Protein 3MBE (pdb70)

Radius of gyration: 49.85 Å; Cα contacts (8 Å, |Δi|>4): 4012; chains: 10; bounding box: 104×96×162 Å

Sequence (1614 aa):
DIEADHVGFYGTTVYQSPGDIGQYTHEFDGDELFYVDLDKKKTVWRLPEFGQLILFEPQGGLQNIAAEKHNLGILTKRSNFTPATNEAPQATVFPKSPVLLGQPNTLICFVDNIFPPVINITWLRNSKSVTDGVYETSFLVNRDHSFHKLSYLTFIPSDDDIYDCKVEHWGLEEPVLKHWSSADRHFVHQFKGECYFTNGTQRIRLVTRYIYNREEYLRFDSDVGEYRAVTELGRHSAEYYNKQYLERTRAELDTACRHNYEETEVPTSLRRLEQPNVAISLSRHNTLVCSVTDFYPAKIKVRWFRNGQEETVGVSSTQLIRNGDWTFQVLVMLEMTPHQGEVYTCHVEHPSLKSPITVEWSGAMKRHGLDNYRGYSLGMPVEQNPPALSLYEGADSGLRCNFSTTMKSVQWFQQNHRGRLITLFYLAQGTKENGRLKSTFNSKERYSTLHIKDAQLEDSGTYFCAAEDGGSGNKLIFGTGTLLSVKPNIQNPEPAVYQLKDPRSQDSTLCLFTDFDSQINVPKTMESGTFITDKCVLDMKAMDSKSNGAIAWSNQTSFTCQDIFKETNATAVTQSPRSKVAVTGGKVTLSCHQTNNHDYMYWYRQDTGHGLRLIHYSYVADSTEKGDIPDGYKASRPSQENFSLILELASLSQTAVYFCASSWDRAGNTLYFGEGSRLIVVEDLRNVTPPKVSLFEPSKAEIANKQKATLVCLARGFFPDHVELSWWVNGKEVHSGVCTDPQAYKESNYSYSLSSRLRVSATFWHNPRNHFRCQVQFHGLSEEDKWPEGSPKPVTQNISAEAWGRADIEADHVGFYGTTVYQSPGDIGQYTHEFDGDELFYVDLDKKKTVWRLPEFGQLILFEPQGGLQNIAAEKHNLGILTKRSNFTPATNEAPQATVFPKSPVLLGQPNTLICFVDNIFPPVINITWLRNSKSVTDGVYETSFLVNRDHSFHKLSYLTFIPSDDDIYDCKVEHWGLEEPVLKHWSSADRHFVHQFKGECYFTNGTQRIRLVTRYIYNREEYLRFDSDVGEYRAVTELGRHSAEYYNKQYLERTRAELDTACRHNYEETEVPTSLRRLEQPNVAISLSRHNTLVCSVTDFYPAKIKVRWFRNGQEETVGVSSTQLIRNGDWTFQVLVMLEMTPHQGEVYTCHVEHPSLKSPITVEWSGAMKRHGLDNYRGYSLGMPVEQNPPALSLYEGADSGLRCNFSTTMKSVQWFQQNHRGRLITLFYLAQGTKENGRLKSTFNSKERYSTLHIKDAQLEDSGTYFCAAEDGGSGNKLIFGTGTLLSVKPNIQNPEPAVYQLKDPRSQDSTLCLFTDFDSQINVPKTMESGTFITDKCVLDMKAMDSKSNGAIAWSNQTSFTCQDIFKETNATAVTQSPRSKVAVTGGKVTLSCHQTNNHDYMYWYRQDTGHGLRLIHYSYVADSTEKGDIPDGYKASRPSQENFSLILELASLSQTAVYFCASSWDRAGNTLYFGEGSRLIVVEDLRNVTPPKVSLFEPSKAEIANKQKATLVCLARGFFPDHVELSWWVNGKEVHSGVCTDPQAYKESNYSYSLSSRLRVSATFWHNPRNHFRCQVQFHGLSEEDKWPEGSPKPVTQNISAEAWGRA

CATH classification: 3.10.320.10 (+1 more: 2.60.40.10)

Organism: Mus musculus (NCBI:txid10090)

Secondary structure (DSSP, 8-state):
----SEEE-TT-EEEEETTTEEEEEEEETTEEEEEEETTTTEEEESSTTHHHHSEE-THHHHHHHHHHHHHHHHHHHHTTT--------EEEEEESS---TTS-EEEEEEEEEESSS--EEEEEETTEE--TTEEE---EE-TTS-EEEEEEEEE---SS--EEEEEE-SS-SS-EEEEE-S--/--EEEEEEEEEEEETTTTEEEEEEEEEETTEEEEEEETTTTEE---SGGGTTHHHHHHHHHHHHHHHHIIIIIHHIIIIIITTTTTT--B--EEEE-----EE--EEEES-BSS--EEEEEETTEEE-SS------EE-SSS-EEEEE--EE---TT--EEEEEE-TT-SS-EEEEE-/--EEEE-SEEEEETT--EEEEEEESS--S-EEEEEE-SSS-B---EEESSEEEEETTEEEEEETTTTEEEEEE-S--STT-BEEEEEEE-SSSTT-EEE----EEEEE---SS---EEEEEE-TT-TT-EEEEEES--SSSPP----SSSEEE-----B--TTTT--B-EEEEEESSTT--SSTTT-SS---/--EEE-SEEEEETT--EEEEEE--S--SEEEEEEE-TTS-EEEEEEEEETTEEEE-SS-TT-EEE--SSSB-EEEESS--STT-SB--EEEESSSSSSS-EE----EEEEES-GGG-B--EEEEEBPPHHHHHHHSEEEEEEEEEEEBSS-EEEEEEETTEEE-TTEEE-SS----BTTBEEEEEEEEEEHHHHH-TT-EEEEEEEE--B-TTS---SSSPP-B-EEEEEEEE---/----SEEE-TT-EEEEETTTEEEEEEEETTEEEEEEETTTTEEEESSTTHHHHSEE-THHHHHHHHHHHHHHHHHHHHTTT-----B--EEEEEESS---TTS-EEEEEEEEEEBSS--EEEEEETTEE--TTEEE---EE-TTS-EEEEEEEEE---SS--EEEEEE-SS-SS-EEEEE-S--/--EEEEEEEEEEESSTTSSEEEEEEEEETTEEEEEEETTTTEE---SGGGTTHHHHHHHHHHHHHHHHIIIIIHHIIIIIITTTTTT--B--EEEE-----EE--EEEES-BSS--EEEEEETTEEE-SS------EE-SSS-EEEEE--EE---TT--EEEEEE-TT-SS-EEEEE-/--EEEE-SEEEEETT--EEEEEEESS--S-EEEEEE-SSS-B---EEESSEEEEETTEEEEEETTTTEEEEEE-S--STT-BEEEEEEE-SSSTT-EEE----EEEEE---SS---EEEEEE-TT-TT-EEEEEES--SSSPP----SSSEEE-----B--TTTT--B-EEEEEESSTT--SSTTT-SS---/--EEE-SEEEEETT--EEEEEE--S--SEEEEEEE-TTS-EEEEEEEEETTEEEE-SS-TT-EEE--SSSB-EEEESS--STT-EE--EEEESSSSSSS-EE----EEEEES-GGG-B--EEEEEBPPHHHHHHHSEEEEEEEEEEEBSS-EEEEEEETTEEE-TTEEE-SS----BTTBEEEEEEEEEEHHHHH-TT-EEEEEEEE--B-TTS---SSSPP-B-EEEEEEEE---/---EE-----PPPP---/---EE-----PPPP---

Nearest PDB structures (foldseek):
  3mbe-assembly2_G  TM=1.005E+00  e=7.475E-39  Mus musculus
  7jwj-assembly1_D  TM=8.997E-01  e=3.233E-25  Mus musculus
  7s8i-assembly1_A  TM=8.894E-01  e=8.307E-24  Homo sapiens
  2vlr-assembly2_I  TM=9.081E-01  e=1.919E-22  Homo sapiens
  2esv-assembly1_D  TM=8.722E-01  e=6.014E-20  Homo sapiens

B-factor: mean 71.83, std 34.46, range [8.96, 193.57]

Foldseek 3Di:
DDDDDKDKAAFDKAFDDDPGDIWTFIDIRQHTQFIADLVVLHTGGPDPVPPPPDHDHSVVRNVSSVVVVVVCVVVCVVVVNDDWDFDDKDKDKDWPDDADAFDKTKIKIKIDDGPPQDKDKFKAKPNHGDDPQWDKDHWGADPVGHTMIMIMHIDGADQVMKMWIWMDDPNDPHIDTDIDHPND/DDWDWDKDWDWDADPQNPDIWIKIFTDTPNRTFWMDTLVVLAIDGDDPVCHCVRVVCCVPPSPVVNCCNCVPVVCCRVPPCVVPVVVDWFAWDWDWDWPCCTKTWTKTWWTDDQDKDKWKDKQNHTDDPQWDKDDWADPPVRMIMIIIMHNDDDDPPIKMWTWMDDPNDPDIDIDIDD/DDDDDDDDDDDDDDDPD/DAKAKPDQADEAEFQDKDKIKIFGDAQFQKKWKWFQAPVGDIGTDDIDRAAKDDDVQKIKGDDRVRGMIMIMGGGDDQRPFGWMWMWTFDVPPHGDTHIYNIYGYHYFYAADDADFEKDWDADPVDVVDIKIKTKRHHRPDFFDADDDPQKHKDGWDWDDDPPPSRIMIMIMMDGPPPDADPCSRRVVTDHD/DKEKPPLEEEEAFFAKDKIKMFDDPLFQKKWKWWDDDPDDTFTAWMGRHAQDIDGTDNVPQWDWHRHDRGMIMIIRHGHHQVPFTWMKMWGAPDDDDPGIDIYDIYGYHYHNDQVLAAFWDKEKAWFDPCCCVVPQKTKIKIKTKFGPDFDKDKWKQKPNHTDDPQKFWDPGWDDDDPRMTMTMMMGMGGSVVLAPQVIKIKMWMWDDGDDPVDDDDDPDDGSHTDTDMDIDGGHD/DDDDDKDKDAFDKDFDDDPGDIWTFIDIRLHTQFIADLVVLHTGGPDPVPPPPDHDHSVVRNVSSVVNVVVCVVVCVVVVNDDWDFDDKDKDKDWPDDADAFDKTKIKIKIDDGPPQDKDKFKAKPNHGDDPQWDKDHWGADPVGGTMIMIMHIDGADQVMKMWIWMDDPNDPHIDTDIDHPND/DDWDWDKDWDWDDDPQNPDIWIKIFTDTPHRTFWMDTLVVLAIDGDDPVCHCVRVVCCVPPSPVVNCCNCVPVVCCRVPPCVVPVVVDWFAWDWDWDWPCCTKTWTKTWWTDDQDKDKWKDKQNHTDDPQWDKDDWADPPVRIIMIIIMHNDDDDPPIKMWTWMDDPNDPDIDIDIDD/DDDDDDDDDDDDDDDPD/DAKAKPDQADEAEFQDKDKIKIFGDAQFQKKWKWFQAPVGDIDTDDIDRAAKDDDVQKIKGDDRVRGMIMIMGGGDDQSPFGWMWMWTFDVPPHGDTHIYNIYGYHYFYAADDADFEKDWDADPVDVVDIKIKTKRHHRPDFFDADDDPQKHKDGWDWDDDPPPSRIMIMIMMDGPPPDADPCSRRVVTDHD/DKEKPPLEEEEAQFAKDKIKMFDDPLFQKKWKWWDDDPDDTFTAWMGRHAQDIDGTDNVPQWDWHRHDRGMIMIIRHGHHQVPFTWMKMWGAPDDDDPGIDIYDIYGYHYHNDQVLAAFWDKEKAWFDVCCCVPPQKTKIKIKTKFGPDFDKDKWKQKPNHTDDPQKFWDPGWDDDDPRMTMTMMMGMGGSVQLAPQVIKMKMWMWDDGDDPVDDDDDPDDGNHTDTDMDIDGGHD

InterPro domains:
  IPR001003 MHC class II, alpha chain, N-terminal [PF00993] (30-110)
  IPR001003 MHC class II, alpha chain, N-terminal [SM00920] (31-111)
  IPR003006 Immunoglobulin/major histocompatibility complex, conserved site [PS00290] (188-194)
  IPR003597 Immunoglobulin C1-set [PF07654] (117-197)
  IPR003597 Immunoglobulin C1-set [SM00407] (129-200)
  IPR007110 Immunoglobulin-like domain [PS50835] (114-194)
  IPR011162 MHC classes I/II-like antigen recognition protein [SSF54452] (30-111)
  IPR013783 Immunoglobulin-like fold [G3DSA:2.60.40.10] (109-222)
  IPR014745 MHC class II, alpha/beta chain, N-terminal [G3DSA:3.10.320.10] (29-108)
  IPR036179 Immunoglobulin-like domain superfamily [SSF48726] (112-207)
  IPR050160 Major Histocompatibility Complex/Immunoglobulin [PTHR19944] (14-245)

Solvent-accessible surface area: 73736 Å² total; per-residue (Å²): 131,40,163,32,80,43,30,0,35,0,0,0,0,9,9,1,30,79,63,90,71,18,25,0,1,0,5,1,37,33,2,4,1,0,73,3,30,50,138,145,102,129,24,52,42,30,25,91,96,9,12,129,109,17,81,3,47,32,29,6,0,21,1,0,17,19,0,0,108,43,1,7,43,26,5,18,146,84,11,138,103,68,52,16,102,68,58,45,12,111,17,70,15,37,31,39,28,42,49,112,130,47,101,106,10,21,0,0,0,54,0,38,31,0,2,0,8,40,20,89,16,53,4,30,82,70,101,145,71,24,116,117,48,56,95,67,2,18,35,10,13,25,175,73,23,0,0,31,16,7,0,12,5,76,13,87,2,27,67,126,34,63,2,20,0,64,2,55,19,117,26,30,187,130,51,55,88,91,105,41,16,32,60,162,192,59,19,0,0,0,0,4,0,8,0,10,0,47,97,21,36,153,122,15,41,1,0,7,32,0,0,3,12,70,78,19,3,0,70,2,12,28,79,67,16,61,2,115,37,68,42,135,24,0,135,128,11,11,108,45,5,33,166,49,14,33,54,9,2,106,1,5,27,36,1,0,0,53,4,0,14,71,51,0,0,54,40,10,2,62,158,36,96,62,103,11,74,24,40,26,56,78,25,224,170,51,20,0,37,0,12,0,1,26,0,13,45,33,152,37,122,31,104,2,38,52,77,56,121,91,48,114,117,49,39,56,69,54,167,84,40,102,0,12,24,0,15,6,10,10,55,4,35,1,92,10,62,62,117,187,74,31,50,2,20,0,29,0,56,15,58,12,20,184,84,62,43,78,40,115,66,116,134,74,44,60,0,1,4,2,3,0,4,5,4,131,44,144,87,165,64,5,87,12,84,35,98,51,29,60,18,71,51,37,43,69,25,32,10,166,0,75,15,69,22,4,4,1,4,0,6,0,0,31,22,56,144,160,24,111,12,65,59,36,12,30,0,0,71,40,81,78,113,100,66,90,32,98,0,37,7,38,10,116,123,64,77,0,39,2,71,9,117,59,0,52,45,121,15,19,5,32,14,1,0,0,0,2,16,2,2,30,2,22,30,9,31,18,1,60,2,0,93,8,46,9,47,3,91,30,158,118,60,89,26,12,8,14,80,0,128,11,78,161,49,184,117,29,57,0,13,0,7,0,21,0,32,0,122,80,138,21,24,182,52,148,61,104,8,2,43,26,3,98,54,22,46,5,48,19,183,76,142,93,7,61,3,0,0,0,4,0,16,48,114,60,121,90,107,77,12,87,64,21,0,120,128,40,102,66,103,80,11,76,8,62,47,105,27,43,6,10,56,44,51,25,134,2,60,2,50,2,78,0,102,42,47,15,20,6,0,17,0,0,21,23,20,133,63,66,1,3,83,1,0,8,8,0,9,73,47,122,24,51,20,152,11,74,44,21,121,54,12,121,17,47,6,68,42,44,63,45,0,19,0,20,0,70,136,4,37,105,90,17,57,9,40,0,0,0,0,0,0,23,2,12,7,0,59,20,2,117,28,8,43,3,2,66,2,13,12,11,120,60,28,186,43,4,49,35,5,152,18,25,4,6,44,18,15,181,47,0,20,68,109,25,108,53,0,0,0,0,0,10,0,57,27,0,17,0,39,11,13,79,24,25,1,73,19,70,42,157,82,42,146,53,1,30,12,51,12,103,106,18,52,114,55,56,109,113,14,30,0,14,0,1,0,4,7,22,46,10,116,72,9,65,60,90,194,6,18,0,61,0,34,0,59,0,36,13,6,56,162,143,20,181,63,95,184,72,72,120,60,3,55,70,54,101,36,42,13,61,8,123,6,89,129,130,43,163,31,81,43,30,0,36,0,0,0,0,9,9,2,30,77,63,91,70,18,25,1,1,0,4,1,38,31,2,4,0,0,72,3,31,49,138,144,95,128,25,50,40,30,25,90,98,10,12,128,110,17,81,2,46,31,28,7,0,21,2,0,17,16,0,0,107,39,2,8,44,24,5,18,145,81,11,139,102,70,54,17,102,68,56,45,11,110,16,69,15,36,32,42,28,42,49,111,130,46,101,107,10,23,0,0,0,54,0,38,31,0,2,1,8,40,20,88,15,54,2,30,82,72,103,146,71,22,114,117,48,55,94,66,2,18,34,10,13,26,177,72,26,0,1,29,16,8,0,12,4,76,14,87,2,28,68,126,33,62,3,20,0,64,2,52,18,119,26,31,186,128,53,54,88,90,107,41,15,32,59,163,191,63,20,0,0,0,0,4,0,7,0,11,0,46,97,21,37,152,122,16,41,0,0,7,31,0,0,3,12,71,76,20,3,0,70,3,11,29,80,67,15,60,2,116,38,66,41,134,22,0,135,128,11,11,106,48,6,33,166,50,16,33,52,7,2,107,1,5,28,36,0,0,0,54,5,0,14,79,52,0,0,54,41,10,2,61,159,38,96,62,102,11,75,24,39,28,54,78,25,220,169,51,20,0,38,0,12,0,1,24,0,14,44,33,152,37,122,31,104,2,39,55,76,57,119,90,48,115,117,47,39,55,68,54,169,81,40,101,0,11,23,1,13,6,9,10,57,5,36,1,92,10,64,62,118,188,74,31,53,2,19,0,30,0,56,15,56,12,19,186,87,62,42,77,41,115,68,116,135,76,47,62,0,1,4,2,3,0,4,4,4,130,45,145,88,167,62,6,86,13,84,34,98,52,28,60,20,71,50,37,43,68,27,32,8,164,0,77,16,69,23,4,4,2,4,0,8,0,0,31,22,55,144,160,24,109,11,64,60,36,13,33,0,0,64,40,82,78,112,100,67,90,31,99,0,36,8,38,11,122,121,65,75,0,39,2,71,10,117,60,0,53,44,120,14,20,4,30,14,1,0,0,0,3,16,2,2,28,1,24,31,10,31,18,1,60,2,0,94,8,46,9,45,4,93,29,160,115,61,90,27,12,7,14,78,2,126,11,79,161,50,183,115,30,59,0,13,0,6,0,22,0,31,0,124,82,139,21,24,183,54,148,59,104,9,3,42,25,3,99,53,22,46,5,49,20,184,75,141,95,7,60,2,0,0,0,4,0,15,48,114,60,121,88,109,77,12,87,63,24,0,120,128,40,103,64,105,79,11,76,8,64,46,103,26,43,5,10,57,44,50,25,133,2,60,3,50,2,79,0,102,42,48,16,22,6,0,18,0,0,22,23,20,134,63,65,0,3,84,2,0,8,9,0,9,72,48,123,21,49,18,153,10,72,45,21,119,53,13,120,16,47,4,66,43,45,62,45,0,19,0,20,0,68,135,4,36,103,90,17,57,8,40,0,1,0,0,0,0,26,2,11,10,1,58,22,2,117,29,8,45,4,1,67,1,13,11,12,118,60,26,189,43,4,48,36,5,153,18,24,3,6,43,18,16,178,47,0,18,68,110,26,107,54,0,0,0,0,0,9,0,59,27,0,17,1,39,10,13,80,25,25,1,72,18,71,42,156,82,43,144,52,0,29,12,50,11,103,106,17,54,112,55,57,109,112,15,31,0,13,0,1,1,4,7,22,46,10,115,73,11,65,60,89,195,6,17,0,59,0,34,0,59,0,35,13,6,55,161,144,19,182,62,95,183,71,72,119,60,3,57,70,54,100,38,43,12,59,7,125,5,88,129

Structure (mmCIF, N/CA/C/O backbone):
data_3MBE
#
_entry.id   3MBE
#
_cell.length_a   67.468
_cell.length_b   99.391
_cell.length_c   404.677
_cell.angle_alpha   90.000
_cell.angle_beta   90.000
_cell.angle_gamma   90.000
#
_symmetry.space_group_name_H-M   'P 21 21 21'
#
loop_
_entity.id
_entity.type
_entity.pdbx_description
1 polymer 'MHC CLASS II H2-IAg7 ALPHA CHAIN'
2 polymer 'MHC CLASS II H2-IAg7 BETA CHAIN'
3 polymer 'PEPTIDE HEL 11-27'
4 polymer 'TCR 21.3 alpha chain'
5 polymer 'TCR 21.3 beta chain'
6 branched 2-acetamido-2-deoxy-beta-D-glucopyranose-(1-4)-2-acetamido-2-deoxy-beta-D-glucopyranose
7 non-polymer 2-acetamido-2-deoxy-beta-D-glucopyranose
#
loop_
_atom_site.group_PDB
_atom_site.id
_atom_site.type_symbol
_atom_site.label_atom_id
_atom_site.label_alt_id
_atom_site.label_comp_id
_atom_site.label_asym_id
_atom_site.label_entity_id
_atom_site.label_seq_id
_atom_site.pdbx_PDB_ins_code
_atom_site.Cartn_x
_atom_site.Cartn_y
_atom_site.Cartn_z
_atom_site.occupancy
_atom_site.B_iso_or_equiv
_atom_site.auth_seq_id
_atom_site.auth_comp_id
_atom_site.auth_asym_id
_atom_site.auth_atom_id
_atom_site.pdbx_PDB_model_num
ATOM 1 N N . ASP A 1 3 B -23.700 15.288 -97.373 1.00 151.07 1 ASP A N 1
ATOM 2 C CA . ASP A 1 3 B -23.236 14.141 -96.603 1.00 149.40 1 ASP A CA 1
ATOM 3 C C . ASP A 1 3 B -21.737 14.253 -96.345 1.00 149.76 1 ASP A C 1
ATOM 4 O O . ASP A 1 3 B -21.005 14.890 -97.108 1.00 151.41 1 ASP A O 1
ATOM 9 N N . ILE A 1 4 A -21.284 13.631 -95.262 1.00 91.02 1 ILE A N 1
ATOM 10 C CA . ILE A 1 4 A -19.865 13.640 -94.910 1.00 91.23 1 ILE A CA 1
ATOM 11 C C . ILE A 1 4 A -19.084 12.519 -95.628 1.00 91.35 1 ILE A C 1
ATOM 12 O O . ILE A 1 4 A -19.473 11.346 -95.615 1.00 90.22 1 ILE A O 1
ATOM 17 N N . GLU A 1 5 ? -17.980 12.896 -96.259 1.00 137.87 1 GLU A N 1
ATOM 18 C CA . GLU A 1 5 ? -17.191 11.972 -97.058 1.00 138.29 1 GLU A CA 1
ATOM 19 C C . GLU A 1 5 ? -16.151 11.281 -96.185 1.00 137.33 1 GLU A C 1
ATOM 20 O O . GLU A 1 5 ? -15.589 11.898 -95.283 1.00 137.21 1 GLU A O 1
ATOM 26 N N . ALA A 1 6 ? -15.896 10.003 -96.444 1.00 54.46 2 ALA A N 1
ATOM 27 C CA . ALA A 1 6 ? -14.958 9.261 -95.610 1.00 53.52 2 ALA A CA 1
ATOM 28 C C . ALA A 1 6 ? -14.711 7.839 -96.086 1.00 53.04 2 ALA A C 1
ATOM 29 O O . ALA A 1 6 ? -15.462 7.297 -96.896 1.00 53.04 2 ALA A O 1
ATOM 31 N N . ASP A 1 7 ? -13.646 7.243 -95.563 1.00 62.84 3 ASP A N 1
ATOM 32 C CA . ASP A 1 7 ? -13.299 5.872 -95.894 1.00 62.36 3 ASP A CA 1
ATOM 33 C C . ASP A 1 7 ? -14.376 4.935 -95.383 1.00 60.65 3 ASP A C 1
ATOM 34 O O . ASP A 1 7 ? -14.888 4.102 -96.127 1.00 60.53 3 ASP A O 1
ATOM 39 N N . HIS A 1 8 ? -14.720 5.082 -94.108 1.00 51.15 4 HIS A N 1
ATOM 40 C CA . HIS A 1 8 ? -15.705 4.214 -93.477 1.00 49.54 4 HIS A CA 1
ATOM 41 C C . HIS A 1 8 ? -16.639 4.971 -92.555 1.00 48.77 4 HIS A C 1
ATOM 42 O O . HIS A 1 8 ? -16.299 6.032 -92.041 1.00 49.15 4 HIS A O 1
ATOM 49 N N . VAL A 1 9 ? -17.827 4.416 -92.363 1.00 31.99 5 VAL A N 1
ATOM 50 C CA . VAL A 1 9 ? -18.821 5.022 -91.489 1.00 31.19 5 VAL A CA 1
ATOM 51 C C . VAL A 1 9 ? -19.422 3.995 -90.539 1.00 29.56 5 VAL A C 1
ATOM 52 O O . VAL A 1 9 ? -19.992 2.998 -90.967 1.00 29.17 5 VAL A O 1
ATOM 56 N N . GLY A 1 10 ? -19.299 4.247 -89.245 1.00 30.75 6 GLY A N 1
ATOM 57 C CA . GLY A 1 10 ? -19.986 3.439 -88.264 1.00 29.29 6 GLY A CA 1
ATOM 58 C C . GLY A 1 10 ? -21.338 4.044 -87.971 1.00 28.91 6 GLY A C 1
ATOM 59 O O . GLY A 1 10 ? -21.532 5.240 -88.131 1.00 29.62 6 GLY A O 1
ATOM 60 N N . PHE A 1 11 ? -22.280 3.220 -87.548 1.00 24.58 7 PHE A N 1
ATOM 61 C CA . PHE A 1 11 ? -23.592 3.714 -87.189 1.00 24.19 7 PHE A CA 1
ATOM 62 C C . PHE A 1 11 ? -24.004 3.118 -85.880 1.00 22.82 7 PHE A C 1
ATOM 63 O O . PHE A 1 11 ? -25.125 2.648 -85.732 1.00 22.47 7 PHE A O 1
ATOM 71 N N . TYR A 1 12 ? -23.083 3.134 -84.933 1.00 27.37 8 TYR A N 1
ATOM 72 C CA . TYR A 1 12 ? -23.323 2.566 -83.626 1.00 26.12 8 TYR A CA 1
ATOM 73 C C . TYR A 1 12 ? -24.486 3.280 -82.962 1.00 25.88 8 TYR A C 1
ATOM 74 O O . TYR A 1 12 ? -24.780 4.418 -83.282 1.00 26.54 8 TYR A O 1
ATOM 83 N N . GLY A 1 13 ? -25.184 2.598 -82.075 1.00 16.58 9 GLY A N 1
ATOM 84 C CA . GLY A 1 13 ? -26.239 3.233 -81.313 1.00 16.44 9 GLY A CA 1
ATOM 85 C C . GLY A 1 13 ? -27.541 3.560 -82.022 1.00 17.09 9 GLY A C 1
ATOM 86 O O . GLY A 1 13 ? -28.487 3.978 -81.371 1.00 16.95 9 GLY A O 1
ATOM 87 N N . THR A 1 14 ? -27.618 3.370 -83.331 1.00 38.92 10 THR A N 1
ATOM 88 C CA . THR A 1 14 ? -28.845 3.716 -84.051 1.00 39.60 10 THR A CA 1
ATOM 89 C C . THR A 1 14 ? -30.102 3.162 -83.394 1.00 39.14 10 THR A C 1
ATOM 90 O O . THR A 1 14 ? -30.405 1.993 -83.514 1.00 38.86 10 THR A O 1
ATOM 94 N N . THR A 1 15 ? -30.844 4.026 -82.722 1.00 26.81 11 THR A N 1
ATOM 95 C CA . THR A 1 15 ? -32.048 3.650 -82.002 1.00 26.43 11 THR A CA 1
ATOM 96 C C . THR A 1 15 ? -33.251 4.296 -82.635 1.00 27.18 11 THR A C 1
ATOM 97 O O . THR A 1 15 ? -33.124 5.316 -83.266 1.00 27.89 11 THR A O 1
ATOM 101 N N . VAL A 1 16 ? -34.429 3.725 -82.453 1.00 25.23 12 VAL A N 1
ATOM 102 C CA . VAL A 1 16 ? -35.639 4.284 -83.036 1.00 25.94 12 VAL A CA 1
ATOM 103 C C . VAL A 1 16 ? -36.823 3.833 -82.229 1.00 25.53 12 VAL A C 1
ATOM 104 O O . VAL A 1 16 ? -36.993 2.642 -82.005 1.00 25.08 12 VAL A O 1
ATOM 108 N N . TYR A 1 17 ? -37.653 4.769 -81.794 1.00 36.10 13 TYR A N 1
ATOM 109 C CA . TYR A 1 17 ? -38.822 4.408 -81.004 1.00 35.77 13 TYR A CA 1
ATOM 110 C C . TYR A 1 17 ? -40.053 5.127 -81.517 1.00 36.51 13 TYR A C 1
ATOM 111 O O . TYR A 1 17 ? -39.948 6.194 -82.097 1.00 37.17 13 TYR A O 1
ATOM 120 N N . GLN A 1 18 ? -41.223 4.543 -81.311 1.00 26.11 14 GLN A N 1
ATOM 121 C CA . GLN A 1 18 ? -42.441 5.140 -81.819 1.00 26.82 14 GLN A CA 1
ATOM 122 C C . GLN A 1 18 ? -43.616 4.755 -80.951 1.00 26.48 14 GLN A C 1
ATOM 123 O O . GLN A 1 18 ? -43.571 3.768 -80.239 1.00 25.80 14 GLN A O 1
ATOM 129 N N . SER A 1 19 ? -44.672 5.547 -81.010 1.00 46.07 15 SER A N 1
ATOM 130 C CA . SER A 1 19 ? -45.902 5.223 -80.319 1.00 45.88 15 SER A CA 1
ATOM 131 C C . SER A 1 19 ? -47.055 5.570 -81.239 1.00 46.74 15 SER A C 1
ATOM 132 O O . SER A 1 19 ? -46.920 6.421 -82.107 1.00 47.47 15 SER A O 1
ATOM 135 N N . PRO A 1 20 ? -48.205 4.921 -81.046 1.00 66.37 16 PRO A N 1
ATOM 136 C CA . PRO A 1 20 ? -48.423 3.918 -80.004 1.00 65.58 16 PRO A CA 1
ATOM 137 C C . PRO A 1 20 ? -47.819 2.568 -80.369 1.00 65.24 16 PRO A C 1
ATOM 138 O O . PRO A 1 20 ? -47.143 2.449 -81.392 1.00 65.57 16 PRO A O 1
ATOM 142 N N . GLY A 1 21 ? -48.067 1.568 -79.525 1.00 82.55 17 GLY A N 1
ATOM 143 C CA . GLY A 1 21 ? -47.661 0.199 -79.797 1.00 82.25 17 GLY A CA 1
ATOM 144 C C . GLY A 1 21 ? -46.329 -0.202 -79.195 1.00 81.58 17 GLY A C 1
ATOM 145 O O . GLY A 1 21 ? -45.978 -1.382 -79.181 1.00 81.24 17 GLY A O 1
ATOM 146 N N . ASP A 1 22 ? -45.591 0.781 -78.691 1.00 63.34 18 ASP A N 1
ATOM 147 C CA . ASP A 1 22 ? -44.260 0.546 -78.140 1.00 62.74 18 ASP A CA 1
ATOM 148 C C . ASP A 1 22 ? -43.363 -0.186 -79.125 1.00 62.84 18 ASP A C 1
ATOM 149 O O . ASP A 1 22 ? -42.759 -1.206 -78.807 1.00 62.35 18 ASP A O 1
ATOM 154 N N . ILE A 1 23 ? -43.285 0.359 -80.328 1.00 29.86 19 ILE A N 1
ATOM 155 C CA . ILE A 1 23 ? -42.461 -0.181 -81.385 1.00 30.07 19 ILE A CA 1
ATOM 156 C C . ILE A 1 23 ? -41.098 0.489 -81.364 1.00 29.94 19 ILE A C 1
ATOM 157 O O . ILE A 1 23 ? -40.990 1.655 -81.721 1.00 30.41 19 ILE A O 1
ATOM 162 N N . GLY A 1 24 ? -40.060 -0.236 -80.950 1.00 27.40 20 GLY A N 1
ATOM 163 C CA . GLY A 1 24 ? -38.708 0.300 -80.952 1.00 27.27 20 GLY A CA 1
ATOM 164 C C . GLY A 1 24 ? -37.743 -0.575 -81.721 1.00 27.26 20 GLY A C 1
ATOM 165 O O . GLY A 1 24 ? -38.082 -1.691 -82.090 1.00 27.24 20 GLY A O 1
ATOM 166 N N . GLN A 1 25 ? -36.537 -0.081 -81.968 1.00 22.69 21 GLN A N 1
ATOM 167 C CA . GLN A 1 25 ? -35.530 -0.863 -82.682 1.00 22.68 21 GLN A CA 1
ATOM 168 C C . GLN A 1 25 ? -34.130 -0.356 -82.384 1.00 22.42 21 GLN A C 1
ATOM 169 O O . GLN A 1 25 ? -33.926 0.831 -82.222 1.00 22.62 21 GLN A O 1
ATOM 175 N N . TYR A 1 26 ? -33.161 -1.252 -82.315 1.00 21.20 22 TYR A N 1
ATOM 176 C CA . TYR A 1 26 ? -31.788 -0.848 -82.062 1.00 20.95 22 TYR A CA 1
ATOM 177 C C . TYR A 1 26 ? -30.893 -1.633 -82.982 1.00 21.11 22 TYR A C 1
ATOM 178 O O . TYR A 1 26 ? -30.973 -2.843 -83.017 1.00 20.84 22 TYR A O 1
ATOM 187 N N . THR A 1 27 ? -30.042 -0.959 -83.740 1.00 23.67 23 THR A N 1
ATOM 188 C CA . THR A 1 27 ? -29.163 -1.655 -84.664 1.00 23.89 23 THR A CA 1
ATOM 189 C C . THR A 1 27 ? -27.758 -1.105 -84.619 1.00 23.86 23 THR A C 1
ATOM 190 O O . THR A 1 27 ? -27.460 -0.223 -83.860 1.00 23.64 23 THR A O 1
ATOM 194 N N . HIS A 1 28 ? -26.889 -1.640 -85.449 1.00 26.65 24 HIS A N 1
ATOM 195 C CA . HIS A 1 28 ? -25.549 -1.115 -85.605 1.00 26.79 24 HIS A CA 1
ATOM 196 C C . HIS A 1 28 ? -25.288 -1.331 -87.060 1.00 27.64 24 HIS A C 1
ATOM 197 O O . HIS A 1 28 ? -25.599 -2.386 -87.581 1.00 27.65 24 HIS A O 1
ATOM 204 N N . GLU A 1 29 ? -24.729 -0.346 -87.735 1.00 26.77 25 GLU A N 1
ATOM 205 C CA . GLU A 1 29 ? -24.384 -0.527 -89.129 1.00 27.70 25 GLU A CA 1
ATOM 206 C C . GLU A 1 29 ? -22.934 -0.204 -89.342 1.00 28.33 25 GLU A C 1
ATOM 207 O O . GLU A 1 29 ? -22.337 0.519 -88.560 1.00 28.21 25 GLU A O 1
ATOM 213 N N . PHE A 1 30 ? -22.347 -0.774 -90.380 1.00 30.38 26 PHE A N 1
ATOM 214 C CA . PHE A 1 30 ? -21.005 -0.389 -90.764 1.00 31.22 26 PHE A CA 1
ATOM 215 C C . PHE A 1 30 ? -20.884 -0.371 -92.272 1.00 32.45 26 PHE A C 1
ATOM 216 O O . PHE A 1 30 ? -21.028 -1.406 -92.924 1.00 32.47 26 PHE A O 1
ATOM 224 N N . ASP A 1 31 ? -20.629 0.818 -92.816 1.00 25.65 27 ASP A N 1
ATOM 225 C CA . ASP A 1 31 ? -20.585 1.023 -94.252 1.00 26.96 27 ASP A CA 1
ATOM 226 C C . ASP A 1 31 ? -21.934 0.681 -94.852 1.00 26.87 27 ASP A C 1
ATOM 227 O O . ASP A 1 31 ? -22.012 0.054 -95.895 1.00 27.42 27 ASP A O 1
ATOM 232 N N . GLY A 1 32 ? -22.998 1.086 -94.171 1.00 41.86 28 GLY A N 1
ATOM 233 C CA . GLY A 1 32 ? -24.350 0.880 -94.661 1.00 41.81 28 GLY A CA 1
ATOM 234 C C . GLY A 1 32 ? -24.857 -0.551 -94.654 1.00 40.99 28 GLY A C 1
ATOM 235 O O . GLY A 1 32 ? -25.947 -0.822 -95.146 1.00 41.17 28 GLY A O 1
ATOM 236 N N . ASP A 1 33 ? -24.067 -1.467 -94.104 1.00 30.92 29 ASP A N 1
ATOM 237 C CA . ASP A 1 33 ? -24.477 -2.858 -93.972 1.00 30.14 29 ASP A CA 1
ATOM 238 C C . ASP A 1 33 ? -24.787 -3.195 -92.521 1.00 28.84 29 ASP A C 1
ATOM 239 O O . ASP A 1 33 ? -23.914 -3.147 -91.665 1.00 28.41 29 ASP A O 1
ATOM 244 N N . GLU A 1 34 ? -26.037 -3.544 -92.256 1.00 32.87 30 GLU A N 1
ATOM 245 C CA . GLU A 1 34 ? -26.470 -3.853 -90.907 1.00 31.84 30 GLU A CA 1
ATOM 246 C C . GLU A 1 34 ? -25.562 -4.867 -90.230 1.00 31.01 30 GLU A C 1
ATOM 247 O O . GLU A 1 34 ? -25.355 -5.966 -90.738 1.00 31.01 30 GLU A O 1
ATOM 253 N N . LEU A 1 35 ? -25.027 -4.493 -89.074 1.00 18.87 31 LEU A N 1
ATOM 254 C CA . LEU A 1 35 ? -24.212 -5.393 -88.281 1.00 18.18 31 LEU A CA 1
ATOM 255 C C . LEU A 1 35 ? -25.130 -6.394 -87.601 1.00 17.41 31 LEU A C 1
ATOM 256 O O . LEU A 1 35 ? -25.051 -7.588 -87.872 1.00 17.32 31 LEU A O 1
ATOM 261 N N . PHE A 1 36 ? -26.019 -5.895 -86.743 1.00 24.13 32 PHE A N 1
ATOM 262 C CA . PHE A 1 36 ? -27.001 -6.724 -86.054 1.00 23.66 32 PHE A CA 1
ATOM 263 C C . PHE A 1 36 ? -28.122 -5.877 -85.540 1.00 23.69 32 PHE A C 1
ATOM 264 O O . PHE A 1 36 ? -28.049 -4.680 -85.614 1.00 24.00 32 PHE A O 1
ATOM 272 N N . TYR A 1 37 ? -29.159 -6.487 -84.996 1.00 18.00 33 TYR A N 1
ATOM 273 C CA . TYR A 1 37 ? -30.160 -5.726 -84.271 1.00 17.93 33 TYR A CA 1
ATOM 274 C C . TYR A 1 37 ? -30.237 -6.317 -82.893 1.00 17.15 33 TYR A C 1
ATOM 275 O O . TYR A 1 37 ? -29.356 -7.070 -82.528 1.00 16.72 33 TYR A O 1
ATOM 284 N N . VAL A 1 38 ? -31.247 -5.970 -82.108 1.00 16.69 34 VAL A N 1
ATOM 285 C CA . VAL A 1 38 ? -31.361 -6.545 -80.771 1.00 16.03 34 VAL A CA 1
ATOM 286 C C . VAL A 1 38 ? -32.792 -6.907 -80.427 1.00 16.08 34 VAL A C 1
ATOM 287 O O . VAL A 1 38 ? -33.621 -6.042 -80.186 1.00 16.24 34 VAL A O 1
ATOM 291 N N . ASP A 1 39 ? -33.065 -8.206 -80.387 1.00 41.73 35 ASP A N 1
ATOM 292 C CA . ASP A 1 39 ? -34.422 -8.702 -80.245 1.00 41.86 35 ASP A CA 1
ATOM 293 C C . ASP A 1 39 ? -34.987 -8.362 -78.886 1.00 41.49 35 ASP A C 1
ATOM 294 O O . ASP A 1 39 ? -34.781 -9.088 -77.933 1.00 41.07 35 ASP A O 1
ATOM 299 N N . LEU A 1 40 ? -35.724 -7.266 -78.808 1.00 14.78 36 LEU A N 1
ATOM 300 C CA . LEU A 1 40 ? -36.113 -6.690 -77.527 1.00 14.44 36 LEU A CA 1
ATOM 301 C C . LEU A 1 40 ? -36.896 -7.636 -76.638 1.00 14.19 36 LEU A C 1
ATOM 302 O O . LEU A 1 40 ? -36.816 -7.544 -75.412 1.00 13.79 36 LEU A O 1
ATOM 307 N N . ASP A 1 41 ? -37.657 -8.539 -77.242 1.00 47.48 37 ASP A N 1
ATOM 308 C CA . ASP A 1 41 ? -38.499 -9.444 -76.463 1.00 47.32 37 ASP A CA 1
ATOM 309 C C . ASP A 1 41 ? -37.694 -10.578 -75.839 1.00 46.94 37 ASP A C 1
ATOM 310 O O . ASP A 1 41 ? -37.897 -10.945 -74.686 1.00 46.65 37 ASP A O 1
ATOM 315 N N . LYS A 1 42 ? -36.778 -11.134 -76.616 1.00 26.18 38 LYS A N 1
ATOM 316 C CA . LYS A 1 42 ? -35.878 -12.157 -76.118 1.00 25.87 38 LYS A CA 1
ATOM 317 C C . LYS A 1 42 ? -34.654 -11.519 -75.477 1.00 25.51 38 LYS A C 1
ATOM 318 O O . LYS A 1 42 ? -33.904 -12.167 -74.756 1.00 25.22 38 LYS A O 1
ATOM 324 N N . LYS A 1 43 ? -34.464 -10.236 -75.746 1.00 23.75 39 LYS A N 1
ATOM 325 C CA . LYS A 1 43 ? -33.317 -9.499 -75.232 1.00 23.44 39 LYS A CA 1
ATOM 326 C C . LYS A 1 43 ? -31.992 -10.085 -75.696 1.00 23.35 39 LYS A C 1
ATOM 327 O O . LYS A 1 43 ? -31.063 -10.201 -74.902 1.00 22.99 39 LYS A O 1
ATOM 333 N N . LYS A 1 44 ? -31.907 -10.426 -76.986 1.00 27.18 40 LYS A N 1
ATOM 334 C CA . LYS A 1 44 ? -30.725 -11.078 -77.566 1.00 27.15 40 LYS A CA 1
ATOM 335 C C . LYS A 1 44 ? -30.147 -10.362 -78.785 1.00 27.46 40 LYS A C 1
ATOM 336 O O . LYS A 1 44 ? -30.878 -9.922 -79.669 1.00 27.91 40 LYS A O 1
ATOM 342 N N . THR A 1 45 ? -28.821 -10.288 -78.833 1.00 15.87 41 THR A N 1
ATOM 343 C CA . THR A 1 45 ? -28.088 -9.646 -79.919 1.00 16.17 41 THR A CA 1
ATOM 344 C C . THR A 1 45 ? -28.162 -10.493 -81.169 1.00 16.59 41 THR A C 1
ATOM 345 O O . THR A 1 45 ? -27.327 -11.362 -81.365 1.00 16.48 41 THR A O 1
ATOM 349 N N . VAL A 1 46 ? -29.147 -10.238 -82.024 1.00 23.46 42 VAL A N 1
ATOM 350 C CA . VAL A 1 46 ? -29.348 -11.026 -83.236 1.00 23.92 42 VAL A CA 1
ATOM 351 C C . VAL A 1 46 ? -28.496 -10.540 -84.394 1.00 24.35 42 VAL A C 1
ATOM 352 O O . VAL A 1 46 ? -28.850 -9.582 -85.045 1.00 24.83 42 VAL A O 1
ATOM 356 N N . TRP A 1 47 ? -27.388 -11.203 -84.685 1.00 36.54 43 TRP A N 1
ATOM 357 C CA . TRP A 1 47 ? -26.530 -10.744 -85.775 1.00 37.00 43 TRP A CA 1
ATOM 358 C C . TRP A 1 47 ? -27.122 -10.942 -87.169 1.00 37.77 43 TRP A C 1
ATOM 359 O O . TRP A 1 47 ? -27.980 -11.784 -87.375 1.00 37.87 43 TRP A O 1
ATOM 370 N N . ARG A 1 48 ? -26.652 -10.146 -88.122 1.00 35.44 44 ARG A N 1
ATOM 371 C CA . ARG A 1 48 ? -27.038 -10.276 -89.527 1.00 36.26 44 ARG A CA 1
ATOM 372 C C . ARG A 1 48 ? -26.298 -11.450 -90.159 1.00 36.35 44 ARG A C 1
ATOM 373 O O . ARG A 1 48 ? -26.886 -12.290 -90.850 1.00 36.65 44 ARG A O 1
ATOM 381 N N . LEU A 1 49 ? -24.994 -11.490 -89.917 1.00 27.54 45 LEU A N 1
ATOM 382 C CA . LEU A 1 49 ? -24.159 -12.570 -90.403 1.00 27.95 45 LEU A CA 1
ATOM 383 C C . LEU A 1 49 ? -23.601 -13.364 -89.224 1.00 27.39 45 LEU A C 1
ATOM 384 O O . LEU A 1 49 ? -23.093 -12.781 -88.256 1.00 26.98 45 LEU A O 1
ATOM 389 N N . PRO A 1 50 ? -23.695 -14.703 -89.307 1.00 25.40 46 PRO A N 1
ATOM 390 C CA . PRO A 1 50 ? -23.187 -15.620 -88.285 1.00 25.05 46 PRO A CA 1
ATOM 391 C C . PRO A 1 50 ? -21.764 -15.263 -87.892 1.00 25.18 46 PRO A C 1
ATOM 392 O O . PRO A 1 50 ? -21.525 -14.875 -86.750 1.00 24.63 46 PRO A O 1
ATOM 396 N N . GLU A 1 51 ? -20.848 -15.381 -88.851 1.00 44.11 47 GLU A N 1
ATOM 397 C CA . GLU A 1 51 ? -19.415 -15.189 -88.637 1.00 44.43 47 GLU A CA 1
ATOM 398 C C . GLU A 1 51 ? -19.050 -14.165 -87.570 1.00 43.87 47 GLU A C 1
ATOM 399 O O . GLU A 1 51 ? -18.215 -14.426 -86.702 1.00 43.71 47 GLU A O 1
ATOM 405 N N . PHE A 1 52 ? -19.667 -12.994 -87.645 1.00 60.28 48 PHE A N 1
ATOM 406 C CA . PHE A 1 52 ? -19.249 -11.865 -86.821 1.00 59.93 48 PHE A CA 1
ATOM 407 C C . PHE A 1 52 ? -19.344 -12.107 -85.321 1.00 59.08 48 PHE A C 1
ATOM 408 O O . PHE A 1 52 ? -18.371 -11.925 -84.592 1.00 58.98 48 PHE A O 1
ATOM 416 N N . GLY A 1 53 ? -20.521 -12.522 -84.870 1.00 52.22 49 GLY A N 1
ATOM 417 C CA . GLY A 1 53 ? -20.810 -12.593 -83.449 1.00 51.46 49 GLY A CA 1
ATOM 418 C C . GLY A 1 53 ? -20.264 -13.804 -82.728 1.00 51.40 49 GLY A C 1
ATOM 419 O O . GLY A 1 53 ? -20.796 -14.213 -81.701 1.00 50.90 49 GLY A O 1
ATOM 420 N N . GLN A 1 54 ? -19.200 -14.382 -83.266 1.00 69.73 50 GLN A N 1
ATOM 421 C CA . GLN A 1 54 ? -18.541 -15.498 -82.613 1.00 69.85 50 GLN A CA 1
ATOM 422 C C . GLN A 1 54 ? -17.322 -14.964 -81.895 1.00 69.82 50 GLN A C 1
ATOM 423 O O . GLN A 1 54 ? -17.197 -15.077 -80.682 1.00 69.42 50 GLN A O 1
ATOM 429 N N . LEU A 1 55 ? -16.428 -14.367 -82.669 1.00 53.39 51 LEU A N 1
ATOM 430 C CA . LEU A 1 55 ? -15.201 -13.790 -82.148 1.00 53.50 51 LEU A CA 1
ATOM 431 C C . LEU A 1 55 ? -15.501 -12.753 -81.057 1.00 52.72 51 LEU A C 1
ATOM 432 O O . LEU A 1 55 ? -15.527 -13.074 -79.869 1.00 52.26 51 LEU A O 1
ATOM 437 N N . ILE A 1 56 ? -15.725 -11.508 -81.481 1.00 68.51 52 ILE A N 1
ATOM 438 C CA . ILE A 1 56 ? -16.046 -10.401 -80.579 1.00 67.87 52 ILE A CA 1
ATOM 439 C C . ILE A 1 56 ? -17.555 -10.273 -80.434 1.00 67.33 52 ILE A C 1
ATOM 440 O O . ILE A 1 56 ? -18.297 -10.744 -81.290 1.00 67.55 52 ILE A O 1
ATOM 445 N N . LEU A 1 57 ? -18.014 -9.624 -79.370 1.00 43.89 53 LEU A N 1
ATOM 446 C CA . LEU A 1 57 ? -19.424 -9.718 -78.998 1.00 43.38 53 LEU A CA 1
ATOM 447 C C . LEU A 1 57 ? -20.025 -8.373 -78.616 1.00 43.01 53 LEU A C 1
ATOM 448 O O . LEU A 1 57 ? -19.303 -7.453 -78.255 1.00 43.00 53 LEU A O 1
ATOM 453 N N . PHE A 1 58 ? -21.346 -8.252 -78.701 1.00 17.40 54 PHE A N 1
ATOM 454 C CA . PHE A 1 58 ? -22.011 -7.058 -78.195 1.00 17.05 54 PHE A CA 1
ATOM 455 C C . PHE A 1 58 ? -23.041 -7.404 -77.139 1.00 16.43 54 PHE A C 1
ATOM 456 O O . PHE A 1 58 ? -23.839 -8.322 -77.324 1.00 16.40 54 PHE A O 1
ATOM 464 N N . GLU A 1 59 ? -23.033 -6.647 -76.046 1.00 63.17 55 GLU A N 1
ATOM 465 C CA . GLU A 1 59 ? -23.913 -6.901 -74.908 1.00 62.93 55 GLU A CA 1
ATOM 466 C C . GLU A 1 59 ? -25.278 -6.234 -75.032 1.00 63.19 55 GLU A C 1
ATOM 467 O O . GLU A 1 59 ? -25.376 -5.012 -74.988 1.00 63.28 55 GLU A O 1
ATOM 473 N N . PRO A 1 60 ? -26.337 -7.045 -75.150 1.00 18.15 56 PRO A N 1
ATOM 474 C CA . PRO A 1 60 ? -27.702 -6.632 -75.477 1.00 18.48 56 PRO A CA 1
ATOM 475 C C . PRO A 1 60 ? -28.180 -5.448 -74.658 1.00 18.39 56 PRO A C 1
ATOM 476 O O . PRO A 1 60 ? -29.021 -4.695 -75.140 1.00 18.74 56 PRO A O 1
ATOM 480 N N . GLN A 1 61 ? -27.656 -5.288 -73.445 1.00 16.69 57 GLN A N 1
ATOM 481 C CA . GLN A 1 61 ? -28.141 -4.256 -72.527 1.00 16.60 57 GLN A CA 1
ATOM 482 C C . GLN A 1 61 ? -27.747 -2.878 -72.980 1.00 16.77 57 GLN A C 1
ATOM 483 O O . GLN A 1 61 ? -28.458 -1.909 -72.742 1.00 16.92 57 GLN A O 1
ATOM 489 N N . GLY A 1 62 ? -26.603 -2.800 -73.640 1.00 29.22 58 GLY A N 1
ATOM 490 C CA . GLY A 1 62 ? -26.129 -1.551 -74.196 1.00 29.48 58 GLY A CA 1
ATOM 491 C C . GLY A 1 62 ? -27.221 -0.822 -74.948 1.00 30.02 58 GLY A C 1
ATOM 492 O O . GLY A 1 62 ? -27.242 0.412 -74.979 1.00 30.26 58 GLY A O 1
ATOM 493 N N . GLY A 1 63 ? -28.137 -1.583 -75.539 1.00 20.89 59 GLY A N 1
ATOM 494 C CA . GLY A 1 63 ? -29.148 -1.011 -76.398 1.00 21.48 59 GLY A CA 1
ATOM 495 C C . GLY A 1 63 ? -30.538 -1.143 -75.845 1.00 21.47 59 GLY A C 1
ATOM 496 O O . GLY A 1 63 ? -31.424 -0.398 -76.208 1.00 21.89 59 GLY A O 1
ATOM 497 N N . LEU A 1 64 ? -30.734 -2.108 -74.963 1.00 22.91 60 LEU A N 1
ATOM 498 C CA . LEU A 1 64 ? -31.998 -2.226 -74.255 1.00 22.86 60 LEU A CA 1
ATOM 499 C C . LEU A 1 64 ? -32.165 -1.005 -73.381 1.00 22.76 60 LEU A C 1
ATOM 500 O O . LEU A 1 64 ? -33.267 -0.679 -72.953 1.00 22.85 60 LEU A O 1
ATOM 505 N N . GLN A 1 65 ? -31.054 -0.323 -73.134 1.00 16.46 61 GLN A N 1
ATOM 506 C CA . GLN A 1 65 ? -31.069 0.910 -72.366 1.00 16.40 61 GLN A CA 1
ATOM 507 C C . GLN A 1 65 ? -31.355 2.112 -73.249 1.00 16.96 61 GLN A C 1
ATOM 508 O O . GLN A 1 65 ? -32.180 2.954 -72.900 1.00 17.14 61 GLN A O 1
ATOM 514 N N . ASN A 1 66 ? -30.678 2.187 -74.392 1.00 28.57 62 ASN A N 1
ATOM 515 C CA . ASN A 1 66 ? -30.954 3.229 -75.367 1.00 29.25 62 ASN A CA 1
ATOM 516 C C . ASN A 1 66 ? -32.435 3.249 -75.646 1.00 29.61 62 ASN A C 1
ATOM 517 O O . ASN A 1 66 ? -33.047 4.290 -75.659 1.00 29.97 62 ASN A O 1
ATOM 522 N N . ILE A 1 67 ? -33.015 2.082 -75.863 1.00 21.39 63 ILE A N 1
ATOM 523 C CA . ILE A 1 67 ? -34.433 1.983 -76.169 1.00 21.74 63 ILE A CA 1
ATOM 524 C C . ILE A 1 67 ? -35.279 2.594 -75.074 1.00 21.57 63 ILE A C 1
ATOM 525 O O . ILE A 1 67 ? -36.391 3.056 -75.316 1.00 21.98 63 ILE A O 1
ATOM 530 N N . ALA A 1 68 ? -34.753 2.572 -73.857 1.00 41.08 64 ALA A N 1
ATOM 531 C CA . ALA A 1 68 ? -35.476 3.093 -72.705 1.00 40.88 64 ALA A CA 1
ATOM 532 C C . ALA A 1 68 ? -35.410 4.615 -72.672 1.00 41.18 64 ALA A C 1
ATOM 533 O O . ALA A 1 68 ? -36.391 5.279 -72.332 1.00 41.37 64 ALA A O 1
ATOM 535 N N . ALA A 1 69 ? -34.247 5.158 -73.034 1.00 19.81 65 ALA A N 1
ATOM 536 C CA . ALA A 1 69 ? -34.041 6.601 -73.100 1.00 20.16 65 ALA A CA 1
ATOM 537 C C . ALA A 1 69 ? -34.899 7.202 -74.187 1.00 20.93 65 ALA A C 1
ATOM 538 O O . ALA A 1 69 ? -35.394 8.301 -74.050 1.00 21.27 65 ALA A O 1
ATOM 540 N N . GLU A 1 70 ? -35.083 6.460 -75.270 1.00 20.46 66 GLU A N 1
ATOM 541 C CA . GLU A 1 70 ? -35.857 6.920 -76.422 1.00 21.28 66 GLU A CA 1
ATOM 542 C C . GLU A 1 70 ? -37.349 6.787 -76.225 1.00 21.41 66 GLU A C 1
ATOM 543 O O . GLU A 1 70 ? -38.125 7.330 -76.987 1.00 22.09 66 GLU A O 1
ATOM 549 N N . LYS A 1 71 ? -37.757 6.048 -75.211 1.00 45.63 67 LYS A N 1
ATOM 550 C CA . LYS A 1 71 ? -39.166 5.960 -74.916 1.00 45.74 67 LYS A CA 1
ATOM 551 C C . LYS A 1 71 ? -39.483 7.179 -74.098 1.00 45.77 67 LYS A C 1
ATOM 552 O O . LYS A 1 71 ? -40.597 7.684 -74.122 1.00 46.14 67 LYS A O 1
ATOM 558 N N . HIS A 1 72 ? -38.468 7.644 -73.378 1.00 31.90 68 HIS A N 1
ATOM 559 C CA . HIS A 1 72 ? -38.563 8.817 -72.507 1.00 31.86 68 HIS A CA 1
ATOM 560 C C . HIS A 1 72 ? -38.501 10.082 -73.338 1.00 32.60 68 HIS A C 1
ATOM 561 O O . HIS A 1 72 ? -39.381 10.925 -73.247 1.00 32.99 68 HIS A O 1
ATOM 568 N N . ASN A 1 73 ? -37.459 10.196 -74.160 1.00 30.94 69 ASN A N 1
ATOM 569 C CA . ASN A 1 73 ? -37.270 11.339 -75.041 1.00 31.72 69 ASN A CA 1
ATOM 570 C C . ASN A 1 73 ? -38.461 11.560 -75.934 1.00 32.47 69 ASN A C 1
ATOM 571 O O . ASN A 1 73 ? -38.847 12.685 -76.177 1.00 33.09 69 ASN A O 1
ATOM 576 N N . LEU A 1 74 ? -39.041 10.485 -76.440 1.00 32.13 70 LEU A N 1
ATOM 577 C CA . LEU A 1 74 ? -40.226 10.614 -77.272 1.00 32.84 70 LEU A CA 1
ATOM 578 C C . LEU A 1 74 ? -41.267 11.438 -76.526 1.00 32.95 70 LEU A C 1
ATOM 579 O O . LEU A 1 74 ? -41.678 12.494 -76.998 1.00 33.67 70 LEU A O 1
ATOM 584 N N . GLY A 1 75 ? -41.678 10.957 -75.357 1.00 28.19 71 GLY A N 1
ATOM 585 C CA . GLY A 1 75 ? -42.724 11.605 -74.590 1.00 28.25 71 GLY A CA 1
ATOM 586 C C . GLY A 1 75 ? -42.502 13.091 -74.418 1.00 28.64 71 GLY A C 1
ATOM 587 O O . GLY A 1 75 ? -43.453 13.861 -74.428 1.00 29.13 71 GLY A O 1
ATOM 588 N N . ILE A 1 76 ? -41.240 13.487 -74.261 1.00 22.53 72 ILE A N 1
ATOM 589 C CA . ILE A 1 76 ? -40.854 14.892 -74.101 1.00 22.91 72 ILE A CA 1
ATOM 590 C C . ILE A 1 76 ? -41.167 15.734 -75.333 1.00 23.97 72 ILE A C 1
ATOM 591 O O . ILE A 1 76 ? -41.834 16.767 -75.237 1.00 24.48 72 ILE A O 1
ATOM 596 N N . LEU A 1 77 ? -40.668 15.292 -76.486 1.00 26.46 73 LEU A N 1
ATOM 597 C CA . LEU A 1 77 ? -40.844 16.003 -77.751 1.00 27.54 73 LEU A CA 1
ATOM 598 C C . LEU A 1 77 ? -42.296 15.965 -78.211 1.00 28.07 73 LEU A C 1
ATOM 599 O O . LEU A 1 77 ? -42.832 16.965 -78.682 1.00 28.92 73 LEU A O 1
ATOM 604 N N . THR A 1 78 ? -42.936 14.810 -78.064 1.00 51.57 74 THR A N 1
ATOM 605 C CA . THR A 1 78 ? -44.352 14.687 -78.391 1.00 52.00 74 THR A CA 1
ATOM 606 C C . THR A 1 78 ? -45.129 15.857 -77.810 1.00 52.33 74 THR A C 1
ATOM 607 O O . THR A 1 78 ? -45.948 16.469 -78.490 1.00 53.19 74 THR A O 1
ATOM 611 N N . LYS A 1 79 ? -44.861 16.171 -76.549 1.00 68.66 75 LYS A N 1
ATOM 612 C CA . LYS A 1 79 ? -45.554 17.263 -75.884 1.00 68.91 75 LYS A CA 1
ATOM 613 C C . LYS A 1 79 ? -45.010 18.610 -76.336 1.00 69.65 75 LYS A C 1
ATOM 614 O O . LYS A 1 79 ? -45.772 19.521 -76.639 1.00 70.42 75 LYS A O 1
ATOM 620 N N . ARG A 1 80 ? -43.688 18.736 -76.378 1.00 25.46 76 ARG A N 1
ATOM 621 C CA . ARG A 1 80 ? -43.047 20.013 -76.687 1.00 26.12 76 ARG A CA 1
ATOM 622 C C . ARG A 1 80 ? -43.378 20.518 -78.078 1.00 27.31 76 ARG A C 1
ATOM 623 O O . ARG A 1 80 ? -43.172 21.692 -78.382 1.00 28.07 76 ARG A O 1
ATOM 631 N N . SER A 1 81 ? -43.866 19.624 -78.933 1.00 37.24 77 SER A N 1
ATOM 632 C CA . SER A 1 81 ? -44.236 19.998 -80.291 1.00 38.39 77 SER A CA 1
ATOM 633 C C . SER A 1 81 ? -45.745 19.989 -80.431 1.00 38.80 77 SER A C 1
ATOM 634 O O . SER A 1 81 ? -46.272 19.546 -81.445 1.00 39.36 77 SER A O 1
ATOM 637 N N . ASN A 1 82 ? -46.438 20.462 -79.405 1.00 97.67 78 ASN A N 1
ATOM 638 C CA . ASN A 1 82 ? -47.889 20.580 -79.450 1.00 98.09 78 ASN A CA 1
ATOM 639 C C . ASN A 1 82 ? -48.588 19.306 -79.898 1.00 97.90 78 ASN A C 1
ATOM 640 O O . ASN A 1 82 ? -49.760 19.353 -80.256 1.00 98.45 78 ASN A O 1
ATOM 645 N N . PHE A 1 83 ? -47.871 18.184 -79.885 1.00 40.31 79 PHE A N 1
ATOM 646 C CA . PHE A 1 83 ? -48.415 16.903 -80.339 1.00 40.11 79 PHE A CA 1
ATOM 647 C C . PHE A 1 83 ? -48.488 16.773 -81.859 1.00 41.04 79 PHE A C 1
ATOM 648 O O . PHE A 1 83 ? -49.551 16.489 -82.412 1.00 41.53 79 PHE A O 1
ATOM 656 N N . THR A 1 84 ? -47.358 16.962 -82.531 1.00 43.61 80 THR A N 1
ATOM 657 C CA . THR A 1 84 ? -47.315 16.874 -83.988 1.00 44.53 80 THR A CA 1
ATOM 658 C C . THR A 1 84 ? -47.087 15.453 -84.477 1.00 44.11 80 THR A C 1
ATOM 659 O O . THR A 1 84 ? -46.017 14.895 -84.262 1.00 43.46 80 THR A O 1
ATOM 663 N N . PRO A 1 85 ? -48.094 14.860 -85.138 1.00 67.48 81 PRO A N 1
ATOM 664 C CA . PRO A 1 85 ? -47.977 13.500 -85.679 1.00 67.17 81 PRO A CA 1
ATOM 665 C C . PRO A 1 85 ? -47.001 13.430 -86.848 1.00 67.72 81 PRO A C 1
ATOM 666 O O . PRO A 1 85 ? -46.615 14.470 -87.383 1.00 68.52 81 PRO A O 1
ATOM 670 N N . ALA A 1 86 ? -46.618 12.216 -87.235 1.00 61.13 82 ALA A N 1
ATOM 671 C CA . ALA A 1 86 ? -45.696 12.009 -88.346 1.00 61.61 82 ALA A CA 1
ATOM 672 C C . ALA A 1 86 ? -46.427 11.966 -89.686 1.00 62.69 82 ALA A C 1
ATOM 673 O O . ALA A 1 86 ? -47.616 11.656 -89.745 1.00 62.85 82 ALA A O 1
ATOM 675 N N . THR A 1 87 ? -45.700 12.275 -90.758 1.00 73.44 83 THR A N 1
ATOM 676 C CA . THR A 1 87 ? -46.253 12.301 -92.110 1.00 74.59 83 THR A CA 1
ATOM 677 C C . THR A 1 87 ? -45.896 11.045 -92.890 1.00 74.47 83 THR A C 1
ATOM 678 O O . THR A 1 87 ? -44.737 10.853 -93.238 1.00 74.41 83 THR A O 1
ATOM 682 N N . ASN A 1 88 ? -46.885 10.206 -93.185 1.00 56.48 84 ASN A N 1
ATOM 683 C CA . ASN A 1 88 ? -46.646 8.967 -93.924 1.00 56.39 84 ASN A CA 1
ATOM 684 C C . ASN A 1 88 ? -46.077 9.208 -95.312 1.00 57.45 84 ASN A C 1
ATOM 685 O O . ASN A 1 88 ? -46.642 9.969 -96.093 1.00 58.56 84 ASN A O 1
ATOM 690 N N . GLU A 1 89 ? -44.967 8.557 -95.628 1.00 68.42 85 GLU A N 1
ATOM 691 C CA . GLU A 1 89 ? -44.418 8.651 -96.969 1.00 69.43 85 GLU A CA 1
ATOM 692 C C . GLU A 1 89 ? -44.488 7.310 -97.684 1.00 69.34 85 GLU A C 1
ATOM 693 O O . GLU A 1 89 ? -44.389 6.254 -97.062 1.00 68.32 85 GLU A O 1
ATOM 699 N N . ALA A 1 90 ? -44.666 7.366 -98.999 1.00 58.45 86 ALA A N 1
ATOM 700 C CA . ALA A 1 90 ? -44.893 6.170 -99.802 1.00 58.55 86 ALA A CA 1
ATOM 701 C C . ALA A 1 90 ? -43.594 5.484 -100.236 1.00 58.34 86 ALA A C 1
ATOM 702 O O . ALA A 1 90 ? -42.655 6.152 -100.686 1.00 58.89 86 ALA A O 1
ATOM 704 N N . PRO A 1 91 ? -43.550 4.141 -100.091 1.00 37.39 87 PRO A N 1
ATOM 705 C CA . PRO A 1 91 ? -42.435 3.217 -100.348 1.00 36.98 87 PRO A CA 1
ATOM 706 C C . PRO A 1 91 ? -42.230 2.887 -101.825 1.00 38.00 87 PRO A C 1
ATOM 707 O O . PRO A 1 91 ? -43.202 2.770 -102.563 1.00 38.70 87 PRO A O 1
ATOM 711 N N . GLN A 1 92 ? -40.978 2.735 -102.246 1.00 58.65 88 GLN A N 1
ATOM 712 C CA . GLN A 1 92 ? -40.678 2.425 -103.639 1.00 59.63 88 GLN A CA 1
ATOM 713 C C . GLN A 1 92 ? -39.937 1.098 -103.761 1.00 59.01 88 GLN A C 1
ATOM 714 O O . GLN A 1 92 ? -38.777 0.986 -103.364 1.00 58.48 88 GLN A O 1
ATOM 720 N N . ALA A 1 93 ? -40.622 0.104 -104.325 1.00 42.96 89 ALA A N 1
ATOM 721 C CA . ALA A 1 93 ? -40.112 -1.260 -104.427 1.00 42.37 89 ALA A CA 1
ATOM 722 C C . ALA A 1 93 ? -39.232 -1.503 -105.661 1.00 43.19 89 ALA A C 1
ATOM 723 O O . ALA A 1 93 ? -39.448 -0.918 -106.717 1.00 44.38 89 ALA A O 1
ATOM 725 N N . THR A 1 94 ? -38.240 -2.376 -105.515 1.00 40.50 90 THR A N 1
ATOM 726 C CA . THR A 1 94 ? -37.330 -2.728 -106.608 1.00 41.19 90 THR A CA 1
ATOM 727 C C . THR A 1 94 ? -36.880 -4.190 -106.538 1.00 40.46 90 THR A C 1
ATOM 728 O O . THR A 1 94 ? -35.924 -4.527 -105.836 1.00 39.64 90 THR A O 1
ATOM 732 N N . VAL A 1 95 ? -37.566 -5.049 -107.280 1.00 36.00 91 VAL A N 1
ATOM 733 C CA . VAL A 1 95 ? -37.290 -6.470 -107.248 1.00 35.38 91 VAL A CA 1
ATOM 734 C C . VAL A 1 95 ? -36.129 -6.815 -108.155 1.00 35.90 91 VAL A C 1
ATOM 735 O O . VAL A 1 95 ? -35.954 -6.201 -109.196 1.00 37.03 91 VAL A O 1
ATOM 739 N N . PHE A 1 96 ? -35.339 -7.806 -107.775 1.00 51.48 92 PHE A N 1
ATOM 740 C CA . PHE A 1 96 ? -34.231 -8.231 -108.620 1.00 51.96 92 PHE A CA 1
ATOM 741 C C . PHE A 1 96 ? -33.518 -9.479 -108.098 1.00 51.01 92 PHE A C 1
ATOM 742 O O . PHE A 1 96 ? -33.545 -9.765 -106.911 1.00 49.92 92 PHE A O 1
ATOM 750 N N . PRO A 1 97 ? -32.888 -10.236 -109.001 1.00 40.43 93 PRO A N 1
ATOM 751 C CA . PRO A 1 97 ? -32.176 -11.471 -108.680 1.00 39.69 93 PRO A CA 1
ATOM 752 C C . PRO A 1 97 ? -30.863 -11.186 -107.980 1.00 39.15 93 PRO A C 1
ATOM 753 O O . PRO A 1 97 ? -30.274 -10.133 -108.195 1.00 39.69 93 PRO A O 1
ATOM 757 N N . LYS A 1 98 ? -30.403 -12.127 -107.168 1.00 31.91 94 LYS A N 1
ATOM 758 C CA . LYS A 1 98 ? -29.168 -11.958 -106.419 1.00 31.32 94 LYS A CA 1
ATOM 759 C C . LYS A 1 98 ? -27.959 -12.360 -107.238 1.00 31.86 94 LYS A C 1
ATOM 760 O O . LYS A 1 98 ? -26.849 -11.903 -106.989 1.00 31.81 94 LYS A O 1
ATOM 766 N N . SER A 1 99 ? -28.184 -13.220 -108.220 1.00 60.76 95 SER A N 1
ATOM 767 C CA . SER A 1 99 ? -27.117 -13.693 -109.090 1.00 61.36 95 SER A CA 1
ATOM 768 C C . SER A 1 99 ? -27.670 -14.018 -110.482 1.00 62.43 95 SER A C 1
ATOM 769 O O . SER A 1 99 ? -28.882 -14.176 -110.647 1.00 62.50 95 SER A O 1
ATOM 772 N N . PRO A 1 100 ? -26.778 -14.102 -111.487 1.00 50.38 96 PRO A N 1
ATOM 773 C CA . PRO A 1 100 ? -27.140 -14.400 -112.878 1.00 51.77 96 PRO A CA 1
ATOM 774 C C . PRO A 1 100 ? -28.243 -15.453 -113.004 1.00 51.29 96 PRO A C 1
ATOM 775 O O . PRO A 1 100 ? -28.010 -16.609 -112.662 1.00 50.96 96 PRO A O 1
ATOM 779 N N . VAL A 1 101 ? -29.419 -15.064 -113.491 1.00 43.63 97 VAL A N 1
ATOM 780 C CA . VAL A 1 101 ? -30.535 -16.000 -113.604 1.00 43.42 97 VAL A CA 1
ATOM 781 C C . VAL A 1 101 ? -30.368 -17.038 -114.707 1.00 44.35 97 VAL A C 1
ATOM 782 O O . VAL A 1 101 ? -30.357 -16.711 -115.890 1.00 45.99 97 VAL A O 1
ATOM 786 N N . LEU A 1 102 ? -30.245 -18.297 -114.293 1.00 40.27 98 LEU A N 1
ATOM 787 C CA . LEU A 1 102 ? -30.184 -19.444 -115.195 1.00 41.47 98 LEU A CA 1
ATOM 788 C C . LEU A 1 102 ? -31.309 -20.405 -114.823 1.00 40.60 98 LEU A C 1
ATOM 789 O O . LEU A 1 102 ? -31.519 -20.683 -113.646 1.00 39.16 98 LEU A O 1
ATOM 794 N N . LEU A 1 103 ? -32.033 -20.903 -115.818 1.00 38.40 99 LEU A N 1
ATOM 795 C CA . LEU A 1 103 ? -33.181 -21.767 -115.569 1.00 37.73 99 LEU A CA 1
ATOM 796 C C . LEU A 1 103 ? -32.838 -23.009 -114.735 1.00 37.05 99 LEU A C 1
ATOM 797 O O . LEU A 1 103 ? -31.830 -23.686 -114.965 1.00 37.84 99 LEU A O 1
ATOM 802 N N . GLY A 1 104 ? -33.691 -23.309 -113.766 1.00 40.32 100 GLY A N 1
ATOM 803 C CA . GLY A 1 104 ? -33.468 -24.440 -112.891 1.00 39.72 100 GLY A CA 1
ATOM 804 C C . GLY A 1 104 ? -32.152 -24.399 -112.131 1.00 39.44 100 GLY A C 1
ATOM 805 O O . GLY A 1 104 ? -31.455 -25.404 -112.032 1.00 39.86 100 GLY A O 1
ATOM 806 N N . GLN A 1 105 ? -31.807 -23.236 -111.593 1.00 91.48 101 GLN A N 1
ATOM 807 C CA . GLN A 1 105 ? -30.632 -23.100 -110.740 1.00 91.10 101 GLN A CA 1
ATOM 808 C C . GLN A 1 105 ? -30.998 -22.248 -109.541 1.00 89.70 101 GLN A C 1
ATOM 809 O O . GLN A 1 105 ? -31.378 -21.087 -109.702 1.00 89.53 101 GLN A O 1
ATOM 815 N N . PRO A 1 106 ? -30.883 -22.824 -108.332 1.00 43.84 102 PRO A N 1
ATOM 816 C CA . PRO A 1 106 ? -31.279 -22.156 -107.090 1.00 42.60 102 PRO A CA 1
ATOM 817 C C . PRO A 1 106 ? -30.720 -20.741 -107.014 1.00 42.54 102 PRO A C 1
ATOM 818 O O . PRO A 1 106 ? -29.499 -20.551 -107.031 1.00 42.92 102 PRO A O 1
ATOM 822 N N . ASN A 1 107 ? -31.616 -19.762 -106.951 1.00 46.35 103 ASN A N 1
ATOM 823 C CA . ASN A 1 107 ? -31.220 -18.368 -106.856 1.00 46.56 103 ASN A CA 1
ATOM 824 C C . ASN A 1 107 ? -31.939 -17.702 -105.691 1.00 45.88 103 ASN A C 1
ATOM 825 O O . ASN A 1 107 ? -32.558 -18.383 -104.867 1.00 45.18 103 ASN A O 1
ATOM 830 N N . THR A 1 108 ? -31.856 -16.374 -105.630 1.00 44.02 104 THR A N 1
ATOM 831 C CA . THR A 1 108 ? -32.534 -15.609 -104.589 1.00 43.48 104 THR A CA 1
ATOM 832 C C . THR A 1 108 ? -33.147 -14.338 -105.144 1.00 44.27 104 THR A C 1
ATOM 833 O O . THR A 1 108 ? -32.508 -13.619 -105.908 1.00 45.01 104 THR A O 1
ATOM 837 N N . LEU A 1 109 ? -34.383 -14.059 -104.749 1.00 30.85 105 LEU A N 1
ATOM 838 C CA . LEU A 1 109 ? -35.091 -12.897 -105.259 1.00 31.62 105 LEU A CA 1
ATOM 839 C C . LEU A 1 109 ? -35.219 -11.824 -104.186 1.00 31.13 105 LEU A C 1
ATOM 840 O O . LEU A 1 109 ? -35.999 -11.975 -103.245 1.00 30.47 105 LEU A O 1
ATOM 845 N N . ILE A 1 110 ? -34.466 -10.736 -104.336 1.00 33.34 106 ILE A N 1
ATOM 846 C CA . ILE A 1 110 ? -34.476 -9.654 -103.364 1.00 32.93 106 ILE A CA 1
ATOM 847 C C . ILE A 1 110 ? -35.584 -8.680 -103.685 1.00 33.61 106 ILE A C 1
ATOM 848 O O . ILE A 1 110 ? -35.890 -8.458 -104.838 1.00 34.62 106 ILE A O 1
ATOM 853 N N . CYS A 1 111 ? -36.193 -8.097 -102.668 1.00 28.94 107 CYS A N 1
ATOM 854 C CA . CYS A 1 111 ? -37.185 -7.058 -102.900 1.00 29.59 107 CYS A CA 1
ATOM 855 C C . CYS A 1 111 ? -36.887 -5.844 -102.059 1.00 29.33 107 CYS A C 1
ATOM 856 O O . CYS A 1 111 ? -37.273 -5.774 -100.907 1.00 28.52 107 CYS A O 1
ATOM 859 N N . PHE A 1 112 ? -36.209 -4.878 -102.656 1.00 37.90 108 PHE A N 1
ATOM 860 C CA . PHE A 1 112 ? -35.747 -3.707 -101.932 1.00 37.73 108 PHE A CA 1
ATOM 861 C C . PHE A 1 112 ? -36.806 -2.607 -101.844 1.00 38.20 108 PHE A C 1
ATOM 862 O O . PHE A 1 112 ? -37.315 -2.146 -102.861 1.00 39.27 108 PHE A O 1
ATOM 870 N N . VAL A 1 113 ? -37.137 -2.189 -100.630 1.00 34.99 109 VAL A N 1
ATOM 871 C CA . VAL A 1 113 ? -38.173 -1.190 -100.436 1.00 35.37 109 VAL A CA 1
ATOM 872 C C . VAL A 1 113 ? -37.577 0.052 -99.821 1.00 35.33 109 VAL A C 1
ATOM 873 O O . VAL A 1 113 ? -36.808 -0.038 -98.870 1.00 34.45 109 VAL A O 1
ATOM 877 N N . ASP A 1 114 ? -37.942 1.218 -100.349 1.00 38.49 110 ASP A N 1
ATOM 878 C CA . ASP A 1 114 ? -37.353 2.467 -99.875 1.00 38.60 110 ASP A CA 1
ATOM 879 C C . ASP A 1 114 ? -38.367 3.548 -99.558 1.00 38.96 110 ASP A C 1
ATOM 880 O O . ASP A 1 114 ? -39.543 3.427 -99.862 1.00 39.30 110 ASP A O 1
ATOM 885 N N . ASN A 1 115 ? -37.885 4.609 -98.936 1.00 36.30 111 ASN A N 1
ATOM 886 C CA . ASN A 1 115 ? -38.730 5.698 -98.486 1.00 36.56 111 ASN A CA 1
ATOM 887 C C . ASN A 1 115 ? -39.885 5.209 -97.629 1.00 35.78 111 ASN A C 1
ATOM 888 O O . ASN A 1 115 ? -41.039 5.235 -98.040 1.00 36.29 111 ASN A O 1
ATOM 893 N N . ILE A 1 116 ? -39.551 4.770 -96.424 1.00 32.83 112 ILE A N 1
ATOM 894 C CA . ILE A 1 116 ? -40.532 4.292 -95.468 1.00 32.03 112 ILE A CA 1
ATOM 895 C C . ILE A 1 116 ? -40.599 5.278 -94.310 1.00 31.61 112 ILE A C 1
ATOM 896 O O . ILE A 1 116 ? -39.593 5.886 -93.936 1.00 31.45 112 ILE A O 1
ATOM 901 N N . PHE A 1 117 ? -41.789 5.426 -93.743 1.00 47.05 113 PHE A N 1
ATOM 902 C CA . PHE A 1 117 ? -41.993 6.320 -92.613 1.00 46.65 113 PHE A CA 1
ATOM 903 C C . PHE A 1 117 ? -43.472 6.677 -92.449 1.00 46.96 113 PHE A C 1
ATOM 904 O O . PHE A 1 117 ? -44.066 7.279 -93.340 1.00 47.99 113 PHE A O 1
ATOM 912 N N . PRO A 1 118 ? -44.079 6.303 -91.308 1.00 46.33 114 PRO A N 1
ATOM 913 C CA . PRO A 1 118 ? -43.462 5.603 -90.171 1.00 45.13 114 PRO A CA 1
ATOM 914 C C . PRO A 1 118 ? -42.859 4.246 -90.558 1.00 44.73 114 PRO A C 1
ATOM 915 O O . PRO A 1 118 ? -43.307 3.626 -91.519 1.00 45.23 114 PRO A O 1
ATOM 919 N N . PRO A 1 119 ? -41.841 3.792 -89.818 1.00 31.81 115 PRO A N 1
ATOM 920 C CA . PRO A 1 119 ? -41.177 2.498 -90.025 1.00 31.35 115 PRO A CA 1
ATOM 921 C C . PRO A 1 119 ? -42.077 1.328 -89.660 1.00 30.87 115 PRO A C 1
ATOM 922 O O . PRO A 1 119 ? -41.776 0.602 -88.714 1.00 29.97 115 PRO A O 1
ATOM 926 N N . VAL A 1 120 ? -43.177 1.159 -90.379 1.00 30.17 116 VAL A N 1
ATOM 927 C CA . VAL A 1 120 ? -44.085 0.069 -90.089 1.00 29.81 116 VAL A CA 1
ATOM 928 C C . VAL A 1 120 ? -44.625 -0.422 -91.397 1.00 30.59 116 VAL A C 1
ATOM 929 O O . VAL A 1 120 ? -45.535 0.180 -91.964 1.00 31.35 116 VAL A O 1
ATOM 933 N N . ILE A 1 121 ? -44.055 -1.526 -91.870 1.00 47.69 117 ILE A N 1
ATOM 934 C CA . ILE A 1 121 ? -44.329 -2.032 -93.204 1.00 48.45 117 ILE A CA 1
ATOM 935 C C . ILE A 1 121 ? -44.694 -3.510 -93.181 1.00 48.05 117 ILE A C 1
ATOM 936 O O . ILE A 1 121 ? -44.172 -4.291 -92.361 1.00 47.20 117 ILE A O 1
ATOM 941 N N . ASN A 1 122 ? -45.602 -3.879 -94.084 1.00 59.15 118 ASN A N 1
ATOM 942 C CA . ASN A 1 122 ? -46.010 -5.267 -94.260 1.00 58.94 118 ASN A CA 1
ATOM 943 C C . ASN A 1 122 ? -45.617 -5.774 -95.647 1.00 59.61 118 ASN A C 1
ATOM 944 O O . ASN A 1 122 ? -46.445 -5.812 -96.560 1.00 60.38 118 ASN A O 1
ATOM 949 N N . ILE A 1 123 ? -44.348 -6.152 -95.802 1.00 30.20 119 ILE A N 1
ATOM 950 C CA . ILE A 1 123 ? -43.865 -6.756 -97.051 1.00 30.76 119 ILE A CA 1
ATOM 951 C C . ILE A 1 123 ? -44.155 -8.260 -97.091 1.00 30.42 119 ILE A C 1
ATOM 952 O O . ILE A 1 123 ? -43.794 -9.002 -96.165 1.00 29.56 119 ILE A O 1
ATOM 957 N N . THR A 1 124 ? -44.798 -8.701 -98.168 1.00 47.15 120 THR A N 1
ATOM 958 C CA . THR A 1 124 ? -45.096 -10.116 -98.380 1.00 46.98 120 THR A CA 1
ATOM 959 C C . THR A 1 124 ? -44.870 -10.488 -99.842 1.00 47.81 120 THR A C 1
ATOM 960 O O . THR A 1 124 ? -45.145 -9.688 -100.737 1.00 48.70 120 THR A O 1
ATOM 964 N N . TRP A 1 125 ? -44.366 -11.696 -100.085 1.00 29.55 121 TRP A N 1
ATOM 965 C CA . TRP A 1 125 ? -44.118 -12.155 -101.448 1.00 30.30 121 TRP A CA 1
ATOM 966 C C . TRP A 1 125 ? -45.343 -12.849 -102.020 1.00 30.76 121 TRP A C 1
ATOM 967 O O . TRP A 1 125 ? -46.240 -13.246 -101.280 1.00 30.35 121 TRP A O 1
ATOM 978 N N . LEU A 1 126 ? -45.371 -12.997 -103.339 1.00 28.14 122 LEU A N 1
ATOM 979 C CA . LEU A 1 126 ? -46.524 -13.564 -104.020 1.00 28.70 122 LEU A CA 1
ATOM 980 C C . LEU A 1 126 ? -46.100 -14.183 -105.339 1.00 29.39 122 LEU A C 1
ATOM 981 O O . LEU A 1 126 ? -45.542 -13.507 -106.197 1.00 30.09 122 LEU A O 1
ATOM 986 N N . ARG A 1 127 ? -46.356 -15.474 -105.501 1.00 57.32 123 ARG A N 1
ATOM 987 C CA . ARG A 1 127 ? -46.097 -16.136 -106.777 1.00 58.02 123 ARG A CA 1
ATOM 988 C C . ARG A 1 127 ? -47.386 -16.604 -107.433 1.00 58.63 123 ARG A C 1
ATOM 989 O O . ARG A 1 127 ? -48.158 -17.353 -106.839 1.00 58.20 123 ARG A O 1
ATOM 997 N N . ASN A 1 128 ? -47.610 -16.163 -108.664 1.00 66.97 124 ASN A N 1
ATOM 998 C CA . ASN A 1 128 ? -48.797 -16.566 -109.408 1.00 67.67 124 ASN A CA 1
ATOM 999 C C . ASN A 1 128 ? -50.060 -16.211 -108.634 1.00 67.45 124 ASN A C 1
ATOM 1000 O O . ASN A 1 128 ? -50.949 -17.047 -108.459 1.00 67.32 124 ASN A O 1
ATOM 1005 N N . SER A 1 129 ? -50.123 -14.966 -108.169 1.00 91.47 125 SER A N 1
ATOM 1006 C CA . SER A 1 129 ? -51.287 -14.459 -107.440 1.00 91.33 125 SER A CA 1
ATOM 1007 C C . SER A 1 129 ? -51.604 -15.224 -106.155 1.00 90.28 125 SER A C 1
ATOM 1008 O O . SER A 1 129 ? -52.616 -14.952 -105.512 1.00 90.14 125 SER A O 1
ATOM 1011 N N . LYS A 1 130 ? -50.751 -16.174 -105.781 1.00 60.92 126 LYS A N 1
ATOM 1012 C CA . LYS A 1 130 ? -50.915 -16.844 -104.497 1.00 59.93 126 LYS A CA 1
ATOM 1013 C C . LYS A 1 130 ? -49.646 -16.764 -103.656 1.00 59.09 126 LYS A C 1
ATOM 1014 O O . LYS A 1 130 ? -48.539 -16.893 -104.170 1.00 59.17 126 LYS A O 1
ATOM 1020 N N . SER A 1 131 ? -49.820 -16.549 -102.359 1.00 60.18 127 SER A N 1
ATOM 1021 C CA . SER A 1 131 ? -48.712 -16.177 -101.486 1.00 59.44 127 SER A CA 1
ATOM 1022 C C . SER A 1 131 ? -47.633 -17.239 -101.331 1.00 58.91 127 SER A C 1
ATOM 1023 O O . SER A 1 131 ? -47.805 -18.388 -101.720 1.00 58.99 127 SER A O 1
ATOM 1026 N N . VAL A 1 132 ? -46.510 -16.819 -100.761 1.00 49.63 128 VAL A N 1
ATOM 1027 C CA . VAL A 1 132 ? -45.396 -17.699 -100.460 1.00 49.06 128 VAL A CA 1
ATOM 1028 C C . VAL A 1 132 ? -44.928 -17.394 -99.047 1.00 48.15 128 VAL A C 1
ATOM 1029 O O . VAL A 1 132 ? -45.089 -16.271 -98.566 1.00 48.08 128 VAL A O 1
ATOM 1033 N N . THR A 1 133 ? -44.337 -18.389 -98.392 1.00 76.75 129 THR A N 1
ATOM 1034 C CA . THR A 1 133 ? -43.933 -18.248 -96.997 1.00 75.89 129 THR A CA 1
ATOM 1035 C C . THR A 1 133 ? -42.600 -18.920 -96.681 1.00 75.37 129 THR A C 1
ATOM 1036 O O . THR A 1 133 ? -42.003 -18.657 -95.641 1.00 74.71 129 THR A O 1
ATOM 1040 N N . ASP A 1 134 ? -42.133 -19.780 -97.581 1.00 81.47 130 ASP A N 1
ATOM 1041 C CA . ASP A 1 134 ? -40.902 -20.531 -97.352 1.00 81.04 130 ASP A CA 1
ATOM 1042 C C . ASP A 1 134 ? -39.705 -19.880 -98.045 1.00 81.29 130 ASP A C 1
ATOM 1043 O O . ASP A 1 134 ? -39.770 -19.531 -99.224 1.00 82.03 130 ASP A O 1
ATOM 1048 N N . GLY A 1 135 ? -38.612 -19.732 -97.303 1.00 59.52 131 GLY A N 1
ATOM 1049 C CA . GLY A 1 135 ? -37.393 -19.143 -97.825 1.00 59.69 131 GLY A CA 1
ATOM 1050 C C . GLY A 1 135 ? -37.293 -17.633 -97.682 1.00 59.79 131 GLY A C 1
ATOM 1051 O O . GLY A 1 135 ? -36.338 -17.020 -98.163 1.00 60.02 131 GLY A O 1
ATOM 1052 N N . VAL A 1 136 ? -38.269 -17.032 -97.009 1.00 27.67 132 VAL A N 1
ATOM 1053 C CA . VAL A 1 136 ? -38.370 -15.579 -96.931 1.00 27.87 132 VAL A CA 1
ATOM 1054 C C . VAL A 1 136 ? -37.702 -14.985 -95.682 1.00 27.11 132 VAL A C 1
ATOM 1055 O O . VAL A 1 136 ? -38.242 -15.057 -94.576 1.00 26.55 132 VAL A O 1
ATOM 1059 N N . TYR A 1 137 ? -36.527 -14.394 -95.874 1.00 32.42 133 TYR A N 1
ATOM 1060 C CA . TYR A 1 137 ? -35.851 -13.639 -94.833 1.00 31.82 133 TYR A CA 1
ATOM 1061 C C . TYR A 1 137 ? -36.224 -12.159 -94.961 1.00 32.23 133 TYR A C 1
ATOM 1062 O O . TYR A 1 137 ? -36.829 -11.759 -95.953 1.00 33.02 133 TYR A O 1
ATOM 1071 N N . GLU A 1 138 ? -35.875 -11.343 -93.969 1.00 26.19 134 GLU A N 1
ATOM 1072 C CA . GLU A 1 138 ? -36.235 -9.928 -93.992 1.00 26.56 134 GLU A CA 1
ATOM 1073 C C . GLU A 1 138 ? -35.408 -9.126 -93.003 1.00 26.00 134 GLU A C 1
ATOM 1074 O O . GLU A 1 138 ? -35.449 -9.397 -91.812 1.00 25.23 134 GLU A O 1
ATOM 1080 N N . THR A 1 139 ? -34.662 -8.138 -93.501 1.00 27.77 135 THR A N 1
ATOM 1081 C CA . THR A 1 139 ? -33.768 -7.337 -92.663 1.00 27.32 135 THR A CA 1
ATOM 1082 C C . THR A 1 139 ? -34.526 -6.276 -91.903 1.00 27.23 135 THR A C 1
ATOM 1083 O O . THR A 1 139 ? -35.583 -5.841 -92.322 1.00 27.76 135 THR A O 1
ATOM 1087 N N . SER A 1 140 ? -33.976 -5.852 -90.776 1.00 24.56 136 SER A N 1
ATOM 1088 C CA . SER A 1 140 ? -34.599 -4.790 -90.000 1.00 24.46 136 SER A CA 1
ATOM 1089 C C . SER A 1 140 ? -34.571 -3.487 -90.799 1.00 25.32 136 SER A C 1
ATOM 1090 O O . SER A 1 140 ? -33.981 -3.422 -91.876 1.00 25.96 136 SER A O 1
ATOM 1093 N N . PHE A 1 141 ? -35.226 -2.456 -90.285 1.00 24.40 137 PHE A N 1
ATOM 1094 C CA . PHE A 1 141 ? -35.255 -1.177 -90.965 1.00 25.25 137 PHE A CA 1
ATOM 1095 C C . PHE A 1 141 ? -33.886 -0.546 -90.901 1.00 25.24 137 PHE A C 1
ATOM 1096 O O . PHE A 1 141 ? -33.422 -0.173 -89.835 1.00 24.60 137 PHE A O 1
ATOM 1104 N N . LEU A 1 142 ? -33.224 -0.447 -92.044 1.00 34.57 138 LEU A N 1
ATOM 1105 C CA . LEU A 1 142 ? -31.965 0.278 -92.110 1.00 34.75 138 LEU A CA 1
ATOM 1106 C C . LEU A 1 142 ? -32.241 1.753 -92.385 1.00 35.55 138 LEU A C 1
ATOM 1107 O O . LEU A 1 142 ? -33.271 2.100 -92.959 1.00 36.20 138 LEU A O 1
ATOM 1112 N N . VAL A 1 143 ? -31.321 2.612 -91.965 1.00 30.60 139 VAL A N 1
ATOM 1113 C CA . VAL A 1 143 ? -31.577 4.039 -91.946 1.00 31.22 139 VAL A CA 1
ATOM 1114 C C . VAL A 1 143 ? -31.128 4.763 -93.194 1.00 32.46 139 VAL A C 1
ATOM 1115 O O . VAL A 1 143 ? -30.200 4.345 -93.880 1.00 32.75 139 VAL A O 1
ATOM 1119 N N . ASN A 1 144 ? -31.795 5.880 -93.458 1.00 31.97 140 ASN A N 1
ATOM 1120 C CA . ASN A 1 144 ? -31.438 6.758 -94.556 1.00 33.25 140 ASN A CA 1
ATOM 1121 C C . ASN A 1 144 ? -30.881 8.084 -94.059 1.00 33.50 140 ASN A C 1
ATOM 1122 O O . ASN A 1 144 ? -31.039 8.433 -92.894 1.00 32.75 140 ASN A O 1
ATOM 1127 N N . ARG A 1 145 ? -30.227 8.821 -94.946 1.00 61.13 141 ARG A N 1
ATOM 1128 C CA . ARG A 1 145 ? -29.645 10.101 -94.588 1.00 61.75 141 ARG A CA 1
ATOM 1129 C C . ARG A 1 145 ? -30.737 11.146 -94.405 1.00 62.14 141 ARG A C 1
ATOM 1130 O O . ARG A 1 145 ? -30.509 12.190 -93.796 1.00 62.35 141 ARG A O 1
ATOM 1138 N N . ASP A 1 146 ? -31.920 10.866 -94.942 1.00 49.65 142 ASP A N 1
ATOM 1139 C CA . ASP A 1 146 ? -33.037 11.799 -94.859 1.00 50.14 142 ASP A CA 1
ATOM 1140 C C . ASP A 1 146 ? -33.976 11.436 -93.727 1.00 49.04 142 ASP A C 1
ATOM 1141 O O . ASP A 1 146 ? -35.032 12.047 -93.560 1.00 49.31 142 ASP A O 1
ATOM 1146 N N . HIS A 1 147 ? -33.579 10.432 -92.958 1.00 38.26 143 HIS A N 1
ATOM 1147 C CA . HIS A 1 147 ? -34.266 10.086 -91.725 1.00 37.15 143 HIS A CA 1
ATOM 1148 C C . HIS A 1 147 ? -35.494 9.204 -91.942 1.00 36.98 143 HIS A C 1
ATOM 1149 O O . HIS A 1 147 ? -36.379 9.137 -91.090 1.00 36.40 143 HIS A O 1
ATOM 1156 N N . SER A 1 148 ? -35.532 8.533 -93.093 1.00 29.52 144 SER A N 1
ATOM 1157 C CA . SER A 1 148 ? -36.526 7.500 -93.376 1.00 29.34 144 SER A CA 1
ATOM 1158 C C . SER A 1 148 ? -35.781 6.181 -93.431 1.00 28.67 144 SER A C 1
ATOM 1159 O O . SER A 1 148 ? -34.634 6.116 -92.996 1.00 28.20 144 SER A O 1
ATOM 1162 N N . PHE A 1 149 ? -36.407 5.141 -93.983 1.00 28.17 145 PHE A N 1
ATOM 1163 C CA . PHE A 1 149 ? -35.833 3.785 -93.923 1.00 27.46 145 PHE A CA 1
ATOM 1164 C C . PHE A 1 149 ? -35.998 2.935 -95.165 1.00 28.05 145 PHE A C 1
ATOM 1165 O O . PHE A 1 149 ? -36.872 3.179 -95.978 1.00 28.87 145 PHE A O 1
ATOM 1173 N N . HIS A 1 150 ? -35.171 1.903 -95.270 1.00 25.30 146 HIS A N 1
ATOM 1174 C CA . HIS A 1 150 ? -35.303 0.932 -96.344 1.00 25.73 146 HIS A CA 1
ATOM 1175 C C . HIS A 1 150 ? -35.138 -0.502 -95.866 1.00 24.77 146 HIS A C 1
ATOM 1176 O O . HIS A 1 150 ? -34.156 -0.839 -95.213 1.00 24.06 146 HIS A O 1
ATOM 1183 N N . LYS A 1 151 ? -36.109 -1.349 -96.185 1.00 27.49 147 LYS A N 1
ATOM 1184 C CA . LYS A 1 151 ? -36.056 -2.766 -95.812 1.00 26.70 147 LYS A CA 1
ATOM 1185 C C . LYS A 1 151 ? -35.771 -3.625 -97.055 1.00 27.26 147 LYS A C 1
ATOM 1186 O O . LYS A 1 151 ? -35.853 -3.137 -98.173 1.00 28.27 147 LYS A O 1
ATOM 1192 N N . LEU A 1 152 ? -35.412 -4.888 -96.862 1.00 33.28 148 LEU A N 1
ATOM 1193 C CA . LEU A 1 152 ? -35.289 -5.833 -97.970 1.00 33.75 148 LEU A CA 1
ATOM 1194 C C . LEU A 1 152 ? -35.863 -7.184 -97.577 1.00 33.12 148 LEU A C 1
ATOM 1195 O O . LEU A 1 152 ? -35.673 -7.645 -96.459 1.00 32.19 148 LEU A O 1
ATOM 1200 N N . SER A 1 153 ? -36.559 -7.825 -98.501 1.00 35.13 149 SER A N 1
ATOM 1201 C CA . SER A 1 153 ? -37.164 -9.119 -98.239 1.00 34.66 149 SER A CA 1
ATOM 1202 C C . SER A 1 153 ? -36.572 -10.092 -99.239 1.00 35.01 149 SER A C 1
ATOM 1203 O O . SER A 1 153 ? -36.753 -9.935 -100.437 1.00 35.92 149 SER A O 1
ATOM 1206 N N . TYR A 1 154 ? -35.843 -11.087 -98.763 1.00 30.59 150 TYR A N 1
ATOM 1207 C CA . TYR A 1 154 ? -35.221 -12.038 -99.674 1.00 30.89 150 TYR A CA 1
ATOM 1208 C C . TYR A 1 154 ? -36.097 -13.269 -99.900 1.00 30.87 150 TYR A C 1
ATOM 1209 O O . TYR A 1 154 ? -36.868 -13.659 -99.027 1.00 30.31 150 TYR A O 1
ATOM 1218 N N . LEU A 1 155 ? -35.982 -13.870 -101.080 1.00 29.24 151 LEU A N 1
ATOM 1219 C CA . LEU A 1 155 ? -36.745 -15.069 -101.405 1.00 29.30 151 LEU A CA 1
ATOM 1220 C C . LEU A 1 155 ? -36.017 -15.979 -102.379 1.00 29.68 151 LEU A C 1
ATOM 1221 O O . LEU A 1 155 ? -35.839 -15.631 -103.535 1.00 30.54 151 LEU A O 1
ATOM 1226 N N . THR A 1 156 ? -35.608 -17.147 -101.889 1.00 38.43 152 THR A N 1
ATOM 1227 C CA . THR A 1 156 ? -34.932 -18.156 -102.690 1.00 38.71 152 THR A CA 1
ATOM 1228 C C . THR A 1 156 ? -35.945 -18.821 -103.583 1.00 39.32 152 THR A C 1
ATOM 1229 O O . THR A 1 156 ? -37.093 -19.027 -103.176 1.00 39.16 152 THR A O 1
ATOM 1233 N N . PHE A 1 157 ? -35.524 -19.174 -104.792 1.00 27.48 153 PHE A N 1
ATOM 1234 C CA . PHE A 1 157 ? -36.434 -19.811 -105.728 1.00 28.12 153 PHE A CA 1
ATOM 1235 C C . PHE A 1 157 ? -35.667 -20.539 -106.826 1.00 28.68 153 PHE A C 1
ATOM 1236 O O . PHE A 1 157 ? -34.438 -20.575 -106.810 1.00 28.53 153 PHE A O 1
ATOM 1244 N N . ILE A 1 158 ? -36.400 -21.142 -107.759 1.00 31.99 154 ILE A N 1
ATOM 1245 C CA . ILE A 1 158 ? -35.797 -21.758 -108.936 1.00 32.67 154 ILE A CA 1
ATOM 1246 C C . ILE A 1 158 ? -36.320 -21.083 -110.205 1.00 33.80 154 ILE A C 1
ATOM 1247 O O . ILE A 1 158 ? -37.528 -21.076 -110.456 1.00 34.12 154 ILE A O 1
ATOM 1252 N N . PRO A 1 159 ? -35.407 -20.507 -111.002 1.00 31.72 155 PRO A N 1
ATOM 1253 C CA . PRO A 1 159 ? -35.748 -19.771 -112.216 1.00 32.88 155 PRO A CA 1
ATOM 1254 C C . PRO A 1 159 ? -36.674 -20.532 -113.169 1.00 33.54 155 PRO A C 1
ATOM 1255 O O . PRO A 1 159 ? -36.244 -21.445 -113.877 1.00 33.86 155 PRO A O 1
ATOM 1259 N N . SER A 1 160 ? -37.942 -20.131 -113.182 1.00 101.04 156 SER A N 1
ATOM 1260 C CA . SER A 1 160 ? -38.923 -20.657 -114.124 1.00 101.77 156 SER A CA 1
ATOM 1261 C C . SER A 1 160 ? -39.578 -19.508 -114.894 1.00 102.76 156 SER A C 1
ATOM 1262 O O . SER A 1 160 ? -39.941 -18.481 -114.319 1.00 102.60 156 SER A O 1
ATOM 1265 N N . ASP A 1 161 ? -39.724 -19.677 -116.201 1.00 60.18 157 ASP A N 1
ATOM 1266 C CA . ASP A 1 161 ? -40.362 -18.655 -117.020 1.00 61.23 157 ASP A CA 1
ATOM 1267 C C . ASP A 1 161 ? -41.879 -18.796 -116.975 1.00 61.33 157 ASP A C 1
ATOM 1268 O O . ASP A 1 161 ? -42.599 -17.987 -117.556 1.00 62.15 157 ASP A O 1
ATOM 1273 N N . ASP A 1 162 ? -42.359 -19.819 -116.281 1.00 91.99 158 ASP A N 1
ATOM 1274 C CA . ASP A 1 162 ? -43.790 -20.063 -116.197 1.00 92.06 158 ASP A CA 1
ATOM 1275 C C . ASP A 1 162 ? -44.429 -19.199 -115.116 1.00 91.51 158 ASP A C 1
ATOM 1276 O O . ASP A 1 162 ? -45.604 -18.839 -115.209 1.00 91.88 158 ASP A O 1
ATOM 1281 N N . ASP A 1 163 ? -43.637 -18.859 -114.102 1.00 97.70 159 ASP A N 1
ATOM 1282 C CA . ASP A 1 163 ? -44.140 -18.217 -112.892 1.00 96.99 159 ASP A CA 1
ATOM 1283 C C . ASP A 1 163 ? -43.958 -16.709 -112.866 1.00 97.35 159 ASP A C 1
ATOM 1284 O O . ASP A 1 163 ? -42.980 -16.172 -113.387 1.00 97.77 159 ASP A O 1
ATOM 1289 N N . ILE A 1 164 ? -44.906 -16.039 -112.222 1.00 60.04 160 ILE A N 1
ATOM 1290 C CA . ILE A 1 164 ? -44.872 -14.593 -112.063 1.00 60.34 160 ILE A CA 1
ATOM 1291 C C . ILE A 1 164 ? -44.773 -14.222 -110.595 1.00 59.27 160 ILE A C 1
ATOM 1292 O O . ILE A 1 164 ? -45.656 -14.562 -109.800 1.00 58.70 160 ILE A O 1
ATOM 1297 N N . TYR A 1 165 ? -43.713 -13.507 -110.234 1.00 55.02 161 TYR A N 1
ATOM 1298 C CA . TYR A 1 165 ? -43.550 -13.045 -108.859 1.00 54.06 161 TYR A CA 1
ATOM 1299 C C . TYR A 1 165 ? -43.935 -11.576 -108.688 1.00 54.44 161 TYR A C 1
ATOM 1300 O O . TYR A 1 165 ? -43.571 -10.726 -109.505 1.00 55.31 161 TYR A O 1
ATOM 1309 N N . ASP A 1 166 ? -44.681 -11.292 -107.626 1.00 70.35 162 ASP A N 1
ATOM 1310 C CA . ASP A 1 166 ? -44.979 -9.924 -107.231 1.00 70.53 162 ASP A CA 1
ATOM 1311 C C . ASP A 1 166 ? -44.553 -9.742 -105.775 1.00 69.40 162 ASP A C 1
ATOM 1312 O O . ASP A 1 166 ? -44.663 -10.658 -104.969 1.00 68.53 162 ASP A O 1
ATOM 1317 N N . CYS A 1 167 ? -44.059 -8.560 -105.441 1.00 60.38 163 CYS A N 1
ATOM 1318 C CA . CYS A 1 167 ? -43.668 -8.248 -104.076 1.00 59.37 163 CYS A CA 1
ATOM 1319 C C . CYS A 1 167 ? -44.683 -7.295 -103.452 1.00 59.40 163 CYS A C 1
ATOM 1320 O O . CYS A 1 167 ? -44.657 -6.096 -103.718 1.00 60.01 163 CYS A O 1
ATOM 1323 N N . LYS A 1 168 ? -45.571 -7.825 -102.619 1.00 57.05 164 LYS A N 1
ATOM 1324 C CA . LYS A 1 168 ? -46.651 -7.023 -102.052 1.00 57.11 164 LYS A CA 1
ATOM 1325 C C . LYS A 1 168 ? -46.199 -6.140 -100.880 1.00 56.46 164 LYS A C 1
ATOM 1326 O O . LYS A 1 168 ? -45.641 -6.625 -99.899 1.00 55.49 164 LYS A O 1
ATOM 1332 N N . VAL A 1 169 ? -46.454 -4.838 -100.990 1.00 41.92 165 VAL A N 1
ATOM 1333 C CA . VAL A 1 169 ? -46.030 -3.861 -99.978 1.00 41.44 165 VAL A CA 1
ATOM 1334 C C . VAL A 1 169 ? -47.205 -3.080 -99.394 1.00 41.54 165 VAL A C 1
ATOM 1335 O O . VAL A 1 169 ? -47.887 -2.362 -100.115 1.00 42.47 165 VAL A O 1
ATOM 1339 N N . GLU A 1 170 ? -47.425 -3.194 -98.087 1.00 72.46 166 GLU A N 1
ATOM 1340 C CA . GLU A 1 170 ? -48.568 -2.543 -97.461 1.00 72.50 166 GLU A CA 1
ATOM 1341 C C . GLU A 1 170 ? -48.147 -1.510 -96.439 1.00 72.05 166 GLU A C 1
ATOM 1342 O O . GLU A 1 170 ? -47.380 -1.799 -95.520 1.00 71.15 166 GLU A O 1
ATOM 1348 N N . HIS A 1 171 ? -48.664 -0.301 -96.600 1.00 35.40 167 HIS A N 1
ATOM 1349 C CA . HIS A 1 171 ? -48.320 0.786 -95.694 1.00 35.09 167 HIS A CA 1
ATOM 1350 C C . HIS A 1 171 ? -49.532 1.654 -95.390 1.00 35.49 167 HIS A C 1
ATOM 1351 O O . HIS A 1 171 ? -50.624 1.419 -95.914 1.00 36.03 167 HIS A O 1
ATOM 1358 N N . TRP A 1 172 ? -49.341 2.645 -94.525 1.00 62.20 168 TRP A N 1
ATOM 1359 C CA . TRP A 1 172 ? -50.402 3.593 -94.217 1.00 62.62 168 TRP A CA 1
ATOM 1360 C C . TRP A 1 172 ? -50.370 4.725 -95.227 1.00 63.81 168 TRP A C 1
ATOM 1361 O O . TRP A 1 172 ? -51.399 5.327 -95.532 1.00 64.55 168 TRP A O 1
ATOM 1372 N N . GLY A 1 173 ? -49.176 5.005 -95.743 1.00 35.75 169 GLY A N 1
ATOM 1373 C CA . GLY A 1 173 ? -48.978 6.007 -96.777 1.00 36.93 169 GLY A CA 1
ATOM 1374 C C . GLY A 1 173 ? -49.315 5.472 -98.153 1.00 37.82 169 GLY A C 1
ATOM 1375 O O . GLY A 1 173 ? -48.892 6.037 -99.163 1.00 38.78 169 GLY A O 1
ATOM 1376 N N . LEU A 1 174 ? -50.062 4.364 -98.174 1.00 52.82 170 LEU A N 1
ATOM 1377 C CA . LEU A 1 174 ? -50.594 3.745 -99.394 1.00 53.61 170 LEU A CA 1
ATOM 1378 C C . LEU A 1 174 ? -52.067 3.426 -99.167 1.00 53.65 170 LEU A C 1
ATOM 1379 O O . LEU A 1 174 ? -52.419 2.797 -98.161 1.00 52.70 170 LEU A O 1
ATOM 1384 N N . GLU A 1 175 ? -52.930 3.855 -100.083 1.00 119.20 171 GLU A N 1
ATOM 1385 C CA . GLU A 1 175 ? -54.352 3.586 -99.926 1.00 119.32 171 GLU A CA 1
ATOM 1386 C C . GLU A 1 175 ? -54.653 2.118 -100.191 1.00 118.96 171 GLU A C 1
ATOM 1387 O O . GLU A 1 175 ? -55.584 1.553 -99.621 1.00 118.54 171 GLU A O 1
ATOM 1393 N N . GLU A 1 176 ? -53.856 1.504 -101.054 1.00 99.61 172 GLU A N 1
ATOM 1394 C CA . GLU A 1 176 ? -53.946 0.070 -101.266 1.00 99.19 172 GLU A CA 1
ATOM 1395 C C . GLU A 1 176 ? -52.601 -0.479 -101.731 1.00 98.98 172 GLU A C 1
ATOM 1396 O O . GLU A 1 176 ? -51.846 0.225 -102.410 1.00 99.61 172 GLU A O 1
ATOM 1402 N N . PRO A 1 177 ? -52.306 -1.743 -101.364 1.00 57.68 173 PRO A N 1
ATOM 1403 C CA . PRO A 1 177 ? -51.039 -2.451 -101.588 1.00 57.26 173 PRO A CA 1
ATOM 1404 C C . PRO A 1 177 ? -50.404 -2.185 -102.944 1.00 58.25 173 PRO A C 1
ATOM 1405 O O . PRO A 1 177 ? -51.092 -1.820 -103.894 1.00 59.30 173 PRO A O 1
ATOM 1409 N N . VAL A 1 178 ? -49.092 -2.379 -103.020 1.00 56.24 174 VAL A N 1
ATOM 1410 C CA . VAL A 1 178 ? -48.339 -2.113 -104.235 1.00 57.14 174 VAL A CA 1
ATOM 1411 C C . VAL A 1 178 ? -47.516 -3.318 -104.650 1.00 56.81 174 VAL A C 1
ATOM 1412 O O . VAL A 1 178 ? -46.479 -3.597 -104.057 1.00 56.03 174 VAL A O 1
ATOM 1416 N N . LEU A 1 179 ? -47.960 -4.017 -105.686 1.00 64.00 175 LEU A N 1
ATOM 1417 C CA . LEU A 1 179 ? -47.243 -5.195 -106.151 1.00 63.77 175 LEU A CA 1
ATOM 1418 C C . LEU A 1 179 ? -46.285 -4.867 -107.285 1.00 64.62 175 LEU A C 1
ATOM 1419 O O . LEU A 1 179 ? -46.711 -4.486 -108.372 1.00 65.75 175 LEU A O 1
ATOM 1424 N N . LYS A 1 180 ? -44.991 -5.021 -107.035 1.00 45.58 176 LYS A N 1
ATOM 1425 C CA . LYS A 1 180 ? -44.000 -4.825 -108.080 1.00 46.35 176 LYS A CA 1
ATOM 1426 C C . LYS A 1 180 ? -43.718 -6.136 -108.795 1.00 46.37 176 LYS A C 1
ATOM 1427 O O . LYS A 1 180 ? -43.021 -6.994 -108.267 1.00 45.49 176 LYS A O 1
ATOM 1433 N N . HIS A 1 181 ? -44.257 -6.272 -110.005 1.00 66.04 177 HIS A N 1
ATOM 1434 C CA . HIS A 1 181 ? -44.182 -7.507 -110.786 1.00 66.20 177 HIS A CA 1
ATOM 1435 C C . HIS A 1 181 ? -42.761 -7.871 -111.246 1.00 66.23 177 HIS A C 1
ATOM 1436 O O . HIS A 1 181 ? -41.966 -7.000 -111.603 1.00 66.78 177 HIS A O 1
ATOM 1443 N N . TRP A 1 182 ? -42.443 -9.165 -111.209 1.00 42.40 178 TRP A N 1
ATOM 1444 C CA . TRP A 1 182 ? -41.164 -9.654 -111.721 1.00 42.47 178 TRP A CA 1
ATOM 1445 C C . TRP A 1 182 ? -41.231 -11.061 -112.315 1.00 42.47 178 TRP A C 1
ATOM 1446 O O . TRP A 1 182 ? -41.841 -11.957 -111.741 1.00 41.76 178 TRP A O 1
ATOM 1457 N N . SER A 1 183 ? -40.595 -11.239 -113.473 1.00 80.21 179 SER A N 1
ATOM 1458 C CA . SER A 1 183 ? -40.506 -12.548 -114.127 1.00 80.29 179 SER A CA 1
ATOM 1459 C C . SER A 1 183 ? -39.277 -12.696 -115.033 1.00 80.89 179 SER A C 1
ATOM 1460 O O . SER A 1 183 ? -38.765 -11.724 -115.594 1.00 81.70 179 SER A O 1
ATOM 1463 N N . SER A 1 184 ? -38.824 -13.936 -115.178 1.00 73.72 180 SER A N 1
ATOM 1464 C CA . SER A 1 184 ? -37.649 -14.250 -115.974 1.00 74.20 180 SER A CA 1
ATOM 1465 C C . SER A 1 184 ? -37.971 -14.172 -117.458 1.00 75.58 180 SER A C 1
ATOM 1466 O O . SER A 1 184 ? -37.080 -14.259 -118.303 1.00 76.62 180 SER A O 1
ATOM 1469 N N . ALA A 1 185 ? -39.252 -14.013 -117.770 1.00 117.26 181 ALA A N 1
ATOM 1470 C CA . ALA A 1 185 ? -39.684 -13.881 -119.153 1.00 119.09 181 ALA A CA 1
ATOM 1471 C C . ALA A 1 185 ? -39.183 -12.571 -119.757 1.00 120.56 181 ALA A C 1
ATOM 1472 O O . ALA A 1 185 ? -38.161 -12.546 -120.443 1.00 121.56 181 ALA A O 1
ATOM 1474 N N . ASP A 1 186 ? -39.905 -11.488 -119.479 1.00 148.84 182 ASP A N 1
ATOM 1475 C CA . ASP A 1 186 ? -39.589 -10.168 -120.020 1.00 150.30 182 ASP A CA 1
ATOM 1476 C C . ASP A 1 186 ? -39.312 -10.221 -121.526 1.00 152.40 182 ASP A C 1
ATOM 1477 O O . ASP A 1 186 ? -39.601 -9.271 -122.259 1.00 154.00 182 ASP A O 1
ATOM 1482 N N . ARG B 2 11 ? -53.282 8.616 -84.479 1.00 75.51 5 ARG B N 1
ATOM 1483 C CA . ARG B 2 11 ? -52.081 9.353 -84.867 1.00 75.73 5 ARG B CA 1
ATOM 1484 C C . ARG B 2 11 ? -50.826 8.568 -84.504 1.00 74.86 5 ARG B C 1
ATOM 1485 O O . ARG B 2 11 ? -50.858 7.723 -83.617 1.00 74.01 5 ARG B O 1
ATOM 1493 N N . HIS B 2 12 ? -49.723 8.855 -85.188 1.00 77.30 6 HIS B N 1
ATOM 1494 C CA . HIS B 2 12 ? -48.460 8.175 -84.924 1.00 76.55 6 HIS B CA 1
ATOM 1495 C C . HIS B 2 12 ? -47.294 9.140 -84.715 1.00 76.53 6 HIS B C 1
ATOM 1496 O O . HIS B 2 12 ? -47.166 10.140 -85.415 1.00 77.36 6 HIS B O 1
ATOM 1503 N N . PHE B 2 13 ? -46.444 8.832 -83.742 1.00 48.80 7 PHE B N 1
ATOM 1504 C CA . PHE B 2 13 ? -45.321 9.699 -83.402 1.00 48.69 7 PHE B CA 1
ATOM 1505 C C . PHE B 2 13 ? -44.031 8.906 -83.362 1.00 48.07 7 PHE B C 1
ATOM 1506 O O . PHE B 2 13 ? -44.034 7.741 -82.986 1.00 47.41 7 PHE B O 1
ATOM 1514 N N . VAL B 2 14 ? -42.931 9.539 -83.751 1.00 27.72 8 VAL B N 1
ATOM 1515 C CA . VAL B 2 14 ? -41.663 8.841 -83.863 1.00 27.26 8 VAL B CA 1
ATOM 1516 C C . VAL B 2 14 ? -40.525 9.650 -83.278 1.00 27.01 8 VAL B C 1
ATOM 1517 O O . VAL B 2 14 ? -40.568 10.864 -83.261 1.00 27.51 8 VAL B O 1
ATOM 1521 N N . HIS B 2 15 ? -39.513 8.956 -82.779 1.00 22.86 9 HIS B N 1
ATOM 1522 C CA . HIS B 2 15 ? -38.290 9.577 -82.310 1.00 22.60 9 HIS B CA 1
ATOM 1523 C C . HIS B 2 15 ? -37.147 8.667 -82.714 1.00 22.30 9 HIS B C 1
ATOM 1524 O O . HIS B 2 15 ? -37.245 7.459 -82.592 1.00 21.78 9 HIS B O 1
ATOM 1531 N N . GLN B 2 16 ? -36.066 9.236 -83.215 1.00 30.93 10 GLN B N 1
ATOM 1532 C CA . GLN B 2 16 ? -34.937 8.426 -83.624 1.00 30.70 10 GLN B CA 1
ATOM 1533 C C . GLN B 2 16 ? -33.695 8.944 -82.954 1.00 30.32 10 GLN B C 1
ATOM 1534 O O . GLN B 2 16 ? -33.764 9.821 -82.139 1.00 30.18 10 GLN B O 1
ATOM 1540 N N . PHE B 2 17 ? -32.555 8.388 -83.295 1.00 23.44 11 PHE B N 1
ATOM 1541 C CA . PHE B 2 17 ? -31.308 8.873 -82.773 1.00 23.17 11 PHE B CA 1
ATOM 1542 C C . PHE B 2 17 ? -30.270 8.129 -83.532 1.00 23.25 11 PHE B C 1
ATOM 1543 O O . PHE B 2 17 ? -30.323 6.924 -83.616 1.00 22.81 11 PHE B O 1
ATOM 1551 N N . LYS B 2 18 ? -29.329 8.842 -84.109 1.00 27.68 12 LYS B N 1
ATOM 1552 C CA . LYS B 2 18 ? -28.317 8.191 -84.909 1.00 27.88 12 LYS B CA 1
ATOM 1553 C C . LYS B 2 18 ? -26.964 8.613 -84.395 1.00 27.65 12 LYS B C 1
ATOM 1554 O O . LYS B 2 18 ? -26.714 9.783 -84.181 1.00 28.05 12 LYS B O 1
ATOM 1560 N N . GLY B 2 19 ? -26.086 7.655 -84.176 1.00 28.62 13 GLY B N 1
ATOM 1561 C CA . GLY B 2 19 ? -24.749 7.977 -83.733 1.00 28.46 13 GLY B CA 1
ATOM 1562 C C . GLY B 2 19 ? -23.823 7.576 -84.844 1.00 29.35 13 GLY B C 1
ATOM 1563 O O . GLY B 2 19 ? -23.661 6.403 -85.108 1.00 28.97 13 GLY B O 1
ATOM 1564 N N . GLU B 2 20 ? -23.229 8.547 -85.512 1.00 28.53 14 GLU B N 1
ATOM 1565 C CA . GLU B 2 20 ? -22.423 8.251 -86.673 1.00 29.54 14 GLU B CA 1
ATOM 1566 C C . GLU B 2 20 ? -20.969 8.491 -86.387 1.00 29.94 14 GLU B C 1
ATOM 1567 O O . GLU B 2 20 ? -20.612 9.492 -85.796 1.00 30.21 14 GLU B O 1
ATOM 1573 N N . CYS B 2 21 ? -20.125 7.569 -86.812 1.00 29.99 15 CYS B N 1
ATOM 1574 C CA . CYS B 2 21 ? -18.695 7.721 -86.624 1.00 30.48 15 CYS B CA 1
ATOM 1575 C C . CYS B 2 21 ? -17.981 7.653 -87.954 1.00 31.84 15 CYS B C 1
ATOM 1576 O O . CYS B 2 21 ? -17.979 6.608 -88.591 1.00 31.72 15 CYS B O 1
ATOM 1579 N N . TYR B 2 22 ? -17.368 8.757 -88.377 1.00 37.69 16 TYR B N 1
ATOM 1580 C CA . TYR B 2 22 ? -16.675 8.801 -89.668 1.00 39.16 16 TYR B CA 1
ATOM 1581 C C . TYR B 2 22 ? -15.162 8.644 -89.517 1.00 39.67 16 TYR B C 1
ATOM 1582 O O . TYR B 2 22 ? -14.527 9.421 -88.809 1.00 39.94 16 TYR B O 1
ATOM 1591 N N . PHE B 2 23 ? -14.594 7.634 -90.175 1.00 40.58 17 PHE B N 1
ATOM 1592 C CA . PHE B 2 23 ? -13.159 7.372 -90.093 1.00 41.11 17 PHE B CA 1
ATOM 1593 C C . PHE B 2 23 ? -12.491 7.534 -91.449 1.00 42.81 17 PHE B C 1
ATOM 1594 O O . PHE B 2 23 ? -12.821 6.828 -92.398 1.00 42.97 17 PHE B O 1
ATOM 1602 N N . THR B 2 24 ? -11.536 8.454 -91.529 1.00 69.95 18 THR B N 1
ATOM 1603 C CA . THR B 2 24 ? -10.817 8.706 -92.774 1.00 71.73 18 THR B CA 1
ATOM 1604 C C . THR B 2 24 ? -9.310 8.556 -92.584 1.00 72.46 18 THR B C 1
ATOM 1605 O O . THR B 2 24 ? -8.725 9.163 -91.684 1.00 72.52 18 THR B O 1
ATOM 1609 N N . ASN B 2 25 ? -8.693 7.762 -93.455 1.00 59.11 19 ASN B N 1
ATOM 1610 C CA . ASN B 2 25 ? -7.292 7.371 -93.317 1.00 60.34 19 ASN B CA 1
ATOM 1611 C C . ASN B 2 25 ? -7.136 6.474 -92.101 1.00 58.91 19 ASN B C 1
ATOM 1612 O O . ASN B 2 25 ? -6.140 6.526 -91.389 1.00 59.44 19 ASN B O 1
ATOM 1617 N N . GLY B 2 26 ? -8.140 5.643 -91.869 1.00 73.24 20 GLY B N 1
ATOM 1618 C CA . GLY B 2 26 ? -8.131 4.776 -90.714 1.00 71.81 20 GLY B CA 1
ATOM 1619 C C . GLY B 2 26 ? -8.569 5.525 -89.473 1.00 70.58 20 GLY B C 1
ATOM 1620 O O . GLY B 2 26 ? -9.692 6.028 -89.401 1.00 69.53 20 GLY B O 1
ATOM 1621 N N . THR B 2 27 ? -7.677 5.601 -88.490 1.00 91.18 21 THR B N 1
ATOM 1622 C CA . THR B 2 27 ? -7.973 6.292 -87.242 1.00 90.13 21 THR B CA 1
ATOM 1623 C C . THR B 2 27 ? -7.495 7.730 -87.299 1.00 91.42 21 THR B C 1
ATOM 1624 O O . THR B 2 27 ? -8.051 8.598 -86.637 1.00 90.69 21 THR B O 1
ATOM 1628 N N . GLN B 2 28 ? -6.463 7.973 -88.101 1.00 83.69 22 GLN B N 1
ATOM 1629 C CA . GLN B 2 28 ? -5.786 9.267 -88.132 1.00 85.19 22 GLN B CA 1
ATOM 1630 C C . GLN B 2 28 ? -6.723 10.481 -88.186 1.00 84.83 22 GLN B C 1
ATOM 1631 O O . GLN B 2 28 ? -6.315 11.596 -87.861 1.00 85.69 22 GLN B O 1
ATOM 1637 N N . ARG B 2 29 ? -7.973 10.264 -88.584 1.00 71.46 23 ARG B N 1
ATOM 1638 C CA . ARG B 2 29 ? -8.968 11.333 -88.578 1.00 71.55 23 ARG B CA 1
ATOM 1639 C C . ARG B 2 29 ? -10.360 10.806 -88.316 1.00 69.93 23 ARG B C 1
ATOM 1640 O O . ARG B 2 29 ? -10.909 10.082 -89.135 1.00 69.72 23 ARG B O 1
ATOM 1648 N N . ILE B 2 30 ? -10.940 11.193 -87.184 1.00 38.06 24 ILE B N 1
ATOM 1649 C CA . ILE B 2 30 ? -12.274 10.728 -86.813 1.00 36.54 24 ILE B CA 1
ATOM 1650 C C . ILE B 2 30 ? -13.224 11.873 -86.510 1.00 36.55 24 ILE B C 1
ATOM 1651 O O . ILE B 2 30 ? -12.856 12.863 -85.875 1.00 37.00 24 ILE B O 1
ATOM 1656 N N . ARG B 2 31 ? -14.460 11.720 -86.961 1.00 42.73 25 ARG B N 1
ATOM 1657 C CA . ARG B 2 31 ? -15.493 12.695 -86.677 1.00 42.65 25 ARG B CA 1
ATOM 1658 C C . ARG B 2 31 ? -16.749 11.982 -86.209 1.00 41.07 25 ARG B C 1
ATOM 1659 O O . ARG B 2 31 ? -17.085 10.910 -86.694 1.00 40.54 25 ARG B O 1
ATOM 1667 N N . LEU B 2 32 ? -17.440 12.589 -85.258 1.00 34.50 26 LEU B N 1
ATOM 1668 C CA . LEU B 2 32 ? -18.550 11.941 -84.588 1.00 32.96 26 LEU B CA 1
ATOM 1669 C C . LEU B 2 32 ? -19.755 12.861 -84.603 1.00 33.11 26 LEU B C 1
ATOM 1670 O O . LEU B 2 32 ? -19.740 13.916 -83.981 1.00 33.36 26 LEU B O 1
ATOM 1675 N N . VAL B 2 33 ? -20.796 12.477 -85.325 1.00 30.21 27 VAL B N 1
ATOM 1676 C CA . VAL B 2 33 ? -22.042 13.222 -85.273 1.00 30.23 27 VAL B CA 1
ATOM 1677 C C . VAL B 2 33 ? -23.047 12.433 -84.442 1.00 28.63 27 VAL B C 1
ATOM 1678 O O . VAL B 2 33 ? -22.821 11.263 -84.146 1.00 27.68 27 VAL B O 1
ATOM 1682 N N . THR B 2 34 ? -24.149 13.076 -84.063 1.00 26.84 28 THR B N 1
ATOM 1683 C CA . THR B 2 34 ? -25.125 12.493 -83.148 1.00 25.40 28 THR B CA 1
ATOM 1684 C C . THR B 2 34 ? -26.413 13.274 -83.263 1.00 25.68 28 THR B C 1
ATOM 1685 O O . THR B 2 34 ? -26.481 14.397 -82.822 1.00 26.06 28 THR B O 1
ATOM 1689 N N . ARG B 2 35 ? -27.449 12.690 -83.830 1.00 27.33 29 ARG B N 1
ATOM 1690 C CA . ARG B 2 35 ? -28.624 13.469 -84.150 1.00 28.00 29 ARG B CA 1
ATOM 1691 C C . ARG B 2 35 ? -29.864 13.050 -83.392 1.00 27.28 29 ARG B C 1
ATOM 1692 O O . ARG B 2 35 ? -30.365 11.971 -83.588 1.00 26.91 29 ARG B O 1
ATOM 1700 N N . TYR B 2 36 ? -30.401 13.904 -82.550 1.00 21.47 30 TYR B N 1
ATOM 1701 C CA . TYR B 2 36 ? -31.652 13.538 -81.922 1.00 20.94 30 TYR B CA 1
ATOM 1702 C C . TYR B 2 36 ? -32.790 14.050 -82.781 1.00 21.88 30 TYR B C 1
ATOM 1703 O O . TYR B 2 36 ? -32.868 15.227 -83.058 1.00 22.68 30 TYR B O 1
ATOM 1712 N N . ILE B 2 37 ? -33.681 13.164 -83.191 1.00 37.73 31 ILE B N 1
ATOM 1713 C CA . ILE B 2 37 ? -34.630 13.478 -84.240 1.00 38.71 31 ILE B CA 1
ATOM 1714 C C . ILE B 2 37 ? -36.054 13.173 -83.841 1.00 38.46 31 ILE B C 1
ATOM 1715 O O . ILE B 2 37 ? -36.397 12.030 -83.599 1.00 37.80 31 ILE B O 1
ATOM 1720 N N . TYR B 2 38 ? -36.890 14.195 -83.766 1.00 24.94 32 TYR B N 1
ATOM 1721 C CA . TYR B 2 38 ? -38.316 13.972 -83.591 1.00 24.91 32 TYR B CA 1
ATOM 1722 C C . TYR B 2 38 ? -38.908 13.715 -84.965 1.00 25.82 32 TYR B C 1
ATOM 1723 O O . TYR B 2 38 ? -38.491 14.326 -85.938 1.00 26.75 32 TYR B O 1
ATOM 1732 N N . ASN B 2 39 ? -39.871 12.808 -85.057 1.00 30.37 33 ASN B N 1
ATOM 1733 C CA . ASN B 2 39 ? -40.402 12.409 -86.351 1.00 31.16 33 ASN B CA 1
ATOM 1734 C C . ASN B 2 39 ? -39.289 12.323 -87.389 1.00 31.67 33 ASN B C 1
ATOM 1735 O O . ASN B 2 39 ? -38.451 11.433 -87.339 1.00 31.08 33 ASN B O 1
ATOM 1740 N N . ARG B 2 40 ? -39.264 13.268 -88.318 1.00 28.47 34 ARG B N 1
ATOM 1741 C CA . ARG B 2 40 ? -38.248 13.270 -89.367 1.00 29.12 34 ARG B CA 1
ATOM 1742 C C . ARG B 2 40 ? -37.367 14.500 -89.286 1.00 29.60 34 ARG B C 1
ATOM 1743 O O . ARG B 2 40 ? -36.445 14.674 -90.080 1.00 30.22 34 ARG B O 1
ATOM 1751 N N . GLU B 2 41 ? -37.648 15.329 -88.286 1.00 48.18 35 GLU B N 1
ATOM 1752 C CA . GLU B 2 41 ? -37.018 16.630 -88.125 1.00 48.71 35 GLU B CA 1
ATOM 1753 C C . GLU B 2 41 ? -35.914 16.669 -87.070 1.00 47.81 35 GLU B C 1
ATOM 1754 O O . GLU B 2 41 ? -36.182 16.705 -85.876 1.00 46.95 35 GLU B O 1
ATOM 1760 N N . GLU B 2 42 ? -34.670 16.691 -87.521 1.00 49.56 36 GLU B N 1
ATOM 1761 C CA . GLU B 2 42 ? -33.549 16.729 -86.607 1.00 48.80 36 GLU B CA 1
ATOM 1762 C C . GLU B 2 42 ? -33.564 18.031 -85.844 1.00 48.96 36 GLU B C 1
ATOM 1763 O O . GLU B 2 42 ? -33.744 19.081 -86.436 1.00 50.06 36 GLU B O 1
ATOM 1769 N N . TYR B 2 43 ? -33.363 17.977 -84.533 1.00 41.15 37 TYR B N 1
ATOM 1770 C CA . TYR B 2 43 ? -33.461 19.193 -83.725 1.00 41.25 37 TYR B CA 1
ATOM 1771 C C . TYR B 2 43 ? -32.284 19.457 -82.791 1.00 40.64 37 TYR B C 1
ATOM 1772 O O . TYR B 2 43 ? -32.008 20.599 -82.461 1.00 41.13 37 TYR B O 1
ATOM 1781 N N . LEU B 2 44 ? -31.591 18.423 -82.355 1.00 43.07 38 LEU B N 1
ATOM 1782 C CA . LEU B 2 44 ? -30.390 18.642 -81.578 1.00 42.58 38 LEU B CA 1
ATOM 1783 C C . LEU B 2 44 ? -29.296 17.962 -82.340 1.00 42.83 38 LEU B C 1
ATOM 1784 O O . LEU B 2 44 ? -29.580 17.158 -83.201 1.00 42.91 38 LEU B O 1
ATOM 1789 N N . ARG B 2 45 ? -28.047 18.280 -82.047 1.00 32.56 39 ARG B N 1
ATOM 1790 C CA . ARG B 2 45 ? -26.959 17.600 -82.728 1.00 32.91 39 ARG B CA 1
ATOM 1791 C C . ARG B 2 45 ? -25.572 17.864 -82.174 1.00 33.02 39 ARG B C 1
ATOM 1792 O O . ARG B 2 45 ? -25.130 19.000 -82.110 1.00 34.01 39 ARG B O 1
ATOM 1800 N N . PHE B 2 46 ? -24.868 16.806 -81.804 1.00 35.45 40 PHE B N 1
ATOM 1801 C CA . PHE B 2 46 ? -23.479 16.951 -81.426 1.00 35.70 40 PHE B CA 1
ATOM 1802 C C . PHE B 2 46 ? -22.610 16.773 -82.646 1.00 36.91 40 PHE B C 1
ATOM 1803 O O . PHE B 2 46 ? -22.794 15.848 -83.416 1.00 36.79 40 PHE B O 1
ATOM 1811 N N . ASP B 2 47 ? -21.652 17.664 -82.820 1.00 43.62 41 ASP B N 1
ATOM 1812 C CA . ASP B 2 47 ? -20.727 17.554 -83.929 1.00 44.88 41 ASP B CA 1
ATOM 1813 C C . ASP B 2 47 ? -19.319 17.691 -83.386 1.00 45.15 41 ASP B C 1
ATOM 1814 O O . ASP B 2 47 ? -18.948 18.747 -82.884 1.00 45.78 41 ASP B O 1
ATOM 1819 N N . SER B 2 48 ? -18.540 16.620 -83.458 1.00 35.95 42 SER B N 1
ATOM 1820 C CA . SER B 2 48 ? -17.198 16.641 -82.901 1.00 36.16 42 SER B CA 1
ATOM 1821 C C . SER B 2 48 ? -16.392 17.808 -83.459 1.00 38.05 42 SER B C 1
ATOM 1822 O O . SER B 2 48 ? -15.582 18.408 -82.750 1.00 38.42 42 SER B O 1
ATOM 1825 N N . ASP B 2 49 ? -16.617 18.129 -84.732 1.00 51.09 43 ASP B N 1
ATOM 1826 C CA . ASP B 2 49 ? -15.951 19.271 -85.370 1.00 53.05 43 ASP B CA 1
ATOM 1827 C C . ASP B 2 49 ? -16.257 20.569 -84.630 1.00 53.40 43 ASP B C 1
ATOM 1828 O O . ASP B 2 49 ? -15.357 21.301 -84.232 1.00 54.25 43 ASP B O 1
ATOM 1833 N N . VAL B 2 50 ? -17.545 20.845 -84.472 1.00 59.12 44 VAL B N 1
ATOM 1834 C CA . VAL B 2 50 ? -18.022 21.997 -83.728 1.00 59.27 44 VAL B CA 1
ATOM 1835 C C . VAL B 2 50 ? -17.533 21.962 -82.286 1.00 58.21 44 VAL B C 1
ATOM 1836 O O . VAL B 2 50 ? -17.085 22.979 -81.747 1.00 58.96 44 VAL B O 1
ATOM 1840 N N . GLY B 2 51 ? -17.638 20.791 -81.663 1.00 38.18 45 GLY B N 1
ATOM 1841 C CA . GLY B 2 51 ? -17.137 20.582 -80.317 1.00 37.12 45 GLY B CA 1
ATOM 1842 C C . GLY B 2 51 ? -18.198 20.586 -79.231 1.00 35.64 45 GLY B C 1
ATOM 1843 O O . GLY B 2 51 ? -17.887 20.372 -78.058 1.00 34.68 45 GLY B O 1
ATOM 1844 N N . GLU B 2 52 ? -19.448 20.826 -79.611 1.00 46.42 46 GLU B N 1
ATOM 1845 C CA . GLU B 2 52 ? -20.515 20.929 -78.631 1.00 45.18 46 GLU B CA 1
ATOM 1846 C C . GLU B 2 52 ? -21.873 20.767 -79.277 1.00 44.96 46 GLU B C 1
ATOM 1847 O O . GLU B 2 52 ? -21.990 20.738 -80.507 1.00 45.93 46 GLU B O 1
ATOM 1853 N N . TYR B 2 53 ? -22.899 20.682 -78.432 1.00 34.26 47 TYR B N 1
ATOM 1854 C CA . TYR B 2 53 ? -24.275 20.523 -78.888 1.00 33.99 47 TYR B CA 1
ATOM 1855 C C . TYR B 2 53 ? -24.853 21.803 -79.477 1.00 35.37 47 TYR B C 1
ATOM 1856 O O . TYR B 2 53 ? -24.663 22.893 -78.938 1.00 35.94 47 TYR B O 1
ATOM 1865 N N . ARG B 2 54 ? -25.599 21.652 -80.564 1.00 49.53 48 ARG B N 1
ATOM 1866 C CA . ARG B 2 54 ? -26.212 22.779 -81.238 1.00 50.92 48 ARG B CA 1
ATOM 1867 C C . ARG B 2 54 ? -27.652 22.476 -81.608 1.00 50.55 48 ARG B C 1
ATOM 1868 O O . ARG B 2 54 ? -27.909 21.520 -82.323 1.00 50.29 48 ARG B O 1
ATOM 1876 N N . ALA B 2 55 ? -28.597 23.279 -81.140 1.00 30.54 49 ALA B N 1
ATOM 1877 C CA . ALA B 2 55 ? -29.961 23.154 -81.627 1.00 30.53 49 ALA B CA 1
ATOM 1878 C C . ALA B 2 55 ? -29.944 23.285 -83.153 1.00 32.06 49 ALA B C 1
ATOM 1879 O O . ALA B 2 55 ? -29.021 23.863 -83.713 1.00 33.35 49 ALA B O 1
ATOM 1881 N N . VAL B 2 56 ? -30.943 22.734 -83.834 1.00 32.62 50 VAL B N 1
ATOM 1882 C CA . VAL B 2 56 ? -30.996 22.799 -85.295 1.00 34.06 50 VAL B CA 1
ATOM 1883 C C . VAL B 2 56 ? -32.395 23.131 -85.780 1.00 34.57 50 VAL B C 1
ATOM 1884 O O . VAL B 2 56 ? -32.593 23.539 -86.917 1.00 36.04 50 VAL B O 1
ATOM 1888 N N . THR B 2 57 ? -33.371 22.958 -84.907 1.00 31.94 51 THR B N 1
ATOM 1889 C CA . THR B 2 57 ? -34.685 23.514 -85.159 1.00 32.51 51 THR B CA 1
ATOM 1890 C C . THR B 2 57 ? -35.150 24.186 -83.883 1.00 31.84 51 THR B C 1
ATOM 1891 O O . THR B 2 57 ? -34.446 24.161 -82.874 1.00 30.94 51 THR B O 1
ATOM 1895 N N . GLU B 2 58 ? -36.324 24.800 -83.927 1.00 36.21 52 GLU B N 1
ATOM 1896 C CA . GLU B 2 58 ? -36.797 25.563 -82.785 1.00 35.77 52 GLU B CA 1
ATOM 1897 C C . GLU B 2 58 ? -37.189 24.620 -81.660 1.00 33.91 52 GLU B C 1
ATOM 1898 O O . GLU B 2 58 ? -37.399 25.038 -80.520 1.00 33.33 52 GLU B O 1
ATOM 1904 N N . LEU B 2 59 ? -37.268 23.337 -81.992 1.00 35.12 53 LEU B N 1
ATOM 1905 C CA . LEU B 2 59 ? -37.729 22.319 -81.061 1.00 33.88 53 LEU B CA 1
ATOM 1906 C C . LEU B 2 59 ? -36.685 22.034 -80.004 1.00 32.84 53 LEU B C 1
ATOM 1907 O O . LEU B 2 59 ? -37.003 21.885 -78.832 1.00 31.98 53 LEU B O 1
ATOM 1912 N N . GLY B 2 60 ? -35.432 21.950 -80.425 1.00 42.05 54 GLY B N 1
ATOM 1913 C CA . GLY B 2 60 ? -34.359 21.665 -79.500 1.00 41.13 54 GLY B CA 1
ATOM 1914 C C . GLY B 2 60 ? -33.571 22.913 -79.207 1.00 41.59 54 GLY B C 1
ATOM 1915 O O . GLY B 2 60 ? -32.349 22.874 -79.143 1.00 41.47 54 GLY B O 1
ATOM 1916 N N . ARG B 2 61 ? -34.279 24.023 -79.026 1.00 38.68 55 ARG B N 1
ATOM 1917 C CA . ARG B 2 61 ? -33.640 25.320 -78.824 1.00 39.62 55 ARG B CA 1
ATOM 1918 C C . ARG B 2 61 ? -32.987 25.478 -77.457 1.00 38.65 55 ARG B C 1
ATOM 1919 O O . ARG B 2 61 ? -31.842 25.926 -77.365 1.00 39.20 55 ARG B O 1
ATOM 1927 N N . HIS B 2 62 ? -33.716 25.124 -76.402 1.00 83.72 56 HIS B N 1
ATOM 1928 C CA . HIS B 2 62 ? -33.188 25.219 -75.042 1.00 82.80 56 HIS B CA 1
ATOM 1929 C C . HIS B 2 62 ? -32.565 23.901 -74.609 1.00 81.71 56 HIS B C 1
ATOM 1930 O O . HIS B 2 62 ? -31.921 23.818 -73.569 1.00 80.94 56 HIS B O 1
ATOM 1937 N N . SER B 2 63 ? -32.760 22.875 -75.424 1.00 37.11 57 SER B N 1
ATOM 1938 C CA . SER B 2 63 ? -32.184 21.566 -75.165 1.00 36.18 57 SER B CA 1
ATOM 1939 C C . SER B 2 63 ? -30.662 21.598 -75.221 1.00 36.14 57 SER B C 1
ATOM 1940 O O . SER B 2 63 ? -29.997 20.997 -74.381 1.00 35.23 57 SER B O 1
ATOM 1943 N N . ALA B 2 64 ? -30.106 22.294 -76.206 1.00 28.86 58 ALA B N 1
ATOM 1944 C CA . ALA B 2 64 ? -28.663 22.314 -76.373 1.00 29.36 58 ALA B CA 1
ATOM 1945 C C . ALA B 2 64 ? -27.976 22.805 -75.110 1.00 28.92 58 ALA B C 1
ATOM 1946 O O . ALA B 2 64 ? -26.926 22.300 -74.732 1.00 28.51 58 ALA B O 1
ATOM 1948 N N . GLU B 2 65 ? -28.582 23.781 -74.445 1.00 104.22 59 GLU B N 1
ATOM 1949 C CA . GLU B 2 65 ? -28.036 24.296 -73.192 1.00 103.81 59 GLU B CA 1
ATOM 1950 C C . GLU B 2 65 ? -27.906 23.174 -72.178 1.00 102.10 59 GLU B C 1
ATOM 1951 O O . GLU B 2 65 ? -26.877 23.020 -71.525 1.00 101.80 59 GLU B O 1
ATOM 1957 N N . TYR B 2 66 ? -28.973 22.394 -72.059 1.00 33.22 60 TYR B N 1
ATOM 1958 C CA . TYR B 2 66 ? -29.044 21.273 -71.134 1.00 32.07 60 TYR B CA 1
ATOM 1959 C C . TYR B 2 66 ? -27.961 20.254 -71.417 1.00 31.66 60 TYR B C 1
ATOM 1960 O O . TYR B 2 66 ? -27.042 20.094 -70.629 1.00 31.09 60 TYR B O 1
ATOM 1969 N N . TYR B 2 67 ? -28.072 19.572 -72.553 1.00 20.17 61 TYR B N 1
ATOM 1970 C CA . TYR B 2 67 ? -27.122 18.528 -72.917 1.00 19.83 61 TYR B CA 1
ATOM 1971 C C . TYR B 2 67 ? -25.678 18.989 -72.780 1.00 20.02 61 TYR B C 1
ATOM 1972 O O . TYR B 2 67 ? -24.818 18.227 -72.347 1.00 19.44 61 TYR B O 1
ATOM 1981 N N . ASN B 2 68 ? -25.405 20.230 -73.167 1.00 27.79 62 ASN B N 1
ATOM 1982 C CA . ASN B 2 68 ? -24.074 20.786 -72.984 1.00 28.58 62 ASN B CA 1
ATOM 1983 C C . ASN B 2 68 ? -23.751 20.866 -71.505 1.00 27.68 62 ASN B C 1
ATOM 1984 O O . ASN B 2 68 ? -22.649 20.540 -71.081 1.00 27.58 62 ASN B O 1
ATOM 1989 N N . LYS B 2 69 ? -24.726 21.306 -70.719 1.00 27.85 63 LYS B N 1
ATOM 1990 C CA . LYS B 2 69 ? -24.556 21.407 -69.277 1.00 26.96 63 LYS B CA 1
ATOM 1991 C C . LYS B 2 69 ? -24.276 20.034 -68.667 1.00 25.59 63 LYS B C 1
ATOM 1992 O O . LYS B 2 69 ? -23.264 19.838 -67.996 1.00 25.41 63 LYS B O 1
ATOM 1998 N N . GLN B 2 70 ? -25.170 19.087 -68.943 1.00 42.93 64 GLN B N 1
ATOM 1999 C CA . GLN B 2 70 ? -25.189 17.782 -68.297 1.00 41.99 64 GLN B CA 1
ATOM 2000 C C . GLN B 2 70 ? -24.254 16.753 -68.937 1.00 41.82 64 GLN B C 1
ATOM 2001 O O . GLN B 2 70 ? -23.522 16.046 -68.242 1.00 41.15 64 GLN B O 1
ATOM 2007 N N . TYR B 2 71 ? -24.268 16.675 -70.260 1.00 16.68 66 TYR B N 1
ATOM 2008 C CA . TYR B 2 71 ? -23.660 15.549 -70.946 1.00 16.52 66 TYR B CA 1
ATOM 2009 C C . TYR B 2 71 ? -22.426 15.862 -71.808 1.00 17.64 66 TYR B C 1
ATOM 2010 O O . TYR B 2 71 ? -21.809 14.961 -72.360 1.00 17.68 66 TYR B O 1
ATOM 2019 N N . LEU B 2 72 ? -22.067 17.130 -71.933 1.00 18.63 68 LEU B N 1
ATOM 2020 C CA . LEU B 2 72 ? -21.039 17.534 -72.894 1.00 20.06 68 LEU B CA 1
ATOM 2021 C C . LEU B 2 72 ? -19.691 16.842 -72.718 1.00 20.07 68 LEU B C 1
ATOM 2022 O O . LEU B 2 72 ? -18.992 16.581 -73.691 1.00 20.92 68 LEU B O 1
ATOM 2027 N N . GLU B 2 73 ? -19.319 16.558 -71.479 1.00 43.64 69 GLU B N 1
ATOM 2028 C CA . GLU B 2 73 ? -17.984 16.046 -71.190 1.00 43.79 69 GLU B CA 1
ATOM 2029 C C . GLU B 2 73 ? -17.793 14.614 -71.687 1.00 43.22 69 GLU B C 1
ATOM 2030 O O . GLU B 2 73 ? -16.840 14.308 -72.395 1.00 44.01 69 GLU B O 1
ATOM 2036 N N . ARG B 2 74 ? -18.706 13.736 -71.297 1.00 52.61 70 ARG B N 1
ATOM 2037 C CA . ARG B 2 74 ? -18.617 12.325 -71.635 1.00 51.98 70 ARG B CA 1
ATOM 2038 C C . ARG B 2 74 ? -18.781 12.130 -73.131 1.00 52.77 70 ARG B C 1
ATOM 2039 O O . ARG B 2 74 ? -18.086 11.322 -73.736 1.00 53.03 70 ARG B O 1
ATOM 2047 N N . THR B 2 75 ? -19.714 12.871 -73.719 1.00 18.68 71 THR B N 1
ATOM 2048 C CA . THR B 2 75 ? -19.982 12.801 -75.151 1.00 19.53 71 THR B CA 1
ATOM 2049 C C . THR B 2 75 ? -18.721 13.071 -75.967 1.00 20.86 71 THR B C 1
ATOM 2050 O O . THR B 2 75 ? -18.445 12.396 -76.946 1.00 21.26 71 THR B O 1
ATOM 2054 N N . ARG B 2 76 ? -17.947 14.057 -75.544 1.00 34.56 72 ARG B N 1
ATOM 2055 C CA . ARG B 2 76 ? -16.733 14.420 -76.249 1.00 35.98 72 ARG B CA 1
ATOM 2056 C C . ARG B 2 76 ? -15.713 13.287 -76.287 1.00 35.78 72 ARG B C 1
ATOM 2057 O O . ARG B 2 76 ? -14.920 13.185 -77.220 1.00 36.84 72 ARG B O 1
ATOM 2065 N N . ALA B 2 77 ? -15.720 12.443 -75.266 1.00 50.66 73 ALA B N 1
ATOM 2066 C CA . ALA B 2 77 ? -14.797 11.321 -75.234 1.00 50.44 73 ALA B CA 1
ATOM 2067 C C . ALA B 2 77 ? -15.386 10.115 -75.961 1.00 49.82 73 ALA B C 1
ATOM 2068 O O . ALA B 2 77 ? -14.648 9.242 -76.406 1.00 50.02 73 ALA B O 1
ATOM 2070 N N . GLU B 2 78 ? -16.713 10.062 -76.085 1.00 30.10 74 GLU B N 1
ATOM 2071 C CA . GLU B 2 78 ? -17.350 8.959 -76.801 1.00 29.64 74 GLU B CA 1
ATOM 2072 C C . GLU B 2 78 ? -16.657 8.747 -78.122 1.00 30.78 74 GLU B C 1
ATOM 2073 O O . GLU B 2 78 ? -16.704 7.670 -78.685 1.00 30.55 74 GLU B O 1
ATOM 2079 N N . LEU B 2 79 ? -15.989 9.781 -78.605 1.00 25.72 75 LEU B N 1
ATOM 2080 C CA . LEU B 2 79 ? -15.262 9.703 -79.861 1.00 26.98 75 LEU B CA 1
ATOM 2081 C C . LEU B 2 79 ? -14.062 8.767 -79.775 1.00 27.00 75 LEU B C 1
ATOM 2082 O O . LEU B 2 79 ? -13.733 8.097 -80.749 1.00 27.50 75 LEU B O 1
ATOM 2087 N N . ASP B 2 80 ? -13.411 8.723 -78.615 1.00 69.18 76 ASP B N 1
ATOM 2088 C CA . ASP B 2 80 ? -12.180 7.951 -78.441 1.00 69.36 76 ASP B CA 1
ATOM 2089 C C . ASP B 2 80 ? -12.454 6.682 -77.672 1.00 67.92 76 ASP B C 1
ATOM 2090 O O . ASP B 2 80 ? -11.636 5.764 -77.645 1.00 67.92 76 ASP B O 1
ATOM 2095 N N . THR B 2 81 ? -13.622 6.656 -77.041 1.00 72.30 77 THR B N 1
ATOM 2096 C CA . THR B 2 81 ? -14.038 5.562 -76.170 1.00 70.90 77 THR B CA 1
ATOM 2097 C C . THR B 2 81 ? -15.073 4.659 -76.840 1.00 70.34 77 THR B C 1
ATOM 2098 O O . THR B 2 81 ? -15.375 3.574 -76.343 1.00 69.37 77 THR B O 1
ATOM 2102 N N . ALA B 2 82 ? -15.616 5.111 -77.967 1.00 25.52 78 ALA B N 1
ATOM 2103 C CA . ALA B 2 82 ? -16.615 4.340 -78.698 1.00 25.18 78 ALA B CA 1
ATOM 2104 C C . ALA B 2 82 ? -16.265 4.216 -80.170 1.00 26.31 78 ALA B C 1
ATOM 2105 O O . ALA B 2 82 ? -16.297 3.134 -80.735 1.00 26.19 78 ALA B O 1
ATOM 2107 N N . CYS B 2 83 ? -15.931 5.329 -80.797 1.00 42.09 79 CYS B N 1
ATOM 2108 C CA . CYS B 2 83 ? -15.486 5.282 -82.180 1.00 43.29 79 CYS B CA 1
ATOM 2109 C C . CYS B 2 83 ? -14.120 4.606 -82.257 1.00 43.69 79 CYS B C 1
ATOM 2110 O O . CYS B 2 83 ? -14.001 3.485 -82.734 1.00 43.52 79 CYS B O 1
ATOM 2113 N N . ARG B 2 84 ? -13.097 5.300 -81.773 1.00 51.92 80 ARG B N 1
ATOM 2114 C CA . ARG B 2 84 ? -11.733 4.787 -81.754 1.00 52.44 80 ARG B CA 1
ATOM 2115 C C . ARG B 2 84 ? -11.693 3.318 -81.395 1.00 51.44 80 ARG B C 1
ATOM 2116 O O . ARG B 2 84 ? -11.113 2.511 -82.109 1.00 51.89 80 ARG B O 1
ATOM 2124 N N . HIS B 2 85 ? -12.303 2.982 -80.267 1.00 35.10 81 HIS B N 1
ATOM 2125 C CA . HIS B 2 85 ? -12.326 1.608 -79.767 1.00 34.11 81 HIS B CA 1
ATOM 2126 C C . HIS B 2 85 ? -12.999 0.638 -80.740 1.00 33.99 81 HIS B C 1
ATOM 2127 O O . HIS B 2 85 ? -12.377 -0.329 -81.168 1.00 34.24 81 HIS B O 1
ATOM 2134 N N . ASN B 2 86 ? -14.254 0.895 -81.107 1.00 17.82 82 ASN B N 1
ATOM 2135 C CA . ASN B 2 86 ? -14.969 -0.010 -82.005 1.00 17.74 82 ASN B CA 1
ATOM 2136 C C . ASN B 2 86 ? -14.174 -0.320 -83.261 1.00 18.87 82 ASN B C 1
ATOM 2137 O O . ASN B 2 86 ? -14.077 -1.472 -83.677 1.00 18.78 82 ASN B O 1
ATOM 2142 N N . TYR B 2 87 ? -13.615 0.719 -83.869 1.00 47.63 83 TYR B N 1
ATOM 2143 C CA . TYR B 2 87 ? -12.832 0.561 -85.086 1.00 48.85 83 TYR B CA 1
ATOM 2144 C C . TYR B 2 87 ? -11.635 -0.348 -84.838 1.00 49.00 83 TYR B C 1
ATOM 2145 O O . TYR B 2 87 ? -11.519 -1.424 -85.424 1.00 49.26 83 TYR B O 1
ATOM 2154 N N . GLU B 2 88 ? -10.749 0.097 -83.955 1.00 52.07 84 GLU B N 1
ATOM 2155 C CA . GLU B 2 88 ? -9.504 -0.607 -83.700 1.00 53.06 84 GLU B CA 1
ATOM 2156 C C . GLU B 2 88 ? -9.703 -2.020 -83.189 1.00 52.14 84 GLU B C 1
ATOM 2157 O O . GLU B 2 88 ? -8.925 -2.913 -83.505 1.00 53.03 84 GLU B O 1
ATOM 2163 N N . GLU B 2 89 ? -10.748 -2.228 -82.404 1.00 62.12 85 GLU B N 1
ATOM 2164 C CA . GLU B 2 89 ? -10.874 -3.464 -81.642 1.00 61.25 85 GLU B CA 1
ATOM 2165 C C . GLU B 2 89 ? -11.957 -4.430 -82.127 1.00 60.23 85 GLU B C 1
ATOM 2166 O O . GLU B 2 89 ? -11.879 -5.627 -81.863 1.00 59.97 85 GLU B O 1
ATOM 2172 N N . THR B 2 90 ? -12.962 -3.923 -82.835 1.00 31.16 86 THR B N 1
ATOM 2173 C CA . THR B 2 90 ? -14.075 -4.770 -83.263 1.00 30.70 86 THR B CA 1
ATOM 2174 C C . THR B 2 90 ? -14.350 -4.734 -84.769 1.00 31.58 86 THR B C 1
ATOM 2175 O O . THR B 2 90 ? -14.859 -5.707 -85.332 1.00 31.51 86 THR B O 1
ATOM 2179 N N . GLU B 2 91 ? -14.027 -3.619 -85.420 1.00 54.07 87 GLU B N 1
ATOM 2180 C CA . GLU B 2 91 ? -14.250 -3.491 -86.859 1.00 55.01 87 GLU B CA 1
ATOM 2181 C C . GLU B 2 91 ? -13.047 -3.949 -87.660 1.00 56.03 87 GLU B C 1
ATOM 2182 O O . GLU B 2 91 ? -13.180 -4.655 -88.656 1.00 56.47 87 GLU B O 1
ATOM 2188 N N . VAL B 2 92 ? -11.866 -3.529 -87.232 1.00 44.51 88 VAL B N 1
ATOM 2189 C CA . VAL B 2 92 ? -10.651 -3.907 -87.934 1.00 46.26 88 VAL B CA 1
ATOM 2190 C C . VAL B 2 92 ? -10.523 -5.418 -88.088 1.00 46.23 88 VAL B C 1
ATOM 2191 O O . VAL B 2 92 ? -10.207 -5.905 -89.165 1.00 47.32 88 VAL B O 1
ATOM 2195 N N . PRO B 2 93 ? -10.752 -6.170 -87.008 1.00 22.35 89 PRO B N 1
ATOM 2196 C CA . PRO B 2 93 ? -10.563 -7.615 -87.125 1.00 22.45 89 PRO B CA 1
ATOM 2197 C C . PRO B 2 93 ? -11.758 -8.373 -87.708 1.00 21.52 89 PRO B C 1
ATOM 2198 O O . PRO B 2 93 ? -11.661 -9.583 -87.866 1.00 21.64 89 PRO B O 1
ATOM 2202 N N . THR B 2 94 ? -12.864 -7.696 -88.004 1.00 50.50 90 THR B N 1
ATOM 2203 C CA . THR B 2 94 ? -14.054 -8.397 -88.500 1.00 49.93 90 THR B CA 1
ATOM 2204 C C . THR B 2 94 ? -14.550 -7.889 -89.850 1.00 50.71 90 THR B C 1
ATOM 2205 O O . THR B 2 94 ? -14.485 -8.602 -90.841 1.00 51.32 90 THR B O 1
ATOM 2209 N N . SER B 2 95 ? -15.056 -6.663 -89.886 1.00 56.56 91 SER B N 1
ATOM 2210 C CA . SER B 2 95 ? -15.604 -6.116 -91.123 1.00 57.34 91 SER B CA 1
ATOM 2211 C C . SER B 2 95 ? -14.526 -5.839 -92.163 1.00 58.67 91 SER B C 1
ATOM 2212 O O . SER B 2 95 ? -14.622 -6.285 -93.301 1.00 59.36 91 SER B O 1
ATOM 2215 N N . LEU B 2 96 ? -13.494 -5.107 -91.778 1.00 23.75 92 LEU B N 1
ATOM 2216 C CA . LEU B 2 96 ? -12.440 -4.782 -92.725 1.00 25.70 92 LEU B CA 1
ATOM 2217 C C . LEU B 2 96 ? -11.727 -6.042 -93.212 1.00 26.61 92 LEU B C 1
ATOM 2218 O O . LEU B 2 96 ? -11.200 -6.079 -94.317 1.00 28.13 92 LEU B O 1
ATOM 2223 N N . ARG B 2 97 ? -11.738 -7.081 -92.391 1.00 97.82 93 ARG B N 1
ATOM 2224 C CA . ARG B 2 97 ? -11.076 -8.328 -92.745 1.00 98.64 93 ARG B CA 1
ATOM 2225 C C . ARG B 2 97 ? -11.787 -9.075 -93.880 1.00 98.76 93 ARG B C 1
ATOM 2226 O O . ARG B 2 97 ? -11.160 -9.821 -94.628 1.00 100.00 93 ARG B O 1
ATOM 2234 N N . ARG B 2 98 ? -13.094 -8.861 -94.002 1.00 34.58 94 ARG B N 1
ATOM 2235 C CA . ARG B 2 98 ? -13.945 -9.582 -94.953 1.00 34.48 94 ARG B CA 1
ATOM 2236 C C . ARG B 2 98 ? -13.628 -9.276 -96.398 1.00 36.14 94 ARG B C 1
ATOM 2237 O O . ARG B 2 98 ? -13.704 -8.126 -96.809 1.00 36.62 94 ARG B O 1
ATOM 2245 N N . LEU B 2 99 A -13.299 -10.316 -97.167 1.00 32.02 94 LEU B N 1
ATOM 2246 C CA . LEU B 2 99 A -12.993 -10.195 -98.595 1.00 33.70 94 LEU B CA 1
ATOM 2247 C C . LEU B 2 99 A -13.690 -11.292 -99.387 1.00 33.65 94 LEU B C 1
ATOM 2248 O O . LEU B 2 99 A -13.477 -12.475 -99.142 1.00 33.53 94 LEU B O 1
ATOM 2253 N N . GLU B 2 100 ? -14.512 -10.891 -100.349 1.00 49.40 95 GLU B N 1
ATOM 2254 C CA . GLU B 2 100 ? -15.260 -11.838 -101.166 1.00 49.40 95 GLU B CA 1
ATOM 2255 C C . GLU B 2 100 ? -14.911 -11.768 -102.660 1.00 51.29 95 GLU B C 1
ATOM 2256 O O . GLU B 2 100 ? -14.800 -10.687 -103.237 1.00 52.14 95 GLU B O 1
ATOM 2262 N N . GLN B 2 101 ? -14.744 -12.929 -103.283 1.00 69.94 96 GLN B N 1
ATOM 2263 C CA . GLN B 2 101 ? -14.484 -12.989 -104.713 1.00 71.72 96 GLN B CA 1
ATOM 2264 C C . GLN B 2 101 ? -15.798 -13.015 -105.505 1.00 71.35 96 GLN B C 1
ATOM 2265 O O . GLN B 2 101 ? -16.772 -13.655 -105.084 1.00 69.92 96 GLN B O 1
ATOM 2271 N N . PRO B 2 102 ? -15.825 -12.310 -106.652 1.00 50.18 97 PRO B N 1
ATOM 2272 C CA . PRO B 2 102 ? -17.018 -12.075 -107.477 1.00 50.07 97 PRO B CA 1
ATOM 2273 C C . PRO B 2 102 ? -17.423 -13.243 -108.384 1.00 50.62 97 PRO B C 1
ATOM 2274 O O . PRO B 2 102 ? -16.698 -14.234 -108.508 1.00 51.32 97 PRO B O 1
ATOM 2278 N N . ASN B 2 103 ? -18.583 -13.102 -109.024 1.00 47.31 98 ASN B N 1
ATOM 2279 C CA . ASN B 2 103 ? -19.149 -14.144 -109.878 1.00 47.73 98 ASN B CA 1
ATOM 2280 C C . ASN B 2 103 ? -19.324 -13.673 -111.313 1.00 49.40 98 ASN B C 1
ATOM 2281 O O . ASN B 2 103 ? -20.442 -13.421 -111.761 1.00 49.07 98 ASN B O 1
ATOM 2286 N N . VAL B 2 104 ? -18.206 -13.579 -112.027 1.00 54.84 99 VAL B N 1
ATOM 2287 C CA . VAL B 2 104 ? -18.167 -13.076 -113.397 1.00 56.68 99 VAL B CA 1
ATOM 2288 C C . VAL B 2 104 ? -18.799 -14.051 -114.399 1.00 57.31 99 VAL B C 1
ATOM 2289 O O . VAL B 2 104 ? -18.336 -15.180 -114.547 1.00 57.76 99 VAL B O 1
ATOM 2293 N N . ALA B 2 105 ? -19.835 -13.608 -115.107 1.00 48.11 100 ALA B N 1
ATOM 2294 C CA . ALA B 2 105 ? -20.550 -14.493 -116.017 1.00 48.61 100 ALA B CA 1
ATOM 2295 C C . ALA B 2 105 ? -21.199 -13.758 -117.182 1.00 49.80 100 ALA B C 1
ATOM 2296 O O . ALA B 2 105 ? -22.252 -13.147 -117.043 1.00 48.90 100 ALA B O 1
ATOM 2298 N N . ILE B 2 106 ? -20.569 -13.851 -118.346 1.00 50.17 101 ILE B N 1
ATOM 2299 C CA . ILE B 2 106 ? -21.046 -13.190 -119.556 1.00 51.62 101 ILE B CA 1
ATOM 2300 C C . ILE B 2 106 ? -22.295 -13.836 -120.130 1.00 51.37 101 ILE B C 1
ATOM 2301 O O . ILE B 2 106 ? -22.389 -15.053 -120.223 1.00 51.23 101 ILE B O 1
ATOM 2306 N N . SER B 2 107 ? -23.251 -13.005 -120.522 1.00 47.18 102 SER B N 1
ATOM 2307 C CA . SER B 2 107 ? -24.516 -13.474 -121.067 1.00 47.19 102 SER B CA 1
ATOM 2308 C C . SER B 2 107 ? -24.700 -12.896 -122.458 1.00 65.86 102 SER B C 1
ATOM 2309 O O . SER B 2 107 ? -23.723 -12.556 -123.115 1.00 51.01 102 SER B O 1
ATOM 2312 N N . LEU B 2 108 ? -25.951 -12.794 -122.901 1.00 68.77 103 LEU B N 1
ATOM 2313 C CA . LEU B 2 108 ? -26.289 -12.179 -124.187 1.00 70.86 103 LEU B CA 1
ATOM 2314 C C . LEU B 2 108 ? -27.735 -11.678 -124.189 1.00 70.48 103 LEU B C 1
ATOM 2315 O O . LEU B 2 108 ? -28.643 -12.397 -123.775 1.00 69.21 103 LEU B O 1
ATOM 2320 N N . SER B 2 109 ? -27.935 -10.444 -124.643 1.00 89.73 104 SER B N 1
ATOM 2321 C CA . SER B 2 109 ? -29.240 -9.782 -124.591 1.00 89.53 104 SER B CA 1
ATOM 2322 C C . SER B 2 109 ? -30.434 -10.686 -124.910 1.00 89.24 104 SER B C 1
ATOM 2323 O O . SER B 2 109 ? -30.271 -11.778 -125.456 1.00 89.66 104 SER B O 1
ATOM 2326 N N . ARG B 2 110 ? -31.627 -10.201 -124.558 1.00 97.72 105 ARG B N 1
ATOM 2327 C CA . ARG B 2 110 ? -32.891 -10.919 -124.740 1.00 97.36 105 ARG B CA 1
ATOM 2328 C C . ARG B 2 110 ? -32.879 -11.888 -125.920 1.00 98.79 105 ARG B C 1
ATOM 2329 O O . ARG B 2 110 ? -32.377 -11.561 -127.001 1.00 100.81 105 ARG B O 1
ATOM 2337 N N . HIS B 2 117 ? -27.048 -5.099 -133.911 1.00 123.73 112 HIS B N 1
ATOM 2338 C CA . HIS B 2 117 ? -26.586 -4.601 -132.613 1.00 121.87 112 HIS B CA 1
ATOM 2339 C C . HIS B 2 117 ? -27.118 -5.432 -131.430 1.00 119.01 112 HIS B C 1
ATOM 2340 O O . HIS B 2 117 ? -28.244 -5.236 -130.966 1.00 117.94 112 HIS B O 1
ATOM 2347 N N . ASN B 2 118 ? -26.297 -6.370 -130.964 1.00 110.49 113 ASN B N 1
ATOM 2348 C CA . ASN B 2 118 ? -26.617 -7.204 -129.806 1.00 107.86 113 ASN B CA 1
ATOM 2349 C C . ASN B 2 118 ? -25.933 -6.663 -128.558 1.00 106.30 113 ASN B C 1
ATOM 2350 O O . ASN B 2 118 ? -25.232 -5.662 -128.636 1.00 107.32 113 ASN B O 1
ATOM 2355 N N . THR B 2 119 ? -26.117 -7.330 -127.417 1.00 70.58 114 THR B N 1
ATOM 2356 C CA . THR B 2 119 ? -25.579 -6.832 -126.146 1.00 68.96 114 THR B CA 1
ATOM 2357 C C . THR B 2 119 ? -25.003 -7.905 -125.215 1.00 67.09 114 THR B C 1
ATOM 2358 O O . THR B 2 119 ? -25.696 -8.842 -124.838 1.00 65.71 114 THR B O 1
ATOM 2362 N N . LEU B 2 120 ? -23.750 -7.724 -124.804 1.00 56.54 115 LEU B N 1
ATOM 2363 C CA . LEU B 2 120 ? -23.030 -8.703 -123.985 1.00 55.08 115 LEU B CA 1
ATOM 2364 C C . LEU B 2 120 ? -23.074 -8.470 -122.471 1.00 52.77 115 LEU B C 1
ATOM 2365 O O . LEU B 2 120 ? -22.041 -8.229 -121.850 1.00 52.44 115 LEU B O 1
ATOM 2370 N N . VAL B 2 121 ? -24.253 -8.580 -121.872 1.00 54.20 116 VAL B N 1
ATOM 2371 C CA . VAL B 2 121 ? -24.407 -8.351 -120.438 1.00 52.06 116 VAL B CA 1
ATOM 2372 C C . VAL B 2 121 ? -23.437 -9.157 -119.580 1.00 50.82 116 VAL B C 1
ATOM 2373 O O . VAL B 2 121 ? -23.658 -10.330 -119.359 1.00 49.88 116 VAL B O 1
ATOM 2377 N N . CYS B 2 122 ? -22.393 -8.541 -119.050 1.00 52.12 117 CYS B N 1
ATOM 2378 C CA . CYS B 2 122 ? -21.437 -9.290 -118.238 1.00 51.20 117 CYS B CA 1
ATOM 2379 C C . CYS B 2 122 ? -21.607 -9.100 -116.735 1.00 49.00 117 CYS B C 1
ATOM 2380 O O . CYS B 2 122 ? -21.047 -8.176 -116.173 1.00 48.91 117 CYS B O 1
ATOM 2383 N N . SER B 2 123 ? -22.351 -9.988 -116.079 1.00 45.78 118 SER B N 1
ATOM 2384 C CA . SER B 2 123 ? -22.613 -9.864 -114.639 1.00 43.66 118 SER B CA 1
ATOM 2385 C C . SER B 2 123 ? -21.370 -10.113 -113.777 1.00 43.39 118 SER B C 1
ATOM 2386 O O . SER B 2 123 ? -20.538 -10.948 -114.104 1.00 44.30 118 SER B O 1
ATOM 2389 N N . VAL B 2 124 ? -21.248 -9.375 -112.675 1.00 37.67 119 VAL B N 1
ATOM 2390 C CA . VAL B 2 124 ? -20.194 -9.615 -111.685 1.00 37.18 119 VAL B CA 1
ATOM 2391 C C . VAL B 2 124 ? -20.760 -9.546 -110.275 1.00 34.95 119 VAL B C 1
ATOM 2392 O O . VAL B 2 124 ? -20.859 -8.469 -109.714 1.00 34.43 119 VAL B O 1
ATOM 2396 N N . THR B 2 125 ? -21.103 -10.689 -109.688 1.00 48.65 120 THR B N 1
ATOM 2397 C CA . THR B 2 125 ? -21.908 -10.685 -108.465 1.00 46.53 120 THR B CA 1
ATOM 2398 C C . THR B 2 125 ? -21.222 -11.168 -107.176 1.00 45.46 120 THR B C 1
ATOM 2399 O O . THR B 2 125 ? -20.151 -11.775 -107.198 1.00 46.26 120 THR B O 1
ATOM 2403 N N . ASP B 2 126 ? -21.856 -10.853 -106.051 1.00 55.63 121 ASP B N 1
ATOM 2404 C CA . ASP B 2 126 ? -21.462 -11.360 -104.735 1.00 54.58 121 ASP B CA 1
ATOM 2405 C C . ASP B 2 126 ? -19.998 -11.132 -104.341 1.00 54.91 121 ASP B C 1
ATOM 2406 O O . ASP B 2 126 ? -19.208 -12.074 -104.285 1.00 55.16 121 ASP B O 1
ATOM 2411 N N . PHE B 2 127 ? -19.658 -9.882 -104.042 1.00 41.02 122 PHE B N 1
ATOM 2412 C CA . PHE B 2 127 ? -18.319 -9.531 -103.571 1.00 41.49 122 PHE B CA 1
ATOM 2413 C C . PHE B 2 127 ? -18.327 -8.509 -102.429 1.00 40.59 122 PHE B C 1
ATOM 2414 O O . PHE B 2 127 ? -19.363 -7.937 -102.095 1.00 40.08 122 PHE B O 1
ATOM 2422 N N . TYR B 2 128 ? -17.159 -8.291 -101.835 1.00 41.07 123 TYR B N 1
ATOM 2423 C CA . TYR B 2 128 ? -16.980 -7.325 -100.752 1.00 40.32 123 TYR B CA 1
ATOM 2424 C C . TYR B 2 128 ? -15.473 -7.139 -100.590 1.00 41.55 123 TYR B C 1
ATOM 2425 O O . TYR B 2 128 ? -14.728 -8.111 -100.613 1.00 42.09 123 TYR B O 1
ATOM 2434 N N . PRO B 2 129 ? -15.010 -5.892 -100.439 1.00 37.16 124 PRO B N 1
ATOM 2435 C CA . PRO B 2 129 ? -15.785 -4.654 -100.381 1.00 36.70 124 PRO B CA 1
ATOM 2436 C C . PRO B 2 129 ? -16.339 -4.232 -101.731 1.00 37.75 124 PRO B C 1
ATOM 2437 O O . PRO B 2 129 ? -16.617 -5.074 -102.579 1.00 38.18 124 PRO B O 1
ATOM 2441 N N . ALA B 2 130 ? -16.490 -2.927 -101.915 1.00 31.72 125 ALA B N 1
ATOM 2442 C CA . ALA B 2 130 ? -17.090 -2.386 -103.122 1.00 32.93 125 ALA B CA 1
ATOM 2443 C C . ALA B 2 130 ? -16.054 -1.899 -104.128 1.00 34.71 125 ALA B C 1
ATOM 2444 O O . ALA B 2 130 ? -16.399 -1.486 -105.235 1.00 35.98 125 ALA B O 1
ATOM 2446 N N . LYS B 2 131 ? -14.786 -1.933 -103.737 1.00 96.56 126 LYS B N 1
ATOM 2447 C CA . LYS B 2 131 ? -13.711 -1.538 -104.635 1.00 98.78 126 LYS B CA 1
ATOM 2448 C C . LYS B 2 131 ? -13.543 -2.578 -105.728 1.00 99.83 126 LYS B C 1
ATOM 2449 O O . LYS B 2 131 ? -13.377 -3.760 -105.441 1.00 99.24 126 LYS B O 1
ATOM 2455 N N . ILE B 2 132 ? -13.571 -2.130 -106.979 1.00 56.88 127 ILE B N 1
ATOM 2456 C CA . ILE B 2 132 ? -13.531 -3.033 -108.117 1.00 57.96 127 ILE B CA 1
ATOM 2457 C C . ILE B 2 132 ? -13.207 -2.277 -109.401 1.00 60.17 127 ILE B C 1
ATOM 2458 O O . ILE B 2 132 ? -13.180 -1.047 -109.416 1.00 60.73 127 ILE B O 1
ATOM 2463 N N . LYS B 2 133 ? -12.958 -3.021 -110.474 1.00 86.97 128 LYS B N 1
ATOM 2464 C CA . LYS B 2 133 ? -12.727 -2.440 -111.792 1.00 89.15 128 LYS B CA 1
ATOM 2465 C C . LYS B 2 133 ? -13.158 -3.425 -112.857 1.00 89.74 128 LYS B C 1
ATOM 2466 O O . LYS B 2 133 ? -12.620 -4.522 -112.945 1.00 89.97 128 LYS B O 1
ATOM 2472 N N . VAL B 2 134 ? -14.127 -3.027 -113.671 1.00 54.77 129 VAL B N 1
ATOM 2473 C CA . VAL B 2 134 ? -14.701 -3.937 -114.659 1.00 55.21 129 VAL B CA 1
ATOM 2474 C C . VAL B 2 134 ? -14.521 -3.473 -116.110 1.00 57.59 129 VAL B C 1
ATOM 2475 O O . VAL B 2 134 ? -15.410 -2.844 -116.683 1.00 57.85 129 VAL B O 1
ATOM 2479 N N . ARG B 2 135 ? -13.382 -3.813 -116.706 1.00 80.38 130 ARG B N 1
ATOM 2480 C CA . ARG B 2 135 ? -13.082 -3.396 -118.073 1.00 82.80 130 ARG B CA 1
ATOM 2481 C C . ARG B 2 135 ? -13.529 -4.429 -119.123 1.00 83.47 130 ARG B C 1
ATOM 2482 O O . ARG B 2 135 ? -13.684 -5.615 -118.820 1.00 82.42 130 ARG B O 1
ATOM 2490 N N . TRP B 2 136 ? -13.731 -3.964 -120.354 1.00 76.29 131 TRP B N 1
ATOM 2491 C CA . TRP B 2 136 ? -14.121 -4.824 -121.472 1.00 77.25 131 TRP B CA 1
ATOM 2492 C C . TRP B 2 136 ? -13.016 -4.886 -122.520 1.00 79.87 131 TRP B C 1
ATOM 2493 O O . TRP B 2 136 ? -12.299 -3.907 -122.715 1.00 81.29 131 TRP B O 1
ATOM 2504 N N . PHE B 2 137 ? -12.900 -6.018 -123.213 1.00 72.13 132 PHE B N 1
ATOM 2505 C CA . PHE B 2 137 ? -11.861 -6.184 -124.229 1.00 74.66 132 PHE B CA 1
ATOM 2506 C C . PHE B 2 137 ? -12.366 -6.791 -125.537 1.00 76.00 132 PHE B C 1
ATOM 2507 O O . PHE B 2 137 ? -13.319 -7.570 -125.553 1.00 74.81 132 PHE B O 1
ATOM 2515 N N . ARG B 2 138 ? -11.710 -6.422 -126.632 1.00 99.65 133 ARG B N 1
ATOM 2516 C CA . ARG B 2 138 ? -12.088 -6.869 -127.964 1.00 101.28 133 ARG B CA 1
ATOM 2517 C C . ARG B 2 138 ? -10.825 -7.306 -128.669 1.00 103.52 133 ARG B C 1
ATOM 2518 O O . ARG B 2 138 ? -10.088 -6.477 -129.199 1.00 105.49 133 ARG B O 1
ATOM 2526 N N . ASN B 2 139 ? -10.571 -8.608 -128.662 1.00 87.03 134 ASN B N 1
ATOM 2527 C CA . ASN B 2 139 ? -9.353 -9.144 -129.253 1.00 89.07 134 ASN B CA 1
ATOM 2528 C C . ASN B 2 139 ? -8.114 -8.557 -128.592 1.00 89.50 134 ASN B C 1
ATOM 2529 O O . ASN B 2 139 ? -7.119 -8.270 -129.260 1.00 91.78 134 ASN B O 1
ATOM 2534 N N . GLY B 2 140 ? -8.183 -8.382 -127.277 1.00 86.84 135 GLY B N 1
ATOM 2535 C CA . GLY B 2 140 ? -7.058 -7.867 -126.521 1.00 87.03 135 GLY B CA 1
ATOM 2536 C C . GLY B 2 140 ? -6.954 -6.354 -126.515 1.00 87.71 135 GLY B C 1
ATOM 2537 O O . GLY B 2 140 ? -5.953 -5.798 -126.064 1.00 88.33 135 GLY B O 1
ATOM 2538 N N . GLN B 2 141 ? -7.989 -5.685 -127.012 1.00 146.35 136 GLN B N 1
ATOM 2539 C CA . GLN B 2 141 ? -8.020 -4.227 -127.029 1.00 146.99 136 GLN B CA 1
ATOM 2540 C C . GLN B 2 141 ? -9.165 -3.678 -126.184 1.00 144.66 136 GLN B C 1
ATOM 2541 O O . GLN B 2 141 ? -10.292 -4.156 -126.270 1.00 143.41 136 GLN B O 1
ATOM 2547 N N . GLU B 2 142 ? -8.869 -2.668 -125.372 1.00 116.20 137 GLU B N 1
ATOM 2548 C CA . GLU B 2 142 ? -9.850 -2.121 -124.441 1.00 113.96 137 GLU B CA 1
ATOM 2549 C C . GLU B 2 142 ? -10.917 -1.285 -125.141 1.00 114.42 137 GLU B C 1
ATOM 2550 O O . GLU B 2 142 ? -10.629 -0.570 -126.093 1.00 116.66 137 GLU B O 1
ATOM 2556 N N . GLU B 2 143 ? -12.148 -1.379 -124.650 1.00 87.69 138 GLU B N 1
ATOM 2557 C CA . GLU B 2 143 ? -13.276 -0.648 -125.220 1.00 87.92 138 GLU B CA 1
ATOM 2558 C C . GLU B 2 143 ? -13.962 0.251 -124.195 1.00 86.12 138 GLU B C 1
ATOM 2559 O O . GLU B 2 143 ? -14.244 -0.176 -123.073 1.00 83.82 138 GLU B O 1
ATOM 2565 N N . THR B 2 144 ? -14.239 1.491 -124.595 1.00 100.18 139 THR B N 1
ATOM 2566 C CA . THR B 2 144 ? -14.915 2.461 -123.732 1.00 99.05 139 THR B CA 1
ATOM 2567 C C . THR B 2 144 ? -16.215 2.947 -124.362 1.00 99.64 139 THR B C 1
ATOM 2568 O O . THR B 2 144 ? -16.967 3.718 -123.755 1.00 98.83 139 THR B O 1
ATOM 2572 N N . VAL B 2 145 ? -16.471 2.487 -125.584 1.00 86.76 140 VAL B N 1
ATOM 2573 C CA . VAL B 2 145 ? -17.646 2.910 -126.333 1.00 87.67 140 VAL B CA 1
ATOM 2574 C C . VAL B 2 145 ? -18.726 1.830 -126.309 1.00 86.14 140 VAL B C 1
ATOM 2575 O O . VAL B 2 145 ? -18.428 0.635 -126.324 1.00 85.39 140 VAL B O 1
ATOM 2579 N N . GLY B 2 146 ? -19.983 2.261 -126.272 1.00 76.59 141 GLY B N 1
ATOM 2580 C CA . GLY B 2 146 ? -21.112 1.351 -126.189 1.00 75.15 141 GLY B CA 1
ATOM 2581 C C . GLY B 2 146 ? -21.260 0.760 -124.805 1.00 72.31 141 GLY B C 1
ATOM 2582 O O . GLY B 2 146 ? -22.369 0.552 -124.317 1.00 70.84 141 GLY B O 1
ATOM 2583 N N . VAL B 2 147 ? -20.121 0.508 -124.170 1.00 64.65 142 VAL B N 1
ATOM 2584 C CA . VAL B 2 147 ? -20.067 -0.113 -122.851 1.00 62.08 142 VAL B CA 1
ATOM 2585 C C . VAL B 2 147 ? -20.827 0.663 -121.780 1.00 60.59 142 VAL B C 1
ATOM 2586 O O . VAL B 2 147 ? -20.358 1.683 -121.302 1.00 60.87 142 VAL B O 1
ATOM 2590 N N . SER B 2 148 ? -22.001 0.178 -121.401 1.00 64.31 143 SER B N 1
ATOM 2591 C CA . SER B 2 148 ? -22.726 0.768 -120.290 1.00 62.75 143 SER B CA 1
ATOM 2592 C C . SER B 2 148 ? -22.341 0.061 -118.994 1.00 60.43 143 SER B C 1
ATOM 2593 O O . SER B 2 148 ? -21.554 -0.874 -119.003 1.00 60.09 143 SER B O 1
ATOM 2596 N N . SER B 2 149 ? -22.889 0.517 -117.875 1.00 66.61 144 SER B N 1
ATOM 2597 C CA . SER B 2 149 ? -22.655 -0.127 -116.585 1.00 64.37 144 SER B CA 1
ATOM 2598 C C . SER B 2 149 ? -23.752 0.295 -115.627 1.00 62.95 144 SER B C 1
ATOM 2599 O O . SER B 2 149 ? -24.542 1.191 -115.940 1.00 63.79 144 SER B O 1
ATOM 2602 N N . THR B 2 150 ? -23.820 -0.350 -114.467 1.00 59.33 145 THR B N 1
ATOM 2603 C CA . THR B 2 150 ? -24.805 0.050 -113.473 1.00 58.00 145 THR B CA 1
ATOM 2604 C C . THR B 2 150 ? -24.122 0.560 -112.221 1.00 56.99 145 THR B C 1
ATOM 2605 O O . THR B 2 150 ? -22.916 0.375 -112.032 1.00 57.01 145 THR B O 1
ATOM 2609 N N . GLN B 2 151 ? -24.905 1.223 -111.378 1.00 91.96 146 GLN B N 1
ATOM 2610 C CA . GLN B 2 151 ? -24.431 1.688 -110.088 1.00 90.86 146 GLN B CA 1
ATOM 2611 C C . GLN B 2 151 ? -24.300 0.505 -109.141 1.00 88.92 146 GLN B C 1
ATOM 2612 O O . GLN B 2 151 ? -25.221 -0.295 -109.019 1.00 87.96 146 GLN B O 1
ATOM 2618 N N . LEU B 2 152 ? -23.145 0.398 -108.488 1.00 45.75 147 LEU B N 1
ATOM 2619 C CA . LEU B 2 152 ? -22.886 -0.633 -107.482 1.00 43.99 147 LEU B CA 1
ATOM 2620 C C . LEU B 2 152 ? -24.166 -1.025 -106.764 1.00 42.57 147 LEU B C 1
ATOM 2621 O O . LEU B 2 152 ? -24.830 -0.189 -106.170 1.00 42.30 147 LEU B O 1
ATOM 2626 N N . ILE B 2 153 ? -24.516 -2.301 -106.835 1.00 36.43 148 ILE B N 1
ATOM 2627 C CA . ILE B 2 153 ? -25.754 -2.789 -106.235 1.00 35.20 148 ILE B CA 1
ATOM 2628 C C . ILE B 2 153 ? -25.516 -3.423 -104.865 1.00 33.52 148 ILE B C 1
ATOM 2629 O O . ILE B 2 153 ? -24.807 -4.417 -104.752 1.00 33.03 148 ILE B O 1
ATOM 2634 N N . ARG B 2 154 ? -26.104 -2.839 -103.828 1.00 35.91 149 ARG B N 1
ATOM 2635 C CA . ARG B 2 154 ? -25.918 -3.329 -102.471 1.00 34.41 149 ARG B CA 1
ATOM 2636 C C . ARG B 2 154 ? -26.959 -4.395 -102.182 1.00 33.61 149 ARG B C 1
ATOM 2637 O O . ARG B 2 154 ? -28.145 -4.102 -102.148 1.00 33.69 149 ARG B O 1
ATOM 2645 N N . ASN B 2 155 ? -26.505 -5.632 -101.983 1.00 29.68 150 ASN B N 1
ATOM 2646 C CA . ASN B 2 155 ? -27.396 -6.766 -101.733 1.00 29.03 150 ASN B CA 1
ATOM 2647 C C . ASN B 2 155 ? -27.966 -6.818 -100.310 1.00 27.87 150 ASN B C 1
ATOM 2648 O O . ASN B 2 155 ? -29.090 -7.268 -100.095 1.00 27.58 150 ASN B O 1
ATOM 2653 N N . GLY B 2 156 ? -27.186 -6.356 -99.341 1.00 36.26 151 GLY B N 1
ATOM 2654 C CA . GLY B 2 156 ? -27.644 -6.321 -97.972 1.00 35.22 151 GLY B CA 1
ATOM 2655 C C . GLY B 2 156 ? -27.044 -7.449 -97.167 1.00 34.22 151 GLY B C 1
ATOM 2656 O O . GLY B 2 156 ? -26.779 -7.305 -95.975 1.00 33.38 151 GLY B O 1
ATOM 2657 N N . ASP B 2 157 ? -26.828 -8.587 -97.810 1.00 46.67 152 ASP B N 1
ATOM 2658 C CA . ASP B 2 157 ? -26.161 -9.688 -97.125 1.00 45.81 152 ASP B CA 1
ATOM 2659 C C . ASP B 2 157 ? -24.649 -9.530 -97.191 1.00 46.08 152 ASP B C 1
ATOM 2660 O O . ASP B 2 157 ? -23.917 -10.498 -97.363 1.00 46.18 152 ASP B O 1
ATOM 2665 N N . TRP B 2 158 ? -24.195 -8.291 -97.047 1.00 23.38 153 TRP B N 1
ATOM 2666 C CA . TRP B 2 158 ? -22.769 -7.977 -97.040 1.00 23.84 153 TRP B CA 1
ATOM 2667 C C . TRP B 2 158 ? -22.040 -8.348 -98.338 1.00 24.93 153 TRP B C 1
ATOM 2668 O O . TRP B 2 158 ? -20.827 -8.571 -98.338 1.00 25.25 153 TRP B O 1
ATOM 2679 N N . THR B 2 159 ? -22.797 -8.382 -99.439 1.00 26.88 154 THR B N 1
ATOM 2680 C CA . THR B 2 159 ? -22.268 -8.642 -100.783 1.00 28.02 154 THR B CA 1
ATOM 2681 C C . THR B 2 159 ? -22.776 -7.625 -101.805 1.00 29.05 154 THR B C 1
ATOM 2682 O O . THR B 2 159 ? -23.839 -7.032 -101.633 1.00 28.84 154 THR B O 1
ATOM 2686 N N . PHE B 2 160 ? -22.020 -7.464 -102.887 1.00 30.16 155 PHE B N 1
ATOM 2687 C CA . PHE B 2 160 ? -22.340 -6.516 -103.948 1.00 31.40 155 PHE B CA 1
ATOM 2688 C C . PHE B 2 160 ? -22.568 -7.179 -105.297 1.00 32.25 155 PHE B C 1
ATOM 2689 O O . PHE B 2 160 ? -22.540 -8.398 -105.400 1.00 31.81 155 PHE B O 1
ATOM 2697 N N . GLN B 2 161 ? -22.790 -6.369 -106.330 1.00 39.34 156 GLN B N 1
ATOM 2698 C CA . GLN B 2 161 ? -22.996 -6.885 -107.678 1.00 40.35 156 GLN B CA 1
ATOM 2699 C C . GLN B 2 161 ? -23.163 -5.736 -108.658 1.00 41.97 156 GLN B C 1
ATOM 2700 O O . GLN B 2 161 ? -23.621 -4.661 -108.280 1.00 42.07 156 GLN B O 1
ATOM 2706 N N . VAL B 2 162 ? -22.790 -5.970 -109.915 1.00 50.73 157 VAL B N 1
ATOM 2707 C CA . VAL B 2 162 ? -22.895 -4.961 -110.968 1.00 52.54 157 VAL B CA 1
ATOM 2708 C C . VAL B 2 162 ? -22.891 -5.599 -112.373 1.00 53.87 157 VAL B C 1
ATOM 2709 O O . VAL B 2 162 ? -22.161 -6.558 -112.625 1.00 53.89 157 VAL B O 1
ATOM 2713 N N . LEU B 2 163 ? -23.704 -5.061 -113.279 1.00 50.66 158 LEU B N 1
ATOM 2714 C CA . LEU B 2 163 ? -23.836 -5.608 -114.623 1.00 52.03 158 LEU B CA 1
ATOM 2715 C C . LEU B 2 163 ? -23.265 -4.663 -115.671 1.00 54.25 158 LEU B C 1
ATOM 2716 O O . LEU B 2 163 ? -23.760 -3.561 -115.856 1.00 55.03 158 LEU B O 1
ATOM 2721 N N . VAL B 2 164 ? -22.250 -5.118 -116.390 1.00 54.72 159 VAL B N 1
ATOM 2722 C CA . VAL B 2 164 ? -21.516 -4.256 -117.305 1.00 56.88 159 VAL B CA 1
ATOM 2723 C C . VAL B 2 164 ? -21.729 -4.579 -118.781 1.00 58.73 159 VAL B C 1
ATOM 2724 O O . VAL B 2 164 ? -20.946 -5.318 -119.358 1.00 59.54 159 VAL B O 1
ATOM 2728 N N . MET B 2 165 ? -22.752 -3.998 -119.403 1.00 53.92 160 MET B N 1
ATOM 2729 C CA . MET B 2 165 ? -23.105 -4.323 -120.793 1.00 55.66 160 MET B CA 1
ATOM 2730 C C . MET B 2 165 ? -21.999 -4.063 -121.807 1.00 57.88 160 MET B C 1
ATOM 2731 O O . MET B 2 165 ? -20.886 -3.691 -121.459 1.00 58.12 160 MET B O 1
ATOM 2736 N N . LEU B 2 166 ? -22.332 -4.272 -123.072 1.00 59.52 161 LEU B N 1
ATOM 2737 C CA . LEU B 2 166 ? -21.464 -3.918 -124.190 1.00 61.96 161 LEU B CA 1
ATOM 2738 C C . LEU B 2 166 ? -22.204 -4.131 -125.496 1.00 63.59 161 LEU B C 1
ATOM 2739 O O . LEU B 2 166 ? -22.287 -5.239 -125.987 1.00 63.67 161 LEU B O 1
ATOM 2744 N N . GLU B 2 167 ? -22.757 -3.063 -126.046 1.00 96.38 162 GLU B N 1
ATOM 2745 C CA . GLU B 2 167 ? -23.494 -3.148 -127.293 1.00 98.08 162 GLU B CA 1
ATOM 2746 C C . GLU B 2 167 ? -22.523 -3.384 -128.450 1.00 100.34 162 GLU B C 1
ATOM 2747 O O . GLU B 2 167 ? -21.563 -2.636 -128.629 1.00 101.62 162 GLU B O 1
ATOM 2753 N N . MET B 2 168 ? -22.773 -4.429 -129.236 1.00 80.89 163 MET B N 1
ATOM 2754 C CA . MET B 2 168 ? -21.896 -4.762 -130.363 1.00 88.59 163 MET B CA 1
ATOM 2755 C C . MET B 2 168 ? -22.538 -5.684 -131.384 1.00 93.61 163 MET B C 1
ATOM 2756 O O . MET B 2 168 ? -23.632 -6.187 -131.145 1.00 89.09 163 MET B O 1
ATOM 2761 N N . THR B 2 169 ? -21.877 -5.861 -132.531 1.00 96.11 164 THR B N 1
ATOM 2762 C CA . THR B 2 169 ? -22.236 -6.928 -133.458 1.00 104.28 164 THR B CA 1
ATOM 2763 C C . THR B 2 169 ? -21.099 -7.945 -133.522 1.00 109.25 164 THR B C 1
ATOM 2764 O O . THR B 2 169 ? -19.928 -7.563 -133.550 1.00 114.52 164 THR B O 1
ATOM 2768 N N . PRO B 2 170 ? -21.448 -9.246 -133.508 1.00 91.74 165 PRO B N 1
ATOM 2769 C CA . PRO B 2 170 ? -20.503 -10.355 -133.324 1.00 92.32 165 PRO B CA 1
ATOM 2770 C C . PRO B 2 170 ? -20.108 -11.069 -134.613 1.00 114.28 165 PRO B C 1
ATOM 2771 O O . PRO B 2 170 ? -20.930 -11.770 -135.201 1.00 117.74 165 PRO B O 1
ATOM 2775 N N . HIS B 2 171 ? -18.863 -10.895 -135.043 1.00 132.73 166 HIS B N 1
ATOM 2776 C CA . HIS B 2 171 ? -18.346 -11.660 -136.165 1.00 129.51 166 HIS B CA 1
ATOM 2777 C C . HIS B 2 171 ? -17.812 -12.989 -135.657 1.00 131.74 166 HIS B C 1
ATOM 2778 O O . HIS B 2 171 ? -17.161 -13.044 -134.617 1.00 140.91 166 HIS B O 1
ATOM 2785 N N . GLN B 2 172 ? -18.092 -14.060 -136.387 1.00 115.94 167 GLN B N 1
ATOM 2786 C CA . GLN B 2 172 ? -17.564 -15.372 -136.043 1.00 115.42 167 GLN B CA 1
ATOM 2787 C C . GLN B 2 172 ? -16.071 -15.255 -135.757 1.00 113.31 167 GLN B C 1
ATOM 2788 O O . GLN B 2 172 ? -15.348 -14.566 -136.472 1.00 117.84 167 GLN B O 1
ATOM 2794 N N . GLY B 2 173 ? -15.613 -15.918 -134.702 1.00 98.85 168 GLY B N 1
ATOM 2795 C CA . GLY B 2 173 ? -14.193 -15.992 -134.415 1.00 98.10 168 GLY B CA 1
ATOM 2796 C C . GLY B 2 173 ? -13.634 -14.889 -133.535 1.00 97.50 168 GLY B C 1
ATOM 2797 O O . GLY B 2 173 ? -12.513 -15.007 -133.043 1.00 99.90 168 GLY B O 1
ATOM 2798 N N . GLU B 2 174 ? -14.402 -13.821 -133.332 1.00 99.66 169 GLU B N 1
ATOM 2799 C CA . GLU B 2 174 ? -13.949 -12.693 -132.513 1.00 85.43 169 GLU B CA 1
ATOM 2800 C C . GLU B 2 174 ? -13.989 -13.043 -131.031 1.00 74.71 169 GLU B C 1
ATOM 2801 O O . GLU B 2 174 ? -14.936 -13.673 -130.565 1.00 72.90 169 GLU B O 1
ATOM 2807 N N . VAL B 2 175 ? -12.961 -12.629 -130.294 1.00 77.85 170 VAL B N 1
ATOM 2808 C CA . VAL B 2 175 ? -12.864 -12.931 -128.866 1.00 87.12 170 VAL B CA 1
ATOM 2809 C C . VAL B 2 175 ? -13.150 -11.710 -127.986 1.00 87.50 170 VAL B C 1
ATOM 2810 O O . VAL B 2 175 ? -12.707 -10.597 -128.272 1.00 93.25 170 VAL B O 1
ATOM 2814 N N . TYR B 2 176 ? -13.900 -11.928 -126.911 1.00 90.84 171 TYR B N 1
ATOM 2815 C CA . TYR B 2 176 ? -14.190 -10.868 -125.956 1.00 90.38 171 TYR B CA 1
ATOM 2816 C C . TYR B 2 176 ? -13.666 -11.222 -124.573 1.00 83.45 171 TYR B C 1
ATOM 2817 O O . TYR B 2 176 ? -13.282 -12.359 -124.312 1.00 87.58 171 TYR B O 1
ATOM 2826 N N . THR B 2 177 ? -13.646 -10.239 -123.685 1.00 78.79 172 THR B N 1
ATOM 2827 C CA . THR B 2 177 ? -13.092 -10.440 -122.358 1.00 78.09 172 THR B CA 1
ATOM 2828 C C . THR B 2 177 ? -13.694 -9.469 -121.359 1.00 78.25 172 THR B C 1
ATOM 2829 O O . THR B 2 177 ? -13.733 -8.257 -121.599 1.00 80.50 172 THR B O 1
ATOM 2833 N N . CYS B 2 178 ? -14.171 -10.016 -120.246 1.00 57.93 173 CYS B N 1
ATOM 2834 C CA . CYS B 2 178 ? -14.636 -9.227 -119.124 1.00 56.09 173 CYS B CA 1
ATOM 2835 C C . CYS B 2 178 ? -13.480 -9.232 -118.147 1.00 55.78 173 CYS B C 1
ATOM 2836 O O . CYS B 2 178 ? -13.117 -10.279 -117.622 1.00 55.13 173 CYS B O 1
ATOM 2839 N N . HIS B 2 179 ? -12.879 -8.069 -117.925 1.00 98.14 174 HIS B N 1
ATOM 2840 C CA . HIS B 2 179 ? -11.692 -7.984 -117.083 1.00 98.16 174 HIS B CA 1
ATOM 2841 C C . HIS B 2 179 ? -12.005 -7.316 -115.746 1.00 96.20 174 HIS B C 1
ATOM 2842 O O . HIS B 2 179 ? -12.219 -6.111 -115.685 1.00 96.29 174 HIS B O 1
ATOM 2849 N N . VAL B 2 180 ? -12.020 -8.109 -114.676 1.00 48.79 175 VAL B N 1
ATOM 2850 C CA . VAL B 2 180 ? -12.407 -7.624 -113.349 1.00 46.78 175 VAL B CA 1
ATOM 2851 C C . VAL B 2 180 ? -11.249 -7.571 -112.362 1.00 46.68 175 VAL B C 1
ATOM 2852 O O . VAL B 2 180 ? -10.531 -8.545 -112.172 1.00 46.92 175 VAL B O 1
ATOM 2856 N N . GLU B 2 181 ? -11.090 -6.420 -111.724 1.00 93.30 176 GLU B N 1
ATOM 2857 C CA . GLU B 2 181 ? -10.041 -6.230 -110.735 1.00 93.20 176 GLU B CA 1
ATOM 2858 C C . GLU B 2 181 ? -10.643 -5.941 -109.373 1.00 90.95 176 GLU B C 1
ATOM 2859 O O . GLU B 2 181 ? -11.461 -5.037 -109.220 1.00 90.20 176 GLU B O 1
ATOM 2865 N N . HIS B 2 182 ? -10.232 -6.720 -108.383 1.00 67.07 177 HIS B N 1
ATOM 2866 C CA . HIS B 2 182 ? -10.789 -6.609 -107.046 1.00 64.92 177 HIS B CA 1
ATOM 2867 C C . HIS B 2 182 ? -9.685 -6.892 -106.029 1.00 64.83 177 HIS B C 1
ATOM 2868 O O . HIS B 2 182 ? -8.659 -7.487 -106.375 1.00 66.19 177 HIS B O 1
ATOM 2875 N N . PRO B 2 183 ? -9.872 -6.427 -104.779 1.00 74.84 178 PRO B N 1
ATOM 2876 C CA . PRO B 2 183 ? -8.890 -6.694 -103.725 1.00 74.66 178 PRO B CA 1
ATOM 2877 C C . PRO B 2 183 ? -8.850 -8.168 -103.336 1.00 73.95 178 PRO B C 1
ATOM 2878 O O . PRO B 2 183 ? -7.816 -8.641 -102.867 1.00 74.51 178 PRO B O 1
ATOM 2882 N N . SER B 2 184 ? -9.958 -8.882 -103.521 1.00 62.61 179 SER B N 1
ATOM 2883 C CA . SER B 2 184 ? -10.021 -10.289 -103.140 1.00 61.90 179 SER B CA 1
ATOM 2884 C C . SER B 2 184 ? -9.257 -11.175 -104.112 1.00 63.64 179 SER B C 1
ATOM 2885 O O . SER B 2 184 ? -9.084 -12.364 -103.855 1.00 63.42 179 SER B O 1
ATOM 2888 N N . LEU B 2 185 ? -8.801 -10.589 -105.221 1.00 60.27 180 LEU B N 1
ATOM 2889 C CA . LEU B 2 185 ? -8.115 -11.332 -106.281 1.00 62.10 180 LEU B CA 1
ATOM 2890 C C . LEU B 2 185 ? -6.677 -10.864 -106.467 1.00 64.01 180 LEU B C 1
ATOM 2891 O O . LEU B 2 185 ? -6.428 -9.692 -106.757 1.00 64.82 180 LEU B O 1
ATOM 2896 N N . LYS B 2 186 ? -5.735 -11.788 -106.317 1.00 103.14 181 LYS B N 1
ATOM 2897 C CA . LYS B 2 186 ? -4.330 -11.494 -106.565 1.00 105.13 181 LYS B CA 1
ATOM 2898 C C . LYS B 2 186 ? -4.154 -11.279 -108.056 1.00 107.07 181 LYS B C 1
ATOM 2899 O O . LYS B 2 186 ? -3.542 -10.306 -108.496 1.00 108.48 181 LYS B O 1
ATOM 2905 N N . SER B 2 187 ? -4.707 -12.212 -108.824 1.00 108.90 182 SER B N 1
ATOM 2906 C CA . SER B 2 187 ? -4.662 -12.165 -110.278 1.00 110.68 182 SER B CA 1
ATOM 2907 C C . SER B 2 187 ? -6.044 -11.831 -110.831 1.00 109.78 182 SER B C 1
ATOM 2908 O O . SER B 2 187 ? -7.002 -12.577 -110.604 1.00 108.30 182 SER B O 1
ATOM 2911 N N . PRO B 2 188 ? -6.146 -10.704 -111.559 1.00 66.76 183 PRO B N 1
ATOM 2912 C CA . PRO B 2 188 ? -7.397 -10.220 -112.155 1.00 66.19 183 PRO B CA 1
ATOM 2913 C C . PRO B 2 188 ? -8.196 -11.322 -112.844 1.00 65.96 183 PRO B C 1
ATOM 2914 O O . PRO B 2 188 ? -7.627 -12.189 -113.500 1.00 67.27 183 PRO B O 1
ATOM 2918 N N . ILE B 2 189 ? -9.513 -11.282 -112.683 1.00 65.81 184 ILE B N 1
ATOM 2919 C CA . ILE B 2 189 ? -10.402 -12.241 -113.321 1.00 65.52 184 ILE B CA 1
ATOM 2920 C C . ILE B 2 189 ? -10.593 -11.893 -114.792 1.00 67.29 184 ILE B C 1
ATOM 2921 O O . ILE B 2 189 ? -10.614 -10.721 -115.159 1.00 67.99 184 ILE B O 1
ATOM 2926 N N . THR B 2 190 ? -10.715 -12.919 -115.631 1.00 69.87 185 THR B N 1
ATOM 2927 C CA . THR B 2 190 ? -11.044 -12.729 -117.044 1.00 71.46 185 THR B CA 1
ATOM 2928 C C . THR B 2 190 ? -11.957 -13.833 -117.563 1.00 71.06 185 THR B C 1
ATOM 2929 O O . THR B 2 190 ? -11.730 -15.015 -117.314 1.00 70.79 185 THR B O 1
ATOM 2933 N N . VAL B 2 191 ? -12.994 -13.431 -118.283 1.00 71.26 186 VAL B N 1
ATOM 2934 C CA . VAL B 2 191 ? -13.952 -14.365 -118.846 1.00 70.96 186 VAL B CA 1
ATOM 2935 C C . VAL B 2 191 ? -14.149 -14.062 -120.325 1.00 72.92 186 VAL B C 1
ATOM 2936 O O . VAL B 2 191 ? -14.403 -12.920 -120.704 1.00 73.44 186 VAL B O 1
ATOM 2940 N N . GLU B 2 192 ? -14.036 -15.096 -121.154 1.00 94.58 187 GLU B N 1
ATOM 2941 C CA . GLU B 2 192 ? -14.104 -14.930 -122.599 1.00 96.65 187 GLU B CA 1
ATOM 2942 C C . GLU B 2 192 ? -15.382 -15.470 -123.229 1.00 96.31 187 GLU B C 1
ATOM 2943 O O . GLU B 2 192 ? -16.093 -16.278 -122.641 1.00 94.68 187 GLU B O 1
ATOM 2949 N N . TRP B 2 193 ? -15.662 -15.008 -124.441 1.00 68.63 188 TRP B N 1
ATOM 2950 C CA . TRP B 2 193 ? -16.919 -15.316 -125.107 1.00 68.47 188 TRP B CA 1
ATOM 2951 C C . TRP B 2 193 ? -16.778 -15.222 -126.627 1.00 70.97 188 TRP B C 1
ATOM 2952 O O . TRP B 2 193 ? -16.247 -14.242 -127.139 1.00 72.44 188 TRP B O 1
ATOM 2963 N N . SER B 2 194 ? -17.259 -16.243 -127.339 1.00 121.33 189 SER B N 1
ATOM 2964 C CA . SER B 2 194 ? -17.186 -16.291 -128.800 1.00 123.71 189 SER B CA 1
ATOM 2965 C C . SER B 2 194 ? -18.572 -16.341 -129.449 1.00 123.58 189 SER B C 1
ATOM 2966 O O . SER B 2 194 ? -19.267 -17.361 -129.390 1.00 122.76 189 SER B O 1
ATOM 2969 N N . GLY C 3 1 ? -10.666 -12.927 -72.094 1.00 87.42 10 GLY P N 1
ATOM 2970 C CA . GLY C 3 1 ? -10.473 -11.500 -72.271 1.00 86.83 10 GLY P CA 1
ATOM 2971 C C . GLY C 3 1 ? -10.690 -11.057 -73.706 1.00 87.05 10 GLY P C 1
ATOM 2972 O O . GLY C 3 1 ? -9.816 -10.421 -74.305 1.00 88.23 10 GLY P O 1
ATOM 2973 N N . ALA C 3 2 ? -11.856 -11.391 -74.257 1.00 88.94 11 ALA P N 1
ATOM 2974 C CA . ALA C 3 2 ? -12.203 -11.026 -75.631 1.00 88.99 11 ALA P CA 1
ATOM 2975 C C . ALA C 3 2 ? -12.867 -9.655 -75.703 1.00 88.42 11 ALA P C 1
ATOM 2976 O O . ALA C 3 2 ? -13.968 -9.467 -75.191 1.00 87.82 11 ALA P O 1
ATOM 2978 N N . MET C 3 3 ? -12.183 -8.701 -76.333 1.00 77.34 12 MET P N 1
ATOM 2979 C CA . MET C 3 3 ? -12.701 -7.344 -76.500 1.00 76.91 12 MET P CA 1
ATOM 2980 C C . MET C 3 3 ? -14.130 -7.384 -77.001 1.00 76.39 12 MET P C 1
ATOM 2981 O O . MET C 3 3 ? -14.504 -8.286 -77.745 1.00 76.64 12 MET P O 1
ATOM 2986 N N . LYS C 3 4 ? -14.932 -6.408 -76.597 1.00 56.58 13 LYS P N 1
ATOM 2987 C CA . LYS C 3 4 ? -16.308 -6.351 -77.070 1.00 56.39 13 LYS P CA 1
ATOM 2988 C C . LYS C 3 4 ? -16.663 -4.997 -77.663 1.00 56.68 13 LYS P C 1
ATOM 2989 O O . LYS C 3 4 ? -15.813 -4.104 -77.741 1.00 57.12 13 LYS P O 1
ATOM 2995 N N . ARG C 3 5 ? -17.916 -4.865 -78.087 1.00 22.87 14 ARG P N 1
ATOM 2996 C CA . ARG C 3 5 ? -18.341 -3.759 -78.914 1.00 23.36 14 ARG P CA 1
ATOM 2997 C C . ARG C 3 5 ? -19.113 -2.764 -78.072 1.00 22.84 14 ARG P C 1
ATOM 2998 O O . ARG C 3 5 ? -19.940 -3.144 -77.252 1.00 22.13 14 ARG P O 1
ATOM 3006 N N . HIS C 3 6 ? -18.818 -1.485 -78.273 1.00 30.27 15 HIS P N 1
ATOM 3007 C CA . HIS C 3 6 ? -19.488 -0.398 -77.569 1.00 29.92 15 HIS P CA 1
ATOM 3008 C C . HIS C 3 6 ? -20.542 0.231 -78.465 1.00 30.34 15 HIS P C 1
ATOM 3009 O O . HIS C 3 6 ? -20.517 0.039 -79.678 1.00 31.05 15 HIS P O 1
ATOM 3016 N N . GLY C 3 7 ? -21.461 0.991 -77.884 1.00 28.15 16 GLY P N 1
ATOM 3017 C CA . GLY C 3 7 ? -22.536 1.527 -78.688 1.00 28.55 16 GLY P CA 1
ATOM 3018 C C . GLY C 3 7 ? -23.112 2.846 -78.226 1.00 28.70 16 GLY P C 1
ATOM 3019 O O . GLY C 3 7 ? -24.078 2.848 -77.455 1.00 28.39 16 GLY P O 1
ATOM 3020 N N . LEU C 3 8 ? -22.529 3.949 -78.716 1.00 24.85 17 LEU P N 1
ATOM 3021 C CA . LEU C 3 8 ? -23.023 5.328 -78.526 1.00 25.19 17 LEU P CA 1
ATOM 3022 C C . LEU C 3 8 ? -24.342 5.467 -77.768 1.00 24.90 17 LEU P C 1
ATOM 3023 O O . LEU C 3 8 ? -25.351 4.885 -78.155 1.00 25.00 17 LEU P O 1
ATOM 3028 N N . ASP C 3 9 ? -24.336 6.269 -76.710 1.00 21.18 18 ASP P N 1
ATOM 3029 C CA . ASP C 3 9 ? -25.504 6.404 -75.855 1.00 20.88 18 ASP P CA 1
ATOM 3030 C C . ASP C 3 9 ? -26.401 7.560 -76.255 1.00 21.58 18 ASP P C 1
ATOM 3031 O O . ASP C 3 9 ? -25.919 8.578 -76.719 1.00 22.16 18 ASP P O 1
ATOM 3036 N N . ASN C 3 10 ? -27.706 7.398 -76.071 1.00 23.80 19 ASN P N 1
ATOM 3037 C CA . ASN C 3 10 ? -28.639 8.501 -76.258 1.00 24.39 19 ASN P CA 1
ATOM 3038 C C . ASN C 3 10 ? -29.278 8.940 -74.948 1.00 23.94 19 ASN P C 1
ATOM 3039 O O . ASN C 3 10 ? -29.862 8.126 -74.231 1.00 23.41 19 ASN P O 1
ATOM 3044 N N . TYR C 3 11 ? -29.183 10.238 -74.659 1.00 21.80 20 TYR P N 1
ATOM 3045 C CA . TYR C 3 11 ? -29.474 10.776 -73.329 1.00 21.36 20 TYR P CA 1
ATOM 3046 C C . TYR C 3 11 ? -30.878 11.367 -73.151 1.00 21.66 20 TYR P C 1
ATOM 3047 O O . TYR C 3 11 ? -31.503 11.800 -74.120 1.00 22.38 20 TYR P O 1
ATOM 3056 N N . ARG C 3 12 ? -31.360 11.382 -71.904 1.00 14.75 21 ARG P N 1
ATOM 3057 C CA . ARG C 3 12 ? -32.659 11.973 -71.574 1.00 14.99 21 ARG P CA 1
ATOM 3058 C C . ARG C 3 12 ? -32.547 13.484 -71.438 1.00 15.43 21 ARG P C 1
ATOM 3059 O O . ARG C 3 12 ? -31.535 13.997 -70.953 1.00 15.24 21 ARG P O 1
ATOM 3067 N N . GLY C 3 13 ? -33.587 14.193 -71.869 1.00 51.86 22 GLY P N 1
ATOM 3068 C CA . GLY C 3 13 ? -33.647 15.638 -71.725 1.00 52.35 22 GLY P CA 1
ATOM 3069 C C . GLY C 3 13 ? -34.533 16.001 -70.550 1.00 52.04 22 GLY P C 1
ATOM 3070 O O . GLY C 3 13 ? -35.409 15.230 -70.168 1.00 51.71 22 GLY P O 1
ATOM 3071 N N . TYR C 3 14 ? -34.310 17.173 -69.971 1.00 55.23 23 TYR P N 1
ATOM 3072 C CA . TYR C 3 14 ? -35.029 17.553 -68.764 1.00 54.91 23 TYR P CA 1
ATOM 3073 C C . TYR C 3 14 ? -36.541 17.363 -68.891 1.00 55.15 23 TYR P C 1
ATOM 3074 O O . TYR C 3 14 ? -37.127 17.697 -69.913 1.00 55.86 23 TYR P O 1
ATOM 3083 N N . SER C 3 15 ? -37.171 16.827 -67.849 1.00 86.82 24 SER P N 1
ATOM 3084 C CA . SER C 3 15 ? -38.609 16.566 -67.890 1.00 87.01 24 SER P CA 1
ATOM 3085 C C . SER C 3 15 ? -39.374 17.170 -66.717 1.00 86.85 24 SER P C 1
ATOM 3086 O O . SER C 3 15 ? -40.237 18.030 -66.914 1.00 87.40 24 SER P O 1
ATOM 3089 N N . LEU C 3 16 ? -39.060 16.700 -65.510 1.00 90.31 25 LEU P N 1
ATOM 3090 C CA . LEU C 3 16 ? -39.791 17.069 -64.295 1.00 90.09 25 LEU P CA 1
ATOM 3091 C C . LEU C 3 16 ? -41.063 16.236 -64.142 1.00 90.02 25 LEU P C 1
ATOM 3092 O O . LEU C 3 16 ? -42.129 16.627 -64.614 1.00 90.52 25 LEU P O 1
ATOM 3097 N N . GLY C 3 17 ? -40.942 15.079 -63.495 1.00 66.98 26 GLY P N 1
ATOM 3098 C CA . GLY C 3 17 ? -42.069 14.178 -63.314 1.00 66.88 26 GLY P CA 1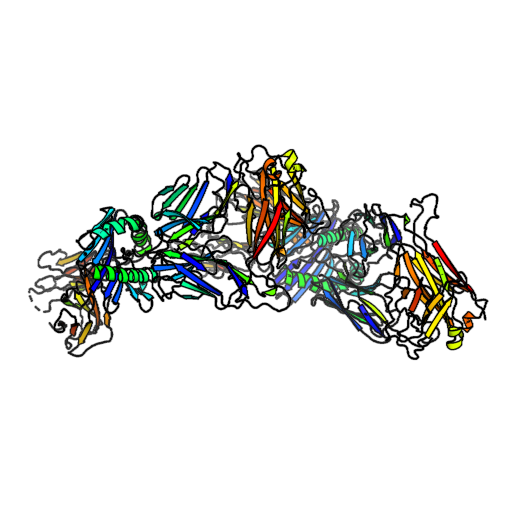
ATOM 3099 C C . GLY C 3 17 ? -42.092 13.033 -64.316 1.00 66.93 26 GLY P C 1
ATOM 3100 O O . GLY C 3 17 ? -42.061 11.852 -63.956 1.00 66.50 26 GLY P O 1
ATOM 3101 N N . MET D 4 2 ? -9.582 -9.448 -64.943 1.00 80.21 2 MET C N 1
ATOM 3102 C CA . MET D 4 2 ? -9.599 -8.337 -63.994 1.00 80.06 2 MET C CA 1
ATOM 3103 C C . MET D 4 2 ? -9.826 -7.014 -64.698 1.00 79.12 2 MET C C 1
ATOM 3104 O O . MET D 4 2 ? -8.932 -6.499 -65.374 1.00 116.49 2 MET C O 1
ATOM 3109 N N . PRO D 4 3 ? -11.033 -6.463 -64.537 1.00 48.75 3 PRO C N 1
ATOM 3110 C CA . PRO D 4 3 ? -11.406 -5.210 -65.189 1.00 47.82 3 PRO C CA 1
ATOM 3111 C C . PRO D 4 3 ? -10.592 -4.037 -64.653 1.00 48.28 3 PRO C C 1
ATOM 3112 O O . PRO D 4 3 ? -9.868 -3.396 -65.418 1.00 48.49 3 PRO C O 1
ATOM 3116 N N . VAL D 4 4 ? -10.711 -3.769 -63.354 1.00 21.64 4 VAL C N 1
ATOM 3117 C CA . VAL D 4 4 ? -10.040 -2.629 -62.739 1.00 22.17 4 VAL C CA 1
ATOM 3118 C C . VAL D 4 4 ? -8.952 -3.067 -61.752 1.00 23.63 4 VAL C C 1
ATOM 3119 O O . VAL D 4 4 ? -9.058 -4.123 -61.130 1.00 24.02 4 VAL C O 1
ATOM 3123 N N . GLU D 4 5 ? -7.908 -2.249 -61.621 1.00 92.09 5 GLU C N 1
ATOM 3124 C CA . GLU D 4 5 ? -6.749 -2.581 -60.801 1.00 93.66 5 GLU C CA 1
ATOM 3125 C C . GLU D 4 5 ? -6.297 -1.372 -59.984 1.00 94.27 5 GLU C C 1
ATOM 3126 O O . GLU D 4 5 ? -5.784 -0.399 -60.531 1.00 94.56 5 GLU C O 1
ATOM 3132 N N . GLN D 4 6 ? -6.490 -1.437 -58.671 1.00 60.99 6 GLN C N 1
ATOM 3133 C CA . GLN D 4 6 ? -6.086 -0.347 -57.787 1.00 61.64 6 GLN C CA 1
ATOM 3134 C C . GLN D 4 6 ? -4.735 -0.601 -57.135 1.00 63.47 6 GLN C C 1
ATOM 3135 O O . GLN D 4 6 ? -4.493 -1.673 -56.583 1.00 64.12 6 GLN C O 1
ATOM 3141 N N . ASN D 4 7 ? -3.864 0.401 -57.193 1.00 102.87 7 ASN C N 1
ATOM 3142 C CA . ASN D 4 7 ? -2.525 0.286 -56.633 1.00 104.73 7 ASN C CA 1
ATOM 3143 C C . ASN D 4 7 ? -2.031 1.611 -56.046 1.00 105.51 7 ASN C C 1
ATOM 3144 O O . ASN D 4 7 ? -2.152 2.656 -56.688 1.00 105.11 7 ASN C O 1
ATOM 3149 N N . PRO D 4 8 ? -1.462 1.576 -54.827 1.00 54.07 8 PRO C N 1
ATOM 3150 C CA . PRO D 4 8 ? -1.197 0.407 -53.977 1.00 54.85 8 PRO C CA 1
ATOM 3151 C C . PRO D 4 8 ? -2.464 -0.123 -53.309 1.00 53.62 8 PRO C C 1
ATOM 3152 O O . PRO D 4 8 ? -3.521 0.479 -53.471 1.00 52.20 8 PRO C O 1
ATOM 3156 N N . PRO D 4 9 ? -2.364 -1.234 -52.558 1.00 71.84 9 PRO C N 1
ATOM 3157 C CA . PRO D 4 9 ? -3.539 -1.737 -51.832 1.00 70.88 9 PRO C CA 1
ATOM 3158 C C . PRO D 4 9 ? -3.789 -0.948 -50.540 1.00 71.10 9 PRO C C 1
ATOM 3159 O O . PRO D 4 9 ? -4.912 -0.923 -50.026 1.00 70.08 9 PRO C O 1
ATOM 3163 N N . ALA D 4 10 ? -2.735 -0.308 -50.037 1.00 57.24 10 ALA C N 1
ATOM 3164 C CA . ALA D 4 10 ? -2.809 0.540 -48.854 1.00 57.65 10 ALA C CA 1
ATOM 3165 C C . ALA D 4 10 ? -1.476 1.255 -48.695 1.00 59.28 10 ALA C C 1
ATOM 3166 O O . ALA D 4 10 ? -0.429 0.690 -49.008 1.00 60.52 10 ALA C O 1
ATOM 3168 N N . LEU D 4 11 ? -1.502 2.495 -48.218 1.00 38.87 11 LEU C N 1
ATOM 3169 C CA . LEU D 4 11 ? -0.254 3.237 -48.065 1.00 40.49 11 LEU C CA 1
ATOM 3170 C C . LEU D 4 11 ? -0.147 4.132 -46.825 1.00 41.24 11 LEU C C 1
ATOM 3171 O O . LEU D 4 11 ? -1.149 4.566 -46.256 1.00 40.24 11 LEU C O 1
ATOM 3176 N N . SER D 4 12 ? 1.092 4.402 -46.427 1.00 66.79 12 SER C N 1
ATOM 3177 C CA . SER D 4 12 ? 1.376 5.246 -45.279 1.00 67.78 12 SER C CA 1
ATOM 3178 C C . SER D 4 12 ? 1.863 6.601 -45.762 1.00 68.19 12 SER C C 1
ATOM 3179 O O . SER D 4 12 ? 2.265 6.739 -46.912 1.00 68.16 12 SER C O 1
ATOM 3182 N N . LEU D 4 13 ? 1.829 7.594 -44.882 1.00 74.81 13 LEU C N 1
ATOM 3183 C CA . LEU D 4 13 ? 2.250 8.950 -45.221 1.00 75.31 13 LEU C CA 1
ATOM 3184 C C . LEU D 4 13 ? 2.407 9.799 -43.966 1.00 76.28 13 LEU C C 1
ATOM 3185 O O . LEU D 4 13 ? 2.009 9.394 -42.880 1.00 76.27 13 LEU C O 1
ATOM 3190 N N . TYR D 4 14 ? 3.000 10.974 -44.116 1.00 82.88 14 TYR C N 1
ATOM 3191 C CA . TYR D 4 14 ? 3.059 11.933 -43.026 1.00 83.68 14 TYR C CA 1
ATOM 3192 C C . TYR D 4 14 ? 2.421 13.217 -43.501 1.00 82.77 14 TYR C C 1
ATOM 3193 O O . TYR D 4 14 ? 2.034 13.322 -44.659 1.00 81.69 14 TYR C O 1
ATOM 3202 N N . GLU D 4 15 ? 2.311 14.195 -42.612 1.00 80.59 15 GLU C N 1
ATOM 3203 C CA . GLU D 4 15 ? 1.746 15.489 -42.981 1.00 79.93 15 GLU C CA 1
ATOM 3204 C C . GLU D 4 15 ? 2.523 16.076 -44.156 1.00 80.63 15 GLU C C 1
ATOM 3205 O O . GLU D 4 15 ? 3.680 15.715 -44.381 1.00 82.08 15 GLU C O 1
ATOM 3211 N N . GLY D 4 16 ? 1.886 16.974 -44.904 1.00 72.46 16 GLY C N 1
ATOM 3212 C CA . GLY D 4 16 ? 2.533 17.662 -46.010 1.00 73.17 16 GLY C CA 1
ATOM 3213 C C . GLY D 4 16 ? 2.969 16.821 -47.204 1.00 73.03 16 GLY C C 1
ATOM 3214 O O . GLY D 4 16 ? 2.959 17.310 -48.336 1.00 72.81 16 GLY C O 1
ATOM 3215 N N . ALA D 4 17 ? 3.353 15.567 -46.958 1.00 83.43 17 ALA C N 1
ATOM 3216 C CA . ALA D 4 17 ? 3.915 14.696 -47.997 1.00 83.57 17 ALA C CA 1
ATOM 3217 C C . ALA D 4 17 ? 2.891 14.247 -49.045 1.00 81.57 17 ALA C C 1
ATOM 3218 O O . ALA D 4 17 ? 1.707 14.083 -48.747 1.00 79.95 17 ALA C O 1
ATOM 3220 N N . ASP D 4 18 ? 3.366 14.051 -50.273 1.00 131.55 18 ASP C N 1
ATOM 3221 C CA . ASP D 4 18 ? 2.500 13.742 -51.410 1.00 129.85 18 ASP C CA 1
ATOM 3222 C C . ASP D 4 18 ? 2.549 12.272 -51.788 1.00 129.36 18 ASP C C 1
ATOM 3223 O O . ASP D 4 18 ? 3.420 11.528 -51.338 1.00 130.56 18 ASP C O 1
ATOM 3228 N N . SER D 4 19 ? 1.610 11.865 -52.633 1.00 59.64 19 SER C N 1
ATOM 3229 C CA . SER D 4 19 ? 1.602 10.513 -53.172 1.00 59.11 19 SER C CA 1
ATOM 3230 C C . SER D 4 19 ? 0.520 10.357 -54.229 1.00 57.26 19 SER C C 1
ATOM 3231 O O . SER D 4 19 ? -0.402 11.168 -54.302 1.00 56.21 19 SER C O 1
ATOM 3234 N N . GLY D 4 20 ? 0.646 9.313 -55.044 1.00 59.01 20 GLY C N 1
ATOM 3235 C CA . GLY D 4 20 ? -0.296 9.043 -56.116 1.00 57.38 20 GLY C CA 1
ATOM 3236 C C . GLY D 4 20 ? -0.883 7.643 -56.050 1.00 56.31 20 GLY C C 1
ATOM 3237 O O . GLY D 4 20 ? -0.339 6.758 -55.390 1.00 57.08 20 GLY C O 1
ATOM 3238 N N . LEU D 4 21 ? -2.002 7.449 -56.743 1.00 51.75 21 LEU C N 1
ATOM 3239 C CA . LEU D 4 21 ? -2.689 6.159 -56.774 1.00 50.64 21 LEU C CA 1
ATOM 3240 C C . LEU D 4 21 ? -3.042 5.720 -58.196 1.00 49.74 21 LEU C C 1
ATOM 3241 O O . LEU D 4 21 ? -3.815 6.386 -58.885 1.00 48.72 21 LEU C O 1
ATOM 3246 N N . ARG D 4 22 ? -2.487 4.589 -58.623 1.00 128.81 22 ARG C N 1
ATOM 3247 C CA . ARG D 4 22 ? -2.699 4.089 -59.982 1.00 128.14 22 ARG C CA 1
ATOM 3248 C C . ARG D 4 22 ? -3.975 3.262 -60.128 1.00 126.40 22 ARG C C 1
ATOM 3249 O O . ARG D 4 22 ? -4.396 2.578 -59.199 1.00 126.09 22 ARG C O 1
ATOM 3257 N N . CYS D 4 23 ? -4.567 3.315 -61.314 1.00 94.87 23 CYS C N 1
ATOM 3258 C CA . CYS D 4 23 ? -5.731 2.500 -61.635 1.00 93.31 23 CYS C CA 1
ATOM 3259 C C . CYS D 4 23 ? -5.706 2.059 -63.103 1.00 93.00 23 CYS C C 1
ATOM 3260 O O . CYS D 4 23 ? -6.079 2.819 -63.993 1.00 92.68 23 CYS C O 1
ATOM 3263 N N . ASN D 4 24 ? -5.257 0.830 -63.350 1.00 51.19 24 ASN C N 1
ATOM 3264 C CA . ASN D 4 24 ? -5.131 0.306 -64.710 1.00 51.38 24 ASN C CA 1
ATOM 3265 C C . ASN D 4 24 ? -6.315 -0.583 -65.078 1.00 49.88 24 ASN C C 1
ATOM 3266 O O . ASN D 4 24 ? -6.705 -1.444 -64.296 1.00 49.25 24 ASN C O 1
ATOM 3271 N N . PHE D 4 25 ? -6.886 -0.366 -66.265 1.00 63.84 25 PHE C N 1
ATOM 3272 C CA . PHE D 4 25 ? -8.051 -1.132 -66.731 1.00 62.48 25 PHE C CA 1
ATOM 3273 C C . PHE D 4 25 ? -7.702 -2.082 -67.868 1.00 63.13 25 PHE C C 1
ATOM 3274 O O . PHE D 4 25 ? -6.631 -1.980 -68.465 1.00 64.62 25 PHE C O 1
ATOM 3282 N N . SER D 4 26 ? -8.625 -2.989 -68.179 1.00 67.49 26 SER C N 1
ATOM 3283 C CA . SER D 4 26 ? -8.392 -3.995 -69.210 1.00 68.02 26 SER C CA 1
ATOM 3284 C C . SER D 4 26 ? -8.910 -3.579 -70.591 1.00 67.96 26 SER C C 1
ATOM 3285 O O . SER D 4 26 ? -8.307 -3.912 -71.610 1.00 69.01 26 SER C O 1
ATOM 3288 N N . THR D 4 27 ? -10.027 -2.859 -70.627 1.00 24.30 27 THR C N 1
ATOM 3289 C CA . THR D 4 27 ? -10.551 -2.346 -71.890 1.00 24.28 27 THR C CA 1
ATOM 3290 C C . THR D 4 27 ? -10.731 -0.830 -71.862 1.00 24.32 27 THR C C 1
ATOM 3291 O O . THR D 4 27 ? -10.182 -0.135 -71.008 1.00 24.70 27 THR C O 1
ATOM 3295 N N . THR D 4 28 ? -11.487 -0.319 -72.820 1.00 37.49 28 THR C N 1
ATOM 3296 C CA . THR D 4 28 ? -11.780 1.103 -72.878 1.00 37.51 28 THR C CA 1
ATOM 3297 C C . THR D 4 28 ? -13.048 1.383 -72.064 1.00 35.95 28 THR C C 1
ATOM 3298 O O . THR D 4 28 ? -14.119 0.832 -72.341 1.00 35.33 28 THR C O 1
ATOM 3302 N N . MET D 4 29 ? -12.917 2.252 -71.063 1.00 30.55 29 MET C N 1
ATOM 3303 C CA . MET D 4 29 ? -14.025 2.598 -70.183 1.00 29.54 29 MET C CA 1
ATOM 3304 C C . MET D 4 29 ? -14.475 4.013 -70.495 1.00 30.05 29 MET C C 1
ATOM 3305 O O . MET D 4 29 ? -13.647 4.898 -70.713 1.00 31.09 29 MET C O 1
ATOM 3310 N N . LYS D 4 30 ? -15.788 4.224 -70.500 1.00 51.49 37 LYS C N 1
ATOM 3311 C CA . LYS D 4 30 ? -16.376 5.510 -70.884 1.00 51.97 37 LYS C CA 1
ATOM 3312 C C . LYS D 4 30 ? -16.102 6.659 -69.906 1.00 52.07 37 LYS C C 1
ATOM 3313 O O . LYS D 4 30 ? -15.563 7.685 -70.299 1.00 53.13 37 LYS C O 1
ATOM 3319 N N . SER D 4 31 ? -16.478 6.498 -68.644 1.00 40.80 38 SER C N 1
ATOM 3320 C CA . SER D 4 31 ? -16.149 7.496 -67.627 1.00 40.92 38 SER C CA 1
ATOM 3321 C C . SER D 4 31 ? -15.651 6.846 -66.341 1.00 40.25 38 SER C C 1
ATOM 3322 O O . SER D 4 31 ? -16.091 5.762 -65.966 1.00 39.25 38 SER C O 1
ATOM 3325 N N . VAL D 4 32 ? -14.713 7.503 -65.676 1.00 34.57 39 VAL C N 1
ATOM 3326 C CA . VAL D 4 32 ? -14.223 7.021 -64.396 1.00 34.33 39 VAL C CA 1
ATOM 3327 C C . VAL D 4 32 ? -14.756 7.935 -63.306 1.00 34.09 39 VAL C C 1
ATOM 3328 O O . VAL D 4 32 ? -15.261 9.016 -63.595 1.00 34.25 39 VAL C O 1
ATOM 3332 N N . GLN D 4 33 ? -14.640 7.506 -62.056 1.00 39.95 40 GLN C N 1
ATOM 3333 C CA . GLN D 4 33 ? -15.155 8.274 -60.937 1.00 39.80 40 GLN C CA 1
ATOM 3334 C C . GLN D 4 33 ? -14.376 7.876 -59.695 1.00 40.49 40 GLN C C 1
ATOM 3335 O O . GLN D 4 33 ? -14.311 6.694 -59.370 1.00 40.38 40 GLN C O 1
ATOM 3341 N N . TRP D 4 34 ? -13.767 8.850 -59.018 1.00 13.68 41 TRP C N 1
ATOM 3342 C CA . TRP D 4 34 ? -12.940 8.576 -57.844 1.00 14.59 41 TRP C CA 1
ATOM 3343 C C . TRP D 4 34 ? -13.663 8.869 -56.545 1.00 14.32 41 TRP C C 1
ATOM 3344 O O . TRP D 4 34 ? -14.235 9.931 -56.382 1.00 14.08 41 TRP C O 1
ATOM 3355 N N . PHE D 4 35 ? -13.614 7.926 -55.613 1.00 14.71 42 PHE C N 1
ATOM 3356 C CA . PHE D 4 35 ? -14.333 8.038 -54.342 1.00 14.55 42 PHE C CA 1
ATOM 3357 C C . PHE D 4 35 ? -13.404 8.012 -53.146 1.00 15.80 42 PHE C C 1
ATOM 3358 O O . PHE D 4 35 ? -12.193 7.879 -53.290 1.00 16.82 42 PHE C O 1
ATOM 3366 N N . GLN D 4 36 ? -13.984 8.127 -51.956 1.00 21.23 43 GLN C N 1
ATOM 3367 C CA . GLN D 4 36 ? -13.239 7.863 -50.734 1.00 22.39 43 GLN C CA 1
ATOM 3368 C C . GLN D 4 36 ? -14.156 7.542 -49.569 1.00 22.14 43 GLN C C 1
ATOM 3369 O O . GLN D 4 36 ? -14.945 8.377 -49.139 1.00 21.70 43 GLN C O 1
ATOM 3375 N N . GLN D 4 37 ? -14.042 6.322 -49.062 1.00 42.64 44 GLN C N 1
ATOM 3376 C CA . GLN D 4 37 ? -14.878 5.887 -47.965 1.00 42.53 44 GLN C CA 1
ATOM 3377 C C . GLN D 4 37 ? -14.256 6.302 -46.645 1.00 43.69 44 GLN C C 1
ATOM 3378 O O . GLN D 4 37 ? -13.163 5.864 -46.303 1.00 44.83 44 GLN C O 1
ATOM 3384 N N . ASN D 4 38 ? -14.945 7.158 -45.903 1.00 44.66 45 ASN C N 1
ATOM 3385 C CA . ASN D 4 38 ? -14.404 7.638 -44.639 1.00 45.76 45 ASN C CA 1
ATOM 3386 C C . ASN D 4 38 ? -14.402 6.571 -43.548 1.00 46.43 45 ASN C C 1
ATOM 3387 O O . ASN D 4 38 ? -14.552 5.375 -43.827 1.00 46.26 45 ASN C O 1
ATOM 3392 N N . HIS D 4 39 ? -14.216 7.012 -42.307 1.00 106.21 46 HIS C N 1
ATOM 3393 C CA . HIS D 4 39 ? -14.204 6.108 -41.165 1.00 106.97 46 HIS C CA 1
ATOM 3394 C C . HIS D 4 39 ? -15.621 5.667 -40.822 1.00 106.05 46 HIS C C 1
ATOM 3395 O O . HIS D 4 39 ? -15.836 4.564 -40.328 1.00 106.32 46 HIS C O 1
ATOM 3402 N N . ARG D 4 40 ? -16.587 6.533 -41.099 1.00 112.33 47 ARG C N 1
ATOM 3403 C CA . ARG D 4 40 ? -17.985 6.214 -40.851 1.00 111.46 47 ARG C CA 1
ATOM 3404 C C . ARG D 4 40 ? -18.471 5.046 -41.710 1.00 110.75 47 ARG C C 1
ATOM 3405 O O . ARG D 4 40 ? -19.209 4.179 -41.241 1.00 110.64 47 ARG C O 1
ATOM 3413 N N . GLY D 4 41 ? -18.055 5.041 -42.972 1.00 40.55 48 GLY C N 1
ATOM 3414 C CA . GLY D 4 41 ? -18.491 4.040 -43.935 1.00 39.86 48 GLY C CA 1
ATOM 3415 C C . GLY D 4 41 ? -19.276 4.629 -45.095 1.00 38.63 48 GLY C C 1
ATOM 3416 O O . GLY D 4 41 ? -19.981 3.917 -45.807 1.00 37.92 48 GLY C O 1
ATOM 3417 N N . ARG D 4 42 ? -19.131 5.935 -45.290 1.00 62.25 49 ARG C N 1
ATOM 3418 C CA . ARG D 4 42 ? -19.873 6.652 -46.315 1.00 61.19 49 ARG C CA 1
ATOM 3419 C C . ARG D 4 42 ? -19.002 7.044 -47.499 1.00 61.13 49 ARG C C 1
ATOM 3420 O O . ARG D 4 42 ? -17.894 7.552 -47.328 1.00 61.93 49 ARG C O 1
ATOM 3428 N N . LEU D 4 43 ? -19.533 6.827 -48.699 1.00 19.40 50 LEU C N 1
ATOM 3429 C CA . LEU D 4 43 ? -18.813 7.049 -49.951 1.00 19.27 50 LEU C CA 1
ATOM 3430 C C . LEU D 4 43 ? -18.938 8.490 -50.429 1.00 18.93 50 LEU C C 1
ATOM 3431 O O . LEU D 4 43 ? -20.041 8.979 -50.661 1.00 18.15 50 LEU C O 1
ATOM 3436 N N . ILE D 4 44 ? -17.808 9.171 -50.594 1.00 45.31 51 ILE C N 1
ATOM 3437 C CA . ILE D 4 44 ? -17.848 10.562 -51.032 1.00 45.17 51 ILE C CA 1
ATOM 3438 C C . ILE D 4 44 ? -17.117 10.778 -52.362 1.00 45.21 51 ILE C C 1
ATOM 3439 O O . ILE D 4 44 ? -15.923 10.523 -52.472 1.00 46.06 51 ILE C O 1
ATOM 3444 N N . THR D 4 45 ? -17.856 11.234 -53.374 1.00 55.25 52 THR C N 1
ATOM 3445 C CA . THR D 4 45 ? -17.300 11.420 -54.710 1.00 55.28 52 THR C CA 1
ATOM 3446 C C . THR D 4 45 ? -16.289 12.528 -54.680 1.00 56.36 52 THR C C 1
ATOM 3447 O O . THR D 4 45 ? -16.553 13.600 -54.153 1.00 56.59 52 THR C O 1
ATOM 3451 N N . LEU D 4 46 ? -15.131 12.274 -55.263 1.00 21.92 53 LEU C N 1
ATOM 3452 C CA . LEU D 4 46 ? -14.097 13.287 -55.345 1.00 23.17 53 LEU C CA 1
ATOM 3453 C C . LEU D 4 46 ? -14.045 13.827 -56.761 1.00 23.24 53 LEU C C 1
ATOM 3454 O O . LEU D 4 46 ? -13.997 15.042 -56.976 1.00 23.85 53 LEU C O 1
ATOM 3459 N N . PHE D 4 47 ? -14.070 12.912 -57.726 1.00 45.26 54 PHE C N 1
ATOM 3460 C CA . PHE D 4 47 ? -13.934 13.270 -59.130 1.00 45.54 54 PHE C CA 1
ATOM 3461 C C . PHE D 4 47 ? -14.833 12.446 -60.039 1.00 44.38 54 PHE C C 1
ATOM 3462 O O . PHE D 4 47 ? -15.057 11.258 -59.806 1.00 43.60 54 PHE C O 1
ATOM 3470 N N . TYR D 4 48 ? -15.351 13.100 -61.072 1.00 40.77 55 TYR C N 1
ATOM 3471 C CA . TYR D 4 48 ? -15.968 12.402 -62.184 1.00 40.11 55 TYR C CA 1
ATOM 3472 C C . TYR D 4 48 ? -15.277 12.848 -63.454 1.00 41.31 55 TYR C C 1
ATOM 3473 O O . TYR D 4 48 ? -15.367 14.013 -63.832 1.00 42.12 55 TYR C O 1
ATOM 3482 N N . LEU D 4 49 ? -14.577 11.926 -64.106 1.00 32.07 56 LEU C N 1
ATOM 3483 C CA . LEU D 4 49 ? -13.821 12.251 -65.311 1.00 33.33 56 LEU C CA 1
ATOM 3484 C C . LEU D 4 49 ? -14.370 11.546 -66.541 1.00 32.98 56 LEU C C 1
ATOM 3485 O O . LEU D 4 49 ? -14.763 10.382 -66.480 1.00 31.96 56 LEU C O 1
ATOM 3490 N N . ALA D 4 50 ? -14.401 12.260 -67.657 1.00 36.87 57 ALA C N 1
ATOM 3491 C CA . ALA D 4 50 ? -14.681 11.637 -68.935 1.00 36.94 57 ALA C CA 1
ATOM 3492 C C . ALA D 4 50 ? -13.397 11.619 -69.755 1.00 38.28 57 ALA C C 1
ATOM 3493 O O . ALA D 4 50 ? -13.170 10.718 -70.567 1.00 38.33 57 ALA C O 1
ATOM 3495 N N . GLN D 4 51 ? -12.551 12.617 -69.522 1.00 55.66 64 GLN C N 1
ATOM 3496 C CA . GLN D 4 51 ? -11.263 12.695 -70.193 1.00 57.08 64 GLN C CA 1
ATOM 3497 C C . GLN D 4 51 ? -10.334 13.699 -69.524 1.00 58.20 64 GLN C C 1
ATOM 3498 O O . GLN D 4 51 ? -10.755 14.479 -68.670 1.00 57.97 64 GLN C O 1
ATOM 3504 N N . GLY D 4 52 ? -9.065 13.663 -69.919 1.00 69.18 65 GLY C N 1
ATOM 3505 C CA . GLY D 4 52 ? -8.095 14.643 -69.477 1.00 70.55 65 GLY C CA 1
ATOM 3506 C C . GLY D 4 52 ? -7.844 14.613 -67.990 1.00 70.10 65 GLY C C 1
ATOM 3507 O O . GLY D 4 52 ? -7.630 13.555 -67.417 1.00 69.36 65 GLY C O 1
ATOM 3508 N N . THR D 4 53 ? -7.860 15.787 -67.369 1.00 70.11 66 THR C N 1
ATOM 3509 C CA . THR D 4 53 ? -7.552 15.904 -65.952 1.00 69.96 66 THR C CA 1
ATOM 3510 C C . THR D 4 53 ? -8.429 16.941 -65.266 1.00 69.59 66 THR C C 1
ATOM 3511 O O . THR D 4 53 ? -8.926 17.869 -65.902 1.00 70.04 66 THR C O 1
ATOM 3515 N N . LYS D 4 54 ? -8.598 16.778 -63.958 1.00 40.52 67 LYS C N 1
ATOM 3516 C CA . LYS D 4 54 ? -9.275 17.769 -63.125 1.00 40.30 67 LYS C CA 1
ATOM 3517 C C . LYS D 4 54 ? -8.483 18.030 -61.853 1.00 40.95 67 LYS C C 1
ATOM 3518 O O . LYS D 4 54 ? -7.622 17.243 -61.471 1.00 41.23 67 LYS C O 1
ATOM 3524 N N . GLU D 4 55 ? -8.779 19.141 -61.195 1.00 68.63 68 GLU C N 1
ATOM 3525 C CA . GLU D 4 55 ? -8.117 19.453 -59.941 1.00 69.30 68 GLU C CA 1
ATOM 3526 C C . GLU D 4 55 ? -9.078 20.108 -58.963 1.00 68.60 68 GLU C C 1
ATOM 3527 O O . GLU D 4 55 ? -9.876 20.969 -59.337 1.00 68.48 68 GLU C O 1
ATOM 3533 N N . ASN D 4 56 ? -8.995 19.686 -57.707 1.00 84.23 69 ASN C N 1
ATOM 3534 C CA . ASN D 4 56 ? -9.826 20.245 -56.652 1.00 83.66 69 ASN C CA 1
ATOM 3535 C C . ASN D 4 56 ? -9.038 20.507 -55.371 1.00 84.62 69 ASN C C 1
ATOM 3536 O O . ASN D 4 56 ? -8.910 19.636 -54.512 1.00 84.23 69 ASN C O 1
ATOM 3541 N N . GLY D 4 57 ? -8.510 21.716 -55.247 1.00 81.73 70 GLY C N 1
ATOM 3542 C CA . GLY D 4 57 ? -7.772 22.088 -54.060 1.00 82.79 70 GLY C CA 1
ATOM 3543 C C . GLY D 4 57 ? -6.470 21.324 -53.947 1.00 83.77 70 GLY C C 1
ATOM 3544 O O . GLY D 4 57 ? -5.544 21.549 -54.726 1.00 84.95 70 GLY C O 1
ATOM 3545 N N . ARG D 4 58 ? -6.400 20.412 -52.979 1.00 82.59 78 ARG C N 1
ATOM 3546 C CA . ARG D 4 58 ? -5.169 19.661 -52.717 1.00 83.65 78 ARG C CA 1
ATOM 3547 C C . ARG D 4 58 ? -5.129 18.360 -53.508 1.00 82.88 78 ARG C C 1
ATOM 3548 O O . ARG D 4 58 ? -4.199 17.563 -53.374 1.00 83.62 78 ARG C O 1
ATOM 3556 N N . LEU D 4 59 ? -6.141 18.168 -54.347 1.00 41.45 79 LEU C N 1
ATOM 3557 C CA . LEU D 4 59 ? -6.296 16.931 -55.105 1.00 40.54 79 LEU C CA 1
ATOM 3558 C C . LEU D 4 59 ? -6.357 17.163 -56.609 1.00 40.48 79 LEU C C 1
ATOM 3559 O O . LEU D 4 59 ? -6.805 18.209 -57.080 1.00 40.57 79 LEU C O 1
ATOM 3564 N N . LYS D 4 60 ? -5.914 16.162 -57.359 1.00 69.15 80 LYS C N 1
ATOM 3565 C CA . LYS D 4 60 ? -5.819 16.278 -58.801 1.00 69.32 80 LYS C CA 1
ATOM 3566 C C . LYS D 4 60 ? -5.779 14.881 -59.400 1.00 68.61 80 LYS C C 1
ATOM 3567 O O . LYS D 4 60 ? -5.076 14.003 -58.906 1.00 68.97 80 LYS C O 1
ATOM 3573 N N . SER D 4 61 ? -6.545 14.678 -60.461 1.00 26.10 81 SER C N 1
ATOM 3574 C CA . SER D 4 61 ? -6.660 13.367 -61.073 1.00 25.30 81 SER C CA 1
ATOM 3575 C C . SER D 4 61 ? -6.641 13.480 -62.591 1.00 25.55 81 SER C C 1
ATOM 3576 O O . SER D 4 61 ? -6.860 14.555 -63.140 1.00 26.05 81 SER C O 1
ATOM 3579 N N . THR D 4 62 ? -6.354 12.372 -63.265 1.00 49.50 82 THR C N 1
ATOM 3580 C CA . THR D 4 62 ? -6.296 12.360 -64.720 1.00 49.83 82 THR C CA 1
ATOM 3581 C C . THR D 4 62 ? -6.907 11.068 -65.230 1.00 48.55 82 THR C C 1
ATOM 3582 O O . THR D 4 62 ? -7.046 10.107 -64.475 1.00 47.73 82 THR C O 1
ATOM 3586 N N . PHE D 4 63 ? -7.266 11.050 -66.511 1.00 44.52 83 PHE C N 1
ATOM 3587 C CA . PHE D 4 63 ? -7.923 9.897 -67.120 1.00 43.40 83 PHE C CA 1
ATOM 3588 C C . PHE D 4 63 ? -7.597 9.767 -68.604 1.00 44.33 83 PHE C C 1
ATOM 3589 O O . PHE D 4 63 ? -7.793 10.713 -69.373 1.00 44.85 83 PHE C O 1
ATOM 3597 N N . ASN D 4 64 ? -7.087 8.601 -68.998 1.00 44.56 84 ASN C N 1
ATOM 3598 C CA . ASN D 4 64 ? -6.832 8.326 -70.406 1.00 45.36 84 ASN C CA 1
ATOM 3599 C C . ASN D 4 64 ? -7.451 7.011 -70.847 1.00 44.32 84 ASN C C 1
ATOM 3600 O O . ASN D 4 64 ? -6.931 5.935 -70.555 1.00 44.41 84 ASN C O 1
ATOM 3605 N N . SER D 4 65 A -8.566 7.115 -71.561 1.00 59.41 84 SER C N 1
ATOM 3606 C CA . SER D 4 65 A -9.324 5.951 -71.998 1.00 58.32 84 SER C CA 1
ATOM 3607 C C . SER D 4 65 A -8.461 5.062 -72.865 1.00 59.41 84 SER C C 1
ATOM 3608 O O . SER D 4 65 A -8.422 3.847 -72.687 1.00 58.98 84 SER C O 1
ATOM 3611 N N . LYS D 4 66 B -7.757 5.698 -73.795 1.00 65.33 84 LYS C N 1
ATOM 3612 C CA . LYS D 4 66 B -6.934 5.014 -74.782 1.00 66.56 84 LYS C CA 1
ATOM 3613 C C . LYS D 4 66 B -5.780 4.239 -74.158 1.00 67.36 84 LYS C C 1
ATOM 3614 O O . LYS D 4 66 B -5.476 3.130 -74.586 1.00 67.60 84 LYS C O 1
ATOM 3620 N N . GLU D 4 67 C -5.133 4.823 -73.155 1.00 76.80 84 GLU C N 1
ATOM 3621 C CA . GLU D 4 67 C -4.017 4.149 -72.503 1.00 77.66 84 GLU C CA 1
ATOM 3622 C C . GLU D 4 67 C -4.438 3.355 -71.267 1.00 76.35 84 GLU C C 1
ATOM 3623 O O . GLU D 4 67 C -3.590 2.807 -70.559 1.00 76.97 84 GLU C O 1
ATOM 3629 N N . ARG D 4 68 ? -5.745 3.300 -71.016 1.00 40.24 85 ARG C N 1
ATOM 3630 C CA . ARG D 4 68 ? -6.316 2.424 -69.989 1.00 38.89 85 ARG C CA 1
ATOM 3631 C C . ARG D 4 68 ? -5.740 2.620 -68.577 1.00 39.10 85 ARG C C 1
ATOM 3632 O O . ARG D 4 68 ? -5.167 1.691 -67.990 1.00 39.38 85 ARG C O 1
ATOM 3640 N N . TYR D 4 69 ? -5.914 3.816 -68.023 1.00 49.18 86 TYR C N 1
ATOM 3641 C CA . TYR D 4 69 ? -5.422 4.094 -66.682 1.00 49.39 86 TYR C CA 1
ATOM 3642 C C . TYR D 4 69 ? -5.991 5.412 -66.165 1.00 48.90 86 TYR C C 1
ATOM 3643 O O . TYR D 4 69 ? -6.548 6.207 -66.928 1.00 48.73 86 TYR C O 1
ATOM 3652 N N . SER D 4 70 ? -5.847 5.627 -64.862 1.00 45.16 87 SER C N 1
ATOM 3653 C CA . SER D 4 70 ? -6.342 6.827 -64.207 1.00 44.73 87 SER C CA 1
ATOM 3654 C C . SER D 4 70 ? -5.626 7.019 -62.875 1.00 45.49 87 SER C C 1
ATOM 3655 O O . SER D 4 70 ? -5.483 6.076 -62.092 1.00 45.42 87 SER C O 1
ATOM 3658 N N . THR D 4 71 ? -5.169 8.239 -62.618 1.00 46.50 88 THR C N 1
ATOM 3659 C CA . THR D 4 71 ? -4.367 8.487 -61.431 1.00 47.60 88 THR C CA 1
ATOM 3660 C C . THR D 4 71 ? -5.040 9.451 -60.481 1.00 47.20 88 THR C C 1
ATOM 3661 O O . THR D 4 71 ? -5.954 10.179 -60.861 1.00 46.38 88 THR C O 1
ATOM 3665 N N . LEU D 4 72 ? -4.574 9.444 -59.237 1.00 36.79 89 LEU C N 1
ATOM 3666 C CA . LEU D 4 72 ? -5.039 10.378 -58.230 1.00 36.68 89 LEU C CA 1
ATOM 3667 C C . LEU D 4 72 ? -3.839 10.798 -57.403 1.00 38.42 89 LEU C C 1
ATOM 3668 O O . LEU D 4 72 ? -3.270 9.990 -56.673 1.00 39.02 89 LEU C O 1
ATOM 3673 N N . HIS D 4 73 ? -3.442 12.058 -57.546 1.00 106.37 90 HIS C N 1
ATOM 3674 C CA . HIS D 4 73 ? -2.299 12.582 -56.817 1.00 108.13 90 HIS C CA 1
ATOM 3675 C C . HIS D 4 73 ? -2.757 13.540 -55.730 1.00 108.09 90 HIS C C 1
ATOM 3676 O O . HIS D 4 73 ? -3.455 14.519 -55.988 1.00 107.59 90 HIS C O 1
ATOM 3683 N N . ILE D 4 74 ? -2.360 13.236 -54.504 1.00 73.92 91 ILE C N 1
ATOM 3684 C CA . ILE D 4 74 ? -2.710 14.053 -53.356 1.00 74.04 91 ILE C CA 1
ATOM 3685 C C . ILE D 4 74 ? -1.493 14.834 -52.877 1.00 76.02 91 ILE C C 1
ATOM 3686 O O . ILE D 4 74 ? -0.442 14.257 -52.591 1.00 77.27 91 ILE C O 1
ATOM 3691 N N . LYS D 4 75 ? -1.633 16.151 -52.797 1.00 98.97 92 LYS C N 1
ATOM 3692 C CA . LYS D 4 75 ? -0.531 16.988 -52.357 1.00 100.89 92 LYS C CA 1
ATOM 3693 C C . LYS D 4 75 ? -0.824 17.624 -51.008 1.00 101.10 92 LYS C C 1
ATOM 3694 O O . LYS D 4 75 ? -1.923 18.122 -50.771 1.00 99.94 92 LYS C O 1
ATOM 3700 N N . ASP D 4 76 ? 0.174 17.596 -50.129 1.00 96.32 93 ASP C N 1
ATOM 3701 C CA . ASP D 4 76 ? 0.031 18.066 -48.756 1.00 96.73 93 ASP C CA 1
ATOM 3702 C C . ASP D 4 76 ? -0.977 17.214 -48.000 1.00 95.29 93 ASP C C 1
ATOM 3703 O O . ASP D 4 76 ? -2.141 17.592 -47.859 1.00 93.96 93 ASP C O 1
ATOM 3708 N N . ALA D 4 77 ? -0.525 16.064 -47.513 1.00 77.28 94 ALA C N 1
ATOM 3709 C CA . ALA D 4 77 ? -1.399 15.147 -46.792 1.00 76.12 94 ALA C CA 1
ATOM 3710 C C . ALA D 4 77 ? -1.824 15.710 -45.436 1.00 76.30 94 ALA C C 1
ATOM 3711 O O . ALA D 4 77 ? -1.016 16.261 -44.691 1.00 77.85 94 ALA C O 1
ATOM 3713 N N . GLN D 4 78 ? -3.104 15.574 -45.124 1.00 67.83 95 GLN C N 1
ATOM 3714 C CA . GLN D 4 78 ? -3.618 15.987 -43.831 1.00 67.91 95 GLN C CA 1
ATOM 3715 C C . GLN D 4 78 ? -4.094 14.756 -43.078 1.00 67.38 95 GLN C C 1
ATOM 3716 O O . GLN D 4 78 ? -3.948 13.633 -43.558 1.00 67.08 95 GLN C O 1
ATOM 3722 N N . LEU D 4 79 ? -4.663 14.966 -41.898 1.00 59.53 96 LEU C N 1
ATOM 3723 C CA . LEU D 4 79 ? -5.222 13.864 -41.134 1.00 59.07 96 LEU C CA 1
ATOM 3724 C C . LEU D 4 79 ? -6.537 13.422 -41.748 1.00 57.13 96 LEU C C 1
ATOM 3725 O O . LEU D 4 79 ? -6.717 12.253 -42.083 1.00 56.57 96 LEU C O 1
ATOM 3730 N N . GLU D 4 80 ? -7.452 14.372 -41.904 1.00 86.80 97 GLU C N 1
ATOM 3731 C CA . GLU D 4 80 ? -8.777 14.087 -42.443 1.00 85.01 97 GLU C CA 1
ATOM 3732 C C . GLU D 4 80 ? -8.695 13.329 -43.761 1.00 84.28 97 GLU C C 1
ATOM 3733 O O . GLU D 4 80 ? -9.692 12.803 -44.251 1.00 82.89 97 GLU C O 1
ATOM 3739 N N . ASP D 4 81 ? -7.503 13.283 -44.337 1.00 34.11 98 ASP C N 1
ATOM 3740 C CA . ASP D 4 81 ? -7.326 12.647 -45.633 1.00 33.56 98 ASP C CA 1
ATOM 3741 C C . ASP D 4 81 ? -7.173 11.138 -45.528 1.00 33.55 98 ASP C C 1
ATOM 3742 O O . ASP D 4 81 ? -6.932 10.470 -46.531 1.00 33.24 98 ASP C O 1
ATOM 3747 N N . SER D 4 82 ? -7.305 10.598 -44.323 1.00 39.88 99 SER C N 1
ATOM 3748 C CA . SER D 4 82 ? -7.241 9.155 -44.167 1.00 39.93 99 SER C CA 1
ATOM 3749 C C . SER D 4 82 ? -8.510 8.532 -44.738 1.00 38.22 99 SER C C 1
ATOM 3750 O O . SER D 4 82 ? -9.365 9.232 -45.299 1.00 37.06 99 SER C O 1
ATOM 3753 N N . GLY D 4 83 ? -8.634 7.216 -44.606 1.00 41.32 100 GLY C N 1
ATOM 3754 C CA . GLY D 4 83 ? -9.775 6.512 -45.164 1.00 39.86 100 GLY C CA 1
ATOM 3755 C C . GLY D 4 83 ? -9.393 5.848 -46.464 1.00 39.55 100 GLY C C 1
ATOM 3756 O O . GLY D 4 83 ? -8.377 6.186 -47.051 1.00 40.27 100 GLY C O 1
ATOM 3757 N N . THR D 4 84 ? -10.201 4.896 -46.909 1.00 25.00 101 THR C N 1
ATOM 3758 C CA . THR D 4 84 ? -9.913 4.154 -48.130 1.00 24.68 101 THR C CA 1
ATOM 3759 C C . THR D 4 84 ? -10.302 4.973 -49.345 1.00 23.62 101 THR C C 1
ATOM 3760 O O . THR D 4 84 ? -11.102 5.896 -49.237 1.00 22.88 101 THR C O 1
ATOM 3764 N N . TYR D 4 85 ? -9.738 4.621 -50.501 1.00 20.93 102 TYR C N 1
ATOM 3765 C CA . TYR D 4 85 ? -10.039 5.302 -51.761 1.00 20.02 102 TYR C CA 1
ATOM 3766 C C . TYR D 4 85 ? -10.403 4.340 -52.885 1.00 19.19 102 TYR C C 1
ATOM 3767 O O . TYR D 4 85 ? -9.797 3.279 -53.031 1.00 19.77 102 TYR C O 1
ATOM 3776 N N . PHE D 4 86 ? -11.406 4.726 -53.673 1.00 20.91 103 PHE C N 1
ATOM 3777 C CA . PHE D 4 86 ? -11.961 3.887 -54.733 1.00 19.99 103 PHE C CA 1
ATOM 3778 C C . PHE D 4 86 ? -12.009 4.618 -56.055 1.00 19.40 103 PHE C C 1
ATOM 3779 O O . PHE D 4 86 ? -12.389 5.776 -56.112 1.00 19.06 103 PHE C O 1
ATOM 3787 N N . CYS D 4 87 ? -11.634 3.941 -57.127 1.00 46.04 104 CYS C N 1
ATOM 3788 C CA . CYS D 4 87 ? -12.008 4.425 -58.442 1.00 45.24 104 CYS C CA 1
ATOM 3789 C C . CYS D 4 87 ? -12.999 3.440 -59.011 1.00 44.19 104 CYS C C 1
ATOM 3790 O O . CYS D 4 87 ? -12.821 2.229 -58.894 1.00 44.45 104 CYS C O 1
ATOM 3793 N N . ALA D 4 88 ? -14.076 3.964 -59.573 1.00 29.89 105 ALA C N 1
ATOM 3794 C CA . ALA D 4 88 ? -15.029 3.133 -60.279 1.00 28.99 105 ALA C CA 1
ATOM 3795 C C . ALA D 4 88 ? -14.862 3.520 -61.720 1.00 28.66 105 ALA C C 1
ATOM 3796 O O . ALA D 4 88 ? -14.495 4.659 -62.002 1.00 28.94 105 ALA C O 1
ATOM 3798 N N . ALA D 4 89 ? -15.109 2.582 -62.627 1.00 29.45 106 ALA C N 1
ATOM 3799 C CA . ALA D 4 89 ? -15.035 2.863 -64.056 1.00 29.14 106 ALA C CA 1
ATOM 3800 C C . ALA D 4 89 ? -16.290 2.350 -64.739 1.00 28.84 106 ALA C C 1
ATOM 3801 O O . ALA D 4 89 ? -16.873 1.362 -64.302 1.00 28.85 106 ALA C O 1
ATOM 3803 N N . GLU D 4 90 ? -16.717 3.019 -65.800 1.00 40.01 107 GLU C N 1
ATOM 3804 C CA . GLU D 4 90 ? -17.950 2.629 -66.465 1.00 40.10 107 GLU C CA 1
ATOM 3805 C C . GLU D 4 90 ? -17.657 1.671 -67.605 1.00 40.13 107 GLU C C 1
ATOM 3806 O O . GLU D 4 90 ? -16.636 1.807 -68.275 1.00 40.30 107 GLU C O 1
ATOM 3812 N N . ASP D 4 91 ? -18.553 0.714 -67.834 1.00 45.29 108 ASP C N 1
ATOM 3813 C CA . ASP D 4 91 ? -18.256 -0.375 -68.753 1.00 45.32 108 ASP C CA 1
ATOM 3814 C C . ASP D 4 91 ? -18.552 -0.081 -70.220 1.00 45.66 108 ASP C C 1
ATOM 3815 O O . ASP D 4 91 ? -17.657 -0.122 -71.060 1.00 46.23 108 ASP C O 1
ATOM 3820 N N . GLY D 4 92 ? -19.811 0.198 -70.532 1.00 61.65 109 GLY C N 1
ATOM 3821 C CA . GLY D 4 92 ? -20.209 0.452 -71.908 1.00 62.08 109 GLY C CA 1
ATOM 3822 C C . GLY D 4 92 ? -20.211 -0.795 -72.777 1.00 62.25 109 GLY C C 1
ATOM 3823 O O . GLY D 4 92 ? -21.026 -0.926 -73.694 1.00 62.52 109 GLY C O 1
ATOM 3824 N N . GLY D 4 93 ? -19.294 -1.714 -72.484 1.00 86.67 110 GLY C N 1
ATOM 3825 C CA . GLY D 4 93 ? -19.179 -2.954 -73.227 1.00 86.95 110 GLY C CA 1
ATOM 3826 C C . GLY D 4 93 ? -20.136 -4.013 -72.717 1.00 86.56 110 GLY C C 1
ATOM 3827 O O . GLY D 4 93 ? -20.932 -4.548 -73.485 1.00 86.72 110 GLY C O 1
ATOM 3828 N N . SER D 4 94 ? -20.055 -4.310 -71.422 1.00 76.45 112 SER C N 1
ATOM 3829 C CA . SER D 4 94 ? -20.939 -5.276 -70.775 1.00 76.32 112 SER C CA 1
ATOM 3830 C C . SER D 4 94 ? -21.979 -4.558 -69.904 1.00 76.31 112 SER C C 1
ATOM 3831 O O . SER D 4 94 ? -21.804 -4.442 -68.696 1.00 76.16 112 SER C O 1
ATOM 3834 N N . GLY D 4 95 ? -23.065 -4.087 -70.516 1.00 30.00 113 GLY C N 1
ATOM 3835 C CA . GLY D 4 95 ? -23.955 -3.146 -69.861 1.00 30.02 113 GLY C CA 1
ATOM 3836 C C . GLY D 4 95 ? -23.070 -1.943 -69.695 1.00 29.94 113 GLY C C 1
ATOM 3837 O O . GLY D 4 95 ? -22.016 -1.906 -70.309 1.00 29.93 113 GLY C O 1
ATOM 3838 N N . ASN D 4 96 ? -23.465 -0.959 -68.901 1.00 23.79 114 ASN C N 1
ATOM 3839 C CA . ASN D 4 96 ? -22.478 0.022 -68.445 1.00 23.67 114 ASN C CA 1
ATOM 3840 C C . ASN D 4 96 ? -22.335 -0.003 -66.928 1.00 23.44 114 ASN C C 1
ATOM 3841 O O . ASN D 4 96 ? -22.572 0.991 -66.237 1.00 23.43 114 ASN C O 1
ATOM 3846 N N . LYS D 4 97 ? -21.946 -1.173 -66.430 1.00 22.12 115 LYS C N 1
ATOM 3847 C CA . LYS D 4 97 ? -21.754 -1.395 -65.012 1.00 22.02 115 LYS C CA 1
ATOM 3848 C C . LYS D 4 97 ? -20.792 -0.357 -64.472 1.00 21.93 115 LYS C C 1
ATOM 3849 O O . LYS D 4 97 ? -20.055 0.270 -65.228 1.00 21.93 115 LYS C O 1
ATOM 3855 N N . LEU D 4 98 ? -20.808 -0.185 -63.156 1.00 13.43 116 LEU C N 1
ATOM 3856 C CA . LEU D 4 98 ? -19.720 0.471 -62.457 1.00 13.39 116 LEU C CA 1
ATOM 3857 C C . LEU D 4 98 ? -18.823 -0.609 -61.858 1.00 13.45 116 LEU C C 1
ATOM 3858 O O . LEU D 4 98 ? -19.285 -1.471 -61.116 1.00 13.52 116 LEU C O 1
ATOM 3863 N N . ILE D 4 99 ? -17.540 -0.550 -62.204 1.00 12.79 117 ILE C N 1
ATOM 3864 C CA . ILE D 4 99 ? -16.540 -1.488 -61.714 1.00 13.54 117 ILE C CA 1
ATOM 3865 C C . ILE D 4 99 ? -15.587 -0.811 -60.733 1.00 14.15 117 ILE C C 1
ATOM 3866 O O . ILE D 4 99 ? -14.749 -0.004 -61.133 1.00 14.33 117 ILE C O 1
ATOM 3871 N N . PHE D 4 100 ? -15.728 -1.129 -59.448 1.00 15.18 118 PHE C N 1
ATOM 3872 C CA . PHE D 4 100 ? -14.901 -0.527 -58.405 1.00 15.92 118 PHE C CA 1
ATOM 3873 C C . PHE D 4 100 ? -13.623 -1.314 -58.193 1.00 17.05 118 PHE C C 1
ATOM 3874 O O . PHE D 4 100 ? -13.590 -2.524 -58.398 1.00 17.30 118 PHE C O 1
ATOM 3882 N N . GLY D 4 101 ? -12.574 -0.618 -57.770 1.00 35.88 119 GLY C N 1
ATOM 3883 C CA . GLY D 4 101 ? -11.306 -1.257 -57.470 1.00 37.18 119 GLY C CA 1
ATOM 3884 C C . GLY D 4 101 ? -11.307 -1.954 -56.120 1.00 37.92 119 GLY C C 1
ATOM 3885 O O . GLY D 4 101 ? -12.351 -2.073 -55.484 1.00 37.37 119 GLY C O 1
ATOM 3886 N N . THR D 4 102 ? -10.140 -2.414 -55.677 1.00 57.58 120 THR C N 1
ATOM 3887 C CA . THR D 4 102 ? -10.030 -3.100 -54.390 1.00 58.45 120 THR C CA 1
ATOM 3888 C C . THR D 4 102 ? -9.572 -2.169 -53.267 1.00 59.18 120 THR C C 1
ATOM 3889 O O . THR D 4 102 ? -8.860 -2.595 -52.360 1.00 60.41 120 THR C O 1
ATOM 3893 N N . GLY D 4 103 ? -9.983 -0.904 -53.335 1.00 56.34 121 GLY C N 1
ATOM 3894 C CA . GLY D 4 103 ? -9.688 0.066 -52.294 1.00 56.94 121 GLY C CA 1
ATOM 3895 C C . GLY D 4 103 ? -8.206 0.236 -52.003 1.00 58.51 121 GLY C C 1
ATOM 3896 O O . GLY D 4 103 ? -7.395 -0.639 -52.311 1.00 59.34 121 GLY C O 1
ATOM 3897 N N . THR D 4 104 ? -7.852 1.372 -51.402 1.00 39.70 122 THR C N 1
ATOM 3898 C CA . THR D 4 104 ? -6.464 1.670 -51.032 1.00 41.31 122 THR C CA 1
ATOM 3899 C C . THR D 4 104 ? -6.397 2.417 -49.706 1.00 41.98 122 THR C C 1
ATOM 3900 O O . THR D 4 104 ? -6.498 3.641 -49.663 1.00 41.79 122 THR C O 1
ATOM 3904 N N . LEU D 4 105 ? -6.221 1.673 -48.622 1.00 52.20 123 LEU C N 1
ATOM 3905 C CA . LEU D 4 105 ? -6.269 2.261 -47.293 1.00 52.80 123 LEU C CA 1
ATOM 3906 C C . LEU D 4 105 ? -5.196 3.317 -47.084 1.00 54.00 123 LEU C C 1
ATOM 3907 O O . LEU D 4 105 ? -4.014 3.003 -46.989 1.00 55.45 123 LEU C O 1
ATOM 3912 N N . LEU D 4 106 ? -5.618 4.570 -46.996 1.00 28.72 124 LEU C N 1
ATOM 3913 C CA . LEU D 4 106 ? -4.687 5.657 -46.775 1.00 29.87 124 LEU C CA 1
ATOM 3914 C C . LEU D 4 106 ? -4.521 5.976 -45.290 1.00 30.87 124 LEU C C 1
ATOM 3915 O O . LEU D 4 106 ? -5.502 6.251 -44.592 1.00 30.13 124 LEU C O 1
ATOM 3920 N N . SER D 4 107 ? -3.275 5.933 -44.817 1.00 46.31 125 SER C N 1
ATOM 3921 C CA . SER D 4 107 ? -2.946 6.228 -43.418 1.00 47.50 125 SER C CA 1
ATOM 3922 C C . SER D 4 107 ? -2.002 7.424 -43.324 1.00 48.72 125 SER C C 1
ATOM 3923 O O . SER D 4 107 ? -0.847 7.338 -43.724 1.00 49.96 125 SER C O 1
ATOM 3926 N N . VAL D 4 108 ? -2.493 8.535 -42.788 1.00 40.18 126 VAL C N 1
ATOM 3927 C CA . VAL D 4 108 ? -1.708 9.760 -42.724 1.00 41.28 126 VAL C CA 1
ATOM 3928 C C . VAL D 4 108 ? -1.155 10.039 -41.317 1.00 42.83 126 VAL C C 1
ATOM 3929 O O . VAL D 4 108 ? -1.825 10.672 -40.492 1.00 42.51 126 VAL C O 1
ATOM 3933 N N . LYS D 4 109 ? 0.072 9.568 -41.066 1.00 62.35 127 LYS C N 1
ATOM 3934 C CA . LYS D 4 109 ? 0.766 9.715 -39.781 1.00 64.07 127 LYS C CA 1
ATOM 3935 C C . LYS D 4 109 ? 1.020 11.175 -39.393 1.00 64.77 127 LYS C C 1
ATOM 3936 O O . LYS D 4 109 ? 1.138 12.036 -40.264 1.00 64.50 127 LYS C O 1
ATOM 3942 N N . PRO D 4 110 ? 1.128 11.447 -38.078 1.00 47.53 128 PRO C N 1
ATOM 3943 C CA . PRO D 4 110 ? 1.093 12.812 -37.538 1.00 47.98 128 PRO C CA 1
ATOM 3944 C C . PRO D 4 110 ? 2.422 13.580 -37.585 1.00 49.89 128 PRO C C 1
ATOM 3945 O O . PRO D 4 110 ? 2.400 14.814 -37.618 1.00 50.05 128 PRO C O 1
ATOM 3949 N N . ASN D 4 111 ? 3.552 12.882 -37.570 1.00 90.55 129 ASN C N 1
ATOM 3950 C CA . ASN D 4 111 ? 4.829 13.572 -37.494 1.00 92.54 129 ASN C CA 1
ATOM 3951 C C . ASN D 4 111 ? 5.002 14.229 -36.127 1.00 93.77 129 ASN C C 1
ATOM 3952 O O . ASN D 4 111 ? 4.826 15.436 -35.973 1.00 93.83 129 ASN C O 1
ATOM 3957 N N . ILE D 4 112 ? 5.342 13.417 -35.132 1.00 75.57 130 ILE C N 1
ATOM 3958 C CA . ILE D 4 112 ? 5.551 13.906 -33.771 1.00 76.87 130 ILE C CA 1
ATOM 3959 C C . ILE D 4 112 ? 6.941 14.517 -33.607 1.00 79.16 130 ILE C C 1
ATOM 3960 O O . ILE D 4 112 ? 7.927 14.006 -34.142 1.00 80.23 130 ILE C O 1
ATOM 3965 N N . GLN D 4 113 ? 7.020 15.602 -32.846 1.00 121.05 131 GLN C N 1
ATOM 3966 C CA . GLN D 4 113 ? 8.284 16.305 -32.677 1.00 123.25 131 GLN C CA 1
ATOM 3967 C C . GLN D 4 113 ? 8.887 16.119 -31.281 1.00 125.14 131 GLN C C 1
ATOM 3968 O O . GLN D 4 113 ? 10.104 15.990 -31.134 1.00 127.16 131 GLN C O 1
ATOM 3974 N N . ASN D 4 114 ? 8.033 16.107 -30.262 1.00 97.88 132 ASN C N 1
ATOM 3975 C CA . ASN D 4 114 ? 8.472 15.882 -28.890 1.00 99.56 132 ASN C CA 1
ATOM 3976 C C . ASN D 4 114 ? 7.842 14.629 -28.292 1.00 98.87 132 ASN C C 1
ATOM 3977 O O . ASN D 4 114 ? 6.923 14.720 -27.476 1.00 98.13 132 ASN C O 1
ATOM 3982 N N . PRO D 4 115 ? 8.334 13.452 -28.707 1.00 64.52 133 PRO C N 1
ATOM 3983 C CA . PRO D 4 115 ? 7.803 12.156 -28.275 1.00 63.94 133 PRO C CA 1
ATOM 3984 C C . PRO D 4 115 ? 8.079 11.909 -26.803 1.00 65.57 133 PRO C C 1
ATOM 3985 O O . PRO D 4 115 ? 9.239 11.898 -26.399 1.00 67.71 133 PRO C O 1
ATOM 3989 N N . GLU D 4 116 ? 7.032 11.710 -26.012 1.00 84.16 134 GLU C N 1
ATOM 3990 C CA . GLU D 4 116 ? 7.199 11.412 -24.594 1.00 85.63 134 GLU C CA 1
ATOM 3991 C C . GLU D 4 116 ? 6.611 10.055 -24.225 1.00 85.08 134 GLU C C 1
ATOM 3992 O O . GLU D 4 116 ? 5.757 9.974 -23.342 1.00 84.60 134 GLU C O 1
ATOM 3998 N N . PRO D 4 117 ? 7.076 8.985 -24.889 1.00 60.86 135 PRO C N 1
ATOM 3999 C CA . PRO D 4 117 ? 6.481 7.652 -24.753 1.00 60.17 135 PRO C CA 1
ATOM 4000 C C . PRO D 4 117 ? 6.181 7.290 -23.307 1.00 61.07 135 PRO C C 1
ATOM 4001 O O . PRO D 4 117 ? 7.094 6.866 -22.608 1.00 63.14 135 PRO C O 1
ATOM 4005 N N . ALA D 4 118 ? 4.930 7.441 -22.878 1.00 60.21 136 ALA C N 1
ATOM 4006 C CA . ALA D 4 118 ? 4.527 7.102 -21.517 1.00 60.95 136 ALA C CA 1
ATOM 4007 C C . ALA D 4 118 ? 3.533 5.953 -21.497 1.00 59.69 136 ALA C C 1
ATOM 4008 O O . ALA D 4 118 ? 2.926 5.636 -22.506 1.00 57.93 136 ALA C O 1
ATOM 4010 N N . VAL D 4 119 ? 3.376 5.333 -20.337 1.00 64.59 137 VAL C N 1
ATOM 4011 C CA . VAL D 4 119 ? 2.351 4.323 -20.120 1.00 63.55 137 VAL C CA 1
ATOM 4012 C C . VAL D 4 119 ? 1.697 4.572 -18.768 1.00 63.94 137 VAL C C 1
ATOM 4013 O O . VAL D 4 119 ? 2.382 4.868 -17.798 1.00 65.82 137 VAL C O 1
ATOM 4017 N N . TYR D 4 120 ? 0.373 4.463 -18.709 1.00 61.78 138 TYR C N 1
ATOM 4018 C CA . TYR D 4 120 ? -0.371 4.742 -17.492 1.00 61.97 138 TYR C CA 1
ATOM 4019 C C . TYR D 4 120 ? -1.322 3.613 -17.216 1.00 61.24 138 TYR C C 1
ATOM 4020 O O . TYR D 4 120 ? -1.777 2.945 -18.135 1.00 59.88 138 TYR C O 1
ATOM 4029 N N . GLN D 4 121 ? -1.639 3.402 -15.947 1.00 56.19 139 GLN C N 1
ATOM 4030 C CA . GLN D 4 121 ? -2.722 2.497 -15.621 1.00 55.38 139 GLN C CA 1
ATOM 4031 C C . GLN D 4 121 ? -3.926 3.321 -15.249 1.00 54.05 139 GLN C C 1
ATOM 4032 O O . GLN D 4 121 ? -3.825 4.267 -14.472 1.00 54.77 139 GLN C O 1
ATOM 4038 N N . LEU D 4 122 ? -5.061 2.963 -15.828 1.00 58.85 140 LEU C N 1
ATOM 4039 C CA . LEU D 4 122 ? -6.311 3.617 -15.523 1.00 57.52 140 LEU C CA 1
ATOM 4040 C C . LEU D 4 122 ? -7.227 2.621 -14.813 1.00 57.44 140 LEU C C 1
ATOM 4041 O O . LEU D 4 122 ? -7.112 1.412 -15.005 1.00 57.71 140 LEU C O 1
ATOM 4046 N N . LYS D 4 123 ? -8.128 3.124 -13.978 1.00 59.41 141 LYS C N 1
ATOM 4047 C CA . LYS D 4 123 ? -9.022 2.244 -13.227 1.00 59.43 141 LYS C CA 1
ATOM 4048 C C . LYS D 4 123 ? -10.498 2.595 -13.382 1.00 57.55 141 LYS C C 1
ATOM 4049 O O . LYS D 4 123 ? -10.852 3.764 -13.506 1.00 56.74 141 LYS C O 1
ATOM 4055 N N . ASP D 4 124 ? -11.345 1.568 -13.365 1.00 46.24 142 ASP C N 1
ATOM 4056 C CA . ASP D 4 124 ? -12.789 1.730 -13.521 1.00 44.52 142 ASP C CA 1
ATOM 4057 C C . ASP D 4 124 ? -13.436 1.940 -12.164 1.00 45.23 142 ASP C C 1
ATOM 4058 O O . ASP D 4 124 ? -13.607 0.989 -11.405 1.00 46.15 142 ASP C O 1
ATOM 4063 N N . PRO D 4 125 ? -13.818 3.187 -11.860 1.00 57.14 143 PRO C N 1
ATOM 4064 C CA . PRO D 4 125 ? -14.393 3.527 -10.555 1.00 57.86 143 PRO C CA 1
ATOM 4065 C C . PRO D 4 125 ? -15.641 2.718 -10.226 1.00 57.20 143 PRO C C 1
ATOM 4066 O O . PRO D 4 125 ? -16.112 2.785 -9.097 1.00 57.94 143 PRO C O 1
ATOM 4070 N N . ARG D 4 126 ? -16.172 1.972 -11.189 1.00 81.26 144 ARG C N 1
ATOM 4071 C CA . ARG D 4 126 ? -17.392 1.197 -10.966 1.00 80.57 144 ARG C CA 1
ATOM 4072 C C . ARG D 4 126 ? -17.154 -0.302 -11.100 1.00 81.13 144 ARG C C 1
ATOM 4073 O O . ARG D 4 126 ? -18.065 -1.068 -11.418 1.00 80.21 144 ARG C O 1
ATOM 4081 N N . SER D 4 127 ? -15.916 -0.703 -10.845 1.00 61.94 145 SER C N 1
ATOM 4082 C CA . SER D 4 127 ? -15.523 -2.100 -10.827 1.00 62.84 145 SER C CA 1
ATOM 4083 C C . SER D 4 127 ? -14.118 -2.185 -10.266 1.00 64.89 145 SER C C 1
ATOM 4084 O O . SER D 4 127 ? -13.171 -1.691 -10.873 1.00 65.01 145 SER C O 1
ATOM 4087 N N . GLN D 4 128 ? -13.989 -2.812 -9.104 1.00 89.34 146 GLN C N 1
ATOM 4088 C CA . GLN D 4 128 ? -12.725 -2.842 -8.385 1.00 91.48 146 GLN C CA 1
ATOM 4089 C C . GLN D 4 128 ? -11.545 -3.427 -9.175 1.00 92.09 146 GLN C C 1
ATOM 4090 O O . GLN D 4 128 ? -10.493 -2.795 -9.297 1.00 92.84 146 GLN C O 1
ATOM 4096 N N . ASP D 4 129 ? -11.718 -4.633 -9.704 1.00 134.48 147 ASP C N 1
ATOM 4097 C CA . ASP D 4 129 ? -10.611 -5.345 -10.337 1.00 135.29 147 ASP C CA 1
ATOM 4098 C C . ASP D 4 129 ? -10.311 -4.868 -11.755 1.00 133.82 147 ASP C C 1
ATOM 4099 O O . ASP D 4 129 ? -9.503 -5.462 -12.465 1.00 134.19 147 ASP C O 1
ATOM 4104 N N . SER D 4 130 ? -10.963 -3.793 -12.169 1.00 71.02 148 SER C N 1
ATOM 4105 C CA . SER D 4 130 ? -10.795 -3.317 -13.531 1.00 69.53 148 SER C CA 1
ATOM 4106 C C . SER D 4 130 ? -9.588 -2.402 -13.669 1.00 70.34 148 SER C C 1
ATOM 4107 O O . SER D 4 130 ? -9.509 -1.345 -13.038 1.00 70.72 148 SER C O 1
ATOM 4110 N N . THR D 4 131 ? -8.647 -2.835 -14.499 1.00 58.79 149 THR C N 1
ATOM 4111 C CA . THR D 4 131 ? -7.413 -2.106 -14.719 1.00 59.68 149 THR C CA 1
ATOM 4112 C C . THR D 4 131 ? -7.088 -2.103 -16.204 1.00 58.49 149 THR C C 1
ATOM 4113 O O . THR D 4 131 ? -7.297 -3.094 -16.901 1.00 57.90 149 THR C O 1
ATOM 4117 N N . LEU D 4 132 ? -6.572 -0.980 -16.681 1.00 54.59 150 LEU C N 1
ATOM 4118 C CA . LEU D 4 132 ? -6.377 -0.772 -18.105 1.00 53.29 150 LEU C CA 1
ATOM 4119 C C . LEU D 4 132 ? -5.154 0.092 -18.361 1.00 54.20 150 LEU C C 1
ATOM 4120 O O . LEU D 4 132 ? -4.847 0.981 -17.569 1.00 55.10 150 LEU C O 1
ATOM 4125 N N . CYS D 4 133 ? -4.478 -0.146 -19.482 1.00 64.77 151 CYS C N 1
ATOM 4126 C CA . CYS D 4 133 ? -3.166 0.445 -19.729 1.00 65.95 151 CYS C CA 1
ATOM 4127 C C . CYS D 4 133 ? -3.085 1.249 -21.023 1.00 64.56 151 CYS C C 1
ATOM 4128 O O . CYS D 4 133 ? -3.142 0.693 -22.112 1.00 63.59 151 CYS C O 1
ATOM 4131 N N . LEU D 4 134 ? -2.940 2.563 -20.896 1.00 51.08 152 LEU C N 1
ATOM 4132 C CA . LEU D 4 134 ? -2.860 3.439 -22.058 1.00 49.87 152 LEU C CA 1
ATOM 4133 C C . LEU D 4 134 ? -1.451 3.926 -22.328 1.00 51.29 152 LEU C C 1
ATOM 4134 O O . LEU D 4 134 ? -0.825 4.538 -21.472 1.00 52.79 152 LEU C O 1
ATOM 4139 N N . PHE D 4 135 ? -0.993 3.675 -23.549 1.00 51.46 153 PHE C N 1
ATOM 4140 C CA . PHE D 4 135 ? 0.367 3.946 -23.989 1.00 52.78 153 PHE C CA 1
ATOM 4141 C C . PHE D 4 135 ? 0.360 5.156 -24.914 1.00 51.72 153 PHE C C 1
ATOM 4142 O O . PHE D 4 135 ? -0.004 5.049 -26.069 1.00 50.23 153 PHE C O 1
ATOM 4150 N N . THR D 4 136 ? 0.760 6.314 -24.413 1.00 51.19 154 THR C N 1
ATOM 4151 C CA . THR D 4 136 ? 0.509 7.540 -25.159 1.00 50.06 154 THR C CA 1
ATOM 4152 C C . THR D 4 136 ? 1.736 8.339 -25.611 1.00 51.25 154 THR C C 1
ATOM 4153 O O . THR D 4 136 ? 2.876 7.934 -25.440 1.00 53.00 154 THR C O 1
ATOM 4157 N N . ASP D 4 137 ? 1.449 9.482 -26.217 1.00 52.81 155 ASP C N 1
ATOM 4158 C CA . ASP D 4 137 ? 2.436 10.444 -26.710 1.00 53.72 155 ASP C CA 1
ATOM 4159 C C . ASP D 4 137 ? 3.587 9.964 -27.598 1.00 54.60 155 ASP C C 1
ATOM 4160 O O . ASP D 4 137 ? 4.367 10.783 -28.068 1.00 55.33 155 ASP C O 1
ATOM 4165 N N . PHE D 4 138 ? 3.688 8.667 -27.861 1.00 58.35 156 PHE C N 1
ATOM 4166 C CA . PHE D 4 138 ? 4.817 8.167 -28.652 1.00 59.34 156 PHE C CA 1
ATOM 4167 C C . PHE D 4 138 ? 4.834 8.636 -30.120 1.00 58.15 156 PHE C C 1
ATOM 4168 O O . PHE D 4 138 ? 3.918 9.323 -30.583 1.00 56.46 156 PHE C O 1
ATOM 4176 N N . ASP D 4 139 ? 5.905 8.282 -30.829 1.00 113.29 157 ASP C N 1
ATOM 4177 C CA . ASP D 4 139 ? 6.146 8.806 -32.175 1.00 112.60 157 ASP C CA 1
ATOM 4178 C C . ASP D 4 139 ? 5.552 7.920 -33.264 1.00 110.92 157 ASP C C 1
ATOM 4179 O O . ASP D 4 139 ? 5.362 6.718 -33.072 1.00 110.83 157 ASP C O 1
ATOM 4184 N N . SER D 4 140 ? 5.278 8.533 -34.411 1.00 71.58 158 SER C N 1
ATOM 4185 C CA . SER D 4 140 ? 4.664 7.860 -35.548 1.00 69.88 158 SER C CA 1
ATOM 4186 C C . SER D 4 140 ? 5.424 6.598 -35.960 1.00 70.73 158 SER C C 1
ATOM 4187 O O . SER D 4 140 ? 4.842 5.520 -36.076 1.00 69.86 158 SER C O 1
ATOM 4190 N N . GLN D 4 141 ? 6.726 6.742 -36.172 1.00 101.06 159 GLN C N 1
ATOM 4191 C CA . GLN D 4 141 ? 7.552 5.657 -36.692 1.00 101.99 159 GLN C CA 1
ATOM 4192 C C . GLN D 4 141 ? 7.375 4.318 -35.977 1.00 102.33 159 GLN C C 1
ATOM 4193 O O . GLN D 4 141 ? 7.185 3.286 -36.623 1.00 101.69 159 GLN C O 1
ATOM 4199 N N . ILE D 4 142 ? 7.426 4.340 -34.648 1.00 94.74 160 ILE C N 1
ATOM 4200 C CA . ILE D 4 142 ? 7.520 3.103 -33.870 1.00 95.61 160 ILE C CA 1
ATOM 4201 C C . ILE D 4 142 ? 6.302 2.198 -33.929 1.00 93.89 160 ILE C C 1
ATOM 4202 O O . ILE D 4 142 ? 5.169 2.648 -33.806 1.00 92.26 160 ILE C O 1
ATOM 4207 N N . ASN D 4 143 ? 6.571 0.912 -34.114 1.00 103.96 161 ASN C N 1
ATOM 4208 C CA . ASN D 4 143 ? 5.541 -0.105 -34.228 1.00 102.57 161 ASN C CA 1
ATOM 4209 C C . ASN D 4 143 ? 5.083 -0.615 -32.871 1.00 103.11 161 ASN C C 1
ATOM 4210 O O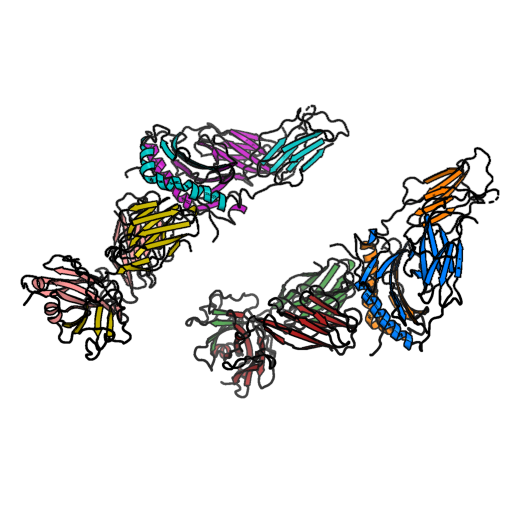 . ASN D 4 143 ? 5.897 -1.039 -32.050 1.00 105.06 161 ASN C O 1
ATOM 4215 N N . VAL D 4 144 ? 3.770 -0.578 -32.653 1.00 75.70 162 VAL C N 1
ATOM 4216 C CA . VAL D 4 144 ? 3.164 -1.019 -31.401 1.00 76.00 162 VAL C CA 1
ATOM 4217 C C . VAL D 4 144 ? 3.146 -2.536 -31.278 1.00 76.51 162 VAL C C 1
ATOM 4218 O O . VAL D 4 144 ? 2.694 -3.234 -32.187 1.00 75.35 162 VAL C O 1
ATOM 4222 N N . PRO D 4 145 ? 3.641 -3.048 -30.141 1.00 77.86 163 PRO C N 1
ATOM 4223 C CA . PRO D 4 145 ? 3.641 -4.477 -29.819 1.00 78.63 163 PRO C CA 1
ATOM 4224 C C . PRO D 4 145 ? 2.314 -5.161 -30.139 1.00 76.78 163 PRO C C 1
ATOM 4225 O O . PRO D 4 145 ? 1.273 -4.505 -30.223 1.00 75.07 163 PRO C O 1
ATOM 4229 N N . LYS D 4 146 ? 2.375 -6.474 -30.338 1.00 62.15 164 LYS C N 1
ATOM 4230 C CA . LYS D 4 146 ? 1.208 -7.266 -30.690 1.00 60.62 164 LYS C CA 1
ATOM 4231 C C . LYS D 4 146 ? 0.955 -8.283 -29.598 1.00 61.69 164 LYS C C 1
ATOM 4232 O O . LYS D 4 146 ? 1.886 -8.748 -28.949 1.00 63.72 164 LYS C O 1
ATOM 4238 N N . THR D 4 147 ? -0.310 -8.628 -29.392 1.00 136.97 165 THR C N 1
ATOM 4239 C CA . THR D 4 147 ? -0.654 -9.627 -28.392 1.00 137.91 165 THR C CA 1
ATOM 4240 C C . THR D 4 147 ? -0.624 -11.022 -28.997 1.00 138.10 165 THR C C 1
ATOM 4241 O O . THR D 4 147 ? -1.069 -11.238 -30.128 1.00 136.64 165 THR C O 1
ATOM 4245 N N . MET D 4 148 ? -0.109 -11.971 -28.226 1.00 120.13 166 MET C N 1
ATOM 4246 C CA . MET D 4 148 ? 0.009 -13.348 -28.682 1.00 120.63 166 MET C CA 1
ATOM 4247 C C . MET D 4 148 ? -0.656 -14.312 -27.701 1.00 121.26 166 MET C C 1
ATOM 4248 O O . MET D 4 148 ? -1.029 -15.428 -28.066 1.00 121.13 166 MET C O 1
ATOM 4253 N N . GLU D 4 149 ? -0.810 -13.872 -26.458 1.00 112.20 167 GLU C N 1
ATOM 4254 C CA . GLU D 4 149 ? -1.404 -14.709 -25.428 1.00 112.95 167 GLU C CA 1
ATOM 4255 C C . GLU D 4 149 ? -2.913 -14.543 -25.364 1.00 111.03 167 GLU C C 1
ATOM 4256 O O . GLU D 4 149 ? -3.481 -13.614 -25.942 1.00 109.23 167 GLU C O 1
ATOM 4262 N N . SER D 4 150 ? -3.559 -15.466 -24.665 1.00 127.06 168 SER C N 1
ATOM 4263 C CA . SER D 4 150 ? -5.001 -15.415 -24.487 1.00 125.49 168 SER C CA 1
ATOM 4264 C C . SER D 4 150 ? -5.350 -14.691 -23.194 1.00 125.88 168 SER C C 1
ATOM 4265 O O . SER D 4 150 ? -4.667 -14.829 -22.181 1.00 127.79 168 SER C O 1
ATOM 4268 N N . GLY D 4 151 ? -6.426 -13.920 -23.235 1.00 91.59 169 GLY C N 1
ATOM 4269 C CA . GLY D 4 151 ? -6.861 -13.177 -22.070 1.00 91.80 169 GLY C CA 1
ATOM 4270 C C . GLY D 4 151 ? -6.272 -11.783 -22.078 1.00 91.66 169 GLY C C 1
ATOM 4271 O O . GLY D 4 151 ? -6.837 -10.845 -21.525 1.00 91.05 169 GLY C O 1
ATOM 4272 N N . THR D 4 152 ? -5.124 -11.652 -22.725 1.00 58.25 170 THR C N 1
ATOM 4273 C CA . THR D 4 152 ? -4.460 -10.364 -22.863 1.00 58.21 170 THR C CA 1
ATOM 4274 C C . THR D 4 152 ? -4.746 -9.832 -24.260 1.00 56.24 170 THR C C 1
ATOM 4275 O O . THR D 4 152 ? -4.570 -10.553 -25.246 1.00 55.88 170 THR C O 1
ATOM 4279 N N . PHE D 4 153 ? -5.189 -8.582 -24.351 1.00 57.84 171 PHE C N 1
ATOM 4280 C CA . PHE D 4 153 ? -5.530 -8.008 -25.647 1.00 55.95 171 PHE C CA 1
ATOM 4281 C C . PHE D 4 153 ? -4.933 -6.618 -25.819 1.00 55.86 171 PHE C C 1
ATOM 4282 O O . PHE D 4 153 ? -4.810 -5.869 -24.852 1.00 56.59 171 PHE C O 1
ATOM 4290 N N . ILE D 4 154 ? -4.566 -6.286 -27.055 1.00 47.26 172 ILE C N 1
ATOM 4291 C CA . ILE D 4 154 ? -3.958 -4.994 -27.371 1.00 47.17 172 ILE C CA 1
ATOM 4292 C C . ILE D 4 154 ? -4.513 -4.421 -28.668 1.00 45.16 172 ILE C C 1
ATOM 4293 O O . ILE D 4 154 ? -4.761 -5.151 -29.627 1.00 44.32 172 ILE C O 1
ATOM 4298 N N . THR D 4 155 ? -4.688 -3.105 -28.690 1.00 52.61 173 THR C N 1
ATOM 4299 C CA . THR D 4 155 ? -5.248 -2.420 -29.842 1.00 50.75 173 THR C CA 1
ATOM 4300 C C . THR D 4 155 ? -4.143 -1.809 -30.685 1.00 51.14 173 THR C C 1
ATOM 4301 O O . THR D 4 155 ? -3.032 -1.607 -30.211 1.00 52.79 173 THR C O 1
ATOM 4305 N N . ASP D 4 156 ? -4.459 -1.507 -31.938 1.00 80.60 174 ASP C N 1
ATOM 4306 C CA . ASP D 4 156 ? -3.500 -0.879 -32.835 1.00 80.83 174 ASP C CA 1
ATOM 4307 C C . ASP D 4 156 ? -3.413 0.612 -32.558 1.00 80.78 174 ASP C C 1
ATOM 4308 O O . ASP D 4 156 ? -4.235 1.163 -31.827 1.00 80.26 174 ASP C O 1
ATOM 4313 N N . LYS D 4 157 ? -2.423 1.265 -33.153 1.00 43.37 175 LYS C N 1
ATOM 4314 C CA . LYS D 4 157 ? -2.100 2.632 -32.764 1.00 43.80 175 LYS C CA 1
ATOM 4315 C C . LYS D 4 157 ? -3.038 3.694 -33.336 1.00 42.03 175 LYS C C 1
ATOM 4316 O O . LYS D 4 157 ? -2.804 4.238 -34.408 1.00 41.42 175 LYS C O 1
ATOM 4322 N N . CYS D 4 158 ? -4.103 3.977 -32.593 1.00 81.29 176 CYS C N 1
ATOM 4323 C CA . CYS D 4 158 ? -5.043 5.024 -32.947 1.00 79.77 176 CYS C CA 1
ATOM 4324 C C . CYS D 4 158 ? -4.443 6.393 -32.640 1.00 80.55 176 CYS C C 1
ATOM 4325 O O . CYS D 4 158 ? -3.732 6.563 -31.660 1.00 82.14 176 CYS C O 1
ATOM 4328 N N . VAL D 4 159 ? -4.744 7.369 -33.482 1.00 41.01 177 VAL C N 1
ATOM 4329 C CA . VAL D 4 159 ? -4.127 8.686 -33.401 1.00 41.74 177 VAL C CA 1
ATOM 4330 C C . VAL D 4 159 ? -5.166 9.763 -33.190 1.00 40.65 177 VAL C C 1
ATOM 4331 O O . VAL D 4 159 ? -6.212 9.733 -33.819 1.00 38.99 177 VAL C O 1
ATOM 4335 N N . LEU D 4 160 ? -4.884 10.741 -32.341 1.00 35.57 178 LEU C N 1
ATOM 4336 C CA . LEU D 4 160 ? -5.866 11.802 -32.117 1.00 34.62 178 LEU C CA 1
ATOM 4337 C C . LEU D 4 160 ? -5.324 13.222 -32.267 1.00 35.22 178 LEU C C 1
ATOM 4338 O O . LEU D 4 160 ? -4.146 13.417 -32.536 1.00 36.45 178 LEU C O 1
ATOM 4343 N N . ASP D 4 161 ? -6.196 14.212 -32.104 1.00 92.66 179 ASP C N 1
ATOM 4344 C CA . ASP D 4 161 ? -5.801 15.609 -32.277 1.00 93.17 179 ASP C CA 1
ATOM 4345 C C . ASP D 4 161 ? -6.734 16.590 -31.580 1.00 92.73 179 ASP C C 1
ATOM 4346 O O . ASP D 4 161 ? -7.927 16.659 -31.879 1.00 91.18 179 ASP C O 1
ATOM 4351 N N . MET D 4 162 ? -6.165 17.365 -30.665 1.00 56.16 180 MET C N 1
ATOM 4352 C CA . MET D 4 162 ? -6.898 18.401 -29.956 1.00 56.02 180 MET C CA 1
ATOM 4353 C C . MET D 4 162 ? -6.756 19.724 -30.704 1.00 55.94 180 MET C C 1
ATOM 4354 O O . MET D 4 162 ? -5.724 19.990 -31.325 1.00 56.78 180 MET C O 1
ATOM 4359 N N . LYS D 4 163 ? -7.797 20.546 -30.657 1.00 106.90 181 LYS C N 1
ATOM 4360 C CA . LYS D 4 163 ? -7.814 21.783 -31.431 1.00 106.69 181 LYS C CA 1
ATOM 4361 C C . LYS D 4 163 ? -6.796 22.817 -30.952 1.00 108.51 181 LYS C C 1
ATOM 4362 O O . LYS D 4 163 ? -6.470 23.749 -31.691 1.00 108.72 181 LYS C O 1
ATOM 4368 N N . ALA D 4 164 ? -6.296 22.650 -29.727 1.00 117.96 182 ALA C N 1
ATOM 4369 C CA . ALA D 4 164 ? -5.368 23.617 -29.136 1.00 119.80 182 ALA C CA 1
ATOM 4370 C C . ALA D 4 164 ? -4.218 23.971 -30.070 1.00 120.68 182 ALA C C 1
ATOM 4371 O O . ALA D 4 164 ? -4.330 24.884 -30.891 1.00 120.34 182 ALA C O 1
ATOM 4373 N N . MET D 4 165 ? -3.115 23.241 -29.951 1.00 154.06 183 MET C N 1
ATOM 4374 C CA . MET D 4 165 ? -1.972 23.479 -30.822 1.00 155.01 183 MET C CA 1
ATOM 4375 C C . MET D 4 165 ? -1.186 22.203 -31.084 1.00 155.43 183 MET C C 1
ATOM 4376 O O . MET D 4 165 ? -0.751 21.534 -30.147 1.00 156.44 183 MET C O 1
ATOM 4381 N N . ASP D 4 166 ? -1.001 21.886 -32.364 1.00 144.60 184 ASP C N 1
ATOM 4382 C CA . ASP D 4 166 ? -0.320 20.662 -32.799 1.00 144.84 184 ASP C CA 1
ATOM 4383 C C . ASP D 4 166 ? -0.468 19.520 -31.801 1.00 144.99 184 ASP C C 1
ATOM 4384 O O . ASP D 4 166 ? 0.502 18.835 -31.476 1.00 146.34 184 ASP C O 1
ATOM 4389 N N . SER D 4 167 ? -1.689 19.304 -31.327 1.00 83.11 185 SER C N 1
ATOM 4390 C CA . SER D 4 167 ? -1.891 18.391 -30.213 1.00 83.43 185 SER C CA 1
ATOM 4391 C C . SER D 4 167 ? -2.043 16.934 -30.643 1.00 82.64 185 SER C C 1
ATOM 4392 O O . SER D 4 167 ? -2.537 16.104 -29.881 1.00 82.44 185 SER C O 1
ATOM 4395 N N . LYS D 4 168 ? -1.579 16.629 -31.852 1.00 100.75 186 LYS C N 1
ATOM 4396 C CA . LYS D 4 168 ? -1.613 15.271 -32.388 1.00 100.10 186 LYS C CA 1
ATOM 4397 C C . LYS D 4 168 ? -0.809 14.313 -31.511 1.00 101.65 186 LYS C C 1
ATOM 4398 O O . LYS D 4 168 ? 0.384 14.498 -31.317 1.00 103.39 186 LYS C O 1
ATOM 4404 N N . SER D 4 169 ? -1.470 13.285 -30.994 1.00 41.46 187 SER C N 1
ATOM 4405 C CA . SER D 4 169 ? -0.838 12.313 -30.113 1.00 42.88 187 SER C CA 1
ATOM 4406 C C . SER D 4 169 ? -1.207 10.906 -30.536 1.00 42.02 187 SER C C 1
ATOM 4407 O O . SER D 4 169 ? -2.332 10.666 -30.953 1.00 40.27 187 SER C O 1
ATOM 4410 N N . ASN D 4 170 ? -0.277 9.967 -30.441 1.00 42.58 188 ASN C N 1
ATOM 4411 C CA . ASN D 4 170 ? -0.638 8.582 -30.701 1.00 41.93 188 ASN C CA 1
ATOM 4412 C C . ASN D 4 170 ? -1.102 7.896 -29.435 1.00 42.38 188 ASN C C 1
ATOM 4413 O O . ASN D 4 170 ? -1.366 8.558 -28.438 1.00 42.82 188 ASN C O 1
ATOM 4418 N N . GLY D 4 171 ? -1.217 6.575 -29.481 1.00 44.34 189 GLY C N 1
ATOM 4419 C CA . GLY D 4 171 ? -1.606 5.822 -28.306 1.00 44.90 189 GLY C CA 1
ATOM 4420 C C . GLY D 4 171 ? -2.360 4.541 -28.578 1.00 43.91 189 GLY C C 1
ATOM 4421 O O . GLY D 4 171 ? -3.233 4.505 -29.432 1.00 42.13 189 GLY C O 1
ATOM 4422 N N . ALA D 4 172 ? -2.016 3.491 -27.842 1.00 53.66 190 ALA C N 1
ATOM 4423 C CA . ALA D 4 172 ? -2.731 2.231 -27.919 1.00 52.96 190 ALA C CA 1
ATOM 4424 C C . ALA D 4 172 ? -3.351 1.923 -26.565 1.00 53.45 190 ALA C C 1
ATOM 4425 O O . ALA D 4 172 ? -3.345 2.765 -25.678 1.00 54.06 190 ALA C O 1
ATOM 4427 N N . ILE D 4 173 ? -3.885 0.717 -26.409 1.00 43.54 191 ILE C N 1
ATOM 4428 C CA . ILE D 4 173 ? -4.614 0.338 -25.200 1.00 43.86 191 ILE C CA 1
ATOM 4429 C C . ILE D 4 173 ? -4.595 -1.174 -25.018 1.00 44.48 191 ILE C C 1
ATOM 4430 O O . ILE D 4 173 ? -4.599 -1.913 -25.993 1.00 43.83 191 ILE C O 1
ATOM 4435 N N . ALA D 4 174 ? -4.570 -1.643 -23.777 1.00 51.00 192 ALA C N 1
ATOM 4436 C CA . ALA D 4 174 ? -4.589 -3.081 -23.540 1.00 51.69 192 ALA C CA 1
ATOM 4437 C C . ALA D 4 174 ? -5.226 -3.452 -22.217 1.00 52.34 192 ALA C C 1
ATOM 4438 O O . ALA D 4 174 ? -5.319 -2.633 -21.316 1.00 52.80 192 ALA C O 1
ATOM 4440 N N . TRP D 4 175 ? -5.653 -4.703 -22.108 1.00 60.28 193 TRP C N 1
ATOM 4441 C CA . TRP D 4 175 ? -6.295 -5.196 -20.897 1.00 60.92 193 TRP C CA 1
ATOM 4442 C C . TRP D 4 175 ? -6.155 -6.712 -20.828 1.00 61.81 193 TRP C C 1
ATOM 4443 O O . TRP D 4 175 ? -5.661 -7.341 -21.765 1.00 61.75 193 TRP C O 1
ATOM 4454 N N . SER D 4 176 ? -6.592 -7.298 -19.718 1.00 70.31 194 SER C N 1
ATOM 4455 C CA . SER D 4 176 ? -6.513 -8.743 -19.559 1.00 71.27 194 SER C CA 1
ATOM 4456 C C . SER D 4 176 ? -7.412 -9.323 -18.463 1.00 71.66 194 SER C C 1
ATOM 4457 O O . SER D 4 176 ? -7.793 -8.630 -17.519 1.00 71.85 194 SER C O 1
ATOM 4460 N N . ASN D 4 177 ? -7.766 -10.597 -18.629 1.00 83.68 195 ASN C N 1
ATOM 4461 C CA . ASN D 4 177 ? -8.343 -11.393 -17.554 1.00 84.59 195 ASN C CA 1
ATOM 4462 C C . ASN D 4 177 ? -7.300 -12.380 -17.049 1.00 86.89 195 ASN C C 1
ATOM 4463 O O . ASN D 4 177 ? -7.614 -13.527 -16.722 1.00 87.57 195 ASN C O 1
ATOM 4468 N N . GLN D 4 178 ? -6.052 -11.912 -17.005 1.00 79.69 196 GLN C N 1
ATOM 4469 C CA . GLN D 4 178 ? -4.913 -12.705 -16.551 1.00 82.02 196 GLN C CA 1
ATOM 4470 C C . GLN D 4 178 ? -4.431 -12.211 -15.190 1.00 83.80 196 GLN C C 1
ATOM 4471 O O . GLN D 4 178 ? -4.099 -11.034 -15.036 1.00 83.69 196 GLN C O 1
ATOM 4477 N N . THR D 4 179 ? -4.402 -13.125 -14.217 1.00 140.04 197 THR C N 1
ATOM 4478 C CA . THR D 4 179 ? -3.986 -12.844 -12.835 1.00 141.96 197 THR C CA 1
ATOM 4479 C C . THR D 4 179 ? -4.002 -11.361 -12.481 1.00 141.45 197 THR C C 1
ATOM 4480 O O . THR D 4 179 ? -5.008 -10.823 -12.014 1.00 140.42 197 THR C O 1
ATOM 4484 N N . SER D 4 180 ? -2.858 -10.723 -12.697 1.00 123.89 198 SER C N 1
ATOM 4485 C CA . SER D 4 180 ? -2.689 -9.295 -12.493 1.00 123.54 198 SER C CA 1
ATOM 4486 C C . SER D 4 180 ? -1.266 -8.932 -12.884 1.00 124.74 198 SER C C 1
ATOM 4487 O O . SER D 4 180 ? -0.362 -8.940 -12.049 1.00 126.92 198 SER C O 1
ATOM 4490 N N . PHE D 4 181 ? -1.069 -8.616 -14.161 1.00 88.63 199 PHE C N 1
ATOM 4491 C CA . PHE D 4 181 ? 0.281 -8.474 -14.683 1.00 89.77 199 PHE C CA 1
ATOM 4492 C C . PHE D 4 181 ? 0.601 -7.119 -15.315 1.00 88.81 199 PHE C C 1
ATOM 4493 O O . PHE D 4 181 ? 0.187 -6.808 -16.425 1.00 86.88 199 PHE C O 1
ATOM 4501 N N . THR D 4 182 ? 1.381 -6.345 -14.565 1.00 67.31 200 THR C N 1
ATOM 4502 C CA . THR D 4 182 ? 1.685 -4.930 -14.806 1.00 66.81 200 THR C CA 1
ATOM 4503 C C . THR D 4 182 ? 1.761 -4.426 -16.239 1.00 65.13 200 THR C C 1
ATOM 4504 O O . THR D 4 182 ? 1.800 -5.190 -17.200 1.00 64.47 200 THR C O 1
ATOM 4508 N N . CYS D 4 183 ? 1.821 -3.106 -16.346 1.00 140.00 201 CYS C N 1
ATOM 4509 C CA . CYS D 4 183 ? 1.737 -2.420 -17.621 1.00 138.26 201 CYS C CA 1
ATOM 4510 C C . CYS D 4 183 ? 3.039 -2.420 -18.409 1.00 139.24 201 CYS C C 1
ATOM 4511 O O . CYS D 4 183 ? 3.098 -1.887 -19.510 1.00 137.99 201 CYS C O 1
ATOM 4514 N N . GLN D 4 184 ? 4.087 -3.008 -17.849 1.00 76.90 202 GLN C N 1
ATOM 4515 C CA . GLN D 4 184 ? 5.309 -3.218 -18.612 1.00 77.94 202 GLN C CA 1
ATOM 4516 C C . GLN D 4 184 ? 5.457 -4.718 -18.825 1.00 78.53 202 GLN C C 1
ATOM 4517 O O . GLN D 4 184 ? 6.261 -5.175 -19.640 1.00 79.04 202 GLN C O 1
ATOM 4523 N N . ASP D 4 185 ? 4.650 -5.474 -18.084 1.00 92.56 203 ASP C N 1
ATOM 4524 C CA . ASP D 4 185 ? 4.654 -6.933 -18.132 1.00 93.17 203 ASP C CA 1
ATOM 4525 C C . ASP D 4 185 ? 4.186 -7.452 -19.486 1.00 91.30 203 ASP C C 1
ATOM 4526 O O . ASP D 4 185 ? 4.426 -8.604 -19.835 1.00 91.84 203 ASP C O 1
ATOM 4531 N N . ILE D 4 186 ? 3.515 -6.601 -20.248 1.00 92.20 204 ILE C N 1
ATOM 4532 C CA . ILE D 4 186 ? 3.055 -6.991 -21.576 1.00 90.37 204 ILE C CA 1
ATOM 4533 C C . ILE D 4 186 ? 3.516 -6.016 -22.660 1.00 89.49 204 ILE C C 1
ATOM 4534 O O . ILE D 4 186 ? 3.720 -6.402 -23.814 1.00 88.81 204 ILE C O 1
ATOM 4539 N N . PHE D 4 187 ? 3.687 -4.753 -22.283 1.00 101.97 205 PHE C N 1
ATOM 4540 C CA . PHE D 4 187 ? 4.179 -3.736 -23.210 1.00 101.36 205 PHE C CA 1
ATOM 4541 C C . PHE D 4 187 ? 5.690 -3.820 -23.411 1.00 103.37 205 PHE C C 1
ATOM 4542 O O . PHE D 4 187 ? 6.188 -3.544 -24.502 1.00 102.94 205 PHE C O 1
ATOM 4550 N N . LYS D 4 188 ? 6.403 -4.188 -22.348 1.00 86.17 206 LYS C N 1
ATOM 4551 C CA . LYS D 4 188 ? 7.867 -4.309 -22.347 1.00 88.41 206 LYS C CA 1
ATOM 4552 C C . LYS D 4 188 ? 8.644 -3.659 -23.511 1.00 88.20 206 LYS C C 1
ATOM 4553 O O . LYS D 4 188 ? 9.466 -2.776 -23.276 1.00 89.39 206 LYS C O 1
ATOM 4559 N N . GLU D 4 189 ? 8.416 -4.097 -24.745 1.00 142.67 207 GLU C N 1
ATOM 4560 C CA . GLU D 4 189 ? 9.099 -3.490 -25.892 1.00 142.41 207 GLU C CA 1
ATOM 4561 C C . GLU D 4 189 ? 8.764 -2.007 -26.056 1.00 141.26 207 GLU C C 1
ATOM 4562 O O . GLU D 4 189 ? 8.260 -1.592 -27.100 1.00 139.40 207 GLU C O 1
ATOM 4568 N N . THR D 4 190 ? 9.063 -1.206 -25.039 1.00 96.43 208 THR C N 1
ATOM 4569 C CA . THR D 4 190 ? 8.630 0.187 -25.025 1.00 95.38 208 THR C CA 1
ATOM 4570 C C . THR D 4 190 ? 9.566 1.127 -24.258 1.00 97.32 208 THR C C 1
ATOM 4571 O O . THR D 4 190 ? 10.785 0.955 -24.276 1.00 99.28 208 THR C O 1
ATOM 4575 N N . ASN D 4 191 ? 8.979 2.123 -23.591 1.00 123.79 209 ASN C N 1
ATOM 4576 C CA . ASN D 4 191 ? 9.736 3.124 -22.831 1.00 125.49 209 ASN C CA 1
ATOM 4577 C C . ASN D 4 191 ? 9.117 3.557 -21.490 1.00 125.73 209 ASN C C 1
ATOM 4578 O O . ASN D 4 191 ? 8.573 2.734 -20.750 1.00 125.79 209 ASN C O 1
ATOM 4583 N N . ALA D 4 192 ? 9.221 4.853 -21.189 1.00 66.24 210 ALA C N 1
ATOM 4584 C CA . ALA D 4 192 ? 8.916 5.395 -19.858 1.00 66.99 210 ALA C CA 1
ATOM 4585 C C . ALA D 4 192 ? 7.665 4.812 -19.234 1.00 65.79 210 ALA C C 1
ATOM 4586 O O . ALA D 4 192 ? 6.745 4.450 -19.933 1.00 63.76 210 ALA C O 1
ATOM 4588 N N . THR D 4 193 ? 7.641 4.723 -17.912 1.00 75.69 211 THR C N 1
ATOM 4589 C CA . THR D 4 193 ? 6.494 4.188 -17.183 1.00 74.81 211 THR C CA 1
ATOM 4590 C C . THR D 4 193 ? 6.370 4.886 -15.829 1.00 75.91 211 THR C C 1
ATOM 4591 O O . THR D 4 193 ? 5.328 4.845 -15.174 1.00 75.07 211 THR C O 1
ATOM 4595 N N . ALA E 5 3 ? -33.528 12.663 -52.385 1.00 38.42 3 ALA D N 1
ATOM 4596 C CA . ALA E 5 3 ? -32.239 12.018 -52.155 1.00 38.23 3 ALA D CA 1
ATOM 4597 C C . ALA E 5 3 ? -32.426 10.590 -51.649 1.00 38.07 3 ALA D C 1
ATOM 4598 O O . ALA E 5 3 ? -33.494 10.235 -51.148 1.00 38.06 3 ALA D O 1
ATOM 4600 N N . VAL E 5 4 ? -31.372 9.785 -51.779 1.00 19.73 4 VAL D N 1
ATOM 4601 C CA . VAL E 5 4 ? -31.444 8.349 -51.522 1.00 19.64 4 VAL D CA 1
ATOM 4602 C C . VAL E 5 4 ? -31.371 7.980 -50.042 1.00 19.55 4 VAL D C 1
ATOM 4603 O O . VAL E 5 4 ? -30.444 8.373 -49.341 1.00 19.52 4 VAL D O 1
ATOM 4607 N N . THR E 5 5 ? -32.336 7.196 -49.577 1.00 17.71 5 THR D N 1
ATOM 4608 C CA . THR E 5 5 ? -32.389 6.822 -48.174 1.00 17.67 5 THR D CA 1
ATOM 4609 C C . THR E 5 5 ? -32.820 5.374 -48.024 1.00 17.68 5 THR D C 1
ATOM 4610 O O . THR E 5 5 ? -33.875 4.973 -48.504 1.00 17.71 5 THR D O 1
ATOM 4614 N N . GLN E 5 6 ? -31.993 4.588 -47.353 1.00 17.70 6 GLN D N 1
ATOM 4615 C CA . GLN E 5 6 ? -32.271 3.175 -47.196 1.00 17.76 6 GLN D CA 1
ATOM 4616 C C . GLN E 5 6 ? -32.816 2.854 -45.808 1.00 17.81 6 GLN D C 1
ATOM 4617 O O . GLN E 5 6 ? -32.770 3.676 -44.897 1.00 17.79 6 GLN D O 1
ATOM 4623 N N . SER E 5 7 ? -33.338 1.643 -45.662 1.00 11.88 7 SER D N 1
ATOM 4624 C CA . SER E 5 7 ? -33.750 1.134 -44.371 1.00 11.98 7 SER D CA 1
ATOM 4625 C C . SER E 5 7 ? -34.135 -0.315 -44.564 1.00 12.10 7 SER D C 1
ATOM 4626 O O . SER E 5 7 ? -34.716 -0.658 -45.584 1.00 12.07 7 SER D O 1
ATOM 4629 N N . PRO E 5 8 ? -33.806 -1.173 -43.589 1.00 16.89 8 PRO D N 1
ATOM 4630 C CA . PRO E 5 8 ? -33.130 -0.804 -42.346 1.00 17.06 8 PRO D CA 1
ATOM 4631 C C . PRO E 5 8 ? -31.714 -0.286 -42.569 1.00 17.31 8 PRO D C 1
ATOM 4632 O O . PRO E 5 8 ? -31.032 -0.710 -43.496 1.00 17.25 8 PRO D O 1
ATOM 4636 N N . ARG E 5 9 ? -31.281 0.634 -41.716 1.00 36.14 9 ARG D N 1
ATOM 4637 C CA . ARG E 5 9 ? -29.918 1.138 -41.759 1.00 36.51 9 ARG D CA 1
ATOM 4638 C C . ARG E 5 9 ? -28.973 0.142 -41.110 1.00 37.42 9 ARG D C 1
ATOM 4639 O O . ARG E 5 9 ? -27.756 0.328 -41.113 1.00 37.90 9 ARG D O 1
ATOM 4647 N N . SER E 5 10 ? -29.554 -0.910 -40.542 1.00 12.79 10 SER D N 1
ATOM 4648 C CA . SER E 5 10 ? -28.801 -2.019 -39.969 1.00 13.70 10 SER D CA 1
ATOM 4649 C C . SER E 5 10 ? -29.737 -3.131 -39.537 1.00 13.84 10 SER D C 1
ATOM 4650 O O . SER E 5 10 ? -30.811 -2.867 -39.008 1.00 13.58 10 SER D O 1
ATOM 4653 N N . LYS E 5 11 ? -29.328 -4.376 -39.742 1.00 18.61 11 LYS D N 1
ATOM 4654 C CA . LYS E 5 11 ? -30.200 -5.498 -39.442 1.00 18.76 11 LYS D CA 1
ATOM 4655 C C . LYS E 5 11 ? -29.399 -6.718 -39.039 1.00 19.76 11 LYS D C 1
ATOM 4656 O O . LYS E 5 11 ? -28.279 -6.912 -39.489 1.00 20.11 11 LYS D O 1
ATOM 4662 N N . VAL E 5 12 ? -29.988 -7.531 -38.168 1.00 21.81 12 VAL D N 1
ATOM 4663 C CA . VAL E 5 12 ? -29.392 -8.784 -37.709 1.00 22.83 12 VAL D CA 1
ATOM 4664 C C . VAL E 5 12 ? -30.396 -9.889 -37.968 1.00 22.67 12 VAL D C 1
ATOM 4665 O O . VAL E 5 12 ? -31.536 -9.804 -37.515 1.00 22.37 12 VAL D O 1
ATOM 4669 N N . ALA E 5 13 ? -29.986 -10.928 -38.683 1.00 21.45 13 ALA D N 1
ATOM 4670 C CA . ALA E 5 13 ? -30.939 -11.955 -39.073 1.00 21.26 13 ALA D CA 1
ATOM 4671 C C . ALA E 5 13 ? -30.412 -13.368 -38.900 1.00 22.26 13 ALA D C 1
ATOM 4672 O O . ALA E 5 13 ? -29.232 -13.626 -39.098 1.00 22.84 13 ALA D O 1
ATOM 4674 N N . VAL E 5 14 ? -31.303 -14.281 -38.533 1.00 56.99 14 VAL D N 1
ATOM 4675 C CA . VAL E 5 14 ? -30.966 -15.693 -38.426 1.00 57.92 14 VAL D CA 1
ATOM 4676 C C . VAL E 5 14 ? -30.637 -16.210 -39.810 1.00 57.59 14 VAL D C 1
ATOM 4677 O O . VAL E 5 14 ? -31.173 -15.720 -40.797 1.00 56.58 14 VAL D O 1
ATOM 4681 N N . THR E 5 15 ? -29.774 -17.211 -39.898 1.00 27.92 15 THR D N 1
ATOM 4682 C CA . THR E 5 15 ? -29.566 -17.868 -41.183 1.00 27.70 15 THR D CA 1
ATOM 4683 C C . THR E 5 15 ? -30.854 -18.606 -41.544 1.00 27.31 15 THR D C 1
ATOM 4684 O O . THR E 5 15 ? -31.339 -19.425 -40.769 1.00 27.96 15 THR D O 1
ATOM 4688 N N . GLY E 5 16 ? -31.428 -18.285 -42.699 1.00 28.19 16 GLY D N 1
ATOM 4689 C CA . GLY E 5 16 ? -32.638 -18.938 -43.161 1.00 27.81 16 GLY D CA 1
ATOM 4690 C C . GLY E 5 16 ? -33.859 -18.042 -43.095 1.00 26.86 16 GLY D C 1
ATOM 4691 O O . GLY E 5 16 ? -34.983 -18.522 -43.219 1.00 26.62 16 GLY D O 1
ATOM 4692 N N . GLY E 5 17 ? -33.643 -16.742 -42.907 1.00 22.12 17 GLY D N 1
ATOM 4693 C CA . GLY E 5 17 ? -34.734 -15.782 -42.833 1.00 21.26 17 GLY D CA 1
ATOM 4694 C C . GLY E 5 17 ? -34.788 -14.819 -44.010 1.00 20.29 17 GLY D C 1
ATOM 4695 O O . GLY E 5 17 ? -33.838 -14.705 -44.780 1.00 20.25 17 GLY D O 1
ATOM 4696 N N . LYS E 5 18 ? -35.906 -14.117 -44.140 1.00 26.65 18 LYS D N 1
ATOM 4697 C CA . LYS E 5 18 ? -36.098 -13.185 -45.237 1.00 25.76 18 LYS D CA 1
ATOM 4698 C C . LYS E 5 18 ? -35.781 -11.768 -44.806 1.00 25.45 18 LYS D C 1
ATOM 4699 O O . LYS E 5 18 ? -36.543 -11.136 -44.070 1.00 25.25 18 LYS D O 1
ATOM 4705 N N . VAL E 5 19 ? -34.638 -11.284 -45.275 1.00 20.52 19 VAL D N 1
ATOM 4706 C CA . VAL E 5 19 ? -34.241 -9.913 -45.066 1.00 20.20 19 VAL D CA 1
ATOM 4707 C C . VAL E 5 19 ? -34.664 -9.149 -46.293 1.00 19.63 19 VAL D C 1
ATOM 4708 O O . VAL E 5 19 ? -34.478 -9.607 -47.410 1.00 19.61 19 VAL D O 1
ATOM 4712 N N . THR E 5 20 ? -35.239 -7.979 -46.081 1.00 23.44 20 THR D N 1
ATOM 4713 C CA . THR E 5 20 ? -35.756 -7.183 -47.185 1.00 23.19 20 THR D CA 1
ATOM 4714 C C . THR E 5 20 ? -35.338 -5.707 -47.112 1.00 22.98 20 THR D C 1
ATOM 4715 O O . THR E 5 20 ? -36.007 -4.876 -46.499 1.00 22.89 20 THR D O 1
ATOM 4719 N N . LEU E 5 21 ? -34.221 -5.398 -47.749 1.00 14.62 21 LEU D N 1
ATOM 4720 C CA . LEU E 5 21 ? -33.710 -4.052 -47.751 1.00 14.45 21 LEU D CA 1
ATOM 4721 C C . LEU E 5 21 ? -34.516 -3.219 -48.722 1.00 14.30 21 LEU D C 1
ATOM 4722 O O . LEU E 5 21 ? -34.745 -3.616 -49.855 1.00 14.30 21 LEU D O 1
ATOM 4727 N N . SER E 5 22 ? -34.954 -2.060 -48.266 1.00 15.09 22 SER D N 1
ATOM 4728 C CA . SER E 5 22 ? -35.697 -1.154 -49.108 1.00 15.00 22 SER D CA 1
ATOM 4729 C C . SER E 5 22 ? -34.832 0.034 -49.432 1.00 14.90 22 SER D C 1
ATOM 4730 O O . SER E 5 22 ? -33.850 0.291 -48.750 1.00 14.88 22 SER D O 1
ATOM 4733 N N . CYS E 5 23 ? -35.205 0.753 -50.484 1.00 29.46 23 CYS D N 1
ATOM 4734 C CA . CYS E 5 23 ? -34.537 1.997 -50.846 1.00 29.40 23 CYS D CA 1
ATOM 4735 C C . CYS E 5 23 ? -35.550 2.955 -51.439 1.00 29.45 23 CYS D C 1
ATOM 4736 O O . CYS E 5 23 ? -36.516 2.526 -52.059 1.00 29.53 23 CYS D O 1
ATOM 4739 N N . HIS E 5 24 ? -35.335 4.248 -51.236 1.00 30.35 24 HIS D N 1
ATOM 4740 C CA . HIS E 5 24 ? -36.282 5.244 -51.708 1.00 30.45 24 HIS D CA 1
ATOM 4741 C C . HIS E 5 24 ? -35.584 6.555 -52.005 1.00 30.47 24 HIS D C 1
ATOM 4742 O O . HIS E 5 24 ? -34.913 7.114 -51.144 1.00 30.39 24 HIS D O 1
ATOM 4749 N N . GLN E 5 25 ? -35.757 7.048 -53.224 1.00 25.70 25 GLN D N 1
ATOM 4750 C CA . GLN E 5 25 ? -35.056 8.239 -53.687 1.00 25.77 25 GLN D CA 1
ATOM 4751 C C . GLN E 5 25 ? -36.027 9.295 -54.179 1.00 26.01 25 GLN D C 1
ATOM 4752 O O . GLN E 5 25 ? -37.048 8.970 -54.794 1.00 26.16 25 GLN D O 1
ATOM 4758 N N . THR E 5 26 ? -35.704 10.561 -53.943 1.00 53.90 26 THR D N 1
ATOM 4759 C CA . THR E 5 26 ? -36.550 11.635 -54.441 1.00 54.20 26 THR D CA 1
ATOM 4760 C C . THR E 5 26 ? -35.827 12.537 -55.434 1.00 54.40 26 THR D C 1
ATOM 4761 O O . THR E 5 26 ? -35.936 13.753 -55.360 1.00 54.60 26 THR D O 1
ATOM 4765 N N . ASN E 5 27 ? -35.106 11.930 -56.371 1.00 18.47 27 ASN D N 1
ATOM 4766 C CA . ASN E 5 27 ? -34.321 12.662 -57.351 1.00 18.67 27 ASN D CA 1
ATOM 4767 C C . ASN E 5 27 ? -34.896 12.488 -58.739 1.00 18.99 27 ASN D C 1
ATOM 4768 O O . ASN E 5 27 ? -34.307 12.926 -59.726 1.00 19.22 27 ASN D O 1
ATOM 4773 N N . ASN E 5 28 ? -36.045 11.830 -58.815 1.00 32.33 28 ASN D N 1
ATOM 4774 C CA . ASN E 5 28 ? -36.636 11.492 -60.100 1.00 32.64 28 ASN D CA 1
ATOM 4775 C C . ASN E 5 28 ? -35.589 10.866 -61.013 1.00 32.59 28 ASN D C 1
ATOM 4776 O O . ASN E 5 28 ? -35.512 11.189 -62.193 1.00 32.94 28 ASN D O 1
ATOM 4781 N N . HIS E 5 29 ? -34.773 9.977 -60.463 1.00 20.78 29 HIS D N 1
ATOM 4782 C CA . HIS E 5 29 ? -33.785 9.272 -61.259 1.00 20.71 29 HIS D CA 1
ATOM 4783 C C . HIS E 5 29 ? -34.347 7.949 -61.734 1.00 20.69 29 HIS D C 1
ATOM 4784 O O . HIS E 5 29 ? -35.019 7.249 -60.983 1.00 20.53 29 HIS D O 1
ATOM 4791 N N . ASP E 5 30 ? -34.059 7.610 -62.984 1.00 30.99 37 ASP D N 1
ATOM 4792 C CA . ASP E 5 30 ? -34.573 6.388 -63.580 1.00 31.02 37 ASP D CA 1
ATOM 4793 C C . ASP E 5 30 ? -33.750 5.149 -63.225 1.00 30.66 37 ASP D C 1
ATOM 4794 O O . ASP E 5 30 ? -34.305 4.080 -63.014 1.00 30.57 37 ASP D O 1
ATOM 4799 N N . TYR E 5 31 ? -32.430 5.292 -63.165 1.00 18.76 38 TYR D N 1
ATOM 4800 C CA . TYR E 5 31 ? -31.558 4.188 -62.775 1.00 18.46 38 TYR D CA 1
ATOM 4801 C C . TYR E 5 31 ? -31.465 4.073 -61.267 1.00 18.20 38 TYR D C 1
ATOM 4802 O O . TYR E 5 31 ? -31.374 5.072 -60.572 1.00 18.18 38 TYR D O 1
ATOM 4811 N N . MET E 5 32 ? -31.478 2.847 -60.764 1.00 28.38 39 MET D N 1
ATOM 4812 C CA . MET E 5 32 ? -31.102 2.593 -59.388 1.00 28.18 39 MET D CA 1
ATOM 4813 C C . MET E 5 32 ? -30.224 1.366 -59.348 1.00 28.08 39 MET D C 1
ATOM 4814 O O . MET E 5 32 ? -30.306 0.522 -60.226 1.00 28.15 39 MET D O 1
ATOM 4819 N N . TYR E 5 33 ? -29.373 1.275 -58.336 1.00 18.89 40 TYR D N 1
ATOM 4820 C CA . TYR E 5 33 ? -28.467 0.158 -58.216 1.00 18.84 40 TYR D CA 1
ATOM 4821 C C . TYR E 5 33 ? -28.436 -0.331 -56.791 1.00 18.82 40 TYR D C 1
ATOM 4822 O O . TYR E 5 33 ? -28.758 0.414 -55.882 1.00 18.79 40 TYR D O 1
ATOM 4831 N N . TRP E 5 34 ? -28.041 -1.588 -56.613 1.00 57.93 41 TRP D N 1
ATOM 4832 C CA . TRP E 5 34 ? -27.744 -2.149 -55.307 1.00 57.98 41 TRP D CA 1
ATOM 4833 C C . TRP E 5 34 ? -26.380 -2.811 -55.323 1.00 58.04 41 TRP D C 1
ATOM 4834 O O . TRP E 5 34 ? -26.174 -3.778 -56.040 1.00 58.10 41 TRP D O 1
ATOM 4845 N N . TYR E 5 35 ? -25.447 -2.290 -54.538 1.00 18.72 42 TYR D N 1
ATOM 4846 C CA . TYR E 5 35 ? -24.120 -2.886 -54.439 1.00 18.83 42 TYR D CA 1
ATOM 4847 C C . TYR E 5 35 ? -23.947 -3.596 -53.104 1.00 19.22 42 TYR D C 1
ATOM 4848 O O . TYR E 5 35 ? -24.836 -3.569 -52.266 1.00 19.14 42 TYR D O 1
ATOM 4857 N N . ARG E 5 36 ? -22.793 -4.226 -52.913 1.00 17.54 43 ARG D N 1
ATOM 4858 C CA . ARG E 5 36 ? -22.412 -4.742 -51.610 1.00 18.35 43 ARG D CA 1
ATOM 4859 C C . ARG E 5 36 ? -20.919 -4.616 -51.411 1.00 19.10 43 ARG D C 1
ATOM 4860 O O . ARG E 5 36 ? -20.148 -4.859 -52.324 1.00 19.21 43 ARG D O 1
ATOM 4868 N N . GLN E 5 37 ? -20.515 -4.255 -50.201 1.00 24.94 44 GLN D N 1
ATOM 4869 C CA . GLN E 5 37 ? -19.103 -4.033 -49.895 1.00 25.80 44 GLN D CA 1
ATOM 4870 C C . GLN E 5 37 ? -18.507 -5.083 -48.944 1.00 26.95 44 GLN D C 1
ATOM 4871 O O . GLN E 5 37 ? -18.867 -5.164 -47.771 1.00 27.34 44 GLN D O 1
ATOM 4877 N N . ASP E 5 38 ? -17.582 -5.878 -49.463 1.00 47.94 45 ASP D N 1
ATOM 4878 C CA . ASP E 5 38 ? -17.010 -6.962 -48.692 1.00 49.10 45 ASP D CA 1
ATOM 4879 C C . ASP E 5 38 ? -15.598 -6.612 -48.273 1.00 50.17 45 ASP D C 1
ATOM 4880 O O . ASP E 5 38 ? -14.942 -5.802 -48.922 1.00 50.01 45 ASP D O 1
ATOM 4885 N N . THR E 5 39 ? -15.152 -7.223 -47.177 1.00 81.07 46 THR D N 1
ATOM 4886 C CA . THR E 5 39 ? -13.777 -7.107 -46.700 1.00 82.35 46 THR D CA 1
ATOM 4887 C C . THR E 5 39 ? -12.940 -6.229 -47.620 1.00 82.18 46 THR D C 1
ATOM 4888 O O . THR E 5 39 ? -12.291 -6.718 -48.550 1.00 82.38 46 THR D O 1
ATOM 4892 N N . GLY E 5 40 ? -12.991 -4.927 -47.368 1.00 63.00 47 GLY D N 1
ATOM 4893 C CA . GLY E 5 40 ? -12.258 -3.944 -48.150 1.00 62.85 47 GLY D CA 1
ATOM 4894 C C . GLY E 5 40 ? -11.705 -4.376 -49.502 1.00 62.72 47 GLY D C 1
ATOM 4895 O O . GLY E 5 40 ? -10.488 -4.484 -49.681 1.00 63.72 47 GLY D O 1
ATOM 4896 N N . HIS E 5 41 ? -12.590 -4.621 -50.464 1.00 97.27 48 HIS D N 1
ATOM 4897 C CA . HIS E 5 41 ? -12.144 -4.891 -51.828 1.00 97.03 48 HIS D CA 1
ATOM 4898 C C . HIS E 5 41 ? -13.165 -4.413 -52.877 1.00 95.55 48 HIS D C 1
ATOM 4899 O O . HIS E 5 41 ? -13.302 -5.000 -53.947 1.00 95.13 48 HIS D O 1
ATOM 4906 N N . GLY E 5 42 ? -13.865 -3.329 -52.550 1.00 24.69 49 GLY D N 1
ATOM 4907 C CA . GLY E 5 42 ? -14.709 -2.635 -53.500 1.00 23.43 49 GLY D CA 1
ATOM 4908 C C . GLY E 5 42 ? -16.160 -3.020 -53.409 1.00 22.60 49 GLY D C 1
ATOM 4909 O O . GLY E 5 42 ? -16.500 -4.043 -52.831 1.00 22.95 49 GLY D O 1
ATOM 4910 N N . LEU E 5 43 ? -17.011 -2.178 -53.979 1.00 17.30 50 LEU D N 1
ATOM 4911 C CA . LEU E 5 43 ? -18.430 -2.464 -54.102 1.00 16.51 50 LEU D CA 1
ATOM 4912 C C . LEU E 5 43 ? -18.695 -3.226 -55.394 1.00 16.11 50 LEU D C 1
ATOM 4913 O O . LEU E 5 43 ? -18.097 -2.945 -56.425 1.00 15.97 50 LEU D O 1
ATOM 4918 N N . ARG E 5 44 ? -19.614 -4.177 -55.341 1.00 38.23 51 ARG D N 1
ATOM 4919 C CA . ARG E 5 44 ? -19.883 -5.021 -56.489 1.00 37.99 51 ARG D CA 1
ATOM 4920 C C . ARG E 5 44 ? -21.362 -5.009 -56.825 1.00 37.25 51 ARG D C 1
ATOM 4921 O O . ARG E 5 44 ? -22.196 -5.265 -55.964 1.00 37.25 51 ARG D O 1
ATOM 4929 N N . LEU E 5 45 ? -21.684 -4.711 -58.079 1.00 16.60 52 LEU D N 1
ATOM 4930 C CA . LEU E 5 45 ? -23.072 -4.581 -58.493 1.00 16.43 52 LEU D CA 1
ATOM 4931 C C . LEU E 5 45 ? -23.821 -5.889 -58.299 1.00 16.57 52 LEU D C 1
ATOM 4932 O O . LEU E 5 45 ? -23.258 -6.960 -58.484 1.00 16.72 52 LEU D O 1
ATOM 4937 N N . ILE E 5 46 ? -25.088 -5.797 -57.907 1.00 13.57 53 ILE D N 1
ATOM 4938 C CA . ILE E 5 46 ? -25.919 -6.979 -57.698 1.00 13.71 53 ILE D CA 1
ATOM 4939 C C . ILE E 5 46 ? -27.163 -6.923 -58.565 1.00 13.66 53 ILE D C 1
ATOM 4940 O O . ILE E 5 46 ? -27.511 -7.886 -59.233 1.00 13.76 53 ILE D O 1
ATOM 4945 N N . HIS E 5 47 ? -27.838 -5.783 -58.531 1.00 12.60 54 HIS D N 1
ATOM 4946 C CA . HIS E 5 47 ? -28.986 -5.537 -59.398 1.00 12.60 54 HIS D CA 1
ATOM 4947 C C . HIS E 5 47 ? -29.090 -4.061 -59.778 1.00 12.51 54 HIS D C 1
ATOM 4948 O O . HIS E 5 47 ? -28.754 -3.192 -58.988 1.00 12.43 54 HIS D O 1
ATOM 4955 N N . TYR E 5 48 ? -29.509 -3.783 -61.005 1.00 12.63 55 TYR D N 1
ATOM 4956 C CA . TYR E 5 48 ? -29.906 -2.432 -61.363 1.00 12.64 55 TYR D CA 1
ATOM 4957 C C . TYR E 5 48 ? -31.255 -2.451 -62.039 1.00 12.80 55 TYR D C 1
ATOM 4958 O O . TYR E 5 48 ? -31.844 -3.511 -62.206 1.00 12.88 55 TYR D O 1
ATOM 4967 N N . SER E 5 49 ? -31.756 -1.278 -62.397 1.00 16.70 56 SER D N 1
ATOM 4968 C CA . SER E 5 49 ? -33.102 -1.166 -62.916 1.00 16.90 56 SER D CA 1
ATOM 4969 C C . SER E 5 49 ? -33.336 0.213 -63.464 1.00 17.06 56 SER D C 1
ATOM 4970 O O . SER E 5 49 ? -33.176 1.190 -62.753 1.00 16.99 56 SER D O 1
ATOM 4973 N N . TYR E 5 50 ? -33.723 0.285 -64.733 1.00 14.09 57 TYR D N 1
ATOM 4974 C CA . TYR E 5 50 ? -33.878 1.560 -65.426 1.00 14.35 57 TYR D CA 1
ATOM 4975 C C . TYR E 5 50 ? -35.267 1.749 -66.022 1.00 14.69 57 TYR D C 1
ATOM 4976 O O . TYR E 5 50 ? -35.450 2.569 -66.909 1.00 15.03 57 TYR D O 1
ATOM 4985 N N . VAL E 5 51 ? -36.233 0.976 -65.536 1.00 17.88 58 VAL D N 1
ATOM 4986 C CA . VAL E 5 51 ? -37.640 1.130 -65.910 1.00 18.19 58 VAL D CA 1
ATOM 4987 C C . VAL E 5 51 ? -38.533 0.425 -64.899 1.00 18.04 58 VAL D C 1
ATOM 4988 O O . VAL E 5 51 ? -38.391 -0.773 -64.687 1.00 17.89 58 VAL D O 1
ATOM 4992 N N . ALA E 5 52 ? -39.450 1.156 -64.275 1.00 23.66 63 ALA D N 1
ATOM 4993 C CA . ALA E 5 52 ? -40.293 0.566 -63.239 1.00 23.52 63 ALA D CA 1
ATOM 4994 C C . ALA E 5 52 ? -40.716 -0.854 -63.589 1.00 23.55 63 ALA D C 1
ATOM 4995 O O . ALA E 5 52 ? -41.128 -1.127 -64.708 1.00 23.82 63 ALA D O 1
ATOM 4997 N N . ASP E 5 53 ? -40.580 -1.754 -62.623 1.00 34.49 64 ASP D N 1
ATOM 4998 C CA . ASP E 5 53 ? -40.986 -3.148 -62.766 1.00 34.52 64 ASP D CA 1
ATOM 4999 C C . ASP E 5 53 ? -40.057 -3.924 -63.686 1.00 34.53 64 ASP D C 1
ATOM 5000 O O . ASP E 5 53 ? -40.422 -4.956 -64.224 1.00 34.65 64 ASP D O 1
ATOM 5005 N N . SER E 5 54 ? -38.844 -3.414 -63.849 1.00 20.29 65 SER D N 1
ATOM 5006 C CA . SER E 5 54 ? -37.793 -4.114 -64.577 1.00 20.26 65 SER D CA 1
ATOM 5007 C C . SER E 5 54 ? -36.537 -4.179 -63.738 1.00 19.97 65 SER D C 1
ATOM 5008 O O . SER E 5 54 ? -35.932 -3.161 -63.434 1.00 19.86 65 SER D O 1
ATOM 5011 N N . THR E 5 55 ? -36.155 -5.390 -63.366 1.00 28.70 66 THR D N 1
ATOM 5012 C CA . THR E 5 55 ? -34.899 -5.623 -62.676 1.00 28.50 66 THR D CA 1
ATOM 5013 C C . THR E 5 55 ? -33.914 -6.246 -63.634 1.00 28.52 66 THR D C 1
ATOM 5014 O O . THR E 5 55 ? -34.289 -7.047 -64.488 1.00 28.68 66 THR D O 1
ATOM 5018 N N . GLU E 5 56 ? -32.648 -5.903 -63.479 1.00 30.37 67 GLU D N 1
ATOM 5019 C CA . GLU E 5 56 ? -31.631 -6.438 -64.356 1.00 30.39 67 GLU D CA 1
ATOM 5020 C C . GLU E 5 56 ? -30.453 -6.925 -63.545 1.00 30.25 67 GLU D C 1
ATOM 5021 O O . GLU E 5 56 ? -29.997 -6.242 -62.646 1.00 30.12 67 GLU D O 1
ATOM 5027 N N . LYS E 5 57 ? -29.958 -8.112 -63.857 1.00 15.60 68 LYS D N 1
ATOM 5028 C CA . LYS E 5 57 ? -28.916 -8.719 -63.040 1.00 15.56 68 LYS D CA 1
ATOM 5029 C C . LYS E 5 57 ? -27.629 -7.907 -63.031 1.00 15.42 68 LYS D C 1
ATOM 5030 O O . LYS E 5 57 ? -27.334 -7.180 -63.968 1.00 15.38 68 LYS D O 1
ATOM 5036 N N . GLY E 5 58 ? -26.891 -8.016 -61.933 1.00 24.63 69 GLY D N 1
ATOM 5037 C CA . GLY E 5 58 ? -25.618 -7.346 -61.778 1.00 24.53 69 GLY D CA 1
ATOM 5038 C C . GLY E 5 58 ? -24.524 -8.374 -61.928 1.00 24.64 69 GLY D C 1
ATOM 5039 O O . GLY E 5 58 ? -24.718 -9.356 -62.617 1.00 24.76 69 GLY D O 1
ATOM 5040 N N . ASP E 5 59 ? -23.388 -8.178 -61.276 1.00 56.42 70 ASP D N 1
ATOM 5041 C CA . ASP E 5 59 ? -22.291 -9.125 -61.410 1.00 56.89 70 ASP D CA 1
ATOM 5042 C C . ASP E 5 59 ? -22.478 -10.356 -60.529 1.00 57.45 70 ASP D C 1
ATOM 5043 O O . ASP E 5 59 ? -22.284 -11.484 -60.980 1.00 57.88 70 ASP D O 1
ATOM 5048 N N . ILE E 5 60 ? -22.876 -10.138 -59.279 1.00 25.97 71 ILE D N 1
ATOM 5049 C CA . ILE E 5 60 ? -23.109 -11.235 -58.345 1.00 26.54 71 ILE D CA 1
ATOM 5050 C C . ILE E 5 60 ? -24.543 -11.298 -57.837 1.00 26.17 71 ILE D C 1
ATOM 5051 O O . ILE E 5 60 ? -24.772 -11.144 -56.639 1.00 26.32 71 ILE D O 1
ATOM 5056 N N . PRO E 5 61 ? -25.508 -11.532 -58.744 1.00 15.63 72 PRO D N 1
ATOM 5057 C CA . PRO E 5 61 ? -26.947 -11.477 -58.466 1.00 15.37 72 PRO D CA 1
ATOM 5058 C C . PRO E 5 61 ? -27.431 -12.782 -57.886 1.00 15.71 72 PRO D C 1
ATOM 5059 O O . PRO E 5 61 ? -28.627 -12.951 -57.692 1.00 15.64 72 PRO D O 1
ATOM 5063 N N . ASP E 5 62 ? -26.502 -13.696 -57.627 1.00 55.10 74 ASP D N 1
ATOM 5064 C CA . ASP E 5 62 ? -26.833 -15.030 -57.156 1.00 55.69 74 ASP D CA 1
ATOM 5065 C C . ASP E 5 62 ? -27.283 -14.978 -55.711 1.00 55.88 74 ASP D C 1
ATOM 5066 O O . ASP E 5 62 ? -26.512 -14.615 -54.824 1.00 56.24 74 ASP D O 1
ATOM 5071 N N . GLY E 5 63 ? -28.534 -15.349 -55.479 1.00 21.45 75 GLY D N 1
ATOM 5072 C CA . GLY E 5 63 ? -29.057 -15.418 -54.131 1.00 21.67 75 GLY D CA 1
ATOM 5073 C C . GLY E 5 63 ? -29.788 -14.170 -53.690 1.00 20.99 75 GLY D C 1
ATOM 5074 O O . GLY E 5 63 ? -30.152 -14.058 -52.531 1.00 21.15 75 GLY D O 1
ATOM 5075 N N . TYR E 5 64 ? -30.002 -13.234 -54.612 1.00 19.76 76 TYR D N 1
ATOM 5076 C CA . TYR E 5 64 ? -30.762 -12.010 -54.337 1.00 19.52 76 TYR D CA 1
ATOM 5077 C C . TYR E 5 64 ? -31.900 -11.819 -55.339 1.00 19.41 76 TYR D C 1
ATOM 5078 O O . TYR E 5 64 ? -31.820 -12.265 -56.477 1.00 19.43 76 TYR D O 1
ATOM 5087 N N . LYS E 5 65 ? -32.960 -11.149 -54.921 1.00 38.65 77 LYS D N 1
ATOM 5088 C CA . LYS E 5 65 ? -34.025 -10.807 -55.850 1.00 38.57 77 LYS D CA 1
ATOM 5089 C C . LYS E 5 65 ? -34.447 -9.360 -55.666 1.00 38.39 77 LYS D C 1
ATOM 5090 O O . LYS E 5 65 ? -34.999 -8.997 -54.633 1.00 38.36 77 LYS D O 1
ATOM 5096 N N . ALA E 5 66 ? -34.181 -8.529 -56.666 1.00 30.93 78 ALA D N 1
ATOM 5097 C CA . ALA E 5 66 ? -34.528 -7.115 -56.586 1.00 30.79 78 ALA D CA 1
ATOM 5098 C C . ALA E 5 66 ? -35.959 -6.883 -57.047 1.00 30.85 78 ALA D C 1
ATOM 5099 O O . ALA E 5 66 ? -36.640 -7.813 -57.497 1.00 30.99 78 ALA D O 1
ATOM 5101 N N . SER E 5 67 ? -36.415 -5.644 -56.926 1.00 26.79 79 SER D N 1
ATOM 5102 C CA . SER E 5 67 ? -37.787 -5.315 -57.271 1.00 26.88 79 SER D CA 1
ATOM 5103 C C . SER E 5 67 ? -37.998 -3.812 -57.311 1.00 26.83 79 SER D C 1
ATOM 5104 O O . SER E 5 67 ? -37.923 -3.145 -56.285 1.00 26.72 79 SER D O 1
ATOM 5107 N N . ARG E 5 68 ? -38.280 -3.289 -58.499 1.00 12.06 80 ARG D N 1
ATOM 5108 C CA . ARG E 5 68 ? -38.513 -1.866 -58.687 1.00 12.09 80 ARG D CA 1
ATOM 5109 C C . ARG E 5 68 ? -39.999 -1.589 -58.911 1.00 12.28 80 ARG D C 1
ATOM 5110 O O . ARG E 5 68 ? -40.429 -1.443 -60.045 1.00 12.49 80 ARG D O 1
ATOM 5118 N N . PRO E 5 69 ? -40.792 -1.532 -57.824 1.00 20.15 81 PRO D N 1
ATOM 5119 C CA . PRO E 5 69 ? -42.225 -1.230 -57.893 1.00 20.32 81 PRO D CA 1
ATOM 5120 C C . PRO E 5 69 ? -42.491 0.098 -58.579 1.00 20.49 81 PRO D C 1
ATOM 5121 O O . PRO E 5 69 ? -42.941 0.122 -59.721 1.00 20.73 81 PRO D O 1
ATOM 5125 N N . SER E 5 70 ? -42.228 1.200 -57.893 1.00 13.39 83 SER D N 1
ATOM 5126 C CA . SER E 5 70 ? -42.381 2.495 -58.531 1.00 13.59 83 SER D CA 1
ATOM 5127 C C . SER E 5 70 ? -41.032 3.008 -58.961 1.00 13.52 83 SER D C 1
ATOM 5128 O O . SER E 5 70 ? -40.072 2.249 -59.026 1.00 13.35 83 SER D O 1
ATOM 5131 N N . GLN E 5 71 ? -40.958 4.302 -59.250 1.00 15.09 84 GLN D N 1
ATOM 5132 C CA . GLN E 5 71 ? -39.709 4.898 -59.708 1.00 15.06 84 GLN D CA 1
ATOM 5133 C C . GLN E 5 71 ? -38.797 5.282 -58.559 1.00 14.77 84 GLN D C 1
ATOM 5134 O O . GLN E 5 71 ? -37.589 5.437 -58.739 1.00 14.66 84 GLN D O 1
ATOM 5140 N N . GLU E 5 72 ? -39.378 5.443 -57.376 1.00 41.70 85 GLU D N 1
ATOM 5141 C CA . GLU E 5 72 ? -38.627 5.935 -56.233 1.00 41.48 85 GLU D CA 1
ATOM 5142 C C . GLU E 5 72 ? -38.108 4.796 -55.368 1.00 41.24 85 GLU D C 1
ATOM 5143 O O . GLU E 5 72 ? -37.205 4.997 -54.574 1.00 41.07 85 GLU D O 1
ATOM 5149 N N . ASN E 5 73 ? -38.666 3.601 -55.546 1.00 11.76 86 ASN D N 1
ATOM 5150 C CA . ASN E 5 73 ? -38.390 2.463 -54.667 1.00 11.61 86 ASN D CA 1
ATOM 5151 C C . ASN E 5 73 ? -37.738 1.259 -55.344 1.00 11.59 86 ASN D C 1
ATOM 5152 O O . ASN E 5 73 ? -38.113 0.873 -56.437 1.00 11.72 86 ASN D O 1
ATOM 5157 N N . PHE E 5 74 ? -36.761 0.668 -54.673 1.00 11.36 87 PHE D N 1
ATOM 5158 C CA . PHE E 5 74 ? -36.013 -0.445 -55.237 1.00 11.36 87 PHE D CA 1
ATOM 5159 C C . PHE E 5 74 ? -35.529 -1.355 -54.101 1.00 11.30 87 PHE D C 1
ATOM 5160 O O . PHE E 5 74 ? -34.601 -1.013 -53.377 1.00 11.22 87 PHE D O 1
ATOM 5168 N N . SER E 5 75 ? -36.164 -2.511 -53.943 1.00 13.00 88 SER D N 1
ATOM 5169 C CA . SER E 5 75 ? -35.904 -3.363 -52.795 1.00 13.01 88 SER D CA 1
ATOM 5170 C C . SER E 5 75 ? -34.998 -4.514 -53.146 1.00 13.08 88 SER D C 1
ATOM 5171 O O . SER E 5 75 ? -35.135 -5.101 -54.214 1.00 13.14 88 SER D O 1
ATOM 5174 N N . LEU E 5 76 ? -34.078 -4.844 -52.247 1.00 30.20 89 LEU D N 1
ATOM 5175 C CA . LEU E 5 76 ? -33.247 -6.026 -52.411 1.00 30.32 89 LEU D CA 1
ATOM 5176 C C . LEU E 5 76 ? -33.800 -7.073 -51.472 1.00 30.49 89 LEU D C 1
ATOM 5177 O O . LEU E 5 76 ? -34.202 -6.755 -50.363 1.00 30.50 89 LEU D O 1
ATOM 5182 N N . ILE E 5 77 ? -33.851 -8.319 -51.924 1.00 15.48 90 ILE D N 1
ATOM 5183 C CA . ILE E 5 77 ? -34.440 -9.398 -51.137 1.00 15.68 90 ILE D CA 1
ATOM 5184 C C . ILE E 5 77 ? -33.571 -10.645 -51.106 1.00 15.91 90 ILE D C 1
ATOM 5185 O O . ILE E 5 77 ? -33.215 -11.203 -52.144 1.00 15.95 90 ILE D O 1
ATOM 5190 N N . LEU E 5 78 ? -33.238 -11.076 -49.896 1.00 19.72 91 LEU D N 1
ATOM 5191 C CA . LEU E 5 78 ? -32.655 -12.389 -49.686 1.00 20.07 91 LEU D CA 1
ATOM 5192 C C . LEU E 5 78 ? -33.747 -13.249 -49.084 1.00 20.28 91 LEU D C 1
ATOM 5193 O O . LEU E 5 78 ? -34.296 -12.914 -48.038 1.00 20.32 91 LEU D O 1
ATOM 5198 N N . GLU E 5 79 ? -34.085 -14.345 -49.746 1.00 57.85 92 GLU D N 1
ATOM 5199 C CA . GLU E 5 79 ? -35.187 -15.176 -49.277 1.00 58.03 92 GLU D CA 1
ATOM 5200 C C . GLU E 5 79 ? -34.711 -16.143 -48.200 1.00 58.96 92 GLU D C 1
ATOM 5201 O O . GLU E 5 79 ? -35.433 -16.446 -47.252 1.00 59.21 92 GLU D O 1
ATOM 5207 N N . LEU E 5 80 ? -33.482 -16.615 -48.359 1.00 25.76 93 LEU D N 1
ATOM 5208 C CA . LEU E 5 80 ? -32.851 -17.485 -47.376 1.00 26.77 93 LEU D CA 1
ATOM 5209 C C . LEU E 5 80 ? -31.507 -16.891 -46.991 1.00 27.13 93 LEU D C 1
ATOM 5210 O O . LEU E 5 80 ? -30.486 -17.204 -47.612 1.00 27.44 93 LEU D O 1
ATOM 5215 N N . ALA E 5 81 ? -31.514 -16.023 -45.982 1.00 22.65 94 ALA D N 1
ATOM 5216 C CA . ALA E 5 81 ? -30.302 -15.344 -45.545 1.00 22.98 94 ALA D CA 1
ATOM 5217 C C . ALA E 5 81 ? -29.195 -16.360 -45.339 1.00 24.06 94 ALA D C 1
ATOM 5218 O O . ALA E 5 81 ? -29.389 -17.343 -44.641 1.00 24.82 94 ALA D O 1
ATOM 5220 N N . SER E 5 82 ? -28.042 -16.147 -45.961 1.00 51.54 95 SER D N 1
ATOM 5221 C CA . SER E 5 82 ? -26.925 -17.062 -45.771 1.00 52.64 95 SER D CA 1
ATOM 5222 C C . SER E 5 82 ? -25.902 -16.432 -44.842 1.00 53.26 95 SER D C 1
ATOM 5223 O O . SER E 5 82 ? -26.061 -15.288 -44.412 1.00 52.78 95 SER D O 1
ATOM 5226 N N . LEU E 5 83 ? -24.859 -17.187 -44.525 1.00 34.63 96 LEU D N 1
ATOM 5227 C CA . LEU E 5 83 ? -23.787 -16.678 -43.691 1.00 35.38 96 LEU D CA 1
ATOM 5228 C C . LEU E 5 83 ? -22.895 -15.768 -44.517 1.00 34.95 96 LEU D C 1
ATOM 5229 O O . LEU E 5 83 ? -22.389 -14.758 -44.030 1.00 34.97 96 LEU D O 1
ATOM 5234 N N . SER E 5 84 ? -22.715 -16.138 -45.779 1.00 53.37 97 SER D N 1
ATOM 5235 C CA . SER E 5 84 ? -21.820 -15.423 -46.675 1.00 53.04 97 SER D CA 1
ATOM 5236 C C . SER E 5 84 ? -22.438 -14.140 -47.203 1.00 51.76 97 SER D C 1
ATOM 5237 O O . SER E 5 84 ? -21.852 -13.461 -48.034 1.00 51.34 97 SER D O 1
ATOM 5240 N N . GLN E 5 85 ? -23.629 -13.810 -46.730 1.00 20.47 98 GLN D N 1
ATOM 5241 C CA . GLN E 5 85 ? -24.304 -12.614 -47.204 1.00 19.32 98 GLN D CA 1
ATOM 5242 C C . GLN E 5 85 ? -24.240 -11.498 -46.186 1.00 19.31 98 GLN D C 1
ATOM 5243 O O . GLN E 5 85 ? -25.017 -10.557 -46.241 1.00 18.48 98 GLN D O 1
ATOM 5249 N N . THR E 5 86 ? -23.306 -11.607 -45.254 1.00 22.67 99 THR D N 1
ATOM 5250 C CA . THR E 5 86 ? -23.063 -10.543 -44.298 1.00 22.81 99 THR D CA 1
ATOM 5251 C C . THR E 5 86 ? -22.213 -9.476 -44.963 1.00 22.48 99 THR D C 1
ATOM 5252 O O . THR E 5 86 ? -21.083 -9.743 -45.351 1.00 23.05 99 THR D O 1
ATOM 5256 N N . ALA E 5 87 ? -22.751 -8.271 -45.100 1.00 19.96 100 ALA D N 1
ATOM 5257 C CA . ALA E 5 87 ? -22.010 -7.193 -45.732 1.00 19.63 100 ALA D CA 1
ATOM 5258 C C . ALA E 5 87 ? -22.765 -5.898 -45.578 1.00 18.81 100 ALA D C 1
ATOM 5259 O O . ALA E 5 87 ? -23.771 -5.858 -44.886 1.00 18.60 100 ALA D O 1
ATOM 5261 N N . VAL E 5 88 ? -22.278 -4.846 -46.237 1.00 27.82 101 VAL D N 1
ATOM 5262 C CA . VAL E 5 88 ? -22.898 -3.514 -46.199 1.00 27.08 101 VAL D CA 1
ATOM 5263 C C . VAL E 5 88 ? -23.429 -3.076 -47.562 1.00 26.06 101 VAL D C 1
ATOM 5264 O O . VAL E 5 88 ? -22.657 -2.791 -48.469 1.00 25.95 101 VAL D O 1
ATOM 5268 N N . TYR E 5 89 ? -24.747 -2.974 -47.686 1.00 11.75 102 TYR D N 1
ATOM 5269 C CA . TYR E 5 89 ? -25.381 -2.794 -48.984 1.00 10.91 102 TYR D CA 1
ATOM 5270 C C . TYR E 5 89 ? -25.742 -1.355 -49.334 1.00 10.24 102 TYR D C 1
ATOM 5271 O O . TYR E 5 89 ? -26.568 -0.741 -48.680 1.00 10.00 102 TYR D O 1
ATOM 5280 N N . PHE E 5 90 ? -25.137 -0.835 -50.395 1.00 9.50 103 PHE D N 1
ATOM 5281 C CA . PHE E 5 90 ? -25.288 0.568 -50.778 1.00 9.26 103 PHE D CA 1
ATOM 5282 C C . PHE E 5 90 ? -26.244 0.775 -51.929 1.00 9.15 103 PHE D C 1
ATOM 5283 O O . PHE E 5 90 ? -26.148 0.110 -52.941 1.00 9.16 103 PHE D O 1
ATOM 5291 N N . CYS E 5 91 ? -27.156 1.720 -51.779 1.00 11.66 104 CYS D N 1
ATOM 5292 C CA . CYS E 5 91 ? -28.124 2.014 -52.819 1.00 11.62 104 CYS D CA 1
ATOM 5293 C C . CYS E 5 91 ? -27.708 3.293 -53.489 1.00 11.58 104 CYS D C 1
ATOM 5294 O O . CYS E 5 91 ? -27.513 4.286 -52.819 1.00 11.56 104 CYS D O 1
ATOM 5297 N N . ALA E 5 92 ? -27.557 3.291 -54.803 1.00 8.98 105 ALA D N 1
ATOM 5298 C CA . ALA E 5 92 ? -27.271 4.535 -55.503 1.00 8.99 105 ALA D CA 1
ATOM 5299 C C . ALA E 5 92 ? -28.246 4.676 -56.647 1.00 9.07 105 ALA D C 1
ATOM 5300 O O . ALA E 5 92 ? -28.747 3.674 -57.129 1.00 9.11 105 ALA D O 1
ATOM 5302 N N . SER E 5 93 ? -28.520 5.903 -57.078 1.00 14.52 106 SER D N 1
ATOM 5303 C CA . SER E 5 93 ? -29.415 6.148 -58.214 1.00 14.70 106 SER D CA 1
ATOM 5304 C C . SER E 5 93 ? -28.742 7.052 -59.228 1.00 14.83 106 SER D C 1
ATOM 5305 O O . SER E 5 93 ? -27.660 7.558 -58.977 1.00 14.75 106 SER D O 1
ATOM 5308 N N . SER E 5 94 ? -29.369 7.241 -60.382 1.00 18.49 107 SER D N 1
ATOM 5309 C CA . SER E 5 94 ? -28.886 8.216 -61.354 1.00 18.71 107 SER D CA 1
ATOM 5310 C C . SER E 5 94 ? -29.853 8.469 -62.495 1.00 19.07 107 SER D C 1
ATOM 5311 O O . SER E 5 94 ? -30.921 7.883 -62.585 1.00 19.14 107 SER D O 1
ATOM 5314 N N . TRP E 5 95 ? -29.442 9.375 -63.361 1.00 37.65 108 TRP D N 1
ATOM 5315 C CA . TRP E 5 95 ? -30.189 9.803 -64.533 1.00 38.12 108 TRP D CA 1
ATOM 5316 C C . TRP E 5 95 ? -29.191 10.764 -65.112 1.00 38.35 108 TRP D C 1
ATOM 5317 O O . TRP E 5 95 ? -28.674 11.630 -64.392 1.00 38.28 108 TRP D O 1
ATOM 5328 N N . ASP E 5 96 ? -28.873 10.612 -66.388 1.00 19.75 109 ASP D N 1
ATOM 5329 C CA . ASP E 5 96 ? -29.331 9.528 -67.222 1.00 19.82 109 ASP D CA 1
ATOM 5330 C C . ASP E 5 96 ? -28.349 8.411 -66.946 1.00 19.35 109 ASP D C 1
ATOM 5331 O O . ASP E 5 96 ? -28.496 7.721 -65.946 1.00 18.95 109 ASP D O 1
ATOM 5336 N N . ARG E 5 97 ? -27.330 8.250 -67.798 1.00 22.52 110 ARG D N 1
ATOM 5337 C CA . ARG E 5 97 ? -26.279 7.246 -67.561 1.00 22.09 110 ARG D CA 1
ATOM 5338 C C . ARG E 5 97 ? -25.157 7.816 -66.708 1.00 21.83 110 ARG D C 1
ATOM 5339 O O . ARG E 5 97 ? -24.584 8.870 -67.029 1.00 22.08 110 ARG D O 1
ATOM 5347 N N . ALA E 5 98 ? -24.863 7.112 -65.617 1.00 112.97 112 ALA D N 1
ATOM 5348 C CA . ALA E 5 98 ? -23.811 7.480 -64.677 1.00 112.72 112 ALA D CA 1
ATOM 5349 C C . ALA E 5 98 ? -22.583 8.054 -65.382 1.00 112.85 112 ALA D C 1
ATOM 5350 O O . ALA E 5 98 ? -22.341 7.774 -66.554 1.00 113.05 112 ALA D O 1
ATOM 5352 N N . GLY E 5 99 ? -21.805 8.860 -64.669 1.00 59.94 113 GLY D N 1
ATOM 5353 C CA . GLY E 5 99 ? -22.111 9.235 -63.304 1.00 59.76 113 GLY D CA 1
ATOM 5354 C C . GLY E 5 99 ? -22.469 10.699 -63.267 1.00 60.05 113 GLY D C 1
ATOM 5355 O O . GLY E 5 99 ? -23.384 11.128 -63.974 1.00 60.38 113 GLY D O 1
ATOM 5356 N N . ASN E 5 100 ? -21.735 11.457 -62.454 1.00 52.87 114 ASN D N 1
ATOM 5357 C CA . ASN E 5 100 ? -21.913 12.906 -62.341 1.00 53.17 114 ASN D CA 1
ATOM 5358 C C . ASN E 5 100 ? -23.306 13.292 -61.845 1.00 53.25 114 ASN D C 1
ATOM 5359 O O . ASN E 5 100 ? -23.570 14.454 -61.519 1.00 53.47 114 ASN D O 1
ATOM 5364 N N . THR E 5 101 ? -24.185 12.298 -61.779 1.00 61.93 115 THR D N 1
ATOM 5365 C CA . THR E 5 101 ? -25.520 12.478 -61.232 1.00 61.97 115 THR D CA 1
ATOM 5366 C C . THR E 5 101 ? -25.972 11.240 -60.481 1.00 61.64 115 THR D C 1
ATOM 5367 O O . THR E 5 101 ? -27.130 11.161 -60.077 1.00 61.67 115 THR D O 1
ATOM 5371 N N . LEU E 5 102 ? -25.085 10.264 -60.302 1.00 24.35 116 LEU D N 1
ATOM 5372 C CA . LEU E 5 102 ? -25.429 9.171 -59.398 1.00 24.12 116 LEU D CA 1
ATOM 5373 C C . LEU E 5 102 ? -25.154 9.612 -57.976 1.00 23.99 116 LEU D C 1
ATOM 5374 O O . LEU E 5 102 ? -24.148 10.271 -57.707 1.00 23.98 116 LEU D O 1
ATOM 5379 N N . TYR E 5 103 ? -26.073 9.281 -57.078 1.00 32.63 117 TYR D N 1
ATOM 5380 C CA . TYR E 5 103 ? -25.967 9.702 -55.701 1.00 32.56 117 TYR D CA 1
ATOM 5381 C C . TYR E 5 103 ? -26.220 8.487 -54.834 1.00 32.44 117 TYR D C 1
ATOM 5382 O O . TYR E 5 103 ? -27.252 7.853 -54.961 1.00 32.45 117 TYR D O 1
ATOM 5391 N N . PHE E 5 104 ? -25.259 8.151 -53.975 1.00 11.43 118 PHE D N 1
ATOM 5392 C CA . PHE E 5 104 ? -25.290 6.912 -53.181 1.00 11.39 118 PHE D CA 1
ATOM 5393 C C . PHE E 5 104 ? -26.149 6.991 -51.938 1.00 11.39 118 PHE D C 1
ATOM 5394 O O . PHE E 5 104 ? -26.514 8.067 -51.483 1.00 11.40 118 PHE D O 1
ATOM 5402 N N . GLY E 5 105 ? -26.464 5.831 -51.387 1.00 28.96 119 GLY D N 1
ATOM 5403 C CA . GLY E 5 105 ? -27.177 5.763 -50.134 1.00 28.97 119 GLY D CA 1
ATOM 5404 C C . GLY E 5 105 ? -26.155 5.935 -49.037 1.00 29.01 119 GLY D C 1
ATOM 5405 O O . GLY E 5 105 ? -25.093 6.533 -49.261 1.00 29.01 119 GLY D O 1
ATOM 5406 N N . GLU E 5 106 ? -26.448 5.383 -47.864 1.00 41.21 120 GLU D N 1
ATOM 5407 C CA . GLU E 5 106 ? -25.607 5.588 -46.693 1.00 41.63 120 GLU D CA 1
ATOM 5408 C C . GLU E 5 106 ? -25.125 4.283 -46.075 1.00 42.30 120 GLU D C 1
ATOM 5409 O O . GLU E 5 106 ? -24.612 4.269 -44.960 1.00 43.03 120 GLU D O 1
ATOM 5415 N N . GLY E 5 107 ? -25.306 3.185 -46.797 1.00 22.57 121 GLY D N 1
ATOM 5416 C CA . GLY E 5 107 ? -24.893 1.872 -46.328 1.00 23.21 121 GLY D CA 1
ATOM 5417 C C . GLY E 5 107 ? -25.909 1.215 -45.416 1.00 23.30 121 GLY D C 1
ATOM 5418 O O . GLY E 5 107 ? -26.615 1.898 -44.684 1.00 23.17 121 GLY D O 1
ATOM 5419 N N . SER E 5 108 ? -25.991 -0.111 -45.469 1.00 13.94 122 SER D N 1
ATOM 5420 C CA . SER E 5 108 ? -26.867 -0.872 -44.582 1.00 14.14 122 SER D CA 1
ATOM 5421 C C . SER E 5 108 ? -26.140 -2.084 -44.019 1.00 15.05 122 SER D C 1
ATOM 5422 O O . SER E 5 108 ? -26.080 -3.117 -44.670 1.00 15.08 122 SER D O 1
ATOM 5425 N N . ARG E 5 109 ? -25.595 -1.973 -42.813 1.00 22.64 123 ARG D N 1
ATOM 5426 C CA . ARG E 5 109 ? -24.841 -3.081 -42.241 1.00 23.63 123 ARG D CA 1
ATOM 5427 C C . ARG E 5 109 ? -25.763 -4.243 -41.899 1.00 23.71 123 ARG D C 1
ATOM 5428 O O . ARG E 5 109 ? -26.604 -4.148 -41.020 1.00 23.73 123 ARG D O 1
ATOM 5436 N N . LEU E 5 110 ? -25.613 -5.331 -42.638 1.00 16.93 124 LEU D N 1
ATOM 5437 C CA . LEU E 5 110 ? -26.358 -6.547 -42.393 1.00 17.12 124 LEU D CA 1
ATOM 5438 C C . LEU E 5 110 ? -25.440 -7.542 -41.728 1.00 18.30 124 LEU D C 1
ATOM 5439 O O . LEU E 5 110 ? -24.285 -7.683 -42.113 1.00 18.76 124 LEU D O 1
ATOM 5444 N N . ILE E 5 111 ? -25.957 -8.247 -40.732 1.00 20.36 125 ILE D N 1
ATOM 5445 C CA . ILE E 5 111 ? -25.195 -9.285 -40.056 1.00 21.57 125 ILE D CA 1
ATOM 5446 C C . ILE E 5 111 ? -26.088 -10.506 -39.869 1.00 21.73 125 ILE D C 1
ATOM 5447 O O . ILE E 5 111 ? -27.240 -10.387 -39.450 1.00 21.31 125 ILE D O 1
ATOM 5452 N N . VAL E 5 112 ? -25.557 -11.676 -40.207 1.00 25.19 126 VAL D N 1
ATOM 5453 C CA . VAL E 5 112 ? -26.337 -12.906 -40.185 1.00 25.37 126 VAL D CA 1
ATOM 5454 C C . VAL E 5 112 ? -25.738 -13.953 -39.249 1.00 26.76 126 VAL D C 1
ATOM 5455 O O . VAL E 5 112 ? -24.597 -14.367 -39.419 1.00 27.53 126 VAL D O 1
ATOM 5459 N N . VAL E 5 113 ? -26.526 -14.387 -38.271 1.00 62.23 127 VAL D N 1
ATOM 5460 C CA . VAL E 5 113 ? -26.079 -15.366 -37.289 1.00 63.59 127 VAL D CA 1
ATOM 5461 C C . VAL E 5 113 ? -26.900 -16.654 -37.367 1.00 63.79 127 VAL D C 1
ATOM 5462 O O . VAL E 5 113 ? -28.032 -16.650 -37.854 1.00 62.87 127 VAL D O 1
ATOM 5466 N N . GLU E 5 114 ? -26.336 -17.749 -36.862 1.00 56.58 128 GLU D N 1
ATOM 5467 C CA . GLU E 5 114 ? -27.023 -19.037 -36.892 1.00 56.93 128 GLU D CA 1
ATOM 5468 C C . GLU E 5 114 ? -28.146 -19.133 -35.867 1.00 57.00 128 GLU D C 1
ATOM 5469 O O . GLU E 5 114 ? -29.178 -19.754 -36.113 1.00 56.65 128 GLU D O 1
ATOM 5475 N N . ASP E 5 115 ? -27.936 -18.515 -34.714 1.00 81.15 129 ASP D N 1
ATOM 5476 C CA . ASP E 5 115 ? -28.909 -18.570 -33.636 1.00 81.34 129 ASP D CA 1
ATOM 5477 C C . ASP E 5 115 ? -28.913 -17.229 -32.916 1.00 81.02 129 ASP D C 1
ATOM 5478 O O . ASP E 5 115 ? -27.863 -16.711 -32.549 1.00 81.58 129 ASP D O 1
ATOM 5483 N N . LEU E 5 116 ? -30.098 -16.667 -32.723 1.00 45.91 130 LEU D N 1
ATOM 5484 C CA . LEU E 5 116 ? -30.222 -15.329 -32.159 1.00 45.48 130 LEU D CA 1
ATOM 5485 C C . LEU E 5 116 ? -29.785 -15.236 -30.706 1.00 46.66 130 LEU D C 1
ATOM 5486 O O . LEU E 5 116 ? -29.497 -14.153 -30.213 1.00 46.59 130 LEU D O 1
ATOM 5491 N N . ARG E 5 117 ? -29.746 -16.365 -30.016 1.00 80.52 131 ARG D N 1
ATOM 5492 C CA . ARG E 5 117 ? -29.370 -16.364 -28.610 1.00 81.76 131 ARG D CA 1
ATOM 5493 C C . ARG E 5 117 ? -28.085 -15.578 -28.394 1.00 82.25 131 ARG D C 1
ATOM 5494 O O . ARG E 5 117 ? -28.002 -14.772 -27.478 1.00 82.54 131 ARG D O 1
ATOM 5502 N N . ASN E 5 118 ? -27.100 -15.804 -29.259 1.00 44.89 132 ASN D N 1
ATOM 5503 C CA . ASN E 5 118 ? -25.749 -15.274 -29.070 1.00 45.60 132 ASN D CA 1
ATOM 5504 C C . ASN E 5 118 ? -25.625 -13.743 -29.071 1.00 44.83 132 ASN D C 1
ATOM 5505 O O . ASN E 5 118 ? -24.576 -13.203 -28.729 1.00 45.50 132 ASN D O 1
ATOM 5510 N N . VAL E 5 119 ? -26.698 -13.051 -29.448 1.00 24.85 133 VAL D N 1
ATOM 5511 C CA . VAL E 5 119 ? -26.736 -11.584 -29.444 1.00 24.09 133 VAL D CA 1
ATOM 5512 C C . VAL E 5 119 ? -26.758 -11.028 -28.027 1.00 24.86 133 VAL D C 1
ATOM 5513 O O . VAL E 5 119 ? -27.588 -11.422 -27.204 1.00 25.15 133 VAL D O 1
ATOM 5517 N N . THR E 5 120 ? -25.860 -10.094 -27.747 1.00 36.70 134 THR D N 1
ATOM 5518 C CA . THR E 5 120 ? -25.770 -9.528 -26.411 1.00 37.53 134 THR D CA 1
ATOM 5519 C C . THR E 5 120 ? -25.179 -8.127 -26.438 1.00 37.26 134 THR D C 1
ATOM 5520 O O . THR E 5 120 ? -24.201 -7.875 -27.136 1.00 37.26 134 THR D O 1
ATOM 5524 N N . PRO E 5 121 ? -25.783 -7.204 -25.682 1.00 35.76 135 PRO D N 1
ATOM 5525 C CA . PRO E 5 121 ? -25.309 -5.820 -25.571 1.00 35.59 135 PRO D CA 1
ATOM 5526 C C . PRO E 5 121 ? -23.894 -5.731 -24.988 1.00 36.99 135 PRO D C 1
ATOM 5527 O O . PRO E 5 121 ? -23.367 -6.737 -24.514 1.00 38.17 135 PRO D O 1
ATOM 5531 N N . PRO E 5 122 ? -23.285 -4.536 -25.008 1.00 27.21 136 PRO D N 1
ATOM 5532 C CA . PRO E 5 122 ? -21.943 -4.398 -24.461 1.00 28.59 136 PRO D CA 1
ATOM 5533 C C . PRO E 5 122 ? -21.971 -4.059 -22.970 1.00 29.70 136 PRO D C 1
ATOM 5534 O O . PRO E 5 122 ? -23.029 -3.742 -22.424 1.00 29.26 136 PRO D O 1
ATOM 5538 N N . LYS E 5 123 ? -20.809 -4.137 -22.324 1.00 43.69 137 LYS D N 1
ATOM 5539 C CA . LYS E 5 123 ? -20.621 -3.590 -20.990 1.00 44.81 137 LYS D CA 1
ATOM 5540 C C . LYS E 5 123 ? -19.731 -2.376 -21.153 1.00 44.95 137 LYS D C 1
ATOM 5541 O O . LYS E 5 123 ? -18.529 -2.512 -21.362 1.00 45.81 137 LYS D O 1
ATOM 5547 N N . VAL E 5 124 ? -20.321 -1.188 -21.087 1.00 40.60 138 VAL D N 1
ATOM 5548 C CA . VAL E 5 124 ? -19.563 0.040 -21.295 1.00 40.65 138 VAL D CA 1
ATOM 5549 C C . VAL E 5 124 ? -19.021 0.571 -19.990 1.00 42.12 138 VAL D C 1
ATOM 5550 O O . VAL E 5 124 ? -19.789 1.053 -19.157 1.00 42.10 138 VAL D O 1
ATOM 5554 N N . SER E 5 125 ? -17.700 0.502 -19.831 1.00 47.73 139 SER D N 1
ATOM 5555 C CA . SER E 5 125 ? -17.035 0.991 -18.634 1.00 49.29 139 SER D CA 1
ATOM 5556 C C . SER E 5 125 ? -16.069 2.115 -18.980 1.00 49.54 139 SER D C 1
ATOM 5557 O O . SER E 5 125 ? -15.214 1.951 -19.836 1.00 49.57 139 SER D O 1
ATOM 5560 N N . LEU E 5 126 ? -16.220 3.259 -18.321 1.00 42.53 140 LEU D N 1
ATOM 5561 C CA . LEU E 5 126 ? -15.331 4.398 -18.532 1.00 42.89 140 LEU D CA 1
ATOM 5562 C C . LEU E 5 126 ? -14.218 4.460 -17.476 1.00 44.94 140 LEU D C 1
ATOM 5563 O O . LEU E 5 126 ? -14.500 4.559 -16.281 1.00 45.81 140 LEU D O 1
ATOM 5568 N N . PHE E 5 127 ? -12.959 4.412 -17.921 1.00 55.82 141 PHE D N 1
ATOM 5569 C CA . PHE E 5 127 ? -11.799 4.422 -17.027 1.00 57.86 141 PHE D CA 1
ATOM 5570 C C . PHE E 5 127 ? -11.255 5.825 -16.836 1.00 58.34 141 PHE D C 1
ATOM 5571 O O . PHE E 5 127 ? -10.777 6.440 -17.779 1.00 57.81 141 PHE D O 1
ATOM 5579 N N . GLU E 5 128 ? -11.316 6.320 -15.607 1.00 68.27 142 GLU D N 1
ATOM 5580 C CA . GLU E 5 128 ? -10.865 7.673 -15.288 1.00 68.85 142 GLU D CA 1
ATOM 5581 C C . GLU E 5 128 ? -9.367 7.815 -15.493 1.00 70.24 142 GLU D C 1
ATOM 5582 O O . GLU E 5 128 ? -8.639 6.825 -15.411 1.00 71.28 142 GLU D O 1
ATOM 5588 N N . PRO E 5 129 ? -8.901 9.057 -15.727 1.00 47.33 143 PRO D N 1
ATOM 5589 C CA . PRO E 5 129 ? -7.509 9.372 -16.080 1.00 48.52 143 PRO D CA 1
ATOM 5590 C C . PRO E 5 129 ? -6.471 8.984 -15.020 1.00 50.84 143 PRO D C 1
ATOM 5591 O O . PRO E 5 129 ? -6.801 8.621 -13.879 1.00 51.67 143 PRO D O 1
ATOM 5595 N N . SER E 5 130 ? -5.205 9.055 -15.425 1.00 77.93 144 SER D N 1
ATOM 5596 C CA . SER E 5 130 ? -4.091 8.793 -14.526 1.00 80.25 144 SER D CA 1
ATOM 5597 C C . SER E 5 130 ? -3.556 10.121 -14.014 1.00 81.31 144 SER D C 1
ATOM 5598 O O . SER E 5 130 ? -3.246 11.015 -14.800 1.00 80.81 144 SER D O 1
ATOM 5601 N N . LYS E 5 131 ? -3.449 10.243 -12.692 1.00 61.83 145 LYS D N 1
ATOM 5602 C CA . LYS E 5 131 ? -2.962 11.467 -12.062 1.00 63.02 145 LYS D CA 1
ATOM 5603 C C . LYS E 5 131 ? -1.514 11.760 -12.448 1.00 64.47 145 LYS D C 1
ATOM 5604 O O . LYS E 5 131 ? -1.004 12.856 -12.209 1.00 65.34 145 LYS D O 1
ATOM 5610 N N . ALA E 5 132 ? -0.855 10.774 -13.046 1.00 69.59 146 ALA D N 1
ATOM 5611 C CA . ALA E 5 132 ? 0.495 10.966 -13.550 1.00 70.85 146 ALA D CA 1
ATOM 5612 C C . ALA E 5 132 ? 0.442 11.854 -14.781 1.00 69.45 146 ALA D C 1
ATOM 5613 O O . ALA E 5 132 ? 1.049 12.922 -14.829 1.00 70.20 146 ALA D O 1
ATOM 5615 N N . GLU E 5 133 ? -0.309 11.402 -15.774 1.00 62.20 147 GLU D N 1
ATOM 5616 C CA . GLU E 5 133 ? -0.442 12.118 -17.030 1.00 60.73 147 GLU D CA 1
ATOM 5617 C C . GLU E 5 133 ? -0.829 13.567 -16.803 1.00 60.43 147 GLU D C 1
ATOM 5618 O O . GLU E 5 133 ? -0.202 14.481 -17.336 1.00 60.76 147 GLU D O 1
ATOM 5624 N N . ILE E 5 134 ? -1.877 13.758 -16.009 1.00 55.79 148 ILE D N 1
ATOM 5625 C CA . ILE E 5 134 ? -2.395 15.080 -15.688 1.00 55.47 148 ILE D CA 1
ATOM 5626 C C . ILE E 5 134 ? -1.303 15.976 -15.127 1.00 57.49 148 ILE D C 1
ATOM 5627 O O . ILE E 5 134 ? -1.220 17.159 -15.463 1.00 57.35 148 ILE D O 1
ATOM 5632 N N . ALA E 5 135 ? -0.470 15.404 -14.263 1.00 63.74 149 ALA D N 1
ATOM 5633 C CA . ALA E 5 135 ? 0.597 16.158 -13.625 1.00 65.88 149 ALA D CA 1
ATOM 5634 C C . ALA E 5 135 ? 1.737 16.395 -14.594 1.00 66.48 149 ALA D C 1
ATOM 5635 O O . ALA E 5 135 ? 2.118 17.533 -14.834 1.00 66.86 149 ALA D O 1
ATOM 5637 N N . ASN E 5 136 ? 2.261 15.317 -15.168 1.00 90.17 150 ASN D N 1
ATOM 5638 C CA . ASN E 5 136 ? 3.440 15.396 -16.031 1.00 90.98 150 ASN D CA 1
ATOM 5639 C C . ASN E 5 136 ? 3.204 16.110 -17.354 1.00 89.38 150 ASN D C 1
ATOM 5640 O O . ASN E 5 136 ? 4.100 16.782 -17.873 1.00 90.24 150 ASN D O 1
ATOM 5645 N N . LYS E 5 137 ? 1.996 15.953 -17.891 1.00 71.52 151 LYS D N 1
ATOM 5646 C CA . LYS E 5 137 ? 1.697 16.385 -19.253 1.00 69.85 151 LYS D CA 1
ATOM 5647 C C . LYS E 5 137 ? 0.603 17.443 -19.347 1.00 68.38 151 LYS D C 1
ATOM 5648 O O . LYS E 5 137 ? 0.441 18.078 -20.386 1.00 67.29 151 LYS D O 1
ATOM 5654 N N . GLN E 5 138 ? -0.142 17.627 -18.263 1.00 72.33 152 GLN D N 1
ATOM 5655 C CA . GLN E 5 138 ? -1.194 18.642 -18.207 1.00 71.11 152 GLN D CA 1
ATOM 5656 C C . GLN E 5 138 ? -2.332 18.379 -19.188 1.00 68.69 152 GLN D C 1
ATOM 5657 O O . GLN E 5 138 ? -2.967 19.312 -19.675 1.00 67.57 152 GLN D O 1
ATOM 5663 N N . LYS E 5 139 ? -2.576 17.104 -19.475 1.00 54.34 153 LYS D N 1
ATOM 5664 C CA . LYS E 5 139 ? -3.728 16.683 -20.266 1.00 52.13 153 LYS D CA 1
ATOM 5665 C C . LYS E 5 139 ? -4.279 15.383 -19.697 1.00 51.86 153 LYS D C 1
ATOM 5666 O O . LYS E 5 139 ? -3.523 14.444 -19.457 1.00 52.97 153 LYS D O 1
ATOM 5672 N N . ALA E 5 140 ? -5.591 15.330 -19.473 1.00 55.81 154 ALA D N 1
ATOM 5673 C CA . ALA E 5 140 ? -6.221 14.122 -18.950 1.00 55.51 154 ALA D CA 1
ATOM 5674 C C . ALA E 5 140 ? -6.836 13.281 -20.069 1.00 53.74 154 ALA D C 1
ATOM 5675 O O . ALA E 5 140 ? -7.638 13.771 -20.868 1.00 52.10 154 ALA D O 1
ATOM 5677 N N . THR E 5 141 ? -6.440 12.013 -20.126 1.00 68.75 155 THR D N 1
ATOM 5678 C CA . THR E 5 141 ? -6.972 11.077 -21.105 1.00 67.27 155 THR D CA 1
ATOM 5679 C C . THR E 5 141 ? -7.954 10.155 -20.408 1.00 66.84 155 THR D C 1
ATOM 5680 O O . THR E 5 141 ? -7.626 9.554 -19.387 1.00 68.21 155 THR D O 1
ATOM 5684 N N . LEU E 5 142 ? -9.162 10.061 -20.952 1.00 50.01 156 LEU D N 1
ATOM 5685 C CA . LEU E 5 142 ? -10.137 9.094 -20.479 1.00 49.47 156 LEU D CA 1
ATOM 5686 C C . LEU E 5 142 ? -10.200 7.960 -21.486 1.00 48.60 156 LEU D C 1
ATOM 5687 O O . LEU E 5 142 ? -9.927 8.157 -22.656 1.00 47.82 156 LEU D O 1
ATOM 5692 N N . VAL E 5 143 ? -10.555 6.767 -21.043 1.00 40.85 157 VAL D N 1
ATOM 5693 C CA . VAL E 5 143 ? -10.624 5.658 -21.970 1.00 40.10 157 VAL D CA 1
ATOM 5694 C C . VAL E 5 143 ? -11.886 4.847 -21.788 1.00 39.12 157 VAL D C 1
ATOM 5695 O O . VAL E 5 143 ? -12.126 4.297 -20.729 1.00 39.96 157 VAL D O 1
ATOM 5699 N N . CYS E 5 144 ? -12.685 4.773 -22.845 1.00 47.29 158 CYS D N 1
ATOM 5700 C CA . CYS E 5 144 ? -13.952 4.058 -22.836 1.00 46.21 158 CYS D CA 1
ATOM 5701 C C . CYS E 5 144 ? -13.732 2.682 -23.438 1.00 46.19 158 CYS D C 1
ATOM 5702 O O . CYS E 5 144 ? -13.095 2.556 -24.475 1.00 45.92 158 CYS D O 1
ATOM 5705 N N . LEU E 5 145 ? -14.245 1.652 -22.783 1.00 37.89 159 LEU D N 1
ATOM 5706 C CA . LEU E 5 145 ? -14.092 0.287 -23.260 1.00 37.98 159 LEU D CA 1
ATOM 5707 C C . LEU E 5 145 ? -15.461 -0.389 -23.312 1.00 36.88 159 LEU D C 1
ATOM 5708 O O . LEU E 5 145 ? -16.225 -0.316 -22.358 1.00 37.01 159 LEU D O 1
ATOM 5713 N N . ALA E 5 146 ? -15.784 -1.039 -24.424 1.00 32.54 160 ALA D N 1
ATOM 5714 C CA . ALA E 5 146 ? -17.057 -1.736 -24.536 1.00 31.55 160 ALA D CA 1
ATOM 5715 C C . ALA E 5 146 ? -16.840 -3.206 -24.840 1.00 31.98 160 ALA D C 1
ATOM 5716 O O . ALA E 5 146 ? -16.387 -3.547 -25.918 1.00 31.57 160 ALA D O 1
ATOM 5718 N N . ARG E 5 147 ? -17.173 -4.077 -23.892 1.00 44.93 161 ARG D N 1
ATOM 5719 C CA . ARG E 5 147 ? -16.832 -5.495 -24.005 1.00 45.67 161 ARG D CA 1
ATOM 5720 C C . ARG E 5 147 ? -18.040 -6.408 -24.000 1.00 45.03 161 ARG D C 1
ATOM 5721 O O . ARG E 5 147 ? -19.079 -6.073 -23.455 1.00 44.49 161 ARG D O 1
ATOM 5729 N N . GLY E 5 148 ? -17.873 -7.581 -24.594 1.00 34.00 162 GLY D N 1
ATOM 5730 C CA . GLY E 5 148 ? -18.827 -8.661 -24.455 1.00 33.82 162 GLY D CA 1
ATOM 5731 C C . GLY E 5 148 ? -20.117 -8.494 -25.226 1.00 32.04 162 GLY D C 1
ATOM 5732 O O . GLY E 5 148 ? -21.181 -8.922 -24.768 1.00 31.80 162 GLY D O 1
ATOM 5733 N N . PHE E 5 149 ? -20.021 -7.883 -26.402 1.00 36.29 163 PHE D N 1
ATOM 5734 C CA . PHE E 5 149 ? -21.183 -7.667 -27.253 1.00 34.61 163 PHE D CA 1
ATOM 5735 C C . PHE E 5 149 ? -21.109 -8.516 -28.514 1.00 34.04 163 PHE D C 1
ATOM 5736 O O . PHE E 5 149 ? -20.047 -8.996 -28.901 1.00 34.76 163 PHE D O 1
ATOM 5744 N N . PHE E 5 150 ? -22.255 -8.700 -29.150 1.00 35.05 164 PHE D N 1
ATOM 5745 C CA . PHE E 5 150 ? -22.348 -9.475 -30.372 1.00 34.41 164 PHE D CA 1
ATOM 5746 C C . PHE E 5 150 ? -23.621 -9.037 -31.070 1.00 32.82 164 PHE D C 1
ATOM 5747 O O . PHE E 5 150 ? -24.684 -9.024 -30.452 1.00 32.57 164 PHE D O 1
ATOM 5755 N N . PRO E 5 151 ? -23.532 -8.681 -32.359 1.00 33.09 165 PRO D N 1
ATOM 5756 C CA . PRO E 5 151 ? -22.383 -8.753 -33.259 1.00 33.26 165 PRO D CA 1
ATOM 5757 C C . PRO E 5 151 ? -21.647 -7.427 -33.480 1.00 33.03 165 PRO D C 1
ATOM 5758 O O . PRO E 5 151 ? -22.151 -6.358 -33.122 1.00 32.51 165 PRO D O 1
ATOM 5762 N N . ASP E 5 152 ? -20.481 -7.540 -34.118 1.00 54.72 166 ASP D N 1
ATOM 5763 C CA . ASP E 5 152 ? -19.475 -6.484 -34.297 1.00 54.89 166 ASP D CA 1
ATOM 5764 C C . ASP E 5 152 ? -19.948 -5.094 -34.686 1.00 53.74 166 ASP D C 1
ATOM 5765 O O . ASP E 5 152 ? -19.156 -4.302 -35.211 1.00 53.66 166 ASP D O 1
ATOM 5770 N N . HIS E 5 153 ? -21.217 -4.794 -34.433 1.00 35.38 167 HIS D N 1
ATOM 5771 C CA . HIS E 5 153 ? -21.801 -3.541 -34.888 1.00 34.24 167 HIS D CA 1
ATOM 5772 C C . HIS E 5 153 ? -22.315 -2.621 -33.77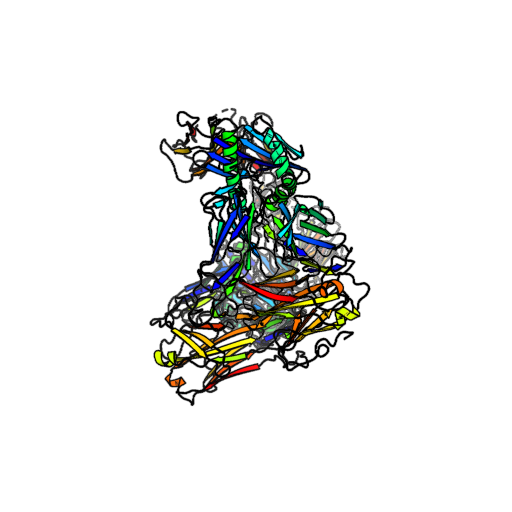1 1.00 34.36 167 HIS D C 1
ATOM 5773 O O . HIS E 5 153 ? -23.427 -2.793 -33.280 1.00 34.03 167 HIS D O 1
ATOM 5780 N N . VAL E 5 154 ? -21.490 -1.639 -33.400 1.00 26.38 168 VAL D N 1
ATOM 5781 C CA . VAL E 5 154 ? -21.827 -0.614 -32.412 1.00 26.55 168 VAL D CA 1
ATOM 5782 C C . VAL E 5 154 ? -21.178 0.706 -32.807 1.00 26.36 168 VAL D C 1
ATOM 5783 O O . VAL E 5 154 ? -20.299 0.738 -33.660 1.00 26.38 168 VAL D O 1
ATOM 5787 N N . GLU E 5 155 ? -21.597 1.792 -32.173 1.00 48.16 169 GLU D N 1
ATOM 5788 C CA . GLU E 5 155 ? -21.116 3.117 -32.537 1.00 47.95 169 GLU D CA 1
ATOM 5789 C C . GLU E 5 155 ? -20.861 3.964 -31.299 1.00 48.84 169 GLU D C 1
ATOM 5790 O O . GLU E 5 155 ? -21.774 4.210 -30.523 1.00 48.71 169 GLU D O 1
ATOM 5796 N N . LEU E 5 156 ? -19.623 4.429 -31.141 1.00 34.05 170 LEU D N 1
ATOM 5797 C CA . LEU E 5 156 ? -19.150 5.065 -29.902 1.00 35.21 170 LEU D CA 1
ATOM 5798 C C . LEU E 5 156 ? -18.967 6.580 -30.031 1.00 35.04 170 LEU D C 1
ATOM 5799 O O . LEU E 5 156 ? -18.404 7.064 -31.003 1.00 34.70 170 LEU D O 1
ATOM 5804 N N . SER E 5 157 ? -19.429 7.330 -29.040 1.00 22.99 171 SER D N 1
ATOM 5805 C CA . SER E 5 157 ? -19.410 8.782 -29.134 1.00 22.78 171 SER D CA 1
ATOM 5806 C C . SER E 5 157 ? -19.232 9.456 -27.790 1.00 23.89 171 SER D C 1
ATOM 5807 O O . SER E 5 157 ? -19.601 8.916 -26.752 1.00 24.45 171 SER D O 1
ATOM 5810 N N . TRP E 5 158 ? -18.691 10.667 -27.829 1.00 39.99 172 TRP D N 1
ATOM 5811 C CA . TRP E 5 158 ? -18.281 11.371 -26.624 1.00 41.23 172 TRP D CA 1
ATOM 5812 C C . TRP E 5 158 ? -19.048 12.673 -26.450 1.00 40.72 172 TRP D C 1
ATOM 5813 O O . TRP E 5 158 ? -19.189 13.455 -27.384 1.00 39.89 172 TRP D O 1
ATOM 5824 N N . TRP E 5 159 ? -19.523 12.898 -25.231 1.00 35.65 173 TRP D N 1
ATOM 5825 C CA . TRP E 5 159 ? -20.447 13.985 -24.933 1.00 35.16 173 TRP D CA 1
ATOM 5826 C C . TRP E 5 159 ? -20.034 14.835 -23.729 1.00 36.47 173 TRP D C 1
ATOM 5827 O O . TRP E 5 159 ? -20.455 14.597 -22.596 1.00 37.05 173 TRP D O 1
ATOM 5838 N N . VAL E 5 160 ? -19.219 15.845 -23.988 1.00 47.30 174 VAL D N 1
ATOM 5839 C CA . VAL E 5 160 ? -18.786 16.761 -22.951 1.00 48.56 174 VAL D CA 1
ATOM 5840 C C . VAL E 5 160 ? -19.846 17.824 -22.742 1.00 47.96 174 VAL D C 1
ATOM 5841 O O . VAL E 5 160 ? -20.028 18.701 -23.591 1.00 47.23 174 VAL D O 1
ATOM 5845 N N . ASN E 5 161 ? -20.540 17.751 -21.610 1.00 69.00 175 ASN D N 1
ATOM 5846 C CA . ASN E 5 161 ? -21.578 18.726 -21.289 1.00 68.55 175 ASN D CA 1
ATOM 5847 C C . ASN E 5 161 ? -22.794 18.607 -22.197 1.00 66.87 175 ASN D C 1
ATOM 5848 O O . ASN E 5 161 ? -23.284 19.610 -22.718 1.00 66.23 175 ASN D O 1
ATOM 5853 N N . GLY E 5 162 ? -23.268 17.379 -22.391 1.00 44.37 176 GLY D N 1
ATOM 5854 C CA . GLY E 5 162 ? -24.436 17.122 -23.216 1.00 42.87 176 GLY D CA 1
ATOM 5855 C C . GLY E 5 162 ? -24.261 17.328 -24.713 1.00 41.85 176 GLY D C 1
ATOM 5856 O O . GLY E 5 162 ? -25.131 16.959 -25.490 1.00 40.65 176 GLY D O 1
ATOM 5857 N N . LYS E 5 163 ? -23.142 17.919 -25.119 1.00 69.00 177 LYS D N 1
ATOM 5858 C CA . LYS E 5 163 ? -22.863 18.175 -26.530 1.00 68.17 177 LYS D CA 1
ATOM 5859 C C . LYS E 5 163 ? -21.792 17.248 -27.098 1.00 68.42 177 LYS D C 1
ATOM 5860 O O . LYS E 5 163 ? -20.711 17.119 -26.537 1.00 69.65 177 LYS D O 1
ATOM 5866 N N . GLU E 5 164 ? -22.093 16.623 -28.229 1.00 51.05 178 GLU D N 1
ATOM 5867 C CA . GLU E 5 164 ? -21.163 15.699 -28.868 1.00 51.20 178 GLU D CA 1
ATOM 5868 C C . GLU E 5 164 ? -19.867 16.411 -29.221 1.00 51.99 178 GLU D C 1
ATOM 5869 O O . GLU E 5 164 ? -19.866 17.614 -29.467 1.00 51.95 178 GLU D O 1
ATOM 5875 N N . VAL E 5 165 ? -18.768 15.662 -29.239 1.00 51.08 179 VAL D N 1
ATOM 5876 C CA . VAL E 5 165 ? -17.454 16.220 -29.549 1.00 51.99 179 VAL D CA 1
ATOM 5877 C C . VAL E 5 165 ? -16.651 15.303 -30.449 1.00 51.94 179 VAL D C 1
ATOM 5878 O O . VAL E 5 165 ? -16.777 14.084 -30.370 1.00 51.81 179 VAL D O 1
ATOM 5882 N N . HIS E 5 166 ? -15.810 15.899 -31.286 1.00 57.54 180 HIS D N 1
ATOM 5883 C CA . HIS E 5 166 ? -15.007 15.145 -32.237 1.00 57.51 180 HIS D CA 1
ATOM 5884 C C . HIS E 5 166 ? -13.541 15.553 -32.156 1.00 58.97 180 HIS D C 1
ATOM 5885 O O . HIS E 5 166 ? -12.666 14.892 -32.711 1.00 59.35 180 HIS D O 1
ATOM 5892 N N . SER E 5 167 ? -13.282 16.645 -31.449 1.00 43.63 181 SER D N 1
ATOM 5893 C CA . SER E 5 167 ? -11.923 17.135 -31.264 1.00 45.16 181 SER D CA 1
ATOM 5894 C C . SER E 5 167 ? -11.245 16.470 -30.072 1.00 46.60 181 SER D C 1
ATOM 5895 O O . SER E 5 167 ? -11.643 16.663 -28.923 1.00 47.08 181 SER D O 1
ATOM 5898 N N . GLY E 5 168 ? -10.215 15.685 -30.349 1.00 36.26 182 GLY D N 1
ATOM 5899 C CA . GLY E 5 168 ? -9.458 15.057 -29.285 1.00 37.78 182 GLY D CA 1
ATOM 5900 C C . GLY E 5 168 ? -10.010 13.695 -28.942 1.00 37.36 182 GLY D C 1
ATOM 5901 O O . GLY E 5 168 ? -9.764 13.162 -27.864 1.00 38.43 182 GLY D O 1
ATOM 5902 N N . VAL E 5 169 ? -10.762 13.127 -29.876 1.00 39.55 183 VAL D N 1
ATOM 5903 C CA . VAL E 5 169 ? -11.309 11.798 -29.692 1.00 39.10 183 VAL D CA 1
ATOM 5904 C C . VAL E 5 169 ? -10.647 10.839 -30.652 1.00 39.04 183 VAL D C 1
ATOM 5905 O O . VAL E 5 169 ? -10.143 11.245 -31.694 1.00 38.78 183 VAL D O 1
ATOM 5909 N N . CYS E 5 170 ? -10.632 9.564 -30.292 1.00 54.27 184 CYS D N 1
ATOM 5910 C CA . CYS E 5 170 ? -10.191 8.548 -31.224 1.00 54.07 184 CYS D CA 1
ATOM 5911 C C . CYS E 5 170 ? -10.672 7.148 -30.896 1.00 53.94 184 CYS D C 1
ATOM 5912 O O . CYS E 5 170 ? -10.090 6.456 -30.065 1.00 55.25 184 CYS D O 1
ATOM 5915 N N . THR E 5 171 ? -11.719 6.730 -31.593 1.00 38.69 185 THR D N 1
ATOM 5916 C CA . THR E 5 171 ? -12.319 5.422 -31.414 1.00 38.41 185 THR D CA 1
ATOM 5917 C C . THR E 5 171 ? -11.641 4.424 -32.343 1.00 38.50 185 THR D C 1
ATOM 5918 O O . THR E 5 171 ? -11.048 4.805 -33.347 1.00 38.27 185 THR D O 1
ATOM 5922 N N . ASP E 5 172 ? -11.729 3.145 -32.004 1.00 38.29 186 ASP D N 1
ATOM 5923 C CA . ASP E 5 172 ? -11.055 2.110 -32.774 1.00 38.56 186 ASP D CA 1
ATOM 5924 C C . ASP E 5 172 ? -11.861 1.717 -34.002 1.00 36.95 186 ASP D C 1
ATOM 5925 O O . ASP E 5 172 ? -13.043 1.421 -33.890 1.00 36.01 186 ASP D O 1
ATOM 5930 N N . PRO E 5 173 ? -11.215 1.697 -35.179 1.00 57.51 187 PRO D N 1
ATOM 5931 C CA . PRO E 5 173 ? -11.910 1.397 -36.436 1.00 56.02 187 PRO D CA 1
ATOM 5932 C C . PRO E 5 173 ? -12.546 0.007 -36.463 1.00 55.74 187 PRO D C 1
ATOM 5933 O O . PRO E 5 173 ? -13.592 -0.159 -37.091 1.00 54.41 187 PRO D O 1
ATOM 5937 N N . GLN E 5 174 ? -11.940 -0.971 -35.798 1.00 83.24 188 GLN D N 1
ATOM 5938 C CA . GLN E 5 174 ? -12.484 -2.323 -35.831 1.00 83.11 188 GLN D CA 1
ATOM 5939 C C . GLN E 5 174 ? -12.687 -2.942 -34.458 1.00 84.13 188 GLN D C 1
ATOM 5940 O O . GLN E 5 174 ? -11.935 -2.671 -33.531 1.00 85.43 188 GLN D O 1
ATOM 5946 N N . ALA E 5 175 ? -13.716 -3.775 -34.341 1.00 56.32 189 ALA D N 1
ATOM 5947 C CA . ALA E 5 175 ? -13.928 -4.573 -33.141 1.00 57.31 189 ALA D CA 1
ATOM 5948 C C . ALA E 5 175 ? -12.909 -5.709 -33.101 1.00 58.69 189 ALA D C 1
ATOM 5949 O O . ALA E 5 175 ? -12.495 -6.228 -34.140 1.00 58.49 189 ALA D O 1
ATOM 5951 N N . TYR E 5 176 ? -12.502 -6.093 -31.899 1.00 97.92 190 TYR D N 1
ATOM 5952 C CA . TYR E 5 176 ? -11.452 -7.086 -31.746 1.00 99.45 190 TYR D CA 1
ATOM 5953 C C . TYR E 5 176 ? -12.005 -8.350 -31.121 1.00 99.98 190 TYR D C 1
ATOM 5954 O O . TYR E 5 176 ? -12.138 -8.454 -29.909 1.00 100.89 190 TYR D O 1
ATOM 5963 N N . LYS E 5 177 ? -12.335 -9.308 -31.974 1.00 61.89 191 LYS D N 1
ATOM 5964 C CA . LYS E 5 177 ? -12.955 -10.546 -31.534 1.00 62.27 191 LYS D CA 1
ATOM 5965 C C . LYS E 5 177 ? -12.103 -11.282 -30.510 1.00 64.28 191 LYS D C 1
ATOM 5966 O O . LYS E 5 177 ? -10.960 -11.638 -30.778 1.00 65.35 191 LYS D O 1
ATOM 5972 N N . GLU E 5 178 ? -12.670 -11.512 -29.334 1.00 62.49 192 GLU D N 1
ATOM 5973 C CA . GLU E 5 178 ? -11.980 -12.263 -28.298 1.00 64.44 192 GLU D CA 1
ATOM 5974 C C . GLU E 5 178 ? -12.631 -13.628 -28.101 1.00 64.75 192 GLU D C 1
ATOM 5975 O O . GLU E 5 178 ? -11.942 -14.647 -28.046 1.00 66.06 192 GLU D O 1
ATOM 5981 N N . SER E 5 179 ? -13.958 -13.642 -27.995 1.00 49.09 193 SER D N 1
ATOM 5982 C CA . SER E 5 179 ? -14.703 -14.888 -27.876 1.00 49.23 193 SER D CA 1
ATOM 5983 C C . SER E 5 179 ? -15.372 -15.219 -29.195 1.00 47.71 193 SER D C 1
ATOM 5984 O O . SER E 5 179 ? -15.470 -14.379 -30.094 1.00 46.39 193 SER D O 1
ATOM 5987 N N . ASN E 5 180 ? -15.828 -16.458 -29.307 1.00 50.84 194 ASN D N 1
ATOM 5988 C CA . ASN E 5 180 ? -16.493 -16.908 -30.513 1.00 49.55 194 ASN D CA 1
ATOM 5989 C C . ASN E 5 180 ? -17.661 -15.987 -30.798 1.00 47.77 194 ASN D C 1
ATOM 5990 O O . ASN E 5 180 ? -17.967 -15.691 -31.950 1.00 46.44 194 ASN D O 1
ATOM 5995 N N . TYR E 5 181 ? -18.295 -15.523 -29.723 1.00 63.57 195 TYR D N 1
ATOM 5996 C CA . TYR E 5 181 ? -19.463 -14.657 -29.811 1.00 62.05 195 TYR D CA 1
ATOM 5997 C C . TYR E 5 181 ? -19.338 -13.435 -28.900 1.00 62.19 195 TYR D C 1
ATOM 5998 O O . TYR E 5 181 ? -20.297 -13.049 -28.241 1.00 61.77 195 TYR D O 1
ATOM 6007 N N . SER E 5 182 ? -18.152 -12.830 -28.878 1.00 42.19 196 SER D N 1
ATOM 6008 C CA . SER E 5 182 ? -17.894 -11.618 -28.099 1.00 42.39 196 SER D CA 1
ATOM 6009 C C . SER E 5 182 ? -16.793 -10.773 -28.727 1.00 42.37 196 SER D C 1
ATOM 6010 O O . SER E 5 182 ? -15.716 -11.273 -29.038 1.00 43.29 196 SER D O 1
ATOM 6013 N N . TYR E 5 183 ? -17.068 -9.491 -28.914 1.00 49.42 197 TYR D N 1
ATOM 6014 C CA . TYR E 5 183 ? -16.082 -8.572 -29.452 1.00 49.39 197 TYR D CA 1
ATOM 6015 C C . TYR E 5 183 ? -15.749 -7.547 -28.389 1.00 50.09 197 TYR D C 1
ATOM 6016 O O . TYR E 5 183 ? -16.425 -7.476 -27.369 1.00 50.32 197 TYR D O 1
ATOM 6025 N N . SER E 5 184 ? -14.711 -6.754 -28.631 1.00 33.58 198 SER D N 1
ATOM 6026 C CA . SER E 5 184 ? -14.355 -5.650 -27.746 1.00 34.18 198 SER D CA 1
ATOM 6027 C C . SER E 5 184 ? -13.899 -4.463 -28.568 1.00 33.45 198 SER D C 1
ATOM 6028 O O . SER E 5 184 ? -13.302 -4.630 -29.623 1.00 33.20 198 SER D O 1
ATOM 6031 N N . LEU E 5 185 ? -14.179 -3.261 -28.085 1.00 32.07 199 LEU D N 1
ATOM 6032 C CA . LEU E 5 185 ? -13.838 -2.054 -28.829 1.00 31.37 199 LEU D CA 1
ATOM 6033 C C . LEU E 5 185 ? -13.616 -0.890 -27.885 1.00 31.99 199 LEU D C 1
ATOM 6034 O O . LEU E 5 185 ? -14.443 -0.629 -27.018 1.00 31.87 199 LEU D O 1
ATOM 6039 N N . SER E 5 186 ? -12.510 -0.179 -28.071 1.00 37.74 200 SER D N 1
ATOM 6040 C CA . SER E 5 186 ? -12.135 0.897 -27.170 1.00 38.56 200 SER D CA 1
ATOM 6041 C C . SER E 5 186 ? -12.170 2.250 -27.848 1.00 37.63 200 SER D C 1
ATOM 6042 O O . SER E 5 186 ? -12.527 2.362 -29.013 1.00 36.31 200 SER D O 1
ATOM 6045 N N . SER E 5 187 ? -11.778 3.275 -27.107 1.00 36.13 201 SER D N 1
ATOM 6046 C CA . SER E 5 187 ? -11.774 4.637 -27.609 1.00 35.46 201 SER D CA 1
ATOM 6047 C C . SER E 5 187 ? -11.266 5.527 -26.498 1.00 36.74 201 SER D C 1
ATOM 6048 O O . SER E 5 187 ? -11.214 5.107 -25.349 1.00 37.83 201 SER D O 1
ATOM 6051 N N . ARG E 5 188 ? -10.896 6.758 -26.824 1.00 51.64 202 ARG D N 1
ATOM 6052 C CA . ARG E 5 188 ? -10.330 7.638 -25.813 1.00 52.96 202 ARG D CA 1
ATOM 6053 C C . ARG E 5 188 ? -10.429 9.102 -26.186 1.00 52.41 202 ARG D C 1
ATOM 6054 O O . ARG E 5 188 ? -10.357 9.469 -27.348 1.00 51.51 202 ARG D O 1
ATOM 6062 N N . LEU E 5 189 ? -10.576 9.933 -25.171 1.00 45.51 203 LEU D N 1
ATOM 6063 C CA . LEU E 5 189 ? -10.770 11.355 -25.347 1.00 45.11 203 LEU D CA 1
ATOM 6064 C C . LEU E 5 189 ? -9.704 12.069 -24.544 1.00 46.89 203 LEU D C 1
ATOM 6065 O O . LEU E 5 189 ? -9.246 11.559 -23.528 1.00 48.26 203 LEU D O 1
ATOM 6070 N N . ARG E 5 190 ? -9.299 13.251 -24.983 1.00 64.95 204 ARG D N 1
ATOM 6071 C CA . ARG E 5 190 ? -8.227 13.953 -24.291 1.00 66.73 204 ARG D CA 1
ATOM 6072 C C . ARG E 5 190 ? -8.554 15.429 -24.075 1.00 66.63 204 ARG D C 1
ATOM 6073 O O . ARG E 5 190 ? -8.907 16.146 -25.010 1.00 65.53 204 ARG D O 1
ATOM 6081 N N . VAL E 5 191 ? -8.450 15.871 -22.827 1.00 48.21 205 VAL D N 1
ATOM 6082 C CA . VAL E 5 191 ? -8.749 17.254 -22.475 1.00 48.32 205 VAL D CA 1
ATOM 6083 C C . VAL E 5 191 ? -7.616 17.885 -21.670 1.00 50.36 205 VAL D C 1
ATOM 6084 O O . VAL E 5 191 ? -6.949 17.214 -20.888 1.00 51.73 205 VAL D O 1
ATOM 6088 N N . SER E 5 192 ? -7.418 19.184 -21.853 1.00 61.69 206 SER D N 1
ATOM 6089 C CA . SER E 5 192 ? -6.464 19.923 -21.041 1.00 63.62 206 SER D CA 1
ATOM 6090 C C . SER E 5 192 ? -6.751 19.683 -19.562 1.00 64.55 206 SER D C 1
ATOM 6091 O O . SER E 5 192 ? -7.906 19.640 -19.153 1.00 63.57 206 SER D O 1
ATOM 6094 N N . ALA E 5 193 ? -5.697 19.525 -18.768 1.00 68.41 207 ALA D N 1
ATOM 6095 C CA . ALA E 5 193 ? -5.842 19.215 -17.350 1.00 69.50 207 ALA D CA 1
ATOM 6096 C C . ALA E 5 193 ? -6.730 20.232 -16.654 1.00 69.25 207 ALA D C 1
ATOM 6097 O O . ALA E 5 193 ? -7.576 19.875 -15.837 1.00 68.98 207 ALA D O 1
ATOM 6099 N N . THR E 5 194 ? -6.527 21.503 -16.984 1.00 86.00 208 THR D N 1
ATOM 6100 C CA . THR E 5 194 ? -7.314 22.588 -16.405 1.00 85.84 208 THR D CA 1
ATOM 6101 C C . THR E 5 194 ? -8.813 22.370 -16.602 1.00 83.88 208 THR D C 1
ATOM 6102 O O . THR E 5 194 ? -9.622 22.643 -15.711 1.00 83.86 208 THR D O 1
ATOM 6106 N N . PHE E 5 195 ? -9.176 21.868 -17.776 1.00 101.01 209 PHE D N 1
ATOM 6107 C CA . PHE E 5 195 ? -10.570 21.594 -18.073 1.00 99.16 209 PHE D CA 1
ATOM 6108 C C . PHE E 5 195 ? -11.079 20.400 -17.273 1.00 99.13 209 PHE D C 1
ATOM 6109 O O . PHE E 5 195 ? -12.212 20.396 -16.814 1.00 98.36 209 PHE D O 1
ATOM 6117 N N . TRP E 5 196 ? -10.239 19.388 -17.098 1.00 43.62 210 TRP D N 1
ATOM 6118 C CA . TRP E 5 196 ? -10.656 18.188 -16.387 1.00 43.70 210 TRP D CA 1
ATOM 6119 C C . TRP E 5 196 ? -10.915 18.461 -14.910 1.00 44.86 210 TRP D C 1
ATOM 6120 O O . TRP E 5 196 ? -11.577 17.676 -14.227 1.00 44.74 210 TRP D O 1
ATOM 6131 N N . HIS E 5 197 ? -10.396 19.576 -14.412 1.00 57.49 211 HIS D N 1
ATOM 6132 C CA . HIS E 5 197 ? -10.509 19.870 -12.988 1.00 58.80 211 HIS D CA 1
ATOM 6133 C C . HIS E 5 197 ? -11.782 20.601 -12.601 1.00 57.91 211 HIS D C 1
ATOM 6134 O O . HIS E 5 197 ? -12.240 20.490 -11.466 1.00 58.55 211 HIS D O 1
ATOM 6141 N N . ASN E 5 198 ? -12.349 21.350 -13.539 1.00 69.58 212 ASN D N 1
ATOM 6142 C CA . ASN E 5 198 ? -13.640 21.980 -13.311 1.00 68.58 212 ASN D CA 1
ATOM 6143 C C . ASN E 5 198 ? -14.698 20.914 -13.053 1.00 67.60 212 ASN D C 1
ATOM 6144 O O . ASN E 5 198 ? -15.034 20.157 -13.957 1.00 66.29 212 ASN D O 1
ATOM 6149 N N . PRO E 5 199 ? -15.212 20.842 -11.814 1.00 51.87 213 PRO D N 1
ATOM 6150 C CA . PRO E 5 199 ? -16.243 19.875 -11.411 1.00 51.15 213 PRO D CA 1
ATOM 6151 C C . PRO E 5 199 ? -17.603 20.229 -11.998 1.00 49.34 213 PRO D C 1
ATOM 6152 O O . PRO E 5 199 ? -18.602 19.552 -11.736 1.00 48.62 213 PRO D O 1
ATOM 6156 N N . ARG E 5 200 ? -17.636 21.303 -12.774 1.00 105.89 214 ARG D N 1
ATOM 6157 C CA . ARG E 5 200 ? -18.848 21.702 -13.468 1.00 104.20 214 ARG D CA 1
ATOM 6158 C C . ARG E 5 200 ? -18.935 20.987 -14.828 1.00 102.74 214 ARG D C 1
ATOM 6159 O O . ARG E 5 200 ? -20.007 20.866 -15.413 1.00 101.26 214 ARG D O 1
ATOM 6167 N N . ASN E 5 201 ? -17.796 20.501 -15.313 1.00 64.97 215 ASN D N 1
ATOM 6168 C CA . ASN E 5 201 ? -17.720 19.808 -16.596 1.00 63.77 215 ASN D CA 1
ATOM 6169 C C . ASN E 5 201 ? -18.078 18.333 -16.494 1.00 63.38 215 ASN D C 1
ATOM 6170 O O . ASN E 5 201 ? -17.637 17.646 -15.574 1.00 64.56 215 ASN D O 1
ATOM 6175 N N . HIS E 5 202 ? -18.860 17.843 -17.452 1.00 39.02 216 HIS D N 1
ATOM 6176 C CA . HIS E 5 202 ? -19.335 16.467 -17.397 1.00 38.56 216 HIS D CA 1
ATOM 6177 C C . HIS E 5 202 ? -18.990 15.647 -18.630 1.00 37.72 216 HIS D C 1
ATOM 6178 O O . HIS E 5 202 ? -19.158 16.114 -19.753 1.00 36.61 216 HIS D O 1
ATOM 6185 N N . PHE E 5 203 ? -18.549 14.407 -18.411 1.00 39.02 217 PHE D N 1
ATOM 6186 C CA . PHE E 5 203 ? -18.024 13.565 -19.489 1.00 38.52 217 PHE D CA 1
ATOM 6187 C C . PHE E 5 203 ? -18.719 12.215 -19.628 1.00 37.82 217 PHE D C 1
ATOM 6188 O O . PHE E 5 203 ? -18.663 11.370 -18.730 1.00 38.71 217 PHE D O 1
ATOM 6196 N N . ARG E 5 204 ? -19.362 12.017 -20.773 1.00 32.96 218 ARG D N 1
ATOM 6197 C CA . ARG E 5 204 ? -20.127 10.809 -21.015 1.00 32.19 218 ARG D CA 1
ATOM 6198 C C . ARG E 5 204 ? -19.681 10.117 -22.287 1.00 31.51 218 ARG D C 1
ATOM 6199 O O . ARG E 5 204 ? -19.534 10.740 -23.325 1.00 30.72 218 ARG D O 1
ATOM 6207 N N . CYS E 5 205 ? -19.467 8.816 -22.192 1.00 47.83 219 CYS D N 1
ATOM 6208 C CA . CYS E 5 205 ? -19.051 8.026 -23.331 1.00 47.30 219 CYS D CA 1
ATOM 6209 C C . CYS E 5 205 ? -20.232 7.185 -23.693 1.00 46.16 219 CYS D C 1
ATOM 6210 O O . CYS E 5 205 ? -20.790 6.521 -22.825 1.00 46.54 219 CYS D O 1
ATOM 6213 N N . GLN E 5 206 ? -20.624 7.211 -24.961 1.00 35.64 220 GLN D N 1
ATOM 6214 C CA . GLN E 5 206 ? -21.852 6.541 -25.383 1.00 34.48 220 GLN D CA 1
ATOM 6215 C C . GLN E 5 206 ? -21.610 5.489 -26.441 1.00 33.99 220 GLN D C 1
ATOM 6216 O O . GLN E 5 206 ? -21.027 5.765 -27.473 1.00 33.57 220 GLN D O 1
ATOM 6222 N N . VAL E 5 207 ? -22.062 4.276 -26.176 1.00 27.67 221 VAL D N 1
ATOM 6223 C CA . VAL E 5 207 ? -21.948 3.213 -27.146 1.00 27.21 221 VAL D CA 1
ATOM 6224 C C . VAL E 5 207 ? -23.341 2.865 -27.570 1.00 25.99 221 VAL D C 1
ATOM 6225 O O . VAL E 5 207 ? -24.218 2.727 -26.735 1.00 26.07 221 VAL D O 1
ATOM 6229 N N . GLN E 5 208 ? -23.562 2.725 -28.868 1.00 23.30 222 GLN D N 1
ATOM 6230 C CA . GLN E 5 208 ? -24.892 2.405 -29.353 1.00 22.16 222 GLN D CA 1
ATOM 6231 C C . GLN E 5 208 ? -24.962 1.026 -29.988 1.00 21.99 222 GLN D C 1
ATOM 6232 O O . GLN E 5 208 ? -24.607 0.852 -31.137 1.00 21.45 222 GLN D O 1
ATOM 6238 N N . PHE E 5 209 ? -25.432 0.043 -29.234 1.00 22.29 223 PHE D N 1
ATOM 6239 C CA . PHE E 5 209 ? -25.525 -1.313 -29.736 1.00 22.26 223 PHE D CA 1
ATOM 6240 C C . PHE E 5 209 ? -26.616 -1.376 -30.786 1.00 20.89 223 PHE D C 1
ATOM 6241 O O . PHE E 5 209 ? -27.614 -0.673 -30.681 1.00 20.19 223 PHE D O 1
ATOM 6249 N N . HIS E 5 210 ? -26.416 -2.208 -31.806 1.00 34.15 224 HIS D N 1
ATOM 6250 C CA . HIS E 5 210 ? -27.426 -2.441 -32.837 1.00 32.98 224 HIS D CA 1
ATOM 6251 C C . HIS E 5 210 ? -27.907 -3.886 -32.804 1.00 33.19 224 HIS D C 1
ATOM 6252 O O . HIS E 5 210 ? -27.249 -4.779 -33.327 1.00 33.52 224 HIS D O 1
ATOM 6259 N N . GLY E 5 211 ? -29.065 -4.108 -32.192 1.00 24.26 225 GLY D N 1
ATOM 6260 C CA . GLY E 5 211 ? -29.554 -5.454 -31.969 1.00 24.62 225 GLY D CA 1
ATOM 6261 C C . GLY E 5 211 ? -30.883 -5.799 -32.610 1.00 23.67 225 GLY D C 1
ATOM 6262 O O . GLY E 5 211 ? -31.142 -5.474 -33.759 1.00 22.73 225 GLY D O 1
ATOM 6263 N N . LEU E 5 212 ? -31.732 -6.471 -31.852 1.00 27.34 226 LEU D N 1
ATOM 6264 C CA . LEU E 5 212 ? -32.984 -6.979 -32.376 1.00 26.62 226 LEU D CA 1
ATOM 6265 C C . LEU E 5 212 ? -34.094 -5.924 -32.380 1.00 25.76 226 LEU D C 1
ATOM 6266 O O . LEU E 5 212 ? -33.956 -4.860 -31.792 1.00 25.81 226 LEU D O 1
ATOM 6271 N N . SER E 5 213 ? -35.200 -6.224 -33.047 1.00 54.59 227 SER D N 1
ATOM 6272 C CA . SER E 5 213 ? -36.316 -5.294 -33.099 1.00 53.81 227 SER D CA 1
ATOM 6273 C C . SER E 5 213 ? -37.625 -5.952 -32.668 1.00 53.80 227 SER D C 1
ATOM 6274 O O . SER E 5 213 ? -37.668 -7.153 -32.413 1.00 54.34 227 SER D O 1
ATOM 6277 N N . GLU E 5 214 ? -38.694 -5.166 -32.587 1.00 87.68 228 GLU D N 1
ATOM 6278 C CA . GLU E 5 214 ? -39.982 -5.697 -32.160 1.00 87.66 228 GLU D CA 1
ATOM 6279 C C . GLU E 5 214 ? -40.338 -6.933 -32.958 1.00 87.51 228 GLU D C 1
ATOM 6280 O O . GLU E 5 214 ? -40.851 -7.911 -32.422 1.00 87.98 228 GLU D O 1
ATOM 6286 N N . GLU E 5 215 ? -40.057 -6.881 -34.251 1.00 106.02 229 GLU D N 1
ATOM 6287 C CA . GLU E 5 215 ? -40.361 -7.992 -35.139 1.00 105.85 229 GLU D CA 1
ATOM 6288 C C . GLU E 5 215 ? -39.694 -9.297 -34.687 1.00 106.75 229 GLU D C 1
ATOM 6289 O O . GLU E 5 215 ? -40.107 -10.390 -35.081 1.00 106.83 229 GLU D O 1
ATOM 6295 N N . ASP E 5 216 ? -38.668 -9.181 -33.853 1.00 47.68 230 ASP D N 1
ATOM 6296 C CA . ASP E 5 216 ? -37.855 -10.330 -33.491 1.00 48.62 230 ASP D CA 1
ATOM 6297 C C . ASP E 5 216 ? -38.376 -11.026 -32.242 1.00 49.43 230 ASP D C 1
ATOM 6298 O O . ASP E 5 216 ? -38.719 -10.376 -31.258 1.00 49.61 230 ASP D O 1
ATOM 6303 N N . LYS E 5 217 ? -38.430 -12.355 -32.299 1.00 78.48 231 LYS D N 1
ATOM 6304 C CA . LYS E 5 217 ? -38.959 -13.173 -31.211 1.00 79.29 231 LYS D CA 1
ATOM 6305 C C . LYS E 5 217 ? -37.935 -13.354 -30.105 1.00 80.46 231 LYS D C 1
ATOM 6306 O O . LYS E 5 217 ? -36.797 -13.740 -30.365 1.00 80.96 231 LYS D O 1
ATOM 6312 N N . TRP E 5 218 ? -38.351 -13.087 -28.869 1.00 72.19 232 TRP D N 1
ATOM 6313 C CA . TRP E 5 218 ? -37.485 -13.282 -27.704 1.00 73.42 232 TRP D CA 1
ATOM 6314 C C . TRP E 5 218 ? -38.183 -14.000 -26.541 1.00 74.26 232 TRP D C 1
ATOM 6315 O O . TRP E 5 218 ? -39.283 -13.616 -26.141 1.00 73.87 232 TRP D O 1
ATOM 6326 N N . PRO E 5 219 ? -37.529 -15.043 -25.994 1.00 107.72 233 PRO D N 1
ATOM 6327 C CA . PRO E 5 219 ? -38.009 -15.889 -24.891 1.00 108.74 233 PRO D CA 1
ATOM 6328 C C . PRO E 5 219 ? -38.442 -15.120 -23.640 1.00 109.06 233 PRO D C 1
ATOM 6329 O O . PRO E 5 219 ? -38.504 -13.891 -23.640 1.00 108.39 233 PRO D O 1
ATOM 6333 N N . GLU E 5 220 ? -38.725 -15.861 -22.573 1.00 137.80 234 GLU D N 1
ATOM 6334 C CA . GLU E 5 220 ? -39.245 -15.281 -21.336 1.00 138.20 234 GLU D CA 1
ATOM 6335 C C . GLU E 5 220 ? -38.142 -14.900 -20.351 1.00 139.31 234 GLU D C 1
ATOM 6336 O O . GLU E 5 220 ? -38.258 -13.906 -19.635 1.00 139.31 234 GLU D O 1
ATOM 6342 N N . GLY E 5 221 ? -37.075 -15.694 -20.325 1.00 97.98 235 GLY D N 1
ATOM 6343 C CA . GLY E 5 221 ? -36.005 -15.529 -19.354 1.00 99.26 235 GLY D CA 1
ATOM 6344 C C . GLY E 5 221 ? -35.205 -14.240 -19.457 1.00 98.90 235 GLY D C 1
ATOM 6345 O O . GLY E 5 221 ? -35.512 -13.252 -18.790 1.00 98.77 235 GLY D O 1
ATOM 6346 N N . SER E 5 222 ? -34.171 -14.256 -20.295 1.00 86.63 236 SER D N 1
ATOM 6347 C CA . SER E 5 222 ? -33.262 -13.119 -20.444 1.00 86.41 236 SER D CA 1
ATOM 6348 C C . SER E 5 222 ? -33.943 -11.868 -21.005 1.00 84.93 236 SER D C 1
ATOM 6349 O O . SER E 5 222 ? -35.001 -11.952 -21.638 1.00 83.89 236 SER D O 1
ATOM 6352 N N . PRO E 5 223 ? -33.338 -10.696 -20.749 1.00 62.93 237 PRO D N 1
ATOM 6353 C CA . PRO E 5 223 ? -33.768 -9.422 -21.333 1.00 61.63 237 PRO D CA 1
ATOM 6354 C C . PRO E 5 223 ? -33.391 -9.358 -22.812 1.00 60.62 237 PRO D C 1
ATOM 6355 O O . PRO E 5 223 ? -32.347 -9.882 -23.205 1.00 61.12 237 PRO D O 1
ATOM 6359 N N . LYS E 5 224 ? -34.230 -8.716 -23.615 1.00 47.64 238 LYS D N 1
ATOM 6360 C CA . LYS E 5 224 ? -33.986 -8.608 -25.049 1.00 46.65 238 LYS D CA 1
ATOM 6361 C C . LYS E 5 224 ? -32.732 -7.774 -25.357 1.00 46.71 238 LYS D C 1
ATOM 6362 O O . LYS E 5 224 ? -32.502 -6.733 -24.733 1.00 46.88 238 LYS D O 1
ATOM 6368 N N . PRO E 5 225 ? -31.908 -8.243 -26.312 1.00 31.14 239 PRO D N 1
ATOM 6369 C CA . PRO E 5 225 ? -30.727 -7.518 -26.782 1.00 31.12 239 PRO D CA 1
ATOM 6370 C C . PRO E 5 225 ? -31.073 -6.461 -27.825 1.00 29.77 239 PRO D C 1
ATOM 6371 O O . PRO E 5 225 ? -30.445 -6.431 -28.865 1.00 29.36 239 PRO D O 1
ATOM 6375 N N . VAL E 5 226 ? -32.048 -5.604 -27.552 1.00 32.36 240 VAL D N 1
ATOM 6376 C CA . VAL E 5 226 ? -32.505 -4.636 -28.550 1.00 31.11 240 VAL D CA 1
ATOM 6377 C C . VAL E 5 226 ? -31.431 -3.618 -28.872 1.00 31.08 240 VAL D C 1
ATOM 6378 O O . VAL E 5 226 ? -30.286 -3.771 -28.474 1.00 31.99 240 VAL D O 1
ATOM 6382 N N . THR E 5 227 ? -31.815 -2.567 -29.587 1.00 22.22 241 THR D N 1
ATOM 6383 C CA . THR E 5 227 ? -30.892 -1.506 -29.965 1.00 22.11 241 THR D CA 1
ATOM 6384 C C . THR E 5 227 ? -30.942 -0.377 -28.948 1.00 22.45 241 THR D C 1
ATOM 6385 O O . THR E 5 227 ? -31.993 0.230 -28.747 1.00 21.92 241 THR D O 1
ATOM 6389 N N . GLN E 5 228 ? -29.801 -0.086 -28.328 1.00 30.16 242 GLN D N 1
ATOM 6390 C CA . GLN E 5 228 ? -29.765 0.819 -27.191 1.00 30.75 242 GLN D CA 1
ATOM 6391 C C . GLN E 5 228 ? -28.622 1.825 -27.181 1.00 31.15 242 GLN D C 1
ATOM 6392 O O . GLN E 5 228 ? -27.617 1.663 -27.847 1.00 31.27 242 GLN D O 1
ATOM 6398 N N . ASN E 5 229 ? -28.805 2.887 -26.415 1.00 22.87 243 ASN D N 1
ATOM 6399 C CA . ASN E 5 229 ? -27.738 3.827 -26.108 1.00 23.51 243 ASN D CA 1
ATOM 6400 C C . ASN E 5 229 ? -27.231 3.523 -24.693 1.00 24.95 243 ASN D C 1
ATOM 6401 O O . ASN E 5 229 ? -27.779 4.030 -23.712 1.00 25.28 243 ASN D O 1
ATOM 6406 N N . ILE E 5 230 ? -26.197 2.688 -24.597 1.00 26.26 244 ILE D N 1
ATOM 6407 C CA . ILE E 5 230 ? -25.560 2.351 -23.325 1.00 27.76 244 ILE D CA 1
ATOM 6408 C C . ILE E 5 230 ? -24.425 3.301 -22.952 1.00 28.61 244 ILE D C 1
ATOM 6409 O O . ILE E 5 230 ? -23.570 3.603 -23.766 1.00 28.48 244 ILE D O 1
ATOM 6414 N N . SER E 5 231 ? -24.403 3.744 -21.703 1.00 33.46 245 SER D N 1
ATOM 6415 C CA . SER E 5 231 ? -23.536 4.846 -21.321 1.00 34.18 245 SER D CA 1
ATOM 6416 C C . SER E 5 231 ? -22.670 4.600 -20.071 1.00 35.93 245 SER D C 1
ATOM 6417 O O . SER E 5 231 ? -22.731 3.548 -19.426 1.00 36.68 245 SER D O 1
ATOM 6420 N N . ALA E 5 232 ? -21.840 5.584 -19.757 1.00 37.15 246 ALA D N 1
ATOM 6421 C CA . ALA E 5 232 ? -20.983 5.533 -18.596 1.00 38.87 246 ALA D CA 1
ATOM 6422 C C . ALA E 5 232 ? -20.312 6.889 -18.510 1.00 39.25 246 ALA D C 1
ATOM 6423 O O . ALA E 5 232 ? -19.734 7.361 -19.481 1.00 38.78 246 ALA D O 1
ATOM 6425 N N . GLU E 5 233 ? -20.407 7.538 -17.361 1.00 62.71 247 GLU D N 1
ATOM 6426 C CA . GLU E 5 233 ? -19.960 8.918 -17.278 1.00 62.98 247 GLU D CA 1
ATOM 6427 C C . GLU E 5 233 ? -19.033 9.217 -16.110 1.00 64.81 247 GLU D C 1
ATOM 6428 O O . GLU E 5 233 ? -18.701 8.336 -15.321 1.00 65.96 247 GLU D O 1
ATOM 6434 N N . ALA E 5 234 ? -18.613 10.474 -16.017 1.00 50.10 248 ALA D N 1
ATOM 6435 C CA . ALA E 5 234 ? -17.692 10.901 -14.981 1.00 51.87 248 ALA D CA 1
ATOM 6436 C C . ALA E 5 234 ? -17.598 12.413 -14.969 1.00 51.87 248 ALA D C 1
ATOM 6437 O O . ALA E 5 234 ? -17.853 13.074 -15.973 1.00 50.67 248 ALA D O 1
ATOM 6439 N N . TRP E 5 235 ? -17.213 12.954 -13.823 1.00 61.06 249 TRP D N 1
ATOM 6440 C CA . TRP E 5 235 ? -17.208 14.394 -13.617 1.00 61.24 249 TRP D CA 1
ATOM 6441 C C . TRP E 5 235 ? -15.807 14.974 -13.517 1.00 62.65 249 TRP D C 1
ATOM 6442 O O . TRP E 5 235 ? -14.821 14.247 -13.575 1.00 63.54 249 TRP D O 1
ATOM 6453 N N . GLY E 5 236 ? -15.729 16.291 -13.368 1.00 67.31 250 GLY D N 1
ATOM 6454 C CA . GLY E 5 236 ? -14.459 16.957 -13.149 1.00 68.79 250 GLY D CA 1
ATOM 6455 C C . GLY E 5 236 ? -14.117 16.928 -11.674 1.00 70.60 250 GLY D C 1
ATOM 6456 O O . GLY E 5 236 ? -15.004 16.760 -10.837 1.00 70.56 250 GLY D O 1
ATOM 6457 N N . ARG E 5 237 ? -12.838 17.086 -11.349 1.00 51.97 251 ARG D N 1
ATOM 6458 C CA . ARG E 5 237 ? -12.404 17.061 -9.955 1.00 53.86 251 ARG D CA 1
ATOM 6459 C C . ARG E 5 237 ? -10.963 17.555 -9.823 1.00 55.57 251 ARG D C 1
ATOM 6460 O O . ARG E 5 237 ? -10.305 17.805 -10.832 1.00 55.25 251 ARG D O 1
ATOM 6468 N N . ALA E 5 238 ? -10.473 17.694 -8.592 1.00 64.66 252 ALA D N 1
ATOM 6469 C CA . ALA E 5 238 ? -9.154 18.292 -8.370 1.00 66.42 252 ALA D CA 1
ATOM 6470 C C . ALA E 5 238 ? -8.165 17.431 -7.572 1.00 68.38 252 ALA D C 1
ATOM 6471 O O . ALA E 5 238 ? -8.544 16.467 -6.911 1.00 68.63 252 ALA D O 1
ATOM 6473 N N . ASP F 1 3 B 21.418 -59.144 -60.434 1.00 137.88 1 ASP E N 1
ATOM 6474 C CA . ASP F 1 3 B 20.642 -58.094 -59.786 1.00 138.21 1 ASP E CA 1
ATOM 6475 C C . ASP F 1 3 B 19.158 -58.453 -59.798 1.00 138.57 1 ASP E C 1
ATOM 6476 O O . ASP F 1 3 B 18.692 -59.194 -60.667 1.00 138.97 1 ASP E O 1
ATOM 6481 N N . ILE F 1 4 A 18.419 -57.924 -58.827 1.00 148.30 1 ILE E N 1
ATOM 6482 C CA . ILE F 1 4 A 16.983 -58.176 -58.724 1.00 148.66 1 ILE E CA 1
ATOM 6483 C C . ILE F 1 4 A 16.172 -57.195 -59.588 1.00 149.92 1 ILE E C 1
ATOM 6484 O O . ILE F 1 4 A 16.359 -55.974 -59.532 1.00 150.35 1 ILE E O 1
ATOM 6489 N N . GLU F 1 5 ? 15.273 -57.745 -60.394 1.00 162.03 1 GLU E N 1
ATOM 6490 C CA . GLU F 1 5 ? 14.497 -56.961 -61.344 1.00 163.31 1 GLU E CA 1
ATOM 6491 C C . GLU F 1 5 ? 13.220 -56.456 -60.688 1.00 163.64 1 GLU E C 1
ATOM 6492 O O . GLU F 1 5 ? 12.611 -57.163 -59.890 1.00 163.08 1 GLU E O 1
ATOM 6498 N N . ALA F 1 6 ? 12.813 -55.235 -61.015 1.00 101.46 2 ALA E N 1
ATOM 6499 C CA . ALA F 1 6 ? 11.631 -54.667 -60.379 1.00 101.81 2 ALA E CA 1
ATOM 6500 C C . ALA F 1 6 ? 11.236 -53.308 -60.928 1.00 103.00 2 ALA E C 1
ATOM 6501 O O . ALA F 1 6 ? 12.017 -52.639 -61.607 1.00 103.44 2 ALA E O 1
ATOM 6503 N N . ASP F 1 7 ? 10.008 -52.906 -60.621 1.00 114.26 3 ASP E N 1
ATOM 6504 C CA . ASP F 1 7 ? 9.507 -51.605 -61.036 1.00 115.41 3 ASP E CA 1
ATOM 6505 C C . ASP F 1 7 ? 10.315 -50.506 -60.363 1.00 115.12 3 ASP E C 1
ATOM 6506 O O . ASP F 1 7 ? 10.814 -49.595 -61.033 1.00 115.85 3 ASP E O 1
ATOM 6511 N N . HIS F 1 8 ? 10.441 -50.600 -59.038 1.00 68.68 4 HIS E N 1
ATOM 6512 C CA . HIS F 1 8 ? 11.139 -49.586 -58.263 1.00 68.40 4 HIS E CA 1
ATOM 6513 C C . HIS F 1 8 ? 12.010 -50.190 -57.179 1.00 67.03 4 HIS E C 1
ATOM 6514 O O . HIS F 1 8 ? 11.761 -51.297 -56.721 1.00 66.28 4 HIS E O 1
ATOM 6521 N N . VAL F 1 9 ? 13.039 -49.448 -56.785 1.00 67.17 5 VAL E N 1
ATOM 6522 C CA . VAL F 1 9 ? 13.947 -49.872 -55.728 1.00 65.97 5 VAL E CA 1
ATOM 6523 C C . VAL F 1 9 ? 14.196 -48.759 -54.728 1.00 65.91 5 VAL E C 1
ATOM 6524 O O . VAL F 1 9 ? 14.662 -47.675 -55.091 1.00 66.57 5 VAL E O 1
ATOM 6528 N N . GLY F 1 10 ? 13.876 -49.034 -53.469 1.00 56.60 6 GLY E N 1
ATOM 6529 C CA . GLY F 1 10 ? 14.231 -48.143 -52.384 1.00 56.39 6 GLY E CA 1
ATOM 6530 C C . GLY F 1 10 ? 15.596 -48.519 -51.835 1.00 55.48 6 GLY E C 1
ATOM 6531 O O . GLY F 1 10 ? 16.007 -49.670 -51.913 1.00 54.76 6 GLY E O 1
ATOM 6532 N N . PHE F 1 11 ? 16.309 -47.547 -51.287 1.00 63.33 7 PHE E N 1
ATOM 6533 C CA . PHE F 1 11 ? 17.606 -47.813 -50.692 1.00 62.54 7 PHE E CA 1
ATOM 6534 C C . PHE F 1 11 ? 17.666 -47.159 -49.351 1.00 62.29 7 PHE E C 1
ATOM 6535 O O . PHE F 1 11 ? 18.644 -46.501 -49.021 1.00 62.30 7 PHE E O 1
ATOM 6543 N N . TYR F 1 12 ? 16.605 -47.333 -48.584 1.00 61.60 8 TYR E N 1
ATOM 6544 C CA . TYR F 1 12 ? 16.514 -46.735 -47.271 1.00 61.40 8 TYR E CA 1
ATOM 6545 C C . TYR F 1 12 ? 17.630 -47.265 -46.386 1.00 60.48 8 TYR E C 1
ATOM 6546 O O . TYR F 1 12 ? 18.150 -48.349 -46.618 1.00 59.83 8 TYR E O 1
ATOM 6555 N N . GLY F 1 13 ? 18.027 -46.478 -45.397 1.00 52.66 9 GLY E N 1
ATOM 6556 C CA . GLY F 1 13 ? 19.028 -46.913 -44.444 1.00 51.86 9 GLY E CA 1
ATOM 6557 C C . GLY F 1 13 ? 20.473 -47.021 -44.907 1.00 51.71 9 GLY E C 1
ATOM 6558 O O . GLY F 1 13 ? 21.341 -47.284 -44.084 1.00 51.14 9 GLY E O 1
ATOM 6559 N N . THR F 1 14 ? 20.754 -46.822 -46.192 1.00 47.70 10 THR E N 1
ATOM 6560 C CA . THR F 1 14 ? 22.130 -46.952 -46.682 1.00 47.57 10 THR E CA 1
ATOM 6561 C C . THR F 1 14 ? 23.130 -46.197 -45.813 1.00 47.58 10 THR E C 1
ATOM 6562 O O . THR F 1 14 ? 23.228 -44.978 -45.876 1.00 48.35 10 THR E O 1
ATOM 6566 N N . THR F 1 15 ? 23.881 -46.944 -45.014 1.00 58.40 11 THR E N 1
ATOM 6567 C CA . THR F 1 15 ? 24.867 -46.383 -44.110 1.00 58.65 11 THR E CA 1
ATOM 6568 C C . THR F 1 15 ? 26.252 -46.831 -44.511 1.00 58.83 11 THR E C 1
ATOM 6569 O O . THR F 1 15 ? 26.411 -47.885 -45.106 1.00 58.49 11 THR E O 1
ATOM 6573 N N . VAL F 1 16 ? 27.262 -46.049 -44.154 1.00 62.63 12 VAL E N 1
ATOM 6574 C CA . VAL F 1 16 ? 28.641 -46.384 -44.485 1.00 62.89 12 VAL E CA 1
ATOM 6575 C C . VAL F 1 16 ? 29.567 -45.747 -43.471 1.00 63.28 12 VAL E C 1
ATOM 6576 O O . VAL F 1 16 ? 29.492 -44.546 -43.230 1.00 63.80 12 VAL E O 1
ATOM 6580 N N . TYR F 1 17 ? 30.450 -46.537 -42.882 1.00 97.20 13 TYR E N 1
ATOM 6581 C CA . TYR F 1 17 ? 31.382 -45.989 -41.912 1.00 97.64 13 TYR E CA 1
ATOM 6582 C C . TYR F 1 17 ? 32.785 -46.491 -42.189 1.00 97.94 13 TYR E C 1
ATOM 6583 O O . TYR F 1 17 ? 32.967 -47.567 -42.745 1.00 97.59 13 TYR E O 1
ATOM 6592 N N . GLN F 1 18 ? 33.782 -45.706 -41.808 1.00 65.07 14 GLN E N 1
ATOM 6593 C CA . GLN F 1 18 ? 35.157 -46.087 -42.060 1.00 65.46 14 GLN E CA 1
ATOM 6594 C C . GLN F 1 18 ? 36.075 -45.519 -41.003 1.00 66.03 14 GLN E C 1
ATOM 6595 O O . GLN F 1 18 ? 35.735 -44.550 -40.334 1.00 66.29 14 GLN E O 1
ATOM 6601 N N . SER F 1 19 ? 37.240 -46.135 -40.853 1.00 111.95 15 SER E N 1
ATOM 6602 C CA . SER F 1 19 ? 38.270 -45.623 -39.967 1.00 112.62 15 SER E CA 1
ATOM 6603 C C . SER F 1 19 ? 39.613 -45.765 -40.665 1.00 113.19 15 SER E C 1
ATOM 6604 O O . SER F 1 19 ? 39.775 -46.627 -41.528 1.00 112.92 15 SER E O 1
ATOM 6607 N N . PRO F 1 20 ? 40.586 -44.925 -40.289 1.00 99.25 16 PRO E N 1
ATOM 6608 C CA . PRO F 1 20 ? 40.442 -43.908 -39.243 1.00 99.65 16 PRO E CA 1
ATOM 6609 C C . PRO F 1 20 ? 39.694 -42.671 -39.733 1.00 99.85 16 PRO E C 1
ATOM 6610 O O . PRO F 1 20 ? 39.196 -42.653 -40.860 1.00 99.64 16 PRO E O 1
ATOM 6614 N N . GLY F 1 21 ? 39.619 -41.655 -38.878 1.00 101.92 17 GLY E N 1
ATOM 6615 C CA . GLY F 1 21 ? 39.060 -40.369 -39.254 1.00 102.30 17 GLY E CA 1
ATOM 6616 C C . GLY F 1 21 ? 37.593 -40.195 -38.918 1.00 101.73 17 GLY E C 1
ATOM 6617 O O . GLY F 1 21 ? 37.055 -39.090 -39.009 1.00 102.08 17 GLY E O 1
ATOM 6618 N N . ASP F 1 22 ? 36.949 -41.289 -38.524 1.00 153.52 18 ASP E N 1
ATOM 6619 C CA . ASP F 1 22 ? 35.518 -41.281 -38.222 1.00 152.91 18 ASP E CA 1
ATOM 6620 C C . ASP F 1 22 ? 34.702 -40.705 -39.369 1.00 152.89 18 ASP E C 1
ATOM 6621 O O . ASP F 1 22 ? 33.888 -39.799 -39.189 1.00 153.05 18 ASP E O 1
ATOM 6626 N N . ILE F 1 23 ? 34.936 -41.257 -40.551 1.00 80.32 19 ILE E N 1
ATOM 6627 C CA . ILE F 1 23 ? 34.236 -40.867 -41.754 1.00 80.35 19 ILE E CA 1
ATOM 6628 C C . ILE F 1 23 ? 33.019 -41.762 -41.946 1.00 79.45 19 ILE E C 1
ATOM 6629 O O . ILE F 1 23 ? 33.167 -42.942 -42.260 1.00 78.93 19 ILE E O 1
ATOM 6634 N N . GLY F 1 24 ? 31.824 -41.206 -41.753 1.00 76.59 20 GLY E N 1
ATOM 6635 C CA . GLY F 1 24 ? 30.589 -41.942 -41.974 1.00 75.83 20 GLY E CA 1
ATOM 6636 C C . GLY F 1 24 ? 29.653 -41.230 -42.937 1.00 76.08 20 GLY E C 1
ATOM 6637 O O . GLY F 1 24 ? 29.869 -40.069 -43.279 1.00 76.84 20 GLY E O 1
ATOM 6638 N N . GLN F 1 25 ? 28.612 -41.926 -43.379 1.00 65.91 21 GLN E N 1
ATOM 6639 C CA . GLN F 1 25 ? 27.623 -41.337 -44.278 1.00 66.16 21 GLN E CA 1
ATOM 6640 C C . GLN F 1 25 ? 26.295 -42.080 -44.214 1.00 65.44 21 GLN E C 1
ATOM 6641 O O . GLN F 1 25 ? 26.259 -43.294 -44.072 1.00 64.74 21 GLN E O 1
ATOM 6647 N N . TYR F 1 26 ? 25.200 -41.347 -44.325 1.00 55.74 22 TYR E N 1
ATOM 6648 C CA . TYR F 1 26 ? 23.892 -41.967 -44.320 1.00 55.36 22 TYR E CA 1
ATOM 6649 C C . TYR F 1 26 ? 23.072 -41.329 -45.411 1.00 56.24 22 TYR E C 1
ATOM 6650 O O . TYR F 1 26 ? 22.973 -40.115 -45.463 1.00 57.12 22 TYR E O 1
ATOM 6659 N N . THR F 1 27 ? 22.486 -42.137 -46.287 1.00 49.35 23 THR E N 1
ATOM 6660 C CA . THR F 1 27 ? 21.670 -41.607 -47.376 1.00 50.13 23 THR E CA 1
ATOM 6661 C C . THR F 1 27 ? 20.383 -42.397 -47.557 1.00 49.88 23 THR E C 1
ATOM 6662 O O . THR F 1 27 ? 20.116 -43.352 -46.849 1.00 49.02 23 THR E O 1
ATOM 6666 N N . HIS F 1 28 ? 19.581 -41.979 -48.520 1.00 53.64 24 HIS E N 1
ATOM 6667 C CA . HIS F 1 28 ? 18.404 -42.721 -48.917 1.00 53.55 24 HIS E CA 1
ATOM 6668 C C . HIS F 1 28 ? 18.378 -42.548 -50.398 1.00 54.34 24 HIS E C 1
ATOM 6669 O O . HIS F 1 28 ? 18.602 -41.446 -50.880 1.00 55.25 24 HIS E O 1
ATOM 6676 N N . GLU F 1 29 ? 18.120 -43.616 -51.132 1.00 51.12 25 GLU E N 1
ATOM 6677 C CA . GLU F 1 29 ? 18.004 -43.488 -52.567 1.00 51.94 25 GLU E CA 1
ATOM 6678 C C . GLU F 1 29 ? 16.691 -44.056 -53.027 1.00 52.16 25 GLU E C 1
ATOM 6679 O O . GLU F 1 29 ? 16.092 -44.875 -52.350 1.00 51.46 25 GLU E O 1
ATOM 6685 N N . PHE F 1 30 ? 16.221 -43.588 -54.171 1.00 66.58 26 PHE E N 1
ATOM 6686 C CA . PHE F 1 30 ? 15.050 -44.184 -54.780 1.00 66.89 26 PHE E CA 1
ATOM 6687 C C . PHE F 1 30 ? 15.195 -44.217 -56.285 1.00 67.70 26 PHE E C 1
ATOM 6688 O O . PHE F 1 30 ? 15.273 -43.174 -56.937 1.00 68.73 26 PHE E O 1
ATOM 6696 N N . ASP F 1 31 ? 15.237 -45.427 -56.829 1.00 72.36 27 ASP E N 1
ATOM 6697 C CA . ASP F 1 31 ? 15.492 -45.609 -58.244 1.00 73.03 27 ASP E CA 1
ATOM 6698 C C . ASP F 1 31 ? 16.856 -45.035 -58.597 1.00 73.15 27 ASP E C 1
ATOM 6699 O O . ASP F 1 31 ? 17.013 -44.387 -59.632 1.00 74.15 27 ASP E O 1
ATOM 6704 N N . GLY F 1 32 ? 17.832 -45.264 -57.719 1.00 69.12 28 GLY E N 1
ATOM 6705 C CA . GLY F 1 32 ? 19.203 -44.859 -57.965 1.00 69.11 28 GLY E CA 1
ATOM 6706 C C . GLY F 1 32 ? 19.447 -43.364 -57.923 1.00 69.99 28 GLY E C 1
ATOM 6707 O O . GLY F 1 32 ? 20.542 -42.906 -58.238 1.00 70.18 28 GLY E O 1
ATOM 6708 N N . ASP F 1 33 ? 18.430 -42.599 -57.541 1.00 76.88 29 ASP E N 1
ATOM 6709 C CA . ASP F 1 33 ? 18.574 -41.155 -57.374 1.00 77.72 29 ASP E CA 1
ATOM 6710 C C . ASP F 1 33 ? 18.563 -40.773 -55.899 1.00 77.14 29 ASP E C 1
ATOM 6711 O O . ASP F 1 33 ? 17.576 -40.984 -55.196 1.00 76.87 29 ASP E O 1
ATOM 6716 N N . GLU F 1 34 ? 19.669 -40.205 -55.439 1.00 64.76 30 GLU E N 1
ATOM 6717 C CA . GLU F 1 34 ? 19.809 -39.846 -54.037 1.00 64.23 30 GLU E CA 1
ATOM 6718 C C . GLU F 1 34 ? 18.643 -38.999 -53.556 1.00 64.86 30 GLU E C 1
ATOM 6719 O O . GLU F 1 34 ? 18.362 -37.945 -54.127 1.00 66.00 30 GLU E O 1
ATOM 6725 N N . LEU F 1 35 ? 17.966 -39.466 -52.511 1.00 54.65 31 LEU E N 1
ATOM 6726 C CA . LEU F 1 35 ? 16.889 -38.709 -51.891 1.00 55.13 31 LEU E CA 1
ATOM 6727 C C . LEU F 1 35 ? 17.501 -37.571 -51.087 1.00 55.41 31 LEU E C 1
ATOM 6728 O O . LEU F 1 35 ? 17.286 -36.399 -51.386 1.00 56.48 31 LEU E O 1
ATOM 6733 N N . PHE F 1 36 ? 18.277 -37.928 -50.070 1.00 55.42 32 PHE E N 1
ATOM 6734 C CA . PHE F 1 36 ? 18.971 -36.952 -49.234 1.00 55.62 32 PHE E CA 1
ATOM 6735 C C . PHE F 1 36 ? 20.106 -37.626 -48.494 1.00 54.60 32 PHE E C 1
ATOM 6736 O O . PHE F 1 36 ? 20.232 -38.842 -48.524 1.00 53.70 32 PHE E O 1
ATOM 6744 N N . TYR F 1 37 ? 20.925 -36.841 -47.810 1.00 68.91 33 TYR E N 1
ATOM 6745 C CA . TYR F 1 37 ? 21.887 -37.422 -46.893 1.00 67.98 33 TYR E CA 1
ATOM 6746 C C . TYR F 1 37 ? 21.615 -36.814 -45.548 1.00 67.97 33 TYR E C 1
ATOM 6747 O O . TYR F 1 37 ? 20.578 -36.197 -45.371 1.00 68.50 33 TYR E O 1
ATOM 6756 N N . VAL F 1 38 ? 22.517 -36.991 -44.593 1.00 66.86 34 VAL E N 1
ATOM 6757 C CA . VAL F 1 38 ? 22.298 -36.417 -43.265 1.00 66.88 34 VAL E CA 1
ATOM 6758 C C . VAL F 1 38 ? 23.567 -35.819 -42.684 1.00 67.07 34 VAL E C 1
ATOM 6759 O O . VAL F 1 38 ? 24.476 -36.533 -42.260 1.00 66.35 34 VAL E O 1
ATOM 6763 N N . ASP F 1 39 ? 23.611 -34.494 -42.653 1.00 115.84 35 ASP E N 1
ATOM 6764 C CA . ASP F 1 39 ? 24.817 -33.783 -42.267 1.00 116.25 35 ASP E CA 1
ATOM 6765 C C . ASP F 1 39 ? 25.170 -34.047 -40.812 1.00 115.63 35 ASP E C 1
ATOM 6766 O O . ASP F 1 39 ? 24.684 -33.365 -39.919 1.00 115.97 35 ASP E O 1
ATOM 6771 N N . LEU F 1 40 ? 26.042 -35.023 -40.584 1.00 116.99 36 LEU E N 1
ATOM 6772 C CA . LEU F 1 40 ? 26.309 -35.517 -39.239 1.00 116.29 36 LEU E CA 1
ATOM 6773 C C . LEU F 1 40 ? 26.748 -34.450 -38.250 1.00 116.96 36 LEU E C 1
ATOM 6774 O O . LEU F 1 40 ? 26.446 -34.549 -37.064 1.00 116.70 36 LEU E O 1
ATOM 6779 N N . ASP F 1 41 ? 27.465 -33.439 -38.727 1.00 125.79 37 ASP E N 1
ATOM 6780 C CA . ASP F 1 41 ? 27.987 -32.406 -37.836 1.00 126.53 37 ASP E CA 1
ATOM 6781 C C . ASP F 1 41 ? 26.894 -31.436 -37.397 1.00 127.19 37 ASP E C 1
ATOM 6782 O O . ASP F 1 41 ? 26.811 -31.061 -36.228 1.00 127.30 37 ASP E O 1
ATOM 6787 N N . LYS F 1 42 ? 26.055 -31.033 -38.341 1.00 89.70 38 LYS E N 1
ATOM 6788 C CA . LYS F 1 42 ? 24.933 -30.163 -38.030 1.00 90.36 38 LYS E CA 1
ATOM 6789 C C . LYS F 1 42 ? 23.736 -30.998 -37.610 1.00 89.54 38 LYS E C 1
ATOM 6790 O O . LYS F 1 42 ? 22.759 -30.479 -37.072 1.00 89.86 38 LYS E O 1
ATOM 6796 N N . LYS F 1 43 ? 23.817 -32.297 -37.870 1.00 106.53 39 LYS E N 1
ATOM 6797 C CA . LYS F 1 43 ? 22.735 -33.224 -37.552 1.00 105.72 39 LYS E CA 1
ATOM 6798 C C . LYS F 1 43 ? 21.426 -32.853 -38.258 1.00 106.22 39 LYS E C 1
ATOM 6799 O O . LYS F 1 43 ? 20.356 -32.882 -37.655 1.00 106.10 39 LYS E O 1
ATOM 6805 N N . LYS F 1 44 ? 21.525 -32.525 -39.546 1.00 91.61 40 LYS E N 1
ATOM 6806 C CA . LYS F 1 44 ? 20.378 -32.069 -40.337 1.00 92.26 40 LYS E CA 1
ATOM 6807 C C . LYS F 1 44 ? 20.145 -32.882 -41.618 1.00 92.01 40 LYS E C 1
ATOM 6808 O O . LYS F 1 44 ? 21.080 -33.203 -42.357 1.00 91.90 40 LYS E O 1
ATOM 6814 N N . THR F 1 45 ? 18.875 -33.182 -41.877 1.00 78.47 41 THR E N 1
ATOM 6815 C CA . THR F 1 45 ? 18.449 -33.900 -43.074 1.00 78.35 41 THR E CA 1
ATOM 6816 C C . THR F 1 45 ? 18.609 -33.034 -44.316 1.00 79.47 41 THR E C 1
ATOM 6817 O O . THR F 1 45 ? 17.700 -32.292 -44.679 1.00 80.34 41 THR E O 1
ATOM 6821 N N . VAL F 1 46 ? 19.761 -33.139 -44.974 1.00 64.50 42 VAL E N 1
ATOM 6822 C CA . VAL F 1 46 ? 20.052 -32.342 -46.167 1.00 65.57 42 VAL E CA 1
ATOM 6823 C C . VAL F 1 46 ? 19.517 -32.983 -47.445 1.00 65.64 42 VAL E C 1
ATOM 6824 O O . VAL F 1 46 ? 20.130 -33.896 -47.982 1.00 65.04 42 VAL E O 1
ATOM 6828 N N . TRP F 1 47 ? 18.390 -32.497 -47.948 1.00 77.45 43 TRP E N 1
ATOM 6829 C CA . TRP F 1 47 ? 17.813 -33.082 -49.152 1.00 77.61 43 TRP E CA 1
ATOM 6830 C C . TRP F 1 47 ? 18.596 -32.767 -50.421 1.00 78.32 43 TRP E C 1
ATOM 6831 O O . TRP F 1 47 ? 19.319 -31.771 -50.493 1.00 79.05 43 TRP E O 1
ATOM 6842 N N . ARG F 1 48 ? 18.439 -33.629 -51.423 1.00 113.34 44 ARG E N 1
ATOM 6843 C CA . ARG F 1 48 ? 19.047 -33.432 -52.737 1.00 114.04 44 ARG E CA 1
ATOM 6844 C C . ARG F 1 48 ? 18.254 -32.400 -53.520 1.00 115.46 44 ARG E C 1
ATOM 6845 O O . ARG F 1 48 ? 18.815 -31.475 -54.111 1.00 116.43 44 ARG E O 1
ATOM 6853 N N . LEU F 1 49 ? 16.939 -32.579 -53.524 1.00 104.80 45 LEU E N 1
ATOM 6854 C CA . LEU F 1 49 ? 16.036 -31.640 -54.164 1.00 106.15 45 LEU E CA 1
ATOM 6855 C C . LEU F 1 49 ? 15.157 -30.952 -53.128 1.00 106.36 45 LEU E C 1
ATOM 6856 O O . LEU F 1 49 ? 14.587 -31.616 -52.264 1.00 105.47 45 LEU E O 1
ATOM 6861 N N . PRO F 1 50 ? 15.044 -29.615 -53.216 1.00 90.16 46 PRO E N 1
ATOM 6862 C CA . PRO F 1 50 ? 14.211 -28.799 -52.326 1.00 90.57 46 PRO E CA 1
ATOM 6863 C C . PRO F 1 50 ? 12.810 -29.378 -52.181 1.00 90.35 46 PRO E C 1
ATOM 6864 O O . PRO F 1 50 ? 12.431 -29.797 -51.088 1.00 89.49 46 PRO E O 1
ATOM 6868 N N . GLU F 1 51 ? 12.074 -29.411 -53.289 1.00 122.04 47 GLU E N 1
ATOM 6869 C CA . GLU F 1 51 ? 10.675 -29.838 -53.329 1.00 122.12 47 GLU E CA 1
ATOM 6870 C C . GLU F 1 51 ? 10.297 -30.916 -52.320 1.00 120.75 47 GLU E C 1
ATOM 6871 O O . GLU F 1 51 ? 9.288 -30.801 -51.623 1.00 120.75 47 GLU E O 1
ATOM 6877 N N . PHE F 1 52 ? 11.100 -31.971 -52.258 1.00 93.59 48 PHE E N 1
ATOM 6878 C CA . PHE F 1 52 ? 10.741 -33.159 -51.490 1.00 92.32 48 PHE E CA 1
ATOM 6879 C C . PHE F 1 52 ? 10.531 -32.911 -50.002 1.00 91.76 48 PHE E C 1
ATOM 6880 O O . PHE F 1 52 ? 9.484 -33.253 -49.451 1.00 91.50 48 PHE E O 1
ATOM 6888 N N . GLY F 1 53 ? 11.529 -32.316 -49.360 1.00 98.41 49 GLY E N 1
ATOM 6889 C CA . GLY F 1 53 ? 11.547 -32.204 -47.913 1.00 97.76 49 GLY E CA 1
ATOM 6890 C C . GLY F 1 53 ? 10.691 -31.100 -47.326 1.00 98.57 49 GLY E C 1
ATOM 6891 O O . GLY F 1 53 ? 10.956 -30.613 -46.227 1.00 98.37 49 GLY E O 1
ATOM 6892 N N . GLN F 1 54 ? 9.659 -30.702 -48.058 1.00 95.64 50 GLN E N 1
ATOM 6893 C CA . GLN F 1 54 ? 8.712 -29.715 -47.565 1.00 96.46 50 GLN E CA 1
ATOM 6894 C C . GLN F 1 54 ? 7.482 -30.444 -47.055 1.00 95.95 50 GLN E C 1
ATOM 6895 O O . GLN F 1 54 ? 7.120 -30.341 -45.885 1.00 95.55 50 GLN E O 1
ATOM 6901 N N . LEU F 1 55 ? 6.855 -31.192 -47.957 1.00 122.87 51 LEU E N 1
ATOM 6902 C CA . LEU F 1 55 ? 5.659 -31.965 -47.655 1.00 122.49 51 LEU E CA 1
ATOM 6903 C C . LEU F 1 55 ? 5.919 -32.945 -46.512 1.00 121.05 51 LEU E C 1
ATOM 6904 O O . LEU F 1 55 ? 5.661 -32.635 -45.347 1.00 120.77 51 LEU E O 1
ATOM 6909 N N . ILE F 1 56 ? 6.436 -34.125 -46.857 1.00 105.83 52 ILE E N 1
ATOM 6910 C CA . ILE F 1 56 ? 6.773 -35.167 -45.881 1.00 104.46 52 ILE E CA 1
ATOM 6911 C C . ILE F 1 56 ? 8.235 -35.038 -45.459 1.00 103.90 52 ILE E C 1
ATOM 6912 O O . ILE F 1 56 ? 9.035 -34.436 -46.173 1.00 104.47 52 ILE E O 1
ATOM 6917 N N . LEU F 1 57 ? 8.589 -35.607 -44.312 1.00 76.44 53 LEU E N 1
ATOM 6918 C CA . LEU F 1 57 ? 9.878 -35.294 -43.704 1.00 76.05 53 LEU E CA 1
ATOM 6919 C C . LEU F 1 57 ? 10.602 -36.519 -43.178 1.00 74.76 53 LEU E C 1
ATOM 6920 O O . LEU F 1 57 ? 9.979 -37.541 -42.917 1.00 74.08 53 LEU E O 1
ATOM 6925 N N . PHE F 1 58 ? 11.920 -36.418 -43.025 1.00 62.95 54 PHE E N 1
ATOM 6926 C CA . PHE F 1 58 ? 12.678 -37.488 -42.390 1.00 61.77 54 PHE E CA 1
ATOM 6927 C C . PHE F 1 58 ? 13.442 -36.985 -41.183 1.00 61.53 54 PHE E C 1
ATOM 6928 O O . PHE F 1 58 ? 14.100 -35.947 -41.242 1.00 62.18 54 PHE E O 1
ATOM 6936 N N . GLU F 1 59 ? 13.369 -37.745 -40.096 1.00 83.80 55 GLU E N 1
ATOM 6937 C CA . GLU F 1 59 ? 13.974 -37.350 -38.828 1.00 83.56 55 GLU E CA 1
ATOM 6938 C C . GLU F 1 59 ? 15.436 -37.771 -38.701 1.00 83.00 55 GLU E C 1
ATOM 6939 O O . GLU F 1 59 ? 15.739 -38.960 -38.610 1.00 82.10 55 GLU E O 1
ATOM 6945 N N . PRO F 1 60 ? 16.341 -36.783 -38.658 1.00 61.42 56 PRO E N 1
ATOM 6946 C CA . PRO F 1 60 ? 17.797 -36.963 -38.706 1.00 61.13 56 PRO E CA 1
ATOM 6947 C C . PRO F 1 60 ? 18.317 -38.059 -37.782 1.00 60.04 56 PRO E C 1
ATOM 6948 O O . PRO F 1 60 ? 19.356 -38.661 -38.090 1.00 59.59 56 PRO E O 1
ATOM 6952 N N . GLN F 1 61 ? 17.619 -38.302 -36.673 1.00 97.69 57 GLN E N 1
ATOM 6953 C CA . GLN F 1 61 ? 18.079 -39.248 -35.657 1.00 96.75 57 GLN E CA 1
ATOM 6954 C C . GLN F 1 61 ? 17.999 -40.683 -36.138 1.00 95.88 57 GLN E C 1
ATOM 6955 O O . GLN F 1 61 ? 18.800 -41.528 -35.738 1.00 95.16 57 GLN E O 1
ATOM 6961 N N . GLY F 1 62 ? 17.024 -40.951 -36.996 1.00 56.50 58 GLY E N 1
ATOM 6962 C CA . GLY F 1 62 ? 16.877 -42.269 -37.579 1.00 55.81 58 GLY E CA 1
ATOM 6963 C C . GLY F 1 62 ? 18.190 -42.806 -38.116 1.00 55.43 58 GLY E C 1
ATOM 6964 O O . GLY F 1 62 ? 18.422 -44.019 -38.106 1.00 54.63 58 GLY E O 1
ATOM 6965 N N . GLY F 1 63 ? 19.050 -41.896 -38.569 1.00 59.15 59 GLY E N 1
ATOM 6966 C CA . GLY F 1 63 ? 20.290 -42.268 -39.220 1.00 58.94 59 GLY E CA 1
ATOM 6967 C C . GLY F 1 63 ? 21.523 -41.922 -38.416 1.00 58.86 59 GLY E C 1
ATOM 6968 O O . GLY F 1 63 ? 22.575 -42.533 -38.582 1.00 58.42 59 GLY E O 1
ATOM 6969 N N . LEU F 1 64 ? 21.400 -40.928 -37.548 1.00 59.03 60 LEU E N 1
ATOM 6970 C CA . LEU F 1 64 ? 22.474 -40.606 -36.635 1.00 58.99 60 LEU E CA 1
ATOM 6971 C C . LEU F 1 64 ? 22.685 -41.799 -35.727 1.00 58.21 60 LEU E C 1
ATOM 6972 O O . LEU F 1 64 ? 23.743 -41.953 -35.124 1.00 58.34 60 LEU E O 1
ATOM 6977 N N . GLN F 1 65 ? 21.669 -42.651 -35.647 1.00 68.29 61 GLN E N 1
ATOM 6978 C CA . GLN F 1 65 ? 21.753 -43.871 -34.856 1.00 67.60 61 GLN E CA 1
ATOM 6979 C C . GLN F 1 65 ? 22.377 -45.001 -35.660 1.00 67.23 61 GLN E C 1
ATOM 6980 O O . GLN F 1 65 ? 23.245 -45.706 -35.161 1.00 67.09 61 GLN E O 1
ATOM 6986 N N . ASN F 1 66 ? 21.933 -45.175 -36.902 1.00 74.76 62 ASN E N 1
ATOM 6987 C CA . ASN F 1 66 ? 22.555 -46.150 -37.794 1.00 74.51 62 ASN E CA 1
ATOM 6988 C C . ASN F 1 66 ? 24.053 -45.938 -37.827 1.00 74.98 62 ASN E C 1
ATOM 6989 O O . ASN F 1 66 ? 24.828 -46.886 -37.732 1.00 74.74 62 ASN E O 1
ATOM 6994 N N . ILE F 1 67 ? 24.454 -44.680 -37.952 1.00 88.56 63 ILE E N 1
ATOM 6995 C CA . ILE F 1 67 ? 25.865 -44.334 -37.995 1.00 89.12 63 ILE E CA 1
ATOM 6996 C C . ILE F 1 67 ? 26.595 -44.813 -36.752 1.00 89.02 63 ILE E C 1
ATOM 6997 O O . ILE F 1 67 ? 27.787 -45.113 -36.793 1.00 89.26 63 ILE E O 1
ATOM 7002 N N . ALA F 1 68 ? 25.873 -44.864 -35.642 1.00 68.19 64 ALA E N 1
ATOM 7003 C CA . ALA F 1 68 ? 26.457 -45.270 -34.375 1.00 68.17 64 ALA E CA 1
ATOM 7004 C C . ALA F 1 68 ? 26.631 -46.784 -34.321 1.00 67.56 64 ALA E C 1
ATOM 7005 O O . ALA F 1 68 ? 27.633 -47.282 -33.801 1.00 67.72 64 ALA E O 1
ATOM 7007 N N . ALA F 1 69 ? 25.657 -47.505 -34.875 1.00 60.77 65 ALA E N 1
ATOM 7008 C CA . ALA F 1 69 ? 25.703 -48.961 -34.928 1.00 60.17 65 ALA E CA 1
ATOM 7009 C C . ALA F 1 69 ? 26.824 -49.415 -35.839 1.00 60.37 65 ALA E C 1
ATOM 7010 O O . ALA F 1 69 ? 27.461 -50.438 -35.595 1.00 60.20 65 ALA E O 1
ATOM 7012 N N . GLU F 1 70 ? 27.065 -48.635 -36.887 1.00 96.83 66 GLU E N 1
ATOM 7013 C CA . GLU F 1 70 ? 28.095 -48.951 -37.873 1.00 97.08 66 GLU E CA 1
ATOM 7014 C C . GLU F 1 70 ? 29.500 -48.597 -37.416 1.00 97.71 66 GLU E C 1
ATOM 7015 O O . GLU F 1 70 ? 30.484 -49.043 -37.998 1.00 97.90 66 GLU E O 1
ATOM 7021 N N . LYS F 1 71 ? 29.595 -47.777 -36.383 1.00 83.24 67 LYS E N 1
ATOM 7022 C CA . LYS F 1 71 ? 30.889 -47.478 -35.820 1.00 83.88 67 LYS E CA 1
ATOM 7023 C C . LYS F 1 71 ? 31.242 -48.640 -34.923 1.00 83.60 67 LYS E C 1
ATOM 7024 O O . LYS F 1 71 ? 32.414 -48.967 -34.750 1.00 83.99 67 LYS E O 1
ATOM 7030 N N . HIS F 1 72 ? 30.204 -49.259 -34.366 1.00 111.58 68 HIS E N 1
ATOM 7031 C CA . HIS F 1 72 ? 30.334 -50.409 -33.475 1.00 111.29 68 HIS E CA 1
ATOM 7032 C C . HIS F 1 72 ? 30.637 -51.666 -34.288 1.00 110.92 68 HIS E C 1
ATOM 7033 O O . HIS F 1 72 ? 31.619 -52.367 -34.031 1.00 111.14 68 HIS E O 1
ATOM 7040 N N . ASN F 1 73 ? 29.791 -51.932 -35.279 1.00 79.96 69 ASN E N 1
ATOM 7041 C CA . ASN F 1 73 ? 29.954 -53.089 -36.148 1.00 79.61 69 ASN E CA 1
ATOM 7042 C C . ASN F 1 73 ? 31.311 -53.111 -36.820 1.00 80.13 69 ASN E C 1
ATOM 7043 O O . ASN F 1 73 ? 31.915 -54.170 -36.986 1.00 80.06 69 ASN E O 1
ATOM 7048 N N . LEU F 1 74 ? 31.785 -51.946 -37.238 1.00 66.74 70 LEU E N 1
ATOM 7049 C CA . LEU F 1 74 ? 33.104 -51.882 -37.836 1.00 67.31 70 LEU E CA 1
ATOM 7050 C C . LEU F 1 74 ? 34.120 -52.534 -36.906 1.00 67.58 70 LEU E C 1
ATOM 7051 O O . LEU F 1 74 ? 34.781 -53.508 -37.278 1.00 67.57 70 LEU E O 1
ATOM 7056 N N . GLY F 1 75 ? 34.230 -51.993 -35.695 1.00 82.10 71 GLY E N 1
ATOM 7057 C CA . GLY F 1 75 ? 35.200 -52.465 -34.726 1.00 82.51 71 GLY E CA 1
ATOM 7058 C C . GLY F 1 75 ? 35.208 -53.973 -34.568 1.00 82.10 71 GLY E C 1
ATOM 7059 O O . GLY F 1 75 ? 36.267 -54.580 -34.407 1.00 82.48 71 GLY E O 1
ATOM 7060 N N . ILE F 1 76 ? 34.022 -54.575 -34.622 1.00 103.32 72 ILE E N 1
ATOM 7061 C CA . ILE F 1 76 ? 33.858 -56.024 -34.499 1.00 102.89 72 ILE E CA 1
ATOM 7062 C C . ILE F 1 76 ? 34.519 -56.790 -35.635 1.00 102.89 72 ILE E C 1
ATOM 7063 O O . ILE F 1 76 ? 35.299 -57.711 -35.401 1.00 103.09 72 ILE E O 1
ATOM 7068 N N . LEU F 1 77 ? 34.179 -56.416 -36.867 1.00 57.93 73 LEU E N 1
ATOM 7069 C CA . LEU F 1 77 ? 34.680 -57.094 -38.060 1.00 57.92 73 LEU E CA 1
ATOM 7070 C C . LEU F 1 77 ? 36.161 -56.814 -38.266 1.00 58.67 73 LEU E C 1
ATOM 7071 O O . LEU F 1 77 ? 36.928 -57.707 -38.625 1.00 58.81 73 LEU E O 1
ATOM 7076 N N . THR F 1 78 ? 36.560 -55.570 -38.028 1.00 87.29 74 THR E N 1
ATOM 7077 C CA . THR F 1 78 ? 37.965 -55.208 -38.114 1.00 88.07 74 THR E CA 1
ATOM 7078 C C . THR F 1 78 ? 38.807 -56.243 -37.388 1.00 88.29 74 THR E C 1
ATOM 7079 O O . THR F 1 78 ? 39.808 -56.721 -37.921 1.00 88.65 74 THR E O 1
ATOM 7083 N N . LYS F 1 79 ? 38.388 -56.598 -36.177 1.00 97.10 75 LYS E N 1
ATOM 7084 C CA . LYS F 1 79 ? 39.119 -57.572 -35.376 1.00 97.39 75 LYS E CA 1
ATOM 7085 C C . LYS F 1 79 ? 38.897 -58.990 -35.884 1.00 96.91 75 LYS E C 1
ATOM 7086 O O . LYS F 1 79 ? 39.840 -59.763 -36.028 1.00 97.26 75 LYS E O 1
ATOM 7092 N N . ARG F 1 80 ? 37.642 -59.326 -36.157 1.00 65.86 76 ARG E N 1
ATOM 7093 C CA . ARG F 1 80 ? 37.282 -60.684 -36.548 1.00 65.39 76 ARG E CA 1
ATOM 7094 C C . ARG F 1 80 ? 37.937 -61.124 -37.845 1.00 65.50 76 ARG E C 1
ATOM 7095 O O . ARG F 1 80 ? 37.988 -62.313 -38.158 1.00 65.31 76 ARG E O 1
ATOM 7103 N N . SER F 1 81 ? 38.418 -60.156 -38.611 1.00 108.76 77 SER E N 1
ATOM 7104 C CA . SER F 1 81 ? 39.077 -60.451 -39.876 1.00 108.94 77 SER E CA 1
ATOM 7105 C C . SER F 1 81 ? 40.569 -60.196 -39.750 1.00 109.77 77 SER E C 1
ATOM 7106 O O . SER F 1 81 ? 41.200 -59.683 -40.670 1.00 110.14 77 SER E O 1
ATOM 7109 N N . ASN F 1 82 ? 41.127 -60.542 -38.598 1.00 131.88 78 ASN E N 1
ATOM 7110 C CA . ASN F 1 82 ? 42.560 -60.427 -38.387 1.00 132.71 78 ASN E CA 1
ATOM 7111 C C . ASN F 1 82 ? 43.105 -59.052 -38.740 1.00 133.22 78 ASN E C 1
ATOM 7112 O O . ASN F 1 82 ? 44.311 -58.900 -38.902 1.00 133.91 78 ASN E O 1
ATOM 7117 N N . PHE F 1 83 ? 42.221 -58.064 -38.867 1.00 120.69 79 PHE E N 1
ATOM 7118 C CA . PHE F 1 83 ? 42.619 -56.709 -39.253 1.00 121.18 79 PHE E CA 1
ATOM 7119 C C . PHE F 1 83 ? 42.942 -56.572 -40.738 1.00 121.29 79 PHE E C 1
ATOM 7120 O O . PHE F 1 83 ? 44.026 -56.121 -41.103 1.00 121.97 79 PHE E O 1
ATOM 7128 N N . THR F 1 84 ? 41.999 -56.949 -41.591 1.00 127.38 80 THR E N 1
ATOM 7129 C CA . THR F 1 84 ? 42.190 -56.850 -43.035 1.00 127.48 80 THR E CA 1
ATOM 7130 C C . THR F 1 84 ? 41.827 -55.470 -43.585 1.00 127.66 80 THR E C 1
ATOM 7131 O O . THR F 1 84 ? 40.659 -55.085 -43.561 1.00 127.18 80 THR E O 1
ATOM 7135 N N . PRO F 1 85 ? 42.830 -54.719 -44.082 1.00 111.13 81 PRO E N 1
ATOM 7136 C CA . PRO F 1 85 ? 42.592 -53.394 -44.669 1.00 111.43 81 PRO E CA 1
ATOM 7137 C C . PRO F 1 85 ? 41.855 -53.481 -46.001 1.00 111.12 81 PRO E C 1
ATOM 7138 O O . PRO F 1 85 ? 41.752 -54.563 -46.583 1.00 110.79 81 PRO E O 1
ATOM 7142 N N . ALA F 1 86 ? 41.353 -52.344 -46.473 1.00 128.82 82 ALA E N 1
ATOM 7143 C CA . ALA F 1 86 ? 40.620 -52.292 -47.732 1.00 128.64 82 ALA E CA 1
ATOM 7144 C C . ALA F 1 86 ? 41.558 -52.123 -48.925 1.00 129.30 82 ALA E C 1
ATOM 7145 O O . ALA F 1 86 ? 42.667 -51.610 -48.788 1.00 129.97 82 ALA E O 1
ATOM 7147 N N . THR F 1 87 ? 41.097 -52.559 -50.094 1.00 92.36 83 THR E N 1
ATOM 7148 C CA . THR F 1 87 ? 41.868 -52.479 -51.334 1.00 92.97 83 THR E CA 1
ATOM 7149 C C . THR F 1 87 ? 41.452 -51.284 -52.184 1.00 93.41 83 THR E C 1
ATOM 7150 O O . THR F 1 87 ? 40.352 -51.272 -52.727 1.00 93.08 83 THR E O 1
ATOM 7154 N N . ASN F 1 88 ? 42.331 -50.294 -52.321 1.00 123.87 84 ASN E N 1
ATOM 7155 C CA . ASN F 1 88 ? 42.027 -49.111 -53.128 1.00 124.40 84 ASN E CA 1
ATOM 7156 C C . ASN F 1 88 ? 41.767 -49.442 -54.590 1.00 124.55 84 ASN E C 1
ATOM 7157 O O . ASN F 1 88 ? 42.583 -50.095 -55.240 1.00 124.82 84 ASN E O 1
ATOM 7162 N N . GLU F 1 89 ? 40.640 -48.977 -55.113 1.00 97.71 85 GLU E N 1
ATOM 7163 C CA . GLU F 1 89 ? 40.351 -49.147 -56.528 1.00 98.00 85 GLU E CA 1
ATOM 7164 C C . GLU F 1 89 ? 40.322 -47.803 -57.249 1.00 98.81 85 GLU E C 1
ATOM 7165 O O . GLU F 1 89 ? 39.944 -46.780 -56.670 1.00 98.91 85 GLU E O 1
ATOM 7171 N N . ALA F 1 90 ? 40.735 -47.823 -58.514 1.00 81.82 86 ALA E N 1
ATOM 7172 C CA . ALA F 1 90 ? 40.907 -46.605 -59.301 1.00 82.74 86 ALA E CA 1
ATOM 7173 C C . ALA F 1 90 ? 39.612 -46.148 -59.965 1.00 82.78 86 ALA E C 1
ATOM 7174 O O . ALA F 1 90 ? 38.896 -46.956 -60.560 1.00 82.44 86 ALA E O 1
ATOM 7176 N N . PRO F 1 91 ? 39.319 -44.839 -59.859 1.00 86.12 87 PRO E N 1
ATOM 7177 C CA . PRO F 1 91 ? 38.126 -44.120 -60.334 1.00 86.32 87 PRO E CA 1
ATOM 7178 C C . PRO F 1 91 ? 38.144 -43.815 -61.832 1.00 87.18 87 PRO E C 1
ATOM 7179 O O . PRO F 1 91 ? 39.203 -43.521 -62.387 1.00 87.92 87 PRO E O 1
ATOM 7183 N N . GLN F 1 92 ? 36.981 -43.876 -62.474 1.00 100.39 88 GLN E N 1
ATOM 7184 C CA . GLN F 1 92 ? 36.889 -43.608 -63.906 1.00 101.26 88 GLN E CA 1
ATOM 7185 C C . GLN F 1 92 ? 35.972 -42.425 -64.193 1.00 101.82 88 GLN E C 1
ATOM 7186 O O . GLN F 1 92 ? 34.758 -42.513 -64.016 1.00 101.41 88 GLN E O 1
ATOM 7192 N N . ALA F 1 93 ? 36.573 -41.327 -64.652 1.00 105.81 89 ALA E N 1
ATOM 7193 C CA . ALA F 1 93 ? 35.871 -40.058 -64.878 1.00 106.48 89 ALA E CA 1
ATOM 7194 C C . ALA F 1 93 ? 35.205 -39.948 -66.253 1.00 107.23 89 ALA E C 1
ATOM 7195 O O . ALA F 1 93 ? 35.708 -40.476 -67.247 1.00 107.66 89 ALA E O 1
ATOM 7197 N N . THR F 1 94 ? 34.071 -39.254 -66.301 1.00 78.02 90 THR E N 1
ATOM 7198 C CA . THR F 1 94 ? 33.324 -39.071 -67.547 1.00 78.81 90 THR E CA 1
ATOM 7199 C C . THR F 1 94 ? 32.632 -37.714 -67.600 1.00 79.55 90 THR E C 1
ATOM 7200 O O . THR F 1 94 ? 31.515 -37.555 -67.093 1.00 79.18 90 THR E O 1
ATOM 7204 N N . VAL F 1 95 ? 33.287 -36.748 -68.240 1.00 83.99 91 VAL E N 1
ATOM 7205 C CA . VAL F 1 95 ? 32.786 -35.379 -68.292 1.00 84.82 91 VAL E CA 1
ATOM 7206 C C . VAL F 1 95 ? 31.765 -35.215 -69.396 1.00 85.79 91 VAL E C 1
ATOM 7207 O O . VAL F 1 95 ? 31.884 -35.847 -70.441 1.00 85.96 91 VAL E O 1
ATOM 7211 N N . PHE F 1 96 ? 30.771 -34.363 -69.178 1.00 68.20 92 PHE E N 1
ATOM 7212 C CA . PHE F 1 96 ? 29.767 -34.134 -70.207 1.00 69.31 92 PHE E CA 1
ATOM 7213 C C . PHE F 1 96 ? 28.781 -33.035 -69.845 1.00 70.21 92 PHE E C 1
ATOM 7214 O O . PHE F 1 96 ? 28.551 -32.770 -68.673 1.00 69.66 92 PHE E O 1
ATOM 7222 N N . PRO F 1 97 ? 28.210 -32.381 -70.865 1.00 103.36 93 PRO E N 1
ATOM 7223 C CA . PRO F 1 97 ? 27.247 -31.287 -70.705 1.00 104.44 93 PRO E CA 1
ATOM 7224 C C . PRO F 1 97 ? 25.890 -31.796 -70.242 1.00 103.97 93 PRO E C 1
ATOM 7225 O O . PRO F 1 97 ? 25.534 -32.940 -70.514 1.00 103.26 93 PRO E O 1
ATOM 7229 N N . LYS F 1 98 ? 25.139 -30.940 -69.562 1.00 73.04 94 LYS E N 1
ATOM 7230 C CA . LYS F 1 98 ? 23.838 -31.321 -69.029 1.00 72.64 94 LYS E CA 1
ATOM 7231 C C . LYS F 1 98 ? 22.735 -31.117 -70.054 1.00 73.90 94 LYS E C 1
ATOM 7232 O O . LYS F 1 98 ? 21.679 -31.748 -69.989 1.00 73.61 94 LYS E O 1
ATOM 7238 N N . SER F 1 99 ? 22.992 -30.229 -71.004 1.00 128.31 95 SER E N 1
ATOM 7239 C CA . SER F 1 99 ? 22.034 -29.937 -72.059 1.00 129.71 95 SER E CA 1
ATOM 7240 C C . SER F 1 99 ? 22.767 -29.513 -73.335 1.00 130.92 95 SER E C 1
ATOM 7241 O O . SER F 1 99 ? 23.949 -29.158 -73.280 1.00 130.85 95 SER E O 1
ATOM 7244 N N . PRO F 1 100 ? 22.067 -29.556 -74.486 1.00 100.42 96 PRO E N 1
ATOM 7245 C CA . PRO F 1 100 ? 22.621 -29.209 -75.804 1.00 101.70 96 PRO E CA 1
ATOM 7246 C C . PRO F 1 100 ? 23.543 -27.987 -75.758 1.00 102.51 96 PRO E C 1
ATOM 7247 O O . PRO F 1 100 ? 23.071 -26.887 -75.491 1.00 103.47 96 PRO E O 1
ATOM 7251 N N . VAL F 1 101 ? 24.834 -28.172 -76.015 1.00 85.92 97 VAL E N 1
ATOM 7252 C CA . VAL F 1 101 ? 25.783 -27.062 -75.944 1.00 86.64 97 VAL E CA 1
ATOM 7253 C C . VAL F 1 101 ? 25.640 -26.061 -77.088 1.00 88.66 97 VAL E C 1
ATOM 7254 O O . VAL F 1 101 ? 25.902 -26.378 -78.251 1.00 89.30 97 VAL E O 1
ATOM 7258 N N . LEU F 1 102 ? 25.231 -24.846 -76.732 1.00 125.20 98 LEU E N 1
ATOM 7259 C CA . LEU F 1 102 ? 25.153 -23.726 -77.664 1.00 127.18 98 LEU E CA 1
ATOM 7260 C C . LEU F 1 102 ? 26.020 -22.592 -77.124 1.00 127.62 98 LEU E C 1
ATOM 7261 O O . LEU F 1 102 ? 25.959 -22.281 -75.935 1.00 126.93 98 LEU E O 1
ATOM 7266 N N . LEU F 1 103 ? 26.823 -21.976 -77.987 1.00 116.64 99 LEU E N 1
ATOM 7267 C CA . LEU F 1 103 ? 27.754 -20.933 -77.561 1.00 117.14 99 LEU E CA 1
ATOM 7268 C C . LEU F 1 103 ? 27.068 -19.772 -76.839 1.00 117.93 99 LEU E C 1
ATOM 7269 O O . LEU F 1 103 ? 26.019 -19.288 -77.267 1.00 119.10 99 LEU E O 1
ATOM 7274 N N . GLY F 1 104 ? 27.672 -19.333 -75.739 1.00 94.99 100 GLY E N 1
ATOM 7275 C CA . GLY F 1 104 ? 27.123 -18.254 -74.942 1.00 95.63 100 GLY E CA 1
ATOM 7276 C C . GLY F 1 104 ? 25.720 -18.513 -74.427 1.00 95.23 100 GLY E C 1
ATOM 7277 O O . GLY F 1 104 ? 24.865 -17.634 -74.479 1.00 96.45 100 GLY E O 1
ATOM 7278 N N . GLN F 1 105 ? 25.482 -19.721 -73.932 1.00 146.86 101 GLN E N 1
ATOM 7279 C CA . GLN F 1 105 ? 24.215 -20.059 -73.295 1.00 146.27 101 GLN E CA 1
ATOM 7280 C C . GLN F 1 105 ? 24.495 -20.851 -72.026 1.00 144.32 101 GLN E C 1
ATOM 7281 O O . GLN F 1 105 ? 25.081 -21.935 -72.088 1.00 143.09 101 GLN E O 1
ATOM 7287 N N . PRO F 1 106 ? 24.073 -20.311 -70.872 1.00 130.78 102 PRO E N 1
ATOM 7288 C CA . PRO F 1 106 ? 24.335 -20.912 -69.559 1.00 129.06 102 PRO E CA 1
ATOM 7289 C C . PRO F 1 106 ? 24.006 -22.398 -69.532 1.00 127.57 102 PRO E C 1
ATOM 7290 O O . PRO F 1 106 ? 22.851 -22.788 -69.725 1.00 127.60 102 PRO E O 1
ATOM 7294 N N . ASN F 1 107 ? 25.027 -23.213 -69.294 1.00 123.23 103 ASN E N 1
ATOM 7295 C CA . ASN F 1 107 ? 24.861 -24.656 -69.240 1.00 121.77 103 ASN E CA 1
ATOM 7296 C C . ASN F 1 107 ? 25.461 -25.200 -67.953 1.00 120.15 103 ASN E C 1
ATOM 7297 O O . ASN F 1 107 ? 25.794 -24.436 -67.045 1.00 120.19 103 ASN E O 1
ATOM 7302 N N . THR F 1 108 ? 25.599 -26.520 -67.881 1.00 115.65 104 THR E N 1
ATOM 7303 C CA . THR F 1 108 ? 26.190 -27.170 -66.715 1.00 114.07 104 THR E CA 1
ATOM 7304 C C . THR F 1 108 ? 27.090 -28.327 -67.120 1.00 113.08 104 THR E C 1
ATOM 7305 O O . THR F 1 108 ? 26.717 -29.149 -67.952 1.00 112.97 104 THR E O 1
ATOM 7309 N N . LEU F 1 109 ? 28.267 -28.397 -66.513 1.00 79.65 105 LEU E N 1
ATOM 7310 C CA . LEU F 1 109 ? 29.236 -29.425 -66.855 1.00 78.75 105 LEU E CA 1
ATOM 7311 C C . LEU F 1 109 ? 29.338 -30.453 -65.746 1.00 77.06 105 LEU E C 1
ATOM 7312 O O . LEU F 1 109 ? 29.895 -30.176 -64.687 1.00 76.55 105 LEU E O 1
ATOM 7317 N N . ILE F 1 110 ? 28.812 -31.647 -66.001 1.00 69.20 106 ILE E N 1
ATOM 7318 C CA . ILE F 1 110 ? 28.827 -32.722 -65.020 1.00 67.61 106 ILE E CA 1
ATOM 7319 C C . ILE F 1 110 ? 30.114 -33.512 -65.132 1.00 66.78 106 ILE E C 1
ATOM 7320 O O . ILE F 1 110 ? 30.650 -33.687 -66.219 1.00 67.24 106 ILE E O 1
ATOM 7325 N N . CYS F 1 111 ? 30.618 -33.991 -64.009 1.00 68.45 107 CYS E N 1
ATOM 7326 C CA . CYS F 1 111 ? 31.796 -34.843 -64.041 1.00 67.58 107 CYS E CA 1
ATOM 7327 C C . CYS F 1 111 ? 31.553 -36.085 -63.225 1.00 66.09 107 CYS E C 1
ATOM 7328 O O . CYS F 1 111 ? 31.723 -36.087 -62.011 1.00 65.38 107 CYS E O 1
ATOM 7331 N N . PHE F 1 112 ? 31.172 -37.151 -63.908 1.00 91.08 108 PHE E N 1
ATOM 7332 C CA . PHE F 1 112 ? 30.790 -38.389 -63.256 1.00 89.89 108 PHE E CA 1
ATOM 7333 C C . PHE F 1 112 ? 31.985 -39.293 -62.960 1.00 89.34 108 PHE E C 1
ATOM 7334 O O . PHE F 1 112 ? 32.730 -39.666 -63.860 1.00 89.75 108 PHE E O 1
ATOM 7342 N N . VAL F 1 113 ? 32.159 -39.648 -61.695 1.00 79.30 109 VAL E N 1
ATOM 7343 C CA . VAL F 1 113 ? 33.282 -40.480 -61.287 1.00 78.81 109 VAL E CA 1
ATOM 7344 C C . VAL F 1 113 ? 32.801 -41.818 -60.758 1.00 77.71 109 VAL E C 1
ATOM 7345 O O . VAL F 1 113 ? 31.870 -41.877 -59.960 1.00 77.11 109 VAL E O 1
ATOM 7349 N N . ASP F 1 114 ? 33.447 -42.894 -61.184 1.00 72.74 110 ASP E N 1
ATOM 7350 C CA . ASP F 1 114 ? 32.991 -44.211 -60.780 1.00 71.75 110 ASP E CA 1
ATOM 7351 C C . ASP F 1 114 ? 34.103 -45.112 -60.265 1.00 71.28 110 ASP E C 1
ATOM 7352 O O . ASP F 1 114 ? 35.287 -44.794 -60.367 1.00 71.77 110 ASP E O 1
ATOM 7357 N N . ASN F 1 115 ? 33.697 -46.250 -59.720 1.00 68.41 111 ASN E N 1
ATOM 7358 C CA . ASN F 1 115 ? 34.614 -47.187 -59.102 1.00 67.91 111 ASN E CA 1
ATOM 7359 C C . ASN F 1 115 ? 35.500 -46.514 -58.064 1.00 68.01 111 ASN E C 1
ATOM 7360 O O . ASN F 1 115 ? 36.697 -46.333 -58.272 1.00 68.52 111 ASN E O 1
ATOM 7365 N N . ILE F 1 116 ? 34.890 -46.141 -56.944 1.00 80.59 112 ILE E N 1
ATOM 7366 C CA . ILE F 1 116 ? 35.602 -45.504 -55.845 1.00 80.67 112 ILE E CA 1
ATOM 7367 C C . ILE F 1 116 ? 35.615 -46.463 -54.666 1.00 79.80 112 ILE E C 1
ATOM 7368 O O . ILE F 1 116 ? 34.658 -47.217 -54.457 1.00 79.10 112 ILE E O 1
ATOM 7373 N N . PHE F 1 117 ? 36.696 -46.420 -53.893 1.00 96.67 113 PHE E N 1
ATOM 7374 C CA . PHE F 1 117 ? 36.844 -47.283 -52.729 1.00 95.98 113 PHE E CA 1
ATOM 7375 C C . PHE F 1 117 ? 38.312 -47.380 -52.310 1.00 96.35 113 PHE E C 1
ATOM 7376 O O . PHE F 1 117 ? 39.148 -47.873 -53.071 1.00 96.65 113 PHE E O 1
ATOM 7384 N N . PRO F 1 118 ? 38.633 -46.908 -51.093 1.00 103.04 114 PRO E N 1
ATOM 7385 C CA . PRO F 1 118 ? 37.712 -46.336 -50.100 1.00 102.71 114 PRO E CA 1
ATOM 7386 C C . PRO F 1 118 ? 36.977 -45.099 -50.621 1.00 103.14 114 PRO E C 1
ATOM 7387 O O . PRO F 1 118 ? 37.485 -44.418 -51.507 1.00 103.87 114 PRO E O 1
ATOM 7391 N N . PRO F 1 119 ? 35.784 -44.822 -50.081 1.00 73.75 115 PRO E N 1
ATOM 7392 C CA . PRO F 1 119 ? 34.964 -43.658 -50.433 1.00 74.14 115 PRO E CA 1
ATOM 7393 C C . PRO F 1 119 ? 35.576 -42.365 -49.919 1.00 74.87 115 PRO E C 1
ATOM 7394 O O . PRO F 1 119 ? 34.994 -41.698 -49.065 1.00 74.82 115 PRO E O 1
ATOM 7398 N N . VAL F 1 120 ? 36.748 -42.017 -50.426 1.00 97.58 116 VAL E N 1
ATOM 7399 C CA . VAL F 1 120 ? 37.395 -40.785 -50.020 1.00 98.36 116 VAL E CA 1
ATOM 7400 C C . VAL F 1 120 ? 38.057 -40.199 -51.244 1.00 99.21 116 VAL E C 1
ATOM 7401 O O . VAL F 1 120 ? 39.130 -40.642 -51.657 1.00 99.46 116 VAL E O 1
ATOM 7405 N N . ILE F 1 121 ? 37.406 -39.197 -51.819 1.00 100.22 117 ILE E N 1
ATOM 7406 C CA . ILE F 1 121 ? 37.826 -38.641 -53.092 1.00 101.04 117 ILE E CA 1
ATOM 7407 C C . ILE F 1 121 ? 37.945 -37.122 -53.041 1.00 101.96 117 ILE E C 1
ATOM 7408 O O . ILE F 1 121 ? 37.166 -36.436 -52.351 1.00 101.92 117 ILE E O 1
ATOM 7413 N N . ASN F 1 122 ? 38.932 -36.611 -53.771 1.00 122.56 118 ASN E N 1
ATOM 7414 C CA . ASN F 1 122 ? 39.124 -35.177 -53.912 1.00 123.55 118 ASN E CA 1
ATOM 7415 C C . ASN F 1 122 ? 38.898 -34.741 -55.360 1.00 124.23 118 ASN E C 1
ATOM 7416 O O . ASN F 1 122 ? 39.856 -34.575 -56.116 1.00 124.90 118 ASN E O 1
ATOM 7421 N N . ILE F 1 123 ? 37.634 -34.564 -55.742 1.00 90.98 119 ILE E N 1
ATOM 7422 C CA . ILE F 1 123 ? 37.290 -34.054 -57.074 1.00 91.72 119 ILE E CA 1
ATOM 7423 C C . ILE F 1 123 ? 37.340 -32.525 -57.109 1.00 92.76 119 ILE E C 1
ATOM 7424 O O . ILE F 1 123 ? 36.718 -31.857 -56.278 1.00 92.74 119 ILE E O 1
ATOM 7429 N N . THR F 1 124 ? 38.074 -31.979 -58.076 1.00 106.40 120 THR E N 1
ATOM 7430 C CA . THR F 1 124 ? 38.170 -30.534 -58.261 1.00 107.51 120 THR E CA 1
ATOM 7431 C C . THR F 1 124 ? 38.151 -30.195 -59.750 1.00 108.38 120 THR E C 1
ATOM 7432 O O . THR F 1 124 ? 38.711 -30.928 -60.563 1.00 108.37 120 THR E O 1
ATOM 7436 N N . TRP F 1 125 ? 37.503 -29.089 -60.104 1.00 89.31 121 TRP E N 1
ATOM 7437 C CA . TRP F 1 125 ? 37.437 -28.655 -61.497 1.00 90.42 121 TRP E CA 1
ATOM 7438 C C . TRP F 1 125 ? 38.613 -27.762 -61.860 1.00 91.48 121 TRP E C 1
ATOM 7439 O O . TRP F 1 125 ? 39.289 -27.222 -60.985 1.00 91.60 121 TRP E O 1
ATOM 7450 N N . LEU F 1 126 ? 38.847 -27.607 -63.157 1.00 87.07 122 LEU E N 1
ATOM 7451 C CA . LEU F 1 126 ? 39.997 -26.860 -63.643 1.00 88.09 122 LEU E CA 1
ATOM 7452 C C . LEU F 1 126 ? 39.718 -26.311 -65.038 1.00 89.40 122 LEU E C 1
ATOM 7453 O O . LEU F 1 126 ? 39.438 -27.070 -65.963 1.00 89.15 122 LEU E O 1
ATOM 7458 N N . ARG F 1 127 ? 39.781 -24.991 -65.184 1.00 94.72 123 ARG E N 1
ATOM 7459 C CA . ARG F 1 127 ? 39.651 -24.371 -66.500 1.00 96.12 123 ARG E CA 1
ATOM 7460 C C . ARG F 1 127 ? 40.937 -23.682 -66.928 1.00 97.11 123 ARG E C 1
ATOM 7461 O O . ARG F 1 127 ? 41.448 -22.808 -66.225 1.00 97.66 123 ARG E O 1
ATOM 7469 N N . ASN F 1 128 ? 41.451 -24.078 -68.089 1.00 112.26 124 ASN E N 1
ATOM 7470 C CA . ASN F 1 128 ? 42.672 -23.486 -68.625 1.00 113.24 124 ASN E CA 1
ATOM 7471 C C . ASN F 1 128 ? 43.828 -23.634 -67.640 1.00 112.55 124 ASN E C 1
ATOM 7472 O O . ASN F 1 128 ? 44.537 -22.672 -67.347 1.00 113.48 124 ASN E O 1
ATOM 7477 N N . SER F 1 129 ? 44.002 -24.850 -67.129 1.00 135.67 125 SER E N 1
ATOM 7478 C CA . SER F 1 129 ? 45.081 -25.163 -66.192 1.00 135.26 125 SER E CA 1
ATOM 7479 C C . SER F 1 129 ? 45.028 -24.369 -64.884 1.00 135.14 125 SER E C 1
ATOM 7480 O O . SER F 1 129 ? 45.932 -24.475 -64.058 1.00 134.97 125 SER E O 1
ATOM 7483 N N . LYS F 1 130 ? 43.980 -23.578 -64.691 1.00 123.83 126 LYS E N 1
ATOM 7484 C CA . LYS F 1 130 ? 43.800 -22.894 -63.416 1.00 123.92 126 LYS E CA 1
ATOM 7485 C C . LYS F 1 130 ? 42.428 -23.192 -62.815 1.00 123.19 126 LYS E C 1
ATOM 7486 O O . LYS F 1 130 ? 41.423 -23.243 -63.523 1.00 123.43 126 LYS E O 1
ATOM 7492 N N . SER F 1 131 ? 42.401 -23.391 -61.502 1.00 120.30 127 SER E N 1
ATOM 7493 C CA . SER F 1 131 ? 41.230 -23.939 -60.824 1.00 119.31 127 SER E CA 1
ATOM 7494 C C . SER F 1 131 ? 39.983 -23.065 -60.891 1.00 120.19 127 SER E C 1
ATOM 7495 O O . SER F 1 131 ? 40.031 -21.896 -61.271 1.00 121.64 127 SER E O 1
ATOM 7498 N N . VAL F 1 132 ? 38.861 -23.671 -60.524 1.00 129.90 128 VAL E N 1
ATOM 7499 C CA . VAL F 1 132 ? 37.584 -22.985 -60.442 1.00 130.53 128 VAL E CA 1
ATOM 7500 C C . VAL F 1 132 ? 36.934 -23.375 -59.122 1.00 129.46 128 VAL E C 1
ATOM 7501 O O . VAL F 1 132 ? 37.193 -24.459 -58.588 1.00 128.09 128 VAL E O 1
ATOM 7505 N N . THR F 1 133 ? 36.083 -22.494 -58.604 1.00 87.63 129 THR E N 1
ATOM 7506 C CA . THR F 1 133 ? 35.460 -22.703 -57.300 1.00 86.78 129 THR E CA 1
ATOM 7507 C C . THR F 1 133 ? 33.994 -22.265 -57.245 1.00 87.19 129 THR E C 1
ATOM 7508 O O . THR F 1 133 ? 33.265 -22.637 -56.330 1.00 86.36 129 THR E O 1
ATOM 7512 N N . ASP F 1 134 ? 33.564 -21.485 -58.230 1.00 140.22 130 ASP E N 1
ATOM 7513 C CA . ASP F 1 134 ? 32.207 -20.953 -58.242 1.00 140.81 130 ASP E CA 1
ATOM 7514 C C . ASP F 1 134 ? 31.278 -21.799 -59.110 1.00 140.39 130 ASP E C 1
ATOM 7515 O O . ASP F 1 134 ? 31.608 -22.121 -60.254 1.00 140.66 130 ASP E O 1
ATOM 7520 N N . GLY F 1 135 ? 30.114 -22.142 -58.560 1.00 127.99 131 GLY E N 1
ATOM 7521 C CA . GLY F 1 135 ? 29.105 -22.914 -59.270 1.00 127.65 131 GLY E CA 1
ATOM 7522 C C . GLY F 1 135 ? 29.237 -24.424 -59.128 1.00 126.03 131 GLY E C 1
ATOM 7523 O O . GLY F 1 135 ? 28.504 -25.184 -59.761 1.00 125.69 131 GLY E O 1
ATOM 7524 N N . VAL F 1 136 ? 30.165 -24.858 -58.282 1.00 93.68 132 VAL E N 1
ATOM 7525 C CA . VAL F 1 136 ? 30.496 -26.272 -58.158 1.00 92.20 132 VAL E CA 1
ATOM 7526 C C . VAL F 1 136 ? 29.736 -26.979 -57.041 1.00 90.99 132 VAL E C 1
ATOM 7527 O O . VAL F 1 136 ? 30.063 -26.827 -55.865 1.00 90.54 132 VAL E O 1
ATOM 7531 N N . TYR F 1 137 ? 28.724 -27.751 -57.423 1.00 114.63 133 TYR E N 1
ATOM 7532 C CA . TYR F 1 137 ? 28.005 -28.616 -56.494 1.00 113.42 133 TYR E CA 1
ATOM 7533 C C . TYR F 1 137 ? 28.642 -30.007 -56.514 1.00 112.09 133 TYR E C 1
ATOM 7534 O O . TYR F 1 137 ? 29.480 -30.294 -57.366 1.00 112.19 133 TYR E O 1
ATOM 7543 N N . GLU F 1 138 ? 28.255 -30.869 -55.579 1.00 81.96 134 GLU E N 1
ATOM 7544 C CA . GLU F 1 138 ? 28.831 -32.209 -55.505 1.00 80.69 134 GLU E CA 1
ATOM 7545 C C . GLU F 1 138 ? 27.984 -33.151 -54.654 1.00 79.55 134 GLU E C 1
ATOM 7546 O O . GLU F 1 138 ? 27.774 -32.897 -53.468 1.00 79.24 134 GLU E O 1
ATOM 7552 N N . THR F 1 139 ? 27.509 -34.240 -55.258 1.00 86.21 135 THR E N 1
ATOM 7553 C CA . THR F 1 139 ? 26.627 -35.185 -54.572 1.00 85.19 135 THR E CA 1
ATOM 7554 C C . THR F 1 139 ? 27.406 -36.116 -53.662 1.00 83.93 135 THR E C 1
ATOM 7555 O O . THR F 1 139 ? 28.582 -36.378 -53.879 1.00 83.71 135 THR E O 1
ATOM 7559 N N . SER F 1 140 ? 26.737 -36.629 -52.642 1.00 74.68 136 SER E N 1
ATOM 7560 C CA . SER F 1 140 ? 27.380 -37.570 -51.744 1.00 73.49 136 SER E CA 1
ATOM 7561 C C . SER F 1 140 ? 27.721 -38.839 -52.515 1.00 72.81 136 SER E C 1
ATOM 7562 O O . SER F 1 140 ? 27.348 -38.982 -53.674 1.00 73.25 136 SER E O 1
ATOM 7565 N N . PHE F 1 141 ? 28.439 -39.751 -51.872 1.00 61.43 137 PHE E N 1
ATOM 7566 C CA . PHE F 1 141 ? 28.785 -41.022 -52.489 1.00 60.97 137 PHE E CA 1
ATOM 7567 C C . PHE F 1 141 ? 27.554 -41.892 -52.648 1.00 60.33 137 PHE E C 1
ATOM 7568 O O . PHE F 1 141 ? 26.980 -42.349 -51.667 1.00 59.63 137 PHE E O 1
ATOM 7576 N N . LEU F 1 142 ? 27.133 -42.099 -53.885 1.00 75.05 138 LEU E N 1
ATOM 7577 C CA . LEU F 1 142 ? 26.025 -42.997 -54.142 1.00 74.61 138 LEU E CA 1
ATOM 7578 C C . LEU F 1 142 ? 26.588 -44.396 -54.331 1.00 73.89 138 LEU E C 1
ATOM 7579 O O . LEU F 1 142 ? 27.742 -44.563 -54.727 1.00 74.13 138 LEU E O 1
ATOM 7584 N N . VAL F 1 143 ? 25.769 -45.398 -54.039 1.00 56.38 139 VAL E N 1
ATOM 7585 C CA . VAL F 1 143 ? 26.241 -46.772 -53.955 1.00 55.69 139 VAL E CA 1
ATOM 7586 C C . VAL F 1 143 ? 26.158 -47.544 -55.254 1.00 55.85 139 VAL E C 1
ATOM 7587 O O . VAL F 1 143 ? 25.331 -47.258 -56.119 1.00 56.29 139 VAL E O 1
ATOM 7591 N N . ASN F 1 144 ? 27.023 -48.545 -55.359 1.00 68.48 140 ASN E N 1
ATOM 7592 C CA . ASN F 1 144 ? 27.017 -49.457 -56.485 1.00 68.55 140 ASN E CA 1
ATOM 7593 C C . ASN F 1 144 ? 26.597 -50.853 -56.058 1.00 67.67 140 ASN E C 1
ATOM 7594 O O . ASN F 1 144 ? 26.589 -51.169 -54.871 1.00 67.01 140 ASN E O 1
ATOM 7599 N N . ARG F 1 145 ? 26.255 -51.687 -57.034 1.00 95.22 141 ARG E N 1
ATOM 7600 C CA . ARG F 1 145 ? 25.839 -53.054 -56.763 1.00 94.45 141 ARG E CA 1
ATOM 7601 C C . ARG F 1 145 ? 27.040 -53.900 -56.366 1.00 94.10 141 ARG E C 1
ATOM 7602 O O . ARG F 1 145 ? 26.888 -54.970 -55.781 1.00 93.40 141 ARG E O 1
ATOM 7610 N N . ASP F 1 146 ? 28.233 -53.421 -56.697 1.00 73.32 142 ASP E N 1
ATOM 7611 C CA . ASP F 1 146 ? 29.454 -54.151 -56.387 1.00 73.14 142 ASP E CA 1
ATOM 7612 C C . ASP F 1 146 ? 30.101 -53.635 -55.119 1.00 72.98 142 ASP E C 1
ATOM 7613 O O . ASP F 1 146 ? 31.208 -54.044 -54.765 1.00 72.96 142 ASP E O 1
ATOM 7618 N N . HIS F 1 147 ? 29.404 -52.724 -54.446 1.00 71.08 143 HIS E N 1
ATOM 7619 C CA . HIS F 1 147 ? 29.789 -52.272 -53.113 1.00 70.87 143 HIS E CA 1
ATOM 7620 C C . HIS F 1 147 ? 30.870 -51.189 -53.136 1.00 71.59 143 HIS E C 1
ATOM 7621 O O . HIS F 1 147 ? 31.546 -50.950 -52.136 1.00 71.54 143 HIS E O 1
ATOM 7628 N N . SER F 1 148 ? 31.021 -50.542 -54.289 1.00 89.64 144 SER E N 1
ATOM 7629 C CA . SER F 1 148 ? 31.860 -49.353 -54.422 1.00 90.41 144 SER E CA 1
ATOM 7630 C C . SER F 1 148 ? 30.936 -48.162 -54.638 1.00 90.80 144 SER E C 1
ATOM 7631 O O . SER F 1 148 ? 29.729 -48.276 -54.419 1.00 90.40 144 SER E O 1
ATOM 7634 N N . PHE F 1 149 ? 31.482 -47.032 -55.084 1.00 57.03 145 PHE E N 1
ATOM 7635 C CA . PHE F 1 149 ? 30.692 -45.799 -55.165 1.00 57.49 145 PHE E CA 1
ATOM 7636 C C . PHE F 1 149 ? 30.934 -44.928 -56.384 1.00 58.47 145 PHE E C 1
ATOM 7637 O O . PHE F 1 149 ? 31.969 -45.013 -57.030 1.00 58.92 145 PHE E O 1
ATOM 7645 N N . HIS F 1 150 ? 29.973 -44.056 -56.660 1.00 78.47 146 HIS E N 1
ATOM 7646 C CA . HIS F 1 150 ? 30.126 -43.070 -57.717 1.00 79.49 146 HIS E CA 1
ATOM 7647 C C . HIS F 1 150 ? 29.638 -41.682 -57.296 1.00 79.99 146 HIS E C 1
ATOM 7648 O O . HIS F 1 150 ? 28.518 -41.519 -56.815 1.00 79.71 146 HIS E O 1
ATOM 7655 N N . LYS F 1 151 ? 30.500 -40.684 -57.458 1.00 64.61 147 LYS E N 1
ATOM 7656 C CA . LYS F 1 151 ? 30.148 -39.302 -57.141 1.00 65.22 147 LYS E CA 1
ATOM 7657 C C . LYS F 1 151 ? 29.960 -38.495 -58.433 1.00 66.27 147 LYS E C 1
ATOM 7658 O O . LYS F 1 151 ? 30.317 -38.962 -59.512 1.00 66.56 147 LYS E O 1
ATOM 7664 N N . LEU F 1 152 ? 29.376 -37.304 -58.329 1.00 69.65 148 LEU E N 1
ATOM 7665 C CA . LEU F 1 152 ? 29.287 -36.390 -59.467 1.00 70.99 148 LEU E CA 1
ATOM 7666 C C . LEU F 1 152 ? 29.563 -34.972 -59.008 1.00 71.89 148 LEU E C 1
ATOM 7667 O O . LEU F 1 152 ? 29.112 -34.571 -57.938 1.00 71.72 148 LEU E O 1
ATOM 7672 N N . SER F 1 153 ? 30.295 -34.216 -59.816 1.00 97.31 149 SER E N 1
ATOM 7673 C CA . SER F 1 153 ? 30.618 -32.835 -59.491 1.00 98.30 149 SER E CA 1
ATOM 7674 C C . SER F 1 153 ? 30.063 -31.958 -60.598 1.00 99.73 149 SER E C 1
ATOM 7675 O O . SER F 1 153 ? 30.485 -32.070 -61.744 1.00 100.23 149 SER E O 1
ATOM 7678 N N . TYR F 1 154 ? 29.102 -31.102 -60.282 1.00 66.91 150 TYR E N 1
ATOM 7679 C CA . TYR F 1 154 ? 28.501 -30.277 -61.321 1.00 68.32 150 TYR E CA 1
ATOM 7680 C C . TYR F 1 154 ? 29.192 -28.923 -61.424 1.00 69.55 150 TYR E C 1
ATOM 7681 O O . TYR F 1 154 ? 29.721 -28.416 -60.435 1.00 69.40 150 TYR E O 1
ATOM 7690 N N . LEU F 1 155 ? 29.184 -28.341 -62.620 1.00 90.67 151 LEU E N 1
ATOM 7691 C CA . LEU F 1 155 ? 29.788 -27.031 -62.835 1.00 91.98 151 LEU E CA 1
ATOM 7692 C C . LEU F 1 155 ? 29.086 -26.243 -63.941 1.00 93.51 151 LEU E C 1
ATOM 7693 O O . LEU F 1 155 ? 29.161 -26.603 -65.113 1.00 93.90 151 LEU E O 1
ATOM 7698 N N . THR F 1 156 ? 28.409 -25.166 -63.551 1.00 92.12 152 THR E N 1
ATOM 7699 C CA . THR F 1 156 ? 27.748 -24.273 -64.491 1.00 93.70 152 THR E CA 1
ATOM 7700 C C . THR F 1 156 ? 28.792 -23.438 -65.199 1.00 94.86 152 THR E C 1
ATOM 7701 O O . THR F 1 156 ? 29.799 -23.047 -64.601 1.00 94.76 152 THR E O 1
ATOM 7705 N N . PHE F 1 157 ? 28.539 -23.142 -66.467 1.00 81.65 153 PHE E N 1
ATOM 7706 C CA . PHE F 1 157 ? 29.483 -22.360 -67.251 1.00 82.87 153 PHE E CA 1
ATOM 7707 C C . PHE F 1 157 ? 28.815 -21.757 -68.489 1.00 84.46 153 PHE E C 1
ATOM 7708 O O . PHE F 1 157 ? 27.609 -21.909 -68.691 1.00 84.64 153 PHE E O 1
ATOM 7716 N N . ILE F 1 158 ? 29.601 -21.058 -69.302 1.00 95.69 154 ILE E N 1
ATOM 7717 C CA . ILE F 1 158 ? 29.119 -20.544 -70.583 1.00 97.25 154 ILE E CA 1
ATOM 7718 C C . ILE F 1 158 ? 29.965 -21.114 -71.716 1.00 97.35 154 ILE E C 1
ATOM 7719 O O . ILE F 1 158 ? 31.183 -20.917 -71.747 1.00 97.40 154 ILE E O 1
ATOM 7724 N N . PRO F 1 159 ? 29.315 -21.833 -72.644 1.00 119.58 155 PRO E N 1
ATOM 7725 C CA . PRO F 1 159 ? 29.985 -22.501 -73.764 1.00 119.63 155 PRO E CA 1
ATOM 7726 C C . PRO F 1 159 ? 30.930 -21.594 -74.562 1.00 121.05 155 PRO E C 1
ATOM 7727 O O . PRO F 1 159 ? 30.488 -20.764 -75.364 1.00 122.68 155 PRO E O 1
ATOM 7731 N N . SER F 1 160 ? 32.228 -21.769 -74.334 1.00 161.24 156 SER E N 1
ATOM 7732 C CA . SER F 1 160 ? 33.256 -21.076 -75.099 1.00 162.44 156 SER E CA 1
ATOM 7733 C C . SER F 1 160 ? 34.215 -22.090 -75.715 1.00 161.68 156 SER E C 1
ATOM 7734 O O . SER F 1 160 ? 34.633 -23.043 -75.056 1.00 160.08 156 SER E O 1
ATOM 7737 N N . ASP F 1 161 ? 34.561 -21.887 -76.982 1.00 149.27 157 ASP E N 1
ATOM 7738 C CA . ASP F 1 161 ? 35.494 -22.782 -77.655 1.00 148.71 157 ASP E CA 1
ATOM 7739 C C . ASP F 1 161 ? 36.937 -22.399 -77.347 1.00 148.68 157 ASP E C 1
ATOM 7740 O O . ASP F 1 161 ? 37.874 -23.077 -77.771 1.00 148.17 157 ASP E O 1
ATOM 7745 N N . ASP F 1 162 ? 37.111 -21.312 -76.604 1.00 143.90 158 ASP E N 1
ATOM 7746 C CA . ASP F 1 162 ? 38.445 -20.833 -76.260 1.00 144.04 158 ASP E CA 1
ATOM 7747 C C . ASP F 1 162 ? 39.016 -21.583 -75.062 1.00 142.26 158 ASP E C 1
ATOM 7748 O O . ASP F 1 162 ? 40.233 -21.738 -74.935 1.00 141.92 158 ASP E O 1
ATOM 7753 N N . ASP F 1 163 ? 38.120 -22.057 -74.199 1.00 141.95 159 ASP E N 1
ATOM 7754 C CA . ASP F 1 163 ? 38.495 -22.621 -72.904 1.00 140.39 159 ASP E CA 1
ATOM 7755 C C . ASP F 1 163 ? 38.559 -24.139 -72.876 1.00 138.74 159 ASP E C 1
ATOM 7756 O O . ASP F 1 163 ? 37.795 -24.827 -73.554 1.00 138.55 159 ASP E O 1
ATOM 7761 N N . ILE F 1 164 ? 39.471 -24.645 -72.053 1.00 109.83 160 ILE E N 1
ATOM 7762 C CA . ILE F 1 164 ? 39.655 -26.075 -71.863 1.00 108.19 160 ILE E CA 1
ATOM 7763 C C . ILE F 1 164 ? 39.359 -26.465 -70.427 1.00 106.86 160 ILE E C 1
ATOM 7764 O O . ILE F 1 164 ? 40.005 -25.978 -69.496 1.00 106.74 160 ILE E O 1
ATOM 7769 N N . TYR F 1 165 ? 38.393 -27.357 -70.250 1.00 129.10 161 TYR E N 1
ATOM 7770 C CA . TYR F 1 165 ? 38.056 -27.850 -68.920 1.00 127.77 161 TYR E CA 1
ATOM 7771 C C . TYR F 1 165 ? 38.646 -29.235 -68.651 1.00 126.42 161 TYR E C 1
ATOM 7772 O O . TYR F 1 165 ? 38.577 -30.123 -69.495 1.00 126.35 161 TYR E O 1
ATOM 7781 N N . ASP F 1 166 ? 39.231 -29.400 -67.469 1.00 120.47 162 ASP E N 1
ATOM 7782 C CA . ASP F 1 166 ? 39.675 -30.702 -66.989 1.00 119.38 162 ASP E CA 1
ATOM 7783 C C . ASP F 1 166 ? 39.036 -30.962 -65.624 1.00 118.23 162 ASP E C 1
ATOM 7784 O O . ASP F 1 166 ? 38.845 -30.040 -64.834 1.00 118.37 162 ASP E O 1
ATOM 7789 N N . CYS F 1 167 ? 38.701 -32.217 -65.353 1.00 136.76 163 CYS E N 1
ATOM 7790 C CA . CYS F 1 167 ? 38.112 -32.594 -64.075 1.00 135.66 163 CYS E CA 1
ATOM 7791 C C . CYS F 1 167 ? 39.138 -33.365 -63.255 1.00 134.97 163 CYS E C 1
ATOM 7792 O O . CYS F 1 167 ? 39.372 -34.544 -63.500 1.00 134.41 163 CYS E O 1
ATOM 7795 N N . LYS F 1 168 ? 39.753 -32.699 -62.283 1.00 112.45 164 LYS E N 1
ATOM 7796 C CA . LYS F 1 168 ? 40.843 -33.309 -61.519 1.00 112.01 164 LYS E CA 1
ATOM 7797 C C . LYS F 1 168 ? 40.341 -34.260 -60.429 1.00 110.74 164 LYS E C 1
ATOM 7798 O O . LYS F 1 168 ? 39.537 -33.877 -59.579 1.00 110.37 164 LYS E O 1
ATOM 7804 N N . VAL F 1 169 ? 40.833 -35.497 -60.452 1.00 97.83 165 VAL E N 1
ATOM 7805 C CA . VAL F 1 169 ? 40.400 -36.528 -59.508 1.00 96.65 165 VAL E CA 1
ATOM 7806 C C . VAL F 1 169 ? 41.569 -37.103 -58.713 1.00 96.37 165 VAL E C 1
ATOM 7807 O O . VAL F 1 169 ? 42.486 -37.689 -59.286 1.00 96.59 165 VAL E O 1
ATOM 7811 N N . GLU F 1 170 ? 41.521 -36.963 -57.393 1.00 140.91 166 GLU E N 1
ATOM 7812 C CA . GLU F 1 170 ? 42.619 -37.422 -56.551 1.00 140.75 166 GLU E CA 1
ATOM 7813 C C . GLU F 1 170 ? 42.190 -38.521 -55.594 1.00 139.63 166 GLU E C 1
ATOM 7814 O O . GLU F 1 170 ? 41.226 -38.374 -54.838 1.00 139.10 166 GLU E O 1
ATOM 7820 N N . HIS F 1 171 ? 42.924 -39.624 -55.630 1.00 105.74 167 HIS E N 1
ATOM 7821 C CA . HIS F 1 171 ? 42.619 -40.757 -54.776 1.00 104.74 167 HIS E CA 1
ATOM 7822 C C . HIS F 1 171 ? 43.886 -41.415 -54.246 1.00 104.77 167 HIS E C 1
ATOM 7823 O O . HIS F 1 171 ? 45.000 -41.014 -54.588 1.00 105.55 167 HIS E O 1
ATOM 7830 N N . TRP F 1 172 ? 43.709 -42.419 -53.395 1.00 126.30 168 TRP E N 1
ATOM 7831 C CA . TRP F 1 172 ? 44.838 -43.185 -52.891 1.00 126.30 168 TRP E CA 1
ATOM 7832 C C . TRP F 1 172 ? 45.166 -44.307 -53.862 1.00 126.16 168 TRP E C 1
ATOM 7833 O O . TRP F 1 172 ? 46.316 -44.740 -53.967 1.00 126.52 168 TRP E O 1
ATOM 7844 N N . GLY F 1 173 ? 44.139 -44.777 -54.566 1.00 84.47 169 GLY E N 1
ATOM 7845 C CA . GLY F 1 173 ? 44.306 -45.785 -55.598 1.00 84.38 169 GLY E CA 1
ATOM 7846 C C . GLY F 1 173 ? 44.804 -45.191 -56.904 1.00 85.28 169 GLY E C 1
ATOM 7847 O O . GLY F 1 173 ? 44.692 -45.812 -57.959 1.00 85.30 169 GLY E O 1
ATOM 7848 N N . LEU F 1 174 ? 45.337 -43.973 -56.823 1.00 106.95 170 LEU E N 1
ATOM 7849 C CA . LEU F 1 174 ? 45.970 -43.284 -57.945 1.00 107.93 170 LEU E CA 1
ATOM 7850 C C . LEU F 1 174 ? 47.302 -42.726 -57.467 1.00 108.64 170 LEU E C 1
ATOM 7851 O O . LEU F 1 174 ? 47.362 -42.048 -56.437 1.00 108.68 170 LEU E O 1
ATOM 7856 N N . GLU F 1 175 ? 48.371 -43.000 -58.206 1.00 148.37 171 GLU E N 1
ATOM 7857 C CA . GLU F 1 175 ? 49.679 -42.493 -57.813 1.00 149.11 171 GLU E CA 1
ATOM 7858 C C . GLU F 1 175 ? 49.775 -40.992 -58.044 1.00 149.99 171 GLU E C 1
ATOM 7859 O O . GLU F 1 175 ? 50.480 -40.287 -57.324 1.00 150.48 171 GLU E O 1
ATOM 7865 N N . GLU F 1 176 ? 49.058 -40.510 -59.051 1.00 129.35 172 GLU E N 1
ATOM 7866 C CA . GLU F 1 176 ? 48.949 -39.080 -59.279 1.00 130.16 172 GLU E CA 1
ATOM 7867 C C . GLU F 1 176 ? 47.634 -38.765 -59.984 1.00 130.00 172 GLU E C 1
ATOM 7868 O O . GLU F 1 176 ? 47.133 -39.578 -60.763 1.00 129.65 172 GLU E O 1
ATOM 7874 N N . PRO F 1 177 ? 47.075 -37.575 -59.705 1.00 146.13 173 PRO E N 1
ATOM 7875 C CA . PRO F 1 177 ? 45.772 -37.086 -60.175 1.00 146.06 173 PRO E CA 1
ATOM 7876 C C . PRO F 1 177 ? 45.443 -37.448 -61.619 1.00 146.33 173 PRO E C 1
ATOM 7877 O O . PRO F 1 177 ? 46.336 -37.680 -62.426 1.00 146.92 173 PRO E O 1
ATOM 7881 N N . VAL F 1 178 ? 44.152 -37.482 -61.929 1.00 100.99 174 VAL E N 1
ATOM 7882 C CA . VAL F 1 178 ? 43.683 -37.861 -63.252 1.00 101.24 174 VAL E CA 1
ATOM 7883 C C . VAL F 1 178 ? 42.755 -36.803 -63.832 1.00 101.82 174 VAL E C 1
ATOM 7884 O O . VAL F 1 178 ? 41.600 -36.699 -63.423 1.00 101.29 174 VAL E O 1
ATOM 7888 N N . LEU F 1 179 ? 43.251 -36.037 -64.800 1.00 128.09 175 LEU E N 1
ATOM 7889 C CA . LEU F 1 179 ? 42.451 -34.984 -65.416 1.00 128.81 175 LEU E CA 1
ATOM 7890 C C . LEU F 1 179 ? 41.784 -35.458 -66.697 1.00 129.05 175 LEU E C 1
ATOM 7891 O O . LEU F 1 179 ? 42.456 -35.742 -67.688 1.00 129.69 175 LEU E O 1
ATOM 7896 N N . LYS F 1 180 ? 40.459 -35.528 -66.678 1.00 89.29 176 LYS E N 1
ATOM 7897 C CA . LYS F 1 180 ? 39.706 -35.885 -67.870 1.00 89.61 176 LYS E CA 1
ATOM 7898 C C . LYS F 1 180 ? 39.335 -34.646 -68.660 1.00 90.79 176 LYS E C 1
ATOM 7899 O O . LYS F 1 180 ? 38.413 -33.930 -68.291 1.00 90.78 176 LYS E O 1
ATOM 7905 N N . HIS F 1 181 ? 40.058 -34.414 -69.753 1.00 106.47 177 HIS E N 1
ATOM 7906 C CA . HIS F 1 181 ? 39.925 -33.206 -70.570 1.00 107.79 177 HIS E CA 1
ATOM 7907 C C . HIS F 1 181 ? 38.568 -33.074 -71.284 1.00 108.07 177 HIS E C 1
ATOM 7908 O O . HIS F 1 181 ? 37.992 -34.064 -71.737 1.00 107.65 177 HIS E O 1
ATOM 7915 N N . TRP F 1 182 ? 38.053 -31.849 -71.353 1.00 86.10 178 TRP E N 1
ATOM 7916 C CA . TRP F 1 182 ? 36.812 -31.583 -72.077 1.00 86.58 178 TRP E CA 1
ATOM 7917 C C . TRP F 1 182 ? 36.760 -30.179 -72.695 1.00 88.01 178 TRP E C 1
ATOM 7918 O O . TRP F 1 182 ? 37.107 -29.189 -72.048 1.00 88.29 178 TRP E O 1
ATOM 7929 N N . SER F 1 183 ? 36.322 -30.102 -73.951 1.00 149.71 179 SER E N 1
ATOM 7930 C CA . SER F 1 183 ? 36.131 -28.814 -74.622 1.00 151.31 179 SER E CA 1
ATOM 7931 C C . SER F 1 183 ? 35.072 -28.862 -75.726 1.00 152.25 179 SER E C 1
ATOM 7932 O O . SER F 1 183 ? 34.844 -29.906 -76.349 1.00 151.79 179 SER E O 1
ATOM 7935 N N . SER F 1 184 ? 34.442 -27.713 -75.965 1.00 107.44 180 SER E N 1
ATOM 7936 C CA . SER F 1 184 ? 33.402 -27.587 -76.974 1.00 108.56 180 SER E CA 1
ATOM 7937 C C . SER F 1 184 ? 33.987 -27.590 -78.385 1.00 109.60 180 SER E C 1
ATOM 7938 O O . SER F 1 184 ? 33.248 -27.624 -79.373 1.00 110.55 180 SER E O 1
ATOM 7941 N N . ALA F 1 185 ? 35.313 -27.553 -78.472 1.00 144.30 181 ALA E N 1
ATOM 7942 C CA . ALA F 1 185 ? 36.000 -27.609 -79.758 1.00 145.76 181 ALA E CA 1
ATOM 7943 C C . ALA F 1 185 ? 35.843 -28.987 -80.408 1.00 145.36 181 ALA E C 1
ATOM 7944 O O . ALA F 1 185 ? 34.979 -29.186 -81.266 1.00 146.06 181 ALA E O 1
ATOM 7946 N N . ASP F 1 186 ? 36.675 -29.933 -79.977 1.00 153.02 182 ASP E N 1
ATOM 7947 C CA . ASP F 1 186 ? 36.681 -31.284 -80.530 1.00 152.59 182 ASP E CA 1
ATOM 7948 C C . ASP F 1 186 ? 36.665 -31.267 -82.058 1.00 154.27 182 ASP E C 1
ATOM 7949 O O . ASP F 1 186 ? 37.227 -32.154 -82.703 1.00 154.39 182 ASP E O 1
ATOM 7954 N N . ARG G 2 11 ? 46.689 -47.691 -42.515 1.00 125.71 5 ARG F N 1
ATOM 7955 C CA . ARG G 2 11 ? 45.712 -48.610 -43.094 1.00 124.82 5 ARG F CA 1
ATOM 7956 C C . ARG G 2 11 ? 44.301 -48.045 -42.984 1.00 124.28 5 ARG F C 1
ATOM 7957 O O . ARG G 2 11 ? 44.028 -47.204 -42.130 1.00 124.46 5 ARG F O 1
ATOM 7965 N N . HIS G 2 12 ? 43.404 -48.515 -43.846 1.00 132.23 6 HIS F N 1
ATOM 7966 C CA . HIS G 2 12 ? 42.021 -48.045 -43.840 1.00 131.72 6 HIS F CA 1
ATOM 7967 C C . HIS G 2 12 ? 41.011 -49.187 -43.820 1.00 130.79 6 HIS F C 1
ATOM 7968 O O . HIS G 2 12 ? 41.178 -50.187 -44.518 1.00 130.54 6 HIS F O 1
ATOM 7975 N N . PHE G 2 13 ? 39.964 -49.031 -43.015 1.00 125.32 7 PHE F N 1
ATOM 7976 C CA . PHE G 2 13 ? 38.957 -50.073 -42.865 1.00 124.45 7 PHE F CA 1
ATOM 7977 C C . PHE G 2 13 ? 37.572 -49.497 -43.086 1.00 124.05 7 PHE F C 1
ATOM 7978 O O . PHE G 2 13 ? 37.311 -48.344 -42.747 1.00 124.37 7 PHE F O 1
ATOM 7986 N N . VAL G 2 14 ? 36.686 -50.308 -43.651 1.00 95.20 8 VAL F N 1
ATOM 7987 C CA . VAL G 2 14 ? 35.349 -49.850 -44.003 1.00 94.85 8 VAL F CA 1
ATOM 7988 C C . VAL G 2 14 ? 34.262 -50.847 -43.632 1.00 94.00 8 VAL F C 1
ATOM 7989 O O . VAL G 2 14 ? 34.487 -52.055 -43.611 1.00 93.65 8 VAL F O 1
ATOM 7993 N N . HIS G 2 15 ? 33.085 -50.316 -43.327 1.00 59.04 9 HIS F N 1
ATOM 7994 C CA . HIS G 2 15 ? 31.908 -51.121 -43.054 1.00 58.27 9 HIS F CA 1
ATOM 7995 C C . HIS G 2 15 ? 30.726 -50.412 -43.686 1.00 58.20 9 HIS F C 1
ATOM 7996 O O . HIS G 2 15 ? 30.596 -49.195 -43.588 1.00 58.64 9 HIS F O 1
ATOM 8003 N N . GLN G 2 16 ? 29.871 -51.162 -44.357 1.00 51.17 10 GLN F N 1
ATOM 8004 C CA . GLN G 2 16 ? 28.716 -50.558 -44.982 1.00 51.17 10 GLN F CA 1
ATOM 8005 C C . GLN G 2 16 ? 27.491 -51.294 -44.541 1.00 50.44 10 GLN F C 1
ATOM 8006 O O . GLN G 2 16 ? 27.570 -52.210 -43.748 1.00 49.97 10 GLN F O 1
ATOM 8012 N N . PHE G 2 17 ? 26.350 -50.896 -45.066 1.00 65.45 11 PHE F N 1
ATOM 8013 C CA . PHE G 2 17 ? 25.118 -51.589 -44.784 1.00 64.81 11 PHE F CA 1
ATOM 8014 C C . PHE G 2 17 ? 24.118 -51.032 -45.747 1.00 65.05 11 PHE F C 1
ATOM 8015 O O . PHE G 2 17 ? 23.962 -49.827 -45.846 1.00 65.57 11 PHE F O 1
ATOM 8023 N N . LYS G 2 18 ? 23.455 -51.903 -46.484 1.00 48.11 12 LYS F N 1
ATOM 8024 C CA . LYS G 2 18 ? 22.493 -51.442 -47.458 1.00 48.42 12 LYS F CA 1
ATOM 8025 C C . LYS G 2 18 ? 21.163 -52.106 -47.186 1.00 48.04 12 LYS F C 1
ATOM 8026 O O . LYS G 2 18 ? 21.086 -53.308 -46.999 1.00 47.38 12 LYS F O 1
ATOM 8032 N N . GLY G 2 19 ? 20.115 -51.309 -47.125 1.00 45.27 13 GLY F N 1
ATOM 8033 C CA . GLY G 2 19 ? 18.792 -51.850 -46.927 1.00 45.20 13 GLY F CA 1
ATOM 8034 C C . GLY G 2 19 ? 18.022 -51.599 -48.191 1.00 46.02 13 GLY F C 1
ATOM 8035 O O . GLY G 2 19 ? 17.718 -50.464 -48.507 1.00 46.82 13 GLY F O 1
ATOM 8036 N N . GLU G 2 20 ? 17.717 -52.653 -48.927 1.00 48.19 14 GLU F N 1
ATOM 8037 C CA . GLU G 2 20 ? 17.101 -52.495 -50.228 1.00 49.02 14 GLU F CA 1
ATOM 8038 C C . GLU G 2 20 ? 15.681 -52.990 -50.218 1.00 49.18 14 GLU F C 1
ATOM 8039 O O . GLU G 2 20 ? 15.403 -54.060 -49.710 1.00 48.52 14 GLU F O 1
ATOM 8045 N N . CYS G 2 21 ? 14.781 -52.210 -50.794 1.00 63.44 15 CYS F N 1
ATOM 8046 C CA . CYS G 2 21 ? 13.379 -52.594 -50.862 1.00 63.74 15 CYS F CA 1
ATOM 8047 C C . CYS G 2 21 ? 12.920 -52.640 -52.306 1.00 64.63 15 CYS F C 1
ATOM 8048 O O . CYS G 2 21 ? 12.861 -51.607 -52.971 1.00 65.52 15 CYS F O 1
ATOM 8051 N N . TYR G 2 22 ? 12.592 -53.830 -52.797 1.00 56.11 16 TYR F N 1
ATOM 8052 C CA . TYR G 2 22 ? 12.166 -53.977 -54.185 1.00 56.98 16 TYR F CA 1
ATOM 8053 C C . TYR G 2 22 ? 10.649 -54.080 -54.325 1.00 57.61 16 TYR F C 1
ATOM 8054 O O . TYR G 2 22 ? 10.025 -54.957 -53.739 1.00 57.14 16 TYR F O 1
ATOM 8063 N N . PHE G 2 23 ? 10.058 -53.177 -55.101 1.00 69.17 17 PHE F N 1
ATOM 8064 C CA . PHE G 2 23 ? 8.608 -53.159 -55.283 1.00 69.91 17 PHE F CA 1
ATOM 8065 C C . PHE G 2 23 ? 8.240 -53.426 -56.739 1.00 70.88 17 PHE F C 1
ATOM 8066 O O . PHE G 2 23 ? 8.626 -52.670 -57.638 1.00 71.64 17 PHE F O 1
ATOM 8074 N N . THR G 2 24 ? 7.480 -54.495 -56.965 1.00 109.81 18 THR F N 1
ATOM 8075 C CA . THR G 2 24 ? 7.047 -54.859 -58.312 1.00 110.77 18 THR F CA 1
ATOM 8076 C C . THR G 2 24 ? 5.528 -54.970 -58.402 1.00 111.55 18 THR F C 1
ATOM 8077 O O . THR G 2 24 ? 4.898 -55.672 -57.609 1.00 111.04 18 THR F O 1
ATOM 8081 N N . ASN G 2 25 ? 4.958 -54.290 -59.394 1.00 130.16 19 ASN F N 1
ATOM 8082 C CA . ASN G 2 25 ? 3.511 -54.134 -59.517 1.00 131.10 19 ASN F CA 1
ATOM 8083 C C . ASN G 2 25 ? 2.981 -53.285 -58.367 1.00 130.92 19 ASN F C 1
ATOM 8084 O O . ASN G 2 25 ? 1.895 -53.530 -57.839 1.00 131.03 19 ASN F O 1
ATOM 8089 N N . GLY G 2 26 ? 3.768 -52.287 -57.980 1.00 111.19 20 GLY F N 1
ATOM 8090 C CA . GLY G 2 26 ? 3.416 -51.428 -56.870 1.00 110.99 20 GLY F CA 1
ATOM 8091 C C . GLY G 2 26 ? 3.737 -52.098 -55.552 1.00 109.62 20 GLY F C 1
ATOM 8092 O O . GLY G 2 26 ? 4.892 -52.410 -55.264 1.00 108.71 20 GLY F O 1
ATOM 8093 N N . THR G 2 27 ? 2.707 -52.329 -54.749 1.00 109.72 21 THR F N 1
ATOM 8094 C CA . THR G 2 27 ? 2.888 -52.968 -53.453 1.00 108.50 21 THR F CA 1
ATOM 8095 C C . THR G 2 27 ? 2.670 -54.467 -53.556 1.00 108.04 21 THR F C 1
ATOM 8096 O O . THR G 2 27 ? 3.224 -55.233 -52.772 1.00 106.95 21 THR F O 1
ATOM 8100 N N . GLN G 2 28 ? 1.868 -54.878 -54.534 1.00 133.29 22 GLN F N 1
ATOM 8101 C CA . GLN G 2 28 ? 1.419 -56.266 -54.643 1.00 133.06 22 GLN F CA 1
ATOM 8102 C C . GLN G 2 28 ? 2.532 -57.310 -54.492 1.00 131.97 22 GLN F C 1
ATOM 8103 O O . GLN G 2 28 ? 2.257 -58.477 -54.222 1.00 131.52 22 GLN F O 1
ATOM 8109 N N . ARG G 2 29 ? 3.782 -56.886 -54.655 1.00 110.32 23 ARG F N 1
ATOM 8110 C CA . ARG G 2 29 ? 4.926 -57.771 -54.449 1.00 109.27 23 ARG F CA 1
ATOM 8111 C C . ARG G 2 29 ? 6.136 -57.005 -53.950 1.00 108.66 23 ARG F C 1
ATOM 8112 O O . ARG G 2 29 ? 6.697 -56.180 -54.669 1.00 109.16 23 ARG F O 1
ATOM 8120 N N . ILE G 2 30 ? 6.550 -57.296 -52.721 1.00 96.25 24 ILE F N 1
ATOM 8121 C CA . ILE G 2 30 ? 7.701 -56.619 -52.123 1.00 95.64 24 ILE F CA 1
ATOM 8122 C C . ILE G 2 30 ? 8.759 -57.596 -51.622 1.00 94.52 24 ILE F C 1
ATOM 8123 O O . ILE G 2 30 ? 8.449 -58.640 -51.041 1.00 93.94 24 ILE F O 1
ATOM 8128 N N . ARG G 2 31 ? 10.017 -57.238 -51.846 1.00 102.80 25 ARG F N 1
ATOM 8129 C CA . ARG G 2 31 ? 11.127 -58.028 -51.354 1.00 101.79 25 ARG F CA 1
ATOM 8130 C C . ARG G 2 31 ? 12.141 -57.114 -50.688 1.00 101.41 25 ARG F C 1
ATOM 8131 O O . ARG G 2 31 ? 12.381 -55.992 -51.134 1.00 102.02 25 ARG F O 1
ATOM 8139 N N . LEU G 2 32 ? 12.731 -57.607 -49.612 1.00 49.18 26 LEU F N 1
ATOM 8140 C CA . LEU G 2 32 ? 13.583 -56.793 -48.774 1.00 48.82 26 LEU F CA 1
ATOM 8141 C C . LEU G 2 32 ? 14.908 -57.485 -48.534 1.00 48.00 26 LEU F C 1
ATOM 8142 O O . LEU G 2 32 ? 14.964 -58.520 -47.887 1.00 47.28 26 LEU F O 1
ATOM 8147 N N . VAL G 2 33 ? 15.981 -56.916 -49.060 1.00 50.43 27 VAL F N 1
ATOM 8148 C CA . VAL G 2 33 ? 17.304 -57.447 -48.778 1.00 49.69 27 VAL F CA 1
ATOM 8149 C C . VAL G 2 33 ? 18.001 -56.508 -47.802 1.00 49.49 27 VAL F C 1
ATOM 8150 O O . VAL G 2 33 ? 17.544 -55.389 -47.586 1.00 50.02 27 VAL F O 1
ATOM 8154 N N . THR G 2 34 ? 19.101 -56.962 -47.212 1.00 43.59 28 THR F N 1
ATOM 8155 C CA . THR G 2 34 ? 19.787 -56.214 -46.169 1.00 43.37 28 THR F CA 1
ATOM 8156 C C . THR G 2 34 ? 21.176 -56.770 -46.038 1.00 43.06 28 THR F C 1
ATOM 8157 O O . THR G 2 34 ? 21.345 -57.884 -45.578 1.00 42.58 28 THR F O 1
ATOM 8161 N N . ARG G 2 35 ? 22.182 -56.004 -46.416 1.00 52.45 29 ARG F N 1
ATOM 8162 C CA . ARG G 2 35 ? 23.512 -56.575 -46.495 1.00 52.53 29 ARG F CA 1
ATOM 8163 C C . ARG G 2 35 ? 24.503 -55.940 -45.541 1.00 52.76 29 ARG F C 1
ATOM 8164 O O . ARG G 2 35 ? 24.821 -54.770 -45.666 1.00 53.28 29 ARG F O 1
ATOM 8172 N N . TYR G 2 36 ? 25.023 -56.703 -44.597 1.00 51.94 30 TYR F N 1
ATOM 8173 C CA . TYR G 2 36 ? 26.070 -56.149 -43.757 1.00 52.27 30 TYR F CA 1
ATOM 8174 C C . TYR G 2 36 ? 27.418 -56.469 -44.385 1.00 51.40 30 TYR F C 1
ATOM 8175 O O . TYR G 2 36 ? 27.744 -57.628 -44.615 1.00 51.18 30 TYR F O 1
ATOM 8184 N N . ILE G 2 37 ? 28.207 -55.440 -44.651 1.00 59.03 31 ILE F N 1
ATOM 8185 C CA . ILE G 2 37 ? 29.368 -55.597 -45.506 1.00 59.48 31 ILE F CA 1
ATOM 8186 C C . ILE G 2 37 ? 30.630 -55.056 -44.863 1.00 59.98 31 ILE F C 1
ATOM 8187 O O . ILE G 2 37 ? 30.733 -53.861 -44.595 1.00 60.38 31 ILE F O 1
ATOM 8192 N N . TYR G 2 38 ? 31.597 -55.928 -44.614 1.00 75.87 32 TYR F N 1
ATOM 8193 C CA . TYR G 2 38 ? 32.905 -55.459 -44.190 1.00 76.46 32 TYR F CA 1
ATOM 8194 C C . TYR G 2 38 ? 33.674 -55.111 -45.447 1.00 77.01 32 TYR F C 1
ATOM 8195 O O . TYR G 2 38 ? 33.549 -55.807 -46.456 1.00 76.89 32 TYR F O 1
ATOM 8204 N N . ASN G 2 39 ? 34.467 -54.044 -45.393 1.00 106.57 33 ASN F N 1
ATOM 8205 C CA . ASN G 2 39 ? 35.165 -53.561 -46.582 1.00 107.17 33 ASN F CA 1
ATOM 8206 C C . ASN G 2 39 ? 34.271 -53.660 -47.810 1.00 107.00 33 ASN F C 1
ATOM 8207 O O . ASN G 2 39 ? 33.306 -52.913 -47.948 1.00 106.94 33 ASN F O 1
ATOM 8212 N N . ARG G 2 40 ? 34.579 -54.601 -48.694 1.00 55.38 34 ARG F N 1
ATOM 8213 C CA . ARG G 2 40 ? 33.792 -54.774 -49.910 1.00 55.30 34 ARG F CA 1
ATOM 8214 C C . ARG G 2 40 ? 33.133 -56.137 -49.954 1.00 54.64 34 ARG F C 1
ATOM 8215 O O . ARG G 2 40 ? 32.438 -56.473 -50.913 1.00 54.53 34 ARG F O 1
ATOM 8223 N N . GLU G 2 41 ? 33.345 -56.905 -48.891 1.00 109.36 35 GLU F N 1
ATOM 8224 C CA . GLU G 2 41 ? 32.919 -58.297 -48.817 1.00 108.78 35 GLU F CA 1
ATOM 8225 C C . GLU G 2 41 ? 31.669 -58.511 -47.967 1.00 108.12 35 GLU F C 1
ATOM 8226 O O . GLU G 2 41 ? 31.724 -58.471 -46.736 1.00 107.93 35 GLU F O 1
ATOM 8232 N N . GLU G 2 42 ? 30.545 -58.757 -48.632 1.00 78.01 36 GLU F N 1
ATOM 8233 C CA . GLU G 2 42 ? 29.288 -58.972 -47.938 1.00 77.40 36 GLU F CA 1
ATOM 8234 C C . GLU G 2 42 ? 29.372 -60.263 -47.157 1.00 76.93 36 GLU F C 1
ATOM 8235 O O . GLU G 2 42 ? 29.824 -61.270 -47.690 1.00 76.92 36 GLU F O 1
ATOM 8241 N N . TYR G 2 43 ? 28.939 -60.252 -45.900 1.00 55.84 37 TYR F N 1
ATOM 8242 C CA . TYR G 2 43 ? 29.099 -61.439 -45.072 1.00 55.49 37 TYR F CA 1
ATOM 8243 C C . TYR G 2 43 ? 27.835 -61.904 -44.369 1.00 54.86 37 TYR F C 1
ATOM 8244 O O . TYR G 2 43 ? 27.704 -63.087 -44.074 1.00 54.54 37 TYR F O 1
ATOM 8253 N N . LEU G 2 44 ? 26.923 -60.985 -44.074 1.00 52.21 38 LEU F N 1
ATOM 8254 C CA . LEU G 2 44 ? 25.636 -61.366 -43.514 1.00 51.64 38 LEU F CA 1
ATOM 8255 C C . LEU G 2 44 ? 24.589 -60.864 -44.475 1.00 51.58 38 LEU F C 1
ATOM 8256 O O . LEU G 2 44 ? 24.875 -59.997 -45.284 1.00 52.03 38 LEU F O 1
ATOM 8261 N N . ARG G 2 45 ? 23.385 -61.412 -44.415 1.00 61.34 39 ARG F N 1
ATOM 8262 C CA . ARG G 2 45 ? 22.339 -60.933 -45.304 1.00 61.36 39 ARG F CA 1
ATOM 8263 C C . ARG G 2 45 ? 20.944 -61.444 -45.004 1.00 60.83 39 ARG F C 1
ATOM 8264 O O . ARG G 2 45 ? 20.703 -62.649 -44.997 1.00 60.45 39 ARG F O 1
ATOM 8272 N N . PHE G 2 46 ? 20.019 -60.518 -44.778 1.00 50.74 40 PHE F N 1
ATOM 8273 C CA . PHE G 2 46 ? 18.620 -60.890 -44.647 1.00 50.66 40 PHE F CA 1
ATOM 8274 C C . PHE G 2 46 ? 17.963 -60.863 -46.009 1.00 51.33 40 PHE F C 1
ATOM 8275 O O . PHE G 2 46 ? 18.130 -59.914 -46.766 1.00 51.92 40 PHE F O 1
ATOM 8283 N N . ASP G 2 47 ? 17.210 -61.905 -46.321 1.00 71.38 41 ASP F N 1
ATOM 8284 C CA . ASP G 2 47 ? 16.500 -61.953 -47.583 1.00 72.07 41 ASP F CA 1
ATOM 8285 C C . ASP G 2 47 ? 15.062 -62.327 -47.299 1.00 72.28 41 ASP F C 1
ATOM 8286 O O . ASP G 2 47 ? 14.784 -63.425 -46.843 1.00 71.83 41 ASP F O 1
ATOM 8291 N N . SER G 2 48 ? 14.146 -61.401 -47.542 1.00 80.65 42 SER F N 1
ATOM 8292 C CA . SER G 2 48 ? 12.744 -61.646 -47.240 1.00 80.91 42 SER F CA 1
ATOM 8293 C C . SER G 2 48 ? 12.264 -62.936 -47.897 1.00 80.96 42 SER F C 1
ATOM 8294 O O . SER G 2 48 ? 11.459 -63.670 -47.325 1.00 80.78 42 SER F O 1
ATOM 8297 N N . ASP G 2 49 ? 12.765 -63.208 -49.099 1.00 92.89 43 ASP F N 1
ATOM 8298 C CA . ASP G 2 49 ? 12.415 -64.433 -49.815 1.00 92.99 43 ASP F CA 1
ATOM 8299 C C . ASP G 2 49 ? 12.798 -65.660 -48.993 1.00 92.11 43 ASP F C 1
ATOM 8300 O O . ASP G 2 49 ? 11.977 -66.543 -48.738 1.00 92.08 43 ASP F O 1
ATOM 8305 N N . VAL G 2 50 ? 14.064 -65.704 -48.597 1.00 88.90 44 VAL F N 1
ATOM 8306 C CA . VAL G 2 50 ? 14.590 -66.772 -47.759 1.00 88.07 44 VAL F CA 1
ATOM 8307 C C . VAL G 2 50 ? 13.845 -66.835 -46.433 1.00 87.76 44 VAL F C 1
ATOM 8308 O O . VAL G 2 50 ? 13.481 -67.914 -45.967 1.00 87.44 44 VAL F O 1
ATOM 8312 N N . GLY G 2 51 ? 13.637 -65.669 -45.827 1.00 90.78 45 GLY F N 1
ATOM 8313 C CA . GLY G 2 51 ? 12.867 -65.553 -44.599 1.00 90.60 45 GLY F CA 1
ATOM 8314 C C . GLY G 2 51 ? 13.694 -65.382 -43.338 1.00 89.90 45 GLY F C 1
ATOM 8315 O O . GLY G 2 51 ? 13.145 -65.211 -42.254 1.00 89.74 45 GLY F O 1
ATOM 8316 N N . GLU G 2 52 ? 15.014 -65.416 -43.480 1.00 70.89 46 GLU F N 1
ATOM 8317 C CA . GLU G 2 52 ? 15.896 -65.332 -42.326 1.00 70.27 46 GLU F CA 1
ATOM 8318 C C . GLU G 2 52 ? 17.311 -64.922 -42.717 1.00 70.13 46 GLU F C 1
ATOM 8319 O O . GLU G 2 52 ? 17.652 -64.855 -43.900 1.00 70.45 46 GLU F O 1
ATOM 8325 N N . TYR G 2 53 ? 18.136 -64.670 -41.707 1.00 57.16 47 TYR F N 1
ATOM 8326 C CA . TYR G 2 53 ? 19.519 -64.275 -41.918 1.00 57.62 47 TYR F CA 1
ATOM 8327 C C . TYR G 2 53 ? 20.390 -65.438 -42.355 1.00 57.66 47 TYR F C 1
ATOM 8328 O O . TYR G 2 53 ? 20.272 -66.547 -41.837 1.00 57.38 47 TYR F O 1
ATOM 8337 N N . ARG G 2 54 ? 21.295 -65.164 -43.285 1.00 92.21 48 ARG F N 1
ATOM 8338 C CA . ARG G 2 54 ? 22.201 -66.176 -43.807 1.00 92.35 48 ARG F CA 1
ATOM 8339 C C . ARG G 2 54 ? 23.613 -65.629 -43.927 1.00 92.89 48 ARG F C 1
ATOM 8340 O O . ARG G 2 54 ? 23.831 -64.625 -44.596 1.00 93.23 48 ARG F O 1
ATOM 8348 N N . ALA G 2 55 ? 24.574 -66.281 -43.285 1.00 93.44 49 ALA F N 1
ATOM 8349 C CA . ALA G 2 55 ? 25.969 -65.940 -43.521 1.00 93.99 49 ALA F CA 1
ATOM 8350 C C . ALA G 2 55 ? 26.252 -66.074 -45.018 1.00 94.22 49 ALA F C 1
ATOM 8351 O O . ALA G 2 55 ? 25.563 -66.819 -45.712 1.00 93.95 49 ALA F O 1
ATOM 8353 N N . VAL G 2 56 ? 27.243 -65.341 -45.519 1.00 80.29 50 VAL F N 1
ATOM 8354 C CA . VAL G 2 56 ? 27.583 -65.385 -46.944 1.00 80.60 50 VAL F CA 1
ATOM 8355 C C . VAL G 2 56 ? 29.086 -65.478 -47.166 1.00 81.14 50 VAL F C 1
ATOM 8356 O O . VAL G 2 56 ? 29.548 -65.811 -48.260 1.00 81.42 50 VAL F O 1
ATOM 8360 N N . THR G 2 57 ? 29.851 -65.166 -46.131 1.00 87.05 51 THR F N 1
ATOM 8361 C CA . THR G 2 57 ? 31.266 -65.489 -46.137 1.00 87.54 51 THR F CA 1
ATOM 8362 C C . THR G 2 57 ? 31.580 -66.086 -44.785 1.00 87.47 51 THR F C 1
ATOM 8363 O O . THR G 2 57 ? 30.701 -66.178 -43.924 1.00 87.04 51 THR F O 1
ATOM 8367 N N . GLU G 2 58 ? 32.824 -66.501 -44.597 1.00 115.17 52 GLU F N 1
ATOM 8368 C CA . GLU G 2 58 ? 33.195 -67.166 -43.362 1.00 115.22 52 GLU F CA 1
ATOM 8369 C C . GLU G 2 58 ? 33.214 -66.166 -42.215 1.00 115.33 52 GLU F C 1
ATOM 8370 O O . GLU G 2 58 ? 33.271 -66.541 -41.042 1.00 115.34 52 GLU F O 1
ATOM 8376 N N . LEU G 2 59 ? 33.153 -64.888 -42.569 1.00 105.12 53 LEU F N 1
ATOM 8377 C CA . LEU G 2 59 ? 33.257 -63.806 -41.601 1.00 105.32 53 LEU F CA 1
ATOM 8378 C C . LEU G 2 59 ? 32.005 -63.708 -40.738 1.00 104.79 53 LEU F C 1
ATOM 8379 O O . LEU G 2 59 ? 32.082 -63.527 -39.524 1.00 104.89 53 LEU F O 1
ATOM 8384 N N . GLY G 2 60 ? 30.847 -63.827 -41.375 1.00 93.36 54 GLY F N 1
ATOM 8385 C CA . GLY G 2 60 ? 29.588 -63.725 -40.670 1.00 92.85 54 GLY F CA 1
ATOM 8386 C C . GLY G 2 60 ? 28.980 -65.090 -40.476 1.00 92.41 54 GLY F C 1
ATOM 8387 O O . GLY G 2 60 ? 27.777 -65.259 -40.617 1.00 91.90 54 GLY F O 1
ATOM 8388 N N . ARG G 2 61 ? 29.819 -66.067 -40.143 1.00 127.90 55 ARG F N 1
ATOM 8389 C CA . ARG G 2 61 ? 29.376 -67.455 -40.031 1.00 127.59 55 ARG F CA 1
ATOM 8390 C C . ARG G 2 61 ? 28.529 -67.731 -38.797 1.00 127.28 55 ARG F C 1
ATOM 8391 O O . ARG G 2 61 ? 27.484 -68.374 -38.889 1.00 126.80 55 ARG F O 1
ATOM 8399 N N . HIS G 2 62 ? 28.992 -67.260 -37.643 1.00 119.15 56 HIS F N 1
ATOM 8400 C CA . HIS G 2 62 ? 28.249 -67.441 -36.400 1.00 118.95 56 HIS F CA 1
ATOM 8401 C C . HIS G 2 62 ? 27.345 -66.246 -36.121 1.00 118.68 56 HIS F C 1
ATOM 8402 O O . HIS G 2 62 ? 26.520 -66.276 -35.208 1.00 118.45 56 HIS F O 1
ATOM 8409 N N . SER G 2 63 ? 27.506 -65.197 -36.923 1.00 101.21 57 SER F N 1
ATOM 8410 C CA . SER G 2 63 ? 26.682 -63.998 -36.806 1.00 101.03 57 SER F CA 1
ATOM 8411 C C . SER G 2 63 ? 25.216 -64.280 -37.122 1.00 100.38 57 SER F C 1
ATOM 8412 O O . SER G 2 63 ? 24.321 -63.813 -36.420 1.00 100.16 57 SER F O 1
ATOM 8415 N N . ALA G 2 64 ? 24.973 -65.047 -38.179 1.00 75.64 58 ALA F N 1
ATOM 8416 C CA . ALA G 2 64 ? 23.608 -65.330 -38.604 1.00 75.08 58 ALA F CA 1
ATOM 8417 C C . ALA G 2 64 ? 22.801 -65.936 -37.465 1.00 74.76 58 ALA F C 1
ATOM 8418 O O . ALA G 2 64 ? 21.633 -65.614 -37.282 1.00 74.39 58 ALA F O 1
ATOM 8420 N N . GLU G 2 65 ? 23.432 -66.803 -36.685 1.00 113.47 59 GLU F N 1
ATOM 8421 C CA . GLU G 2 65 ? 22.760 -67.405 -35.540 1.00 113.30 59 GLU F CA 1
ATOM 8422 C C . GLU G 2 65 ? 22.266 -66.320 -34.602 1.00 113.30 59 GLU F C 1
ATOM 8423 O O . GLU G 2 65 ? 21.127 -66.344 -34.145 1.00 112.94 59 GLU F O 1
ATOM 8429 N N . TYR G 2 66 ? 23.148 -65.367 -34.328 1.00 61.56 60 TYR F N 1
ATOM 8430 C CA . TYR G 2 66 ? 22.872 -64.267 -33.417 1.00 61.69 60 TYR F CA 1
ATOM 8431 C C . TYR G 2 66 ? 21.700 -63.437 -33.896 1.00 61.29 60 TYR F C 1
ATOM 8432 O O . TYR G 2 66 ? 20.644 -63.418 -33.265 1.00 60.99 60 TYR F O 1
ATOM 8441 N N . TYR G 2 67 ? 21.893 -62.751 -35.021 1.00 63.50 61 TYR F N 1
ATOM 8442 C CA . TYR G 2 67 ? 20.863 -61.873 -35.579 1.00 63.27 61 TYR F CA 1
ATOM 8443 C C . TYR G 2 67 ? 19.507 -62.569 -35.697 1.00 62.70 61 TYR F C 1
ATOM 8444 O O . TYR G 2 67 ? 18.465 -61.969 -35.445 1.00 62.50 61 TYR F O 1
ATOM 8453 N N . ASN G 2 68 ? 19.522 -63.835 -36.097 1.00 60.57 62 ASN F N 1
ATOM 8454 C CA . ASN G 2 68 ? 18.296 -64.608 -36.142 1.00 60.06 62 ASN F CA 1
ATOM 8455 C C . ASN G 2 68 ? 17.734 -64.745 -34.739 1.00 59.95 62 ASN F C 1
ATOM 8456 O O . ASN G 2 68 ? 16.538 -64.606 -34.522 1.00 59.62 62 ASN F O 1
ATOM 8461 N N . LYS G 2 69 ? 18.605 -65.019 -33.780 1.00 75.15 63 LYS F N 1
ATOM 8462 C CA . LYS G 2 69 ? 18.185 -65.149 -32.391 1.00 75.19 63 LYS F CA 1
ATOM 8463 C C . LYS G 2 69 ? 17.573 -63.844 -31.889 1.00 75.19 63 LYS F C 1
ATOM 8464 O O . LYS G 2 69 ? 16.433 -63.814 -31.412 1.00 74.91 63 LYS F O 1
ATOM 8470 N N . GLN G 2 70 ? 18.340 -62.767 -32.026 1.00 93.82 64 GLN F N 1
ATOM 8471 C CA . GLN G 2 70 ? 18.020 -61.482 -31.415 1.00 93.99 64 GLN F CA 1
ATOM 8472 C C . GLN G 2 70 ? 17.056 -60.623 -32.231 1.00 93.75 64 GLN F C 1
ATOM 8473 O O . GLN G 2 70 ? 16.117 -60.043 -31.689 1.00 93.63 64 GLN F O 1
ATOM 8479 N N . TYR G 2 71 ? 17.288 -60.552 -33.537 1.00 38.70 66 TYR F N 1
ATOM 8480 C CA . TYR G 2 71 ? 16.658 -59.530 -34.367 1.00 38.74 66 TYR F CA 1
ATOM 8481 C C . TYR G 2 71 ? 15.664 -60.039 -35.419 1.00 38.74 66 TYR F C 1
ATOM 8482 O O . TYR G 2 71 ? 15.014 -59.247 -36.088 1.00 39.31 66 TYR F O 1
ATOM 8491 N N . LEU G 2 72 ? 15.548 -61.350 -35.570 1.00 63.42 68 LEU F N 1
ATOM 8492 C CA . LEU G 2 72 ? 14.800 -61.919 -36.689 1.00 63.65 68 LEU F CA 1
ATOM 8493 C C . LEU G 2 72 ? 13.347 -61.475 -36.772 1.00 64.17 68 LEU F C 1
ATOM 8494 O O . LEU G 2 72 ? 12.800 -61.341 -37.864 1.00 64.64 68 LEU F O 1
ATOM 8499 N N . GLU G 2 73 ? 12.716 -61.261 -35.625 1.00 63.84 69 GLU F N 1
ATOM 8500 C CA . GLU G 2 73 ? 11.283 -60.973 -35.592 1.00 64.29 69 GLU F CA 1
ATOM 8501 C C . GLU G 2 73 ? 10.949 -59.586 -36.151 1.00 64.99 69 GLU F C 1
ATOM 8502 O O . GLU G 2 73 ? 10.098 -59.445 -37.027 1.00 65.52 69 GLU F O 1
ATOM 8508 N N . ARG G 2 74 ? 11.622 -58.568 -35.628 1.00 55.06 70 ARG F N 1
ATOM 8509 C CA . ARG G 2 74 ? 11.380 -57.187 -36.019 1.00 55.74 70 ARG F CA 1
ATOM 8510 C C . ARG G 2 74 ? 11.775 -56.963 -37.468 1.00 56.12 70 ARG F C 1
ATOM 8511 O O . ARG G 2 74 ? 11.071 -56.291 -38.218 1.00 56.79 70 ARG F O 1
ATOM 8519 N N . THR G 2 75 ? 12.914 -57.527 -37.854 1.00 45.25 71 THR F N 1
ATOM 8520 C CA . THR G 2 75 ? 13.411 -57.413 -39.218 1.00 45.56 71 THR F CA 1
ATOM 8521 C C . THR G 2 75 ? 12.372 -57.882 -40.230 1.00 45.98 71 THR F C 1
ATOM 8522 O O . THR G 2 75 ? 12.157 -57.245 -41.253 1.00 46.63 71 THR F O 1
ATOM 8526 N N . ARG G 2 76 ? 11.717 -58.995 -39.933 1.00 66.55 72 ARG F N 1
ATOM 8527 C CA . ARG G 2 76 ? 10.722 -59.555 -40.831 1.00 66.96 72 ARG F CA 1
ATOM 8528 C C . ARG G 2 76 ? 9.561 -58.607 -41.081 1.00 67.75 72 ARG F C 1
ATOM 8529 O O . ARG G 2 76 ? 8.957 -58.624 -42.151 1.00 68.35 72 ARG F O 1
ATOM 8537 N N . ALA G 2 77 ? 9.237 -57.788 -40.092 1.00 75.94 73 ALA F N 1
ATOM 8538 C CA . ALA G 2 77 ? 8.158 -56.831 -40.256 1.00 76.71 73 ALA F CA 1
ATOM 8539 C C . ALA G 2 77 ? 8.658 -55.544 -40.898 1.00 77.28 73 ALA F C 1
ATOM 8540 O O . ALA G 2 77 ? 7.877 -54.809 -41.488 1.00 78.06 73 ALA F O 1
ATOM 8542 N N . GLU G 2 78 ? 9.956 -55.268 -40.792 1.00 76.83 74 GLU F N 1
ATOM 8543 C CA . GLU G 2 78 ? 10.511 -54.065 -41.408 1.00 77.40 74 GLU F CA 1
ATOM 8544 C C . GLU G 2 78 ? 10.054 -53.962 -42.851 1.00 78.13 74 GLU F C 1
ATOM 8545 O O . GLU G 2 78 ? 10.032 -52.884 -43.430 1.00 78.85 74 GLU F O 1
ATOM 8551 N N . LEU G 2 79 ? 9.666 -55.096 -43.418 1.00 45.68 75 LEU F N 1
ATOM 8552 C CA . LEU G 2 79 ? 9.163 -55.141 -44.782 1.00 46.40 75 LEU F CA 1
ATOM 8553 C C . LEU G 2 79 ? 7.831 -54.401 -44.941 1.00 47.26 75 LEU F C 1
ATOM 8554 O O . LEU G 2 79 ? 7.586 -53.759 -45.963 1.00 48.10 75 LEU F O 1
ATOM 8559 N N . ASP G 2 80 ? 6.979 -54.493 -43.926 1.00 103.03 76 ASP F N 1
ATOM 8560 C CA . ASP G 2 80 ? 5.631 -53.933 -43.990 1.00 103.81 76 ASP F CA 1
ATOM 8561 C C . ASP G 2 80 ? 5.551 -52.637 -43.213 1.00 104.05 76 ASP F C 1
ATOM 8562 O O . ASP G 2 80 ? 4.603 -51.869 -43.351 1.00 104.82 76 ASP F O 1
ATOM 8567 N N . THR G 2 81 ? 6.564 -52.416 -42.385 1.00 59.87 77 THR F N 1
ATOM 8568 C CA . THR G 2 81 ? 6.625 -51.270 -41.485 1.00 60.00 77 THR F CA 1
ATOM 8569 C C . THR G 2 81 ? 7.596 -50.202 -41.987 1.00 60.38 77 THR F C 1
ATOM 8570 O O . THR G 2 81 ? 7.605 -49.083 -41.487 1.00 60.73 77 THR F O 1
ATOM 8574 N N . ALA G 2 82 ? 8.411 -50.556 -42.975 1.00 52.28 78 ALA F N 1
ATOM 8575 C CA . ALA G 2 82 ? 9.391 -49.629 -43.536 1.00 52.66 78 ALA F CA 1
ATOM 8576 C C . ALA G 2 82 ? 9.297 -49.557 -45.064 1.00 53.38 78 ALA F C 1
ATOM 8577 O O . ALA G 2 82 ? 9.253 -48.474 -45.647 1.00 54.22 78 ALA F O 1
ATOM 8579 N N . CYS G 2 83 ? 9.260 -50.713 -45.710 1.00 90.28 79 CYS F N 1
ATOM 8580 C CA . CYS G 2 83 ? 9.072 -50.751 -47.150 1.00 90.99 79 CYS F CA 1
ATOM 8581 C C . CYS G 2 83 ? 7.657 -50.308 -47.488 1.00 91.90 79 CYS F C 1
ATOM 8582 O O . CYS G 2 83 ? 7.449 -49.216 -48.019 1.00 92.79 79 CYS F O 1
ATOM 8585 N N . ARG G 2 84 ? 6.690 -51.160 -47.163 1.00 86.66 80 ARG F N 1
ATOM 8586 C CA . ARG G 2 84 ? 5.278 -50.881 -47.400 1.00 87.48 80 ARG F CA 1
ATOM 8587 C C . ARG G 2 84 ? 4.927 -49.438 -47.091 1.00 88.16 80 ARG F C 1
ATOM 8588 O O . ARG G 2 84 ? 4.366 -48.734 -47.924 1.00 89.18 80 ARG F O 1
ATOM 8596 N N . HIS G 2 85 ? 5.258 -49.010 -45.880 1.00 82.53 81 HIS F N 1
ATOM 8597 C CA . HIS G 2 85 ? 4.964 -47.657 -45.427 1.00 83.11 81 HIS F CA 1
ATOM 8598 C C . HIS G 2 85 ? 5.634 -46.586 -46.295 1.00 83.85 81 HIS F C 1
ATOM 8599 O O . HIS G 2 85 ? 4.950 -45.738 -46.864 1.00 84.87 81 HIS F O 1
ATOM 8606 N N . ASN G 2 86 ? 6.958 -46.625 -46.419 1.00 50.39 82 ASN F N 1
ATOM 8607 C CA . ASN G 2 86 ? 7.657 -45.608 -47.202 1.00 51.10 82 ASN F CA 1
ATOM 8608 C C . ASN G 2 86 ? 7.072 -45.431 -48.592 1.00 52.12 82 ASN F C 1
ATOM 8609 O O . ASN G 2 86 ? 6.867 -44.311 -49.051 1.00 53.09 82 ASN F O 1
ATOM 8614 N N . TYR G 2 87 ? 6.811 -46.546 -49.263 1.00 116.97 83 TYR F N 1
ATOM 8615 C CA . TYR G 2 87 ? 6.253 -46.516 -50.608 1.00 117.96 83 TYR F CA 1
ATOM 8616 C C . TYR G 2 87 ? 4.899 -45.832 -50.600 1.00 118.90 83 TYR F C 1
ATOM 8617 O O . TYR G 2 87 ? 4.708 -44.792 -51.227 1.00 119.93 83 TYR F O 1
ATOM 8626 N N . GLU G 2 88 ? 3.960 -46.426 -49.876 1.00 72.32 84 GLU F N 1
ATOM 8627 C CA . GLU G 2 88 ? 2.591 -45.935 -49.862 1.00 73.19 84 GLU F CA 1
ATOM 8628 C C . GLU G 2 88 ? 2.446 -44.509 -49.360 1.00 73.75 84 GLU F C 1
ATOM 8629 O O . GLU G 2 88 ? 1.585 -43.762 -49.823 1.00 74.83 84 GLU F O 1
ATOM 8635 N N . GLU G 2 89 ? 3.286 -44.129 -48.411 1.00 88.08 85 GLU F N 1
ATOM 8636 C CA . GLU G 2 89 ? 3.061 -42.893 -47.678 1.00 88.48 85 GLU F CA 1
ATOM 8637 C C . GLU G 2 89 ? 4.040 -41.762 -47.992 1.00 88.94 85 GLU F C 1
ATOM 8638 O O . GLU G 2 89 ? 3.720 -40.600 -47.779 1.00 89.67 85 GLU F O 1
ATOM 8644 N N . THR G 2 90 ? 5.224 -42.089 -48.495 1.00 57.93 86 THR F N 1
ATOM 8645 C CA . THR G 2 90 ? 6.234 -41.061 -48.738 1.00 58.32 86 THR F CA 1
ATOM 8646 C C . THR G 2 90 ? 6.781 -41.045 -50.172 1.00 58.93 86 THR F C 1
ATOM 8647 O O . THR G 2 90 ? 7.217 -39.999 -50.668 1.00 59.72 86 THR F O 1
ATOM 8651 N N . GLU G 2 91 ? 6.767 -42.198 -50.837 1.00 99.09 87 GLU F N 1
ATOM 8652 C CA . GLU G 2 91 ? 7.275 -42.286 -52.204 1.00 99.64 87 GLU F CA 1
ATOM 8653 C C . GLU G 2 91 ? 6.185 -42.021 -53.220 1.00 100.86 87 GLU F C 1
ATOM 8654 O O . GLU G 2 91 ? 6.382 -41.284 -54.182 1.00 101.85 87 GLU F O 1
ATOM 8660 N N . VAL G 2 92 ? 5.029 -42.632 -53.001 1.00 68.35 88 VAL F N 1
ATOM 8661 C CA . VAL G 2 92 ? 3.917 -42.465 -53.922 1.00 69.52 88 VAL F CA 1
ATOM 8662 C C . VAL G 2 92 ? 3.575 -40.994 -54.136 1.00 70.73 88 VAL F C 1
ATOM 8663 O O . VAL G 2 92 ? 3.375 -40.557 -55.267 1.00 71.86 88 VAL F O 1
ATOM 8667 N N . PRO G 2 93 ? 3.486 -40.221 -53.048 1.00 95.97 89 PRO F N 1
ATOM 8668 C CA . PRO G 2 93 ? 3.084 -38.826 -53.233 1.00 97.18 89 PRO F CA 1
ATOM 8669 C C . PRO G 2 93 ? 4.225 -37.880 -53.605 1.00 97.56 89 PRO F C 1
ATOM 8670 O O . PRO G 2 93 ? 3.964 -36.698 -53.814 1.00 98.63 89 PRO F O 1
ATOM 8674 N N . THR G 2 94 ? 5.460 -38.368 -53.676 1.00 86.79 90 THR F N 1
ATOM 8675 C CA . THR G 2 94 ? 6.581 -37.476 -53.981 1.00 87.15 90 THR F CA 1
ATOM 8676 C C . THR G 2 94 ? 7.388 -37.887 -55.216 1.00 87.34 90 THR F C 1
ATOM 8677 O O . THR G 2 94 ? 7.385 -37.190 -56.230 1.00 88.49 90 THR F O 1
ATOM 8681 N N . SER G 2 95 ? 8.087 -39.013 -55.126 1.00 124.89 91 SER F N 1
ATOM 8682 C CA . SER G 2 95 ? 8.939 -39.452 -56.226 1.00 124.97 91 SER F CA 1
ATOM 8683 C C . SER G 2 95 ? 8.133 -39.900 -57.433 1.00 125.80 91 SER F C 1
ATOM 8684 O O . SER G 2 95 ? 8.370 -39.434 -58.545 1.00 126.78 91 SER F O 1
ATOM 8687 N N . LEU G 2 96 ? 7.183 -40.804 -57.223 1.00 66.44 92 LEU F N 1
ATOM 8688 C CA . LEU G 2 96 ? 6.372 -41.295 -58.332 1.00 67.25 92 LEU F CA 1
ATOM 8689 C C . LEU G 2 96 ? 5.547 -40.177 -58.980 1.00 68.81 92 LEU F C 1
ATOM 8690 O O . LEU G 2 96 ? 5.213 -40.242 -60.166 1.00 69.80 92 LEU F O 1
ATOM 8695 N N . ARG G 2 97 ? 5.244 -39.143 -58.205 1.00 117.86 93 ARG F N 1
ATOM 8696 C CA . ARG G 2 97 ? 4.463 -38.016 -58.702 1.00 119.35 93 ARG F CA 1
ATOM 8697 C C . ARG G 2 97 ? 5.239 -37.159 -59.714 1.00 120.33 93 ARG F C 1
ATOM 8698 O O . ARG G 2 97 ? 4.645 -36.541 -60.602 1.00 121.72 93 ARG F O 1
ATOM 8706 N N . ARG G 2 98 ? 6.563 -37.141 -59.573 1.00 84.90 94 ARG F N 1
ATOM 8707 C CA . ARG G 2 98 ? 7.453 -36.297 -60.382 1.00 85.71 94 ARG F CA 1
ATOM 8708 C C . ARG G 2 98 ? 7.451 -36.651 -61.861 1.00 86.57 94 ARG F C 1
ATOM 8709 O O . ARG G 2 98 ? 7.769 -37.780 -62.228 1.00 85.89 94 ARG F O 1
ATOM 8717 N N . LEU G 2 99 A 7.108 -35.674 -62.700 1.00 79.84 94 LEU F N 1
ATOM 8718 C CA . LEU G 2 99 A 7.087 -35.838 -64.156 1.00 80.88 94 LEU F CA 1
ATOM 8719 C C . LEU G 2 99 A 7.728 -34.643 -64.846 1.00 82.04 94 LEU F C 1
ATOM 8720 O O . LEU G 2 99 A 7.288 -33.511 -64.672 1.00 82.97 94 LEU F O 1
ATOM 8725 N N . GLU G 2 100 ? 8.758 -34.899 -65.644 1.00 94.59 95 GLU F N 1
ATOM 8726 C CA . GLU G 2 100 ? 9.476 -33.830 -66.327 1.00 95.66 95 GLU F CA 1
ATOM 8727 C C . GLU G 2 100 ? 9.422 -33.957 -67.855 1.00 96.86 95 GLU F C 1
ATOM 8728 O O . GLU G 2 100 ? 9.578 -35.040 -68.411 1.00 96.43 95 GLU F O 1
ATOM 8734 N N . GLN G 2 101 ? 9.197 -32.835 -68.527 1.00 131.17 96 GLN F N 1
ATOM 8735 C CA . GLN G 2 101 ? 9.190 -32.804 -69.980 1.00 132.47 96 GLN F CA 1
ATOM 8736 C C . GLN G 2 101 ? 10.597 -32.548 -70.517 1.00 132.49 96 GLN F C 1
ATOM 8737 O O . GLN G 2 101 ? 11.346 -31.747 -69.951 1.00 132.31 96 GLN F O 1
ATOM 8743 N N . PRO G 2 102 ? 10.958 -33.238 -71.614 1.00 105.72 97 PRO F N 1
ATOM 8744 C CA . PRO G 2 102 ? 12.306 -33.269 -72.201 1.00 105.60 97 PRO F CA 1
ATOM 8745 C C . PRO G 2 102 ? 12.669 -32.051 -73.058 1.00 107.21 97 PRO F C 1
ATOM 8746 O O . PRO G 2 102 ? 11.818 -31.207 -73.354 1.00 108.58 97 PRO F O 1
ATOM 8750 N N . ASN G 2 103 ? 13.939 -31.981 -73.452 1.00 80.15 98 ASN F N 1
ATOM 8751 C CA . ASN G 2 103 ? 14.470 -30.865 -74.238 1.00 81.59 98 ASN F CA 1
ATOM 8752 C C . ASN G 2 103 ? 14.978 -31.302 -75.615 1.00 82.27 98 ASN F C 1
ATOM 8753 O O . ASN G 2 103 ? 16.189 -31.364 -75.855 1.00 81.92 98 ASN F O 1
ATOM 8758 N N . VAL G 2 104 ? 14.037 -31.581 -76.515 1.00 116.71 99 VAL F N 1
ATOM 8759 C CA . VAL G 2 104 ? 14.327 -32.081 -77.858 1.00 117.46 99 VAL F CA 1
ATOM 8760 C C . VAL G 2 104 ? 14.962 -31.016 -78.751 1.00 118.96 99 VAL F C 1
ATOM 8761 O O . VAL G 2 104 ? 14.345 -29.988 -79.030 1.00 120.42 99 VAL F O 1
ATOM 8765 N N . ALA G 2 105 ? 16.178 -31.269 -79.226 1.00 93.31 100 ALA F N 1
ATOM 8766 C CA . ALA G 2 105 ? 16.883 -30.269 -80.020 1.00 94.66 100 ALA F CA 1
ATOM 8767 C C . ALA G 2 105 ? 17.845 -30.864 -81.044 1.00 94.73 100 ALA F C 1
ATOM 8768 O O . ALA G 2 105 ? 18.952 -31.285 -80.706 1.00 93.53 100 ALA F O 1
ATOM 8770 N N . ILE G 2 106 ? 17.421 -30.871 -82.304 1.00 86.39 101 ILE F N 1
ATOM 8771 C CA . ILE G 2 106 ? 18.213 -31.440 -83.390 1.00 86.65 101 ILE F CA 1
ATOM 8772 C C . ILE G 2 106 ? 19.431 -30.595 -83.737 1.00 87.20 101 ILE F C 1
ATOM 8773 O O . ILE G 2 106 ? 19.347 -29.378 -83.845 1.00 88.46 101 ILE F O 1
ATOM 8778 N N . SER G 2 107 ? 20.563 -31.258 -83.927 1.00 117.86 102 SER F N 1
ATOM 8779 C CA . SER G 2 107 ? 21.812 -30.587 -84.253 1.00 118.27 102 SER F CA 1
ATOM 8780 C C . SER G 2 107 ? 22.341 -31.110 -85.578 1.00 118.95 102 SER F C 1
ATOM 8781 O O . SER G 2 107 ? 21.568 -31.598 -86.397 1.00 119.71 102 SER F O 1
ATOM 8784 N N . LEU G 2 108 ? 23.651 -30.996 -85.784 1.00 121.66 103 LEU F N 1
ATOM 8785 C CA . LEU G 2 108 ? 24.316 -31.537 -86.968 1.00 122.14 103 LEU F CA 1
ATOM 8786 C C . LEU G 2 108 ? 25.798 -31.794 -86.686 1.00 121.01 103 LEU F C 1
ATOM 8787 O O . LEU G 2 108 ? 26.485 -30.934 -86.134 1.00 120.97 103 LEU F O 1
ATOM 8792 N N . SER G 2 109 ? 26.274 -32.980 -87.062 1.00 191.75 104 SER F N 1
ATOM 8793 C CA . SER G 2 109 ? 27.640 -33.420 -86.764 1.00 190.93 104 SER F CA 1
ATOM 8794 C C . SER G 2 109 ? 28.705 -32.326 -86.885 1.00 191.92 104 SER F C 1
ATOM 8795 O O . SER G 2 109 ? 28.467 -31.271 -87.478 1.00 193.57 104 SER F O 1
ATOM 8798 N N . ARG G 2 110 ? 29.875 -32.606 -86.312 1.00 155.37 105 ARG F N 1
ATOM 8799 C CA . ARG G 2 110 ? 31.013 -31.686 -86.290 1.00 156.09 105 ARG F CA 1
ATOM 8800 C C . ARG G 2 110 ? 31.056 -30.731 -87.481 1.00 158.39 105 ARG F C 1
ATOM 8801 O O . ARG G 2 110 ? 30.817 -31.131 -88.625 1.00 159.51 105 ARG F O 1
ATOM 8809 N N . HIS G 2 117 ? 27.989 -38.371 -96.216 1.00 144.60 112 HIS F N 1
ATOM 8810 C CA . HIS G 2 117 ? 27.382 -38.940 -95.016 1.00 142.61 112 HIS F CA 1
ATOM 8811 C C . HIS G 2 117 ? 27.545 -38.037 -93.778 1.00 141.67 112 HIS F C 1
ATOM 8812 O O . HIS G 2 117 ? 28.581 -38.054 -93.110 1.00 140.71 112 HIS F O 1
ATOM 8819 N N . ASN G 2 118 ? 26.513 -37.245 -93.492 1.00 152.33 113 ASN F N 1
ATOM 8820 C CA . ASN G 2 118 ? 26.470 -36.379 -92.312 1.00 151.47 113 ASN F CA 1
ATOM 8821 C C . ASN G 2 118 ? 25.668 -37.034 -91.190 1.00 149.57 113 ASN F C 1
ATOM 8822 O O . ASN G 2 118 ? 25.171 -38.145 -91.358 1.00 148.99 113 ASN F O 1
ATOM 8827 N N . THR G 2 119 ? 25.530 -36.346 -90.054 1.00 128.28 114 THR F N 1
ATOM 8828 C CA . THR G 2 119 ? 24.866 -36.929 -88.877 1.00 126.40 114 THR F CA 1
ATOM 8829 C C . THR G 2 119 ? 23.964 -35.965 -88.091 1.00 126.29 114 THR F C 1
ATOM 8830 O O . THR G 2 119 ? 24.412 -34.921 -87.633 1.00 126.49 114 THR F O 1
ATOM 8834 N N . LEU G 2 120 ? 22.706 -36.359 -87.897 1.00 103.90 115 LEU F N 1
ATOM 8835 C CA . LEU G 2 120 ? 21.691 -35.512 -87.265 1.00 84.59 115 LEU F CA 1
ATOM 8836 C C . LEU G 2 120 ? 21.493 -35.744 -85.768 1.00 82.90 115 LEU F C 1
ATOM 8837 O O . LEU G 2 120 ? 20.419 -36.165 -85.343 1.00 82.60 115 LEU F O 1
ATOM 8842 N N . VAL G 2 121 ? 22.508 -35.437 -84.969 1.00 96.28 116 VAL F N 1
ATOM 8843 C CA . VAL G 2 121 ? 22.436 -35.632 -83.516 1.00 82.99 116 VAL F CA 1
ATOM 8844 C C . VAL G 2 121 ? 21.210 -35.011 -82.861 1.00 83.37 116 VAL F C 1
ATOM 8845 O O . VAL G 2 121 ? 21.194 -33.824 -82.635 1.00 84.15 116 VAL F O 1
ATOM 8849 N N . CYS G 2 122 ? 20.200 -35.797 -82.514 1.00 80.74 117 CYS F N 1
ATOM 8850 C CA . CYS G 2 122 ? 18.994 -35.224 -81.918 1.00 81.16 117 CYS F CA 1
ATOM 8851 C C . CYS G 2 122 ? 18.923 -35.387 -80.404 1.00 79.55 117 CYS F C 1
ATOM 8852 O O . CYS G 2 122 ? 18.439 -36.398 -79.916 1.00 78.47 117 CYS F O 1
ATOM 8855 N N . SER G 2 123 ? 19.380 -34.386 -79.657 1.00 91.91 118 SER F N 1
ATOM 8856 C CA . SER G 2 123 ? 19.396 -34.468 -78.190 1.00 90.43 118 SER F CA 1
ATOM 8857 C C . SER G 2 123 ? 17.994 -34.428 -77.565 1.00 90.47 118 SER F C 1
ATOM 8858 O O . SER G 2 123 ? 17.111 -33.726 -78.060 1.00 91.90 118 SER F O 1
ATOM 8861 N N . VAL G 2 124 ? 17.796 -35.181 -76.480 1.00 77.24 119 VAL F N 1
ATOM 8862 C CA . VAL G 2 124 ? 16.549 -35.134 -75.708 1.00 77.11 119 VAL F CA 1
ATOM 8863 C C . VAL G 2 124 ? 16.851 -35.114 -74.215 1.00 75.63 119 VAL F C 1
ATOM 8864 O O . VAL G 2 124 ? 17.014 -36.164 -73.609 1.00 74.19 119 VAL F O 1
ATOM 8868 N N . THR G 2 125 ? 16.898 -33.931 -73.610 1.00 98.41 120 THR F N 1
ATOM 8869 C CA . THR G 2 125 ? 17.453 -33.812 -72.259 1.00 97.11 120 THR F CA 1
ATOM 8870 C C . THR G 2 125 ? 16.473 -33.448 -71.142 1.00 96.84 120 THR F C 1
ATOM 8871 O O . THR G 2 125 ? 15.345 -33.015 -71.390 1.00 97.86 120 THR F O 1
ATOM 8875 N N . ASP G 2 126 ? 16.929 -33.663 -69.909 1.00 115.79 121 ASP F N 1
ATOM 8876 C CA . ASP G 2 126 ? 16.230 -33.238 -68.691 1.00 115.41 121 ASP F CA 1
ATOM 8877 C C . ASP G 2 126 ? 14.779 -33.715 -68.562 1.00 115.47 121 ASP F C 1
ATOM 8878 O O . ASP G 2 126 ? 13.848 -32.923 -68.689 1.00 116.59 121 ASP F O 1
ATOM 8883 N N . PHE G 2 127 ? 14.597 -35.006 -68.286 1.00 92.60 122 PHE F N 1
ATOM 8884 C CA . PHE G 2 127 ? 13.267 -35.581 -68.068 1.00 92.52 122 PHE F CA 1
ATOM 8885 C C . PHE G 2 127 ? 13.234 -36.592 -66.915 1.00 90.83 122 PHE F C 1
ATOM 8886 O O . PHE G 2 127 ? 14.269 -36.969 -66.372 1.00 89.70 122 PHE F O 1
ATOM 8894 N N . TYR G 2 128 ? 12.029 -37.007 -66.540 1.00 78.67 123 TYR F N 1
ATOM 8895 C CA . TYR G 2 128 ? 11.817 -37.998 -65.490 1.00 77.19 123 TYR F CA 1
ATOM 8896 C C . TYR G 2 128 ? 10.355 -38.432 -65.594 1.00 77.60 123 TYR F C 1
ATOM 8897 O O . TYR G 2 128 ? 9.477 -37.598 -65.796 1.00 78.76 123 TYR F O 1
ATOM 8906 N N . PRO G 2 129 ? 10.080 -39.738 -65.476 1.00 79.34 124 PRO F N 1
ATOM 8907 C CA . PRO G 2 129 ? 11.029 -40.830 -65.239 1.00 77.98 124 PRO F CA 1
ATOM 8908 C C . PRO G 2 129 ? 11.892 -41.142 -66.454 1.00 78.34 124 PRO F C 1
ATOM 8909 O O . PRO G 2 129 ? 12.190 -40.252 -67.260 1.00 79.47 124 PRO F O 1
ATOM 8913 N N . ALA G 2 130 ? 12.276 -42.409 -66.583 1.00 69.66 125 ALA F N 1
ATOM 8914 C CA . ALA G 2 130 ? 13.175 -42.834 -67.648 1.00 69.83 125 ALA F CA 1
ATOM 8915 C C . ALA G 2 130 ? 12.435 -43.467 -68.816 1.00 70.71 125 ALA F C 1
ATOM 8916 O O . ALA G 2 130 ? 13.037 -43.780 -69.838 1.00 71.08 125 ALA F O 1
ATOM 8918 N N . LYS G 2 131 ? 11.133 -43.665 -68.657 1.00 134.97 126 LYS F N 1
ATOM 8919 C CA . LYS G 2 131 ? 10.322 -44.229 -69.725 1.00 135.93 126 LYS F CA 1
ATOM 8920 C C . LYS G 2 131 ? 10.190 -43.227 -70.859 1.00 137.62 126 LYS F C 1
ATOM 8921 O O . LYS G 2 131 ? 9.786 -42.088 -70.640 1.00 138.37 126 LYS F O 1
ATOM 8927 N N . ILE G 2 132 ? 10.519 -43.661 -72.071 1.00 88.30 127 ILE F N 1
ATOM 8928 C CA . ILE G 2 132 ? 10.531 -42.774 -73.221 1.00 89.92 127 ILE F CA 1
ATOM 8929 C C . ILE G 2 132 ? 10.576 -43.576 -74.518 1.00 90.59 127 ILE F C 1
ATOM 8930 O O . ILE G 2 132 ? 10.754 -44.796 -74.496 1.00 89.70 127 ILE F O 1
ATOM 8935 N N . LYS G 2 133 ? 10.409 -42.883 -75.644 1.00 134.21 128 LYS F N 1
ATOM 8936 C CA . LYS G 2 133 ? 10.524 -43.483 -76.972 1.00 135.05 128 LYS F CA 1
ATOM 8937 C C . LYS G 2 133 ? 10.968 -42.428 -77.966 1.00 136.48 128 LYS F C 1
ATOM 8938 O O . LYS G 2 133 ? 10.280 -41.439 -78.177 1.00 137.75 128 LYS F O 1
ATOM 8944 N N . VAL G 2 134 ? 12.122 -42.646 -78.581 1.00 74.46 129 VAL F N 1
ATOM 8945 C CA . VAL G 2 134 ? 12.710 -41.647 -79.472 1.00 75.71 129 VAL F CA 1
ATOM 8946 C C . VAL G 2 134 ? 12.875 -42.119 -80.923 1.00 76.78 129 VAL F C 1
ATOM 8947 O O . VAL G 2 134 ? 13.952 -42.558 -81.315 1.00 76.29 129 VAL F O 1
ATOM 8951 N N . ARG G 2 135 ? 11.820 -41.996 -81.723 1.00 113.25 130 ARG F N 1
ATOM 8952 C CA . ARG G 2 135 ? 11.857 -42.453 -83.109 1.00 114.41 130 ARG F CA 1
ATOM 8953 C C . ARG G 2 135 ? 12.316 -41.360 -84.080 1.00 115.94 130 ARG F C 1
ATOM 8954 O O . ARG G 2 135 ? 12.226 -40.167 -83.780 1.00 116.51 130 ARG F O 1
ATOM 8962 N N . TRP G 2 136 ? 12.812 -41.782 -85.243 1.00 97.67 131 TRP F N 1
ATOM 8963 C CA . TRP G 2 136 ? 13.242 -40.868 -86.308 1.00 99.25 131 TRP F CA 1
ATOM 8964 C C . TRP G 2 136 ? 12.346 -40.982 -87.539 1.00 101.11 131 TRP F C 1
ATOM 8965 O O . TRP G 2 136 ? 11.839 -42.058 -87.839 1.00 101.03 131 TRP F O 1
ATOM 8976 N N . PHE G 2 137 ? 12.178 -39.883 -88.270 1.00 129.68 132 PHE F N 1
ATOM 8977 C CA . PHE G 2 137 ? 11.325 -39.889 -89.457 1.00 131.62 132 PHE F CA 1
ATOM 8978 C C . PHE G 2 137 ? 11.947 -39.195 -90.664 1.00 133.18 132 PHE F C 1
ATOM 8979 O O . PHE G 2 137 ? 12.737 -38.259 -90.528 1.00 133.21 132 PHE F O 1
ATOM 8987 N N . ARG G 2 138 ? 11.571 -39.665 -91.849 1.00 124.81 133 ARG F N 1
ATOM 8988 C CA . ARG G 2 138 ? 12.107 -39.158 -93.107 1.00 126.39 133 ARG F CA 1
ATOM 8989 C C . ARG G 2 138 ? 10.939 -38.932 -94.046 1.00 128.54 133 ARG F C 1
ATOM 8990 O O . ARG G 2 138 ? 10.459 -39.870 -94.684 1.00 129.01 133 ARG F O 1
ATOM 8998 N N . ASN G 2 139 ? 10.476 -37.688 -94.117 1.00 157.41 134 ASN F N 1
ATOM 8999 C CA . ASN G 2 139 ? 9.312 -37.359 -94.929 1.00 159.53 134 ASN F CA 1
ATOM 9000 C C . ASN G 2 139 ? 8.082 -38.147 -94.490 1.00 159.24 134 ASN F C 1
ATOM 9001 O O . ASN G 2 139 ? 7.287 -38.592 -95.322 1.00 160.60 134 ASN F O 1
ATOM 9006 N N . GLY G 2 140 ? 7.935 -38.315 -93.178 1.00 144.97 135 GLY F N 1
ATOM 9007 C CA . GLY G 2 140 ? 6.799 -39.021 -92.615 1.00 144.55 135 GLY F CA 1
ATOM 9008 C C . GLY G 2 140 ? 6.949 -40.533 -92.594 1.00 143.34 135 GLY F C 1
ATOM 9009 O O . GLY G 2 140 ? 5.988 -41.255 -92.326 1.00 143.20 135 GLY F O 1
ATOM 9010 N N . GLN G 2 141 ? 8.155 -41.016 -92.878 1.00 159.02 136 GLN F N 1
ATOM 9011 C CA . GLN G 2 141 ? 8.432 -42.450 -92.849 1.00 157.80 136 GLN F CA 1
ATOM 9012 C C . GLN G 2 141 ? 9.482 -42.800 -91.797 1.00 155.49 136 GLN F C 1
ATOM 9013 O O . GLN G 2 141 ? 10.506 -42.131 -91.684 1.00 155.09 136 GLN F O 1
ATOM 9019 N N . GLU G 2 142 ? 9.220 -43.855 -91.031 1.00 133.04 137 GLU F N 1
ATOM 9020 C CA . GLU G 2 142 ? 10.088 -44.234 -89.918 1.00 130.83 137 GLU F CA 1
ATOM 9021 C C . GLU G 2 142 ? 11.387 -44.875 -90.393 1.00 130.11 137 GLU F C 1
ATOM 9022 O O . GLU G 2 142 ? 11.395 -45.626 -91.364 1.00 130.80 137 GLU F O 1
ATOM 9028 N N . GLU G 2 143 ? 12.477 -44.576 -89.691 1.00 125.53 138 GLU F N 1
ATOM 9029 C CA . GLU G 2 143 ? 13.798 -45.100 -90.028 1.00 124.73 138 GLU F CA 1
ATOM 9030 C C . GLU G 2 143 ? 14.421 -45.881 -88.876 1.00 122.49 138 GLU F C 1
ATOM 9031 O O . GLU G 2 143 ? 14.417 -45.426 -87.731 1.00 121.48 138 GLU F O 1
ATOM 9037 N N . THR G 2 144 ? 14.964 -47.054 -89.189 1.00 99.95 139 THR F N 1
ATOM 9038 C CA . THR G 2 144 ? 15.623 -47.894 -88.190 1.00 97.88 139 THR F CA 1
ATOM 9039 C C . THR G 2 144 ? 17.078 -48.148 -88.557 1.00 97.27 139 THR F C 1
ATOM 9040 O O . THR G 2 144 ? 17.819 -48.785 -87.801 1.00 95.61 139 THR F O 1
ATOM 9044 N N . VAL G 2 145 ? 17.477 -47.642 -89.724 1.00 94.03 140 VAL F N 1
ATOM 9045 C CA . VAL G 2 145 ? 18.821 -47.862 -90.248 1.00 93.71 140 VAL F CA 1
ATOM 9046 C C . VAL G 2 145 ? 19.687 -46.620 -90.066 1.00 93.80 140 VAL F C 1
ATOM 9047 O O . VAL G 2 145 ? 19.201 -45.496 -90.165 1.00 94.92 140 VAL F O 1
ATOM 9051 N N . GLY G 2 146 ? 20.971 -46.834 -89.799 1.00 113.43 141 GLY F N 1
ATOM 9052 C CA . GLY G 2 146 ? 21.896 -45.746 -89.532 1.00 113.40 141 GLY F CA 1
ATOM 9053 C C . GLY G 2 146 ? 21.690 -45.140 -88.159 1.00 112.38 141 GLY F C 1
ATOM 9054 O O . GLY G 2 146 ? 22.643 -44.738 -87.492 1.00 111.50 141 GLY F O 1
ATOM 9055 N N . VAL G 2 147 ? 20.431 -45.093 -87.738 1.00 83.71 142 VAL F N 1
ATOM 9056 C CA . VAL G 2 147 ? 20.039 -44.492 -86.465 1.00 82.95 142 VAL F CA 1
ATOM 9057 C C . VAL G 2 147 ? 20.711 -45.132 -85.262 1.00 80.91 142 VAL F C 1
ATOM 9058 O O . VAL G 2 147 ? 20.341 -46.224 -84.857 1.00 79.95 142 VAL F O 1
ATOM 9062 N N . SER G 2 148 ? 21.693 -44.451 -84.686 1.00 84.04 143 SER F N 1
ATOM 9063 C CA . SER G 2 148 ? 22.292 -44.911 -83.441 1.00 82.19 143 SER F CA 1
ATOM 9064 C C . SER G 2 148 ? 21.567 -44.302 -82.238 1.00 81.75 143 SER F C 1
ATOM 9065 O O . SER G 2 148 ? 20.647 -43.515 -82.399 1.00 82.88 143 SER F O 1
ATOM 9068 N N . SER G 2 149 ? 21.975 -44.670 -81.033 1.00 82.23 144 SER F N 1
ATOM 9069 C CA . SER G 2 149 ? 21.402 -44.084 -79.830 1.00 81.74 144 SER F CA 1
ATOM 9070 C C . SER G 2 149 ? 22.359 -44.292 -78.679 1.00 80.12 144 SER F C 1
ATOM 9071 O O . SER G 2 149 ? 23.338 -45.006 -78.814 1.00 79.35 144 SER F O 1
ATOM 9074 N N . THR G 2 150 ? 22.097 -43.658 -77.548 1.00 102.64 145 THR F N 1
ATOM 9075 C CA . THR G 2 150 ? 22.933 -43.900 -76.383 1.00 101.11 145 THR F CA 1
ATOM 9076 C C . THR G 2 150 ? 22.134 -44.513 -75.251 1.00 100.02 145 THR F C 1
ATOM 9077 O O . THR G 2 150 ? 20.903 -44.531 -75.279 1.00 100.53 145 THR F O 1
ATOM 9081 N N . GLN G 2 151 ? 22.852 -45.038 -74.265 1.00 96.80 146 GLN F N 1
ATOM 9082 C CA . GLN G 2 151 ? 22.232 -45.589 -73.073 1.00 95.68 146 GLN F CA 1
ATOM 9083 C C . GLN G 2 151 ? 21.740 -44.450 -72.201 1.00 95.91 146 GLN F C 1
ATOM 9084 O O . GLN G 2 151 ? 22.476 -43.498 -71.952 1.00 96.09 146 GLN F O 1
ATOM 9090 N N . LEU G 2 152 ? 20.490 -44.550 -71.755 1.00 79.99 147 LEU F N 1
ATOM 9091 C CA . LEU G 2 152 ? 19.882 -43.575 -70.844 1.00 80.14 147 LEU F CA 1
ATOM 9092 C C . LEU G 2 152 ? 20.922 -42.965 -69.912 1.00 79.44 147 LEU F C 1
ATOM 9093 O O . LEU G 2 152 ? 21.605 -43.682 -69.185 1.00 78.15 147 LEU F O 1
ATOM 9098 N N . ILE G 2 153 ? 21.052 -41.644 -69.951 1.00 69.14 148 ILE F N 1
ATOM 9099 C CA . ILE G 2 153 ? 22.064 -40.959 -69.160 1.00 68.68 148 ILE F CA 1
ATOM 9100 C C . ILE G 2 153 ? 21.462 -40.387 -67.884 1.00 68.33 148 ILE F C 1
ATOM 9101 O O . ILE G 2 153 ? 20.592 -39.527 -67.925 1.00 69.28 148 ILE F O 1
ATOM 9106 N N . ARG G 2 154 ? 21.933 -40.877 -66.746 1.00 69.62 149 ARG F N 1
ATOM 9107 C CA . ARG G 2 154 ? 21.438 -40.432 -65.456 1.00 69.17 149 ARG F CA 1
ATOM 9108 C C . ARG G 2 154 ? 22.219 -39.198 -65.012 1.00 69.55 149 ARG F C 1
ATOM 9109 O O . ARG G 2 154 ? 23.419 -39.275 -64.759 1.00 68.99 149 ARG F O 1
ATOM 9117 N N . ASN G 2 155 ? 21.533 -38.062 -64.927 1.00 74.40 150 ASN F N 1
ATOM 9118 C CA . ASN G 2 155 ? 22.172 -36.801 -64.556 1.00 74.94 150 ASN F CA 1
ATOM 9119 C C . ASN G 2 155 ? 22.475 -36.678 -63.061 1.00 73.96 150 ASN F C 1
ATOM 9120 O O . ASN G 2 155 ? 23.471 -36.066 -62.670 1.00 73.95 150 ASN F O 1
ATOM 9125 N N . GLY G 2 156 ? 21.617 -37.259 -62.225 1.00 71.59 151 GLY F N 1
ATOM 9126 C CA . GLY G 2 156 ? 21.815 -37.213 -60.792 1.00 70.66 151 GLY F CA 1
ATOM 9127 C C . GLY G 2 156 ? 20.912 -36.194 -60.137 1.00 71.27 151 GLY F C 1
ATOM 9128 O O . GLY G 2 156 ? 20.471 -36.386 -59.004 1.00 70.54 151 GLY F O 1
ATOM 9129 N N . ASP G 2 157 ? 20.637 -35.101 -60.838 1.00 72.75 152 ASP F N 1
ATOM 9130 C CA . ASP G 2 157 ? 19.679 -34.136 -60.322 1.00 73.44 152 ASP F CA 1
ATOM 9131 C C . ASP G 2 157 ? 18.249 -34.545 -60.673 1.00 73.73 152 ASP F C 1
ATOM 9132 O O . ASP G 2 157 ? 17.408 -33.716 -60.999 1.00 74.85 152 ASP F O 1
ATOM 9137 N N . TRP G 2 158 ? 17.988 -35.842 -60.589 1.00 63.91 153 TRP F N 1
ATOM 9138 C CA . TRP G 2 158 ? 16.654 -36.390 -60.809 1.00 64.03 153 TRP F CA 1
ATOM 9139 C C . TRP G 2 158 ? 16.130 -36.149 -62.224 1.00 65.35 153 TRP F C 1
ATOM 9140 O O . TRP G 2 158 ? 14.921 -36.146 -62.459 1.00 65.93 153 TRP F O 1
ATOM 9151 N N . THR G 2 159 ? 17.060 -35.969 -63.164 1.00 73.91 154 THR F N 1
ATOM 9152 C CA . THR G 2 159 ? 16.742 -35.805 -64.587 1.00 75.16 154 THR F CA 1
ATOM 9153 C C . THR G 2 159 ? 17.589 -36.718 -65.476 1.00 74.82 154 THR F C 1
ATOM 9154 O O . THR G 2 159 ? 18.682 -37.135 -65.100 1.00 73.86 154 THR F O 1
ATOM 9158 N N . PHE G 2 160 ? 17.083 -36.983 -66.676 1.00 71.93 155 PHE F N 1
ATOM 9159 C CA . PHE G 2 160 ? 17.737 -37.867 -67.640 1.00 71.77 155 PHE F CA 1
ATOM 9160 C C . PHE G 2 160 ? 18.085 -37.166 -68.946 1.00 73.19 155 PHE F C 1
ATOM 9161 O O . PHE G 2 160 ? 17.871 -35.971 -69.091 1.00 74.31 155 PHE F O 1
ATOM 9169 N N . GLN G 2 161 ? 18.623 -37.923 -69.894 1.00 67.95 156 GLN F N 1
ATOM 9170 C CA . GLN G 2 161 ? 18.984 -37.380 -71.197 1.00 69.28 156 GLN F CA 1
ATOM 9171 C C . GLN G 2 161 ? 19.520 -38.486 -72.101 1.00 68.99 156 GLN F C 1
ATOM 9172 O O . GLN G 2 161 ? 20.065 -39.481 -71.624 1.00 67.64 156 GLN F O 1
ATOM 9178 N N . VAL G 2 162 ? 19.357 -38.306 -73.408 1.00 81.17 157 VAL F N 1
ATOM 9179 C CA . VAL G 2 162 ? 19.815 -39.280 -74.395 1.00 81.11 157 VAL F CA 1
ATOM 9180 C C . VAL G 2 162 ? 19.957 -38.636 -75.780 1.00 82.75 157 VAL F C 1
ATOM 9181 O O . VAL G 2 162 ? 19.146 -37.799 -76.175 1.00 84.08 157 VAL F O 1
ATOM 9185 N N . LEU G 2 163 ? 20.993 -39.035 -76.515 1.00 77.48 158 LEU F N 1
ATOM 9186 C CA . LEU G 2 163 ? 21.279 -38.472 -77.834 1.00 78.99 158 LEU F CA 1
ATOM 9187 C C . LEU G 2 163 ? 21.070 -39.495 -78.938 1.00 79.32 158 LEU F C 1
ATOM 9188 O O . LEU G 2 163 ? 21.752 -40.509 -78.974 1.00 78.31 158 LEU F O 1
ATOM 9193 N N . VAL G 2 164 ? 20.153 -39.210 -79.852 1.00 74.17 159 VAL F N 1
ATOM 9194 C CA . VAL G 2 164 ? 19.745 -40.183 -80.856 1.00 74.60 159 VAL F CA 1
ATOM 9195 C C . VAL G 2 164 ? 20.166 -39.819 -82.273 1.00 88.88 159 VAL F C 1
ATOM 9196 O O . VAL G 2 164 ? 19.389 -39.225 -83.005 1.00 90.43 159 VAL F O 1
ATOM 9200 N N . MET G 2 165 ? 21.369 -40.211 -82.681 1.00 81.72 160 MET F N 1
ATOM 9201 C CA . MET G 2 165 ? 21.903 -39.830 -83.995 1.00 83.08 160 MET F CA 1
ATOM 9202 C C . MET G 2 165 ? 21.061 -40.283 -85.186 1.00 84.35 160 MET F C 1
ATOM 9203 O O . MET G 2 165 ? 19.989 -40.855 -85.030 1.00 84.29 160 MET F O 1
ATOM 9208 N N . LEU G 2 166 ? 21.572 -40.003 -86.379 1.00 85.54 161 LEU F N 1
ATOM 9209 C CA . LEU G 2 166 ? 20.999 -40.494 -87.626 1.00 86.78 161 LEU F CA 1
ATOM 9210 C C . LEU G 2 166 ? 21.924 -40.149 -88.774 1.00 87.83 161 LEU F C 1
ATOM 9211 O O . LEU G 2 166 ? 21.918 -39.038 -89.261 1.00 89.22 161 LEU F O 1
ATOM 9216 N N . GLU G 2 167 ? 22.734 -41.110 -89.190 1.00 136.01 162 GLU F N 1
ATOM 9217 C CA . GLU G 2 167 ? 23.662 -40.903 -90.286 1.00 137.38 162 GLU F CA 1
ATOM 9218 C C . GLU G 2 167 ? 22.892 -40.834 -91.605 1.00 139.22 162 GLU F C 1
ATOM 9219 O O . GLU G 2 167 ? 22.115 -41.730 -91.937 1.00 139.13 162 GLU F O 1
ATOM 9225 N N . MET G 2 168 ? 23.109 -39.759 -92.357 1.00 99.76 163 MET F N 1
ATOM 9226 C CA . MET G 2 168 ? 22.414 -39.561 -93.636 1.00 101.70 163 MET F CA 1
ATOM 9227 C C . MET G 2 168 ? 23.063 -38.537 -94.557 1.00 103.60 163 MET F C 1
ATOM 9228 O O . MET G 2 168 ? 23.997 -37.848 -94.154 1.00 103.45 163 MET F O 1
ATOM 9233 N N . THR G 2 169 ? 22.596 -38.478 -95.803 1.00 160.64 164 THR F N 1
ATOM 9234 C CA . THR G 2 169 ? 22.942 -37.372 -96.682 1.00 162.67 164 THR F CA 1
ATOM 9235 C C . THR G 2 169 ? 21.682 -36.552 -96.967 1.00 163.99 164 THR F C 1
ATOM 9236 O O . THR G 2 169 ? 20.611 -37.117 -97.198 1.00 164.07 164 THR F O 1
ATOM 9240 N N . PRO G 2 170 ? 21.806 -35.216 -96.915 1.00 121.84 165 PRO F N 1
ATOM 9241 C CA . PRO G 2 170 ? 20.673 -34.283 -96.941 1.00 122.92 165 PRO F CA 1
ATOM 9242 C C . PRO G 2 170 ? 20.406 -33.638 -98.307 1.00 125.50 165 PRO F C 1
ATOM 9243 O O . PRO G 2 170 ? 21.187 -32.793 -98.755 1.00 126.74 165 PRO F O 1
ATOM 9247 N N . HIS G 2 171 ? 19.308 -34.022 -98.952 1.00 182.11 166 HIS F N 1
ATOM 9248 C CA . HIS G 2 171 ? 18.881 -33.350 -100.170 1.00 184.61 166 HIS F CA 1
ATOM 9249 C C . HIS G 2 171 ? 18.050 -32.133 -99.796 1.00 185.40 166 HIS F C 1
ATOM 9250 O O . HIS G 2 171 ? 17.217 -32.197 -98.891 1.00 184.59 166 HIS F O 1
ATOM 9257 N N . GLN G 2 172 ? 18.279 -31.025 -100.492 1.00 171.87 167 GLN F N 1
ATOM 9258 C CA . GLN G 2 172 ? 17.485 -29.820 -100.292 1.00 172.95 167 GLN F CA 1
ATOM 9259 C C . GLN G 2 172 ? 16.002 -30.182 -100.274 1.00 173.45 167 GLN F C 1
ATOM 9260 O O . GLN G 2 172 ? 15.543 -30.976 -101.092 1.00 174.14 167 GLN F O 1
ATOM 9266 N N . GLY G 2 173 ? 15.259 -29.613 -99.332 1.00 146.55 168 GLY F N 1
ATOM 9267 C CA . GLY G 2 173 ? 13.817 -29.778 -99.307 1.00 147.29 168 GLY F CA 1
ATOM 9268 C C . GLY G 2 173 ? 13.289 -30.963 -98.519 1.00 145.51 168 GLY F C 1
ATOM 9269 O O . GLY G 2 173 ? 12.089 -31.030 -98.239 1.00 145.88 168 GLY F O 1
ATOM 9270 N N . GLU G 2 174 ? 14.173 -31.894 -98.163 1.00 135.37 169 GLU F N 1
ATOM 9271 C CA . GLU G 2 174 ? 13.783 -33.083 -97.402 1.00 133.59 169 GLU F CA 1
ATOM 9272 C C . GLU G 2 174 ? 13.494 -32.740 -95.938 1.00 132.15 169 GLU F C 1
ATOM 9273 O O . GLU G 2 174 ? 14.223 -31.961 -95.320 1.00 131.57 169 GLU F O 1
ATOM 9279 N N . VAL G 2 175 ? 12.427 -33.322 -95.393 1.00 164.00 170 VAL F N 1
ATOM 9280 C CA . VAL G 2 175 ? 12.018 -33.047 -94.016 1.00 162.72 170 VAL F CA 1
ATOM 9281 C C . VAL G 2 175 ? 12.333 -34.205 -93.062 1.00 160.35 170 VAL F C 1
ATOM 9282 O O . VAL G 2 175 ? 12.131 -35.377 -93.389 1.00 159.93 170 VAL F O 1
ATOM 9286 N N . TYR G 2 176 ? 12.839 -33.864 -91.883 1.00 132.09 171 TYR F N 1
ATOM 9287 C CA . TYR G 2 176 ? 13.123 -34.860 -90.861 1.00 129.85 171 TYR F CA 1
ATOM 9288 C C . TYR G 2 176 ? 12.304 -34.602 -89.607 1.00 129.05 171 TYR F C 1
ATOM 9289 O O . TYR G 2 176 ? 11.707 -33.537 -89.451 1.00 130.10 171 TYR F O 1
ATOM 9298 N N . THR G 2 177 ? 12.277 -35.584 -88.714 1.00 142.06 172 THR F N 1
ATOM 9299 C CA . THR G 2 177 ? 11.471 -35.484 -87.506 1.00 141.21 172 THR F CA 1
ATOM 9300 C C . THR G 2 177 ? 12.038 -36.344 -86.390 1.00 138.90 172 THR F C 1
ATOM 9301 O O . THR G 2 177 ? 12.318 -37.531 -86.585 1.00 138.05 172 THR F O 1
ATOM 9305 N N . CYS G 2 178 ? 12.219 -35.730 -85.228 1.00 102.78 173 CYS F N 1
ATOM 9306 C CA . CYS G 2 178 ? 12.593 -36.443 -84.020 1.00 100.67 173 CYS F CA 1
ATOM 9307 C C . CYS G 2 178 ? 11.294 -36.638 -83.255 1.00 100.42 173 CYS F C 1
ATOM 9308 O O . CYS G 2 178 ? 10.674 -35.669 -82.822 1.00 101.06 173 CYS F O 1
ATOM 9311 N N . HIS G 2 179 ? 10.855 -37.881 -83.122 1.00 150.01 174 HIS F N 1
ATOM 9312 C CA . HIS G 2 179 ? 9.558 -38.153 -82.515 1.00 149.92 174 HIS F CA 1
ATOM 9313 C C . HIS G 2 179 ? 9.724 -38.761 -81.127 1.00 147.87 174 HIS F C 1
ATOM 9314 O O . HIS G 2 179 ? 10.105 -39.920 -80.993 1.00 146.67 174 HIS F O 1
ATOM 9321 N N . VAL G 2 180 ? 9.427 -37.974 -80.096 1.00 87.59 175 VAL F N 1
ATOM 9322 C CA . VAL G 2 180 ? 9.640 -38.403 -78.714 1.00 85.71 175 VAL F CA 1
ATOM 9323 C C . VAL G 2 180 ? 8.340 -38.672 -77.964 1.00 85.49 175 VAL F C 1
ATOM 9324 O O . VAL G 2 180 ? 7.430 -37.845 -77.967 1.00 86.63 175 VAL F O 1
ATOM 9328 N N . GLU G 2 181 ? 8.271 -39.828 -77.312 1.00 130.32 176 GLU F N 1
ATOM 9329 C CA . GLU G 2 181 ? 7.110 -40.191 -76.517 1.00 129.94 176 GLU F CA 1
ATOM 9330 C C . GLU G 2 181 ? 7.496 -40.374 -75.058 1.00 128.14 176 GLU F C 1
ATOM 9331 O O . GLU G 2 181 ? 8.417 -41.117 -74.735 1.00 126.79 176 GLU F O 1
ATOM 9337 N N . HIS G 2 182 ? 6.784 -39.686 -74.177 1.00 89.21 177 HIS F N 1
ATOM 9338 C CA . HIS G 2 182 ? 7.100 -39.714 -72.760 1.00 87.64 177 HIS F CA 1
ATOM 9339 C C . HIS G 2 182 ? 5.796 -39.623 -71.973 1.00 87.70 177 HIS F C 1
ATOM 9340 O O . HIS G 2 182 ? 4.769 -39.210 -72.525 1.00 89.11 177 HIS F O 1
ATOM 9347 N N . PRO G 2 183 ? 5.821 -40.045 -70.693 1.00 115.49 178 PRO F N 1
ATOM 9348 C CA . PRO G 2 183 ? 4.635 -39.943 -69.835 1.00 115.43 178 PRO F CA 1
ATOM 9349 C C . PRO G 2 183 ? 4.277 -38.500 -69.500 1.00 116.31 178 PRO F C 1
ATOM 9350 O O . PRO G 2 183 ? 3.112 -38.207 -69.241 1.00 116.94 178 PRO F O 1
ATOM 9354 N N . SER G 2 184 ? 5.267 -37.613 -69.504 1.00 91.43 179 SER F N 1
ATOM 9355 C CA . SER G 2 184 ? 5.034 -36.212 -69.166 1.00 92.26 179 SER F CA 1
ATOM 9356 C C . SER G 2 184 ? 4.331 -35.463 -70.292 1.00 94.24 179 SER F C 1
ATOM 9357 O O . SER G 2 184 ? 3.929 -34.310 -70.118 1.00 95.17 179 SER F O 1
ATOM 9360 N N . LEU G 2 185 ? 4.177 -36.127 -71.436 1.00 96.45 180 LEU F N 1
ATOM 9361 C CA . LEU G 2 185 ? 3.581 -35.511 -72.618 1.00 98.40 180 LEU F CA 1
ATOM 9362 C C . LEU G 2 185 ? 2.291 -36.210 -73.042 1.00 99.08 180 LEU F C 1
ATOM 9363 O O . LEU G 2 185 ? 2.292 -37.411 -73.337 1.00 98.51 180 LEU F O 1
ATOM 9368 N N . LYS G 2 186 ? 1.197 -35.454 -73.089 1.00 139.66 181 LYS F N 1
ATOM 9369 C CA . LYS G 2 186 ? -0.071 -35.975 -73.583 1.00 140.59 181 LYS F CA 1
ATOM 9370 C C . LYS G 2 186 ? 0.069 -36.209 -75.077 1.00 141.88 181 LYS F C 1
ATOM 9371 O O . LYS G 2 186 ? -0.270 -37.275 -75.592 1.00 141.90 181 LYS F O 1
ATOM 9377 N N . SER G 2 187 ? 0.581 -35.190 -75.760 1.00 164.05 182 SER F N 1
ATOM 9378 C CA . SER G 2 187 ? 0.815 -35.242 -77.196 1.00 165.40 182 SER F CA 1
ATOM 9379 C C . SER G 2 187 ? 2.313 -35.339 -77.487 1.00 164.66 182 SER F C 1
ATOM 9380 O O . SER G 2 187 ? 3.079 -34.445 -77.114 1.00 164.44 182 SER F O 1
ATOM 9383 N N . PRO G 2 188 ? 2.729 -36.430 -78.156 1.00 125.80 183 PRO F N 1
ATOM 9384 C CA . PRO G 2 188 ? 4.131 -36.698 -78.500 1.00 125.07 183 PRO F CA 1
ATOM 9385 C C . PRO G 2 188 ? 4.852 -35.478 -79.060 1.00 126.13 183 PRO F C 1
ATOM 9386 O O . PRO G 2 188 ? 4.272 -34.725 -79.837 1.00 127.91 183 PRO F O 1
ATOM 9390 N N . ILE G 2 189 ? 6.105 -35.295 -78.657 1.00 93.31 184 ILE F N 1
ATOM 9391 C CA . ILE G 2 189 ? 6.926 -34.199 -79.150 1.00 94.19 184 ILE F CA 1
ATOM 9392 C C . ILE G 2 189 ? 7.429 -34.503 -80.554 1.00 95.17 184 ILE F C 1
ATOM 9393 O O . ILE G 2 189 ? 7.701 -35.657 -80.878 1.00 94.46 184 ILE F O 1
ATOM 9398 N N . THR G 2 190 ? 7.534 -33.469 -81.389 1.00 108.91 185 THR F N 1
ATOM 9399 C CA . THR G 2 190 ? 8.140 -33.592 -82.720 1.00 109.92 185 THR F CA 1
ATOM 9400 C C . THR G 2 190 ? 8.938 -32.348 -83.096 1.00 110.87 185 THR F C 1
ATOM 9401 O O . THR G 2 190 ? 8.471 -31.220 -82.939 1.00 111.92 185 THR F O 1
ATOM 9405 N N . VAL G 2 191 ? 10.150 -32.570 -83.585 1.00 117.85 186 VAL F N 1
ATOM 9406 C CA . VAL G 2 191 ? 11.027 -31.487 -83.997 1.00 118.71 186 VAL F CA 1
ATOM 9407 C C . VAL G 2 191 ? 11.539 -31.746 -85.410 1.00 119.79 186 VAL F C 1
ATOM 9408 O O . VAL G 2 191 ? 12.051 -32.830 -85.708 1.00 118.92 186 VAL F O 1
ATOM 9412 N N . GLU G 2 192 ? 11.403 -30.744 -86.274 1.00 134.69 187 GLU F N 1
ATOM 9413 C CA . GLU G 2 192 ? 11.754 -30.894 -87.680 1.00 135.99 187 GLU F CA 1
ATOM 9414 C C . GLU G 2 192 ? 13.022 -30.142 -88.081 1.00 136.38 187 GLU F C 1
ATOM 9415 O O . GLU G 2 192 ? 13.470 -29.226 -87.389 1.00 136.14 187 GLU F O 1
ATOM 9421 N N . TRP G 2 193 ? 13.589 -30.543 -89.215 1.00 119.76 188 TRP F N 1
ATOM 9422 C CA . TRP G 2 193 ? 14.879 -30.030 -89.658 1.00 120.00 188 TRP F CA 1
ATOM 9423 C C . TRP G 2 193 ? 15.039 -30.140 -91.179 1.00 121.64 188 TRP F C 1
ATOM 9424 O O . TRP G 2 193 ? 14.775 -31.190 -91.761 1.00 121.56 188 TRP F O 1
ATOM 9435 N N . SER G 2 194 ? 15.468 -29.050 -91.813 1.00 146.65 189 SER F N 1
ATOM 9436 C CA . SER G 2 194 ? 15.646 -29.002 -93.268 1.00 148.38 189 SER F CA 1
ATOM 9437 C C . SER G 2 194 ? 17.099 -28.721 -93.661 1.00 148.30 189 SER F C 1
ATOM 9438 O O . SER G 2 194 ? 17.589 -27.598 -93.510 1.00 148.90 189 SER F O 1
ATOM 9441 N N . GLY H 3 1 ? -0.449 -33.646 -38.381 1.00 123.21 10 GLY Q N 1
ATOM 9442 C CA . GLY H 3 1 ? -0.372 -35.086 -38.547 1.00 122.25 10 GLY Q CA 1
ATOM 9443 C C . GLY H 3 1 ? 0.153 -35.482 -39.915 1.00 122.40 10 GLY Q C 1
ATOM 9444 O O . GLY H 3 1 ? -0.495 -36.245 -40.635 1.00 122.45 10 GLY Q O 1
ATOM 9445 N N . ALA H 3 2 ? 1.326 -34.959 -40.273 1.00 139.05 11 ALA Q N 1
ATOM 9446 C CA . ALA H 3 2 ? 1.952 -35.259 -41.562 1.00 139.22 11 ALA Q CA 1
ATOM 9447 C C . ALA H 3 2 ? 2.840 -36.500 -41.486 1.00 138.02 11 ALA Q C 1
ATOM 9448 O O . ALA H 3 2 ? 3.864 -36.497 -40.804 1.00 137.38 11 ALA Q O 1
ATOM 9450 N N . MET H 3 3 ? 2.435 -37.557 -42.186 1.00 108.58 12 MET Q N 1
ATOM 9451 C CA . MET H 3 3 ? 3.196 -38.801 -42.233 1.00 107.52 12 MET Q CA 1
ATOM 9452 C C . MET H 3 3 ? 4.659 -38.508 -42.494 1.00 107.34 12 MET Q C 1
ATOM 9453 O O . MET H 3 3 ? 4.994 -37.552 -43.191 1.00 108.19 12 MET Q O 1
ATOM 9458 N N . LYS H 3 4 ? 5.532 -39.334 -41.934 1.00 66.51 13 LYS Q N 1
ATOM 9459 C CA . LYS H 3 4 ? 6.958 -39.170 -42.178 1.00 66.28 13 LYS Q CA 1
ATOM 9460 C C . LYS H 3 4 ? 7.630 -40.446 -42.685 1.00 65.47 13 LYS Q C 1
ATOM 9461 O O . LYS H 3 4 ? 6.974 -41.474 -42.897 1.00 65.11 13 LYS Q O 1
ATOM 9467 N N . ARG H 3 5 ? 8.937 -40.354 -42.892 1.00 82.56 14 ARG Q N 1
ATOM 9468 C CA . ARG H 3 5 ? 9.675 -41.384 -43.589 1.00 81.99 14 ARG Q CA 1
ATOM 9469 C C . ARG H 3 5 ? 10.453 -42.245 -42.607 1.00 80.83 14 ARG Q C 1
ATOM 9470 O O . ARG H 3 5 ? 11.082 -41.735 -41.680 1.00 80.63 14 ARG Q O 1
ATOM 9478 N N . HIS H 3 6 ? 10.400 -43.556 -42.817 1.00 83.71 15 HIS Q N 1
ATOM 9479 C CA . HIS H 3 6 ? 11.121 -44.505 -41.985 1.00 82.62 15 HIS Q CA 1
ATOM 9480 C C . HIS H 3 6 ? 12.401 -44.931 -42.685 1.00 82.32 15 HIS Q C 1
ATOM 9481 O O . HIS H 3 6 ? 12.541 -44.741 -43.888 1.00 82.87 15 HIS Q O 1
ATOM 9488 N N . GLY H 3 7 ? 13.333 -45.519 -41.946 1.00 89.50 16 GLY Q N 1
ATOM 9489 C CA . GLY H 3 7 ? 14.604 -45.881 -42.540 1.00 89.22 16 GLY Q CA 1
ATOM 9490 C C . GLY H 3 7 ? 15.299 -47.095 -41.957 1.00 88.16 16 GLY Q C 1
ATOM 9491 O O . GLY H 3 7 ? 16.103 -46.958 -41.036 1.00 87.77 16 GLY Q O 1
ATOM 9492 N N . LEU H 3 8 ? 14.997 -48.270 -42.512 1.00 58.18 17 LEU Q N 1
ATOM 9493 C CA . LEU H 3 8 ? 15.670 -49.538 -42.196 1.00 57.23 17 LEU Q CA 1
ATOM 9494 C C . LEU H 3 8 ? 16.847 -49.444 -41.222 1.00 56.72 17 LEU Q C 1
ATOM 9495 O O . LEU H 3 8 ? 17.796 -48.691 -41.441 1.00 57.02 17 LEU Q O 1
ATOM 9500 N N . ASP H 3 9 ? 16.796 -50.244 -40.164 1.00 72.90 18 ASP Q N 1
ATOM 9501 C CA . ASP H 3 9 ? 17.809 -50.194 -39.119 1.00 72.46 18 ASP Q CA 1
ATOM 9502 C C . ASP H 3 9 ? 18.941 -51.185 -39.348 1.00 71.82 18 ASP Q C 1
ATOM 9503 O O . ASP H 3 9 ? 18.729 -52.268 -39.884 1.00 71.45 18 ASP Q O 1
ATOM 9508 N N . ASN H 3 10 ? 20.146 -50.807 -38.934 1.00 47.53 19 ASN Q N 1
ATOM 9509 C CA . ASN H 3 10 ? 21.277 -51.733 -38.940 1.00 47.39 19 ASN Q CA 1
ATOM 9510 C C . ASN H 3 10 ? 21.750 -52.063 -37.530 1.00 47.23 19 ASN Q C 1
ATOM 9511 O O . ASN H 3 10 ? 22.057 -51.168 -36.737 1.00 47.61 19 ASN Q O 1
ATOM 9516 N N . TYR H 3 11 ? 21.824 -53.359 -37.235 1.00 63.03 20 TYR Q N 1
ATOM 9517 C CA . TYR H 3 11 ? 21.977 -53.839 -35.861 1.00 62.84 20 TYR Q CA 1
ATOM 9518 C C . TYR H 3 11 ? 23.414 -54.185 -35.437 1.00 63.17 20 TYR Q C 1
ATOM 9519 O O . TYR H 3 11 ? 24.254 -54.521 -36.279 1.00 63.33 20 TYR Q O 1
ATOM 9528 N N . ARG H 3 12 ? 23.678 -54.115 -34.127 1.00 51.06 21 ARG Q N 1
ATOM 9529 C CA . ARG H 3 12 ? 24.982 -54.482 -33.563 1.00 51.44 21 ARG Q CA 1
ATOM 9530 C C . ARG H 3 12 ? 25.109 -55.995 -33.406 1.00 51.08 21 ARG Q C 1
ATOM 9531 O O . ARG H 3 12 ? 24.133 -56.670 -33.079 1.00 50.57 21 ARG Q O 1
ATOM 9539 N N . GLY H 3 13 ? 26.308 -56.521 -33.641 1.00 104.02 22 GLY Q N 1
ATOM 9540 C CA . GLY H 3 13 ? 26.572 -57.937 -33.456 1.00 103.80 22 GLY Q CA 1
ATOM 9541 C C . GLY H 3 13 ? 27.297 -58.137 -32.143 1.00 104.24 22 GLY Q C 1
ATOM 9542 O O . GLY H 3 13 ? 27.939 -57.215 -31.639 1.00 104.78 22 GLY Q O 1
ATOM 9543 N N . TYR H 3 14 ? 27.193 -59.336 -31.582 1.00 101.30 23 TYR Q N 1
ATOM 9544 C CA . TYR H 3 14 ? 27.751 -59.597 -30.261 1.00 101.76 23 TYR Q CA 1
ATOM 9545 C C . TYR H 3 14 ? 29.211 -59.157 -30.147 1.00 102.51 23 TYR Q C 1
ATOM 9546 O O . TYR H 3 14 ? 30.006 -59.402 -31.049 1.00 102.65 23 TYR Q O 1
ATOM 9555 N N . SER H 3 15 ? 29.560 -58.513 -29.035 1.00 125.08 24 SER Q N 1
ATOM 9556 C CA . SER H 3 15 ? 30.918 -58.009 -28.840 1.00 125.86 24 SER Q CA 1
ATOM 9557 C C . SER H 3 15 ? 31.562 -58.485 -27.540 1.00 126.45 24 SER Q C 1
ATOM 9558 O O . SER H 3 15 ? 32.572 -59.193 -27.566 1.00 126.85 24 SER Q O 1
ATOM 9561 N N . LEU H 3 16 ? 30.978 -58.077 -26.414 1.00 143.12 25 LEU Q N 1
ATOM 9562 C CA . LEU H 3 16 ? 31.544 -58.324 -25.085 1.00 143.80 25 LEU Q CA 1
ATOM 9563 C C . LEU H 3 16 ? 32.617 -57.283 -24.751 1.00 144.63 25 LEU Q C 1
ATOM 9564 O O . LEU H 3 16 ? 33.803 -57.487 -25.028 1.00 145.12 25 LEU Q O 1
ATOM 9569 N N . GLY H 3 17 ? 32.190 -56.162 -24.172 1.00 102.98 26 GLY Q N 1
ATOM 9570 C CA . GLY H 3 17 ? 33.100 -55.080 -23.832 1.00 103.79 26 GLY Q CA 1
ATOM 9571 C C . GLY H 3 17 ? 33.109 -53.961 -24.862 1.00 103.68 26 GLY Q C 1
ATOM 9572 O O . GLY H 3 17 ? 32.828 -52.797 -24.558 1.00 103.90 26 GLY Q O 1
ATOM 9573 N N . MET I 4 2 ? -2.251 -37.471 -31.595 1.00 130.02 2 MET G N 1
ATOM 9574 C CA . MET I 4 2 ? -2.180 -38.540 -30.605 1.00 129.01 2 MET G CA 1
ATOM 9575 C C . MET I 4 2 ? -1.597 -39.806 -31.201 1.00 128.23 2 MET G C 1
ATOM 9576 O O . MET I 4 2 ? -2.266 -40.499 -31.974 1.00 165.29 2 MET G O 1
ATOM 9581 N N . PRO I 4 3 ? -0.342 -40.110 -30.839 1.00 105.14 3 PRO G N 1
ATOM 9582 C CA . PRO I 4 3 ? 0.361 -41.287 -31.353 1.00 104.38 3 PRO G CA 1
ATOM 9583 C C . PRO I 4 3 ? -0.305 -42.583 -30.901 1.00 103.71 3 PRO G C 1
ATOM 9584 O O . PRO I 4 3 ? -0.769 -43.363 -31.734 1.00 103.67 3 PRO G O 1
ATOM 9588 N N . VAL I 4 4 ? -0.361 -42.802 -29.593 1.00 93.58 4 VAL G N 1
ATOM 9589 C CA . VAL I 4 4 ? -0.902 -44.045 -29.060 1.00 92.92 4 VAL G CA 1
ATOM 9590 C C . VAL I 4 4 ? -2.195 -43.800 -28.285 1.00 93.26 4 VAL G C 1
ATOM 9591 O O . VAL I 4 4 ? -2.386 -42.727 -27.708 1.00 93.75 4 VAL G O 1
ATOM 9595 N N . GLU I 4 5 ? -3.074 -44.801 -28.281 1.00 130.03 5 GLU G N 1
ATOM 9596 C CA . GLU I 4 5 ? -4.395 -44.691 -27.669 1.00 130.37 5 GLU G CA 1
ATOM 9597 C C . GLU I 4 5 ? -4.747 -45.951 -26.882 1.00 129.66 5 GLU G C 1
ATOM 9598 O O . GLU I 4 5 ? -4.981 -47.010 -27.463 1.00 129.39 5 GLU G O 1
ATOM 9604 N N . GLN I 4 6 ? -4.792 -45.833 -25.559 1.00 83.11 6 GLN G N 1
ATOM 9605 C CA . GLN I 4 6 ? -5.116 -46.973 -24.707 1.00 82.48 6 GLN G CA 1
ATOM 9606 C C . GLN I 4 6 ? -6.578 -46.976 -24.297 1.00 82.90 6 GLN G C 1
ATOM 9607 O O . GLN I 4 6 ? -7.100 -45.962 -23.842 1.00 83.45 6 GLN G O 1
ATOM 9613 N N . ASN I 4 7 ? -7.225 -48.128 -24.447 1.00 122.37 7 ASN G N 1
ATOM 9614 C CA . ASN I 4 7 ? -8.634 -48.271 -24.109 1.00 122.76 7 ASN G CA 1
ATOM 9615 C C . ASN I 4 7 ? -8.962 -49.660 -23.553 1.00 122.18 7 ASN G C 1
ATOM 9616 O O . ASN I 4 7 ? -8.537 -50.671 -24.117 1.00 121.74 7 ASN G O 1
ATOM 9621 N N . PRO I 4 8 ? -9.728 -49.719 -22.449 1.00 87.37 8 PRO G N 1
ATOM 9622 C CA . PRO I 4 8 ? -10.337 -48.611 -21.699 1.00 87.90 8 PRO G CA 1
ATOM 9623 C C . PRO I 4 8 ? -9.315 -47.835 -20.856 1.00 87.67 8 PRO G C 1
ATOM 9624 O O . PRO I 4 8 ? -8.146 -48.216 -20.825 1.00 87.08 8 PRO G O 1
ATOM 9628 N N . PRO I 4 9 ? -9.744 -46.756 -20.178 1.00 110.41 9 PRO G N 1
ATOM 9629 C CA . PRO I 4 9 ? -8.822 -46.032 -19.292 1.00 110.26 9 PRO G CA 1
ATOM 9630 C C . PRO I 4 9 ? -8.652 -46.748 -17.949 1.00 109.67 9 PRO G C 1
ATOM 9631 O O . PRO I 4 9 ? -7.647 -46.548 -17.264 1.00 109.36 9 PRO G O 1
ATOM 9635 N N . ALA I 4 10 ? -9.632 -47.575 -17.593 1.00 77.05 10 ALA G N 1
ATOM 9636 C CA . ALA I 4 10 ? -9.599 -48.373 -16.372 1.00 76.55 10 ALA G CA 1
ATOM 9637 C C . ALA I 4 10 ? -10.779 -49.331 -16.389 1.00 76.57 10 ALA G C 1
ATOM 9638 O O . ALA I 4 10 ? -11.846 -48.980 -16.882 1.00 77.17 10 ALA G O 1
ATOM 9640 N N . LEU I 4 11 ? -10.605 -50.538 -15.860 1.00 71.02 11 LEU G N 1
ATOM 9641 C CA . LEU I 4 11 ? -11.703 -51.501 -15.888 1.00 71.07 11 LEU G CA 1
ATOM 9642 C C . LEU I 4 11 ? -11.835 -52.390 -14.651 1.00 70.67 11 LEU G C 1
ATOM 9643 O O . LEU I 4 11 ? -10.877 -52.620 -13.921 1.00 70.18 11 LEU G O 1
ATOM 9648 N N . SER I 4 12 ? -13.047 -52.891 -14.442 1.00 101.87 12 SER G N 1
ATOM 9649 C CA . SER I 4 12 ? -13.354 -53.760 -13.321 1.00 101.60 12 SER G CA 1
ATOM 9650 C C . SER I 4 12 ? -13.497 -55.189 -13.816 1.00 101.27 12 SER G C 1
ATOM 9651 O O . SER I 4 12 ? -13.681 -55.419 -15.007 1.00 101.41 12 SER G O 1
ATOM 9654 N N . LEU I 4 13 ? -13.414 -56.146 -12.900 1.00 80.37 13 LEU G N 1
ATOM 9655 C CA . LEU I 4 13 ? -13.528 -57.557 -13.250 1.00 80.50 13 LEU G CA 1
ATOM 9656 C C . LEU I 4 13 ? -13.726 -58.400 -12.005 1.00 81.15 13 LEU G C 1
ATOM 9657 O O . LEU I 4 13 ? -13.587 -57.910 -10.892 1.00 81.43 13 LEU G O 1
ATOM 9662 N N . TYR I 4 14 ? -14.055 -59.671 -12.198 1.00 79.34 14 TYR G N 1
ATOM 9663 C CA . TYR I 4 14 ? -14.114 -60.618 -11.094 1.00 79.94 14 TYR G CA 1
ATOM 9664 C C . TYR I 4 14 ? -13.177 -61.759 -11.397 1.00 79.64 14 TYR G C 1
ATOM 9665 O O . TYR I 4 14 ? -12.593 -61.808 -12.473 1.00 78.99 14 TYR G O 1
ATOM 9674 N N . GLU I 4 15 ? -13.036 -62.683 -10.456 1.00 113.04 15 GLU G N 1
ATOM 9675 C CA . GLU I 4 15 ? -12.196 -63.853 -10.674 1.00 112.87 15 GLU G CA 1
ATOM 9676 C C . GLU I 4 15 ? -12.645 -64.585 -11.935 1.00 112.70 15 GLU G C 1
ATOM 9677 O O . GLU I 4 15 ? -13.792 -64.450 -12.355 1.00 113.00 15 GLU G O 1
ATOM 9683 N N . GLY I 4 16 ? -11.739 -65.350 -12.536 1.00 52.82 16 GLY G N 1
ATOM 9684 C CA . GLY I 4 16 ? -12.058 -66.161 -13.701 1.00 52.69 16 GLY G CA 1
ATOM 9685 C C . GLY I 4 16 ? -12.428 -65.426 -14.982 1.00 52.21 16 GLY G C 1
ATOM 9686 O O . GLY I 4 16 ? -12.141 -65.912 -16.079 1.00 51.80 16 GLY G O 1
ATOM 9687 N N . ALA I 4 17 ? -13.066 -64.263 -14.853 1.00 103.36 17 ALA G N 1
ATOM 9688 C CA . ALA I 4 17 ? -13.611 -63.543 -16.006 1.00 103.10 17 ALA G CA 1
ATOM 9689 C C . ALA I 4 17 ? -12.531 -62.924 -16.892 1.00 102.16 17 ALA G C 1
ATOM 9690 O O . ALA I 4 17 ? -11.465 -62.539 -16.414 1.00 101.73 17 ALA G O 1
ATOM 9692 N N . ASP I 4 18 ? -12.827 -62.827 -18.186 1.00 104.32 18 ASP G N 1
ATOM 9693 C CA . ASP I 4 18 ? -11.860 -62.374 -19.185 1.00 103.45 18 ASP G CA 1
ATOM 9694 C C . ASP I 4 18 ? -12.118 -60.945 -19.626 1.00 103.64 18 ASP G C 1
ATOM 9695 O O . ASP I 4 18 ? -13.170 -60.371 -19.343 1.00 104.19 18 ASP G O 1
ATOM 9700 N N . SER I 4 19 ? -11.147 -60.384 -20.337 1.00 82.76 19 SER G N 1
ATOM 9701 C CA . SER I 4 19 ? -11.294 -59.062 -20.922 1.00 83.24 19 SER G CA 1
ATOM 9702 C C . SER I 4 19 ? -10.095 -58.715 -21.791 1.00 82.98 19 SER G C 1
ATOM 9703 O O . SER I 4 19 ? -9.038 -59.331 -21.675 1.00 82.35 19 SER G O 1
ATOM 9706 N N . GLY I 4 20 ? -10.273 -57.720 -22.656 1.00 106.77 20 GLY G N 1
ATOM 9707 C CA . GLY I 4 20 ? -9.233 -57.288 -23.572 1.00 106.64 20 GLY G CA 1
ATOM 9708 C C . GLY I 4 20 ? -8.943 -55.800 -23.488 1.00 106.94 20 GLY G C 1
ATOM 9709 O O . GLY I 4 20 ? -9.746 -55.026 -22.965 1.00 107.40 20 GLY G O 1
ATOM 9710 N N . LEU I 4 21 ? -7.784 -55.400 -24.005 1.00 98.29 21 LEU G N 1
ATOM 9711 C CA . LEU I 4 21 ? -7.371 -54.000 -23.973 1.00 98.58 21 LEU G CA 1
ATOM 9712 C C . LEU I 4 21 ? -6.878 -53.528 -25.334 1.00 98.86 21 LEU G C 1
ATOM 9713 O O . LEU I 4 21 ? -5.905 -54.061 -25.863 1.00 98.42 21 LEU G O 1
ATOM 9718 N N . ARG I 4 22 ? -7.543 -52.518 -25.889 1.00 130.48 22 ARG G N 1
ATOM 9719 C CA . ARG I 4 22 ? -7.210 -52.007 -27.219 1.00 130.89 22 ARG G CA 1
ATOM 9720 C C . ARG I 4 22 ? -6.107 -50.954 -27.201 1.00 130.86 22 ARG G C 1
ATOM 9721 O O . ARG I 4 22 ? -5.979 -50.195 -26.245 1.00 130.87 22 ARG G O 1
ATOM 9729 N N . CYS I 4 23 ? -5.332 -50.903 -28.279 1.00 105.40 23 CYS G N 1
ATOM 9730 C CA . CYS I 4 23 ? -4.298 -49.891 -28.439 1.00 105.47 23 CYS G CA 1
ATOM 9731 C C . CYS I 4 23 ? -4.163 -49.483 -29.906 1.00 106.02 23 CYS G C 1
ATOM 9732 O O . CYS I 4 23 ? -3.516 -50.173 -30.694 1.00 105.71 23 CYS G O 1
ATOM 9735 N N . ASN I 4 24 ? -4.787 -48.363 -30.266 1.00 74.38 24 ASN G N 1
ATOM 9736 C CA . ASN I 4 24 ? -4.780 -47.877 -31.644 1.00 75.05 24 ASN G CA 1
ATOM 9737 C C . ASN I 4 24 ? -3.728 -46.791 -31.864 1.00 75.22 24 ASN G C 1
ATOM 9738 O O . ASN I 4 24 ? -3.627 -45.859 -31.072 1.00 75.38 24 ASN G O 1
ATOM 9743 N N . PHE I 4 25 ? -2.949 -46.913 -32.940 1.00 80.94 25 PHE G N 1
ATOM 9744 C CA . PHE I 4 25 ? -1.891 -45.942 -33.245 1.00 81.13 25 PHE G CA 1
ATOM 9745 C C . PHE I 4 25 ? -2.222 -45.094 -34.463 1.00 82.12 25 PHE G C 1
ATOM 9746 O O . PHE I 4 25 ? -3.140 -45.407 -35.216 1.00 82.60 25 PHE G O 1
ATOM 9754 N N . SER I 4 26 ? -1.444 -44.033 -34.664 1.00 105.48 26 SER G N 1
ATOM 9755 C CA . SER I 4 26 ? -1.688 -43.096 -35.757 1.00 106.50 26 SER G CA 1
ATOM 9756 C C . SER I 4 26 ? -0.878 -43.423 -37.011 1.00 106.51 26 SER G C 1
ATOM 9757 O O . SER I 4 26 ? -1.358 -43.229 -38.122 1.00 107.26 26 SER G O 1
ATOM 9760 N N . THR I 4 27 ? 0.347 -43.906 -36.835 1.00 84.13 27 THR G N 1
ATOM 9761 C CA . THR I 4 27 ? 1.165 -44.317 -37.976 1.00 84.06 27 THR G CA 1
ATOM 9762 C C . THR I 4 27 ? 1.616 -45.775 -37.863 1.00 83.06 27 THR G C 1
ATOM 9763 O O . THR I 4 27 ? 1.066 -46.554 -37.083 1.00 82.55 27 THR G O 1
ATOM 9767 N N . THR I 4 28 ? 2.608 -46.145 -38.663 1.00 96.96 28 THR G N 1
ATOM 9768 C CA . THR I 4 28 ? 3.160 -47.490 -38.609 1.00 96.05 28 THR G CA 1
ATOM 9769 C C . THR I 4 28 ? 4.298 -47.511 -37.594 1.00 95.27 28 THR G C 1
ATOM 9770 O O . THR I 4 28 ? 5.266 -46.762 -37.709 1.00 95.40 28 THR G O 1
ATOM 9774 N N . MET I 4 29 ? 4.170 -48.378 -36.599 1.00 67.35 29 MET G N 1
ATOM 9775 C CA . MET I 4 29 ? 5.157 -48.494 -35.541 1.00 66.64 29 MET G CA 1
ATOM 9776 C C . MET I 4 29 ? 5.914 -49.801 -35.716 1.00 65.83 29 MET G C 1
ATOM 9777 O O . MET I 4 29 ? 5.317 -50.831 -36.026 1.00 65.63 29 MET G O 1
ATOM 9782 N N . LYS I 4 30 ? 7.227 -49.753 -35.503 1.00 70.93 37 LYS G N 1
ATOM 9783 C CA . LYS I 4 30 ? 8.101 -50.902 -35.730 1.00 70.21 37 LYS G CA 1
ATOM 9784 C C . LYS I 4 30 ? 7.885 -52.071 -34.758 1.00 69.46 37 LYS G C 1
ATOM 9785 O O . LYS I 4 30 ? 7.617 -53.191 -35.186 1.00 69.16 37 LYS G O 1
ATOM 9791 N N . SER I 4 31 ? 8.005 -51.818 -33.460 1.00 92.91 38 SER G N 1
ATOM 97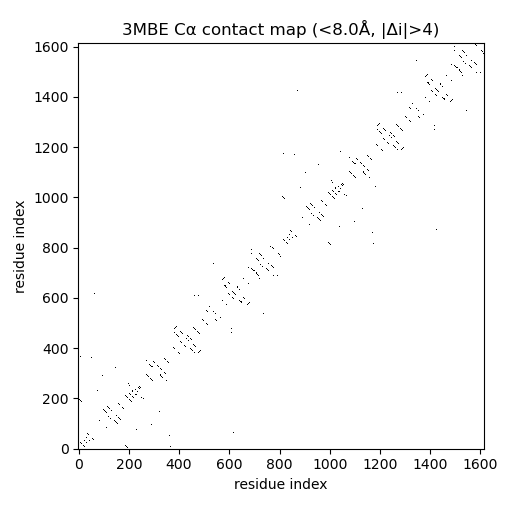92 C CA . SER I 4 31 ? 7.717 -52.850 -32.471 1.00 92.28 38 SER G CA 1
ATOM 9793 C C . SER I 4 31 ? 6.905 -52.291 -31.312 1.00 92.47 38 SER G C 1
ATOM 9794 O O . SER I 4 31 ? 7.072 -51.136 -30.925 1.00 92.85 38 SER G O 1
ATOM 9797 N N . VAL I 4 32 ? 6.008 -53.113 -30.778 1.00 70.16 39 VAL G N 1
ATOM 9798 C CA . VAL I 4 32 ? 5.230 -52.742 -29.606 1.00 70.27 39 VAL G CA 1
ATOM 9799 C C . VAL I 4 32 ? 5.734 -53.540 -28.407 1.00 69.57 39 VAL G C 1
ATOM 9800 O O . VAL I 4 32 ? 6.466 -54.518 -28.562 1.00 69.02 39 VAL G O 1
ATOM 9804 N N . GLN I 4 33 ? 5.335 -53.125 -27.211 1.00 61.55 40 GLN G N 1
ATOM 9805 C CA . GLN I 4 33 ? 5.793 -53.761 -25.988 1.00 60.99 40 GLN G CA 1
ATOM 9806 C C . GLN I 4 33 ? 4.767 -53.495 -24.905 1.00 61.18 40 GLN G C 1
ATOM 9807 O O . GLN I 4 33 ? 4.440 -52.347 -24.635 1.00 61.69 40 GLN G O 1
ATOM 9813 N N . TRP I 4 34 ? 4.248 -54.557 -24.299 1.00 65.08 41 TRP G N 1
ATOM 9814 C CA . TRP I 4 34 ? 3.202 -54.430 -23.287 1.00 65.26 41 TRP G CA 1
ATOM 9815 C C . TRP I 4 34 ? 3.758 -54.555 -21.877 1.00 64.93 41 TRP G C 1
ATOM 9816 O O . TRP I 4 34 ? 4.513 -55.474 -21.582 1.00 64.40 41 TRP G O 1
ATOM 9827 N N . PHE I 4 35 ? 3.366 -53.632 -21.007 1.00 48.58 42 PHE G N 1
ATOM 9828 C CA . PHE I 4 35 ? 3.869 -53.591 -19.633 1.00 48.40 42 PHE G CA 1
ATOM 9829 C C . PHE I 4 35 ? 2.770 -53.743 -18.604 1.00 48.52 42 PHE G C 1
ATOM 9830 O O . PHE I 4 35 ? 1.605 -53.874 -18.953 1.00 48.75 42 PHE G O 1
ATOM 9838 N N . GLN I 4 36 ? 3.146 -53.711 -17.331 1.00 75.43 43 GLN G N 1
ATOM 9839 C CA . GLN I 4 36 ? 2.168 -53.584 -16.258 1.00 75.66 43 GLN G CA 1
ATOM 9840 C C . GLN I 4 36 ? 2.798 -53.087 -14.974 1.00 75.74 43 GLN G C 1
ATOM 9841 O O . GLN I 4 36 ? 3.633 -53.760 -14.375 1.00 75.69 43 GLN G O 1
ATOM 9847 N N . GLN I 4 37 ? 2.387 -51.900 -14.553 1.00 66.20 44 GLN G N 1
ATOM 9848 C CA . GLN I 4 37 ? 2.930 -51.307 -13.351 1.00 66.39 44 GLN G CA 1
ATOM 9849 C C . GLN I 4 37 ? 2.184 -51.817 -12.136 1.00 66.69 44 GLN G C 1
ATOM 9850 O O . GLN I 4 37 ? 0.992 -51.573 -11.990 1.00 66.68 44 GLN G O 1
ATOM 9856 N N . ASN I 4 38 ? 2.885 -52.527 -11.259 1.00 82.19 45 ASN G N 1
ATOM 9857 C CA . ASN I 4 38 ? 2.250 -53.086 -10.067 1.00 82.80 45 ASN G CA 1
ATOM 9858 C C . ASN I 4 38 ? 1.874 -52.030 -9.032 1.00 83.37 45 ASN G C 1
ATOM 9859 O O . ASN I 4 38 ? 1.830 -50.832 -9.332 1.00 83.22 45 ASN G O 1
ATOM 9864 N N . HIS I 4 39 ? 1.584 -52.483 -7.818 1.00 134.78 46 HIS G N 1
ATOM 9865 C CA . HIS I 4 39 ? 1.207 -51.580 -6.735 1.00 135.40 46 HIS G CA 1
ATOM 9866 C C . HIS I 4 39 ? 2.438 -50.871 -6.184 1.00 135.87 46 HIS G C 1
ATOM 9867 O O . HIS I 4 39 ? 2.353 -49.746 -5.697 1.00 136.19 46 HIS G O 1
ATOM 9874 N N . ARG I 4 40 ? 3.584 -51.538 -6.274 1.00 147.88 47 ARG G N 1
ATOM 9875 C CA . ARG I 4 40 ? 4.842 -50.956 -5.827 1.00 148.38 47 ARG G CA 1
ATOM 9876 C C . ARG I 4 40 ? 5.229 -49.725 -6.648 1.00 148.02 47 ARG G C 1
ATOM 9877 O O . ARG I 4 40 ? 5.699 -48.726 -6.103 1.00 148.54 47 ARG G O 1
ATOM 9885 N N . GLY I 4 41 ? 5.025 -49.809 -7.959 1.00 94.22 48 GLY G N 1
ATOM 9886 C CA . GLY I 4 41 ? 5.409 -48.751 -8.878 1.00 93.88 48 GLY G CA 1
ATOM 9887 C C . GLY I 4 41 ? 6.478 -49.204 -9.857 1.00 93.53 48 GLY G C 1
ATOM 9888 O O . GLY I 4 41 ? 7.168 -48.382 -10.461 1.00 93.51 48 GLY G O 1
ATOM 9889 N N . ARG I 4 42 ? 6.607 -50.517 -10.018 1.00 78.60 49 ARG G N 1
ATOM 9890 C CA . ARG I 4 42 ? 7.631 -51.092 -10.879 1.00 78.30 49 ARG G CA 1
ATOM 9891 C C . ARG I 4 42 ? 7.052 -51.648 -12.178 1.00 77.42 49 ARG G C 1
ATOM 9892 O O . ARG I 4 42 ? 6.028 -52.330 -12.168 1.00 77.14 49 ARG G O 1
ATOM 9900 N N . LEU I 4 43 ? 7.728 -51.357 -13.290 1.00 67.47 50 LEU G N 1
ATOM 9901 C CA . LEU I 4 43 ? 7.280 -51.730 -14.637 1.00 66.67 50 LEU G CA 1
ATOM 9902 C C . LEU I 4 43 ? 7.757 -53.121 -15.023 1.00 66.42 50 LEU G C 1
ATOM 9903 O O . LEU I 4 43 ? 8.960 -53.386 -15.046 1.00 66.67 50 LEU G O 1
ATOM 9908 N N . ILE I 4 44 ? 6.825 -54.009 -15.341 1.00 73.31 51 ILE G N 1
ATOM 9909 C CA . ILE I 4 44 ? 7.204 -55.369 -15.701 1.00 73.12 51 ILE G CA 1
ATOM 9910 C C . ILE I 4 44 ? 6.763 -55.736 -17.123 1.00 72.34 51 ILE G C 1
ATOM 9911 O O . ILE I 4 44 ? 5.574 -55.725 -17.440 1.00 71.98 51 ILE G O 1
ATOM 9916 N N . THR I 4 45 ? 7.732 -56.046 -17.981 1.00 95.12 52 THR G N 1
ATOM 9917 C CA . THR I 4 45 ? 7.442 -56.357 -19.375 1.00 94.44 52 THR G CA 1
ATOM 9918 C C . THR I 4 45 ? 6.661 -57.641 -19.459 1.00 94.18 52 THR G C 1
ATOM 9919 O O . THR I 4 45 ? 7.038 -58.642 -18.858 1.00 94.50 52 THR G O 1
ATOM 9923 N N . LEU I 4 46 ? 5.584 -57.617 -20.229 1.00 49.70 53 LEU G N 1
ATOM 9924 C CA . LEU I 4 46 ? 4.786 -58.812 -20.441 1.00 49.49 53 LEU G CA 1
ATOM 9925 C C . LEU I 4 46 ? 5.060 -59.363 -21.833 1.00 49.35 53 LEU G C 1
ATOM 9926 O O . LEU I 4 46 ? 5.256 -60.569 -22.015 1.00 48.96 53 LEU G O 1
ATOM 9931 N N . PHE I 4 47 ? 5.086 -58.465 -22.813 1.00 56.53 54 PHE G N 1
ATOM 9932 C CA . PHE I 4 47 ? 5.249 -58.863 -24.201 1.00 56.50 54 PHE G CA 1
ATOM 9933 C C . PHE I 4 47 ? 6.109 -57.895 -24.987 1.00 56.70 54 PHE G C 1
ATOM 9934 O O . PHE I 4 47 ? 6.062 -56.683 -24.777 1.00 57.11 54 PHE G O 1
ATOM 9942 N N . TYR I 4 48 ? 6.904 -58.453 -25.889 1.00 77.17 55 TYR G N 1
ATOM 9943 C CA . TYR I 4 48 ? 7.560 -57.668 -26.918 1.00 77.42 55 TYR G CA 1
ATOM 9944 C C . TYR I 4 48 ? 7.178 -58.247 -28.270 1.00 77.52 55 TYR G C 1
ATOM 9945 O O . TYR I 4 48 ? 7.538 -59.380 -28.586 1.00 77.10 55 TYR G O 1
ATOM 9954 N N . LEU I 4 49 ? 6.440 -57.476 -29.062 1.00 64.21 56 LEU G N 1
ATOM 9955 C CA . LEU I 4 49 ? 5.963 -57.952 -30.356 1.00 64.43 56 LEU G CA 1
ATOM 9956 C C . LEU I 4 49 ? 6.556 -57.165 -31.506 1.00 64.79 56 LEU G C 1
ATOM 9957 O O . LEU I 4 49 ? 6.704 -55.949 -31.427 1.00 65.18 56 LEU G O 1
ATOM 9962 N N . ALA I 4 50 ? 6.898 -57.871 -32.576 1.00 83.22 57 ALA G N 1
ATOM 9963 C CA . ALA I 4 50 ? 7.270 -57.221 -33.819 1.00 83.65 57 ALA G CA 1
ATOM 9964 C C . ALA I 4 50 ? 6.162 -57.460 -34.825 1.00 84.18 57 ALA G C 1
ATOM 9965 O O . ALA I 4 50 ? 5.909 -56.629 -35.692 1.00 84.82 57 ALA G O 1
ATOM 9967 N N . GLN I 4 51 ? 5.491 -58.598 -34.693 1.00 99.35 64 GLN G N 1
ATOM 9968 C CA . GLN I 4 51 ? 4.367 -58.924 -35.561 1.00 99.88 64 GLN G CA 1
ATOM 9969 C C . GLN I 4 51 ? 3.547 -60.082 -35.010 1.00 99.64 64 GLN G C 1
ATOM 9970 O O . GLN I 4 51 ? 3.964 -60.757 -34.069 1.00 99.01 64 GLN G O 1
ATOM 9976 N N . GLY I 4 52 ? 2.378 -60.303 -35.606 1.00 73.82 65 GLY G N 1
ATOM 9977 C CA . GLY I 4 52 ? 1.551 -61.448 -35.278 1.00 73.71 65 GLY G CA 1
ATOM 9978 C C . GLY I 4 52 ? 1.062 -61.449 -33.847 1.00 73.45 65 GLY G C 1
ATOM 9979 O O . GLY I 4 52 ? 0.569 -60.440 -33.354 1.00 73.77 65 GLY G O 1
ATOM 9980 N N . THR I 4 53 ? 1.190 -62.592 -33.180 1.00 122.64 66 THR G N 1
ATOM 9981 C CA . THR I 4 53 ? 0.677 -62.743 -31.824 1.00 122.42 66 THR G CA 1
ATOM 9982 C C . THR I 4 53 ? 1.605 -63.581 -30.956 1.00 121.64 66 THR G C 1
ATOM 9983 O O . THR I 4 53 ? 2.370 -64.402 -31.458 1.00 121.29 66 THR G O 1
ATOM 9987 N N . LYS I 4 54 ? 1.515 -63.376 -29.647 1.00 93.46 67 LYS G N 1
ATOM 9988 C CA . LYS I 4 54 ? 2.229 -64.204 -28.684 1.00 92.80 67 LYS G CA 1
ATOM 9989 C C . LYS I 4 54 ? 1.306 -64.595 -27.540 1.00 92.81 67 LYS G C 1
ATOM 9990 O O . LYS I 4 54 ? 0.264 -63.976 -27.331 1.00 93.27 67 LYS G O 1
ATOM 9996 N N . GLU I 4 55 ? 1.690 -65.624 -26.798 1.00 118.01 68 GLU G N 1
ATOM 9997 C CA . GLU I 4 55 ? 0.900 -66.050 -25.657 1.00 118.01 68 GLU G CA 1
ATOM 9998 C C . GLU I 4 55 ? 1.787 -66.502 -24.512 1.00 117.46 68 GLU G C 1
ATOM 9999 O O . GLU I 4 55 ? 2.781 -67.205 -24.715 1.00 117.04 68 GLU G O 1
ATOM 10005 N N . ASN I 4 56 ? 1.418 -66.089 -23.304 1.00 103.14 69 ASN G N 1
ATOM 10006 C CA . ASN I 4 56 ? 2.157 -66.466 -22.111 1.00 103.42 69 ASN G CA 1
ATOM 10007 C C . ASN I 4 56 ? 1.237 -66.854 -20.966 1.00 104.16 69 ASN G C 1
ATOM 10008 O O . ASN I 4 56 ? 0.816 -66.008 -20.180 1.00 104.42 69 ASN G O 1
ATOM 10013 N N . GLY I 4 57 ? 0.930 -68.140 -20.874 1.00 89.06 70 GLY G N 1
ATOM 10014 C CA . GLY I 4 57 ? 0.087 -68.641 -19.808 1.00 89.84 70 GLY G CA 1
ATOM 10015 C C . GLY I 4 57 ? -1.336 -68.144 -19.935 1.00 89.95 70 GLY G C 1
ATOM 10016 O O . GLY I 4 57 ? -2.055 -68.548 -20.844 1.00 89.82 70 GLY G O 1
ATOM 10017 N N . ARG I 4 58 ? -1.738 -67.258 -19.026 1.00 72.46 78 ARG G N 1
ATOM 10018 C CA . ARG I 4 58 ? -3.107 -66.739 -18.999 1.00 72.70 78 ARG G CA 1
ATOM 10019 C C . ARG I 4 58 ? -3.254 -65.479 -19.842 1.00 72.08 78 ARG G C 1
ATOM 10020 O O . ARG I 4 58 ? -4.321 -64.869 -19.895 1.00 72.27 78 ARG G O 1
ATOM 10028 N N . LEU I 4 59 ? -2.174 -65.110 -20.518 1.00 88.52 79 LEU G N 1
ATOM 10029 C CA . LEU I 4 59 ? -2.136 -63.875 -21.287 1.00 88.34 79 LEU G CA 1
ATOM 10030 C C . LEU I 4 59 ? -1.785 -64.111 -22.748 1.00 88.36 79 LEU G C 1
ATOM 10031 O O . LEU I 4 59 ? -1.084 -65.069 -23.088 1.00 87.98 79 LEU G O 1
ATOM 10036 N N . LYS I 4 60 ? -2.271 -63.218 -23.603 1.00 87.16 80 LYS G N 1
ATOM 10037 C CA . LYS I 4 60 ? -2.109 -63.362 -25.039 1.00 87.32 80 LYS G CA 1
ATOM 10038 C C . LYS I 4 60 ? -2.307 -62.004 -25.701 1.00 87.83 80 LYS G C 1
ATOM 10039 O O . LYS I 4 60 ? -3.238 -61.269 -25.373 1.00 88.29 80 LYS G O 1
ATOM 10045 N N . SER I 4 61 ? -1.423 -61.670 -26.632 1.00 63.32 81 SER G N 1
ATOM 10046 C CA . SER I 4 61 ? -1.462 -60.367 -27.279 1.00 63.81 81 SER G CA 1
ATOM 10047 C C . SER I 4 61 ? -1.211 -60.505 -28.773 1.00 64.03 81 SER G C 1
ATOM 10048 O O . SER I 4 61 ? -0.688 -61.519 -29.234 1.00 63.67 81 SER G O 1
ATOM 10051 N N . THR I 4 62 ? -1.600 -59.485 -29.527 1.00 86.28 82 THR G N 1
ATOM 10052 C CA . THR I 4 62 ? -1.409 -59.485 -30.969 1.00 86.59 82 THR G CA 1
ATOM 10053 C C . THR I 4 62 ? -0.982 -58.097 -31.434 1.00 86.97 82 THR G C 1
ATOM 10054 O O . THR I 4 62 ? -1.151 -57.111 -30.717 1.00 87.15 82 THR G O 1
ATOM 10058 N N . PHE I 4 63 ? -0.431 -58.027 -32.640 1.00 77.05 83 PHE G N 1
ATOM 10059 C CA . PHE I 4 63 ? 0.087 -56.774 -33.174 1.00 77.43 83 PHE G CA 1
ATOM 10060 C C . PHE I 4 63 ? -0.005 -56.736 -34.697 1.00 77.98 83 PHE G C 1
ATOM 10061 O O . PHE I 4 63 ? 0.493 -57.635 -35.383 1.00 77.71 83 PHE G O 1
ATOM 10069 N N . ASN I 4 64 ? -0.653 -55.699 -35.221 1.00 75.04 84 ASN G N 1
ATOM 10070 C CA . ASN I 4 64 ? -0.711 -55.491 -36.663 1.00 75.67 84 ASN G CA 1
ATOM 10071 C C . ASN I 4 64 ? -0.276 -54.085 -37.060 1.00 76.17 84 ASN G C 1
ATOM 10072 O O . ASN I 4 64 ? -1.026 -53.119 -36.907 1.00 76.80 84 ASN G O 1
ATOM 10077 N N . SER I 4 65 A 0.944 -53.987 -37.579 1.00 69.70 84 SER G N 1
ATOM 10078 C CA . SER I 4 65 A 1.537 -52.707 -37.934 1.00 70.12 84 SER G CA 1
ATOM 10079 C C . SER I 4 65 A 0.680 -52.012 -38.967 1.00 71.16 84 SER G C 1
ATOM 10080 O O . SER I 4 65 A 0.387 -50.821 -38.851 1.00 71.75 84 SER G O 1
ATOM 10083 N N . LYS I 4 66 B 0.267 -52.787 -39.964 1.00 95.73 84 LYS G N 1
ATOM 10084 C CA . LYS I 4 66 B -0.495 -52.287 -41.100 1.00 96.77 84 LYS G CA 1
ATOM 10085 C C . LYS I 4 66 B -1.861 -51.740 -40.701 1.00 97.42 84 LYS G C 1
ATOM 10086 O O . LYS I 4 66 B -2.292 -50.712 -41.215 1.00 98.31 84 LYS G O 1
ATOM 10092 N N . GLU I 4 67 C -2.540 -52.424 -39.788 1.00 100.51 84 GLU G N 1
ATOM 10093 C CA . GLU I 4 67 C -3.851 -51.967 -39.347 1.00 101.10 84 GLU G CA 1
ATOM 10094 C C . GLU I 4 67 C -3.795 -51.085 -38.096 1.00 100.88 84 GLU G C 1
ATOM 10095 O O . GLU I 4 67 C -4.830 -50.697 -37.556 1.00 101.29 84 GLU G O 1
ATOM 10101 N N . ARG I 4 68 ? -2.582 -50.774 -37.645 1.00 92.11 85 ARG G N 1
ATOM 10102 C CA . ARG I 4 68 ? -2.365 -49.790 -36.579 1.00 92.02 85 ARG G CA 1
ATOM 10103 C C . ARG I 4 68 ? -3.115 -50.075 -35.269 1.00 91.70 85 ARG G C 1
ATOM 10104 O O . ARG I 4 68 ? -3.929 -49.263 -34.815 1.00 92.22 85 ARG G O 1
ATOM 10112 N N . TYR I 4 69 ? -2.822 -51.213 -34.652 1.00 76.51 86 TYR G N 1
ATOM 10113 C CA . TYR I 4 69 ? -3.458 -51.567 -33.393 1.00 76.17 86 TYR G CA 1
ATOM 10114 C C . TYR I 4 69 ? -2.739 -52.742 -32.723 1.00 75.18 86 TYR G C 1
ATOM 10115 O O . TYR I 4 69 ? -1.905 -53.421 -33.340 1.00 74.79 86 TYR G O 1
ATOM 10124 N N . SER I 4 70 ? -3.062 -52.967 -31.454 1.00 94.49 87 SER G N 1
ATOM 10125 C CA . SER I 4 70 ? -2.471 -54.053 -30.687 1.00 93.61 87 SER G CA 1
ATOM 10126 C C . SER I 4 70 ? -3.345 -54.356 -29.487 1.00 93.50 87 SER G C 1
ATOM 10127 O O . SER I 4 70 ? -3.777 -53.444 -28.784 1.00 93.80 87 SER G O 1
ATOM 10130 N N . THR I 4 71 ? -3.610 -55.635 -29.252 1.00 81.30 88 THR G N 1
ATOM 10131 C CA . THR I 4 71 ? -4.532 -56.023 -28.193 1.00 81.25 88 THR G CA 1
ATOM 10132 C C . THR I 4 71 ? -3.853 -56.830 -27.101 1.00 80.45 88 THR G C 1
ATOM 10133 O O . THR I 4 71 ? -2.763 -57.371 -27.290 1.00 79.91 88 THR G O 1
ATOM 10137 N N . LEU I 4 72 ? -4.513 -56.900 -25.953 1.00 80.21 89 LEU G N 1
ATOM 10138 C CA . LEU I 4 72 ? -4.053 -57.717 -24.851 1.00 79.55 89 LEU G CA 1
ATOM 10139 C C . LEU I 4 72 ? -5.278 -58.350 -24.217 1.00 79.70 89 LEU G C 1
ATOM 10140 O O . LEU I 4 72 ? -6.107 -57.658 -23.624 1.00 80.10 89 LEU G O 1
ATOM 10145 N N . HIS I 4 73 ? -5.407 -59.664 -24.373 1.00 95.22 90 HIS G N 1
ATOM 10146 C CA . HIS I 4 73 ? -6.537 -60.387 -23.808 1.00 95.38 90 HIS G CA 1
ATOM 10147 C C . HIS I 4 73 ? -6.101 -61.229 -22.618 1.00 94.77 90 HIS G C 1
ATOM 10148 O O . HIS I 4 73 ? -5.205 -62.065 -22.715 1.00 94.25 90 HIS G O 1
ATOM 10155 N N . ILE I 4 74 ? -6.750 -60.993 -21.489 1.00 87.46 91 ILE G N 1
ATOM 10156 C CA . ILE I 4 74 ? -6.439 -61.710 -20.265 1.00 86.99 91 ILE G CA 1
ATOM 10157 C C . ILE I 4 74 ? -7.546 -62.703 -19.947 1.00 87.17 91 ILE G C 1
ATOM 10158 O O . ILE I 4 74 ? -8.714 -62.331 -19.850 1.00 87.70 91 ILE G O 1
ATOM 10163 N N . LYS I 4 75 ? -7.177 -63.969 -19.794 1.00 100.21 92 LYS G N 1
ATOM 10164 C CA . LYS I 4 75 ? -8.159 -65.000 -19.499 1.00 100.95 92 LYS G CA 1
ATOM 10165 C C . LYS I 4 75 ? -7.978 -65.560 -18.099 1.00 101.50 92 LYS G C 1
ATOM 10166 O O . LYS I 4 75 ? -6.862 -65.857 -17.675 1.00 101.30 92 LYS G O 1
ATOM 10172 N N . ASP I 4 76 ? -9.094 -65.704 -17.394 1.00 93.52 93 ASP G N 1
ATOM 10173 C CA . ASP I 4 76 ? -9.091 -66.121 -15.998 1.00 94.16 93 ASP G CA 1
ATOM 10174 C C . ASP I 4 76 ? -8.396 -65.082 -15.130 1.00 94.00 93 ASP G C 1
ATOM 10175 O O . ASP I 4 76 ? -7.226 -65.231 -14.789 1.00 93.77 93 ASP G O 1
ATOM 10180 N N . ALA I 4 77 ? -9.127 -64.034 -14.770 1.00 97.95 94 ALA G N 1
ATOM 10181 C CA . ALA I 4 77 ? -8.577 -62.963 -13.948 1.00 97.87 94 ALA G CA 1
ATOM 10182 C C . ALA I 4 77 ? -8.292 -63.416 -12.513 1.00 98.50 94 ALA G C 1
ATOM 10183 O O . ALA I 4 77 ? -9.093 -64.107 -11.887 1.00 99.20 94 ALA G O 1
ATOM 10185 N N . GLN I 4 78 ? -7.133 -63.027 -12.002 1.00 97.96 95 GLN G N 1
ATOM 10186 C CA . GLN I 4 78 ? -6.768 -63.322 -10.629 1.00 98.59 95 GLN G CA 1
ATOM 10187 C C . GLN I 4 78 ? -6.663 -62.018 -9.873 1.00 98.68 95 GLN G C 1
ATOM 10188 O O . GLN I 4 78 ? -6.928 -60.954 -10.420 1.00 98.27 95 GLN G O 1
ATOM 10194 N N . LEU I 4 79 ? -6.270 -62.098 -8.611 1.00 113.72 96 LEU G N 1
ATOM 10195 C CA . LEU I 4 79 ? -6.052 -60.901 -7.818 1.00 113.87 96 LEU G CA 1
ATOM 10196 C C . LEU I 4 79 ? -4.752 -60.226 -8.227 1.00 113.28 96 LEU G C 1
ATOM 10197 O O . LEU I 4 79 ? -4.739 -59.047 -8.575 1.00 112.90 96 LEU G O 1
ATOM 10202 N N . GLU I 4 80 ? -3.661 -60.986 -8.189 1.00 104.36 97 GLU G N 1
ATOM 10203 C CA . GLU I 4 80 ? -2.343 -60.461 -8.528 1.00 103.92 97 GLU G CA 1
ATOM 10204 C C . GLU I 4 80 ? -2.350 -59.751 -9.872 1.00 103.04 97 GLU G C 1
ATOM 10205 O O . GLU I 4 80 ? -1.406 -59.044 -10.216 1.00 102.65 97 GLU G O 1
ATOM 10211 N N . ASP I 4 81 ? -3.417 -59.947 -10.636 1.00 56.71 98 ASP G N 1
ATOM 10212 C CA . ASP I 4 81 ? -3.507 -59.364 -11.969 1.00 47.69 98 ASP G CA 1
ATOM 10213 C C . ASP I 4 81 ? -3.938 -57.906 -11.955 1.00 47.57 98 ASP G C 1
ATOM 10214 O O . ASP I 4 81 ? -4.128 -57.305 -13.003 1.00 46.99 98 ASP G O 1
ATOM 10219 N N . SER I 4 82 ? -4.089 -57.333 -10.770 1.00 58.43 99 SER G N 1
ATOM 10220 C CA . SER I 4 82 ? -4.462 -55.935 -10.681 1.00 58.36 99 SER G CA 1
ATOM 10221 C C . SER I 4 82 ? -3.266 -55.082 -11.074 1.00 57.88 99 SER G C 1
ATOM 10222 O O . SER I 4 82 ? -2.230 -55.607 -11.484 1.00 57.59 99 SER G O 1
ATOM 10225 N N . GLY I 4 83 ? -3.415 -53.768 -10.952 1.00 49.51 100 GLY G N 1
ATOM 10226 C CA . GLY I 4 83 ? -2.372 -52.850 -11.358 1.00 49.13 100 GLY G CA 1
ATOM 10227 C C . GLY I 4 83 ? -2.641 -52.303 -12.743 1.00 49.13 100 GLY G C 1
ATOM 10228 O O . GLY I 4 83 ? -3.435 -52.860 -13.490 1.00 49.11 100 GLY G O 1
ATOM 10229 N N . THR I 4 84 ? -1.975 -51.208 -13.086 1.00 55.43 101 THR G N 1
ATOM 10230 C CA . THR I 4 84 ? -2.166 -50.559 -14.380 1.00 55.74 101 THR G CA 1
ATOM 10231 C C . THR I 4 84 ? -1.446 -51.305 -15.493 1.00 55.30 101 THR G C 1
ATOM 10232 O O . THR I 4 84 ? -0.508 -52.054 -15.235 1.00 54.79 101 THR G O 1
ATOM 10236 N N . TYR I 4 85 ? -1.883 -51.082 -16.731 1.00 46.97 102 TYR G N 1
ATOM 10237 C CA . TYR I 4 85 ? -1.251 -51.696 -17.894 1.00 46.63 102 TYR G CA 1
ATOM 10238 C C . TYR I 4 85 ? -0.888 -50.691 -18.983 1.00 47.03 102 TYR G C 1
ATOM 10239 O O . TYR I 4 85 ? -1.641 -49.768 -19.266 1.00 47.64 102 TYR G O 1
ATOM 10248 N N . PHE I 4 86 ? 0.281 -50.894 -19.586 1.00 52.53 103 PHE G N 1
ATOM 10249 C CA . PHE I 4 86 ? 0.843 -49.980 -20.577 1.00 52.87 103 PHE G CA 1
ATOM 10250 C C . PHE I 4 86 ? 1.250 -50.708 -21.847 1.00 52.60 103 PHE G C 1
ATOM 10251 O O . PHE I 4 86 ? 1.836 -51.787 -21.801 1.00 51.99 103 PHE G O 1
ATOM 10259 N N . CYS I 4 87 ? 0.945 -50.114 -22.988 1.00 82.09 104 CYS G N 1
ATOM 10260 C CA . CYS I 4 87 ? 1.613 -50.533 -24.198 1.00 81.90 104 CYS G CA 1
ATOM 10261 C C . CYS I 4 87 ? 2.490 -49.379 -24.637 1.00 82.27 104 CYS G C 1
ATOM 10262 O O . CYS I 4 87 ? 2.078 -48.220 -24.601 1.00 82.90 104 CYS G O 1
ATOM 10265 N N . ALA I 4 88 ? 3.728 -49.699 -24.986 1.00 49.22 105 ALA G N 1
ATOM 10266 C CA . ALA I 4 88 ? 4.620 -48.727 -25.580 1.00 49.56 105 ALA G CA 1
ATOM 10267 C C . ALA I 4 88 ? 4.782 -49.155 -27.023 1.00 49.56 105 ALA G C 1
ATOM 10268 O O . ALA I 4 88 ? 4.703 -50.340 -27.326 1.00 49.08 105 ALA G O 1
ATOM 10270 N N . ALA I 4 89 ? 4.987 -48.193 -27.913 1.00 58.73 106 ALA G N 1
ATOM 10271 C CA . ALA I 4 89 ? 5.191 -48.492 -29.322 1.00 58.81 106 ALA G CA 1
ATOM 10272 C C . ALA I 4 89 ? 6.420 -47.743 -29.812 1.00 58.99 106 ALA G C 1
ATOM 10273 O O . ALA I 4 89 ? 6.718 -46.648 -29.343 1.00 59.39 106 ALA G O 1
ATOM 10275 N N . GLU I 4 90 ? 7.146 -48.344 -30.744 1.00 77.10 107 GLU G N 1
ATOM 10276 C CA . GLU I 4 90 ? 8.366 -47.731 -31.241 1.00 77.25 107 GLU G CA 1
ATOM 10277 C C . GLU I 4 90 ? 8.081 -46.861 -32.461 1.00 78.04 107 GLU G C 1
ATOM 10278 O O . GLU I 4 90 ? 7.230 -47.185 -33.284 1.00 78.29 107 GLU G O 1
ATOM 10284 N N . ASP I 4 91 ? 8.801 -45.755 -32.582 1.00 71.33 108 ASP G N 1
ATOM 10285 C CA . ASP I 4 91 ? 8.465 -44.758 -33.588 1.00 72.22 108 ASP G CA 1
ATOM 10286 C C . ASP I 4 91 ? 9.064 -45.010 -34.975 1.00 72.32 108 ASP G C 1
ATOM 10287 O O . ASP I 4 91 ? 8.337 -45.161 -35.956 1.00 72.69 108 ASP G O 1
ATOM 10292 N N . GLY I 4 92 ? 10.389 -45.033 -35.057 1.00 116.37 109 GLY G N 1
ATOM 10293 C CA . GLY I 4 92 ? 11.060 -45.225 -36.329 1.00 116.47 109 GLY G CA 1
ATOM 10294 C C . GLY I 4 92 ? 10.960 -44.010 -37.233 1.00 117.46 109 GLY G C 1
ATOM 10295 O O . GLY I 4 92 ? 11.875 -43.732 -38.010 1.00 117.67 109 GLY G O 1
ATOM 10296 N N . GLY I 4 93 ? 9.848 -43.285 -37.129 1.00 105.93 110 GLY G N 1
ATOM 10297 C CA . GLY I 4 93 ? 9.624 -42.099 -37.936 1.00 106.96 110 GLY G CA 1
ATOM 10298 C C . GLY I 4 93 ? 10.277 -40.872 -37.332 1.00 107.39 110 GLY G C 1
ATOM 10299 O O . GLY I 4 93 ? 11.087 -40.208 -37.979 1.00 107.86 110 GLY G O 1
ATOM 10300 N N . SER I 4 94 ? 9.922 -40.574 -36.085 1.00 83.27 112 SER G N 1
ATOM 10301 C CA . SER I 4 94 ? 10.494 -39.445 -35.351 1.00 83.67 112 SER G CA 1
ATOM 10302 C C . SER I 4 94 ? 11.493 -39.939 -34.299 1.00 82.89 112 SER G C 1
ATOM 10303 O O . SER I 4 94 ? 11.144 -40.073 -33.131 1.00 82.57 112 SER G O 1
ATOM 10306 N N . GLY I 4 95 ? 12.736 -40.195 -34.708 1.00 78.68 113 GLY G N 1
ATOM 10307 C CA . GLY I 4 95 ? 13.652 -40.957 -33.878 1.00 77.85 113 GLY G CA 1
ATOM 10308 C C . GLY I 4 95 ? 12.995 -42.315 -33.797 1.00 77.06 113 GLY G C 1
ATOM 10309 O O . GLY I 4 95 ? 12.083 -42.588 -34.574 1.00 77.23 113 GLY G O 1
ATOM 10310 N N . ASN I 4 96 ? 13.431 -43.184 -32.897 1.00 52.04 114 ASN G N 1
ATOM 10311 C CA . ASN I 4 96 ? 12.583 -44.329 -32.583 1.00 51.42 114 ASN G CA 1
ATOM 10312 C C . ASN I 4 96 ? 12.203 -44.310 -31.119 1.00 51.20 114 ASN G C 1
ATOM 10313 O O . ASN I 4 96 ? 12.503 -45.237 -30.369 1.00 50.49 114 ASN G O 1
ATOM 10318 N N . LYS I 4 97 ? 11.532 -43.227 -30.734 1.00 75.79 115 LYS G N 1
ATOM 10319 C CA . LYS I 4 97 ? 11.053 -43.037 -29.376 1.00 75.74 115 LYS G CA 1
ATOM 10320 C C . LYS I 4 97 ? 10.224 -44.236 -28.941 1.00 75.09 115 LYS G C 1
ATOM 10321 O O . LYS I 4 97 ? 9.745 -45.013 -29.771 1.00 74.87 115 LYS G O 1
ATOM 10327 N N . LEU I 4 98 ? 10.062 -44.383 -27.631 1.00 52.86 116 LEU G N 1
ATOM 10328 C CA . LEU I 4 98 ? 9.014 -45.234 -27.091 1.00 52.46 116 LEU G CA 1
ATOM 10329 C C . LEU I 4 98 ? 7.838 -44.350 -26.690 1.00 53.10 116 LEU G C 1
ATOM 10330 O O . LEU I 4 98 ? 8.001 -43.395 -25.934 1.00 53.50 116 LEU G O 1
ATOM 10335 N N . ILE I 4 99 ? 6.662 -44.665 -27.225 1.00 96.56 117 ILE G N 1
ATOM 10336 C CA . ILE I 4 99 ? 5.442 -43.916 -26.946 1.00 97.17 117 ILE G CA 1
ATOM 10337 C C . ILE I 4 99 ? 4.488 -44.759 -26.104 1.00 96.76 117 ILE G C 1
ATOM 10338 O O . ILE I 4 99 ? 3.890 -45.714 -26.598 1.00 96.47 117 ILE G O 1
ATOM 10343 N N . PHE I 4 100 ? 4.358 -44.403 -24.829 1.00 74.50 118 PHE G N 1
ATOM 10344 C CA . PHE I 4 100 ? 3.491 -45.125 -23.905 1.00 74.16 118 PHE G CA 1
ATOM 10345 C C . PHE I 4 100 ? 2.065 -44.596 -23.933 1.00 74.76 118 PHE G C 1
ATOM 10346 O O . PHE I 4 100 ? 1.837 -43.411 -24.174 1.00 75.49 118 PHE G O 1
ATOM 10354 N N . GLY I 4 101 ? 1.109 -45.479 -23.666 1.00 71.88 119 GLY G N 1
ATOM 10355 C CA . GLY I 4 101 ? -0.287 -45.091 -23.603 1.00 72.42 119 GLY G CA 1
ATOM 10356 C C . GLY I 4 101 ? -0.625 -44.383 -22.303 1.00 72.67 119 GLY G C 1
ATOM 10357 O O . GLY I 4 101 ? 0.267 -44.051 -21.526 1.00 72.52 119 GLY G O 1
ATOM 10358 N N . THR I 4 102 ? -1.915 -44.156 -22.062 1.00 65.74 120 THR G N 1
ATOM 10359 C CA . THR I 4 102 ? -2.372 -43.489 -20.838 1.00 66.03 120 THR G CA 1
ATOM 10360 C C . THR I 4 102 ? -2.816 -44.474 -19.762 1.00 65.50 120 THR G C 1
ATOM 10361 O O . THR I 4 102 ? -3.720 -44.179 -18.989 1.00 65.79 120 THR G O 1
ATOM 10365 N N . GLY I 4 103 ? -2.177 -45.638 -19.716 1.00 81.02 121 GLY G N 1
ATOM 10366 C CA . GLY I 4 103 ? -2.457 -46.633 -18.695 1.00 80.50 121 GLY G CA 1
ATOM 10367 C C . GLY I 4 103 ? -3.906 -47.085 -18.636 1.00 80.67 121 GLY G C 1
ATOM 10368 O O . GLY I 4 103 ? -4.802 -46.394 -19.116 1.00 81.30 121 GLY G O 1
ATOM 10369 N N . THR I 4 104 ? -4.135 -48.255 -18.046 1.00 81.17 122 THR G N 1
ATOM 10370 C CA . THR I 4 104 ? -5.483 -48.805 -17.901 1.00 81.30 122 THR G CA 1
ATOM 10371 C C . THR I 4 104 ? -5.632 -49.535 -16.573 1.00 80.91 122 THR G C 1
ATOM 10372 O O . THR I 4 104 ? -5.325 -50.723 -16.472 1.00 80.34 122 THR G O 1
ATOM 10376 N N . LEU I 4 105 ? -6.109 -48.826 -15.557 1.00 91.75 123 LEU G N 1
ATOM 10377 C CA . LEU I 4 105 ? -6.180 -49.386 -14.214 1.00 91.45 123 LEU G CA 1
ATOM 10378 C C . LEU I 4 105 ? -7.061 -50.627 -14.132 1.00 91.20 123 LEU G C 1
ATOM 10379 O O . LEU I 4 105 ? -8.277 -50.548 -14.248 1.00 91.61 123 LEU G O 1
ATOM 10384 N N . LEU I 4 106 ? -6.438 -51.773 -13.913 1.00 44.99 124 LEU G N 1
ATOM 10385 C CA . LEU I 4 106 ? -7.178 -53.011 -13.804 1.00 44.75 124 LEU G CA 1
ATOM 10386 C C . LEU I 4 106 ? -7.520 -53.332 -12.353 1.00 44.69 124 LEU G C 1
ATOM 10387 O O . LEU I 4 106 ? -6.639 -53.386 -11.495 1.00 44.44 124 LEU G O 1
ATOM 10392 N N . SER I 4 107 ? -8.809 -53.539 -12.087 1.00 71.21 125 SER G N 1
ATOM 10393 C CA . SER I 4 107 ? -9.294 -53.867 -10.746 1.00 71.77 125 SER G CA 1
ATOM 10394 C C . SER I 4 107 ? -10.009 -55.212 -10.750 1.00 72.16 125 SER G C 1
ATOM 10395 O O . SER I 4 107 ? -11.089 -55.346 -11.325 1.00 72.31 125 SER G O 1
ATOM 10398 N N . VAL I 4 108 ? -9.409 -56.203 -10.101 1.00 94.25 126 VAL G N 1
ATOM 10399 C CA . VAL I 4 108 ? -9.954 -57.559 -10.106 1.00 94.62 126 VAL G CA 1
ATOM 10400 C C . VAL I 4 108 ? -10.681 -57.928 -8.803 1.00 95.50 126 VAL G C 1
ATOM 10401 O O . VAL I 4 108 ? -10.063 -58.412 -7.850 1.00 95.85 126 VAL G O 1
ATOM 10405 N N . LYS I 4 109 ? -11.997 -57.705 -8.786 1.00 91.63 127 LYS G N 1
ATOM 10406 C CA . LYS I 4 109 ? -12.848 -57.962 -7.622 1.00 92.49 127 LYS G CA 1
ATOM 10407 C C . LYS I 4 109 ? -12.879 -59.442 -7.219 1.00 92.94 127 LYS G C 1
ATOM 10408 O O . LYS I 4 109 ? -12.676 -60.323 -8.062 1.00 92.65 127 LYS G O 1
ATOM 10414 N N . PRO I 4 110 ? -13.155 -59.715 -5.925 1.00 116.35 128 PRO G N 1
ATOM 10415 C CA . PRO I 4 110 ? -12.960 -61.040 -5.320 1.00 116.83 128 PRO G CA 1
ATOM 10416 C C . PRO I 4 110 ? -14.089 -62.045 -5.545 1.00 117.32 128 PRO G C 1
ATOM 10417 O O . PRO I 4 110 ? -13.819 -63.247 -5.514 1.00 117.51 128 PRO G O 1
ATOM 10421 N N . ASN I 4 111 ? -15.318 -61.581 -5.743 1.00 121.27 129 ASN G N 1
ATOM 10422 C CA . ASN I 4 111 ? -16.442 -62.499 -5.846 1.00 121.87 129 ASN G CA 1
ATOM 10423 C C . ASN I 4 111 ? -16.723 -63.160 -4.498 1.00 122.72 129 ASN G C 1
ATOM 10424 O O . ASN I 4 111 ? -16.352 -64.313 -4.267 1.00 122.96 129 ASN G O 1
ATOM 10429 N N . ILE I 4 112 ? -17.374 -62.419 -3.608 1.00 88.87 130 ILE G N 1
ATOM 10430 C CA . ILE I 4 112 ? -17.683 -62.920 -2.273 1.00 89.71 130 ILE G CA 1
ATOM 10431 C C . ILE I 4 112 ? -18.937 -63.784 -2.310 1.00 90.41 130 ILE G C 1
ATOM 10432 O O . ILE I 4 112 ? -19.894 -63.476 -3.027 1.00 90.42 130 ILE G O 1
ATOM 10437 N N . GLN I 4 113 ? -18.939 -64.855 -1.523 1.00 156.62 131 GLN G N 1
ATOM 10438 C CA . GLN I 4 113 ? -20.059 -65.787 -1.521 1.00 157.33 131 GLN G CA 1
ATOM 10439 C C . GLN I 4 113 ? -20.915 -65.701 -0.255 1.00 158.25 131 GLN G C 1
ATOM 10440 O O . GLN I 4 113 ? -22.144 -65.803 -0.318 1.00 158.78 131 GLN G O 1
ATOM 10446 N N . ASN I 4 114 ? -20.261 -65.517 0.888 1.00 136.00 132 ASN G N 1
ATOM 10447 C CA . ASN I 4 114 ? -20.960 -65.367 2.160 1.00 136.85 132 ASN G CA 1
ATOM 10448 C C . ASN I 4 114 ? -20.685 -64.014 2.794 1.00 136.68 132 ASN G C 1
ATOM 10449 O O . ASN I 4 114 ? -19.919 -63.921 3.751 1.00 136.87 132 ASN G O 1
ATOM 10454 N N . PRO I 4 115 ? -21.311 -62.958 2.257 1.00 80.29 133 PRO G N 1
ATOM 10455 C CA . PRO I 4 115 ? -21.108 -61.580 2.715 1.00 80.08 133 PRO G CA 1
ATOM 10456 C C . PRO I 4 115 ? -21.667 -61.371 4.115 1.00 80.94 133 PRO G C 1
ATOM 10457 O O . PRO I 4 115 ? -22.856 -61.592 4.329 1.00 81.55 133 PRO G O 1
ATOM 10461 N N . GLU I 4 116 ? -20.826 -60.949 5.053 1.00 82.20 134 GLU G N 1
ATOM 10462 C CA . GLU I 4 116 ? -21.274 -60.680 6.412 1.00 83.00 134 GLU G CA 1
ATOM 10463 C C . GLU I 4 116 ? -21.008 -59.236 6.806 1.00 82.79 134 GLU G C 1
ATOM 10464 O O . GLU I 4 116 ? -20.346 -58.988 7.808 1.00 83.08 134 GLU G O 1
ATOM 10470 N N . PRO I 4 117 ? -21.533 -58.280 6.028 1.00 72.94 135 PRO G N 1
ATOM 10471 C CA . PRO I 4 117 ? -21.236 -56.855 6.207 1.00 72.64 135 PRO G CA 1
ATOM 10472 C C . PRO I 4 117 ? -21.264 -56.430 7.669 1.00 73.35 135 PRO G C 1
ATOM 10473 O O . PRO I 4 117 ? -22.350 -56.184 8.196 1.00 73.92 135 PRO G O 1
ATOM 10477 N N . ALA I 4 118 ? -20.094 -56.333 8.300 1.00 62.91 136 ALA G N 1
ATOM 10478 C CA . ALA I 4 118 ? -19.985 -55.909 9.691 1.00 63.59 136 ALA G CA 1
ATOM 10479 C C . ALA I 4 118 ? -19.243 -54.591 9.817 1.00 63.25 136 ALA G C 1
ATOM 10480 O O . ALA I 4 118 ? -18.558 -54.164 8.902 1.00 62.47 136 ALA G O 1
ATOM 10482 N N . VAL I 4 119 ? -19.394 -53.947 10.963 1.00 75.48 137 VAL G N 1
ATOM 10483 C CA . VAL I 4 119 ? -18.622 -52.760 11.295 1.00 75.32 137 VAL G CA 1
ATOM 10484 C C . VAL I 4 119 ? -18.168 -52.867 12.742 1.00 76.16 137 VAL G C 1
ATOM 10485 O O . VAL I 4 119 ? -18.927 -53.293 13.603 1.00 76.91 137 VAL G O 1
ATOM 10489 N N . TYR I 4 120 ? -16.922 -52.491 13.005 1.00 67.99 138 TYR G N 1
ATOM 10490 C CA . TYR I 4 120 ? -16.353 -52.606 14.337 1.00 68.82 138 TYR G CA 1
ATOM 10491 C C . TYR I 4 120 ? -15.702 -51.307 14.716 1.00 68.83 138 TYR G C 1
ATOM 10492 O O . TYR I 4 120 ? -15.243 -50.565 13.854 1.00 68.10 138 TYR G O 1
ATOM 10501 N N . GLN I 4 121 ? -15.646 -51.029 16.009 1.00 67.16 139 GLN G N 1
ATOM 10502 C CA . GLN I 4 121 ? -14.807 -49.941 16.468 1.00 67.30 139 GLN G CA 1
ATOM 10503 C C . GLN I 4 121 ? -13.536 -50.510 17.068 1.00 67.72 139 GLN G C 1
ATOM 10504 O O . GLN I 4 121 ? -13.578 -51.452 17.861 1.00 68.41 139 GLN G O 1
ATOM 10510 N N . LEU I 4 122 ? -12.406 -49.940 16.670 1.00 64.81 140 LEU G N 1
ATOM 10511 C CA . LEU I 4 122 ? -11.122 -50.347 17.192 1.00 65.22 140 LEU G CA 1
ATOM 10512 C C . LEU I 4 122 ? -10.538 -49.185 17.979 1.00 65.74 140 LEU G C 1
ATOM 10513 O O . LEU I 4 122 ? -10.837 -48.025 17.700 1.00 65.44 140 LEU G O 1
ATOM 10518 N N . LYS I 4 123 ? -9.721 -49.492 18.978 1.00 73.16 141 LYS G N 1
ATOM 10519 C CA . LYS I 4 123 ? -9.143 -48.450 19.818 1.00 73.80 141 LYS G CA 1
ATOM 10520 C C . LYS I 4 123 ? -7.620 -48.518 19.904 1.00 73.99 141 LYS G C 1
ATOM 10521 O O . LYS I 4 123 ? -7.040 -49.601 19.884 1.00 74.09 141 LYS G O 1
ATOM 10527 N N . ASP I 4 124 ? -6.990 -47.347 20.008 1.00 73.22 142 ASP G N 1
ATOM 10528 C CA . ASP I 4 124 ? -5.536 -47.229 20.098 1.00 73.48 142 ASP G CA 1
ATOM 10529 C C . ASP I 4 124 ? -5.089 -47.296 21.550 1.00 74.77 142 ASP G C 1
ATOM 10530 O O . ASP I 4 124 ? -5.206 -46.317 22.282 1.00 75.37 142 ASP G O 1
ATOM 10535 N N . PRO I 4 125 ? -4.556 -48.452 21.964 1.00 104.85 143 PRO G N 1
ATOM 10536 C CA . PRO I 4 125 ? -4.161 -48.658 23.359 1.00 106.14 143 PRO G CA 1
ATOM 10537 C C . PRO I 4 125 ? -3.156 -47.610 23.845 1.00 106.74 143 PRO G C 1
ATOM 10538 O O . PRO I 4 125 ? -2.887 -47.553 25.045 1.00 107.87 143 PRO G O 1
ATOM 10542 N N . ARG I 4 126 ? -2.614 -46.800 22.938 1.00 125.58 144 ARG G N 1
ATOM 10543 C CA . ARG I 4 126 ? -1.611 -45.808 23.318 1.00 126.16 144 ARG G CA 1
ATOM 10544 C C . ARG I 4 126 ? -2.095 -44.386 23.084 1.00 125.89 144 ARG G C 1
ATOM 10545 O O . ARG I 4 126 ? -1.302 -43.471 22.863 1.00 125.94 144 ARG G O 1
ATOM 10553 N N . SER I 4 127 ? -3.410 -44.219 23.139 1.00 116.57 145 SER G N 1
ATOM 10554 C CA . SER I 4 127 ? -4.040 -42.915 23.044 1.00 116.42 145 SER G CA 1
ATOM 10555 C C . SER I 4 127 ? -5.506 -43.088 23.366 1.00 116.39 145 SER G C 1
ATOM 10556 O O . SER I 4 127 ? -6.226 -43.769 22.641 1.00 115.62 145 SER G O 1
ATOM 10559 N N . GLN I 4 128 ? -5.946 -42.470 24.454 1.00 94.46 146 GLN G N 1
ATOM 10560 C CA . GLN I 4 128 ? -7.299 -42.680 24.965 1.00 94.65 146 GLN G CA 1
ATOM 10561 C C . GLN I 4 128 ? -8.421 -42.354 23.969 1.00 93.62 146 GLN G C 1
ATOM 10562 O O . GLN I 4 128 ? -9.298 -43.182 23.705 1.00 93.25 146 GLN G O 1
ATOM 10568 N N . ASP I 4 129 ? -8.388 -41.149 23.417 1.00 156.05 147 ASP G N 1
ATOM 10569 C CA . ASP I 4 129 ? -9.493 -40.673 22.593 1.00 155.24 147 ASP G CA 1
ATOM 10570 C C . ASP I 4 129 ? -9.461 -41.214 21.172 1.00 154.05 147 ASP G C 1
ATOM 10571 O O . ASP I 4 129 ? -10.234 -40.789 20.314 1.00 153.29 147 ASP G O 1
ATOM 10576 N N . SER I 4 130 ? -8.562 -42.151 20.918 1.00 75.71 148 SER G N 1
ATOM 10577 C CA . SER I 4 130 ? -8.414 -42.668 19.569 1.00 74.62 148 SER G CA 1
ATOM 10578 C C . SER I 4 130 ? -9.392 -43.800 19.284 1.00 74.27 148 SER G C 1
ATOM 10579 O O . SER I 4 130 ? -9.379 -44.848 19.933 1.00 74.78 148 SER G O 1
ATOM 10582 N N . THR I 4 131 ? -10.253 -43.560 18.304 1.00 70.98 149 THR G N 1
ATOM 10583 C CA . THR I 4 131 ? -11.275 -44.513 17.914 1.00 70.63 149 THR G CA 1
ATOM 10584 C C . THR I 4 131 ? -11.357 -44.599 16.394 1.00 69.48 149 THR G C 1
ATOM 10585 O O . THR I 4 131 ? -11.242 -43.588 15.690 1.00 68.96 149 THR G O 1
ATOM 10589 N N . LEU I 4 132 ? -11.559 -45.812 15.893 1.00 65.71 150 LEU G N 1
ATOM 10590 C CA . LEU I 4 132 ? -11.469 -46.066 14.464 1.00 64.67 150 LEU G CA 1
ATOM 10591 C C . LEU I 4 132 ? -12.449 -47.144 14.059 1.00 64.44 150 LEU G C 1
ATOM 10592 O O . LEU I 4 132 ? -12.707 -48.065 14.828 1.00 65.06 150 LEU G O 1
ATOM 10597 N N . CYS I 4 133 ? -12.966 -47.047 12.837 1.00 68.14 151 CYS G N 1
ATOM 10598 C CA . CYS I 4 133 ? -14.079 -47.885 12.396 1.00 67.97 151 CYS G CA 1
ATOM 10599 C C . CYS I 4 133 ? -13.812 -48.702 11.134 1.00 67.15 151 CYS G C 1
ATOM 10600 O O . CYS I 4 133 ? -13.699 -48.155 10.046 1.00 66.38 151 CYS G O 1
ATOM 10603 N N . LEU I 4 134 ? -13.730 -50.017 11.287 1.00 70.05 152 LEU G N 1
ATOM 10604 C CA . LEU I 4 134 ? -13.432 -50.900 10.169 1.00 69.36 152 LEU G CA 1
ATOM 10605 C C . LEU I 4 134 ? -14.648 -51.655 9.708 1.00 69.31 152 LEU G C 1
ATOM 10606 O O . LEU I 4 134 ? -15.274 -52.366 10.485 1.00 69.99 152 LEU G O 1
ATOM 10611 N N . PHE I 4 135 ? -14.933 -51.510 8.420 1.00 84.55 153 PHE G N 1
ATOM 10612 C CA . PHE I 4 135 ? -16.123 -52.036 7.772 1.00 84.43 153 PHE G CA 1
ATOM 10613 C C . PHE I 4 135 ? -15.739 -53.228 6.905 1.00 84.00 153 PHE G C 1
ATOM 10614 O O . PHE I 4 135 ? -15.222 -53.061 5.813 1.00 83.22 153 PHE G O 1
ATOM 10622 N N . THR I 4 136 ? -16.003 -54.437 7.380 1.00 64.22 154 THR G N 1
ATOM 10623 C CA . THR I 4 136 ? -15.406 -55.606 6.747 1.00 63.90 154 THR G CA 1
ATOM 10624 C C . THR I 4 136 ? -16.374 -56.623 6.141 1.00 63.93 154 THR G C 1
ATOM 10625 O O . THR I 4 136 ? -17.577 -56.430 6.107 1.00 64.18 154 THR G O 1
ATOM 10629 N N . ASP I 4 137 ? -15.788 -57.706 5.650 1.00 65.48 155 ASP G N 1
ATOM 10630 C CA . ASP I 4 137 ? -16.473 -58.845 5.036 1.00 65.52 155 ASP G CA 1
ATOM 10631 C C . ASP I 4 137 ? -17.528 -58.601 3.953 1.00 65.16 155 ASP G C 1
ATOM 10632 O O . ASP I 4 137 ? -18.060 -59.563 3.406 1.00 65.23 155 ASP G O 1
ATOM 10637 N N . PHE I 4 138 ? -17.819 -57.348 3.616 1.00 84.24 156 PHE G N 1
ATOM 10638 C CA . PHE I 4 138 ? -18.894 -57.083 2.651 1.00 84.03 156 PHE G CA 1
ATOM 10639 C C . PHE I 4 138 ? -18.590 -57.570 1.222 1.00 83.30 156 PHE G C 1
ATOM 10640 O O . PHE I 4 138 ? -17.496 -58.066 0.940 1.00 82.89 156 PHE G O 1
ATOM 10648 N N . ASP I 4 139 ? -19.578 -57.449 0.338 1.00 140.74 157 ASP G N 1
ATOM 10649 C CA . ASP I 4 139 ? -19.483 -58.016 -1.007 1.00 140.20 157 ASP G CA 1
ATOM 10650 C C . ASP I 4 139 ? -18.901 -57.043 -2.029 1.00 139.34 157 ASP G C 1
ATOM 10651 O O . ASP I 4 139 ? -18.978 -55.823 -1.861 1.00 139.23 157 ASP G O 1
ATOM 10656 N N . SER I 4 140 ? -18.338 -57.603 -3.097 1.00 109.68 158 SER G N 1
ATOM 10657 C CA . SER I 4 140 ? -17.670 -56.830 -4.139 1.00 108.84 158 SER G CA 1
ATOM 10658 C C . SER I 4 140 ? -18.571 -55.744 -4.722 1.00 108.79 158 SER G C 1
ATOM 10659 O O . SER I 4 140 ? -18.191 -54.576 -4.794 1.00 108.42 158 SER G O 1
ATOM 10662 N N . GLN I 4 141 ? -19.770 -56.138 -5.131 1.00 117.16 159 GLN G N 1
ATOM 10663 C CA . GLN I 4 141 ? -20.681 -55.237 -5.826 1.00 117.18 159 GLN G CA 1
ATOM 10664 C C . GLN I 4 141 ? -20.868 -53.882 -5.144 1.00 117.31 159 GLN G C 1
ATOM 10665 O O . GLN I 4 141 ? -20.756 -52.837 -5.790 1.00 116.89 159 GLN G O 1
ATOM 10671 N N . ILE I 4 142 ? -21.139 -53.902 -3.842 1.00 104.47 160 ILE G N 1
ATOM 10672 C CA . ILE I 4 142 ? -21.589 -52.696 -3.145 1.00 104.75 160 ILE G CA 1
ATOM 10673 C C . ILE I 4 142 ? -20.562 -51.575 -3.052 1.00 104.19 160 ILE G C 1
ATOM 10674 O O . ILE I 4 142 ? -19.396 -51.801 -2.730 1.00 103.87 160 ILE G O 1
ATOM 10679 N N . ASN I 4 143 ? -21.034 -50.363 -3.332 1.00 90.64 161 ASN G N 1
ATOM 10680 C CA . ASN I 4 143 ? -20.213 -49.164 -3.317 1.00 90.16 161 ASN G CA 1
ATOM 10681 C C . ASN I 4 143 ? -20.085 -48.563 -1.927 1.00 90.60 161 ASN G C 1
ATOM 10682 O O . ASN I 4 143 ? -21.084 -48.278 -1.264 1.00 91.24 161 ASN G O 1
ATOM 10687 N N . VAL I 4 144 ? -18.843 -48.368 -1.499 1.00 108.87 162 VAL G N 1
ATOM 10688 C CA . VAL I 4 144 ? -18.547 -47.796 -0.191 1.00 109.30 162 VAL G CA 1
ATOM 10689 C C . VAL I 4 144 ? -18.853 -46.298 -0.138 1.00 109.29 162 VAL G C 1
ATOM 10690 O O . VAL I 4 144 ? -18.393 -45.537 -0.994 1.00 108.70 162 VAL G O 1
ATOM 10694 N N . PRO I 4 145 ? -19.626 -45.876 0.879 1.00 79.76 163 PRO G N 1
ATOM 10695 C CA . PRO I 4 145 ? -19.924 -44.466 1.148 1.00 79.89 163 PRO G CA 1
ATOM 10696 C C . PRO I 4 145 ? -18.700 -43.548 1.005 1.00 79.38 163 PRO G C 1
ATOM 10697 O O . PRO I 4 145 ? -17.548 -43.986 1.112 1.00 79.12 163 PRO G O 1
ATOM 10701 N N . LYS I 4 146 ? -18.968 -42.274 0.741 1.00 85.13 164 LYS G N 1
ATOM 10702 C CA . LYS I 4 146 ? -17.920 -41.284 0.548 1.00 85.19 164 LYS G CA 1
ATOM 10703 C C . LYS I 4 146 ? -18.041 -40.224 1.626 1.00 85.84 164 LYS G C 1
ATOM 10704 O O . LYS I 4 146 ? -19.137 -39.950 2.113 1.00 86.32 164 LYS G O 1
ATOM 10710 N N . THR I 4 147 ? -16.917 -39.630 2.008 1.00 117.04 165 THR G N 1
ATOM 10711 C CA . THR I 4 147 ? -16.943 -38.572 3.009 1.00 117.71 165 THR G CA 1
ATOM 10712 C C . THR I 4 147 ? -17.135 -37.218 2.349 1.00 118.39 165 THR G C 1
ATOM 10713 O O . THR I 4 147 ? -16.570 -36.940 1.287 1.00 118.28 165 THR G O 1
ATOM 10717 N N . MET I 4 148 ? -17.929 -36.372 2.993 1.00 145.67 166 MET G N 1
ATOM 10718 C CA . MET I 4 148 ? -18.231 -35.052 2.463 1.00 146.42 166 MET G CA 1
ATOM 10719 C C . MET I 4 148 ? -17.929 -33.973 3.492 1.00 147.10 166 MET G C 1
ATOM 10720 O O . MET I 4 148 ? -17.711 -32.816 3.139 1.00 147.69 166 MET G O 1
ATOM 10725 N N . GLU I 4 149 ? -17.912 -34.359 4.763 1.00 115.63 167 GLU G N 1
ATOM 10726 C CA . GLU I 4 149 ? -17.669 -33.414 5.844 1.00 116.31 167 GLU G CA 1
ATOM 10727 C C . GLU I 4 149 ? -16.182 -33.284 6.157 1.00 116.17 167 GLU G C 1
ATOM 10728 O O . GLU I 4 149 ? -15.362 -34.092 5.712 1.00 115.46 167 GLU G O 1
ATOM 10734 N N . SER I 4 150 ? -15.843 -32.244 6.911 1.00 116.92 168 SER G N 1
ATOM 10735 C CA . SER I 4 150 ? -14.468 -32.009 7.320 1.00 116.96 168 SER G CA 1
ATOM 10736 C C . SER I 4 150 ? -14.204 -32.636 8.684 1.00 116.86 168 SER G C 1
ATOM 10737 O O . SER I 4 150 ? -15.059 -32.619 9.570 1.00 117.21 168 SER G O 1
ATOM 10740 N N . GLY I 4 151 ? -13.007 -33.183 8.847 1.00 137.16 169 GLY G N 1
ATOM 10741 C CA . GLY I 4 151 ? -12.635 -33.831 10.089 1.00 137.17 169 GLY G CA 1
ATOM 10742 C C . GLY I 4 151 ? -12.949 -35.313 10.043 1.00 136.91 169 GLY G C 1
ATOM 10743 O O . GLY I 4 151 ? -12.309 -36.121 10.714 1.00 137.27 169 GLY G O 1
ATOM 10744 N N . THR I 4 152 ? -13.940 -35.668 9.235 1.00 103.59 170 THR G N 1
ATOM 10745 C CA . THR I 4 152 ? -14.322 -37.059 9.042 1.00 103.35 170 THR G CA 1
ATOM 10746 C C . THR I 4 152 ? -13.727 -37.547 7.727 1.00 102.44 170 THR G C 1
ATOM 10747 O O . THR I 4 152 ? -13.883 -36.893 6.695 1.00 101.86 170 THR G O 1
ATOM 10751 N N . PHE I 4 153 ? -13.039 -38.685 7.759 1.00 75.14 171 PHE G N 1
ATOM 10752 C CA . PHE I 4 153 ? -12.376 -39.196 6.559 1.00 74.31 171 PHE G CA 1
ATOM 10753 C C . PHE I 4 153 ? -12.669 -40.679 6.354 1.00 74.13 171 PHE G C 1
ATOM 10754 O O . PHE I 4 153 ? -12.822 -41.429 7.312 1.00 74.74 171 PHE G O 1
ATOM 10762 N N . ILE I 4 154 ? -12.747 -41.093 5.095 1.00 64.86 172 ILE G N 1
ATOM 10763 C CA . ILE I 4 154 ? -13.050 -42.480 4.748 1.00 64.66 172 ILE G CA 1
ATOM 10764 C C . ILE I 4 154 ? -12.188 -42.957 3.578 1.00 63.85 172 ILE G C 1
ATOM 10765 O O . ILE I 4 154 ? -11.915 -42.206 2.640 1.00 63.26 172 ILE G O 1
ATOM 10770 N N . THR I 4 155 ? -11.777 -44.218 3.637 1.00 60.27 173 THR G N 1
ATOM 10771 C CA . THR I 4 155 ? -10.905 -44.787 2.626 1.00 59.57 173 THR G CA 1
ATOM 10772 C C . THR I 4 155 ? -11.720 -45.593 1.645 1.00 59.11 173 THR G C 1
ATOM 10773 O O . THR I 4 155 ? -12.832 -45.994 1.952 1.00 59.48 173 THR G O 1
ATOM 10777 N N . ASP I 4 156 ? -11.161 -45.839 0.467 1.00 72.51 174 ASP G N 1
ATOM 10778 C CA . ASP I 4 156 ? -11.824 -46.663 -0.536 1.00 72.09 174 ASP G CA 1
ATOM 10779 C C . ASP I 4 156 ? -11.674 -48.143 -0.218 1.00 72.32 174 ASP G C 1
ATOM 10780 O O . ASP I 4 156 ? -10.895 -48.521 0.654 1.00 72.71 174 ASP G O 1
ATOM 10785 N N . LYS I 4 157 ? -12.412 -48.982 -0.931 1.00 59.54 175 LYS G N 1
ATOM 10786 C CA . LYS I 4 157 ? -12.542 -50.377 -0.530 1.00 59.91 175 LYS G CA 1
ATOM 10787 C C . LYS I 4 157 ? -11.342 -51.252 -0.894 1.00 59.54 175 LYS G C 1
ATOM 10788 O O . LYS I 4 157 ? -11.290 -51.856 -1.959 1.00 59.01 175 LYS G O 1
ATOM 10794 N N . CYS I 4 158 ? -10.378 -51.309 0.015 1.00 105.36 176 CYS G N 1
ATOM 10795 C CA . CYS I 4 158 ? -9.220 -52.165 -0.147 1.00 105.17 176 CYS G CA 1
ATOM 10796 C C . CYS I 4 158 ? -9.610 -53.622 0.104 1.00 105.53 176 CYS G C 1
ATOM 10797 O O . CYS I 4 158 ? -10.450 -53.912 0.947 1.00 106.20 176 CYS G O 1
ATOM 10800 N N . VAL I 4 159 ? -8.990 -54.534 -0.630 1.00 64.13 177 VAL G N 1
ATOM 10801 C CA . VAL I 4 159 ? -9.354 -55.942 -0.586 1.00 64.40 177 VAL G CA 1
ATOM 10802 C C . VAL I 4 159 ? -8.177 -56.793 -0.167 1.00 64.59 177 VAL G C 1
ATOM 10803 O O . VAL I 4 159 ? -7.061 -56.566 -0.623 1.00 64.13 177 VAL G O 1
ATOM 10807 N N . LEU I 4 160 ? -8.410 -57.793 0.673 1.00 61.13 178 LEU G N 1
ATOM 10808 C CA . LEU I 4 160 ? -7.303 -58.646 1.096 1.00 61.39 178 LEU G CA 1
ATOM 10809 C C . LEU I 4 160 ? -7.545 -60.150 0.924 1.00 61.58 178 LEU G C 1
ATOM 10810 O O . LEU I 4 160 ? -8.615 -60.565 0.481 1.00 61.54 178 LEU G O 1
ATOM 10815 N N . ASP I 4 161 ? -6.538 -60.956 1.256 1.00 80.35 179 ASP G N 1
ATOM 10816 C CA . ASP I 4 161 ? -6.628 -62.404 1.085 1.00 80.54 179 ASP G CA 1
ATOM 10817 C C . ASP I 4 161 ? -5.658 -63.183 1.964 1.00 81.18 179 ASP G C 1
ATOM 10818 O O . ASP I 4 161 ? -4.440 -63.022 1.870 1.00 80.99 179 ASP G O 1
ATOM 10823 N N . MET I 4 162 ? -6.218 -64.049 2.800 1.00 66.76 180 MET G N 1
ATOM 10824 C CA . MET I 4 162 ? -5.436 -64.916 3.666 1.00 67.48 180 MET G CA 1
ATOM 10825 C C . MET I 4 162 ? -5.195 -66.247 2.963 1.00 67.32 180 MET G C 1
ATOM 10826 O O . MET I 4 162 ? -6.030 -66.714 2.193 1.00 67.01 180 MET G O 1
ATOM 10831 N N . LYS I 4 163 ? -4.042 -66.852 3.215 1.00 103.35 181 LYS G N 1
ATOM 10832 C CA . LYS I 4 163 ? -3.662 -68.073 2.510 1.00 103.17 181 LYS G CA 1
ATOM 10833 C C . LYS I 4 163 ? -4.542 -69.280 2.859 1.00 103.82 181 LYS G C 1
ATOM 10834 O O . LYS I 4 163 ? -4.580 -70.262 2.114 1.00 103.62 181 LYS G O 1
ATOM 10840 N N . ALA I 4 164 ? -5.247 -69.199 3.983 1.00 125.74 182 ALA G N 1
ATOM 10841 C CA . ALA I 4 164 ? -6.062 -70.317 4.457 1.00 126.48 182 ALA G CA 1
ATOM 10842 C C . ALA I 4 164 ? -6.952 -70.896 3.363 1.00 126.03 182 ALA G C 1
ATOM 10843 O O . ALA I 4 164 ? -6.528 -71.771 2.603 1.00 125.76 182 ALA G O 1
ATOM 10845 N N . MET I 4 165 ? -8.183 -70.400 3.281 1.00 109.60 183 MET G N 1
ATOM 10846 C CA . MET I 4 165 ? -9.106 -70.855 2.253 1.00 109.24 183 MET G CA 1
ATOM 10847 C C . MET I 4 165 ? -10.057 -69.747 1.819 1.00 108.79 183 MET G C 1
ATOM 10848 O O . MET I 4 165 ? -10.742 -69.154 2.652 1.00 109.26 183 MET G O 1
ATOM 10853 N N . ASP I 4 166 ? -10.096 -69.490 0.511 1.00 169.19 184 ASP G N 1
ATOM 10854 C CA . ASP I 4 166 ? -10.909 -68.423 -0.082 1.00 168.69 184 ASP G CA 1
ATOM 10855 C C . ASP I 4 166 ? -11.139 -67.261 0.873 1.00 168.97 184 ASP G C 1
ATOM 10856 O O . ASP I 4 166 ? -12.259 -66.767 1.010 1.00 169.17 184 ASP G O 1
ATOM 10861 N N . SER I 4 167 ? -10.074 -66.812 1.525 1.00 64.10 185 SER G N 1
ATOM 10862 C CA . SER I 4 167 ? -10.227 -65.861 2.618 1.00 64.54 185 SER G CA 1
ATOM 10863 C C . SER I 4 167 ? -10.275 -64.405 2.151 1.00 63.89 185 SER G C 1
ATOM 10864 O O . SER I 4 167 ? -10.082 -63.481 2.946 1.00 64.12 185 SER G O 1
ATOM 10867 N N . LYS I 4 168 ? -10.578 -64.212 0.872 1.00 85.20 186 LYS G N 1
ATOM 10868 C CA . LYS I 4 168 ? -10.708 -62.878 0.299 1.00 84.57 186 LYS G CA 1
ATOM 10869 C C . LYS I 4 168 ? -11.812 -62.076 0.992 1.00 85.03 186 LYS G C 1
ATOM 10870 O O . LYS I 4 168 ? -12.973 -62.483 1.003 1.00 85.41 186 LYS G O 1
ATOM 10876 N N . SER I 4 169 ? -11.445 -60.930 1.554 1.00 66.44 187 SER G N 1
ATOM 10877 C CA . SER I 4 169 ? -12.381 -60.088 2.285 1.00 66.90 187 SER G CA 1
ATOM 10878 C C . SER I 4 169 ? -12.215 -58.646 1.856 1.00 66.33 187 SER G C 1
ATOM 10879 O O . SER I 4 169 ? -11.106 -58.206 1.585 1.00 65.87 187 SER G O 1
ATOM 10882 N N . ASN I 4 170 ? -13.305 -57.898 1.781 1.00 52.31 188 ASN G N 1
ATOM 10883 C CA . ASN I 4 170 ? -13.175 -56.473 1.518 1.00 51.89 188 ASN G CA 1
ATOM 10884 C C . ASN I 4 170 ? -13.050 -55.695 2.816 1.00 52.47 188 ASN G C 1
ATOM 10885 O O . ASN I 4 170 ? -12.812 -56.273 3.869 1.00 53.14 188 ASN G O 1
ATOM 10890 N N . GLY I 4 171 ? -13.189 -54.380 2.734 1.00 65.58 189 GLY G N 1
ATOM 10891 C CA . GLY I 4 171 ? -13.165 -53.559 3.922 1.00 66.16 189 GLY G CA 1
ATOM 10892 C C . GLY I 4 171 ? -12.645 -52.160 3.702 1.00 65.76 189 GLY G C 1
ATOM 10893 O O . GLY I 4 171 ? -11.678 -51.964 2.987 1.00 65.15 189 GLY G O 1
ATOM 10894 N N . ALA I 4 172 ? -13.290 -51.186 4.332 1.00 78.83 190 ALA G N 1
ATOM 10895 C CA . ALA I 4 172 ? -12.812 -49.808 4.322 1.00 78.61 190 ALA G CA 1
ATOM 10896 C C . ALA I 4 172 ? -12.480 -49.364 5.736 1.00 79.38 190 ALA G C 1
ATOM 10897 O O . ALA I 4 172 ? -12.475 -50.171 6.655 1.00 80.03 190 ALA G O 1
ATOM 10899 N N . ILE I 4 173 ? -12.211 -48.078 5.914 1.00 66.37 191 ILE G N 1
ATOM 10900 C CA . ILE I 4 173 ? -11.787 -47.564 7.211 1.00 67.11 191 ILE G CA 1
ATOM 10901 C C . ILE I 4 173 ? -12.120 -46.086 7.330 1.00 67.15 191 ILE G C 1
ATOM 10902 O O . ILE I 4 173 ? -12.076 -45.366 6.336 1.00 66.49 191 ILE G O 1
ATOM 10907 N N . ALA I 4 174 ? -12.450 -45.627 8.535 1.00 63.83 192 ALA G N 1
ATOM 10908 C CA . ALA I 4 174 ? -12.744 -44.213 8.721 1.00 63.94 192 ALA G CA 1
ATOM 10909 C C . ALA I 4 174 ? -12.400 -43.703 10.113 1.00 64.84 192 ALA G C 1
ATOM 10910 O O . ALA I 4 174 ? -12.299 -44.476 11.053 1.00 65.48 192 ALA G O 1
ATOM 10912 N N . TRP I 4 175 ? -12.225 -42.393 10.231 1.00 63.13 193 TRP G N 1
ATOM 10913 C CA . TRP I 4 175 ? -11.905 -41.767 11.504 1.00 64.00 193 TRP G CA 1
ATOM 10914 C C . TRP I 4 175 ? -12.334 -40.306 11.486 1.00 64.05 193 TRP G C 1
ATOM 10915 O O . TRP I 4 175 ? -12.777 -39.796 10.459 1.00 63.38 193 TRP G O 1
ATOM 10926 N N . SER I 4 176 ? -12.197 -39.630 12.623 1.00 71.13 194 SER G N 1
ATOM 10927 C CA . SER I 4 176 ? -12.575 -38.223 12.708 1.00 71.27 194 SER G CA 1
ATOM 10928 C C . SER I 4 176 ? -11.985 -37.468 13.908 1.00 72.20 194 SER G C 1
ATOM 10929 O O . SER I 4 176 ? -11.631 -38.065 14.926 1.00 72.90 194 SER G O 1
ATOM 10932 N N . ASN I 4 177 ? -11.852 -36.153 13.746 1.00 88.22 195 ASN G N 1
ATOM 10933 C CA . ASN I 4 177 ? -11.625 -35.245 14.861 1.00 89.15 195 ASN G CA 1
ATOM 10934 C C . ASN I 4 177 ? -12.911 -34.475 15.159 1.00 89.39 195 ASN G C 1
ATOM 10935 O O . ASN I 4 177 ? -12.884 -33.288 15.484 1.00 89.81 195 ASN G O 1
ATOM 10940 N N . GLN I 4 178 ? -14.035 -35.176 15.033 1.00 125.24 196 GLN G N 1
ATOM 10941 C CA . GLN I 4 178 ? -15.360 -34.608 15.256 1.00 125.44 196 GLN G CA 1
ATOM 10942 C C . GLN I 4 178 ? -15.964 -35.164 16.539 1.00 126.27 196 GLN G C 1
ATOM 10943 O O . GLN I 4 178 ? -16.100 -36.379 16.686 1.00 126.27 196 GLN G O 1
ATOM 10949 N N . THR I 4 179 ? -16.321 -34.261 17.453 1.00 143.72 197 THR G N 1
ATOM 10950 C CA . THR I 4 179 ? -16.898 -34.602 18.760 1.00 144.62 197 THR G CA 1
ATOM 10951 C C . THR I 4 179 ? -16.666 -36.050 19.165 1.00 144.78 197 THR G C 1
ATOM 10952 O O . THR I 4 179 ? -15.663 -36.385 19.797 1.00 145.24 197 THR G O 1
ATOM 10956 N N . SER I 4 180 ? -17.622 -36.895 18.798 1.00 147.61 198 SER G N 1
ATOM 10957 C CA . SER I 4 180 ? -17.554 -38.330 19.037 1.00 147.71 198 SER G CA 1
ATOM 10958 C C . SER I 4 180 ? -18.799 -38.964 18.442 1.00 147.33 198 SER G C 1
ATOM 10959 O O . SER I 4 180 ? -19.813 -39.125 19.127 1.00 147.87 198 SER G O 1
ATOM 10962 N N . PHE I 4 181 ? -18.722 -39.321 17.164 1.00 110.91 199 PHE G N 1
ATOM 10963 C CA . PHE I 4 181 ? -19.915 -39.725 16.431 1.00 110.52 199 PHE G CA 1
ATOM 10964 C C . PHE I 4 181 ? -19.864 -41.123 15.815 1.00 110.11 199 PHE G C 1
ATOM 10965 O O . PHE I 4 181 ? -19.232 -41.356 14.792 1.00 109.37 199 PHE G O 1
ATOM 10973 N N . THR I 4 182 ? -20.581 -42.027 16.475 1.00 82.30 200 THR G N 1
ATOM 10974 C CA . THR I 4 182 ? -20.571 -43.475 16.252 1.00 82.20 200 THR G CA 1
ATOM 10975 C C . THR I 4 182 ? -20.326 -44.003 14.848 1.00 81.29 200 THR G C 1
ATOM 10976 O O . THR I 4 182 ? -20.361 -43.273 13.861 1.00 80.63 200 THR G O 1
ATOM 10980 N N . CYS I 4 183 ? -20.116 -45.312 14.791 1.00 116.84 201 CYS G N 1
ATOM 10981 C CA . CYS I 4 183 ? -19.702 -45.984 13.574 1.00 116.04 201 CYS G CA 1
ATOM 10982 C C . CYS I 4 183 ? -20.829 -46.237 12.585 1.00 115.66 201 CYS G C 1
ATOM 10983 O O . CYS I 4 183 ? -20.596 -46.777 11.511 1.00 115.02 201 CYS G O 1
ATOM 10986 N N . GLN I 4 184 ? -22.049 -45.858 12.943 1.00 113.93 202 GLN G N 1
ATOM 10987 C CA . GLN I 4 184 ? -23.142 -45.896 11.983 1.00 113.63 202 GLN G CA 1
ATOM 10988 C C . GLN I 4 184 ? -23.529 -44.455 11.688 1.00 113.45 202 GLN G C 1
ATOM 10989 O O . GLN I 4 184 ? -24.254 -44.170 10.737 1.00 113.10 202 GLN G O 1
ATOM 10995 N N . ASP I 4 185 ? -23.013 -43.549 12.515 1.00 114.41 203 ASP G N 1
ATOM 10996 C CA . ASP I 4 185 ? -23.292 -42.120 12.401 1.00 114.33 203 ASP G CA 1
ATOM 10997 C C . ASP I 4 185 ? -22.716 -41.529 11.123 1.00 113.44 203 ASP G C 1
ATOM 10998 O O . ASP I 4 185 ? -23.105 -40.445 10.699 1.00 113.25 203 ASP G O 1
ATOM 11003 N N . ILE I 4 186 ? -21.780 -42.243 10.514 1.00 124.28 204 ILE G N 1
ATOM 11004 C CA . ILE I 4 186 ? -21.183 -41.788 9.263 1.00 123.41 204 ILE G CA 1
ATOM 11005 C C . ILE I 4 186 ? -21.272 -42.846 8.161 1.00 122.87 204 ILE G C 1
ATOM 11006 O O . ILE I 4 186 ? -21.352 -42.515 6.976 1.00 122.24 204 ILE G O 1
ATOM 11011 N N . PHE I 4 187 ? -21.261 -44.116 8.560 1.00 115.34 205 PHE G N 1
ATOM 11012 C CA . PHE I 4 187 ? -21.397 -45.225 7.614 1.00 114.95 205 PHE G CA 1
ATOM 11013 C C . PHE I 4 187 ? -22.840 -45.440 7.176 1.00 115.15 205 PHE G C 1
ATOM 11014 O O . PHE I 4 187 ? -23.089 -45.827 6.038 1.00 114.70 205 PHE G O 1
ATOM 11022 N N . LYS I 4 188 ? -23.775 -45.199 8.093 1.00 118.84 206 LYS G N 1
ATOM 11023 C CA . LYS I 4 188 ? -25.216 -45.359 7.852 1.00 119.21 206 LYS G CA 1
ATOM 11024 C C . LYS I 4 188 ? -25.656 -46.160 6.611 1.00 118.85 206 LYS G C 1
ATOM 11025 O O . LYS I 4 188 ? -26.327 -47.181 6.754 1.00 119.29 206 LYS G O 1
ATOM 11031 N N . GLU I 4 189 ? -25.310 -45.703 5.407 1.00 102.20 207 GLU G N 1
ATOM 11032 C CA . GLU I 4 189 ? -25.669 -46.436 4.184 1.00 101.89 207 GLU G CA 1
ATOM 11033 C C . GLU I 4 189 ? -25.054 -47.836 4.130 1.00 101.77 207 GLU G C 1
ATOM 11034 O O . GLU I 4 189 ? -24.332 -48.164 3.191 1.00 101.12 207 GLU G O 1
ATOM 11040 N N . THR I 4 190 ? -25.358 -48.665 5.121 1.00 104.93 208 THR G N 1
ATOM 11041 C CA . THR I 4 190 ? -24.673 -49.943 5.268 1.00 104.90 208 THR G CA 1
ATOM 11042 C C . THR I 4 190 ? -25.532 -51.030 5.921 1.00 105.68 208 THR G C 1
ATOM 11043 O O . THR I 4 190 ? -26.742 -51.086 5.707 1.00 106.08 208 THR G O 1
ATOM 11047 N N . ASN I 4 191 ? -24.889 -51.890 6.715 1.00 132.00 209 ASN G N 1
ATOM 11048 C CA . ASN I 4 191 ? -25.558 -53.014 7.384 1.00 132.76 209 ASN G CA 1
ATOM 11049 C C . ASN I 4 191 ? -25.094 -53.304 8.820 1.00 133.35 209 ASN G C 1
ATOM 11050 O O . ASN I 4 191 ? -24.826 -52.383 9.598 1.00 133.50 209 ASN G O 1
ATOM 11055 N N . ALA I 4 192 ? -25.009 -54.594 9.154 1.00 93.04 210 ALA G N 1
ATOM 11056 C CA . ALA I 4 192 ? -24.817 -55.051 10.539 1.00 93.79 210 ALA G CA 1
ATOM 11057 C C . ALA I 4 192 ? -23.813 -54.225 11.337 1.00 93.75 210 ALA G C 1
ATOM 11058 O O . ALA I 4 192 ? -22.870 -53.691 10.780 1.00 93.06 210 ALA G O 1
ATOM 11060 N N . THR I 4 193 ? -24.029 -54.114 12.643 1.00 77.12 211 THR G N 1
ATOM 11061 C CA . THR I 4 193 ? -23.129 -53.367 13.517 1.00 77.24 211 THR G CA 1
ATOM 11062 C C . THR I 4 193 ? -23.100 -54.010 14.900 1.00 78.18 211 THR G C 1
ATOM 11063 O O . THR I 4 193 ? -22.199 -53.766 15.699 1.00 78.42 211 THR G O 1
ATOM 11067 N N . ALA J 5 3 ? 23.030 -54.580 -14.383 1.00 90.35 3 ALA H N 1
ATOM 11068 C CA . ALA J 5 3 ? 21.628 -54.175 -14.398 1.00 89.78 3 ALA H CA 1
ATOM 11069 C C . ALA J 5 3 ? 21.463 -52.731 -13.923 1.00 90.17 3 ALA H C 1
ATOM 11070 O O . ALA J 5 3 ? 22.344 -52.171 -13.272 1.00 90.99 3 ALA H O 1
ATOM 11072 N N . VAL J 5 4 ? 20.319 -52.138 -14.248 1.00 66.56 4 VAL H N 1
ATOM 11073 C CA . VAL J 5 4 ? 20.091 -50.710 -14.032 1.00 66.85 4 VAL H CA 1
ATOM 11074 C C . VAL J 5 4 ? 19.716 -50.362 -12.596 1.00 67.48 4 VAL H C 1
ATOM 11075 O O . VAL J 5 4 ? 18.781 -50.928 -12.034 1.00 67.26 4 VAL H O 1
ATOM 11079 N N . THR J 5 5 ? 20.424 -49.398 -12.019 1.00 93.55 5 THR H N 1
ATOM 11080 C CA . THR J 5 5 ? 20.167 -48.997 -10.645 1.00 94.25 5 THR H CA 1
ATOM 11081 C C . THR J 5 5 ? 20.288 -47.490 -10.484 1.00 94.74 5 THR H C 1
ATOM 11082 O O . THR J 5 5 ? 21.326 -46.901 -10.793 1.00 95.20 5 THR H O 1
ATOM 11086 N N . GLN J 5 6 ? 19.219 -46.869 -10.001 1.00 87.46 6 GLN H N 1
ATOM 11087 C CA . GLN J 5 6 ? 19.199 -45.424 -9.852 1.00 87.92 6 GLN H CA 1
ATOM 11088 C C . GLN J 5 6 ? 19.432 -44.993 -8.409 1.00 88.92 6 GLN H C 1
ATOM 11089 O O . GLN J 5 6 ? 19.374 -45.804 -7.480 1.00 89.20 6 GLN H O 1
ATOM 11095 N N . SER J 5 7 ? 19.699 -43.705 -8.235 1.00 88.80 7 SER H N 1
ATOM 11096 C CA . SER J 5 7 ? 19.816 -43.103 -6.918 1.00 89.77 7 SER H CA 1
ATOM 11097 C C . SER J 5 7 ? 19.961 -41.603 -7.109 1.00 90.23 7 SER H C 1
ATOM 11098 O O . SER J 5 7 ? 20.635 -41.156 -8.035 1.00 90.21 7 SER H O 1
ATOM 11101 N N . PRO J 5 8 ? 19.316 -40.816 -6.242 1.00 120.33 8 PRO H N 1
ATOM 11102 C CA . PRO J 5 8 ? 18.515 -41.296 -5.111 1.00 120.44 8 PRO H CA 1
ATOM 11103 C C . PRO J 5 8 ? 17.280 -42.079 -5.542 1.00 119.39 8 PRO H C 1
ATOM 11104 O O . PRO J 5 8 ? 16.710 -41.808 -6.598 1.00 118.64 8 PRO H O 1
ATOM 11108 N N . ARG J 5 9 ? 16.881 -43.049 -4.727 1.00 78.62 9 ARG H N 1
ATOM 11109 C CA . ARG J 5 9 ? 15.661 -43.798 -4.971 1.00 77.75 9 ARG H CA 1
ATOM 11110 C C . ARG J 5 9 ? 14.450 -42.977 -4.526 1.00 77.75 9 ARG H C 1
ATOM 11111 O O . ARG J 5 9 ? 13.301 -43.385 -4.716 1.00 77.07 9 ARG H O 1
ATOM 11119 N N . SER J 5 10 ? 14.727 -41.820 -3.930 1.00 76.78 10 SER H N 1
ATOM 11120 C CA . SER J 5 10 ? 13.696 -40.872 -3.532 1.00 76.90 10 SER H CA 1
ATOM 11121 C C . SER J 5 10 ? 14.340 -39.610 -2.992 1.00 77.90 10 SER H C 1
ATOM 11122 O O . SER J 5 10 ? 15.354 -39.670 -2.294 1.00 78.73 10 SER H O 1
ATOM 11125 N N . LYS J 5 11 ? 13.739 -38.469 -3.300 1.00 87.20 11 LYS H N 1
ATOM 11126 C CA . LYS J 5 11 ? 14.317 -37.194 -2.915 1.00 88.16 11 LYS H CA 1
ATOM 11127 C C . LYS J 5 11 ? 13.242 -36.140 -2.691 1.00 88.29 11 LYS H C 1
ATOM 11128 O O . LYS J 5 11 ? 12.183 -36.157 -3.315 1.00 87.52 11 LYS H O 1
ATOM 11134 N N . VAL J 5 12 ? 13.532 -35.229 -1.774 1.00 92.23 12 VAL H N 1
ATOM 11135 C CA . VAL J 5 12 ? 12.658 -34.106 -1.477 1.00 92.55 12 VAL H CA 1
ATOM 11136 C C . VAL J 5 12 ? 13.480 -32.837 -1.632 1.00 93.42 12 VAL H C 1
ATOM 11137 O O . VAL J 5 12 ? 14.535 -32.702 -1.012 1.00 94.27 12 VAL H O 1
ATOM 11141 N N . ALA J 5 13 ? 13.001 -31.903 -2.445 1.00 70.52 13 ALA H N 1
ATOM 11142 C CA . ALA J 5 13 ? 13.791 -30.713 -2.730 1.00 71.35 13 ALA H CA 1
ATOM 11143 C C . ALA J 5 13 ? 12.988 -29.419 -2.691 1.00 71.80 13 ALA H C 1
ATOM 11144 O O . ALA J 5 13 ? 11.819 -29.391 -3.055 1.00 71.20 13 ALA H O 1
ATOM 11146 N N . VAL J 5 14 ? 13.636 -28.351 -2.237 1.00 122.41 14 VAL H N 1
ATOM 11147 C CA . VAL J 5 14 ? 13.047 -27.020 -2.255 1.00 123.03 14 VAL H CA 1
ATOM 11148 C C . VAL J 5 14 ? 12.870 -26.589 -3.698 1.00 122.60 14 VAL H C 1
ATOM 11149 O O . VAL J 5 14 ? 13.642 -26.990 -4.564 1.00 122.26 14 VAL H O 1
ATOM 11153 N N . THR J 5 15 ? 11.866 -25.761 -3.964 1.00 112.60 15 THR H N 1
ATOM 11154 C CA . THR J 5 15 ? 11.745 -25.173 -5.290 1.00 112.77 15 THR H CA 1
ATOM 11155 C C . THR J 5 15 ? 12.907 -24.200 -5.468 1.00 113.74 15 THR H C 1
ATOM 11156 O O . THR J 5 15 ? 13.082 -23.287 -4.667 1.00 114.76 15 THR H O 1
ATOM 11160 N N . GLY J 5 16 ? 13.723 -24.429 -6.494 1.00 113.09 16 GLY H N 1
ATOM 11161 C CA . GLY J 5 16 ? 14.865 -23.579 -6.787 1.00 113.97 16 GLY H CA 1
ATOM 11162 C C . GLY J 5 16 ? 16.206 -24.232 -6.493 1.00 113.76 16 GLY H C 1
ATOM 11163 O O . GLY J 5 16 ? 17.230 -23.553 -6.446 1.00 114.69 16 GLY H O 1
ATOM 11164 N N . GLY J 5 17 ? 16.200 -25.548 -6.296 1.00 107.83 17 GLY H N 1
ATOM 11165 C CA . GLY J 5 17 ? 17.411 -26.287 -5.989 1.00 107.91 17 GLY H CA 1
ATOM 11166 C C . GLY J 5 17 ? 17.834 -27.222 -7.104 1.00 106.99 17 GLY H C 1
ATOM 11167 O O . GLY J 5 17 ? 17.065 -27.511 -8.022 1.00 106.13 17 GLY H O 1
ATOM 11168 N N . LYS J 5 18 ? 19.070 -27.700 -7.019 1.00 123.51 18 LYS H N 1
ATOM 11169 C CA . LYS J 5 18 ? 19.610 -28.600 -8.025 1.00 122.74 18 LYS H CA 1
ATOM 11170 C C . LYS J 5 18 ? 19.484 -30.056 -7.597 1.00 121.94 18 LYS H C 1
ATOM 11171 O O . LYS J 5 18 ? 20.219 -30.542 -6.734 1.00 122.37 18 LYS H O 1
ATOM 11177 N N . VAL J 5 19 ? 18.537 -30.745 -8.214 1.00 128.11 19 VAL H N 1
ATOM 11178 C CA . VAL J 5 19 ? 18.377 -32.166 -8.004 1.00 127.29 19 VAL H CA 1
ATOM 11179 C C . VAL J 5 19 ? 19.133 -32.870 -9.111 1.00 126.74 19 VAL H C 1
ATOM 11180 O O . VAL J 5 19 ? 19.067 -32.466 -10.273 1.00 126.48 19 VAL H O 1
ATOM 11184 N N . THR J 5 20 ? 19.854 -33.923 -8.756 1.00 89.63 20 THR H N 1
ATOM 11185 C CA . THR J 5 20 ? 20.692 -34.598 -9.730 1.00 89.22 20 THR H CA 1
ATOM 11186 C C . THR J 5 20 ? 20.546 -36.112 -9.649 1.00 88.41 20 THR H C 1
ATOM 11187 O O . THR J 5 20 ? 21.240 -36.786 -8.890 1.00 88.76 20 THR H O 1
ATOM 11191 N N . LEU J 5 21 ? 19.632 -36.639 -10.451 1.00 72.00 21 LEU H N 1
ATOM 11192 C CA . LEU J 5 21 ? 19.373 -38.066 -10.484 1.00 71.19 21 LEU H CA 1
ATOM 11193 C C . LEU J 5 21 ? 20.466 -38.759 -11.260 1.00 71.01 21 LEU H C 1
ATOM 11194 O O . LEU J 5 21 ? 20.797 -38.349 -12.367 1.00 70.88 21 LEU H O 1
ATOM 11199 N N . SER J 5 22 ? 21.034 -39.801 -10.674 1.00 71.58 22 SER H N 1
ATOM 11200 C CA . SER J 5 22 ? 22.066 -40.568 -11.346 1.00 71.42 22 SER H CA 1
ATOM 11201 C C . SER J 5 22 ? 21.499 -41.902 -11.777 1.00 70.43 22 SER H C 1
ATOM 11202 O O . SER J 5 22 ? 20.474 -42.334 -11.267 1.00 70.05 22 SER H O 1
ATOM 11205 N N . CYS J 5 23 ? 22.160 -42.542 -12.735 1.00 86.53 23 CYS H N 1
ATOM 11206 C CA . CYS J 5 23 ? 21.797 -43.894 -13.141 1.00 85.68 23 CYS H CA 1
ATOM 11207 C C . CYS J 5 23 ? 23.052 -44.650 -13.528 1.00 85.83 23 CYS H C 1
ATOM 11208 O O . CYS J 5 23 ? 24.016 -44.053 -13.995 1.00 86.28 23 CYS H O 1
ATOM 11211 N N . HIS J 5 24 ? 23.046 -45.961 -13.325 1.00 72.52 24 HIS H N 1
ATOM 11212 C CA . HIS J 5 24 ? 24.230 -46.766 -13.582 1.00 72.72 24 HIS H CA 1
ATOM 11213 C C . HIS J 5 24 ? 23.843 -48.192 -13.928 1.00 71.96 24 HIS H C 1
ATOM 11214 O O . HIS J 5 24 ? 23.143 -48.856 -13.169 1.00 71.83 24 HIS H O 1
ATOM 11221 N N . GLN J 5 25 ? 24.308 -48.658 -15.076 1.00 85.98 25 GLN H N 1
ATOM 11222 C CA . GLN J 5 25 ? 23.921 -49.961 -15.587 1.00 85.24 25 GLN H CA 1
ATOM 11223 C C . GLN J 5 25 ? 25.138 -50.821 -15.871 1.00 85.48 25 GLN H C 1
ATOM 11224 O O . GLN J 5 25 ? 26.176 -50.321 -16.322 1.00 85.89 25 GLN H O 1
ATOM 11230 N N . THR J 5 26 ? 25.010 -52.121 -15.634 1.00 88.64 26 THR H N 1
ATOM 11231 C CA . THR J 5 26 ? 26.103 -53.033 -15.935 1.00 88.85 26 THR H CA 1
ATOM 11232 C C . THR J 5 26 ? 25.726 -54.070 -16.990 1.00 87.98 26 THR H C 1
ATOM 11233 O O . THR J 5 26 ? 26.027 -55.252 -16.846 1.00 88.01 26 THR H O 1
ATOM 11237 N N . ASN J 5 27 ? 25.084 -53.606 -18.058 1.00 89.68 27 ASN H N 1
ATOM 11238 C CA . ASN J 5 27 ? 24.629 -54.475 -19.132 1.00 88.86 27 ASN H CA 1
ATOM 11239 C C . ASN J 5 27 ? 25.399 -54.220 -20.419 1.00 88.74 27 ASN H C 1
ATOM 11240 O O . ASN J 5 27 ? 25.098 -54.799 -21.465 1.00 88.09 27 ASN H O 1
ATOM 11245 N N . ASN J 5 28 ? 26.389 -53.342 -20.341 1.00 97.54 28 ASN H N 1
ATOM 11246 C CA . ASN J 5 28 ? 27.115 -52.932 -21.527 1.00 97.52 28 ASN H CA 1
ATOM 11247 C C . ASN J 5 28 ? 26.140 -52.534 -22.619 1.00 96.78 28 ASN H C 1
ATOM 11248 O O . ASN J 5 28 ? 26.312 -52.898 -23.780 1.00 96.40 28 ASN H O 1
ATOM 11253 N N . HIS J 5 29 ? 25.100 -51.802 -22.240 1.00 64.89 29 HIS H N 1
ATOM 11254 C CA . HIS J 5 29 ? 24.145 -51.289 -23.213 1.00 64.31 29 HIS H CA 1
ATOM 11255 C C . HIS J 5 29 ? 24.522 -49.884 -23.652 1.00 64.76 29 HIS H C 1
ATOM 11256 O O . HIS J 5 29 ? 24.919 -49.049 -22.838 1.00 65.42 29 HIS H O 1
ATOM 11263 N N . ASP J 5 30 ? 24.384 -49.629 -24.947 1.00 91.50 37 ASP H N 1
ATOM 11264 C CA . ASP J 5 30 ? 24.768 -48.347 -25.510 1.00 91.97 37 ASP H CA 1
ATOM 11265 C C . ASP J 5 30 ? 23.678 -47.286 -25.350 1.00 91.96 37 ASP H C 1
ATOM 11266 O O . ASP J 5 30 ? 23.983 -46.122 -25.097 1.00 92.58 37 ASP H O 1
ATOM 11271 N N . TYR J 5 31 ? 22.415 -47.682 -25.498 1.00 100.27 38 TYR H N 1
ATOM 11272 C CA . TYR J 5 31 ? 21.300 -46.754 -25.306 1.00 100.26 38 TYR H CA 1
ATOM 11273 C C . TYR J 5 31 ? 20.935 -46.642 -23.838 1.00 100.45 38 TYR H C 1
ATOM 11274 O O . TYR J 5 31 ? 20.939 -47.636 -23.117 1.00 100.24 38 TYR H O 1
ATOM 11283 N N . MET J 5 32 ? 20.612 -45.431 -23.402 1.00 60.18 39 MET H N 1
ATOM 11284 C CA . MET J 5 32 ? 19.984 -45.226 -22.102 1.00 60.32 39 MET H CA 1
ATOM 11285 C C . MET J 5 32 ? 18.921 -44.168 -22.252 1.00 60.36 39 MET H C 1
ATOM 11286 O O . MET J 5 32 ? 18.997 -43.327 -23.144 1.00 60.59 39 MET H O 1
ATOM 11291 N N . TYR J 5 33 ? 17.923 -44.221 -21.383 1.00 65.03 40 TYR H N 1
ATOM 11292 C CA . TYR J 5 33 ? 16.804 -43.306 -21.464 1.00 65.06 40 TYR H CA 1
ATOM 11293 C C . TYR J 5 33 ? 16.457 -42.792 -20.083 1.00 65.47 40 TYR H C 1
ATOM 11294 O O . TYR J 5 33 ? 16.756 -43.432 -19.079 1.00 65.53 40 TYR H O 1
ATOM 11303 N N . TRP J 5 34 ? 15.817 -41.631 -20.049 1.00 60.00 41 TRP H N 1
ATOM 11304 C CA . TRP J 5 34 ? 15.207 -41.121 -18.836 1.00 60.32 41 TRP H CA 1
ATOM 11305 C C . TRP J 5 34 ? 13.763 -40.734 -19.106 1.00 60.30 41 TRP H C 1
ATOM 11306 O O . TRP J 5 34 ? 13.507 -39.819 -19.884 1.00 60.87 41 TRP H O 1
ATOM 11317 N N . TYR J 5 35 ? 12.823 -41.424 -18.464 1.00 76.62 42 TYR H N 1
ATOM 11318 C CA . TYR J 5 35 ? 11.403 -41.088 -18.580 1.00 76.87 42 TYR H CA 1
ATOM 11319 C C . TYR J 5 35 ? 10.887 -40.414 -17.310 1.00 77.34 42 TYR H C 1
ATOM 11320 O O . TYR J 5 35 ? 11.610 -40.287 -16.323 1.00 77.44 42 TYR H O 1
ATOM 11329 N N . ARG J 5 36 ? 9.627 -39.993 -17.339 1.00 70.76 43 ARG H N 1
ATOM 11330 C CA . ARG J 5 36 ? 8.950 -39.528 -16.133 1.00 71.11 43 ARG H CA 1
ATOM 11331 C C . ARG J 5 36 ? 7.479 -39.912 -16.171 1.00 70.96 43 ARG H C 1
ATOM 11332 O O . ARG J 5 36 ? 6.827 -39.808 -17.212 1.00 71.07 43 ARG H O 1
ATOM 11340 N N . GLN J 5 37 ? 6.954 -40.344 -15.029 1.00 57.13 44 GLN H N 1
ATOM 11341 C CA . GLN J 5 37 ? 5.581 -40.840 -14.967 1.00 56.94 44 GLN H CA 1
ATOM 11342 C C . GLN J 5 37 ? 4.668 -39.903 -14.185 1.00 57.61 44 GLN H C 1
ATOM 11343 O O . GLN J 5 37 ? 4.824 -39.727 -12.978 1.00 57.75 44 GLN H O 1
ATOM 11349 N N . ASP J 5 38 ? 3.712 -39.304 -14.882 1.00 107.24 45 ASP H N 1
ATOM 11350 C CA . ASP J 5 38 ? 2.820 -38.340 -14.263 1.00 107.93 45 ASP H CA 1
ATOM 11351 C C . ASP J 5 38 ? 1.439 -38.938 -14.067 1.00 107.74 45 ASP H C 1
ATOM 11352 O O . ASP J 5 38 ? 1.053 -39.865 -14.781 1.00 107.24 45 ASP H O 1
ATOM 11357 N N . THR J 5 39 ? 0.715 -38.399 -13.088 1.00 124.17 46 THR H N 1
ATOM 11358 C CA . THR J 5 39 ? -0.671 -38.774 -12.827 1.00 124.14 46 THR H CA 1
ATOM 11359 C C . THR J 5 39 ? -1.160 -39.807 -13.839 1.00 123.61 46 THR H C 1
ATOM 11360 O O . THR J 5 39 ? -1.720 -39.454 -14.882 1.00 123.93 46 THR H O 1
ATOM 11364 N N . GLY J 5 40 ? -0.911 -41.078 -13.532 1.00 100.91 47 GLY H N 1
ATOM 11365 C CA . GLY J 5 40 ? -1.318 -42.194 -14.371 1.00 100.38 47 GLY H CA 1
ATOM 11366 C C . GLY J 5 40 ? -1.708 -41.892 -15.809 1.00 100.66 47 GLY H C 1
ATOM 11367 O O . GLY J 5 40 ? -2.876 -42.012 -16.186 1.00 100.86 47 GLY H O 1
ATOM 11368 N N . HIS J 5 41 ? -0.736 -41.495 -16.621 1.00 99.14 48 HIS H N 1
ATOM 11369 C CA . HIS J 5 41 ? -0.990 -41.322 -18.046 1.00 99.38 48 HIS H CA 1
ATOM 11370 C C . HIS J 5 41 ? 0.264 -41.611 -18.891 1.00 99.03 48 HIS H C 1
ATOM 11371 O O . HIS J 5 41 ? 0.477 -41.020 -19.952 1.00 99.42 48 HIS H O 1
ATOM 11378 N N . GLY J 5 42 ? 1.078 -42.545 -18.408 1.00 59.74 49 GLY H N 1
ATOM 11379 C CA . GLY J 5 42 ? 2.184 -43.072 -19.179 1.00 59.31 49 GLY H CA 1
ATOM 11380 C C . GLY J 5 42 ? 3.507 -42.405 -18.878 1.00 59.43 49 GLY H C 1
ATOM 11381 O O . GLY J 5 42 ? 3.552 -41.312 -18.310 1.00 60.03 49 GLY H O 1
ATOM 11382 N N . LEU J 5 43 ? 4.587 -43.085 -19.257 1.00 55.33 50 LEU H N 1
ATOM 11383 C CA . LEU J 5 43 ? 5.936 -42.545 -19.153 1.00 55.45 50 LEU H CA 1
ATOM 11384 C C . LEU J 5 43 ? 6.262 -41.766 -20.413 1.00 55.92 50 LEU H C 1
ATOM 11385 O O . LEU J 5 43 ? 5.915 -42.186 -21.517 1.00 55.80 50 LEU H O 1
ATOM 11390 N N . ARG J 5 44 ? 6.950 -40.645 -20.247 1.00 82.39 51 ARG H N 1
ATOM 11391 C CA . ARG J 5 44 ? 7.264 -39.777 -21.367 1.00 82.95 51 ARG H CA 1
ATOM 11392 C C . ARG J 5 44 ? 8.759 -39.518 -21.458 1.00 82.96 51 ARG H C 1
ATOM 11393 O O . ARG J 5 44 ? 9.380 -39.087 -20.485 1.00 83.14 51 ARG H O 1
ATOM 11401 N N . LEU J 5 45 ? 9.331 -39.787 -22.630 1.00 76.53 52 LEU H N 1
ATOM 11402 C CA . LEU J 5 45 ? 10.771 -39.655 -22.822 1.00 76.50 52 LEU H CA 1
ATOM 11403 C C . LEU J 5 45 ? 11.231 -38.220 -22.583 1.00 77.39 52 LEU H C 1
ATOM 11404 O O . LEU J 5 45 ? 10.531 -37.267 -22.922 1.00 78.10 52 LEU H O 1
ATOM 11409 N N . ILE J 5 46 ? 12.408 -38.075 -21.984 1.00 67.19 53 ILE H N 1
ATOM 11410 C CA . ILE J 5 46 ? 12.957 -36.759 -21.691 1.00 68.07 53 ILE H CA 1
ATOM 11411 C C . ILE J 5 46 ? 14.321 -36.590 -22.341 1.00 68.17 53 ILE H C 1
ATOM 11412 O O . ILE J 5 46 ? 14.604 -35.565 -22.959 1.00 68.92 53 ILE H O 1
ATOM 11417 N N . HIS J 5 47 ? 15.171 -37.596 -22.171 1.00 85.17 54 HIS H N 1
ATOM 11418 C CA . HIS J 5 47 ? 16.477 -37.618 -22.815 1.00 85.17 54 HIS H CA 1
ATOM 11419 C C . HIS J 5 47 ? 16.904 -39.049 -23.100 1.00 84.19 54 HIS H C 1
ATOM 11420 O O . HIS J 5 47 ? 16.610 -39.954 -22.322 1.00 83.58 54 HIS H O 1
ATOM 11427 N N . TYR J 5 48 ? 17.567 -39.256 -24.233 1.00 60.32 55 TYR H N 1
ATOM 11428 C CA . TYR J 5 48 ? 18.275 -40.506 -24.457 1.00 59.67 55 TYR H CA 1
ATOM 11429 C C . TYR J 5 48 ? 19.704 -40.248 -24.906 1.00 60.18 55 TYR H C 1
ATOM 11430 O O . TYR J 5 48 ? 20.126 -39.104 -25.044 1.00 60.92 55 TYR H O 1
ATOM 11439 N N . SER J 5 49 ? 20.454 -41.318 -25.115 1.00 78.82 56 SER H N 1
ATOM 11440 C CA . SER J 5 49 ? 21.869 -41.189 -25.408 1.00 79.31 56 SER H CA 1
ATOM 11441 C C . SER J 5 49 ? 22.436 -42.521 -25.857 1.00 78.78 56 SER H C 1
ATOM 11442 O O . SER J 5 49 ? 22.346 -43.510 -25.135 1.00 78.39 56 SER H O 1
ATOM 11445 N N . TYR J 5 50 ? 23.032 -42.532 -27.045 1.00 80.29 57 TYR H N 1
ATOM 11446 C CA . TYR J 5 50 ? 23.531 -43.760 -27.644 1.00 79.80 57 TYR H CA 1
ATOM 11447 C C . TYR J 5 50 ? 25.018 -43.691 -27.993 1.00 80.33 57 TYR H C 1
ATOM 11448 O O . TYR J 5 50 ? 25.515 -44.481 -28.793 1.00 80.05 57 TYR H O 1
ATOM 11457 N N . VAL J 5 51 ? 25.720 -42.737 -27.393 1.00 102.67 58 VAL H N 1
ATOM 11458 C CA . VAL J 5 51 ? 27.170 -42.635 -27.532 1.00 103.26 58 VAL H CA 1
ATOM 11459 C C . VAL J 5 51 ? 27.727 -41.752 -26.426 1.00 104.10 58 VAL H C 1
ATOM 11460 O O . VAL J 5 51 ? 27.334 -40.593 -26.300 1.00 104.53 58 VAL H O 1
ATOM 11464 N N . ALA J 5 52 ? 28.637 -42.296 -25.621 1.00 96.86 63 ALA H N 1
ATOM 11465 C CA . ALA J 5 52 ? 29.179 -41.552 -24.487 1.00 97.70 63 ALA H CA 1
ATOM 11466 C C . ALA J 5 52 ? 29.386 -40.077 -24.823 1.00 98.43 63 ALA H C 1
ATOM 11467 O O . ALA J 5 52 ? 29.925 -39.740 -25.876 1.00 98.62 63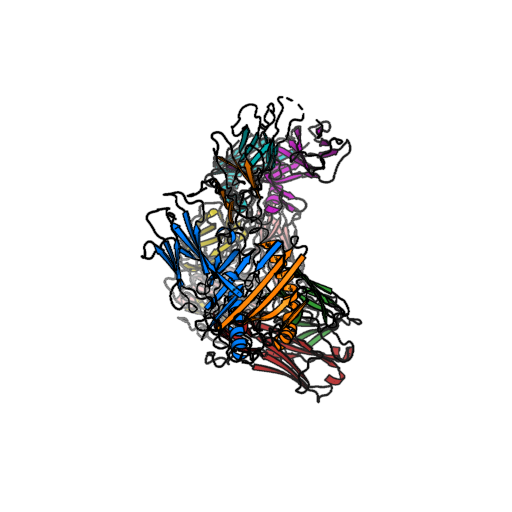 ALA H O 1
ATOM 11469 N N . ASP J 5 53 ? 28.928 -39.208 -23.928 1.00 92.68 64 ASP H N 1
ATOM 11470 C CA . ASP J 5 53 ? 29.100 -37.763 -24.066 1.00 93.48 64 ASP H CA 1
ATOM 11471 C C . ASP J 5 53 ? 28.206 -37.184 -25.156 1.00 93.19 64 ASP H C 1
ATOM 11472 O O . ASP J 5 53 ? 28.445 -36.093 -25.664 1.00 93.82 64 ASP H O 1
ATOM 11477 N N . SER J 5 54 ? 27.163 -37.930 -25.496 1.00 75.39 65 SER H N 1
ATOM 11478 C CA . SER J 5 54 ? 26.141 -37.453 -26.417 1.00 75.11 65 SER H CA 1
ATOM 11479 C C . SER J 5 54 ? 24.762 -37.598 -25.801 1.00 74.61 65 SER H C 1
ATOM 11480 O O . SER J 5 54 ? 24.296 -38.704 -25.555 1.00 73.86 65 SER H O 1
ATOM 11483 N N . THR J 5 55 ? 24.115 -36.468 -25.548 1.00 95.13 66 THR H N 1
ATOM 11484 C CA . THR J 5 55 ? 22.742 -36.457 -25.076 1.00 94.73 66 THR H CA 1
ATOM 11485 C C . THR J 5 55 ? 21.827 -36.032 -26.202 1.00 94.58 66 THR H C 1
ATOM 11486 O O . THR J 5 55 ? 22.174 -35.170 -27.005 1.00 95.15 66 THR H O 1
ATOM 11490 N N . GLU J 5 56 ? 20.642 -36.618 -26.247 1.00 112.19 67 GLU H N 1
ATOM 11491 C CA . GLU J 5 56 ? 19.696 -36.303 -27.299 1.00 112.36 67 GLU H CA 1
ATOM 11492 C C . GLU J 5 56 ? 18.333 -36.034 -26.697 1.00 112.50 67 GLU H C 1
ATOM 11493 O O . GLU J 5 56 ? 17.861 -36.791 -25.856 1.00 111.89 67 GLU H O 1
ATOM 11499 N N . LYS J 5 57 ? 17.702 -34.950 -27.124 1.00 69.96 68 LYS H N 1
ATOM 11500 C CA . LYS J 5 57 ? 16.441 -34.540 -26.527 1.00 70.23 68 LYS H CA 1
ATOM 11501 C C . LYS J 5 57 ? 15.344 -35.585 -26.695 1.00 69.50 68 LYS H C 1
ATOM 11502 O O . LYS J 5 57 ? 15.359 -36.377 -27.639 1.00 69.02 68 LYS H O 1
ATOM 11508 N N . GLY J 5 58 ? 14.417 -35.594 -25.742 1.00 66.91 69 GLY H N 1
ATOM 11509 C CA . GLY J 5 58 ? 13.281 -36.491 -25.767 1.00 66.32 69 GLY H CA 1
ATOM 11510 C C . GLY J 5 58 ? 12.061 -35.684 -26.130 1.00 67.01 69 GLY H C 1
ATOM 11511 O O . GLY J 5 58 ? 12.177 -34.681 -26.822 1.00 67.81 69 GLY H O 1
ATOM 11512 N N . ASP J 5 59 ? 10.891 -36.093 -25.658 1.00 132.93 70 ASP H N 1
ATOM 11513 C CA . ASP J 5 59 ? 9.668 -35.379 -26.014 1.00 133.60 70 ASP H CA 1
ATOM 11514 C C . ASP J 5 59 ? 9.474 -34.121 -25.174 1.00 134.42 70 ASP H C 1
ATOM 11515 O O . ASP J 5 59 ? 9.123 -33.064 -25.691 1.00 135.30 70 ASP H O 1
ATOM 11520 N N . ILE J 5 60 ? 9.717 -34.238 -23.876 1.00 80.77 71 ILE H N 1
ATOM 11521 C CA . ILE J 5 60 ? 9.571 -33.110 -22.959 1.00 81.53 71 ILE H CA 1
ATOM 11522 C C . ILE J 5 60 ? 10.872 -32.791 -22.228 1.00 81.64 71 ILE H C 1
ATOM 11523 O O . ILE J 5 60 ? 10.936 -32.884 -21.002 1.00 81.50 71 ILE H O 1
ATOM 11528 N N . PRO J 5 61 ? 11.910 -32.398 -22.982 1.00 78.07 72 PRO H N 1
ATOM 11529 C CA . PRO J 5 61 ? 13.266 -32.179 -22.469 1.00 78.17 72 PRO H CA 1
ATOM 11530 C C . PRO J 5 61 ? 13.402 -30.786 -21.886 1.00 79.23 72 PRO H C 1
ATOM 11531 O O . PRO J 5 61 ? 14.509 -30.389 -21.519 1.00 79.55 72 PRO H O 1
ATOM 11535 N N . ASP J 5 62 ? 12.289 -30.058 -21.817 1.00 94.77 74 ASP H N 1
ATOM 11536 C CA . ASP J 5 62 ? 12.285 -28.680 -21.349 1.00 95.86 74 ASP H CA 1
ATOM 11537 C C . ASP J 5 62 ? 12.491 -28.627 -19.847 1.00 95.87 74 ASP H C 1
ATOM 11538 O O . ASP J 5 62 ? 11.664 -29.115 -19.079 1.00 95.46 74 ASP H O 1
ATOM 11543 N N . GLY J 5 63 ? 13.595 -28.023 -19.430 1.00 105.46 75 GLY H N 1
ATOM 11544 C CA . GLY J 5 63 ? 13.864 -27.844 -18.019 1.00 105.65 75 GLY H CA 1
ATOM 11545 C C . GLY J 5 63 ? 14.731 -28.931 -17.416 1.00 104.82 75 GLY H C 1
ATOM 11546 O O . GLY J 5 63 ? 14.907 -28.975 -16.199 1.00 104.87 75 GLY H O 1
ATOM 11547 N N . TYR J 5 64 ? 15.271 -29.807 -18.262 1.00 99.57 76 TYR H N 1
ATOM 11548 C CA . TYR J 5 64 ? 16.173 -30.870 -17.811 1.00 98.80 76 TYR H CA 1
ATOM 11549 C C . TYR J 5 64 ? 17.468 -30.855 -18.607 1.00 98.87 76 TYR H C 1
ATOM 11550 O O . TYR J 5 64 ? 17.487 -30.450 -19.767 1.00 99.14 76 TYR H O 1
ATOM 11559 N N . LYS J 5 65 ? 18.551 -31.309 -17.991 1.00 113.27 77 LYS H N 1
ATOM 11560 C CA . LYS J 5 65 ? 19.805 -31.463 -18.713 1.00 113.40 77 LYS H CA 1
ATOM 11561 C C . LYS J 5 65 ? 20.448 -32.807 -18.403 1.00 112.81 77 LYS H C 1
ATOM 11562 O O . LYS J 5 65 ? 20.869 -33.056 -17.280 1.00 113.07 77 LYS H O 1
ATOM 11568 N N . ALA J 5 66 ? 20.519 -33.675 -19.403 1.00 82.62 78 ALA H N 1
ATOM 11569 C CA . ALA J 5 66 ? 21.091 -35.000 -19.207 1.00 82.06 78 ALA H CA 1
ATOM 11570 C C . ALA J 5 66 ? 22.600 -34.955 -19.400 1.00 82.60 78 ALA H C 1
ATOM 11571 O O . ALA J 5 66 ? 23.158 -33.916 -19.748 1.00 83.36 78 ALA H O 1
ATOM 11573 N N . SER J 5 67 ? 23.254 -36.085 -19.163 1.00 88.33 79 SER H N 1
ATOM 11574 C CA . SER J 5 67 ? 24.701 -36.162 -19.262 1.00 88.85 79 SER H CA 1
ATOM 11575 C C . SER J 5 67 ? 25.183 -37.599 -19.209 1.00 88.29 79 SER H C 1
ATOM 11576 O O . SER J 5 67 ? 25.047 -38.266 -18.186 1.00 88.20 79 SER H O 1
ATOM 11579 N N . ARG J 5 68 ? 25.755 -38.066 -20.313 1.00 83.88 80 ARG H N 1
ATOM 11580 C CA . ARG J 5 68 ? 26.260 -39.427 -20.397 1.00 83.38 80 ARG H CA 1
ATOM 11581 C C . ARG J 5 68 ? 27.787 -39.440 -20.361 1.00 84.08 80 ARG H C 1
ATOM 11582 O O . ARG J 5 68 ? 28.429 -39.533 -21.404 1.00 84.03 80 ARG H O 1
ATOM 11590 N N . PRO J 5 69 ? 28.371 -39.331 -19.155 1.00 76.73 81 PRO H N 1
ATOM 11591 C CA . PRO J 5 69 ? 29.826 -39.355 -18.980 1.00 77.50 81 PRO H CA 1
ATOM 11592 C C . PRO J 5 69 ? 30.449 -40.614 -19.576 1.00 77.02 81 PRO H C 1
ATOM 11593 O O . PRO J 5 69 ? 31.080 -40.562 -20.637 1.00 77.01 81 PRO H O 1
ATOM 11597 N N . SER J 5 70 ? 30.288 -41.739 -18.893 1.00 71.66 83 SER H N 1
ATOM 11598 C CA . SER J 5 70 ? 30.773 -42.993 -19.437 1.00 71.19 83 SER H CA 1
ATOM 11599 C C . SER J 5 70 ? 29.620 -43.757 -20.064 1.00 70.07 83 SER H C 1
ATOM 11600 O O . SER J 5 70 ? 28.557 -43.194 -20.320 1.00 69.69 83 SER H O 1
ATOM 11603 N N . GLN J 5 71 ? 29.837 -45.042 -20.310 1.00 91.08 84 GLN H N 1
ATOM 11604 C CA . GLN J 5 71 ? 28.821 -45.876 -20.926 1.00 90.06 84 GLN H CA 1
ATOM 11605 C C . GLN J 5 71 ? 27.827 -46.411 -19.908 1.00 89.74 84 GLN H C 1
ATOM 11606 O O . GLN J 5 71 ? 26.711 -46.796 -20.259 1.00 88.95 84 GLN H O 1
ATOM 11612 N N . GLU J 5 72 ? 28.234 -46.448 -18.647 1.00 133.00 85 GLU H N 1
ATOM 11613 C CA . GLU J 5 72 ? 27.398 -47.041 -17.615 1.00 132.81 85 GLU H CA 1
ATOM 11614 C C . GLU J 5 72 ? 26.539 -46.004 -16.893 1.00 133.02 85 GLU H C 1
ATOM 11615 O O . GLU J 5 72 ? 25.560 -46.356 -16.239 1.00 132.70 85 GLU H O 1
ATOM 11621 N N . ASN J 5 73 ? 26.894 -44.731 -17.028 1.00 80.77 86 ASN H N 1
ATOM 11622 C CA . ASN J 5 73 ? 26.255 -43.676 -16.255 1.00 81.16 86 ASN H CA 1
ATOM 11623 C C . ASN J 5 73 ? 25.537 -42.632 -17.090 1.00 80.90 86 ASN H C 1
ATOM 11624 O O . ASN J 5 73 ? 26.032 -42.217 -18.135 1.00 80.92 86 ASN H O 1
ATOM 11629 N N . PHE J 5 74 ? 24.372 -42.206 -16.609 1.00 86.21 87 PHE H N 1
ATOM 11630 C CA . PHE J 5 74 ? 23.519 -41.262 -17.328 1.00 85.97 87 PHE H CA 1
ATOM 11631 C C . PHE J 5 74 ? 22.693 -40.456 -16.323 1.00 86.32 87 PHE H C 1
ATOM 11632 O O . PHE J 5 74 ? 21.739 -40.968 -15.734 1.00 85.89 87 PHE H O 1
ATOM 11640 N N . SER J 5 75 ? 23.071 -39.198 -16.122 1.00 74.21 88 SER H N 1
ATOM 11641 C CA . SER J 5 75 ? 22.472 -38.382 -15.074 1.00 74.72 88 SER H CA 1
ATOM 11642 C C . SER J 5 75 ? 21.439 -37.426 -15.632 1.00 74.56 88 SER H C 1
ATOM 11643 O O . SER J 5 75 ? 21.633 -36.834 -16.689 1.00 74.62 88 SER H O 1
ATOM 11646 N N . LEU J 5 76 ? 20.334 -37.278 -14.918 1.00 85.39 89 LEU H N 1
ATOM 11647 C CA . LEU J 5 76 ? 19.348 -36.271 -15.261 1.00 85.43 89 LEU H CA 1
ATOM 11648 C C . LEU J 5 76 ? 19.530 -35.110 -14.288 1.00 86.45 89 LEU H C 1
ATOM 11649 O O . LEU J 5 76 ? 19.772 -35.323 -13.100 1.00 86.83 89 LEU H O 1
ATOM 11654 N N . ILE J 5 77 ? 19.437 -33.883 -14.789 1.00 82.31 90 ILE H N 1
ATOM 11655 C CA . ILE J 5 77 ? 19.672 -32.711 -13.955 1.00 83.36 90 ILE H CA 1
ATOM 11656 C C . ILE J 5 77 ? 18.597 -31.645 -14.116 1.00 83.57 90 ILE H C 1
ATOM 11657 O O . ILE J 5 77 ? 18.327 -31.181 -15.231 1.00 83.47 90 ILE H O 1
ATOM 11662 N N . LEU J 5 78 ? 17.988 -31.268 -12.994 1.00 112.61 91 LEU H N 1
ATOM 11663 C CA . LEU J 5 78 ? 17.150 -30.081 -12.936 1.00 113.11 91 LEU H CA 1
ATOM 11664 C C . LEU J 5 78 ? 17.944 -29.028 -12.183 1.00 114.32 91 LEU H C 1
ATOM 11665 O O . LEU J 5 78 ? 18.340 -29.239 -11.037 1.00 114.70 91 LEU H O 1
ATOM 11670 N N . GLU J 5 79 ? 18.204 -27.903 -12.833 1.00 147.73 92 GLU H N 1
ATOM 11671 C CA . GLU J 5 79 ? 19.037 -26.871 -12.227 1.00 148.95 92 GLU H CA 1
ATOM 11672 C C . GLU J 5 79 ? 18.213 -26.003 -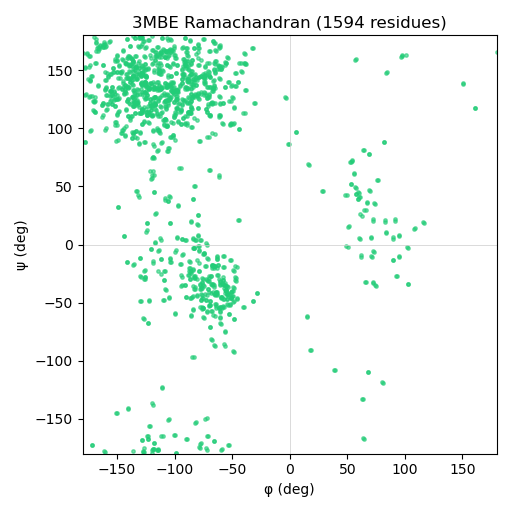11.287 1.00 149.56 92 GLU H C 1
ATOM 11673 O O . GLU J 5 79 ? 18.688 -25.574 -10.237 1.00 150.39 92 GLU H O 1
ATOM 11679 N N . LEU J 5 80 ? 16.968 -25.760 -11.674 1.00 95.21 93 LEU H N 1
ATOM 11680 C CA . LEU J 5 80 ? 16.031 -25.018 -10.845 1.00 95.86 93 LEU H CA 1
ATOM 11681 C C . LEU J 5 80 ? 14.778 -25.854 -10.659 1.00 94.98 93 LEU H C 1
ATOM 11682 O O . LEU J 5 80 ? 13.837 -25.751 -11.450 1.00 94.83 93 LEU H O 1
ATOM 11687 N N . ALA J 5 81 ? 14.778 -26.695 -9.628 1.00 84.75 94 ALA H N 1
ATOM 11688 C CA . ALA J 5 81 ? 13.646 -27.572 -9.359 1.00 83.92 94 ALA H CA 1
ATOM 11689 C C . ALA J 5 81 ? 12.354 -26.767 -9.372 1.00 84.44 94 ALA H C 1
ATOM 11690 O O . ALA J 5 81 ? 12.248 -25.756 -8.689 1.00 85.39 94 ALA H O 1
ATOM 11692 N N . SER J 5 82 ? 11.382 -27.194 -10.172 1.00 98.11 95 SER H N 1
ATOM 11693 C CA . SER J 5 82 ? 10.094 -26.514 -10.202 1.00 98.57 95 SER H CA 1
ATOM 11694 C C . SER J 5 82 ? 9.057 -27.317 -9.424 1.00 97.94 95 SER H C 1
ATOM 11695 O O . SER J 5 82 ? 9.341 -28.412 -8.929 1.00 97.15 95 SER H O 1
ATOM 11698 N N . LEU J 5 83 ? 7.858 -26.763 -9.306 1.00 101.76 96 LEU H N 1
ATOM 11699 C CA . LEU J 5 83 ? 6.772 -27.457 -8.636 1.00 101.24 96 LEU H CA 1
ATOM 11700 C C . LEU J 5 83 ? 6.224 -28.533 -9.558 1.00 100.27 96 LEU H C 1
ATOM 11701 O O . LEU J 5 83 ? 5.865 -29.625 -9.117 1.00 99.47 96 LEU H O 1
ATOM 11706 N N . SER J 5 84 ? 6.174 -28.213 -10.846 1.00 98.02 97 SER H N 1
ATOM 11707 C CA . SER J 5 84 ? 5.591 -29.099 -11.846 1.00 97.26 97 SER H CA 1
ATOM 11708 C C . SER J 5 84 ? 6.516 -30.253 -12.214 1.00 96.33 97 SER H C 1
ATOM 11709 O O . SER J 5 84 ? 6.208 -31.046 -13.101 1.00 95.69 97 SER H O 1
ATOM 11712 N N . GLN J 5 85 ? 7.652 -30.345 -11.536 1.00 87.64 98 GLN H N 1
ATOM 11713 C CA . GLN J 5 85 ? 8.613 -31.399 -11.833 1.00 86.83 98 GLN H CA 1
ATOM 11714 C C . GLN J 5 85 ? 8.588 -32.498 -10.790 1.00 86.12 98 GLN H C 1
ATOM 11715 O O . GLN J 5 85 ? 9.529 -33.279 -10.675 1.00 85.59 98 GLN H O 1
ATOM 11721 N N . THR J 5 86 ? 7.501 -32.552 -10.031 1.00 96.29 99 THR H N 1
ATOM 11722 C CA . THR J 5 86 ? 7.290 -33.639 -9.088 1.00 95.62 99 THR H CA 1
ATOM 11723 C C . THR J 5 86 ? 6.767 -34.857 -9.838 1.00 94.68 99 THR H C 1
ATOM 11724 O O . THR J 5 86 ? 5.685 -34.815 -10.415 1.00 94.66 99 THR H O 1
ATOM 11728 N N . ALA J 5 87 ? 7.533 -35.939 -9.827 1.00 82.05 100 ALA H N 1
ATOM 11729 C CA . ALA J 5 87 ? 7.129 -37.147 -10.525 1.00 81.17 100 ALA H CA 1
ATOM 11730 C C . ALA J 5 87 ? 8.074 -38.284 -10.187 1.00 80.47 100 ALA H C 1
ATOM 11731 O O . ALA J 5 87 ? 8.941 -38.141 -9.324 1.00 80.69 100 ALA H O 1
ATOM 11733 N N . VAL J 5 88 ? 7.900 -39.411 -10.877 1.00 52.49 101 VAL H N 1
ATOM 11734 C CA . VAL J 5 88 ? 8.742 -40.594 -10.684 1.00 51.78 101 VAL H CA 1
ATOM 11735 C C . VAL J 5 88 ? 9.561 -40.923 -11.931 1.00 51.43 101 VAL H C 1
ATOM 11736 O O . VAL J 5 88 ? 9.005 -41.345 -12.949 1.00 51.08 101 VAL H O 1
ATOM 11740 N N . TYR J 5 89 ? 10.880 -40.778 -11.829 1.00 66.07 102 TYR H N 1
ATOM 11741 C CA . TYR J 5 89 ? 11.757 -40.865 -12.996 1.00 65.89 102 TYR H CA 1
ATOM 11742 C C . TYR J 5 89 ? 12.437 -42.214 -13.223 1.00 65.46 102 TYR H C 1
ATOM 11743 O O . TYR J 5 89 ? 13.260 -42.655 -12.428 1.00 65.87 102 TYR H O 1
ATOM 11752 N N . PHE J 5 90 ? 12.104 -42.844 -14.345 1.00 54.09 103 PHE H N 1
ATOM 11753 C CA . PHE J 5 90 ? 12.566 -44.195 -14.647 1.00 53.60 103 PHE H CA 1
ATOM 11754 C C . PHE J 5 90 ? 13.740 -44.218 -15.619 1.00 53.65 103 PHE H C 1
ATOM 11755 O O . PHE J 5 90 ? 13.712 -43.582 -16.668 1.00 53.56 103 PHE H O 1
ATOM 11763 N N . CYS J 5 91 ? 14.765 -44.977 -15.270 1.00 73.50 104 CYS H N 1
ATOM 11764 C CA . CYS J 5 91 ? 15.922 -45.123 -16.130 1.00 73.55 104 CYS H CA 1
ATOM 11765 C C . CYS J 5 91 ? 15.860 -46.484 -16.796 1.00 72.82 104 CYS H C 1
ATOM 11766 O O . CYS J 5 91 ? 15.743 -47.492 -16.120 1.00 72.70 104 CYS H O 1
ATOM 11769 N N . ALA J 5 92 ? 15.927 -46.521 -18.120 1.00 50.85 105 ALA H N 1
ATOM 11770 C CA . ALA J 5 92 ? 16.006 -47.796 -18.822 1.00 50.22 105 ALA H CA 1
ATOM 11771 C C . ALA J 5 92 ? 17.173 -47.761 -19.787 1.00 50.36 105 ALA H C 1
ATOM 11772 O O . ALA J 5 92 ? 17.579 -46.688 -20.219 1.00 50.76 105 ALA H O 1
ATOM 11774 N N . SER J 5 93 ? 17.726 -48.926 -20.108 1.00 84.27 106 SER H N 1
ATOM 11775 C CA . SER J 5 93 ? 18.834 -49.007 -21.057 1.00 84.37 106 SER H CA 1
ATOM 11776 C C . SER J 5 93 ? 18.511 -50.045 -22.119 1.00 83.63 106 SER H C 1
ATOM 11777 O O . SER J 5 93 ? 17.521 -50.760 -22.003 1.00 83.09 106 SER H O 1
ATOM 11780 N N . SER J 5 94 ? 19.336 -50.111 -23.161 1.00 85.23 107 SER H N 1
ATOM 11781 C CA . SER J 5 94 ? 19.212 -51.169 -24.159 1.00 84.62 107 SER H CA 1
ATOM 11782 C C . SER J 5 94 ? 20.398 -51.258 -25.113 1.00 84.81 107 SER H C 1
ATOM 11783 O O . SER J 5 94 ? 21.344 -50.469 -25.051 1.00 85.43 107 SER H O 1
ATOM 11786 N N . TRP J 5 95 ? 20.317 -52.256 -25.984 1.00 88.93 108 TRP H N 1
ATOM 11787 C CA . TRP J 5 95 ? 21.301 -52.553 -27.014 1.00 89.00 108 TRP H CA 1
ATOM 11788 C C . TRP J 5 95 ? 20.612 -53.705 -27.696 1.00 88.30 108 TRP H C 1
ATOM 11789 O O . TRP J 5 95 ? 20.141 -54.623 -27.024 1.00 88.01 108 TRP H O 1
ATOM 11800 N N . ASP J 5 96 ? 20.485 -53.651 -29.013 1.00 107.76 109 ASP H N 1
ATOM 11801 C CA . ASP J 5 96 ? 20.838 -52.491 -29.811 1.00 108.14 109 ASP H CA 1
ATOM 11802 C C . ASP J 5 96 ? 19.649 -51.528 -29.754 1.00 108.09 109 ASP H C 1
ATOM 11803 O O . ASP J 5 96 ? 19.503 -50.781 -28.787 1.00 108.40 109 ASP H O 1
ATOM 11808 N N . ARG J 5 97 ? 18.779 -51.568 -30.761 1.00 65.51 110 ARG H N 1
ATOM 11809 C CA . ARG J 5 97 ? 17.554 -50.775 -30.731 1.00 65.47 110 ARG H CA 1
ATOM 11810 C C . ARG J 5 97 ? 16.432 -51.538 -30.047 1.00 64.91 110 ARG H C 1
ATOM 11811 O O . ARG J 5 97 ? 16.129 -52.678 -30.410 1.00 64.44 110 ARG H O 1
ATOM 11819 N N . ALA J 5 98 ? 15.831 -50.891 -29.051 1.00 125.43 112 ALA H N 1
ATOM 11820 C CA . ALA J 5 98 ? 14.724 -51.444 -28.280 1.00 125.20 112 ALA H CA 1
ATOM 11821 C C . ALA J 5 98 ? 13.753 -52.242 -29.150 1.00 125.06 112 ALA H C 1
ATOM 11822 O O . ALA J 5 98 ? 13.666 -52.027 -30.361 1.00 125.34 112 ALA H O 1
ATOM 11824 N N . GLY J 5 99 ? 13.028 -53.171 -28.536 1.00 106.92 113 GLY H N 1
ATOM 11825 C CA . GLY J 5 99 ? 13.174 -53.470 -27.126 1.00 106.60 113 GLY H CA 1
ATOM 11826 C C . GLY J 5 99 ? 13.776 -54.845 -26.963 1.00 105.92 113 GLY H C 1
ATOM 11827 O O . GLY J 5 99 ? 14.863 -55.106 -27.477 1.00 106.05 113 GLY H O 1
ATOM 11828 N N . ASN J 5 100 ? 13.065 -55.717 -26.254 1.00 88.31 114 ASN H N 1
ATOM 11829 C CA . ASN J 5 100 ? 13.484 -57.104 -26.056 1.00 88.13 114 ASN H CA 1
ATOM 11830 C C . ASN J 5 100 ? 14.813 -57.218 -25.307 1.00 88.68 114 ASN H C 1
ATOM 11831 O O . ASN J 5 100 ? 15.209 -58.304 -24.873 1.00 88.74 114 ASN H O 1
ATOM 11836 N N . THR J 5 101 ? 15.484 -56.081 -25.148 1.00 94.67 115 THR H N 1
ATOM 11837 C CA . THR J 5 101 ? 16.722 -56.002 -24.382 1.00 95.29 115 THR H CA 1
ATOM 11838 C C . THR J 5 101 ? 16.813 -54.691 -23.628 1.00 95.80 115 THR H C 1
ATOM 11839 O O . THR J 5 101 ? 17.858 -54.389 -23.053 1.00 96.39 115 THR H O 1
ATOM 11843 N N . LEU J 5 102 ? 15.745 -53.894 -23.643 1.00 51.32 116 LEU H N 1
ATOM 11844 C CA . LEU J 5 102 ? 15.718 -52.749 -22.745 1.00 51.83 116 LEU H CA 1
ATOM 11845 C C . LEU J 5 102 ? 15.288 -53.219 -21.368 1.00 51.96 116 LEU H C 1
ATOM 11846 O O . LEU J 5 102 ? 14.397 -54.063 -21.236 1.00 51.52 116 LEU H O 1
ATOM 11851 N N . TYR J 5 103 ? 15.969 -52.708 -20.351 1.00 87.88 117 TYR H N 1
ATOM 11852 C CA . TYR J 5 103 ? 15.717 -53.117 -18.988 1.00 88.19 117 TYR H CA 1
ATOM 11853 C C . TYR J 5 103 ? 15.599 -51.861 -18.143 1.00 88.73 117 TYR H C 1
ATOM 11854 O O . TYR J 5 103 ? 16.505 -51.037 -18.115 1.00 89.26 117 TYR H O 1
ATOM 11863 N N . PHE J 5 104 ? 14.459 -51.708 -17.480 1.00 60.38 118 PHE H N 1
ATOM 11864 C CA . PHE J 5 104 ? 14.146 -50.482 -16.749 1.00 60.84 118 PHE H CA 1
ATOM 11865 C C . PHE J 5 104 ? 14.807 -50.385 -15.377 1.00 61.66 118 PHE H C 1
ATOM 11866 O O . PHE J 5 104 ? 15.311 -51.371 -14.832 1.00 61.88 118 PHE H O 1
ATOM 11874 N N . GLY J 5 105 ? 14.793 -49.177 -14.826 1.00 82.33 119 GLY H N 1
ATOM 11875 C CA . GLY J 5 105 ? 15.237 -48.953 -13.470 1.00 83.14 119 GLY H CA 1
ATOM 11876 C C . GLY J 5 105 ? 14.102 -49.313 -12.540 1.00 83.09 119 GLY H C 1
ATOM 11877 O O . GLY J 5 105 ? 13.241 -50.127 -12.876 1.00 82.47 119 GLY H O 1
ATOM 11878 N N . GLU J 5 106 ? 14.081 -48.688 -11.372 1.00 98.80 120 GLU H N 1
ATOM 11879 C CA . GLU J 5 106 ? 13.116 -49.041 -10.341 1.00 98.92 120 GLU H CA 1
ATOM 11880 C C . GLU J 5 106 ? 12.311 -47.836 -9.874 1.00 99.14 120 GLU H C 1
ATOM 11881 O O . GLU J 5 106 ? 11.601 -47.906 -8.875 1.00 99.42 120 GLU H O 1
ATOM 11887 N N . GLY J 5 107 ? 12.429 -46.730 -10.598 1.00 59.23 121 GLY H N 1
ATOM 11888 C CA . GLY J 5 107 ? 11.698 -45.520 -10.268 1.00 59.46 121 GLY H CA 1
ATOM 11889 C C . GLY J 5 107 ? 12.396 -44.679 -9.216 1.00 60.46 121 GLY H C 1
ATOM 11890 O O . GLY J 5 107 ? 13.090 -45.214 -8.355 1.00 61.01 121 GLY H O 1
ATOM 11891 N N . SER J 5 108 ? 12.222 -43.361 -9.299 1.00 61.64 122 SER H N 1
ATOM 11892 C CA . SER J 5 108 ? 12.799 -42.428 -8.332 1.00 62.63 122 SER H CA 1
ATOM 11893 C C . SER J 5 108 ? 11.782 -41.359 -7.955 1.00 62.82 122 SER H C 1
ATOM 11894 O O . SER J 5 108 ? 11.632 -40.363 -8.663 1.00 62.80 122 SER H O 1
ATOM 11897 N N . ARG J 5 109 ? 11.085 -41.559 -6.841 1.00 86.35 123 ARG H N 1
ATOM 11898 C CA . ARG J 5 109 ? 10.045 -40.616 -6.447 1.00 86.51 123 ARG H CA 1
ATOM 11899 C C . ARG J 5 109 ? 10.669 -39.294 -6.017 1.00 87.44 123 ARG H C 1
ATOM 11900 O O . ARG J 5 109 ? 11.362 -39.215 -5.006 1.00 88.24 123 ARG H O 1
ATOM 11908 N N . LEU J 5 110 ? 10.442 -38.268 -6.826 1.00 63.69 124 LEU H N 1
ATOM 11909 C CA . LEU J 5 110 ? 10.890 -36.925 -6.520 1.00 64.58 124 LEU H CA 1
ATOM 11910 C C . LEU J 5 110 ? 9.713 -36.099 -6.061 1.00 64.77 124 LEU H C 1
ATOM 11911 O O . LEU J 5 110 ? 8.636 -36.161 -6.654 1.00 64.12 124 LEU H O 1
ATOM 11916 N N . ILE J 5 111 ? 9.925 -35.311 -5.014 1.00 68.52 125 ILE H N 1
ATOM 11917 C CA . ILE J 5 111 ? 8.888 -34.421 -4.514 1.00 68.84 125 ILE H CA 1
ATOM 11918 C C . ILE J 5 111 ? 9.496 -33.052 -4.231 1.00 69.89 125 ILE H C 1
ATOM 11919 O O . ILE J 5 111 ? 10.557 -32.947 -3.615 1.00 70.61 125 ILE H O 1
ATOM 11924 N N . VAL J 5 112 ? 8.823 -32.005 -4.695 1.00 109.64 126 VAL H N 1
ATOM 11925 C CA . VAL J 5 112 ? 9.357 -30.655 -4.599 1.00 110.72 126 VAL H CA 1
ATOM 11926 C C . VAL J 5 112 ? 8.430 -29.730 -3.824 1.00 111.51 126 VAL H C 1
ATOM 11927 O O . VAL J 5 112 ? 7.278 -29.536 -4.206 1.00 111.48 126 VAL H O 1
ATOM 11931 N N . VAL J 5 113 ? 8.950 -29.146 -2.748 1.00 116.64 127 VAL H N 1
ATOM 11932 C CA . VAL J 5 113 ? 8.176 -28.247 -1.896 1.00 117.47 127 VAL H CA 1
ATOM 11933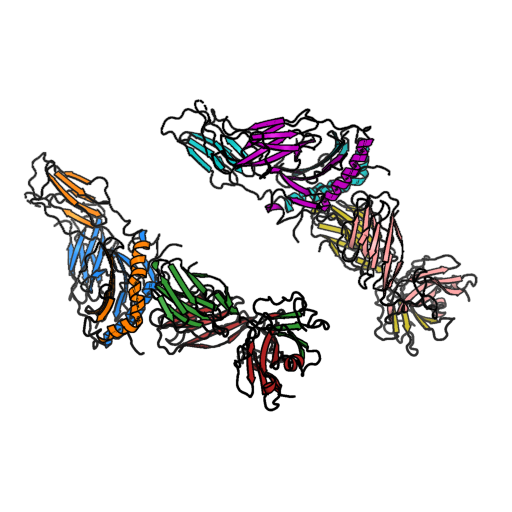 C C . VAL J 5 113 ? 8.747 -26.829 -1.892 1.00 118.67 127 VAL H C 1
ATOM 11934 O O . VAL J 5 113 ? 9.920 -26.622 -2.191 1.00 118.91 127 VAL H O 1
ATOM 11938 N N . GLU J 5 114 ? 7.918 -25.854 -1.536 1.00 125.23 128 GLU H N 1
ATOM 11939 C CA . GLU J 5 114 ? 8.349 -24.459 -1.526 1.00 126.45 128 GLU H CA 1
ATOM 11940 C C . GLU J 5 114 ? 9.250 -24.141 -0.340 1.00 127.18 128 GLU H C 1
ATOM 11941 O O . GLU J 5 114 ? 10.175 -23.334 -0.445 1.00 127.99 128 GLU H O 1
ATOM 11947 N N . ASP J 5 115 ? 8.971 -24.777 0.791 1.00 144.81 129 ASP H N 1
ATOM 11948 C CA . ASP J 5 115 ? 9.719 -24.522 2.010 1.00 145.65 129 ASP H CA 1
ATOM 11949 C C . ASP J 5 115 ? 9.856 -25.824 2.782 1.00 145.24 129 ASP H C 1
ATOM 11950 O O . ASP J 5 115 ? 8.869 -26.523 3.004 1.00 144.54 129 ASP H O 1
ATOM 11955 N N . LEU J 5 116 ? 11.079 -26.151 3.186 1.00 126.34 130 LEU H N 1
ATOM 11956 C CA . LEU J 5 116 ? 11.349 -27.433 3.833 1.00 126.05 130 LEU H CA 1
ATOM 11957 C C . LEU J 5 116 ? 10.688 -27.600 5.198 1.00 126.50 130 LEU H C 1
ATOM 11958 O O . LEU J 5 116 ? 10.528 -28.719 5.683 1.00 126.12 130 LEU H O 1
ATOM 11963 N N . ARG J 5 117 ? 10.311 -26.490 5.819 1.00 148.16 131 ARG H N 1
ATOM 11964 C CA . ARG J 5 117 ? 9.710 -26.539 7.146 1.00 148.71 131 ARG H CA 1
ATOM 11965 C C . ARG J 5 117 ? 8.571 -27.549 7.187 1.00 147.69 131 ARG H C 1
ATOM 11966 O O . ARG J 5 117 ? 8.475 -28.348 8.114 1.00 147.84 131 ARG H O 1
ATOM 11974 N N . ASN J 5 118 ? 7.729 -27.525 6.159 1.00 89.36 132 ASN H N 1
ATOM 11975 C CA . ASN J 5 118 ? 6.489 -28.296 6.149 1.00 88.46 132 ASN H CA 1
ATOM 11976 C C . ASN J 5 118 ? 6.653 -29.823 6.199 1.00 87.76 132 ASN H C 1
ATOM 11977 O O . ASN J 5 118 ? 5.678 -30.546 6.394 1.00 87.18 132 ASN H O 1
ATOM 11982 N N . VAL J 5 119 ? 7.883 -30.304 6.028 1.00 107.25 133 VAL H N 1
ATOM 11983 C CA . VAL J 5 119 ? 8.181 -31.737 6.106 1.00 106.76 133 VAL H CA 1
ATOM 11984 C C . VAL J 5 119 ? 8.064 -32.252 7.532 1.00 107.46 133 VAL H C 1
ATOM 11985 O O . VAL J 5 119 ? 8.651 -31.692 8.458 1.00 108.58 133 VAL H O 1
ATOM 11989 N N . THR J 5 120 ? 7.324 -33.339 7.705 1.00 112.40 134 THR H N 1
ATOM 11990 C CA . THR J 5 120 ? 7.112 -33.898 9.029 1.00 113.06 134 THR H CA 1
ATOM 11991 C C . THR J 5 120 ? 6.803 -35.386 8.963 1.00 112.40 134 THR H C 1
ATOM 11992 O O . THR J 5 120 ? 6.019 -35.825 8.123 1.00 111.36 134 THR H O 1
ATOM 11996 N N . PRO J 5 121 ? 7.438 -36.171 9.842 1.00 66.18 135 PRO H N 1
ATOM 11997 C CA . PRO J 5 121 ? 7.207 -37.619 9.936 1.00 65.76 135 PRO H CA 1
ATOM 11998 C C . PRO J 5 121 ? 5.748 -37.961 10.282 1.00 65.42 135 PRO H C 1
ATOM 11999 O O . PRO J 5 121 ? 4.966 -37.059 10.597 1.00 65.62 135 PRO H O 1
ATOM 12003 N N . PRO J 5 122 ? 5.381 -39.252 10.226 1.00 72.97 136 PRO H N 1
ATOM 12004 C CA . PRO J 5 122 ? 4.008 -39.631 10.553 1.00 72.72 136 PRO H CA 1
ATOM 12005 C C . PRO J 5 122 ? 3.855 -39.950 12.037 1.00 73.77 136 PRO H C 1
ATOM 12006 O O . PRO J 5 122 ? 4.847 -40.069 12.765 1.00 74.65 136 PRO H O 1
ATOM 12010 N N . LYS J 5 123 ? 2.610 -40.081 12.476 1.00 71.22 137 LYS H N 1
ATOM 12011 C CA . LYS J 5 123 ? 2.306 -40.637 13.780 1.00 72.08 137 LYS H CA 1
ATOM 12012 C C . LYS J 5 123 ? 1.692 -42.004 13.528 1.00 71.53 137 LYS H C 1
ATOM 12013 O O . LYS J 5 123 ? 0.537 -42.102 13.133 1.00 70.92 137 LYS H O 1
ATOM 12019 N N . VAL J 5 124 ? 2.469 -43.059 13.730 1.00 69.39 138 VAL H N 1
ATOM 12020 C CA . VAL J 5 124 ? 1.990 -44.409 13.471 1.00 68.92 138 VAL H CA 1
ATOM 12021 C C . VAL J 5 124 ? 1.327 -45.009 14.696 1.00 69.72 138 VAL H C 1
ATOM 12022 O O . VAL J 5 124 ? 2.006 -45.334 15.670 1.00 70.67 138 VAL H O 1
ATOM 12026 N N . SER J 5 125 ? 0.010 -45.186 14.631 1.00 72.76 139 SER H N 1
ATOM 12027 C CA . SER J 5 125 ? -0.751 -45.777 15.724 1.00 73.47 139 SER H CA 1
ATOM 12028 C C . SER J 5 125 ? -1.426 -47.067 15.280 1.00 72.94 139 SER H C 1
ATOM 12029 O O . SER J 5 125 ? -2.155 -47.077 14.299 1.00 72.03 139 SER H O 1
ATOM 12032 N N . LEU J 5 126 ? -1.168 -48.157 15.992 1.00 61.26 140 LEU H N 1
ATOM 12033 C CA . LEU J 5 126 ? -1.781 -49.439 15.677 1.00 60.91 140 LEU H CA 1
ATOM 12034 C C . LEU J 5 126 ? -3.018 -49.688 16.539 1.00 61.43 140 LEU H C 1
ATOM 12035 O O . LEU J 5 126 ? -2.921 -49.704 17.767 1.00 62.45 140 LEU H O 1
ATOM 12040 N N . PHE J 5 127 ? -4.173 -49.890 15.899 1.00 85.69 141 PHE H N 1
ATOM 12041 C CA . PHE J 5 127 ? -5.441 -50.116 16.595 1.00 86.12 141 PHE H CA 1
ATOM 12042 C C . PHE J 5 127 ? -5.747 -51.597 16.766 1.00 86.33 141 PHE H C 1
ATOM 12043 O O . PHE J 5 127 ? -5.949 -52.307 15.793 1.00 85.59 141 PHE H O 1
ATOM 12051 N N . GLU J 5 128 ? -5.795 -52.051 18.010 1.00 99.97 142 GLU H N 1
ATOM 12052 C CA . GLU J 5 128 ? -6.045 -53.456 18.307 1.00 100.32 142 GLU H CA 1
ATOM 12053 C C . GLU J 5 128 ? -7.438 -53.882 17.868 1.00 99.91 142 GLU H C 1
ATOM 12054 O O . GLU J 5 128 ? -8.346 -53.056 17.793 1.00 99.72 142 GLU H O 1
ATOM 12060 N N . PRO J 5 129 ? -7.613 -55.187 17.610 1.00 68.11 143 PRO H N 1
ATOM 12061 C CA . PRO J 5 129 ? -8.842 -55.759 17.052 1.00 67.71 143 PRO H CA 1
ATOM 12062 C C . PRO J 5 129 ? -10.087 -55.559 17.914 1.00 68.35 143 PRO H C 1
ATOM 12063 O O . PRO J 5 129 ? -10.004 -55.119 19.064 1.00 69.18 143 PRO H O 1
ATOM 12067 N N . SER J 5 130 ? -11.241 -55.880 17.330 1.00 81.28 144 SER H N 1
ATOM 12068 C CA . SER J 5 130 ? -12.524 -55.816 18.023 1.00 81.84 144 SER H CA 1
ATOM 12069 C C . SER J 5 130 ? -12.888 -57.213 18.497 1.00 82.46 144 SER H C 1
ATOM 12070 O O . SER J 5 130 ? -12.887 -58.161 17.711 1.00 82.04 144 SER H O 1
ATOM 12073 N N . LYS J 5 131 ? -13.194 -57.335 19.785 1.00 68.59 145 LYS H N 1
ATOM 12074 C CA . LYS J 5 131 ? -13.530 -58.625 20.376 1.00 69.32 145 LYS H CA 1
ATOM 12075 C C . LYS J 5 131 ? -14.805 -59.201 19.762 1.00 69.05 145 LYS H C 1
ATOM 12076 O O . LYS J 5 131 ? -15.122 -60.378 19.948 1.00 69.48 145 LYS H O 1
ATOM 12082 N N . ALA J 5 132 ? -15.530 -58.366 19.024 1.00 76.77 146 ALA H N 1
ATOM 12083 C CA . ALA J 5 132 ? -16.729 -58.812 18.327 1.00 76.49 146 ALA H CA 1
ATOM 12084 C C . ALA J 5 132 ? -16.326 -59.689 17.159 1.00 75.80 146 ALA H C 1
ATOM 12085 O O . ALA J 5 132 ? -16.725 -60.845 17.056 1.00 76.05 146 ALA H O 1
ATOM 12087 N N . GLU J 5 133 ? -15.511 -59.120 16.284 1.00 76.50 147 GLU H N 1
ATOM 12088 C CA . GLU J 5 133 ? -15.034 -59.809 15.098 1.00 75.75 147 GLU H CA 1
ATOM 12089 C C . GLU J 5 133 ? -14.427 -61.152 15.449 1.00 76.23 147 GLU H C 1
ATOM 12090 O O . GLU J 5 133 ? -14.778 -62.176 14.870 1.00 76.11 147 GLU H O 1
ATOM 12096 N N . ILE J 5 134 ? -13.498 -61.127 16.397 1.00 83.84 148 ILE H N 1
ATOM 12097 C CA . ILE J 5 134 ? -12.818 -62.327 16.864 1.00 84.42 148 ILE H CA 1
ATOM 12098 C C . ILE J 5 134 ? -13.809 -63.403 17.286 1.00 85.10 148 ILE H C 1
ATOM 12099 O O . ILE J 5 134 ? -13.624 -64.586 16.992 1.00 85.19 148 ILE H O 1
ATOM 12104 N N . ALA J 5 135 ? -14.857 -62.991 17.988 1.00 82.82 149 ALA H N 1
ATOM 12105 C CA . ALA J 5 135 ? -15.858 -63.926 18.464 1.00 83.54 149 ALA H CA 1
ATOM 12106 C C . ALA J 5 135 ? -16.770 -64.385 17.332 1.00 82.98 149 ALA H C 1
ATOM 12107 O O . ALA J 5 135 ? -16.901 -65.582 17.085 1.00 83.18 149 ALA H O 1
ATOM 12109 N N . ASN J 5 136 ? -17.384 -63.430 16.637 1.00 114.18 150 ASN H N 1
ATOM 12110 C CA . ASN J 5 136 ? -18.367 -63.739 15.599 1.00 113.72 150 ASN H CA 1
ATOM 12111 C C . ASN J 5 136 ? -17.788 -64.416 14.366 1.00 112.96 150 ASN H C 1
ATOM 12112 O O . ASN J 5 136 ? -18.449 -65.250 13.744 1.00 112.94 150 ASN H O 1
ATOM 12117 N N . LYS J 5 137 ? -16.555 -64.048 14.021 1.00 78.88 151 LYS H N 1
ATOM 12118 C CA . LYS J 5 137 ? -15.961 -64.435 12.746 1.00 78.01 151 LYS H CA 1
ATOM 12119 C C . LYS J 5 137 ? -14.698 -65.274 12.879 1.00 78.12 151 LYS H C 1
ATOM 12120 O O . LYS J 5 137 ? -14.265 -65.894 11.912 1.00 77.56 151 LYS H O 1
ATOM 12126 N N . GLN J 5 138 ? -14.110 -65.288 14.071 1.00 117.36 152 GLN H N 1
ATOM 12127 C CA . GLN J 5 138 ? -12.911 -66.089 14.341 1.00 117.63 152 GLN H CA 1
ATOM 12128 C C . GLN J 5 138 ? -11.674 -65.624 13.567 1.00 116.80 152 GLN H C 1
ATOM 12129 O O . GLN J 5 138 ? -10.796 -66.422 13.245 1.00 116.70 152 GLN H O 1
ATOM 12135 N N . LYS J 5 139 ? -11.619 -64.330 13.272 1.00 75.12 153 LYS H N 1
ATOM 12136 C CA . LYS J 5 139 ? -10.455 -63.716 12.647 1.00 74.40 153 LYS H CA 1
ATOM 12137 C C . LYS J 5 139 ? -10.265 -62.332 13.241 1.00 74.48 153 LYS H C 1
ATOM 12138 O O . LYS J 5 139 ? -11.211 -61.555 13.325 1.00 74.43 153 LYS H O 1
ATOM 12144 N N . ALA J 5 140 ? -9.044 -62.023 13.657 1.00 75.85 154 ALA H N 1
ATOM 12145 C CA . ALA J 5 140 ? -8.743 -60.710 14.212 1.00 75.97 154 ALA H CA 1
ATOM 12146 C C . ALA J 5 140 ? -8.119 -59.778 13.167 1.00 74.98 154 ALA H C 1
ATOM 12147 O O . ALA J 5 140 ? -7.123 -60.103 12.533 1.00 74.55 154 ALA H O 1
ATOM 12149 N N . THR J 5 141 ? -8.731 -58.617 12.986 1.00 82.70 155 THR H N 1
ATOM 12150 C CA . THR J 5 141 ? -8.212 -57.604 12.082 1.00 81.84 155 THR H CA 1
ATOM 12151 C C . THR J 5 141 ? -7.544 -56.506 12.891 1.00 82.26 155 THR H C 1
ATOM 12152 O O . THR J 5 141 ? -8.147 -55.964 13.822 1.00 82.88 155 THR H O 1
ATOM 12156 N N . LEU J 5 142 ? -6.298 -56.192 12.552 1.00 60.13 156 LEU H N 1
ATOM 12157 C CA . LEU J 5 142 ? -5.622 -55.053 13.141 1.00 60.45 156 LEU H CA 1
ATOM 12158 C C . LEU J 5 142 ? -5.598 -53.951 12.111 1.00 59.54 156 LEU H C 1
ATOM 12159 O O . LEU J 5 142 ? -5.639 -54.216 10.923 1.00 58.68 156 LEU H O 1
ATOM 12164 N N . VAL J 5 143 ? -5.529 -52.708 12.554 1.00 68.55 157 VAL H N 1
ATOM 12165 C CA . VAL J 5 143 ? -5.518 -51.606 11.608 1.00 67.75 157 VAL H CA 1
ATOM 12166 C C . VAL J 5 143 ? -4.476 -50.566 11.954 1.00 68.02 157 VAL H C 1
ATOM 12167 O O . VAL J 5 143 ? -4.515 -49.954 13.009 1.00 68.79 157 VAL H O 1
ATOM 12171 N N . CYS J 5 144 ? -3.544 -50.370 11.038 1.00 68.65 158 CYS H N 1
ATOM 12172 C CA . CYS J 5 144 ? -2.458 -49.425 11.218 1.00 68.87 158 CYS H CA 1
ATOM 12173 C C . CYS J 5 144 ? -2.821 -48.119 10.538 1.00 68.29 158 CYS H C 1
ATOM 12174 O O . CYS J 5 144 ? -3.279 -48.115 9.408 1.00 67.39 158 CYS H O 1
ATOM 12177 N N . LEU J 5 145 ? -2.617 -47.007 11.225 1.00 68.05 159 LEU H N 1
ATOM 12178 C CA . LEU J 5 145 ? -2.924 -45.706 10.658 1.00 67.60 159 LEU H CA 1
ATOM 12179 C C . LEU J 5 145 ? -1.719 -44.784 10.806 1.00 67.93 159 LEU H C 1
ATOM 12180 O O . LEU J 5 145 ? -1.126 -44.716 11.870 1.00 68.86 159 LEU H O 1
ATOM 12185 N N . ALA J 5 146 ? -1.353 -44.077 9.745 1.00 61.91 160 ALA H N 1
ATOM 12186 C CA . ALA J 5 146 ? -0.224 -43.158 9.808 1.00 62.24 160 ALA H CA 1
ATOM 12187 C C . ALA J 5 146 ? -0.655 -41.759 9.404 1.00 61.99 160 ALA H C 1
ATOM 12188 O O . ALA J 5 146 ? -0.987 -41.518 8.255 1.00 61.10 160 ALA H O 1
ATOM 12190 N N . ARG J 5 147 ? -0.661 -40.837 10.357 1.00 94.55 161 ARG H N 1
ATOM 12191 C CA . ARG J 5 147 ? -1.226 -39.509 10.125 1.00 94.45 161 ARG H CA 1
ATOM 12192 C C . ARG J 5 147 ? -0.219 -38.385 10.281 1.00 94.99 161 ARG H C 1
ATOM 12193 O O . ARG J 5 147 ? 0.777 -38.526 10.981 1.00 95.74 161 ARG H O 1
ATOM 12201 N N . GLY J 5 148 ? -0.506 -37.261 9.635 1.00 77.63 162 GLY H N 1
ATOM 12202 C CA . GLY J 5 148 ? 0.216 -36.025 9.873 1.00 78.28 162 GLY H CA 1
ATOM 12203 C C . GLY J 5 148 ? 1.628 -35.973 9.321 1.00 78.28 162 GLY H C 1
ATOM 12204 O O . GLY J 5 148 ? 2.520 -35.378 9.932 1.00 79.15 162 GLY H O 1
ATOM 12205 N N . PHE J 5 149 ? 1.834 -36.585 8.159 1.00 62.73 163 PHE H N 1
ATOM 12206 C CA . PHE J 5 149 ? 3.142 -36.596 7.526 1.00 62.66 163 PHE H CA 1
ATOM 12207 C C . PHE J 5 149 ? 3.124 -35.800 6.232 1.00 61.98 163 PHE H C 1
ATOM 12208 O O . PHE J 5 149 ? 2.073 -35.545 5.657 1.00 61.35 163 PHE H O 1
ATOM 12216 N N . PHE J 5 150 ? 4.308 -35.419 5.780 1.00 112.78 164 PHE H N 1
ATOM 12217 C CA . PHE J 5 150 ? 4.465 -34.652 4.562 1.00 112.28 164 PHE H CA 1
ATOM 12218 C C . PHE J 5 150 ? 5.903 -34.852 4.101 1.00 112.40 164 PHE H C 1
ATOM 12219 O O . PHE J 5 150 ? 6.836 -34.658 4.880 1.00 113.31 164 PHE H O 1
ATOM 12227 N N . PRO J 5 151 ? 6.100 -35.234 2.831 1.00 94.03 165 PRO H N 1
ATOM 12228 C CA . PRO J 5 151 ? 5.120 -35.386 1.757 1.00 92.98 165 PRO H CA 1
ATOM 12229 C C . PRO J 5 151 ? 4.686 -36.832 1.484 1.00 92.16 165 PRO H C 1
ATOM 12230 O O . PRO J 5 151 ? 5.292 -37.784 1.984 1.00 92.36 165 PRO H O 1
ATOM 12234 N N . ASP J 5 152 ? 3.656 -36.948 0.645 1.00 86.78 166 ASP H N 1
ATOM 12235 C CA . ASP J 5 152 ? 2.895 -38.169 0.354 1.00 85.99 166 ASP H CA 1
ATOM 12236 C C . ASP J 5 152 ? 3.675 -39.447 0.108 1.00 85.69 166 ASP H C 1
ATOM 12237 O O . ASP J 5 152 ? 3.148 -40.381 -0.509 1.00 84.93 166 ASP H O 1
ATOM 12242 N N . HIS J 5 153 ? 4.914 -39.500 0.582 1.00 80.85 167 HIS H N 1
ATOM 12243 C CA . HIS J 5 153 ? 5.777 -40.631 0.277 1.00 80.62 167 HIS H CA 1
ATOM 12244 C C . HIS J 5 153 ? 6.238 -41.420 1.509 1.00 81.38 167 HIS H C 1
ATOM 12245 O O . HIS J 5 153 ? 7.194 -41.034 2.171 1.00 82.21 167 HIS H O 1
ATOM 12252 N N . VAL J 5 154 ? 5.553 -42.530 1.788 1.00 60.17 168 VAL H N 1
ATOM 12253 C CA . VAL J 5 154 ? 5.921 -43.463 2.853 1.00 60.84 168 VAL H CA 1
ATOM 12254 C C . VAL J 5 154 ? 5.591 -44.887 2.424 1.00 60.24 168 VAL H C 1
ATOM 12255 O O . VAL J 5 154 ? 4.877 -45.089 1.453 1.00 59.35 168 VAL H O 1
ATOM 12259 N N . GLU J 5 155 ? 6.096 -45.871 3.161 1.00 82.97 169 GLU H N 1
ATOM 12260 C CA . GLU J 5 155 ? 5.941 -47.275 2.787 1.00 82.52 169 GLU H CA 1
ATOM 12261 C C . GLU J 5 155 ? 5.634 -48.135 4.005 1.00 83.27 169 GLU H C 1
ATOM 12262 O O . GLU J 5 155 ? 6.435 -48.208 4.933 1.00 84.16 169 GLU H O 1
ATOM 12268 N N . LEU J 5 156 ? 4.490 -48.813 3.977 1.00 61.01 170 LEU H N 1
ATOM 12269 C CA . LEU J 5 156 ? 3.958 -49.515 5.144 1.00 61.74 170 LEU H CA 1
ATOM 12270 C C . LEU J 5 156 ? 4.084 -51.038 5.044 1.00 61.67 170 LEU H C 1
ATOM 12271 O O . LEU J 5 156 ? 3.806 -51.627 4.006 1.00 60.85 170 LEU H O 1
ATOM 12276 N N . SER J 5 157 ? 4.490 -51.675 6.136 1.00 62.69 171 SER H N 1
ATOM 12277 C CA . SER J 5 157 ? 4.759 -53.107 6.115 1.00 62.76 171 SER H CA 1
ATOM 12278 C C . SER J 5 157 ? 4.474 -53.797 7.441 1.00 63.74 171 SER H C 1
ATOM 12279 O O . SER J 5 157 ? 4.563 -53.201 8.506 1.00 64.58 171 SER H O 1
ATOM 12282 N N . TRP J 5 158 ? 4.174 -55.083 7.357 1.00 64.53 172 TRP H N 1
ATOM 12283 C CA . TRP J 5 158 ? 3.714 -55.837 8.506 1.00 65.40 172 TRP H CA 1
ATOM 12284 C C . TRP J 5 158 ? 4.667 -56.972 8.858 1.00 65.95 172 TRP H C 1
ATOM 12285 O O . TRP J 5 158 ? 5.098 -57.725 7.993 1.00 65.42 172 TRP H O 1
ATOM 12296 N N . TRP J 5 159 ? 4.969 -57.090 10.146 1.00 63.79 173 TRP H N 1
ATOM 12297 C CA . TRP J 5 159 ? 6.013 -57.980 10.640 1.00 64.51 173 TRP H CA 1
ATOM 12298 C C . TRP J 5 159 ? 5.561 -58.870 11.795 1.00 65.47 173 TRP H C 1
ATOM 12299 O O . TRP J 5 159 ? 5.754 -58.542 12.963 1.00 66.45 173 TRP H O 1
ATOM 12310 N N . VAL J 5 160 ? 4.975 -60.006 11.451 1.00 74.80 174 VAL H N 1
ATOM 12311 C CA . VAL J 5 160 ? 4.573 -60.989 12.436 1.00 75.68 174 VAL H CA 1
ATOM 12312 C C . VAL J 5 160 ? 5.763 -61.830 12.867 1.00 76.42 174 VAL H C 1
ATOM 12313 O O . VAL J 5 160 ? 6.237 -62.679 12.113 1.00 76.03 174 VAL H O 1
ATOM 12317 N N . ASN J 5 161 ? 6.241 -61.599 14.084 1.00 65.60 175 ASN H N 1
ATOM 12318 C CA . ASN J 5 161 ? 7.355 -62.373 14.615 1.00 66.46 175 ASN H CA 1
ATOM 12319 C C . ASN J 5 161 ? 8.656 -62.043 13.900 1.00 66.11 175 ASN H C 1
ATOM 12320 O O . ASN J 5 161 ? 9.408 -62.939 13.512 1.00 66.12 175 ASN H O 1
ATOM 12325 N N . GLY J 5 162 ? 8.910 -60.751 13.715 1.00 119.79 176 GLY H N 1
ATOM 12326 C CA . GLY J 5 162 ? 10.144 -60.287 13.101 1.00 119.54 176 GLY H CA 1
ATOM 12327 C C . GLY J 5 162 ? 10.272 -60.539 11.609 1.00 118.32 176 GLY H C 1
ATOM 12328 O O . GLY J 5 162 ? 11.183 -60.016 10.973 1.00 117.99 176 GLY H O 1
ATOM 12329 N N . LYS J 5 163 ? 9.365 -61.341 11.056 1.00 90.65 177 LYS H N 1
ATOM 12330 C CA . LYS J 5 163 ? 9.372 -61.668 9.632 1.00 89.50 177 LYS H CA 1
ATOM 12331 C C . LYS J 5 163 ? 8.268 -60.957 8.857 1.00 88.49 177 LYS H C 1
ATOM 12332 O O . LYS J 5 163 ? 7.103 -61.029 9.220 1.00 88.52 177 LYS H O 1
ATOM 12338 N N . GLU J 5 164 ? 8.638 -60.291 7.771 1.00 86.35 178 GLU H N 1
ATOM 12339 C CA . GLU J 5 164 ? 7.670 -59.572 6.949 1.00 85.38 178 GLU H CA 1
ATOM 12340 C C . GLU J 5 164 ? 6.605 -60.523 6.406 1.00 84.83 178 GLU H C 1
ATOM 12341 O O . GLU J 5 164 ? 6.859 -61.712 6.208 1.00 84.89 178 GLU H O 1
ATOM 12347 N N . VAL J 5 165 ? 5.410 -59.991 6.173 1.00 76.82 179 VAL H N 1
ATOM 12348 C CA . VAL J 5 165 ? 4.294 -60.797 5.688 1.00 76.37 179 VAL H CA 1
ATOM 12349 C C . VAL J 5 165 ? 3.489 -60.050 4.642 1.00 75.35 179 VAL H C 1
ATOM 12350 O O . VAL J 5 165 ? 3.378 -58.824 4.691 1.00 75.22 179 VAL H O 1
ATOM 12354 N N . HIS J 5 166 ? 2.915 -60.804 3.709 1.00 80.80 180 HIS H N 1
ATOM 12355 C CA . HIS J 5 166 ? 2.169 -60.226 2.604 1.00 79.82 180 HIS H CA 1
ATOM 12356 C C . HIS J 5 166 ? 0.818 -60.905 2.470 1.00 79.73 180 HIS H C 1
ATOM 12357 O O . HIS J 5 166 ? -0.054 -60.430 1.749 1.00 79.10 180 HIS H O 1
ATOM 12364 N N . SER J 5 167 ? 0.649 -62.016 3.175 1.00 80.74 181 SER H N 1
ATOM 12365 C CA . SER J 5 167 ? -0.611 -62.751 3.157 1.00 80.81 181 SER H CA 1
ATOM 12366 C C . SER J 5 167 ? -1.605 -62.217 4.184 1.00 81.42 181 SER H C 1
ATOM 12367 O O . SER J 5 167 ? -1.398 -62.338 5.392 1.00 82.32 181 SER H O 1
ATOM 12370 N N . GLY J 5 168 ? -2.692 -61.630 3.702 1.00 67.32 182 GLY H N 1
ATOM 12371 C CA . GLY J 5 168 ? -3.722 -61.143 4.594 1.00 67.87 182 GLY H CA 1
ATOM 12372 C C . GLY J 5 168 ? -3.477 -59.702 4.971 1.00 67.87 182 GLY H C 1
ATOM 12373 O O . GLY J 5 168 ? -3.966 -59.217 5.986 1.00 68.51 182 GLY H O 1
ATOM 12374 N N . VAL J 5 169 ? -2.712 -59.011 4.143 1.00 66.62 183 VAL H N 1
ATOM 12375 C CA . VAL J 5 169 ? -2.453 -57.604 4.369 1.00 66.58 183 VAL H CA 1
ATOM 12376 C C . VAL J 5 169 ? -3.107 -56.794 3.271 1.00 65.70 183 VAL H C 1
ATOM 12377 O O . VAL J 5 169 ? -3.350 -57.301 2.177 1.00 65.02 183 VAL H O 1
ATOM 12381 N N . CYS J 5 170 ? -3.399 -55.535 3.564 1.00 58.26 184 CYS H N 1
ATOM 12382 C CA . CYS J 5 170 ? -3.864 -54.635 2.525 1.00 57.46 184 CYS H CA 1
ATOM 12383 C C . CYS J 5 170 ? -3.719 -53.163 2.859 1.00 57.55 184 CYS H C 1
ATOM 12384 O O . CYS J 5 170 ? -4.559 -52.575 3.539 1.00 57.96 184 CYS H O 1
ATOM 12387 N N . THR J 5 171 ? -2.656 -52.571 2.336 1.00 68.54 185 THR H N 1
ATOM 12388 C CA . THR J 5 171 ? -2.350 -51.171 2.552 1.00 68.62 185 THR H CA 1
ATOM 12389 C C . THR J 5 171 ? -3.032 -50.326 1.485 1.00 67.84 185 THR H C 1
ATOM 12390 O O . THR J 5 171 ? -3.372 -50.818 0.415 1.00 67.14 185 THR H O 1
ATOM 12394 N N . ASP J 5 172 ? -3.229 -49.049 1.779 1.00 63.52 186 ASP H N 1
ATOM 12395 C CA . ASP J 5 172 ? -3.951 -48.170 0.866 1.00 62.89 186 ASP H CA 1
ATOM 12396 C C . ASP J 5 172 ? -3.041 -47.643 -0.232 1.00 62.20 186 ASP H C 1
ATOM 12397 O O . ASP J 5 172 ? -1.976 -47.106 0.053 1.00 62.45 186 ASP H O 1
ATOM 12402 N N . PRO J 5 173 ? -3.466 -47.779 -1.496 1.00 58.06 187 PRO H N 1
ATOM 12403 C CA . PRO J 5 173 ? -2.642 -47.364 -2.636 1.00 57.38 187 PRO H CA 1
ATOM 12404 C C . PRO J 5 173 ? -2.264 -45.883 -2.614 1.00 57.47 187 PRO H C 1
ATOM 12405 O O . PRO J 5 173 ? -1.173 -45.537 -3.067 1.00 57.30 187 PRO H O 1
ATOM 12409 N N . GLN J 5 174 ? -3.140 -45.023 -2.105 1.00 123.79 188 GLN H N 1
ATOM 12410 C CA . GLN J 5 174 ? -2.852 -43.591 -2.109 1.00 123.92 188 GLN H CA 1
ATOM 12411 C C . GLN J 5 174 ? -2.998 -42.923 -0.752 1.00 124.82 188 GLN H C 1
ATOM 12412 O O . GLN J 5 174 ? -3.824 -43.325 0.061 1.00 125.23 188 GLN H O 1
ATOM 12418 N N . ALA J 5 175 ? -2.188 -41.894 -0.520 1.00 95.53 189 ALA H N 1
ATOM 12419 C CA . ALA J 5 175 ? -2.316 -41.064 0.670 1.00 96.39 189 ALA H CA 1
ATOM 12420 C C . ALA J 5 175 ? -3.517 -40.148 0.501 1.00 96.28 189 ALA H C 1
ATOM 12421 O O . ALA J 5 175 ? -3.829 -39.731 -0.613 1.00 95.99 189 ALA H O 1
ATOM 12423 N N . TYR J 5 176 ? -4.191 -39.841 1.604 1.00 124.67 190 TYR H N 1
ATOM 12424 C CA . TYR J 5 176 ? -5.419 -39.060 1.551 1.00 124.66 190 TYR H CA 1
ATOM 12425 C C . TYR J 5 176 ? -5.222 -37.705 2.201 1.00 125.56 190 TYR H C 1
ATOM 12426 O O . TYR J 5 176 ? -5.313 -37.564 3.417 1.00 126.10 190 TYR H O 1
ATOM 12435 N N . LYS J 5 177 ? -4.933 -36.710 1.371 1.00 87.11 191 LYS H N 1
ATOM 12436 C CA . LYS J 5 177 ? -4.627 -35.375 1.856 1.00 88.01 191 LYS H CA 1
ATOM 12437 C C . LYS J 5 177 ? -5.761 -34.793 2.695 1.00 88.63 191 LYS H C 1
ATOM 12438 O O . LYS J 5 177 ? -6.895 -34.658 2.231 1.00 88.70 191 LYS H O 1
ATOM 12444 N N . GLU J 5 178 ? -5.449 -34.448 3.937 1.00 90.42 192 GLU H N 1
ATOM 12445 C CA . GLU J 5 178 ? -6.428 -33.827 4.812 1.00 91.08 192 GLU H CA 1
ATOM 12446 C C . GLU J 5 178 ? -6.078 -32.363 5.051 1.00 92.06 192 GLU H C 1
ATOM 12447 O O . GLU J 5 178 ? -6.934 -31.488 4.937 1.00 92.65 192 GLU H O 1
ATOM 12453 N N . SER J 5 179 ? -4.816 -32.103 5.379 1.00 130.28 193 SER H N 1
ATOM 12454 C CA . SER J 5 179 ? -4.343 -30.737 5.556 1.00 131.25 193 SER H CA 1
ATOM 12455 C C . SER J 5 179 ? -3.534 -30.296 4.354 1.00 131.22 193 SER H C 1
ATOM 12456 O O . SER J 5 179 ? -3.128 -31.114 3.526 1.00 130.44 193 SER H O 1
ATOM 12459 N N . ASN J 5 180 ? -3.304 -28.992 4.264 1.00 88.77 194 ASN H N 1
ATOM 12460 C CA . ASN J 5 180 ? -2.540 -28.441 3.162 1.00 88.89 194 ASN H CA 1
ATOM 12461 C C . ASN J 5 180 ? -1.191 -29.132 3.110 1.00 88.39 194 ASN H C 1
ATOM 12462 O O . ASN J 5 180 ? -0.658 -29.388 2.032 1.00 87.93 194 ASN H O 1
ATOM 12467 N N . TYR J 5 181 ? -0.664 -29.454 4.290 1.00 89.03 195 TYR H N 1
ATOM 12468 C CA . TYR J 5 181 ? 0.638 -30.096 4.417 1.00 88.66 195 TYR H CA 1
ATOM 12469 C C . TYR J 5 181 ? 0.594 -31.315 5.339 1.00 88.23 195 TYR H C 1
ATOM 12470 O O . TYR J 5 181 ? 1.503 -31.526 6.141 1.00 88.91 195 TYR H O 1
ATOM 12479 N N . SER J 5 182 ? -0.467 -32.111 5.214 1.00 78.19 196 SER H N 1
ATOM 12480 C CA . SER J 5 182 ? -0.626 -33.341 5.990 1.00 78.16 196 SER H CA 1
ATOM 12481 C C . SER J 5 182 ? -1.432 -34.391 5.229 1.00 77.11 196 SER H C 1
ATOM 12482 O O . SER J 5 182 ? -2.515 -34.103 4.722 1.00 76.64 196 SER H O 1
ATOM 12485 N N . TYR J 5 183 ? -0.895 -35.603 5.142 1.00 61.27 197 TYR H N 1
ATOM 12486 C CA . TYR J 5 183 ? -1.585 -36.708 4.494 1.00 60.38 197 TYR H CA 1
ATOM 12487 C C . TYR J 5 183 ? -1.912 -37.756 5.535 1.00 60.77 197 TYR H C 1
ATOM 12488 O O . TYR J 5 183 ? -1.441 -37.687 6.662 1.00 61.65 197 TYR H O 1
ATOM 12497 N N . SER J 5 184 ? -2.720 -38.732 5.151 1.00 75.13 198 SER H N 1
ATOM 12498 C CA . SER J 5 184 ? -3.013 -39.866 6.016 1.00 75.50 198 SER H CA 1
ATOM 12499 C C . SER J 5 184 ? -3.105 -41.132 5.181 1.00 74.73 198 SER H C 1
ATOM 12500 O O . SER J 5 184 ? -3.541 -41.093 4.035 1.00 73.90 198 SER H O 1
ATOM 12503 N N . LEU J 5 185 ? -2.698 -42.255 5.756 1.00 60.50 199 LEU H N 1
ATOM 12504 C CA . LEU J 5 185 ? -2.680 -43.510 5.025 1.00 59.88 199 LEU H CA 1
ATOM 12505 C C . LEU J 5 185 ? -2.851 -44.680 5.974 1.00 60.45 199 LEU H C 1
ATOM 12506 O O . LEU J 5 185 ? -2.166 -44.763 6.987 1.00 61.26 199 LEU H O 1
ATOM 12511 N N . SER J 5 186 ? -3.753 -45.593 5.635 1.00 69.97 200 SER H N 1
ATOM 12512 C CA . SER J 5 186 ? -4.068 -46.713 6.510 1.00 70.54 200 SER H CA 1
ATOM 12513 C C . SER J 5 186 ? -3.669 -48.042 5.900 1.00 70.14 200 SER H C 1
ATOM 12514 O O . SER J 5 186 ? -3.099 -48.096 4.814 1.00 69.42 200 SER H O 1
ATOM 12517 N N . SER J 5 187 ? -4.000 -49.114 6.607 1.00 63.76 201 SER H N 1
ATOM 12518 C CA . SER J 5 187 ? -3.660 -50.460 6.184 1.00 63.52 201 SER H CA 1
ATOM 12519 C C . SER J 5 187 ? -4.192 -51.417 7.228 1.00 64.29 201 SER H C 1
ATOM 12520 O O . SER J 5 187 ? -4.544 -51.000 8.326 1.00 65.04 201 SER H O 1
ATOM 12523 N N . ARG J 5 188 ? -4.249 -52.701 6.906 1.00 61.23 202 ARG H N 1
ATOM 12524 C CA . ARG J 5 188 ? -4.807 -53.655 7.851 1.00 61.98 202 ARG H CA 1
ATOM 12525 C C . ARG J 5 188 ? -4.384 -55.078 7.558 1.00 61.92 202 ARG H C 1
ATOM 12526 O O . ARG J 5 188 ? -4.182 -55.461 6.411 1.00 61.15 202 ARG H O 1
ATOM 12534 N N . LEU J 5 189 ? -4.273 -55.859 8.620 1.00 65.88 203 LEU H N 1
ATOM 12535 C CA . LEU J 5 189 ? -3.780 -57.215 8.541 1.00 66.01 203 LEU H CA 1
ATOM 12536 C C . LEU J 5 189 ? -4.815 -58.111 9.183 1.00 66.59 203 LEU H C 1
ATOM 12537 O O . LEU J 5 189 ? -5.525 -57.681 10.085 1.00 67.18 203 LEU H O 1
ATOM 12542 N N . ARG J 5 190 ? -4.912 -59.355 8.735 1.00 77.81 204 ARG H N 1
ATOM 12543 C CA . ARG J 5 190 ? -5.932 -60.237 9.276 1.00 78.37 204 ARG H CA 1
ATOM 12544 C C . ARG J 5 190 ? -5.398 -61.625 9.603 1.00 78.88 204 ARG H C 1
ATOM 12545 O O . ARG J 5 190 ? -4.807 -62.285 8.756 1.00 78.39 204 ARG H O 1
ATOM 12553 N N . VAL J 5 191 ? -5.613 -62.061 10.841 1.00 92.67 205 VAL H N 1
ATOM 12554 C CA . VAL J 5 191 ? -5.137 -63.362 11.295 1.00 93.30 205 VAL H CA 1
ATOM 12555 C C . VAL J 5 191 ? -6.247 -64.179 11.935 1.00 93.98 205 VAL H C 1
ATOM 12556 O O . VAL J 5 191 ? -7.149 -63.630 12.555 1.00 94.33 205 VAL H O 1
ATOM 12560 N N . SER J 5 192 ? -6.170 -65.497 11.792 1.00 91.25 206 SER H N 1
ATOM 12561 C CA . SER J 5 192 ? -7.108 -66.391 12.461 1.00 92.02 206 SER H CA 1
ATOM 12562 C C . SER J 5 192 ? -7.114 -66.090 13.950 1.00 93.07 206 SER H C 1
ATOM 12563 O O . SER J 5 192 ? -6.068 -65.830 14.540 1.00 93.45 206 SER H O 1
ATOM 12566 N N . ALA J 5 193 ? -8.300 -66.119 14.549 1.00 110.68 207 ALA H N 1
ATOM 12567 C CA . ALA J 5 193 ? -8.456 -65.776 15.958 1.00 111.68 207 ALA H CA 1
ATOM 12568 C C . ALA J 5 193 ? -7.516 -66.596 16.830 1.00 112.58 207 ALA H C 1
ATOM 12569 O O . ALA J 5 193 ? -6.890 -66.073 17.752 1.00 113.18 207 ALA H O 1
ATOM 12571 N N . THR J 5 194 ? -7.422 -67.886 16.527 1.00 105.83 208 THR H N 1
ATOM 12572 C CA . THR J 5 194 ? -6.566 -68.796 17.277 1.00 106.72 208 THR H CA 1
ATOM 12573 C C . THR J 5 194 ? -5.127 -68.300 17.314 1.00 106.62 208 THR H C 1
ATOM 12574 O O . THR J 5 194 ? -4.444 -68.402 18.335 1.00 107.53 208 THR H O 1
ATOM 12578 N N . PHE J 5 195 ? -4.668 -67.756 16.193 1.00 86.74 209 PHE H N 1
ATOM 12579 C CA . PHE J 5 195 ? -3.316 -67.231 16.121 1.00 86.59 209 PHE H CA 1
ATOM 12580 C C . PHE J 5 195 ? -3.176 -65.954 16.941 1.00 86.93 209 PHE H C 1
ATOM 12581 O O . PHE J 5 195 ? -2.161 -65.737 17.585 1.00 87.50 209 PHE H O 1
ATOM 12589 N N . TRP J 5 196 ? -4.201 -65.112 16.925 1.00 98.56 210 TRP H N 1
ATOM 12590 C CA . TRP J 5 196 ? -4.143 -63.846 17.648 1.00 98.85 210 TRP H CA 1
ATOM 12591 C C . TRP J 5 196 ? -4.076 -64.047 19.156 1.00 100.16 210 TRP H C 1
ATOM 12592 O O . TRP J 5 196 ? -3.680 -63.144 19.894 1.00 100.62 210 TRP H O 1
ATOM 12603 N N . HIS J 5 197 ? -4.456 -65.233 19.617 1.00 106.52 211 HIS H N 1
ATOM 12604 C CA . HIS J 5 197 ? -4.538 -65.483 21.051 1.00 107.81 211 HIS H CA 1
ATOM 12605 C C . HIS J 5 197 ? -3.237 -65.966 21.670 1.00 108.60 211 HIS H C 1
ATOM 12606 O O . HIS J 5 197 ? -3.006 -65.768 22.857 1.00 109.63 211 HIS H O 1
ATOM 12613 N N . ASN J 5 198 ? -2.394 -66.602 20.869 1.00 114.06 212 ASN H N 1
ATOM 12614 C CA . ASN J 5 198 ? -1.069 -66.976 21.335 1.00 114.73 212 ASN H CA 1
ATOM 12615 C C . ASN J 5 198 ? -0.280 -65.722 21.708 1.00 114.85 212 ASN H C 1
ATOM 12616 O O . ASN J 5 198 ? 0.065 -64.928 20.837 1.00 113.93 212 ASN H O 1
ATOM 12621 N N . PRO J 5 199 ? -0.005 -65.534 23.009 1.00 95.93 213 PRO H N 1
ATOM 12622 C CA . PRO J 5 199 ? 0.751 -64.384 23.532 1.00 96.27 213 PRO H CA 1
ATOM 12623 C C . PRO J 5 199 ? 2.230 -64.480 23.182 1.00 96.26 213 PRO H C 1
ATOM 12624 O O . PRO J 5 199 ? 3.025 -63.612 23.557 1.00 96.60 213 PRO H O 1
ATOM 12628 N N . ARG J 5 200 ? 2.595 -65.548 22.485 1.00 141.53 214 ARG H N 1
ATOM 12629 C CA . ARG J 5 200 ? 3.959 -65.725 22.016 1.00 141.43 214 ARG H CA 1
ATOM 12630 C C . ARG J 5 200 ? 4.132 -65.018 20.662 1.00 140.05 214 ARG H C 1
ATOM 12631 O O . ARG J 5 200 ? 5.246 -64.701 20.257 1.00 139.87 214 ARG H O 1
ATOM 12639 N N . ASN J 5 201 ? 3.014 -64.760 19.982 1.00 80.89 215 ASN H N 1
ATOM 12640 C CA . ASN J 5 201 ? 3.012 -64.106 18.671 1.00 79.56 215 ASN H CA 1
ATOM 12641 C C . ASN J 5 201 ? 3.073 -62.589 18.762 1.00 79.35 215 ASN H C 1
ATOM 12642 O O . ASN J 5 201 ? 2.361 -61.985 19.553 1.00 79.80 215 ASN H O 1
ATOM 12647 N N . HIS J 5 202 ? 3.916 -61.973 17.938 1.00 138.23 216 HIS H N 1
ATOM 12648 C CA . HIS J 5 202 ? 4.120 -60.529 18.012 1.00 138.10 216 HIS H CA 1
ATOM 12649 C C . HIS J 5 202 ? 3.825 -59.809 16.701 1.00 136.77 216 HIS H C 1
ATOM 12650 O O . HIS J 5 202 ? 4.221 -60.270 15.639 1.00 136.00 216 HIS H O 1
ATOM 12657 N N . PHE J 5 203 ? 3.163 -58.660 16.786 1.00 63.85 217 PHE H N 1
ATOM 12658 C CA . PHE J 5 203 ? 2.692 -57.964 15.596 1.00 62.64 217 PHE H CA 1
ATOM 12659 C C . PHE J 5 203 ? 3.143 -56.516 15.514 1.00 62.50 217 PHE H C 1
ATOM 12660 O O . PHE J 5 203 ? 2.797 -55.692 16.348 1.00 63.07 217 PHE H O 1
ATOM 12668 N N . ARG J 5 204 ? 3.911 -56.213 14.477 1.00 83.66 218 ARG H N 1
ATOM 12669 C CA . ARG J 5 204 ? 4.472 -54.886 14.309 1.00 83.54 218 ARG H CA 1
ATOM 12670 C C . ARG J 5 204 ? 4.132 -54.304 12.951 1.00 82.29 218 ARG H C 1
ATOM 12671 O O . ARG J 5 204 ? 4.292 -54.951 11.932 1.00 81.52 218 ARG H O 1
ATOM 12679 N N . CYS J 5 205 ? 3.659 -53.069 12.956 1.00 72.91 219 CYS H N 1
ATOM 12680 C CA . CYS J 5 205 ? 3.307 -52.366 11.741 1.00 71.82 219 CYS H CA 1
ATOM 12681 C C . CYS J 5 205 ? 4.374 -51.325 11.535 1.00 71.87 219 CYS H C 1
ATOM 12682 O O . CYS J 5 205 ? 4.679 -50.561 12.446 1.00 72.68 219 CYS H O 1
ATOM 12685 N N . GLN J 5 206 ? 4.959 -51.293 10.347 1.00 100.29 220 GLN H N 1
ATOM 12686 C CA . GLN J 5 206 ? 6.096 -50.416 10.108 1.00 100.39 220 GLN H CA 1
ATOM 12687 C C . GLN J 5 206 ? 5.838 -49.438 8.984 1.00 99.44 220 GLN H C 1
ATOM 12688 O O . GLN J 5 206 ? 5.488 -49.820 7.875 1.00 98.47 220 GLN H O 1
ATOM 12694 N N . VAL J 5 207 ? 6.015 -48.164 9.276 1.00 67.16 221 VAL H N 1
ATOM 12695 C CA . VAL J 5 207 ? 5.877 -47.148 8.258 1.00 66.38 221 VAL H CA 1
ATOM 12696 C C . VAL J 5 207 ? 7.242 -46.549 8.037 1.00 66.66 221 VAL H C 1
ATOM 12697 O O . VAL J 5 207 ? 7.940 -46.247 8.997 1.00 67.66 221 VAL H O 1
ATOM 12701 N N . GLN J 5 208 ? 7.638 -46.383 6.781 1.00 66.03 222 GLN H N 1
ATOM 12702 C CA . GLN J 5 208 ? 8.950 -45.825 6.497 1.00 66.29 222 GLN H CA 1
ATOM 12703 C C . GLN J 5 208 ? 8.877 -44.474 5.818 1.00 65.94 222 GLN H C 1
ATOM 12704 O O . GLN J 5 208 ? 8.700 -44.396 4.619 1.00 64.99 222 GLN H O 1
ATOM 12710 N N . PHE J 5 209 ? 9.024 -43.411 6.590 1.00 77.54 223 PHE H N 1
ATOM 12711 C CA . PHE J 5 209 ? 8.942 -42.068 6.048 1.00 77.34 223 PHE H CA 1
ATOM 12712 C C . PHE J 5 209 ? 10.162 -41.805 5.193 1.00 77.20 223 PHE H C 1
ATOM 12713 O O . PHE J 5 209 ? 11.241 -42.305 5.487 1.00 77.73 223 PHE H O 1
ATOM 12721 N N . HIS J 5 210 ? 9.983 -41.033 4.123 1.00 66.82 224 HIS H N 1
ATOM 12722 C CA . HIS J 5 210 ? 11.086 -40.624 3.247 1.00 66.71 224 HIS H CA 1
ATOM 12723 C C . HIS J 5 210 ? 11.284 -39.116 3.296 1.00 67.24 224 HIS H C 1
ATOM 12724 O O . HIS J 5 210 ? 10.573 -38.372 2.626 1.00 57.37 224 HIS H O 1
ATOM 12731 N N . GLY J 5 211 ? 12.256 -38.677 4.092 1.00 87.10 225 GLY H N 1
ATOM 12732 C CA . GLY J 5 211 ? 12.444 -37.265 4.357 1.00 87.81 225 GLY H CA 1
ATOM 12733 C C . GLY J 5 211 ? 13.777 -36.697 3.925 1.00 88.28 225 GLY H C 1
ATOM 12734 O O . GLY J 5 211 ? 14.281 -37.010 2.849 1.00 87.66 225 GLY H O 1
ATOM 12735 N N . LEU J 5 212 ? 14.351 -35.857 4.779 1.00 88.97 226 LEU H N 1
ATOM 12736 C CA . LEU J 5 212 ? 15.570 -35.129 4.445 1.00 89.58 226 LEU H CA 1
ATOM 12737 C C . LEU J 5 212 ? 16.836 -35.959 4.670 1.00 90.02 226 LEU H C 1
ATOM 12738 O O . LEU J 5 212 ? 16.788 -37.036 5.259 1.00 90.04 226 LEU H O 1
ATOM 12743 N N . SER J 5 213 ? 17.966 -35.459 4.184 1.00 126.64 227 SER H N 1
ATOM 12744 C CA . SER J 5 213 ? 19.226 -36.172 4.337 1.00 127.12 227 SER H CA 1
ATOM 12745 C C . SER J 5 213 ? 20.297 -35.269 4.942 1.00 128.46 227 SER H C 1
ATOM 12746 O O . SER J 5 213 ? 20.066 -34.075 5.148 1.00 128.98 227 SER H O 1
ATOM 12749 N N . GLU J 5 214 ? 21.467 -35.837 5.226 1.00 158.03 228 GLU H N 1
ATOM 12750 C CA . GLU J 5 214 ? 22.554 -35.068 5.829 1.00 159.38 228 GLU H CA 1
ATOM 12751 C C . GLU J 5 214 ? 22.810 -33.793 5.048 1.00 159.48 228 GLU H C 1
ATOM 12752 O O . GLU J 5 214 ? 23.049 -32.733 5.623 1.00 160.51 228 GLU H O 1
ATOM 12758 N N . GLU J 5 215 ? 22.755 -33.909 3.730 1.00 139.16 229 GLU H N 1
ATOM 12759 C CA . GLU J 5 215 ? 22.999 -32.775 2.855 1.00 139.21 229 GLU H CA 1
ATOM 12760 C C . GLU J 5 215 ? 22.039 -31.618 3.131 1.00 139.41 229 GLU H C 1
ATOM 12761 O O . GLU J 5 215 ? 22.309 -30.472 2.768 1.00 139.90 229 GLU H O 1
ATOM 12767 N N . ASP J 5 216 ? 20.921 -31.922 3.781 1.00 118.65 230 ASP H N 1
ATOM 12768 C CA . ASP J 5 216 ? 19.861 -30.945 3.964 1.00 118.69 230 ASP H CA 1
ATOM 12769 C C . ASP J 5 216 ? 20.034 -30.141 5.246 1.00 120.06 230 ASP H C 1
ATOM 12770 O O . ASP J 5 216 ? 20.335 -30.697 6.301 1.00 120.69 230 ASP H O 1
ATOM 12775 N N . LYS J 5 217 ? 19.840 -28.829 5.137 1.00 133.90 231 LYS H N 1
ATOM 12776 C CA . LYS J 5 217 ? 20.019 -27.914 6.260 1.00 135.27 231 LYS H CA 1
ATOM 12777 C C . LYS J 5 217 ? 18.810 -27.921 7.188 1.00 135.26 231 LYS H C 1
ATOM 12778 O O . LYS J 5 217 ? 17.677 -27.773 6.736 1.00 134.43 231 LYS H O 1
ATOM 12784 N N . TRP J 5 218 ? 19.059 -28.079 8.486 1.00 128.57 232 TRP H N 1
ATOM 12785 C CA . TRP J 5 218 ? 17.989 -28.041 9.484 1.00 128.74 232 TRP H CA 1
ATOM 12786 C C . TRP J 5 218 ? 18.340 -27.193 10.717 1.00 130.30 232 TRP H C 1
ATOM 12787 O O . TRP J 5 218 ? 19.415 -27.349 11.305 1.00 131.27 232 TRP H O 1
ATOM 12798 N N . PRO J 5 219 ? 17.418 -26.292 11.105 1.00 138.18 233 PRO H N 1
ATOM 12799 C CA . PRO J 5 219 ? 17.544 -25.355 12.231 1.00 139.62 233 PRO H CA 1
ATOM 12800 C C . PRO J 5 219 ? 17.896 -26.013 13.568 1.00 140.50 233 PRO H C 1
ATOM 12801 O O . PRO J 5 219 ? 18.180 -27.211 13.631 1.00 140.09 233 PRO H O 1
ATOM 12805 N N . GLU J 5 220 ? 17.858 -25.218 14.635 1.00 163.39 234 GLU H N 1
ATOM 12806 C CA . GLU J 5 220 ? 18.267 -25.675 15.963 1.00 164.46 234 GLU H CA 1
ATOM 12807 C C . GLU J 5 220 ? 17.107 -26.244 16.772 1.00 164.17 234 GLU H C 1
ATOM 12808 O O . GLU J 5 220 ? 17.284 -27.184 17.547 1.00 164.46 234 GLU H O 1
ATOM 12814 N N . GLY J 5 221 ? 15.924 -25.666 16.583 1.00 151.33 235 GLY H N 1
ATOM 12815 C CA . GLY J 5 221 ? 14.755 -26.015 17.372 1.00 151.17 235 GLY H CA 1
ATOM 12816 C C . GLY J 5 221 ? 14.236 -27.430 17.193 1.00 150.04 235 GLY H C 1
ATOM 12817 O O . GLY J 5 221 ? 14.596 -28.335 17.950 1.00 150.46 235 GLY H O 1
ATOM 12818 N N . SER J 5 222 ? 13.381 -27.617 16.191 1.00 142.69 236 SER H N 1
ATOM 12819 C CA . SER J 5 222 ? 12.727 -28.903 15.950 1.00 141.57 236 SER H CA 1
ATOM 12820 C C . SER J 5 222 ? 13.708 -30.011 15.565 1.00 141.27 236 SER H C 1
ATOM 12821 O O . SER J 5 222 ? 14.826 -29.739 15.114 1.00 141.59 236 SER H O 1
ATOM 12824 N N . PRO J 5 223 ? 13.294 -31.272 15.773 1.00 139.16 237 PRO H N 1
ATOM 12825 C CA . PRO J 5 223 ? 14.049 -32.448 15.332 1.00 138.72 237 PRO H CA 1
ATOM 12826 C C . PRO J 5 223 ? 13.941 -32.596 13.820 1.00 137.36 237 PRO H C 1
ATOM 12827 O O . PRO J 5 223 ? 12.895 -32.281 13.250 1.00 136.51 237 PRO H O 1
ATOM 12831 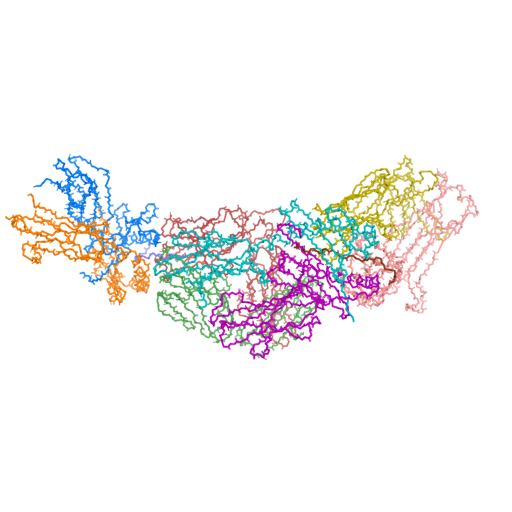N N . LYS J 5 224 ? 15.004 -33.078 13.186 1.00 115.31 238 LYS H N 1
ATOM 12832 C CA . LYS J 5 224 ? 15.030 -33.250 11.741 1.00 114.09 238 LYS H CA 1
ATOM 12833 C C . LYS J 5 224 ? 14.033 -34.310 11.257 1.00 112.82 238 LYS H C 1
ATOM 12834 O O . LYS J 5 224 ? 13.899 -35.374 11.865 1.00 112.88 238 LYS H O 1
ATOM 12840 N N . PRO J 5 225 ? 13.314 -34.007 10.164 1.00 105.60 239 PRO H N 1
ATOM 12841 C CA . PRO J 5 225 ? 12.375 -34.951 9.548 1.00 104.35 239 PRO H CA 1
ATOM 12842 C C . PRO J 5 225 ? 13.075 -35.932 8.611 1.00 103.62 239 PRO H C 1
ATOM 12843 O O . PRO J 5 225 ? 12.638 -36.089 7.470 1.00 102.51 239 PRO H O 1
ATOM 12847 N N . VAL J 5 226 ? 14.137 -36.583 9.076 1.00 80.83 240 VAL H N 1
ATOM 12848 C CA . VAL J 5 226 ? 14.902 -37.477 8.213 1.00 80.24 240 VAL H CA 1
ATOM 12849 C C . VAL J 5 226 ? 14.097 -38.690 7.770 1.00 79.16 240 VAL H C 1
ATOM 12850 O O . VAL J 5 226 ? 12.884 -38.762 7.977 1.00 78.76 240 VAL H O 1
ATOM 12854 N N . THR J 5 227 ? 14.789 -39.651 7.169 1.00 73.97 241 THR H N 1
ATOM 12855 C CA . THR J 5 227 ? 14.153 -40.876 6.697 1.00 73.01 241 THR H CA 1
ATOM 12856 C C . THR J 5 227 ? 14.237 -41.971 7.753 1.00 73.60 241 THR H C 1
ATOM 12857 O O . THR J 5 227 ? 15.335 -42.380 8.139 1.00 74.31 241 THR H O 1
ATOM 12861 N N . GLN J 5 228 ? 13.077 -42.456 8.197 1.00 72.11 242 GLN H N 1
ATOM 12862 C CA . GLN J 5 228 ? 13.015 -43.342 9.350 1.00 72.84 242 GLN H CA 1
ATOM 12863 C C . GLN J 5 228 ? 12.085 -44.542 9.210 1.00 72.14 242 GLN H C 1
ATOM 12864 O O . GLN J 5 228 ? 11.191 -44.564 8.380 1.00 71.13 242 GLN H O 1
ATOM 12870 N N . ASN J 5 229 ? 12.337 -45.552 10.036 1.00 69.46 243 ASN H N 1
ATOM 12871 C CA . ASN J 5 229 ? 11.420 -46.673 10.237 1.00 69.13 243 ASN H CA 1
ATOM 12872 C C . ASN J 5 229 ? 10.618 -46.467 11.533 1.00 69.93 243 ASN H C 1
ATOM 12873 O O . ASN J 5 229 ? 11.040 -46.891 12.606 1.00 70.95 243 ASN H O 1
ATOM 12878 N N . ILE J 5 230 ? 9.468 -45.806 11.426 1.00 71.35 244 ILE H N 1
ATOM 12879 C CA . ILE J 5 230 ? 8.587 -45.575 12.570 1.00 72.02 244 ILE H CA 1
ATOM 12880 C C . ILE J 5 230 ? 7.595 -46.719 12.783 1.00 71.76 244 ILE H C 1
ATOM 12881 O O . ILE J 5 230 ? 6.953 -47.188 11.845 1.00 70.73 244 ILE H O 1
ATOM 12886 N N . SER J 5 231 ? 7.441 -47.148 14.027 1.00 84.05 245 SER H N 1
ATOM 12887 C CA . SER J 5 231 ? 6.727 -48.384 14.296 1.00 83.98 245 SER H CA 1
ATOM 12888 C C . SER J 5 231 ? 5.637 -48.284 15.380 1.00 84.58 245 SER H C 1
ATOM 12889 O O . SER J 5 231 ? 5.416 -47.229 15.982 1.00 85.08 245 SER H O 1
ATOM 12892 N N . ALA J 5 232 ? 4.948 -49.399 15.593 1.00 75.33 246 ALA H N 1
ATOM 12893 C CA . ALA J 5 232 ? 3.912 -49.505 16.597 1.00 75.91 246 ALA H CA 1
ATOM 12894 C C . ALA J 5 232 ? 3.502 -50.962 16.633 1.00 75.84 246 ALA H C 1
ATOM 12895 O O . ALA J 5 232 ? 3.203 -51.551 15.605 1.00 74.90 246 ALA H O 1
ATOM 12897 N N . GLU J 5 233 ? 3.507 -51.560 17.813 1.00 78.44 247 GLU H N 1
ATOM 12898 C CA . GLU J 5 233 ? 3.321 -53.003 17.889 1.00 78.51 247 GLU H CA 1
ATOM 12899 C C . GLU J 5 233 ? 2.264 -53.455 18.881 1.00 79.15 247 GLU H C 1
ATOM 12900 O O . GLU J 5 233 ? 1.637 -52.643 19.551 1.00 79.55 247 GLU H O 1
ATOM 12906 N N . ALA J 5 234 ? 2.067 -54.765 18.953 1.00 77.82 248 ALA H N 1
ATOM 12907 C CA . ALA J 5 234 ? 1.082 -55.342 19.845 1.00 78.44 248 ALA H CA 1
ATOM 12908 C C . ALA J 5 234 ? 1.266 -56.844 19.923 1.00 78.71 248 ALA H C 1
ATOM 12909 O O . ALA J 5 234 ? 1.811 -57.464 19.020 1.00 78.10 248 ALA H O 1
ATOM 12911 N N . TRP J 5 235 ? 0.795 -57.428 21.012 1.00 74.59 249 TRP H N 1
ATOM 12912 C CA . TRP J 5 235 ? 1.034 -58.835 21.286 1.00 75.08 249 TRP H CA 1
ATOM 12913 C C . TRP J 5 235 ? -0.232 -59.668 21.190 1.00 74.89 249 TRP H C 1
ATOM 12914 O O . TRP J 5 235 ? -1.311 -59.142 20.947 1.00 74.40 249 TRP H O 1
ATOM 12925 N N . GLY J 5 236 ? -0.089 -60.976 21.379 1.00 110.53 250 GLY H N 1
ATOM 12926 C CA . GLY J 5 236 ? -1.229 -61.870 21.418 1.00 110.55 250 GLY H CA 1
ATOM 12927 C C . GLY J 5 236 ? -1.803 -61.890 22.816 1.00 111.72 250 GLY H C 1
ATOM 12928 O O . GLY J 5 236 ? -1.116 -61.548 23.774 1.00 112.62 250 GLY H O 1
ATOM 12929 N N . ARG J 5 237 ? -3.064 -62.286 22.941 1.00 86.66 251 ARG H N 1
ATOM 12930 C CA . ARG J 5 237 ? -3.721 -62.328 24.242 1.00 87.74 251 ARG H CA 1
ATOM 12931 C C . ARG J 5 237 ? -5.051 -63.082 24.150 1.00 87.67 251 ARG H C 1
ATOM 12932 O O . ARG J 5 237 ? -5.476 -63.454 23.055 1.00 86.76 251 ARG H O 1
ATOM 12940 N N . ALA J 5 238 ? -5.701 -63.312 25.290 1.00 97.38 252 ALA H N 1
ATOM 12941 C CA . ALA J 5 238 ? -6.913 -64.138 25.315 1.00 97.50 252 ALA H CA 1
ATOM 12942 C C . ALA J 5 238 ? -8.161 -63.456 25.889 1.00 97.75 252 ALA H C 1
ATOM 12943 O O . ALA J 5 238 ? -8.076 -62.435 26.569 1.00 98.10 252 ALA H O 1
#